Protein 3W0L (pdb70)

Sequence (2008 aa):
QNEVDQILSEFHLQEEDLHVLMCRMQAEMERGLHLETNEEASVKMLPTYVRSTPDGSEVGDFLALDLGGTNFRVMLVKVGEDLEGQWKVETKHKMYSIPVDAMTGTAEMLFDYIAECISDYLDQQNMKHKKLPLGFTFSFPVRNNVVGLLRDAIKRRGDFEMDVVAMVNDTVATMISCYYEDHHCEVGLIVGTGCNACYMEEMSNVELVEGEEGRMCVNTEWGAFGDTGELEDFRLEYDRVVDEASLNPGQQLYEKMIGGKYMGELVRLVLIKMVNENLLFGGESSEKLKTRGAFETQFVSQIEADTSDFKQTLNILRTLGVQATIGDCHAVRLACESVSTRAAIMCSAGLAGILNRMRQSRREELLRITVGVDGSVYKLHPSFKDKFHATVLKLTSGCEITFIQSEEGSGRGAALISAVAYKMAVTRKYQHVIETPDPGKWELAGYEESLPISEKSNPMTRELDKADPSQLVQLLRDCDAEIFQEEDENLIHYHRLYSESVLKTMGDVAKRVQEVLKNPDDSLVVLSGCGTSGRLALLLANSFNGLLKGLHKTPCYCYIMSGGDRSIVTSQESSEDNPQLGAQELEKVCEGKKNVLFIGISCGLSAPFIAGQLDFCMRHLDVYLPVLVGFNPVSMARNERIEGWHSSFRQVAERLQTLHDSQKGFILNPAVGPEGVSGSSRMKGGSATKILLETLLLVAHKAEVTEKCLLEILRTYERAHKVTYSQSKKIAALMKQTATSLQKKGHLYILGWGTLGLVGIMDAVECVPTYQADWRDVRGFITGGYHSIENKEGDLSSLGPQFSISHEDFVKNVLPSVSETDTVLLIFTLDDDLNQIEKLVALVKEKTSNIQVICHATAGQYLPNSLKKTIPSIIGLTWPILFLEYEGAFIQKFQRELSTKWILDTVTSGAYTLRGKIFRNFMVDFKINNSKLFHRATSVLQRLTGQSQQRCTEVLLQSIYGEQTLSEQIRNTTIAGHVEAAASQDKVLPVAIVSLLRSCTIQDSRSRINSSLSIRSAIESSMNQNEVDQILSEFHLQEEDLHVLMCRMQAEMERGLHLETNEEASVKMLPTYVRSTPDGSEVGDFLALDLGGTNFRVMLVKVGEDLEGQWKVETKHKMYSIPFDYIAECISDYLDQQNMKHKKLPLGFTFVVGLLRDAIKRRGDFEMDVVAMVNDTVATMISCYYEDHHCEVGLIVGTGCNACYMEEMSNVELVEGEEGRMCVNTEWGAFGDTGELEDFRLEYDRVVDEASLNPGQQLYEKMIGGKYMGELVRLVLIKMVNENLLFGGESSEKLKTRGAFETQFVSQIEADTSDFKQTLNILRTLGVQATIGDCHAVRLACESVSTRAAIMCSAGLAGILNRMRQSRREELLRITVGVDGSVYKLHPSFKDKFHATVLKLTSGCEITFIQSGSGRGAALISAVAYKMAVMTRKYQHVIETPDPGKWELAGYEESLPISEKSNPMTRELDKADPSQLVQLLRDCDAEIFQEEDENLIYHRLYSESVLKTMGDVAKRVQEVLKNPDSLVVLSGCGTSGRLALLLANSFNGLLKGLHKTPCYCYIMSGGDRSIVTSQESSEDNPQLGAQELEKVCEGKKNVLFIGISCGLSAPFIAGQLDFCMRHLDVYLPVLVGFNPVSMARNERIEGWHSSFRQVAERLQTLHDSQKGFILNPAVGPEGVSGSSRMKGGSATKILLETLLLVAHKAEPVTEKCLLEILRTYERAHKVTYSQSKKIAALMKQTATSLQKKGHLYILGWGTLGLVGIMDAVECVPTYQADWRDVRGFITGGYHSIENKEGDLSSLGPQFSISHEDFVKNVLPSVSETDTVLLIFTLDDDLNQIEKLVALVKEKTSNIQVICHATAGQYLPNSLKKTIPSIIGLTWPILFLEYEGAFIQKFQRELSTKWILDTVTSGAYTLRGKIFRNFMVDFKINNSKLFHRATSVLQRLTGQSQQRCTEVLLQSIAGHVEAAASQDKVLPVAIVSLLRSCTIQDSRSRINSIRSAIESS

Structure (mmCIF, N/CA/C/O backbone):
data_3W0L
#
_entry.id   3W0L
#
_cell.length_a   109.318
_cell.length_b   130.030
_cell.length_c   175.117
_cell.angle_alpha   90.00
_cell.angle_beta   90.00
_cell.angle_gamma   90.00
#
_symmetry.space_group_name_H-M   'P 21 21 21'
#
loop_
_entity.id
_entity.type
_entity.pdbx_description
1 polymer Glucokinase
2 polymer 'Glucokinase regulatory protein'
3 non-polymer 'SULFATE ION'
4 non-polymer 'SODIUM ION'
5 non-polymer 'FRUCTOSE -6-PHOSPHATE'
6 water water
#
loop_
_atom_site.group_PDB
_atom_site.id
_atom_site.type_symbol
_atom_site.label_atom_id
_atom_site.label_alt_id
_atom_site.label_comp_id
_atom_site.label_asym_id
_atom_site.label_entity_id
_atom_site.label_seq_id
_atom_site.pdbx_PDB_ins_code
_atom_site.Cartn_x
_atom_site.Cartn_y
_atom_site.Cartn_z
_atom_site.occupancy
_atom_site.B_iso_or_equiv
_atom_site.auth_seq_id
_atom_site.auth_comp_id
_atom_site.auth_asym_id
_atom_site.auth_atom_id
_atom_site.pdbx_PDB_model_num
ATOM 1 N N . GLN A 1 6 ? 75.874 9.781 28.021 1.00 69.76 6 GLN A N 1
ATOM 2 C CA . GLN A 1 6 ? 75.486 8.701 28.920 1.00 85.59 6 GLN A CA 1
ATOM 3 C C . GLN A 1 6 ? 74.237 9.068 29.711 1.00 67.45 6 GLN A C 1
ATOM 4 O O . GLN A 1 6 ? 73.155 8.538 29.464 1.00 62.79 6 GLN A O 1
ATOM 10 N N . ASN A 1 7 ? 74.398 9.972 30.671 1.00 65.56 7 ASN A N 1
ATOM 11 C CA . ASN A 1 7 ? 73.277 10.432 31.477 1.00 63.36 7 ASN A CA 1
ATOM 12 C C . ASN A 1 7 ? 72.465 11.473 30.718 1.00 61.03 7 ASN A C 1
ATOM 13 O O . ASN A 1 7 ? 71.285 11.677 30.993 1.00 62.24 7 ASN A O 1
ATOM 18 N N . GLU A 1 8 ? 73.111 12.124 29.754 1.00 59.98 8 GLU A N 1
ATOM 19 C CA . GLU A 1 8 ? 72.455 13.126 28.922 1.00 51.99 8 GLU A CA 1
ATOM 20 C C . GLU A 1 8 ? 71.379 12.506 28.035 1.00 49.85 8 GLU A C 1
ATOM 21 O O . GLU A 1 8 ? 70.305 13.081 27.859 1.00 47.91 8 GLU A O 1
ATOM 27 N N . VAL A 1 9 ? 71.669 11.335 27.479 1.00 42.69 9 VAL A N 1
ATOM 28 C CA . VAL A 1 9 ? 70.705 10.644 26.630 1.00 38.76 9 VAL A CA 1
ATOM 29 C C . VAL A 1 9 ? 69.631 9.961 27.471 1.00 48.37 9 VAL A C 1
ATOM 30 O O . VAL A 1 9 ? 68.538 9.679 26.984 1.00 52.02 9 VAL A O 1
ATOM 34 N N . ASP A 1 10 ? 69.945 9.699 28.735 1.00 46.64 10 ASP A N 1
ATOM 35 C CA . ASP A 1 10 ? 68.973 9.119 29.651 1.00 48.32 10 ASP A CA 1
ATOM 36 C C . ASP A 1 10 ? 67.976 10.175 30.107 1.00 49.24 10 ASP A C 1
ATOM 37 O O . ASP A 1 10 ? 66.828 9.864 30.415 1.00 51.75 10 ASP A O 1
ATOM 42 N N . GLN A 1 11 ? 68.423 11.427 30.143 1.00 52.39 11 GLN A N 1
ATOM 43 C CA . GLN A 1 11 ? 67.568 12.538 30.545 1.00 54.13 11 GLN A CA 1
ATOM 44 C C . GLN A 1 11 ? 66.650 12.970 29.408 1.00 47.73 11 GLN A C 1
ATOM 45 O O . GLN A 1 11 ? 65.555 13.480 29.643 1.00 53.72 11 GLN A O 1
ATOM 51 N N . ILE A 1 12 ? 67.102 12.765 28.176 1.00 47.30 12 ILE A N 1
ATOM 52 C CA . ILE A 1 12 ? 66.298 13.090 27.004 1.00 46.56 12 ILE A CA 1
ATOM 53 C C . ILE A 1 12 ? 65.185 12.065 26.812 1.00 45.53 12 ILE A C 1
ATOM 54 O O . ILE A 1 12 ? 64.041 12.420 26.524 1.00 55.35 12 ILE A O 1
ATOM 59 N N . LEU A 1 13 ? 65.524 10.792 26.990 1.00 40.87 13 LEU A N 1
ATOM 60 C CA . LEU A 1 13 ? 64.572 9.707 26.779 1.00 35.30 13 LEU A CA 1
ATOM 61 C C . LEU A 1 13 ? 63.671 9.469 27.989 1.00 41.42 13 LEU A C 1
ATOM 62 O O . LEU A 1 13 ? 62.761 8.644 27.936 1.00 45.51 13 LEU A O 1
ATOM 67 N N . SER A 1 14 ? 63.926 10.191 29.076 1.00 45.91 14 SER A N 1
ATOM 68 C CA . SER A 1 14 ? 63.147 10.020 30.300 1.00 40.83 14 SER A CA 1
ATOM 69 C C . SER A 1 14 ? 61.804 10.742 30.234 1.00 40.73 14 SER A C 1
ATOM 70 O O . SER A 1 14 ? 60.910 10.477 31.038 1.00 45.26 14 SER A O 1
ATOM 73 N N . GLU A 1 15 ? 61.665 11.653 29.275 1.00 42.45 15 GLU A N 1
ATOM 74 C CA . GLU A 1 15 ? 60.412 12.376 29.084 1.00 43.22 15 GLU A CA 1
ATOM 75 C C . GLU A 1 15 ? 59.291 11.442 28.632 1.00 41.62 15 GLU A C 1
ATOM 76 O O . GLU A 1 15 ? 58.112 11.739 28.820 1.00 46.13 15 GLU A O 1
ATOM 82 N N . PHE A 1 16 ? 59.668 10.315 28.037 1.00 36.83 16 PHE A N 1
ATOM 83 C CA . PHE A 1 16 ? 58.700 9.333 27.563 1.00 33.46 16 PHE A CA 1
ATOM 84 C C . PHE A 1 16 ? 58.278 8.380 28.677 1.00 38.69 16 PHE A C 1
ATOM 85 O O . PHE A 1 16 ? 57.248 7.711 28.578 1.00 34.25 16 PHE A O 1
ATOM 93 N N . HIS A 1 17 ? 59.080 8.320 29.736 1.00 42.52 17 HIS A N 1
ATOM 94 C CA . HIS A 1 17 ? 58.797 7.434 30.861 1.00 49.42 17 HIS A CA 1
ATOM 95 C C . HIS A 1 17 ? 57.537 7.850 31.614 1.00 47.87 17 HIS A C 1
ATOM 96 O O . HIS A 1 17 ? 57.264 9.038 31.784 1.00 47.30 17 HIS A O 1
ATOM 103 N N . LEU A 1 18 ? 56.771 6.858 32.057 1.00 44.19 18 LEU A N 1
ATOM 104 C CA . LEU A 1 18 ? 55.568 7.097 32.846 1.00 38.30 18 LEU A CA 1
ATOM 105 C C . LEU A 1 18 ? 55.480 6.084 33.980 1.00 45.16 18 LEU A C 1
ATOM 106 O O . LEU A 1 18 ? 55.630 4.881 33.762 1.00 46.74 18 LEU A O 1
ATOM 111 N N . GLN A 1 19 ? 55.242 6.571 35.193 1.00 48.27 19 GLN A N 1
ATOM 112 C CA . GLN A 1 19 ? 55.126 5.694 36.353 1.00 54.84 19 GLN A CA 1
ATOM 113 C C . GLN A 1 19 ? 53.748 5.044 36.415 1.00 48.76 19 GLN A C 1
ATOM 114 O O . GLN A 1 19 ? 52.845 5.413 35.665 1.00 47.05 19 GLN A O 1
ATOM 120 N N . GLU A 1 20 ? 53.597 4.073 37.311 1.00 52.61 20 GLU A N 1
ATOM 121 C CA . GLU A 1 20 ? 52.348 3.329 37.442 1.00 51.31 20 GLU A CA 1
ATOM 122 C C . GLU A 1 20 ? 51.208 4.249 37.867 1.00 52.12 20 GLU A C 1
ATOM 123 O O . GLU A 1 20 ? 50.052 4.033 37.504 1.00 50.16 20 GLU A O 1
ATOM 129 N N . GLU A 1 21 ? 51.548 5.282 38.631 1.00 61.17 21 GLU A N 1
ATOM 130 C CA . GLU A 1 21 ? 50.570 6.263 39.085 1.00 55.23 21 GLU A CA 1
ATOM 131 C C . GLU A 1 21 ? 50.061 7.110 37.921 1.00 53.28 21 GLU A C 1
ATOM 132 O O . GLU A 1 21 ? 48.887 7.474 37.875 1.00 57.53 21 GLU A O 1
ATOM 138 N N . ASP A 1 22 ? 50.954 7.420 36.985 1.00 55.19 22 ASP A N 1
ATOM 139 C CA . ASP A 1 22 ? 50.600 8.219 35.815 1.00 54.94 22 ASP A CA 1
ATOM 140 C C . ASP A 1 22 ? 49.691 7.457 34.857 1.00 48.84 22 ASP A C 1
ATOM 141 O O . ASP A 1 22 ? 48.838 8.047 34.194 1.00 49.59 22 ASP A O 1
ATOM 146 N N . LEU A 1 23 ? 49.880 6.144 34.784 1.00 45.07 23 LEU A N 1
ATOM 147 C CA . LEU A 1 23 ? 49.048 5.303 33.934 1.00 41.56 23 LEU A CA 1
ATOM 148 C C . LEU A 1 23 ? 47.636 5.210 34.496 1.00 45.05 23 LEU A C 1
ATOM 149 O O . LEU A 1 23 ? 46.678 4.974 33.760 1.00 44.44 23 LEU A O 1
ATOM 154 N N . HIS A 1 24 ? 47.515 5.404 35.805 1.00 50.11 24 HIS A N 1
ATOM 155 C CA . HIS A 1 24 ? 46.226 5.307 36.478 1.00 51.70 24 HIS A CA 1
ATOM 156 C C . HIS A 1 24 ? 45.321 6.488 36.135 1.00 51.94 24 HIS A C 1
ATOM 157 O O . HIS A 1 24 ? 44.134 6.308 35.865 1.00 53.24 24 HIS A O 1
ATOM 164 N N . VAL A 1 25 ? 45.883 7.693 36.149 1.00 47.84 25 VAL A N 1
ATOM 165 C CA . VAL A 1 25 ? 45.125 8.885 35.781 1.00 48.46 25 VAL A CA 1
ATOM 166 C C . VAL A 1 25 ? 44.767 8.868 34.302 1.00 53.71 25 VAL A C 1
ATOM 167 O O . VAL A 1 25 ? 43.723 9.384 33.901 1.00 58.29 25 VAL A O 1
ATOM 171 N N . LEU A 1 26 ? 45.640 8.275 33.494 1.00 49.36 26 LEU A N 1
ATOM 172 C CA . LEU A 1 26 ? 45.412 8.188 32.059 1.00 47.36 26 LEU A CA 1
ATOM 173 C C . LEU A 1 26 ? 44.195 7.325 31.746 1.00 40.82 26 LEU A C 1
ATOM 174 O O . LEU A 1 26 ? 43.399 7.658 30.869 1.00 40.14 26 LEU A O 1
ATOM 179 N N . MET A 1 27 ? 44.051 6.219 32.469 1.00 31.76 27 MET A N 1
ATOM 180 C CA . MET A 1 27 ? 42.939 5.308 32.230 1.00 39.34 27 MET A CA 1
ATOM 181 C C . MET A 1 27 ? 41.644 5.831 32.845 1.00 50.57 27 MET A C 1
ATOM 182 O O . MET A 1 27 ? 40.553 5.523 32.364 1.00 45.29 27 MET A O 1
ATOM 187 N N . CYS A 1 28 ? 41.766 6.624 33.905 1.00 47.37 28 CYS A N 1
ATOM 188 C CA . CYS A 1 28 ? 40.599 7.217 34.546 1.00 41.53 28 CYS A CA 1
ATOM 189 C C . CYS A 1 28 ? 40.076 8.384 33.721 1.00 43.67 28 CYS A C 1
ATOM 190 O O . CYS A 1 28 ? 38.872 8.630 33.669 1.00 53.25 28 CYS A O 1
ATOM 193 N N . ARG A 1 29 ? 40.989 9.099 33.073 1.00 48.58 29 ARG A N 1
ATOM 194 C CA . ARG A 1 29 ? 40.615 10.213 32.214 1.00 52.07 29 ARG A CA 1
ATOM 195 C C . ARG A 1 29 ? 40.023 9.683 30.912 1.00 42.55 29 ARG A C 1
ATOM 196 O O . ARG A 1 29 ? 39.225 10.355 30.259 1.00 38.85 29 ARG A O 1
ATOM 204 N N . MET A 1 30 ? 40.425 8.471 30.544 1.00 42.52 30 MET A N 1
ATOM 205 C CA . MET A 1 30 ? 39.848 7.787 29.396 1.00 38.25 30 MET A CA 1
ATOM 206 C C . MET A 1 30 ? 38.402 7.410 29.694 1.00 43.52 30 MET A C 1
ATOM 207 O O . MET A 1 30 ? 37.513 7.625 28.871 1.00 36.25 30 MET A O 1
ATOM 212 N N . GLN A 1 31 ? 38.176 6.852 30.882 1.00 39.59 31 GLN A N 1
ATOM 213 C CA . GLN A 1 31 ? 36.840 6.448 31.310 1.00 35.36 31 GLN A CA 1
ATOM 214 C C . GLN A 1 31 ? 35.869 7.623 31.328 1.00 44.46 31 GLN A C 1
ATOM 215 O O . GLN A 1 31 ? 34.689 7.472 31.008 1.00 42.06 31 GLN A O 1
ATOM 221 N N . ALA A 1 32 ? 36.375 8.793 31.706 1.00 44.57 32 ALA A N 1
ATOM 222 C CA . ALA A 1 32 ? 35.558 9.999 31.764 1.00 42.97 32 ALA A CA 1
ATOM 223 C C . ALA A 1 32 ? 35.102 10.425 30.372 1.00 40.39 32 ALA A C 1
ATOM 224 O O . ALA A 1 32 ? 33.959 10.840 30.184 1.00 43.07 32 ALA A O 1
ATOM 226 N N . GLU A 1 33 ? 36.000 10.317 29.398 1.00 36.16 33 GLU A N 1
ATOM 227 C CA . GLU A 1 33 ? 35.674 10.679 28.024 1.00 36.70 33 GLU A CA 1
ATOM 228 C C . GLU A 1 33 ? 34.733 9.664 27.385 1.00 37.65 33 GLU A C 1
ATOM 229 O O . GLU A 1 33 ? 33.976 9.996 26.474 1.00 40.38 33 GLU A O 1
ATOM 235 N N . MET A 1 34 ? 34.785 8.426 27.867 1.00 34.24 34 MET A N 1
ATOM 236 C CA . MET A 1 34 ? 33.875 7.389 27.400 1.00 35.94 34 MET A CA 1
ATOM 237 C C . MET A 1 34 ? 32.456 7.680 27.876 1.00 41.97 34 MET A C 1
ATOM 238 O O . MET A 1 34 ? 31.505 7.617 27.098 1.00 34.29 34 MET A O 1
ATOM 243 N N . GLU A 1 35 ? 32.326 8.003 29.159 1.00 40.80 35 GLU A N 1
ATOM 244 C CA . GLU A 1 35 ? 31.038 8.352 29.745 1.00 41.48 35 GLU A CA 1
ATOM 245 C C . GLU A 1 35 ? 30.457 9.606 29.103 1.00 41.69 35 GLU A C 1
ATOM 246 O O . GLU A 1 35 ? 29.245 9.720 28.921 1.00 48.31 35 GLU A O 1
ATOM 252 N N . ARG A 1 36 ? 31.332 10.545 28.760 1.00 27.18 36 ARG A N 1
ATOM 253 C CA . ARG A 1 36 ? 30.912 11.807 28.166 1.00 27.65 36 ARG A CA 1
ATOM 254 C C . ARG A 1 36 ? 30.389 11.606 26.747 1.00 39.84 36 ARG A C 1
ATOM 255 O O . ARG A 1 36 ? 29.474 12.304 26.308 1.00 46.51 36 ARG A O 1
ATOM 263 N N . GLY A 1 37 ? 30.970 10.645 26.036 1.00 36.63 37 GLY A N 1
ATOM 264 C CA . GLY A 1 37 ? 30.560 10.350 24.676 1.00 32.89 37 GLY A CA 1
ATOM 265 C C . GLY A 1 37 ? 29.298 9.511 24.616 1.00 34.59 37 GLY A C 1
ATOM 266 O O . GLY A 1 37 ? 28.537 9.586 23.652 1.00 34.01 37 GLY A O 1
ATOM 267 N N . LEU A 1 38 ? 29.076 8.709 25.653 1.00 29.52 38 LEU A N 1
ATOM 268 C CA . LEU A 1 38 ? 27.897 7.853 25.721 1.00 31.93 38 LEU A CA 1
ATOM 269 C C . LEU A 1 38 ? 26.627 8.649 26.011 1.00 40.00 38 LEU A C 1
ATOM 270 O O . LEU A 1 38 ? 25.527 8.229 25.653 1.00 36.84 38 LEU A O 1
ATOM 275 N N . HIS A 1 39 ? 26.785 9.797 26.660 1.00 46.03 39 HIS A N 1
ATOM 276 C CA . HIS A 1 39 ? 25.647 10.647 26.994 1.00 37.24 39 HIS A CA 1
ATOM 277 C C . HIS A 1 39 ? 25.212 11.497 25.805 1.00 34.25 39 HIS A C 1
ATOM 278 O O . HIS A 1 39 ? 26.037 12.125 25.143 1.00 42.07 39 HIS A O 1
ATOM 285 N N . LEU A 1 40 ? 23.908 11.510 25.549 1.00 44.14 40 LEU A N 1
ATOM 286 C CA . LEU A 1 40 ? 23.340 12.228 24.414 1.00 43.90 40 LEU A CA 1
ATOM 287 C C . LEU A 1 40 ? 23.536 13.739 24.534 1.00 46.68 40 LEU A C 1
ATOM 288 O O . LEU A 1 40 ? 23.650 14.441 23.528 1.00 45.58 40 LEU A O 1
ATOM 293 N N . GLU A 1 41 ? 23.580 14.229 25.768 1.00 52.37 41 GLU A N 1
ATOM 294 C CA . GLU A 1 41 ? 23.734 15.657 26.029 1.00 52.28 41 GLU A CA 1
ATOM 295 C C . GLU A 1 41 ? 25.075 16.197 25.537 1.00 53.46 41 GLU A C 1
ATOM 296 O O . GLU A 1 41 ? 25.128 17.215 24.847 1.00 59.21 41 GLU A O 1
ATOM 302 N N . THR A 1 42 ? 26.153 15.507 25.891 1.00 52.41 42 THR A N 1
ATOM 303 C CA . THR A 1 42 ? 27.499 16.011 25.639 1.00 58.85 42 THR A CA 1
ATOM 304 C C . THR A 1 42 ? 28.265 15.223 24.579 1.00 59.19 42 THR A C 1
ATOM 305 O O . THR A 1 42 ? 29.486 15.338 24.480 1.00 61.66 42 THR A O 1
ATOM 309 N N . ASN A 1 43 ? 27.551 14.430 23.787 1.00 45.74 43 ASN A N 1
ATOM 310 C CA . ASN A 1 43 ? 28.185 13.651 22.728 1.00 39.16 43 ASN A CA 1
ATOM 311 C C . ASN A 1 43 ? 28.717 14.535 21.604 1.00 48.69 43 ASN A C 1
ATOM 312 O O . ASN A 1 43 ? 29.682 14.183 20.925 1.00 52.26 43 ASN A O 1
ATOM 317 N N . GLU A 1 44 ? 28.083 15.688 21.420 1.00 54.33 44 GLU A N 1
ATOM 318 C CA . GLU A 1 44 ? 28.443 16.606 20.347 1.00 59.87 44 GLU A CA 1
ATOM 319 C C . GLU A 1 44 ? 29.841 17.189 20.531 1.00 59.16 44 GLU A C 1
ATOM 320 O O . GLU A 1 44 ? 30.601 17.318 19.572 1.00 45.29 44 GLU A O 1
ATOM 326 N N . GLU A 1 45 ? 30.176 17.536 21.769 1.00 55.49 45 GLU A N 1
ATOM 327 C CA . GLU A 1 45 ? 31.434 18.216 22.055 1.00 58.55 45 GLU A CA 1
ATOM 328 C C . GLU A 1 45 ? 32.492 17.271 22.618 1.00 59.06 45 GLU A C 1
ATOM 329 O O . GLU A 1 45 ? 33.633 17.673 22.847 1.00 48.98 45 GLU A O 1
ATOM 335 N N . ALA A 1 46 ? 32.110 16.018 22.838 1.00 56.44 46 ALA A N 1
ATOM 336 C CA . ALA A 1 46 ? 33.031 15.024 23.379 1.00 48.30 46 ALA A CA 1
ATOM 337 C C . ALA A 1 46 ? 34.088 14.634 22.352 1.00 50.48 46 ALA A C 1
ATOM 338 O O . ALA A 1 46 ? 33.810 14.568 21.154 1.00 47.75 46 ALA A O 1
ATOM 340 N N . SER A 1 47 ? 35.303 14.377 22.827 1.00 47.23 47 SER A N 1
ATOM 341 C CA . SER A 1 47 ? 36.399 13.983 21.950 1.00 36.14 47 SER A CA 1
ATOM 342 C C . SER A 1 47 ? 36.257 12.525 21.522 1.00 36.59 47 SER A C 1
ATOM 343 O O . SER A 1 47 ? 36.615 12.158 20.403 1.00 33.09 47 SER A O 1
ATOM 346 N N . VAL A 1 48 ? 35.733 11.698 22.420 1.00 33.71 48 VAL A N 1
ATOM 347 C CA . VAL A 1 48 ? 35.485 10.295 22.118 1.00 38.94 48 VAL A CA 1
ATOM 348 C C . VAL A 1 48 ? 33.997 10.087 21.849 1.00 29.95 48 VAL A C 1
ATOM 349 O O . VAL A 1 48 ? 33.175 10.197 22.758 1.00 35.74 48 VAL A O 1
ATOM 353 N N . LYS A 1 49 ? 33.659 9.784 20.600 1.00 21.10 49 LYS A N 1
ATOM 354 C CA . LYS A 1 49 ? 32.262 9.735 20.169 1.00 24.01 49 LYS A CA 1
ATOM 355 C C . LYS A 1 49 ? 31.466 8.553 20.722 1.00 28.55 49 LYS A C 1
ATOM 356 O O . LYS A 1 49 ? 30.262 8.672 20.950 1.00 35.51 49 LYS A O 1
ATOM 362 N N . MET A 1 50 ? 32.140 7.423 20.928 1.00 28.57 50 MET A N 1
ATOM 363 C CA . MET A 1 50 ? 31.492 6.196 21.393 1.00 27.84 50 MET A CA 1
ATOM 364 C C . MET A 1 50 ? 30.337 5.804 20.472 1.00 32.03 50 MET A C 1
ATOM 365 O O . MET A 1 50 ? 29.215 5.579 20.928 1.00 36.07 50 MET A O 1
ATOM 370 N N . LEU A 1 51 ? 30.621 5.729 19.176 1.00 28.05 51 LEU A N 1
ATOM 371 C CA . LEU A 1 51 ? 29.588 5.478 18.176 1.00 29.04 51 LEU A CA 1
ATOM 372 C C . LEU A 1 51 ? 28.962 4.092 18.292 1.00 28.93 51 LEU A C 1
ATOM 373 O O . LEU A 1 51 ? 29.667 3.086 18.347 1.00 31.31 51 LEU A O 1
ATOM 378 N N . PRO A 1 52 ? 27.623 4.045 18.333 1.00 33.43 52 PRO A N 1
ATOM 379 C CA . PRO A 1 52 ? 26.850 2.800 18.332 1.00 33.18 52 PRO A CA 1
ATOM 380 C C . PRO A 1 52 ? 26.930 2.102 16.978 1.00 27.47 52 PRO A C 1
ATOM 381 O O . PRO A 1 52 ? 27.135 2.766 15.965 1.00 26.39 52 PRO A O 1
ATOM 385 N N . THR A 1 53 ? 26.773 0.782 16.966 1.00 30.17 53 THR A N 1
ATOM 386 C CA . THR A 1 53 ? 26.830 0.015 15.725 1.00 26.11 53 THR A CA 1
ATOM 387 C C . THR A 1 53 ? 25.568 -0.819 15.541 1.00 31.37 53 THR A C 1
ATOM 388 O O . THR A 1 53 ? 24.596 -0.662 16.281 1.00 44.15 53 THR A O 1
ATOM 392 N N . TYR A 1 54 ? 25.587 -1.704 14.550 1.00 26.70 54 TYR A N 1
ATOM 393 C CA . TYR A 1 54 ? 24.479 -2.628 14.331 1.00 33.04 54 TYR A CA 1
ATOM 394 C C . TYR A 1 54 ? 24.756 -3.975 14.992 1.00 30.26 54 TYR A C 1
ATOM 395 O O . TYR A 1 54 ? 23.879 -4.836 15.059 1.00 31.63 54 TYR A O 1
ATOM 404 N N . VAL A 1 55 ? 25.982 -4.153 15.472 1.00 29.08 55 VAL A N 1
ATOM 405 C CA . VAL A 1 55 ? 26.358 -5.367 16.185 1.00 34.61 55 VAL A CA 1
ATOM 406 C C . VAL A 1 55 ? 25.745 -5.346 17.579 1.00 31.02 55 VAL A C 1
ATOM 407 O O . VAL A 1 55 ? 26.184 -4.591 18.446 1.00 29.56 55 VAL A O 1
ATOM 411 N N . ARG A 1 56 ? 24.732 -6.178 17.794 1.00 34.35 56 ARG A N 1
ATOM 412 C CA . ARG A 1 56 ? 23.954 -6.115 19.025 1.00 36.90 56 ARG A CA 1
ATOM 413 C C . ARG A 1 56 ? 23.363 -7.460 19.429 1.00 35.53 56 ARG A C 1
ATOM 414 O O . ARG A 1 56 ? 23.107 -8.318 18.585 1.00 42.70 56 ARG A O 1
ATOM 422 N N . SER A 1 57 ? 23.154 -7.632 20.730 1.00 36.98 57 SER A N 1
ATOM 423 C CA . SER A 1 57 ? 22.426 -8.780 21.255 1.00 45.79 57 SER A CA 1
ATOM 424 C C . SER A 1 57 ? 21.141 -8.293 21.909 1.00 46.25 57 SER A C 1
ATOM 425 O O . SER A 1 57 ? 21.084 -8.093 23.122 1.00 48.47 57 SER A O 1
ATOM 428 N N . THR A 1 58 ? 20.114 -8.101 21.089 1.00 50.79 58 THR A N 1
ATOM 429 C CA . THR A 1 58 ? 18.850 -7.530 21.536 1.00 52.80 58 THR A CA 1
ATOM 430 C C . THR A 1 58 ? 17.765 -8.604 21.612 1.00 57.65 58 THR A C 1
ATOM 431 O O . THR A 1 58 ? 17.894 -9.660 20.992 1.00 62.90 58 THR A O 1
ATOM 435 N N . PRO A 1 59 ? 16.691 -8.345 22.379 1.00 64.60 59 PRO A N 1
ATOM 436 C CA . PRO A 1 59 ? 15.594 -9.316 22.469 1.00 61.59 59 PRO A CA 1
ATOM 437 C C . PRO A 1 59 ? 14.760 -9.421 21.191 1.00 59.05 59 PRO A C 1
ATOM 438 O O . PRO A 1 59 ? 13.849 -10.247 21.132 1.00 60.49 59 PRO A O 1
ATOM 442 N N . ASP A 1 60 ? 15.064 -8.605 20.185 1.00 54.64 60 ASP A N 1
ATOM 443 C CA . ASP A 1 60 ? 14.312 -8.638 18.933 1.00 59.00 60 ASP A CA 1
ATOM 444 C C . ASP A 1 60 ? 14.801 -9.750 18.004 1.00 60.82 60 ASP A C 1
ATOM 445 O O . ASP A 1 60 ? 14.318 -9.887 16.880 1.00 54.42 60 ASP A O 1
ATOM 450 N N . GLY A 1 61 ? 15.763 -10.536 18.478 1.00 63.03 61 GLY A N 1
ATOM 451 C CA . GLY A 1 61 ? 16.265 -11.668 17.722 1.00 60.49 61 GLY A CA 1
ATOM 452 C C . GLY A 1 61 ? 17.708 -11.525 17.279 1.00 55.46 61 GLY A C 1
ATOM 453 O O . GLY A 1 61 ? 18.367 -12.516 16.963 1.00 52.72 61 GLY A O 1
ATOM 454 N N . SER A 1 62 ? 18.202 -10.291 17.254 1.00 59.68 62 SER A N 1
ATOM 455 C CA . SER A 1 62 ? 19.563 -10.019 16.803 1.00 55.88 62 SER A CA 1
ATOM 456 C C . SER A 1 62 ? 20.610 -10.544 17.781 1.00 47.91 62 SER A C 1
ATOM 457 O O . SER A 1 62 ? 20.409 -10.524 18.995 1.00 52.05 62 SER A O 1
ATOM 460 N N . GLU A 1 63 ? 21.728 -11.012 17.237 1.00 40.46 63 GLU A N 1
ATOM 461 C CA . GLU A 1 63 ? 22.820 -11.541 18.043 1.00 47.20 63 GLU A CA 1
ATOM 462 C C . GLU A 1 63 ? 24.161 -11.037 17.523 1.00 42.86 63 GLU A C 1
ATOM 463 O O . GLU A 1 63 ? 24.271 -10.626 16.368 1.00 41.90 63 GLU A O 1
ATOM 469 N N . VAL A 1 64 ? 25.177 -11.065 18.379 1.00 44.20 64 VAL A N 1
ATOM 470 C CA . VAL A 1 64 ? 26.531 -10.729 17.957 1.00 37.79 64 VAL A CA 1
ATOM 471 C C . VAL A 1 64 ? 27.030 -11.797 16.996 1.00 36.06 64 VAL A C 1
ATOM 472 O O . VAL A 1 64 ? 27.025 -12.983 17.320 1.00 40.69 64 VAL A O 1
ATOM 476 N N . GLY A 1 65 ? 27.450 -11.376 15.809 1.00 30.84 65 GLY A N 1
ATOM 477 C CA . GLY A 1 65 ? 27.889 -12.309 14.790 1.00 28.70 65 GLY A CA 1
ATOM 478 C C . GLY A 1 65 ? 26.983 -12.271 13.577 1.00 27.58 65 GLY A C 1
ATOM 479 O O . GLY A 1 65 ? 27.338 -12.771 12.511 1.00 26.26 65 GLY A O 1
ATOM 480 N N . ASP A 1 66 ? 25.801 -11.685 13.744 1.00 32.08 66 ASP A N 1
ATOM 481 C CA . ASP A 1 66 ? 24.900 -11.467 12.621 1.00 33.08 66 ASP A CA 1
ATOM 482 C C . ASP A 1 66 ? 25.520 -10.431 11.697 1.00 31.69 66 ASP A C 1
ATOM 483 O O . ASP A 1 66 ? 25.901 -9.349 12.140 1.00 33.99 66 ASP A O 1
ATOM 488 N N . PHE A 1 67 ? 25.630 -10.763 10.416 1.00 34.21 67 PHE A N 1
ATOM 489 C CA . PHE A 1 67 ? 26.339 -9.896 9.485 1.00 32.83 67 PHE A CA 1
ATOM 490 C C . PHE A 1 67 ? 25.881 -10.085 8.045 1.00 29.71 67 PHE A C 1
ATOM 491 O O . PHE A 1 67 ? 25.543 -11.192 7.626 1.00 33.11 67 PHE A O 1
ATOM 499 N N . LEU A 1 68 ? 25.871 -8.990 7.293 1.00 32.34 68 LEU A N 1
ATOM 500 C CA . LEU A 1 68 ? 25.620 -9.043 5.861 1.00 37.02 68 LEU A CA 1
ATOM 501 C C . LEU A 1 68 ? 26.890 -8.644 5.117 1.00 38.31 68 LEU A C 1
ATOM 502 O O . LEU A 1 68 ? 27.268 -7.472 5.100 1.00 31.25 68 LEU A O 1
ATOM 507 N N . ALA A 1 69 ? 27.552 -9.627 4.517 1.00 37.94 69 ALA A N 1
ATOM 508 C CA . ALA A 1 69 ? 28.813 -9.389 3.826 1.00 35.17 69 ALA A CA 1
ATOM 509 C C . ALA A 1 69 ? 28.601 -9.118 2.342 1.00 42.23 69 ALA A C 1
ATOM 510 O O . ALA A 1 69 ? 27.856 -9.830 1.668 1.00 43.29 69 ALA A O 1
ATOM 512 N N . LEU A 1 70 ? 29.264 -8.082 1.840 1.00 37.27 70 LEU A N 1
ATOM 513 C CA . LEU A 1 70 ? 29.145 -7.697 0.441 1.00 37.84 70 LEU A CA 1
ATOM 514 C C . LEU A 1 70 ? 30.506 -7.771 -0.243 1.00 40.55 70 LEU A C 1
ATOM 515 O O . LEU A 1 70 ? 31.498 -7.257 0.273 1.00 46.52 70 LEU A O 1
ATOM 520 N N . ASP A 1 71 ? 30.549 -8.416 -1.404 1.00 44.59 71 ASP A N 1
ATOM 521 C CA . ASP A 1 71 ? 31.805 -8.626 -2.114 1.00 39.07 71 ASP A CA 1
ATOM 522 C C . ASP A 1 71 ? 31.651 -8.439 -3.621 1.00 46.08 71 ASP A C 1
ATOM 523 O O . ASP A 1 71 ? 30.969 -9.217 -4.287 1.00 54.83 71 ASP A O 1
ATOM 528 N N . LEU A 1 72 ? 32.292 -7.402 -4.151 1.00 46.16 72 LEU A N 1
ATOM 529 C CA . LEU A 1 72 ? 32.273 -7.139 -5.584 1.00 48.46 72 LEU A CA 1
ATOM 530 C C . LEU A 1 72 ? 33.594 -7.575 -6.212 1.00 51.92 72 LEU A C 1
ATOM 531 O O . LEU A 1 72 ? 34.667 -7.304 -5.672 1.00 55.60 72 LEU A O 1
ATOM 536 N N . GLY A 1 73 ? 33.509 -8.251 -7.353 1.00 54.89 73 GLY A N 1
ATOM 537 C CA . GLY A 1 73 ? 34.692 -8.714 -8.055 1.00 56.98 73 GLY A CA 1
ATOM 538 C C . GLY A 1 73 ? 34.460 -8.837 -9.549 1.00 67.17 73 GLY A C 1
ATOM 539 O O . GLY A 1 73 ? 33.830 -9.788 -10.011 1.00 70.32 73 GLY A O 1
ATOM 540 N N . GLY A 1 74 ? 34.973 -7.872 -10.305 1.00 53.26 74 GLY A N 1
ATOM 541 C CA . GLY A 1 74 ? 34.783 -7.852 -11.744 1.00 61.30 74 GLY A CA 1
ATOM 542 C C . GLY A 1 74 ? 33.365 -7.458 -12.107 1.00 70.48 74 GLY A C 1
ATOM 543 O O . GLY A 1 74 ? 33.029 -6.276 -12.133 1.00 80.15 74 GLY A O 1
ATOM 544 N N . THR A 1 75 ? 32.531 -8.453 -12.394 1.00 68.97 75 THR A N 1
ATOM 545 C CA . THR A 1 75 ? 31.118 -8.214 -12.664 1.00 78.89 75 THR A CA 1
ATOM 546 C C . THR A 1 75 ? 30.255 -9.094 -11.768 1.00 78.47 75 THR A C 1
ATOM 547 O O . THR A 1 75 ? 29.055 -9.249 -11.997 1.00 67.98 75 THR A O 1
ATOM 551 N N . ASN A 1 76 ? 30.879 -9.671 -10.746 1.00 79.31 76 ASN A N 1
ATOM 552 C CA . ASN A 1 76 ? 30.177 -10.533 -9.805 1.00 74.61 76 ASN A CA 1
ATOM 553 C C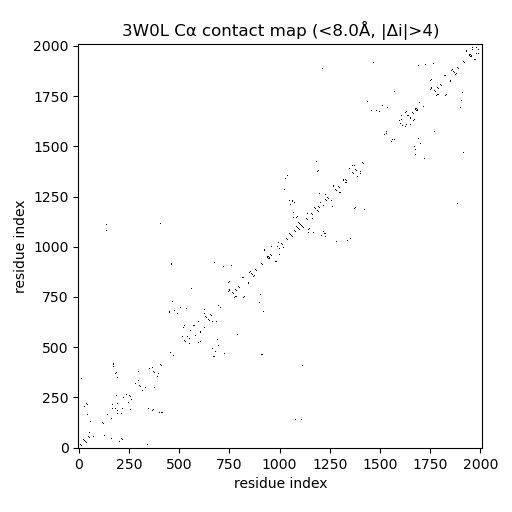 . ASN A 1 76 ? 29.959 -9.853 -8.458 1.00 67.42 76 ASN A C 1
ATOM 554 O O . ASN A 1 76 ? 30.857 -9.197 -7.930 1.00 65.29 76 ASN A O 1
ATOM 559 N N . PHE A 1 77 ? 28.760 -10.014 -7.910 1.00 60.48 77 PHE A N 1
ATOM 560 C CA . PHE A 1 77 ? 28.421 -9.426 -6.620 1.00 54.12 77 PHE A CA 1
ATOM 561 C C . PHE A 1 77 ? 27.839 -10.487 -5.695 1.00 56.25 77 PHE A C 1
ATOM 562 O O . PHE A 1 77 ? 26.826 -11.110 -6.011 1.00 57.55 77 PHE A O 1
ATOM 570 N N . ARG A 1 78 ? 28.485 -10.688 -4.552 1.00 55.11 78 ARG A N 1
ATOM 571 C CA . ARG A 1 78 ? 28.078 -11.735 -3.623 1.00 58.21 78 ARG A CA 1
ATOM 572 C C . ARG A 1 78 ? 27.561 -11.174 -2.302 1.00 59.50 78 ARG A C 1
ATOM 573 O O . ARG A 1 78 ? 28.316 -10.584 -1.529 1.00 60.83 78 ARG A O 1
ATOM 581 N N . VAL A 1 79 ? 26.269 -11.360 -2.054 1.00 49.37 79 VAL A N 1
ATOM 582 C CA . VAL A 1 79 ? 25.678 -11.013 -0.769 1.00 44.29 79 VAL A CA 1
ATOM 583 C C . VAL A 1 79 ? 25.689 -12.235 0.144 1.00 43.31 79 VAL A C 1
ATOM 584 O O . VAL A 1 79 ? 25.249 -13.313 -0.248 1.00 46.94 79 VAL A O 1
ATOM 588 N N . MET A 1 80 ? 26.208 -12.074 1.356 1.00 41.63 80 MET A N 1
ATOM 589 C CA . MET A 1 80 ? 26.281 -13.190 2.293 1.00 39.38 80 MET A CA 1
ATOM 590 C C . MET A 1 80 ? 25.553 -12.899 3.600 1.00 44.59 80 MET A C 1
ATOM 591 O O . MET A 1 80 ? 25.865 -11.935 4.298 1.00 46.66 80 MET A O 1
ATOM 596 N N . LEU A 1 81 ? 24.582 -13.746 3.924 1.00 47.91 81 LEU A N 1
ATOM 597 C CA . LEU A 1 81 ? 23.808 -13.594 5.148 1.00 45.48 81 LEU A CA 1
ATOM 598 C C . LEU A 1 81 ? 24.367 -14.498 6.242 1.00 46.71 81 LEU A C 1
ATOM 599 O O . LEU A 1 81 ? 24.361 -15.722 6.114 1.00 47.53 81 LEU A O 1
ATOM 604 N N . VAL A 1 82 ? 24.852 -13.885 7.317 1.00 43.60 82 VAL A N 1
ATOM 605 C CA . VAL A 1 82 ? 25.375 -14.632 8.453 1.00 42.69 82 VAL A CA 1
ATOM 606 C C . VAL A 1 82 ? 24.467 -14.455 9.663 1.00 44.78 82 VAL A C 1
ATOM 607 O O . VAL A 1 82 ? 24.226 -13.335 10.110 1.00 44.61 82 VAL A O 1
ATOM 611 N N . LYS A 1 83 ? 23.960 -15.565 10.187 1.00 46.10 83 LYS A N 1
ATOM 612 C CA . LYS A 1 83 ? 23.062 -15.528 11.335 1.00 46.30 83 LYS A CA 1
ATOM 613 C C . LYS A 1 83 ? 23.513 -16.510 12.408 1.00 38.87 83 LYS A C 1
ATOM 614 O O . LYS A 1 83 ? 23.746 -17.684 12.127 1.00 44.48 83 LYS A O 1
ATOM 620 N N . VAL A 1 84 ? 23.640 -16.024 13.639 1.00 35.43 84 VAL A N 1
ATOM 621 C CA . VAL A 1 84 ? 24.035 -16.882 14.748 1.00 43.96 84 VAL A CA 1
ATOM 622 C C . VAL A 1 84 ? 22.901 -17.022 15.765 1.00 47.05 84 VAL A C 1
ATOM 623 O O . VAL A 1 84 ? 22.027 -16.158 15.862 1.00 40.45 84 VAL A O 1
ATOM 627 N N . GLY A 1 85 ? 22.915 -18.124 16.508 1.00 45.73 85 GLY A N 1
ATOM 628 C CA . GLY A 1 85 ? 21.886 -18.397 17.494 1.00 57.61 85 GLY A CA 1
ATOM 629 C C . GLY A 1 85 ? 22.008 -19.798 18.062 1.00 70.56 85 GLY A C 1
ATOM 630 O O . GLY A 1 85 ? 23.061 -20.426 17.960 1.00 75.71 85 GLY A O 1
ATOM 631 N N . GLU A 1 86 ? 20.928 -20.291 18.660 1.00 80.40 86 GLU A N 1
ATOM 632 C CA . GLU A 1 86 ? 20.928 -21.624 19.251 1.00 75.27 86 GLU A CA 1
ATOM 633 C C . GLU A 1 86 ? 20.253 -22.640 18.338 1.00 77.25 86 GLU A C 1
ATOM 634 O O . GLU A 1 86 ? 19.442 -22.281 17.484 1.00 81.87 86 GLU A O 1
ATOM 640 N N . ASP A 1 87 ? 20.595 -23.911 18.523 1.00 75.34 87 ASP A N 1
ATOM 641 C CA . ASP A 1 87 ? 19.945 -24.993 17.796 1.00 78.04 87 ASP A CA 1
ATOM 642 C C . ASP A 1 87 ? 18.893 -25.652 18.683 1.00 83.45 87 ASP A C 1
ATOM 643 O O . ASP A 1 87 ? 18.350 -25.015 19.586 1.00 86.82 87 ASP A O 1
ATOM 648 N N . LEU A 1 88 ? 18.607 -26.923 18.425 1.00 76.63 88 LEU A N 1
ATOM 649 C CA . LEU A 1 88 ? 17.622 -27.653 19.216 1.00 74.23 88 LEU A CA 1
ATOM 650 C C . LEU A 1 88 ? 18.114 -27.883 20.642 1.00 75.04 88 LEU A C 1
ATOM 651 O O . LEU A 1 88 ? 17.351 -27.756 21.600 1.00 70.63 88 LEU A O 1
ATOM 656 N N . GLU A 1 89 ? 19.394 -28.215 20.775 1.00 78.45 89 GLU A N 1
ATOM 657 C CA . GLU A 1 89 ? 19.990 -28.470 22.081 1.00 75.77 89 GLU A CA 1
ATOM 658 C C . GLU A 1 89 ? 20.201 -27.167 22.849 1.00 80.78 89 GLU A C 1
ATOM 659 O O . GLU A 1 89 ? 20.368 -27.170 24.069 1.00 86.78 89 GLU A O 1
ATOM 665 N N . GLY A 1 90 ? 20.183 -26.051 22.128 1.00 77.62 90 GLY A N 1
ATOM 666 C CA . GLY A 1 90 ? 20.390 -24.750 22.735 1.00 77.97 90 GLY A CA 1
ATOM 667 C C . GLY A 1 90 ? 21.849 -24.343 22.706 1.00 86.27 90 GLY A C 1
ATOM 668 O O . GLY A 1 90 ? 22.236 -23.328 23.286 1.00 87.95 90 GLY A O 1
ATOM 669 N N . GLN A 1 91 ? 22.663 -25.144 22.026 1.00 77.46 91 GLN A N 1
ATOM 670 C CA . GLN A 1 91 ? 24.085 -24.857 21.888 1.00 65.72 91 GLN A CA 1
ATOM 671 C C . GLN A 1 91 ? 24.328 -23.776 20.841 1.00 64.40 91 GLN A C 1
ATOM 672 O O . GLN A 1 91 ? 23.497 -23.552 19.961 1.00 54.89 91 GLN A O 1
ATOM 678 N N . TRP A 1 92 ? 25.473 -23.110 20.946 1.00 65.23 92 TRP A N 1
ATOM 679 C CA . TRP A 1 92 ? 25.821 -22.019 20.043 1.00 58.10 92 TRP A CA 1
ATOM 680 C C . TRP A 1 92 ? 25.969 -22.515 18.606 1.00 53.16 92 TRP A C 1
ATOM 681 O O . TRP A 1 92 ? 26.509 -23.595 18.365 1.00 47.60 92 TRP A O 1
ATOM 692 N N . LYS A 1 93 ? 25.486 -21.719 17.657 1.00 50.32 93 LYS A N 1
ATOM 693 C CA . LYS A 1 93 ? 25.496 -22.112 16.252 1.00 54.27 93 LYS A CA 1
ATOM 694 C C . LYS A 1 93 ? 25.452 -20.896 15.329 1.00 49.38 93 LYS A C 1
ATOM 695 O O . LYS A 1 93 ? 24.765 -19.916 15.613 1.00 47.20 93 LYS A O 1
ATOM 701 N N . VAL A 1 94 ? 26.188 -20.969 14.225 1.00 47.59 94 VAL A N 1
ATOM 702 C CA . VAL A 1 94 ? 26.205 -19.899 13.233 1.00 43.19 94 VAL A CA 1
ATOM 703 C C . VAL A 1 94 ? 25.892 -20.459 11.844 1.00 44.52 94 VAL A C 1
ATOM 704 O O . VAL A 1 94 ? 26.372 -21.530 11.476 1.00 50.95 94 VAL A O 1
ATOM 708 N N . GLU A 1 95 ? 25.071 -19.740 11.084 1.00 47.55 95 GLU A N 1
ATOM 709 C CA . GLU A 1 95 ? 24.694 -20.180 9.744 1.00 51.21 95 GLU A CA 1
ATOM 710 C C . GLU A 1 95 ? 25.174 -19.206 8.674 1.00 48.71 95 GLU A C 1
ATOM 711 O O . GLU A 1 95 ? 25.428 -18.035 8.955 1.00 48.52 95 GLU A O 1
ATOM 717 N N . THR A 1 96 ? 25.291 -19.699 7.445 1.00 46.17 96 THR A N 1
ATOM 718 C CA . THR A 1 96 ? 25.749 -18.877 6.329 1.00 46.02 96 THR A CA 1
ATOM 719 C C . THR A 1 96 ? 24.966 -19.158 5.051 1.00 51.66 96 THR A C 1
ATOM 720 O O . THR A 1 96 ? 24.777 -20.311 4.665 1.00 58.35 96 THR A O 1
ATOM 724 N N . LYS A 1 97 ? 24.511 -18.091 4.402 1.00 56.12 97 LYS A N 1
ATOM 725 C CA . LYS A 1 97 ? 23.787 -18.195 3.139 1.00 48.29 97 LYS A CA 1
ATOM 726 C C . LYS A 1 97 ? 24.284 -17.118 2.182 1.00 50.10 97 LYS A C 1
ATOM 727 O O . LYS A 1 97 ? 24.771 -16.076 2.619 1.00 56.53 97 LYS A O 1
ATOM 733 N N . HIS A 1 98 ? 24.166 -17.365 0.880 1.00 52.92 98 HIS A N 1
ATOM 734 C CA . HIS A 1 98 ? 24.602 -16.377 -0.104 1.00 57.97 98 HIS A CA 1
ATOM 735 C C . HIS A 1 98 ? 23.872 -16.476 -1.442 1.00 55.18 98 HIS A C 1
ATOM 736 O O . HIS A 1 98 ? 23.070 -17.383 -1.664 1.00 60.51 98 HIS A O 1
ATOM 743 N N . LYS A 1 99 ? 24.162 -15.525 -2.326 1.00 56.47 99 LYS A N 1
ATOM 744 C CA . LYS A 1 99 ? 23.552 -15.469 -3.649 1.00 61.28 99 LYS A CA 1
ATOM 745 C C . LYS A 1 99 ? 24.398 -14.591 -4.568 1.00 63.48 99 LYS A C 1
ATOM 746 O O . LYS A 1 99 ? 24.876 -13.533 -4.159 1.00 62.15 99 LYS A O 1
ATOM 752 N N . MET A 1 100 ? 24.584 -15.033 -5.808 1.00 62.87 100 MET A N 1
ATOM 753 C CA . MET A 1 100 ? 25.430 -14.312 -6.755 1.00 59.68 100 MET A CA 1
ATOM 754 C C . MET A 1 100 ? 24.634 -13.375 -7.657 1.00 52.17 100 MET A C 1
ATOM 755 O O . MET A 1 100 ? 23.465 -13.622 -7.952 1.00 51.10 100 MET A O 1
ATOM 760 N N . TYR A 1 101 ? 25.281 -12.299 -8.093 1.00 50.66 101 TYR A N 1
ATOM 761 C CA . TYR A 1 101 ? 24.652 -11.321 -8.973 1.00 61.15 101 TYR A CA 1
ATOM 762 C C . TYR A 1 101 ? 25.601 -10.887 -10.085 1.00 63.29 101 TYR A C 1
ATOM 763 O O . TYR A 1 101 ? 26.821 -10.915 -9.920 1.00 69.26 101 TYR A O 1
ATOM 772 N N . SER A 1 102 ? 25.033 -10.484 -11.217 1.00 64.13 102 SER A N 1
ATOM 773 C CA . SER A 1 102 ? 25.825 -10.027 -12.352 1.00 64.00 102 SER A CA 1
ATOM 774 C C . SER A 1 102 ? 25.612 -8.539 -12.606 1.00 63.04 102 SER A C 1
ATOM 775 O O . SER A 1 102 ? 24.523 -8.118 -12.996 1.00 64.38 102 SER A O 1
ATOM 778 N N . ILE A 1 103 ? 26.656 -7.747 -12.382 1.00 65.36 103 ILE A N 1
ATOM 779 C CA . ILE A 1 103 ? 26.585 -6.308 -12.603 1.00 67.03 103 ILE A CA 1
ATOM 780 C C . ILE A 1 103 ? 26.430 -6.011 -14.088 1.00 69.45 103 ILE A C 1
ATOM 781 O O . ILE A 1 103 ? 27.208 -6.505 -14.904 1.00 70.57 103 ILE A O 1
ATOM 786 N N . PRO A 1 104 ? 25.417 -5.206 -14.444 1.00 76.29 104 PRO A N 1
ATOM 787 C CA . PRO A 1 104 ? 25.224 -4.784 -15.835 1.00 85.11 104 PRO A CA 1
ATOM 788 C C . PRO A 1 104 ? 26.443 -4.027 -16.350 1.00 82.45 104 PRO A C 1
ATOM 789 O O . PRO A 1 104 ? 27.112 -3.345 -15.573 1.00 75.43 104 PRO A O 1
ATOM 793 N N . VAL A 1 105 ? 26.726 -4.155 -17.643 1.00 83.51 105 VAL A N 1
ATOM 794 C CA . VAL A 1 105 ? 27.876 -3.493 -18.248 1.00 89.19 105 VAL A CA 1
ATOM 795 C C . VAL A 1 105 ? 27.739 -1.971 -18.164 1.00 86.41 105 VAL A C 1
ATOM 796 O O . VAL A 1 105 ? 28.731 -1.252 -18.036 1.00 76.41 105 VAL A O 1
ATOM 800 N N . ASP A 1 106 ? 26.499 -1.492 -18.211 1.00 92.66 106 ASP A N 1
ATOM 801 C CA . ASP A 1 106 ? 26.222 -0.064 -18.127 1.00 95.23 106 ASP A CA 1
ATOM 802 C C . ASP A 1 106 ? 26.545 0.466 -16.735 1.00 88.24 106 ASP A C 1
ATOM 803 O O . ASP A 1 106 ? 27.069 1.569 -16.585 1.00 80.70 106 ASP A O 1
ATOM 808 N N . ALA A 1 107 ? 26.229 -0.332 -15.719 1.00 90.82 107 ALA A N 1
ATOM 809 C CA . ALA A 1 107 ? 26.440 0.061 -14.330 1.00 81.20 107 ALA A CA 1
ATOM 810 C C . ALA A 1 107 ? 27.921 0.100 -13.970 1.00 80.61 107 ALA A C 1
ATOM 811 O O . ALA A 1 107 ? 28.337 0.869 -13.103 1.00 76.60 107 ALA A O 1
ATOM 813 N N . MET A 1 108 ? 28.713 -0.731 -14.639 1.00 85.34 108 MET A N 1
ATOM 814 C CA . MET A 1 108 ? 30.144 -0.801 -14.369 1.00 73.07 108 MET A CA 1
ATOM 815 C C . MET A 1 108 ? 30.868 0.412 -14.940 1.00 78.79 108 MET A C 1
ATOM 816 O O . MET A 1 108 ? 31.795 0.941 -14.325 1.00 69.13 108 MET A O 1
ATOM 821 N N . THR A 1 109 ? 30.439 0.849 -16.119 1.00 87.40 109 THR A N 1
ATOM 822 C CA . THR A 1 109 ? 31.043 2.000 -16.779 1.00 88.67 109 THR A CA 1
ATOM 823 C C . THR A 1 109 ? 30.369 3.298 -16.349 1.00 82.42 109 THR A C 1
ATOM 824 O O . THR A 1 109 ? 30.968 4.371 -16.414 1.00 83.10 109 THR A O 1
ATOM 828 N N . GLY A 1 110 ? 29.118 3.192 -15.911 1.00 85.00 110 GLY A N 1
ATOM 829 C CA . GLY A 1 110 ? 28.367 4.349 -15.461 1.00 83.53 110 GLY A CA 1
ATOM 830 C C . GLY A 1 110 ? 28.927 4.931 -14.179 1.00 83.86 110 GLY A C 1
ATOM 831 O O . GLY A 1 110 ? 29.839 4.364 -13.577 1.00 82.21 110 GLY A O 1
ATOM 832 N N . THR A 1 111 ? 28.377 6.066 -13.759 1.00 84.07 111 THR A N 1
ATOM 833 C CA . THR A 1 111 ? 28.834 6.741 -12.549 1.00 79.74 111 THR A CA 1
ATOM 834 C C . THR A 1 111 ? 28.615 5.882 -11.305 1.00 75.91 111 THR A C 1
ATOM 835 O O . THR A 1 111 ? 27.899 4.880 -11.349 1.00 72.18 111 THR A O 1
ATOM 839 N N . ALA A 1 112 ? 29.236 6.281 -10.199 1.00 68.60 112 ALA A N 1
ATOM 840 C CA . ALA A 1 112 ? 29.154 5.527 -8.952 1.00 63.00 112 ALA A CA 1
ATOM 841 C C . ALA A 1 112 ? 27.723 5.423 -8.431 1.00 58.82 112 ALA A C 1
ATOM 842 O O . ALA A 1 112 ? 27.384 4.485 -7.711 1.00 49.88 112 ALA A O 1
ATOM 844 N N . GLU A 1 113 ? 26.888 6.390 -8.801 1.00 59.21 113 GLU A N 1
ATOM 845 C CA . GLU A 1 113 ? 25.491 6.407 -8.378 1.00 59.33 113 GLU A CA 1
ATOM 846 C C . GLU A 1 113 ? 24.739 5.167 -8.852 1.00 57.03 113 GLU A C 1
ATOM 847 O O . GLU A 1 113 ? 24.142 4.451 -8.050 1.00 60.07 113 GLU A O 1
ATOM 853 N N . MET A 1 114 ? 24.779 4.913 -10.156 1.00 60.02 114 MET A N 1
ATOM 854 C CA . MET A 1 114 ? 24.057 3.783 -10.731 1.00 65.21 114 MET A CA 1
ATOM 855 C C . MET A 1 114 ? 24.702 2.438 -10.397 1.00 62.99 114 MET A C 1
ATOM 856 O O . MET A 1 114 ? 24.078 1.388 -10.551 1.00 65.98 114 MET A O 1
ATOM 861 N N . LEU A 1 115 ? 25.948 2.475 -9.934 1.00 51.48 115 LEU A N 1
ATOM 862 C CA . LEU A 1 115 ? 26.607 1.270 -9.445 1.00 50.04 115 LEU A CA 1
ATOM 863 C C . LEU A 1 115 ? 25.997 0.860 -8.112 1.00 48.86 115 LEU A C 1
ATOM 864 O O . LEU A 1 115 ? 25.569 -0.281 -7.936 1.00 43.04 115 LEU A O 1
ATOM 869 N N . PHE A 1 116 ? 25.958 1.803 -7.176 1.00 52.86 116 PHE A N 1
ATOM 870 C CA . PHE A 1 116 ? 25.388 1.554 -5.857 1.00 49.78 116 PHE A CA 1
ATOM 871 C C . PHE A 1 116 ? 23.872 1.395 -5.918 1.00 48.39 116 PHE A C 1
ATOM 872 O O . PHE A 1 116 ? 23.267 0.804 -5.024 1.00 52.53 116 PHE A O 1
ATOM 880 N N . ASP A 1 117 ? 23.262 1.927 -6.972 1.00 45.27 117 ASP A N 1
ATOM 881 C CA . ASP A 1 117 ? 21.834 1.740 -7.198 1.00 49.18 117 ASP A CA 1
ATOM 882 C C . ASP A 1 117 ? 21.538 0.270 -7.467 1.00 49.82 117 ASP A C 1
ATOM 883 O O . ASP A 1 117 ? 20.575 -0.288 -6.940 1.00 43.33 117 ASP A O 1
ATOM 888 N N . TYR A 1 118 ? 22.379 -0.353 -8.287 1.00 48.04 118 TYR A N 1
ATOM 889 C CA . TYR A 1 118 ? 22.242 -1.771 -8.587 1.00 50.25 118 TYR A CA 1
ATOM 890 C C . TYR A 1 118 ? 22.641 -2.613 -7.382 1.00 50.60 118 TYR A C 1
ATOM 891 O O . TYR A 1 118 ? 22.043 -3.656 -7.119 1.00 48.80 118 TYR A O 1
ATOM 900 N N . ILE A 1 119 ? 23.656 -2.153 -6.657 1.00 44.18 119 ILE A N 1
ATOM 901 C CA . ILE A 1 119 ? 24.103 -2.828 -5.444 1.00 39.91 119 ILE A CA 1
ATOM 902 C C . ILE A 1 119 ? 22.982 -2.868 -4.413 1.00 43.70 119 ILE A C 1
ATOM 903 O O . ILE A 1 119 ? 22.665 -3.926 -3.868 1.00 46.98 119 ILE A O 1
ATOM 908 N N . ALA A 1 120 ? 22.378 -1.711 -4.160 1.00 40.62 120 ALA A N 1
ATOM 909 C CA . ALA A 1 120 ? 21.269 -1.610 -3.220 1.00 39.79 120 ALA A CA 1
ATOM 910 C C . ALA A 1 120 ? 20.080 -2.442 -3.689 1.00 53.09 120 ALA A C 1
ATOM 911 O O . ALA A 1 120 ? 19.321 -2.971 -2.877 1.00 57.60 120 ALA A O 1
ATOM 913 N N . GLU A 1 121 ? 19.927 -2.554 -5.005 1.00 50.61 121 GLU A N 1
ATOM 914 C CA . GLU A 1 121 ? 18.856 -3.350 -5.590 1.00 49.76 121 GLU A CA 1
ATOM 915 C C . GLU A 1 121 ? 19.042 -4.832 -5.283 1.00 47.85 121 GLU A C 1
ATOM 916 O O . GLU A 1 121 ? 18.083 -5.535 -4.967 1.00 63.14 121 GLU A O 1
ATOM 922 N N . CYS A 1 122 ? 20.283 -5.300 -5.374 1.00 47.35 122 CYS A N 1
ATOM 923 C CA . CYS A 1 122 ? 20.599 -6.692 -5.076 1.00 51.82 122 CYS A CA 1
ATOM 924 C C . CYS A 1 122 ? 20.427 -6.978 -3.590 1.00 54.43 122 CYS A C 1
ATOM 925 O O . CYS A 1 122 ? 19.972 -8.055 -3.204 1.00 51.85 122 CYS A O 1
ATOM 928 N N . ILE A 1 123 ? 20.798 -6.006 -2.762 1.00 49.90 123 ILE A N 1
ATOM 929 C CA . ILE A 1 123 ? 20.663 -6.130 -1.316 1.00 50.47 123 ILE A CA 1
ATOM 930 C C . ILE A 1 123 ? 19.195 -6.242 -0.913 1.00 53.75 123 ILE A C 1
ATOM 931 O O . ILE A 1 123 ? 18.820 -7.125 -0.142 1.00 47.13 123 ILE A O 1
ATOM 936 N N . SER A 1 124 ? 18.371 -5.347 -1.450 1.00 50.49 124 SER A N 1
ATOM 937 C CA . SER A 1 124 ? 16.941 -5.338 -1.160 1.00 52.86 124 SER A CA 1
ATOM 938 C C . SER A 1 124 ? 16.282 -6.635 -1.608 1.00 51.20 124 SER A C 1
ATOM 939 O O . SER A 1 124 ? 15.396 -7.160 -0.933 1.00 46.60 124 SER A O 1
ATOM 942 N N . ASP A 1 125 ? 16.725 -7.146 -2.751 1.00 47.00 125 ASP A N 1
ATOM 943 C CA . ASP A 1 125 ? 16.142 -8.345 -3.338 1.00 53.66 125 ASP A CA 1
ATOM 944 C C . ASP A 1 125 ? 16.427 -9.587 -2.500 1.00 53.45 125 ASP A C 1
ATOM 945 O O . ASP A 1 125 ? 15.553 -10.434 -2.316 1.00 59.36 125 ASP A O 1
ATOM 950 N N . TYR A 1 126 ? 17.650 -9.694 -1.992 1.00 51.54 126 TYR A N 1
ATOM 951 C CA . TYR A 1 126 ? 18.038 -10.860 -1.208 1.00 50.19 126 TYR A CA 1
ATOM 952 C C . TYR A 1 126 ? 17.517 -10.778 0.224 1.00 60.07 126 TYR A C 1
ATOM 953 O O . TYR A 1 126 ? 17.239 -11.801 0.849 1.00 65.95 126 TYR A O 1
ATOM 962 N N . LEU A 1 127 ? 17.384 -9.560 0.740 1.00 59.12 127 LEU A N 1
ATOM 963 C CA . LEU A 1 127 ? 16.856 -9.361 2.086 1.00 55.85 127 LEU A CA 1
ATOM 964 C C . LEU A 1 127 ? 15.365 -9.680 2.151 1.00 57.30 127 LEU A C 1
ATOM 965 O O . LEU A 1 127 ? 14.880 -10.207 3.152 1.00 56.63 127 LEU A O 1
ATOM 970 N N . ASP A 1 128 ? 14.643 -9.355 1.083 1.00 58.39 128 ASP A N 1
ATOM 971 C CA . ASP A 1 128 ? 13.226 -9.686 0.986 1.00 54.29 128 ASP A CA 1
ATOM 972 C C . ASP A 1 128 ? 13.036 -11.192 0.867 1.00 52.61 128 ASP A C 1
ATOM 973 O O . ASP A 1 128 ? 12.118 -11.763 1.455 1.00 51.80 128 ASP A O 1
ATOM 978 N N . GLN A 1 129 ? 13.917 -11.827 0.101 1.00 58.94 129 GLN A N 1
ATOM 979 C CA . GLN A 1 129 ? 13.877 -13.269 -0.102 1.00 59.15 129 GLN A CA 1
ATOM 980 C C . GLN A 1 129 ? 14.136 -14.012 1.206 1.00 58.22 129 GLN A C 1
ATOM 981 O O . GLN A 1 129 ? 13.596 -15.095 1.434 1.00 59.23 129 GLN A O 1
ATOM 987 N N . GLN A 1 130 ? 14.959 -13.419 2.065 1.00 56.91 130 GLN A N 1
ATOM 988 C CA . GLN A 1 130 ? 15.279 -14.015 3.358 1.00 52.58 130 GLN A CA 1
ATOM 989 C C . GLN A 1 130 ? 14.495 -13.352 4.487 1.00 52.11 130 GLN A C 1
ATOM 990 O O . GLN A 1 130 ? 14.647 -13.713 5.655 1.00 45.34 130 GLN A O 1
ATOM 996 N N . ASN A 1 131 ? 13.661 -12.381 4.122 1.00 55.94 131 ASN A N 1
ATOM 997 C CA . ASN A 1 131 ? 12.779 -11.693 5.064 1.00 54.31 131 ASN A CA 1
ATOM 998 C C . ASN A 1 131 ? 13.521 -11.016 6.218 1.00 56.54 131 ASN A C 1
ATOM 999 O O . ASN A 1 131 ? 13.150 -11.166 7.382 1.00 62.31 131 ASN A O 1
ATOM 1004 N N . MET A 1 132 ? 14.577 -10.277 5.889 1.00 50.58 132 MET A N 1
ATOM 1005 C CA . MET A 1 132 ? 15.342 -9.543 6.894 1.00 52.32 132 MET A CA 1
ATOM 1006 C C . MET A 1 132 ? 15.724 -8.157 6.386 1.00 49.58 132 MET A C 1
ATOM 1007 O O . MET A 1 132 ? 16.837 -7.685 6.618 1.00 44.78 132 MET A O 1
ATOM 1012 N N . LYS A 1 133 ? 14.791 -7.506 5.700 1.00 52.96 133 LYS A N 1
ATOM 1013 C CA . LYS A 1 133 ? 15.062 -6.225 5.056 1.00 50.53 133 LYS A CA 1
ATOM 1014 C C . LYS A 1 133 ? 15.166 -5.075 6.054 1.00 47.49 133 LYS A C 1
ATOM 1015 O O . LYS A 1 133 ? 15.875 -4.098 5.812 1.00 48.20 133 LYS A O 1
ATOM 1021 N N . HIS A 1 134 ? 14.462 -5.194 7.175 1.00 46.33 134 HIS A N 1
ATOM 1022 C CA . HIS A 1 134 ? 14.427 -4.119 8.161 1.00 50.08 134 HIS A CA 1
ATOM 1023 C C . HIS A 1 134 ? 15.000 -4.546 9.509 1.00 48.96 134 HIS A C 1
ATOM 1024 O O . HIS A 1 134 ? 14.693 -3.947 10.540 1.00 47.55 134 HIS A O 1
ATOM 1031 N N . LYS A 1 135 ? 15.837 -5.578 9.498 1.00 39.51 135 LYS A N 1
ATOM 1032 C CA . LYS A 1 135 ? 16.443 -6.079 10.727 1.00 36.67 135 LYS A CA 1
ATOM 1033 C C . LYS A 1 135 ? 17.688 -5.282 11.107 1.00 38.26 135 LYS A C 1
ATOM 1034 O O . LYS A 1 135 ? 18.245 -5.472 12.189 1.00 38.36 135 LYS A O 1
ATOM 1040 N N . LYS A 1 136 ? 18.110 -4.390 10.213 1.00 37.31 136 LYS A N 1
ATOM 1041 C CA . LYS A 1 136 ? 19.304 -3.568 10.414 1.00 41.38 136 LYS A CA 1
ATOM 1042 C C . LYS A 1 136 ? 20.525 -4.387 10.826 1.00 36.66 136 LYS A C 1
ATOM 1043 O O . LYS A 1 136 ? 20.948 -4.352 11.981 1.00 38.65 136 LYS A O 1
ATOM 1049 N N . LEU A 1 137 ? 21.086 -5.121 9.871 1.00 37.78 137 LEU A N 1
ATOM 1050 C CA . LEU A 1 137 ? 22.242 -5.968 10.136 1.00 36.42 137 LEU A CA 1
ATOM 1051 C C . LEU A 1 137 ? 23.541 -5.208 9.889 1.00 41.42 137 LEU A C 1
ATOM 1052 O O . LEU A 1 137 ? 23.593 -4.330 9.026 1.00 33.83 137 LEU A O 1
ATOM 1057 N N . PRO A 1 138 ? 24.592 -5.538 10.658 1.00 39.71 138 PRO A N 1
ATOM 1058 C CA . PRO A 1 138 ? 25.933 -4.982 10.454 1.00 35.05 138 PRO A CA 1
ATOM 1059 C C . PRO A 1 138 ? 26.404 -5.210 9.023 1.00 35.65 138 PRO A C 1
ATOM 1060 O O . PRO A 1 138 ? 26.261 -6.314 8.497 1.00 35.34 138 PRO A O 1
ATOM 1064 N N . LEU A 1 139 ? 26.960 -4.174 8.405 1.00 42.66 139 LEU A N 1
ATOM 1065 C CA . LEU A 1 139 ? 27.290 -4.224 6.987 1.00 42.61 139 LEU A CA 1
ATOM 1066 C C . LEU A 1 139 ? 28.793 -4.130 6.739 1.00 40.13 139 LEU A C 1
ATOM 1067 O O . LEU A 1 139 ? 29.526 -3.521 7.519 1.00 34.67 139 LEU A O 1
ATOM 1072 N N . GLY A 1 140 ? 29.244 -4.741 5.648 1.00 39.20 140 GLY A N 1
ATOM 1073 C CA . GLY A 1 140 ? 30.650 -4.729 5.287 1.00 34.28 140 GLY A CA 1
ATOM 1074 C C . GLY A 1 140 ? 30.857 -4.888 3.795 1.00 32.52 140 GLY A C 1
ATOM 1075 O O . GLY A 1 140 ? 30.145 -5.648 3.139 1.00 29.63 140 GLY A O 1
ATOM 1076 N N . PHE A 1 141 ? 31.839 -4.173 3.258 1.00 38.98 141 PHE A N 1
ATOM 1077 C CA . PHE A 1 141 ? 32.089 -4.171 1.822 1.00 38.25 141 PHE A CA 1
ATOM 1078 C C . PHE A 1 141 ? 33.499 -4.634 1.468 1.00 40.77 141 PHE A C 1
ATOM 1079 O O . PHE A 1 141 ? 34.474 -4.238 2.107 1.00 43.73 141 PHE A O 1
ATOM 1087 N N . THR A 1 142 ? 33.594 -5.471 0.441 1.00 39.82 142 THR A N 1
ATOM 1088 C CA . THR A 1 142 ? 34.881 -5.883 -0.105 1.00 37.41 142 THR A CA 1
ATOM 1089 C C . THR A 1 142 ? 34.891 -5.641 -1.609 1.00 39.87 142 THR A C 1
ATOM 1090 O O . THR A 1 142 ? 34.139 -6.271 -2.351 1.00 35.55 142 THR A O 1
ATOM 1094 N N . PHE A 1 143 ? 35.742 -4.721 -2.053 1.00 50.98 143 PHE A N 1
ATOM 1095 C CA . PHE A 1 143 ? 35.785 -4.334 -3.460 1.00 47.56 143 PHE A CA 1
ATOM 1096 C C . PHE A 1 143 ? 36.979 -4.926 -4.203 1.00 49.50 143 PHE A C 1
ATOM 1097 O O . PHE A 1 143 ? 38.015 -5.220 -3.605 1.00 50.58 143 PHE A O 1
ATOM 1105 N N . SER A 1 144 ? 36.818 -5.090 -5.513 1.00 56.49 144 SER A N 1
ATOM 1106 C CA . SER A 1 144 ? 37.897 -5.530 -6.390 1.00 54.42 144 SER A CA 1
ATOM 1107 C C . SER A 1 144 ? 37.527 -5.262 -7.846 1.00 51.48 144 SER A C 1
ATOM 1108 O O . SER A 1 144 ? 37.096 -6.163 -8.565 1.00 48.84 144 SER A O 1
ATOM 1111 N N . PHE A 1 145 ? 37.697 -4.014 -8.271 1.00 47.14 145 PHE A N 1
ATOM 1112 C CA . PHE A 1 145 ? 37.339 -3.599 -9.623 1.00 49.09 145 PHE A CA 1
ATOM 1113 C C . PHE A 1 145 ? 38.426 -3.974 -10.628 1.00 50.07 145 PHE A C 1
ATOM 1114 O O . PHE A 1 145 ? 39.596 -4.083 -10.264 1.00 59.29 145 PHE A O 1
ATOM 1122 N N . PRO A 1 146 ? 38.036 -4.185 -11.898 1.00 52.40 146 PRO A N 1
ATOM 1123 C CA . PRO A 1 146 ? 38.988 -4.514 -12.966 1.00 51.59 146 PRO A CA 1
ATOM 1124 C C . PRO A 1 146 ? 40.064 -3.446 -13.142 1.00 57.72 146 PRO A C 1
ATOM 1125 O O . PRO A 1 146 ? 39.839 -2.279 -12.818 1.00 52.82 146 PRO A O 1
ATOM 1129 N N . VAL A 1 147 ? 41.222 -3.850 -13.655 1.00 54.63 147 VAL A N 1
ATOM 1130 C CA . VAL A 1 147 ? 42.335 -2.931 -13.864 1.00 51.06 147 VAL A CA 1
ATOM 1131 C C . VAL A 1 147 ? 42.219 -2.224 -15.211 1.00 54.80 147 VAL A C 1
ATOM 1132 O O . VAL A 1 147 ? 42.142 -2.869 -16.256 1.00 54.19 147 VAL A O 1
ATOM 1136 N N . ARG A 1 148 ? 42.210 -0.895 -15.178 1.00 57.49 148 ARG A N 1
ATOM 1137 C CA . ARG A 1 148 ? 42.073 -0.098 -16.392 1.00 57.69 148 ARG A CA 1
ATOM 1138 C C . ARG A 1 148 ? 43.433 0.249 -16.987 1.00 61.01 148 ARG A C 1
ATOM 1139 O O . ARG A 1 148 ? 43.579 0.356 -18.205 1.00 65.40 148 ARG A O 1
ATOM 1147 N N . ASN A 1 172 ? 32.980 7.117 5.070 1.00 88.04 172 ASN A N 1
ATOM 1148 C CA . ASN A 1 172 ? 32.072 8.158 4.612 1.00 88.14 172 ASN A CA 1
ATOM 1149 C C . ASN A 1 172 ? 31.825 8.095 3.108 1.00 84.39 172 ASN A C 1
ATOM 1150 O O . ASN A 1 172 ? 30.785 8.539 2.625 1.00 84.01 172 ASN A O 1
ATOM 1155 N N . ASN A 1 173 ? 32.786 7.547 2.372 1.00 75.65 173 ASN A N 1
ATOM 1156 C CA . ASN A 1 173 ? 32.679 7.455 0.922 1.00 69.89 173 ASN A CA 1
ATOM 1157 C C . ASN A 1 173 ? 31.757 6.317 0.492 1.00 64.65 173 ASN A C 1
ATOM 1158 O O . ASN A 1 173 ? 30.737 6.544 -0.157 1.00 56.20 173 ASN A O 1
ATOM 1163 N N . VAL A 1 174 ? 32.118 5.093 0.867 1.00 61.01 174 VAL A N 1
ATOM 1164 C CA . VAL A 1 174 ? 31.349 3.913 0.487 1.00 54.59 174 VAL A CA 1
ATOM 1165 C C . VAL A 1 174 ? 29.983 3.861 1.174 1.00 49.41 174 VAL A C 1
ATOM 1166 O O . VAL A 1 174 ? 28.973 3.560 0.536 1.00 48.39 174 VAL A O 1
ATOM 1170 N N . VAL A 1 175 ? 29.951 4.171 2.466 1.00 51.19 175 VAL A N 1
ATOM 1171 C CA . VAL A 1 175 ? 28.702 4.153 3.223 1.00 49.14 175 VAL A CA 1
ATOM 1172 C C . VAL A 1 175 ? 27.775 5.290 2.787 1.00 46.18 175 VAL A C 1
ATOM 1173 O O . VAL A 1 175 ? 26.553 5.135 2.764 1.00 44.26 175 VAL A O 1
ATOM 1177 N N . GLY A 1 176 ? 28.362 6.425 2.420 1.00 43.53 176 GLY A N 1
ATOM 1178 C CA . GLY A 1 176 ? 27.594 7.564 1.954 1.00 45.89 176 GLY A CA 1
ATOM 1179 C C . GLY A 1 176 ? 26.923 7.307 0.617 1.00 49.04 176 GLY A C 1
ATOM 1180 O O . GLY A 1 176 ? 25.784 7.719 0.396 1.00 49.11 176 GLY A O 1
ATOM 1181 N N . LEU A 1 177 ? 27.631 6.623 -0.275 1.00 51.78 177 LEU A N 1
ATOM 1182 C CA . LEU A 1 177 ? 27.109 6.315 -1.604 1.00 46.10 177 LEU A CA 1
ATOM 1183 C C . LEU A 1 177 ? 26.010 5.257 -1.551 1.00 47.26 177 LEU A C 1
ATOM 1184 O O . LEU A 1 177 ? 25.070 5.285 -2.347 1.00 46.39 177 LEU A O 1
ATOM 1189 N N . LEU A 1 178 ? 26.135 4.326 -0.612 1.00 43.90 178 LEU A N 1
ATOM 1190 C CA . LEU A 1 178 ? 25.133 3.283 -0.435 1.00 43.07 178 LEU A CA 1
ATOM 1191 C C . LEU A 1 178 ? 23.874 3.855 0.204 1.00 47.05 178 LEU A C 1
ATOM 1192 O O . LEU A 1 178 ? 22.759 3.483 -0.160 1.00 43.63 178 LEU A O 1
ATOM 1197 N N . ARG A 1 179 ? 24.063 4.759 1.162 1.00 49.15 179 ARG A N 1
ATOM 1198 C CA . ARG A 1 179 ? 22.949 5.446 1.807 1.00 45.17 179 ARG A CA 1
ATOM 1199 C C . ARG A 1 179 ? 22.127 6.226 0.790 1.00 42.35 179 ARG A C 1
ATOM 1200 O O . ARG A 1 179 ? 20.897 6.176 0.800 1.00 42.80 179 ARG A O 1
ATOM 1208 N N . ASP A 1 180 ? 22.819 6.948 -0.086 1.00 39.34 180 ASP A N 1
ATOM 1209 C CA . ASP A 1 180 ? 22.168 7.734 -1.126 1.00 35.04 180 ASP A CA 1
ATOM 1210 C C . ASP A 1 180 ? 21.383 6.846 -2.084 1.00 46.94 180 ASP A C 1
ATOM 1211 O O . ASP A 1 180 ? 20.338 7.244 -2.596 1.00 53.14 180 ASP A O 1
ATOM 1216 N N . ALA A 1 181 ? 21.891 5.641 -2.320 1.00 48.94 181 ALA A N 1
ATOM 1217 C CA . ALA A 1 181 ? 21.220 4.683 -3.190 1.00 46.81 181 ALA A CA 1
ATOM 1218 C C . ALA A 1 181 ? 19.942 4.168 -2.540 1.00 43.72 181 ALA A C 1
ATOM 1219 O O . ALA A 1 181 ? 18.920 3.993 -3.204 1.00 48.13 181 ALA A O 1
ATOM 1221 N N . ILE A 1 182 ? 20.010 3.926 -1.235 1.00 40.52 182 ILE A N 1
ATOM 1222 C CA . ILE A 1 182 ? 18.853 3.461 -0.483 1.00 43.51 182 ILE A CA 1
ATOM 1223 C C . ILE A 1 182 ? 17.822 4.579 -0.350 1.00 45.37 182 ILE A C 1
ATOM 1224 O O . ILE A 1 182 ? 16.616 4.334 -0.389 1.00 47.84 182 ILE A O 1
ATOM 1229 N N . LYS A 1 183 ? 18.303 5.811 -0.213 1.00 43.86 183 LYS A N 1
ATOM 1230 C CA . LYS A 1 183 ? 17.417 6.968 -0.142 1.00 46.28 183 LYS A CA 1
ATOM 1231 C C . LYS A 1 183 ? 16.667 7.176 -1.457 1.00 56.67 183 LYS A C 1
ATOM 1232 O O . LYS A 1 183 ? 15.485 7.525 -1.458 1.00 59.99 183 LYS A O 1
ATOM 1238 N N . ARG A 1 184 ? 17.356 6.954 -2.572 1.00 53.93 184 ARG A N 1
ATOM 1239 C CA . ARG A 1 184 ? 16.739 7.093 -3.888 1.00 55.31 184 ARG A CA 1
ATOM 1240 C C . ARG A 1 184 ? 15.611 6.083 -4.094 1.00 65.71 184 ARG A C 1
ATOM 1241 O O . ARG A 1 184 ? 14.617 6.380 -4.757 1.00 69.51 184 ARG A O 1
ATOM 1249 N N . ARG A 1 185 ? 15.769 4.892 -3.525 1.00 55.03 185 ARG A N 1
ATOM 1250 C CA . ARG A 1 185 ? 14.696 3.905 -3.529 1.00 50.70 185 ARG A CA 1
ATOM 1251 C C . ARG A 1 185 ? 13.615 4.329 -2.542 1.00 57.17 185 ARG A C 1
ATOM 1252 O O . ARG A 1 185 ? 12.574 4.853 -2.936 1.00 76.00 185 ARG A O 1
ATOM 1260 N N . GLY A 1 186 ? 13.870 4.101 -1.257 1.00 52.44 186 GLY A N 1
ATOM 1261 C CA . GLY A 1 186 ? 12.973 4.553 -0.210 1.00 47.11 186 GLY A CA 1
ATOM 1262 C C . GLY A 1 186 ? 12.098 3.464 0.379 1.00 51.80 186 GLY A C 1
ATOM 1263 O O . GLY A 1 186 ? 11.114 3.755 1.060 1.00 55.57 186 GLY A O 1
ATOM 1264 N N . ASP A 1 187 ? 12.454 2.209 0.125 1.00 51.34 187 ASP A N 1
ATOM 1265 C CA . ASP A 1 187 ? 11.677 1.082 0.633 1.00 57.93 187 ASP A CA 1
ATOM 1266 C C . ASP A 1 187 ? 12.235 0.539 1.949 1.00 56.52 187 ASP A C 1
ATOM 1267 O O . ASP A 1 187 ? 11.639 -0.344 2.566 1.00 49.73 187 ASP A O 1
ATOM 1272 N N . PHE A 1 188 ? 13.380 1.072 2.368 1.00 55.89 188 PHE A N 1
ATOM 1273 C CA . PHE A 1 188 ? 13.957 0.753 3.674 1.00 62.35 188 PHE A CA 1
ATOM 1274 C C . PHE A 1 188 ? 14.977 1.809 4.095 1.00 56.09 188 PHE A C 1
ATOM 1275 O O . PHE A 1 188 ? 15.283 2.723 3.330 1.00 57.21 188 PHE A O 1
ATOM 1283 N N . GLU A 1 189 ? 15.496 1.687 5.313 1.00 53.90 189 GLU A N 1
ATOM 1284 C CA . GLU A 1 189 ? 16.368 2.716 5.871 1.00 56.91 189 GLU A CA 1
ATOM 1285 C C . GLU A 1 189 ? 17.695 2.157 6.377 1.00 53.36 189 GLU A C 1
ATOM 1286 O O . GLU A 1 189 ? 17.756 1.039 6.891 1.00 56.03 189 GLU A O 1
ATOM 1292 N N . MET A 1 190 ? 18.756 2.945 6.225 1.00 51.72 190 MET A N 1
ATOM 1293 C CA . MET A 1 190 ? 20.068 2.581 6.743 1.00 47.66 190 MET A CA 1
ATOM 1294 C C . MET A 1 190 ? 20.718 3.787 7.415 1.00 41.08 190 MET A C 1
ATOM 1295 O O . MET A 1 190 ? 20.526 4.924 6.985 1.00 42.50 190 MET A O 1
ATOM 1300 N N . ASP A 1 191 ? 21.483 3.537 8.472 1.00 35.12 191 ASP A N 1
ATOM 1301 C CA . ASP A 1 191 ? 22.159 4.612 9.192 1.00 40.77 191 ASP A CA 1
ATOM 1302 C C . ASP A 1 191 ? 23.631 4.710 8.799 1.00 36.15 191 ASP A C 1
ATOM 1303 O O . ASP A 1 191 ? 24.164 3.823 8.133 1.00 37.33 191 ASP A O 1
ATOM 1308 N N . VAL A 1 192 ? 24.284 5.791 9.215 1.00 27.91 192 VAL A N 1
ATOM 1309 C CA . VAL A 1 192 ? 25.682 6.022 8.865 1.00 34.34 192 VAL A CA 1
ATOM 1310 C C . VAL A 1 192 ? 26.615 5.060 9.595 1.00 30.23 192 VAL A C 1
ATOM 1311 O O . VAL A 1 192 ? 27.769 4.887 9.208 1.00 35.42 192 VAL A O 1
ATOM 1315 N N . VAL A 1 193 ? 26.105 4.432 10.649 1.00 30.42 193 VAL A N 1
ATOM 1316 C CA . VAL A 1 193 ? 26.907 3.535 11.468 1.00 21.68 193 VAL A CA 1
ATOM 1317 C C . VAL A 1 193 ? 26.652 2.076 11.110 1.00 24.72 193 VAL A C 1
ATOM 1318 O O . VAL A 1 193 ? 27.089 1.169 11.817 1.00 28.51 193 VAL A O 1
ATOM 1322 N N . ALA A 1 194 ? 25.941 1.860 10.008 1.00 30.59 194 ALA A N 1
ATOM 1323 C CA . ALA A 1 194 ? 25.595 0.513 9.566 1.00 28.85 194 ALA A CA 1
ATOM 1324 C C . ALA A 1 194 ? 26.836 -0.305 9.231 1.00 29.68 194 ALA A C 1
ATOM 1325 O O . ALA A 1 194 ? 26.944 -1.470 9.614 1.00 28.35 194 ALA A O 1
ATOM 1327 N N . MET A 1 195 ? 27.767 0.311 8.512 1.00 37.11 195 MET A N 1
ATOM 1328 C CA . MET A 1 195 ? 29.006 -0.357 8.136 1.00 41.62 195 MET A CA 1
ATOM 1329 C C . MET A 1 195 ? 29.990 -0.419 9.296 1.00 36.53 195 MET A C 1
ATOM 1330 O O . MET A 1 195 ? 30.358 0.607 9.869 1.00 33.67 195 MET A O 1
ATOM 1335 N N . VAL A 1 196 ? 30.411 -1.632 9.638 1.00 28.38 196 VAL A N 1
ATOM 1336 C CA . VAL A 1 196 ? 31.390 -1.827 10.696 1.00 28.71 196 VAL A CA 1
ATOM 1337 C C . VAL A 1 196 ? 32.786 -1.494 10.185 1.00 36.03 196 VAL A C 1
ATOM 1338 O O . VAL A 1 196 ? 33.035 -1.507 8.979 1.00 33.47 196 VAL A O 1
ATOM 1342 N N . ASN A 1 197 ? 33.692 -1.183 11.105 1.00 34.75 197 ASN A N 1
ATOM 1343 C CA . ASN A 1 197 ? 35.086 -0.972 10.744 1.00 27.53 197 ASN A CA 1
ATOM 1344 C C . ASN A 1 197 ? 35.903 -2.237 10.977 1.00 35.87 197 ASN A C 1
ATOM 1345 O O . ASN A 1 197 ? 35.356 -3.280 11.334 1.00 31.05 197 ASN A O 1
ATOM 1350 N N . ASP A 1 198 ? 37.212 -2.141 10.777 1.00 34.47 198 ASP A N 1
ATOM 1351 C CA . ASP A 1 198 ? 38.082 -3.301 10.915 1.00 31.32 198 ASP A CA 1
ATOM 1352 C C . ASP A 1 198 ? 38.225 -3.730 12.373 1.00 29.64 198 ASP A C 1
ATOM 1353 O O . ASP A 1 198 ? 38.487 -4.898 12.660 1.00 32.03 198 ASP A O 1
ATOM 1358 N N . THR A 1 199 ? 38.048 -2.784 13.290 1.00 25.36 199 THR A N 1
ATOM 1359 C CA . THR A 1 199 ? 38.142 -3.081 14.715 1.00 25.47 199 THR A CA 1
ATOM 1360 C C . THR A 1 199 ? 36.977 -3.956 15.162 1.00 28.23 199 THR A C 1
ATOM 1361 O O . THR A 1 199 ? 37.171 -4.967 15.837 1.00 28.81 199 THR A O 1
ATOM 1365 N N . VAL A 1 200 ? 35.766 -3.561 14.779 1.00 29.53 200 VAL A N 1
ATOM 1366 C CA . VAL A 1 200 ? 34.569 -4.330 15.095 1.00 22.82 200 VAL A CA 1
ATOM 1367 C C . VAL A 1 200 ? 34.627 -5.695 14.414 1.00 24.81 200 VAL A C 1
ATOM 1368 O O . VAL A 1 200 ? 34.220 -6.707 14.988 1.00 26.63 200 VAL A O 1
ATOM 1372 N N . ALA A 1 201 ? 35.150 -5.714 13.193 1.00 22.97 201 ALA A N 1
ATOM 1373 C CA . ALA A 1 201 ? 35.294 -6.951 12.436 1.00 23.92 201 ALA A CA 1
ATOM 1374 C C . ALA A 1 201 ? 36.240 -7.925 13.135 1.00 29.23 201 ALA A C 1
ATOM 1375 O O . ALA A 1 201 ? 36.093 -9.140 13.014 1.00 32.47 201 ALA A O 1
ATOM 1377 N N . THR A 1 202 ? 37.209 -7.384 13.866 1.00 27.31 202 THR A N 1
ATOM 1378 C CA . THR A 1 202 ? 38.136 -8.205 14.634 1.00 29.21 202 THR A CA 1
ATOM 1379 C C . THR A 1 202 ? 37.410 -8.880 15.793 1.00 29.47 202 THR A C 1
ATOM 1380 O O . THR A 1 202 ? 37.638 -10.054 16.085 1.00 29.03 202 THR A O 1
ATOM 1384 N N . MET A 1 203 ? 36.527 -8.129 16.444 1.00 29.70 203 MET A N 1
ATOM 1385 C CA . MET A 1 203 ? 35.780 -8.640 17.587 1.00 30.15 203 MET A CA 1
ATOM 1386 C C . MET A 1 203 ? 34.854 -9.779 17.178 1.00 33.37 203 MET A C 1
ATOM 1387 O O . MET A 1 203 ? 34.810 -10.818 17.835 1.00 37.05 203 MET A O 1
ATOM 1392 N N . ILE A 1 204 ? 34.116 -9.575 16.091 1.00 30.35 204 ILE A N 1
ATOM 1393 C CA . ILE A 1 204 ? 33.185 -10.581 15.592 1.00 32.70 204 ILE A CA 1
ATOM 1394 C C . ILE A 1 204 ? 33.923 -11.844 15.165 1.00 32.12 204 ILE A C 1
ATOM 1395 O O . ILE A 1 204 ? 33.494 -12.958 15.468 1.00 35.06 204 ILE A O 1
ATOM 1400 N N . SER A 1 205 ? 35.040 -11.658 14.470 1.00 35.07 205 SER A N 1
ATOM 1401 C CA . SER A 1 205 ? 35.835 -12.772 13.967 1.00 34.27 205 SER A CA 1
ATOM 1402 C C . SER A 1 205 ? 36.359 -13.646 15.100 1.00 34.59 205 SER A C 1
ATOM 1403 O O . SER A 1 205 ? 36.337 -14.873 15.011 1.00 41.31 205 SER A O 1
ATOM 1406 N N . CYS A 1 206 ? 36.829 -13.007 16.166 1.00 31.22 206 CYS A N 1
ATOM 1407 C CA . CYS A 1 206 ? 37.346 -13.735 17.316 1.00 38.01 206 CYS A CA 1
ATOM 1408 C C . CYS A 1 206 ? 36.209 -14.309 18.153 1.00 39.13 206 CYS A C 1
ATOM 1409 O O . CYS A 1 206 ? 36.384 -15.308 18.851 1.00 46.52 206 CYS A O 1
ATOM 1412 N N . TYR A 1 207 ? 35.043 -13.674 18.074 1.00 35.46 207 TYR A N 1
ATOM 1413 C CA . TYR A 1 207 ? 33.865 -14.139 18.799 1.00 36.44 207 TYR A CA 1
ATOM 1414 C C . TYR A 1 207 ? 33.377 -15.479 18.262 1.00 37.85 207 TYR A C 1
ATOM 1415 O O . TYR A 1 207 ? 32.896 -16.321 19.019 1.00 42.35 207 TYR A O 1
ATOM 1424 N N . TYR A 1 208 ? 33.501 -15.665 16.952 1.00 37.50 208 TYR A N 1
ATOM 1425 C CA . TYR A 1 208 ? 33.071 -16.898 16.299 1.00 35.80 208 TYR A CA 1
ATOM 1426 C C . TYR A 1 208 ? 33.808 -18.120 16.839 1.00 43.41 208 TYR A C 1
ATOM 1427 O O . TYR A 1 208 ? 33.300 -19.239 16.774 1.00 53.02 208 TYR A O 1
ATOM 1436 N N . GLU A 1 209 ? 35.005 -17.899 17.372 1.00 36.97 209 GLU A N 1
ATOM 1437 C CA . GLU A 1 209 ? 35.837 -18.989 17.863 1.00 43.95 209 GLU A CA 1
ATOM 1438 C C . GLU A 1 209 ? 35.906 -19.010 19.389 1.00 46.69 209 GLU A C 1
ATOM 1439 O O . GLU A 1 209 ? 35.985 -20.076 20.001 1.00 53.17 209 GLU A O 1
ATOM 1445 N N . ASP A 1 210 ? 35.873 -17.829 19.998 1.00 48.58 210 ASP A N 1
ATOM 1446 C CA . ASP A 1 210 ? 35.825 -17.716 21.452 1.00 45.40 210 ASP A CA 1
ATOM 1447 C C . ASP A 1 210 ? 34.739 -16.724 21.852 1.00 45.91 210 ASP A C 1
ATOM 1448 O O . ASP A 1 210 ? 34.905 -15.514 21.706 1.00 46.75 210 ASP A O 1
ATOM 1453 N N . HIS A 1 211 ? 33.630 -17.246 22.367 1.00 47.18 211 HIS A N 1
ATOM 1454 C CA . HIS A 1 211 ? 32.447 -16.434 22.634 1.00 48.63 211 HIS A CA 1
ATOM 1455 C C . HIS A 1 211 ? 32.593 -15.540 23.862 1.00 46.90 211 HIS A C 1
ATOM 1456 O O . HIS A 1 211 ? 31.675 -14.799 24.212 1.00 47.03 211 HIS A O 1
ATOM 1463 N N . HIS A 1 212 ? 33.749 -15.611 24.511 1.00 44.67 212 HIS A N 1
ATOM 1464 C CA . HIS A 1 212 ? 34.044 -14.730 25.632 1.00 48.35 212 HIS A CA 1
ATOM 1465 C C . HIS A 1 212 ? 34.637 -13.422 25.124 1.00 41.03 212 HIS A C 1
ATOM 1466 O O . HIS A 1 212 ? 34.873 -12.493 25.896 1.00 37.04 212 HIS A O 1
ATOM 1473 N N . CYS A 1 213 ? 34.873 -13.357 23.818 1.00 38.47 213 CYS A N 1
ATOM 1474 C CA . CYS A 1 213 ? 35.426 -12.158 23.204 1.00 41.65 213 CYS A CA 1
ATOM 1475 C C . CYS A 1 213 ? 34.368 -11.071 23.072 1.00 34.52 213 CYS A C 1
ATOM 1476 O O . CYS A 1 213 ? 33.432 -11.189 22.282 1.00 35.80 213 CYS A O 1
ATOM 1479 N N . GLU A 1 214 ? 34.525 -10.011 23.857 1.00 29.96 214 GLU A N 1
ATOM 1480 C CA . GLU A 1 214 ? 33.584 -8.901 23.841 1.00 39.04 214 GLU A CA 1
ATOM 1481 C C . GLU A 1 214 ? 34.322 -7.574 23.722 1.00 36.02 214 GLU A C 1
ATOM 1482 O O . GLU A 1 214 ? 33.772 -6.515 24.024 1.00 34.74 214 GLU A O 1
ATOM 1488 N N . VAL A 1 215 ? 35.575 -7.645 23.283 1.00 35.68 215 VAL A N 1
ATOM 1489 C CA . VAL A 1 215 ? 36.399 -6.460 23.073 1.00 30.24 215 VAL A CA 1
ATOM 1490 C C . VAL A 1 215 ? 37.264 -6.619 21.824 1.00 32.90 215 VAL A C 1
ATOM 1491 O O . VAL A 1 215 ? 37.961 -7.621 21.665 1.00 31.52 215 VAL A O 1
ATOM 1495 N N . GLY A 1 216 ? 37.207 -5.631 20.938 1.00 38.72 216 GLY A N 1
ATOM 1496 C CA . GLY A 1 216 ? 38.047 -5.619 19.754 1.00 42.23 216 GLY A CA 1
ATOM 1497 C C . GLY A 1 216 ? 39.065 -4.496 19.813 1.00 31.70 216 GLY A C 1
ATOM 1498 O O . GLY A 1 216 ? 38.760 -3.397 20.275 1.00 27.30 216 GLY A O 1
ATOM 1499 N N . LEU A 1 217 ? 40.279 -4.770 19.345 1.00 27.20 217 LEU A N 1
ATOM 1500 C CA . LEU A 1 217 ? 41.352 -3.782 19.394 1.00 27.91 217 LEU A CA 1
ATOM 1501 C C . LEU A 1 217 ? 42.318 -3.914 18.222 1.00 25.34 217 LEU A C 1
ATOM 1502 O O . LEU A 1 217 ? 42.806 -5.003 17.927 1.00 26.78 217 LEU A O 1
ATOM 1507 N N . ILE A 1 218 ? 42.590 -2.797 17.558 1.00 27.43 218 ILE A N 1
ATOM 1508 C CA . ILE A 1 218 ? 43.589 -2.765 16.497 1.00 31.96 218 ILE A CA 1
ATOM 1509 C C . ILE A 1 218 ? 44.648 -1.709 16.786 1.00 29.62 218 ILE A C 1
ATOM 1510 O O . ILE A 1 218 ? 44.339 -0.526 16.918 1.00 21.21 218 ILE A O 1
ATOM 1515 N N . VAL A 1 219 ? 45.898 -2.148 16.895 1.00 30.53 219 VAL A N 1
ATOM 1516 C CA . VAL A 1 219 ? 47.009 -1.231 17.105 1.00 32.34 219 VAL A CA 1
ATOM 1517 C C . VAL A 1 219 ? 47.973 -1.317 15.928 1.00 29.57 219 VAL A C 1
ATOM 1518 O O . VAL A 1 219 ? 49.041 -1.918 16.028 1.00 35.37 219 VAL A O 1
ATOM 1522 N N . GLY A 1 220 ? 47.579 -0.724 14.807 1.00 24.61 220 GLY A N 1
ATOM 1523 C CA . GLY A 1 220 ? 48.409 -0.708 13.618 1.00 25.91 220 GLY A CA 1
ATOM 1524 C C . GLY A 1 220 ? 48.850 0.703 13.288 1.00 29.80 220 GLY A C 1
ATOM 1525 O O . GLY A 1 220 ? 49.368 1.414 14.150 1.00 32.37 220 GLY A O 1
ATOM 1526 N N . THR A 1 221 ? 48.645 1.109 12.039 1.00 26.61 221 THR A N 1
ATOM 1527 C CA . THR A 1 221 ? 48.956 2.469 11.621 1.00 26.78 221 THR A CA 1
ATOM 1528 C C . THR A 1 221 ? 48.115 3.440 12.436 1.00 28.05 221 THR A C 1
ATOM 1529 O O . THR A 1 221 ? 48.592 4.491 12.865 1.00 30.11 221 THR A O 1
ATOM 1533 N N . GLY A 1 222 ? 46.857 3.071 12.651 1.00 41.46 222 GLY A N 1
ATOM 1534 C CA . GLY A 1 222 ? 45.982 3.803 13.546 1.00 34.70 222 GLY A CA 1
ATOM 1535 C C . GLY A 1 222 ? 45.658 2.949 14.757 1.00 29.68 222 GLY A C 1
ATOM 1536 O O . GLY A 1 222 ? 46.154 1.830 14.879 1.00 34.12 222 GLY A O 1
ATOM 1537 N N . CYS A 1 223 ? 44.830 3.470 15.655 1.00 32.74 223 CYS A N 1
ATOM 1538 C CA . CYS A 1 223 ? 44.445 2.711 16.840 1.00 30.84 223 CYS A CA 1
ATOM 1539 C C . CYS A 1 223 ? 42.995 2.964 17.240 1.00 33.83 223 CYS A C 1
ATOM 1540 O O . CYS A 1 223 ? 42.577 4.109 17.413 1.00 41.00 223 CYS A O 1
ATOM 1543 N N . ASN A 1 224 ? 42.235 1.884 17.387 1.00 36.79 224 ASN A N 1
ATOM 1544 C CA . ASN A 1 224 ? 40.832 1.977 17.767 1.00 33.47 224 ASN A CA 1
ATOM 1545 C C . ASN A 1 224 ? 40.413 0.779 18.611 1.00 33.27 224 ASN A C 1
ATOM 1546 O O . ASN A 1 224 ? 41.080 -0.256 18.609 1.00 30.80 224 ASN A O 1
ATOM 1551 N N . ALA A 1 225 ? 39.305 0.922 19.331 1.00 36.44 225 ALA A N 1
ATOM 1552 C CA . ALA A 1 225 ? 38.803 -0.151 20.180 1.00 31.85 225 ALA A CA 1
ATOM 1553 C C . ALA A 1 225 ? 37.280 -0.205 20.186 1.00 36.36 225 ALA A C 1
ATOM 1554 O O . ALA A 1 225 ? 36.611 0.816 20.029 1.00 37.79 225 ALA A O 1
ATOM 1556 N N . CYS A 1 226 ? 36.740 -1.405 20.368 1.00 35.69 226 CYS A N 1
ATOM 1557 C CA . CYS A 1 226 ? 35.298 -1.590 20.477 1.00 33.80 226 CYS A CA 1
ATOM 1558 C C . CYS A 1 226 ? 34.989 -2.616 21.559 1.00 30.51 226 CYS A C 1
ATOM 1559 O O . CYS A 1 226 ? 35.756 -3.554 21.772 1.00 27.75 226 CYS A O 1
ATOM 1562 N N . TYR A 1 227 ? 33.864 -2.434 22.243 1.00 34.84 227 TYR A N 1
ATOM 1563 C CA . TYR A 1 227 ? 33.488 -3.323 23.335 1.00 32.67 227 TYR A CA 1
ATOM 1564 C C . TYR A 1 227 ? 31.972 -3.451 23.446 1.00 26.28 227 TYR A C 1
ATOM 1565 O O . TYR A 1 227 ? 31.232 -2.580 22.989 1.00 27.95 227 TYR A O 1
ATOM 1574 N N . MET A 1 228 ? 31.516 -4.537 24.060 1.00 30.64 228 MET A N 1
ATOM 1575 C CA . MET A 1 228 ? 30.088 -4.756 24.259 1.00 36.37 228 MET A CA 1
ATOM 1576 C C . MET A 1 228 ? 29.566 -3.963 25.453 1.00 33.92 228 MET A C 1
ATOM 1577 O O . MET A 1 228 ? 29.803 -4.326 26.605 1.00 32.89 228 MET A O 1
ATOM 1582 N N . GLU A 1 229 ? 28.857 -2.876 25.166 1.00 33.83 229 GLU A N 1
ATOM 1583 C CA . GLU A 1 229 ? 28.295 -2.018 26.203 1.00 31.99 229 GLU A CA 1
ATOM 1584 C C . GLU A 1 229 ? 26.829 -2.359 26.441 1.00 37.20 229 GLU A C 1
ATOM 1585 O O . GLU A 1 229 ? 26.117 -2.750 25.515 1.00 41.24 229 GLU A O 1
ATOM 1591 N N . GLU A 1 230 ? 26.388 -2.224 27.687 1.00 36.39 230 GLU A N 1
ATOM 1592 C CA . GLU A 1 230 ? 24.984 -2.410 28.023 1.00 46.12 230 GLU A CA 1
ATOM 1593 C C . GLU A 1 230 ? 24.138 -1.403 27.251 1.00 43.50 230 GLU A C 1
ATOM 1594 O O . GLU A 1 230 ? 24.504 -0.232 27.139 1.00 35.12 230 GLU A O 1
ATOM 1600 N N . MET A 1 231 ? 23.014 -1.869 26.715 1.00 40.87 231 MET A N 1
ATOM 1601 C CA . MET A 1 231 ? 22.135 -1.032 25.906 1.00 32.56 231 MET A CA 1
ATOM 1602 C C . MET A 1 231 ? 21.629 0.174 26.692 1.00 35.66 231 MET A C 1
ATOM 1603 O O . MET A 1 231 ? 21.447 1.258 26.137 1.00 37.75 231 MET A O 1
ATOM 1608 N N . SER A 1 232 ? 21.411 -0.023 27.989 1.00 36.25 232 SER A N 1
ATOM 1609 C CA . SER A 1 232 ? 20.904 1.036 28.854 1.00 38.27 232 SER A CA 1
ATOM 1610 C C . SER A 1 232 ? 21.918 2.163 29.033 1.00 35.54 232 SER A C 1
ATOM 1611 O O . SER A 1 232 ? 21.549 3.297 29.341 1.00 35.37 232 SER A O 1
ATOM 1614 N N . ASN A 1 233 ? 23.195 1.847 28.841 1.00 37.97 233 ASN A N 1
ATOM 1615 C CA . ASN A 1 233 ? 24.255 2.843 28.956 1.00 30.75 233 ASN A CA 1
ATOM 1616 C C . ASN A 1 233 ? 24.430 3.660 27.680 1.00 26.74 233 ASN A C 1
ATOM 1617 O O . ASN A 1 233 ? 24.955 4.772 27.715 1.00 28.99 233 ASN A O 1
ATOM 1622 N N . VAL A 1 234 ? 23.988 3.104 26.558 1.00 26.61 234 VAL A N 1
ATOM 1623 C CA . VAL A 1 234 ? 24.097 3.785 25.274 1.00 30.60 234 VAL A CA 1
ATOM 1624 C C . VAL A 1 234 ? 22.881 4.669 25.020 1.00 34.97 234 VAL A C 1
ATOM 1625 O O . VAL A 1 234 ? 21.812 4.178 24.662 1.00 39.01 234 VAL A O 1
ATOM 1629 N N . GLU A 1 235 ? 23.050 5.974 25.203 1.00 34.38 235 GLU A N 1
ATOM 1630 C CA . GLU A 1 235 ? 21.951 6.915 25.016 1.00 31.96 235 GLU A CA 1
ATOM 1631 C C . GLU A 1 235 ? 21.767 7.312 23.554 1.00 25.53 235 GLU A C 1
ATOM 1632 O O . GLU A 1 235 ? 20.831 8.035 23.217 1.00 40.86 235 GLU A O 1
ATOM 1638 N N . LEU A 1 236 ? 22.659 6.842 22.689 1.00 30.35 236 LEU A N 1
ATOM 1639 C CA . LEU A 1 236 ? 22.555 7.139 21.264 1.00 28.96 236 LEU A CA 1
ATOM 1640 C C . LEU A 1 236 ? 21.748 6.066 20.544 1.00 29.98 236 LEU A C 1
ATOM 1641 O O . LEU A 1 236 ? 21.615 6.087 19.321 1.00 30.13 236 LEU A O 1
ATOM 1646 N N . VAL A 1 237 ? 21.218 5.123 21.315 1.00 24.96 237 VAL A N 1
ATOM 1647 C CA . VAL A 1 237 ? 20.324 4.102 20.786 1.00 28.41 237 VAL A CA 1
ATOM 1648 C C . VAL A 1 237 ? 19.098 3.993 21.681 1.00 36.77 237 VAL A C 1
ATOM 1649 O O . VAL A 1 237 ? 19.213 3.677 22.866 1.00 41.40 237 VAL A O 1
ATOM 1653 N N . GLU A 1 238 ? 17.927 4.269 21.118 1.00 34.79 238 GLU A N 1
ATOM 1654 C CA . GLU A 1 238 ? 16.692 4.216 21.890 1.00 36.61 238 GLU A CA 1
ATOM 1655 C C . GLU A 1 238 ? 16.325 2.773 22.213 1.00 33.66 238 GLU A C 1
ATOM 1656 O O . GLU A 1 238 ? 15.516 2.150 21.526 1.00 34.39 238 GLU A O 1
ATOM 1662 N N . GLY A 1 239 ? 16.945 2.254 23.266 1.00 32.01 239 GLY A N 1
ATOM 1663 C CA . GLY A 1 239 ? 16.714 0.900 23.729 1.00 33.73 239 GLY A CA 1
ATOM 1664 C C . GLY A 1 239 ? 17.261 0.772 25.136 1.00 41.21 239 GLY A C 1
ATOM 1665 O O . GLY A 1 239 ? 18.184 1.494 25.513 1.00 42.64 239 GLY A O 1
ATOM 1666 N N . GLU A 1 240 ? 16.698 -0.141 25.917 1.00 43.72 240 GLU A N 1
ATOM 1667 C CA . GLU A 1 240 ? 17.085 -0.268 27.316 1.00 42.97 240 GLU A CA 1
ATOM 1668 C C . GLU A 1 240 ? 17.579 -1.672 27.640 1.00 41.38 240 GLU A C 1
ATOM 1669 O O . GLU A 1 240 ? 18.212 -1.893 28.672 1.00 48.64 240 GLU A O 1
ATOM 1675 N N . GLU A 1 241 ? 17.293 -2.619 26.753 1.00 40.74 241 GLU A N 1
ATOM 1676 C CA . GLU A 1 241 ? 17.596 -4.020 27.018 1.00 49.19 241 GLU A CA 1
ATOM 1677 C C . GLU A 1 241 ? 18.552 -4.620 25.992 1.00 38.53 241 GLU A C 1
ATOM 1678 O O . GLU A 1 241 ? 18.428 -4.373 24.793 1.00 46.41 241 GLU A O 1
ATOM 1684 N N . GLY A 1 242 ? 19.505 -5.411 26.477 1.00 31.67 242 GLY A N 1
ATOM 1685 C CA . GLY A 1 242 ? 20.461 -6.077 25.614 1.00 35.14 242 GLY A CA 1
ATOM 1686 C C . GLY A 1 242 ? 21.834 -5.434 25.636 1.00 40.75 242 GLY A C 1
ATOM 1687 O O . GLY A 1 242 ? 22.130 -4.600 26.492 1.00 38.48 242 GLY A O 1
ATOM 1688 N N . ARG A 1 243 ? 22.679 -5.832 24.691 1.00 37.78 243 ARG A N 1
ATOM 1689 C CA . ARG A 1 243 ? 24.017 -5.268 24.570 1.00 36.13 243 ARG A CA 1
ATOM 1690 C C . ARG A 1 243 ? 24.290 -4.854 23.132 1.00 32.70 243 ARG A C 1
ATOM 1691 O O . ARG A 1 243 ? 23.619 -5.313 22.208 1.00 37.21 243 ARG A O 1
ATOM 1699 N N . MET A 1 244 ? 25.275 -3.983 22.946 1.00 35.48 244 MET A N 1
ATOM 1700 C CA . MET A 1 244 ? 25.648 -3.532 21.612 1.00 35.76 244 MET A CA 1
ATOM 1701 C C . MET A 1 244 ? 27.122 -3.147 21.552 1.00 37.27 244 MET A C 1
ATOM 1702 O O . MET A 1 244 ? 27.656 -2.550 22.487 1.00 33.97 244 MET A O 1
ATOM 1707 N N . CYS A 1 245 ? 27.773 -3.495 20.447 1.00 36.03 245 CYS A N 1
ATOM 1708 C CA . CYS A 1 245 ? 29.173 -3.153 20.242 1.00 29.06 245 CYS A CA 1
ATOM 1709 C C . CYS A 1 245 ? 29.336 -1.657 20.013 1.00 28.71 245 CYS A C 1
ATOM 1710 O O . CYS A 1 245 ? 28.736 -1.090 19.098 1.00 35.11 245 CYS A O 1
ATOM 1713 N N . VAL A 1 246 ? 30.148 -1.020 20.849 1.00 23.65 246 VAL A N 1
ATOM 1714 C CA . VAL A 1 246 ? 30.383 0.415 20.737 1.00 25.97 246 VAL A CA 1
ATOM 1715 C C . VAL A 1 246 ? 31.748 0.720 20.127 1.00 31.95 246 VAL A C 1
ATOM 1716 O O . VAL A 1 246 ? 32.784 0.444 20.724 1.00 33.16 246 VAL A O 1
ATOM 1720 N N . ASN A 1 247 ? 31.730 1.285 18.926 1.00 34.70 247 ASN A N 1
ATOM 1721 C CA . ASN A 1 247 ? 32.930 1.756 18.259 1.00 27.50 247 ASN A CA 1
ATOM 1722 C C . ASN A 1 247 ? 33.397 3.068 18.881 1.00 29.07 247 ASN A C 1
ATOM 1723 O O . ASN A 1 247 ? 32.864 4.132 18.568 1.00 33.18 247 ASN A O 1
ATOM 1728 N N . THR A 1 248 ? 34.396 2.988 19.754 1.00 26.91 248 THR A N 1
ATOM 1729 C CA . THR A 1 248 ? 34.816 4.133 20.557 1.00 26.89 248 THR A CA 1
ATOM 1730 C C . THR A 1 248 ? 35.366 5.308 19.751 1.00 31.27 248 THR A C 1
ATOM 1731 O O . THR A 1 248 ? 35.073 6.464 20.062 1.00 26.95 248 THR A O 1
ATOM 1735 N N . GLU A 1 249 ? 36.156 5.002 18.722 1.00 32.06 249 GLU A N 1
ATOM 1736 C CA . GLU A 1 249 ? 36.925 6.009 17.990 1.00 35.56 249 GLU A CA 1
ATOM 1737 C C . GLU A 1 249 ? 37.793 6.788 18.970 1.00 35.87 249 GLU A C 1
ATOM 1738 O O . GLU A 1 249 ? 37.820 8.018 18.951 1.00 38.34 249 GLU A O 1
ATOM 1744 N N . TRP A 1 250 ? 38.505 6.059 19.824 1.00 37.47 250 TRP A N 1
ATOM 1745 C CA . TRP A 1 250 ? 39.233 6.669 20.932 1.00 33.12 250 TRP A CA 1
ATOM 1746 C C . TRP A 1 250 ? 40.560 7.302 20.522 1.00 32.33 250 TRP A C 1
ATOM 1747 O O . TRP A 1 250 ? 41.333 7.739 21.371 1.00 29.53 250 TRP A O 1
ATOM 1758 N N . GLY A 1 251 ? 40.824 7.337 19.221 1.00 37.19 251 GLY A N 1
ATOM 1759 C CA . GLY A 1 251 ? 42.028 7.964 18.710 1.00 34.11 251 GLY A CA 1
ATOM 1760 C C . GLY A 1 251 ? 41.990 9.466 18.911 1.00 36.45 251 GLY A C 1
ATOM 1761 O O . GLY A 1 251 ? 43.030 10.116 19.010 1.00 36.43 251 GLY A O 1
ATOM 1762 N N . ALA A 1 252 ? 40.781 10.015 18.981 1.00 37.19 252 ALA A N 1
ATOM 1763 C CA . ALA A 1 252 ? 40.593 11.449 19.171 1.00 35.06 252 ALA A CA 1
ATOM 1764 C C . ALA A 1 252 ? 40.630 11.831 20.648 1.00 35.50 252 ALA A C 1
ATOM 1765 O O . ALA A 1 252 ? 40.303 12.958 21.015 1.00 38.85 252 ALA A O 1
ATOM 1767 N N . PHE A 1 253 ? 41.022 10.882 21.491 1.00 29.53 253 PHE A N 1
ATOM 1768 C CA . PHE A 1 253 ? 41.175 11.137 22.917 1.00 30.43 253 PHE A CA 1
ATOM 1769 C C . PHE A 1 253 ? 42.240 12.206 23.137 1.00 35.50 253 PHE A C 1
ATOM 1770 O O . PHE A 1 253 ? 43.379 12.057 22.705 1.00 43.53 253 PHE A O 1
ATOM 1778 N N . GLY A 1 254 ? 41.860 13.298 23.788 1.00 37.91 254 GLY A N 1
ATOM 1779 C CA . GLY A 1 254 ? 42.787 14.385 24.037 1.00 31.15 254 GLY A CA 1
ATOM 1780 C C . GLY A 1 254 ? 42.581 15.578 23.126 1.00 42.13 254 GLY A C 1
ATOM 1781 O O . GLY A 1 254 ? 43.246 16.602 23.279 1.00 49.08 254 GLY A O 1
ATOM 1782 N N . ASP A 1 255 ? 41.656 15.452 22.178 1.00 43.00 255 ASP A N 1
ATOM 1783 C CA . ASP A 1 255 ? 41.354 16.542 21.254 1.00 40.65 255 ASP A CA 1
ATOM 1784 C C . ASP A 1 255 ? 40.760 17.752 21.970 1.00 52.01 255 ASP A C 1
ATOM 1785 O O . ASP A 1 255 ? 40.792 18.867 21.451 1.00 61.09 255 ASP A O 1
ATOM 1790 N N . THR A 1 256 ? 40.215 17.527 23.162 1.00 44.64 256 THR A N 1
ATOM 1791 C CA . THR A 1 256 ? 39.630 18.608 23.946 1.00 43.46 256 THR A CA 1
ATOM 1792 C C . THR A 1 256 ? 40.566 19.073 25.062 1.00 48.10 256 THR A C 1
ATOM 1793 O O . THR A 1 256 ? 40.143 19.756 25.995 1.00 43.51 256 THR A O 1
ATOM 1797 N N . GLY A 1 257 ? 41.836 18.693 24.960 1.00 48.07 257 GLY A N 1
ATOM 1798 C CA . GLY A 1 257 ? 42.864 19.206 25.848 1.00 44.93 257 GLY A CA 1
ATOM 1799 C C . GLY A 1 257 ? 43.097 18.429 27.131 1.00 45.00 257 GLY A C 1
ATOM 1800 O O . GLY A 1 257 ? 43.889 18.849 27.975 1.00 54.51 257 GLY A O 1
ATOM 1801 N N . GLU A 1 258 ? 42.424 17.293 27.282 1.00 45.79 258 GLU A N 1
ATOM 1802 C CA . GLU A 1 258 ? 42.556 16.497 28.500 1.00 44.95 258 GLU A CA 1
ATOM 1803 C C . GLU A 1 258 ? 43.762 15.560 28.447 1.00 45.39 258 GLU A C 1
ATOM 1804 O O . GLU A 1 258 ? 43.883 14.642 29.257 1.00 41.82 258 GLU A O 1
ATOM 1810 N N . LEU A 1 259 ? 44.658 15.799 27.498 1.00 51.25 259 LEU A N 1
ATOM 1811 C CA . LEU A 1 259 ? 45.830 14.951 27.338 1.00 46.58 259 LEU A CA 1
ATOM 1812 C C . LEU A 1 259 ? 47.093 15.791 27.201 1.00 52.77 259 LEU A C 1
ATOM 1813 O O . LEU A 1 259 ? 48.165 15.272 26.892 1.00 58.11 259 LEU A O 1
ATOM 1818 N N . GLU A 1 260 ? 46.961 17.090 27.446 1.00 55.53 260 GLU A N 1
ATOM 1819 C CA . GLU A 1 260 ? 48.052 18.029 27.212 1.00 56.90 260 GLU A CA 1
ATOM 1820 C C . GLU A 1 260 ? 49.221 17.847 28.181 1.00 57.67 260 GLU A C 1
ATOM 1821 O O . GLU A 1 260 ? 50.359 18.189 27.857 1.00 49.99 260 GLU A O 1
ATOM 1827 N N . ASP A 1 261 ? 48.941 17.309 29.364 1.00 52.76 261 ASP A N 1
ATOM 1828 C CA . ASP A 1 261 ? 49.991 17.064 30.351 1.00 54.81 261 ASP A CA 1
ATOM 1829 C C . ASP A 1 261 ? 50.604 15.670 30.209 1.00 56.09 261 ASP A C 1
ATOM 1830 O O . ASP A 1 261 ? 51.249 15.167 31.129 1.00 51.08 261 ASP A O 1
ATOM 1835 N N . PHE A 1 262 ? 50.392 15.055 29.050 1.00 53.35 262 PHE A N 1
ATOM 1836 C CA . PHE A 1 262 ? 51.001 13.769 28.731 1.00 45.27 262 PHE A CA 1
ATOM 1837 C C . PHE A 1 262 ? 51.791 13.873 27.432 1.00 42.69 262 PHE A C 1
ATOM 1838 O O . PHE A 1 262 ? 52.638 13.030 27.138 1.00 45.48 262 PHE A O 1
ATOM 1846 N N . ARG A 1 263 ? 51.508 14.918 26.661 1.00 36.67 263 ARG A N 1
ATOM 1847 C CA . ARG A 1 263 ? 52.138 15.107 25.360 1.00 45.72 263 ARG A CA 1
ATOM 1848 C C . ARG A 1 263 ? 53.441 15.895 25.466 1.00 47.88 263 ARG A C 1
ATOM 1849 O O . ARG A 1 263 ? 53.482 16.970 26.065 1.00 37.62 263 ARG A O 1
ATOM 1857 N N . LEU A 1 264 ? 54.502 15.348 24.881 1.00 49.48 264 LEU A N 1
ATOM 1858 C CA . LEU A 1 264 ? 55.812 15.988 24.899 1.00 39.88 264 LEU A CA 1
ATOM 1859 C C . LEU A 1 264 ? 55.951 16.979 23.750 1.00 41.74 264 LEU A C 1
ATOM 1860 O O . LEU A 1 264 ? 55.033 17.146 22.948 1.00 46.07 264 LEU A O 1
ATOM 1865 N N . GLU A 1 265 ? 57.107 17.629 23.671 1.00 40.89 265 GLU A N 1
ATOM 1866 C CA . GLU A 1 265 ? 57.359 18.613 22.625 1.00 46.05 265 GLU A CA 1
ATOM 1867 C C . GLU A 1 265 ? 57.423 17.958 21.250 1.00 46.83 265 GLU A C 1
ATOM 1868 O O . GLU A 1 265 ? 57.016 18.552 20.251 1.00 50.40 265 GLU A O 1
ATOM 1874 N N . TYR A 1 266 ? 57.930 16.730 21.203 1.00 42.13 266 TYR A N 1
ATOM 1875 C CA . TYR A 1 266 ? 58.022 15.993 19.948 1.00 41.39 266 TYR A CA 1
ATOM 1876 C C . TYR A 1 266 ? 56.631 15.685 19.403 1.00 40.59 266 TYR A C 1
ATOM 1877 O O . TYR A 1 266 ? 56.404 15.726 18.194 1.00 39.03 266 TYR A O 1
ATOM 1886 N N . ASP A 1 267 ? 55.703 15.381 20.306 1.00 33.33 267 ASP A N 1
ATOM 1887 C CA . ASP A 1 267 ? 54.326 15.087 19.928 1.00 37.66 267 ASP A CA 1
ATOM 1888 C C . ASP A 1 267 ? 53.651 16.300 19.295 1.00 45.63 267 ASP A C 1
ATOM 1889 O O . ASP A 1 267 ? 52.858 16.165 18.362 1.00 48.84 267 ASP A O 1
ATOM 1894 N N . ARG A 1 268 ? 53.972 17.484 19.807 1.00 39.96 268 ARG A N 1
ATOM 1895 C CA . ARG A 1 268 ? 53.374 18.718 19.310 1.00 44.62 268 ARG A CA 1
ATOM 1896 C C . ARG A 1 268 ? 53.932 19.109 17.946 1.00 45.60 268 ARG A C 1
ATOM 1897 O O . ARG A 1 268 ? 53.211 19.640 17.102 1.00 51.19 268 ARG A O 1
ATOM 1905 N N . VAL A 1 269 ? 55.217 18.845 17.734 1.00 43.80 269 VAL A N 1
ATOM 1906 C CA . VAL A 1 269 ? 55.845 19.105 16.445 1.00 40.51 269 VAL A CA 1
ATOM 1907 C C . VAL A 1 269 ? 55.246 18.190 15.382 1.00 40.49 269 VAL A C 1
ATOM 1908 O O . VAL A 1 269 ? 54.958 18.621 14.265 1.00 35.83 269 VAL A O 1
ATOM 1912 N N . VAL A 1 270 ? 55.052 16.926 15.748 1.00 49.35 270 VAL A N 1
ATOM 1913 C CA . VAL A 1 270 ? 54.433 15.946 14.862 1.00 49.99 270 VAL A CA 1
ATOM 1914 C C . VAL A 1 270 ? 53.007 16.351 14.497 1.00 42.57 270 VAL A C 1
ATOM 1915 O O . VAL A 1 270 ? 52.603 16.263 13.337 1.00 42.66 270 VAL A O 1
ATOM 1919 N N . ASP A 1 271 ? 52.256 16.805 15.495 1.00 41.40 271 ASP A N 1
ATOM 1920 C CA . ASP A 1 271 ? 50.869 17.210 15.297 1.00 44.22 271 ASP A CA 1
ATOM 1921 C C . ASP A 1 271 ? 50.741 18.388 14.334 1.00 47.45 271 ASP A C 1
ATOM 1922 O O . ASP A 1 271 ? 49.971 18.333 13.375 1.00 53.73 271 ASP A O 1
ATOM 1927 N N . GLU A 1 272 ? 51.498 19.449 14.594 1.00 43.13 272 GLU A N 1
ATOM 1928 C CA . GLU A 1 272 ? 51.423 20.663 13.787 1.00 33.95 272 GLU A CA 1
ATOM 1929 C C . GLU A 1 272 ? 51.920 20.444 12.361 1.00 35.90 272 GLU A C 1
ATOM 1930 O O . GLU A 1 272 ? 51.545 21.177 11.447 1.00 43.94 272 GLU A O 1
ATOM 1936 N N . ALA A 1 273 ? 52.760 19.431 12.175 1.00 40.00 273 ALA A N 1
ATOM 1937 C CA . ALA A 1 273 ? 53.320 19.141 10.861 1.00 47.29 273 ALA A CA 1
ATOM 1938 C C . ALA A 1 273 ? 52.451 18.163 10.075 1.00 45.87 273 ALA A C 1
ATOM 1939 O O . ALA A 1 273 ? 52.747 17.847 8.922 1.00 41.40 273 ALA A O 1
ATOM 1941 N N . SER A 1 274 ? 51.379 17.688 10.702 1.00 43.33 274 SER A N 1
ATOM 1942 C CA . SER A 1 274 ? 50.482 16.731 10.063 1.00 47.20 274 SER A CA 1
ATOM 1943 C C . SER A 1 274 ? 49.413 17.435 9.230 1.00 54.48 274 SER A C 1
ATOM 1944 O O . SER A 1 274 ? 49.453 18.652 9.053 1.00 52.49 274 SER A O 1
ATOM 1947 N N . LEU A 1 275 ? 48.459 16.660 8.724 1.00 53.08 275 LEU A N 1
ATOM 1948 C CA . LEU A 1 275 ? 47.396 17.202 7.885 1.00 49.85 275 LEU A CA 1
ATOM 1949 C C . LEU A 1 275 ? 46.152 17.554 8.697 1.00 49.30 275 LEU A C 1
ATOM 1950 O O . LEU A 1 275 ? 45.193 18.115 8.167 1.00 51.94 275 LEU A O 1
ATOM 1955 N N . ASN A 1 276 ? 46.173 17.219 9.983 1.00 40.66 276 ASN A N 1
ATOM 1956 C CA . ASN A 1 276 ? 45.065 17.543 10.877 1.00 33.65 276 ASN A CA 1
ATOM 1957 C C . ASN A 1 276 ? 45.538 18.101 12.219 1.00 41.61 276 ASN A C 1
ATOM 1958 O O . ASN A 1 276 ? 45.522 17.399 13.231 1.00 35.52 276 ASN A O 1
ATOM 1963 N N . PRO A 1 277 ? 45.958 19.376 12.227 1.00 45.98 277 PRO A N 1
ATOM 1964 C CA . PRO A 1 277 ? 46.506 20.046 13.412 1.00 42.96 277 PRO A CA 1
ATOM 1965 C C . PRO A 1 277 ? 45.522 20.094 14.577 1.00 43.99 277 PRO A C 1
ATOM 1966 O O . PRO A 1 277 ? 44.615 20.926 14.581 1.00 54.44 277 PRO A O 1
ATOM 1970 N N . GLY A 1 278 ? 45.707 19.212 15.553 1.00 45.44 278 GLY A N 1
ATOM 1971 C CA . GLY A 1 278 ? 44.894 19.226 16.755 1.00 37.31 278 GLY A CA 1
ATOM 1972 C C . GLY A 1 278 ? 43.987 18.020 16.900 1.00 40.97 278 GLY A C 1
ATOM 1973 O O . GLY A 1 278 ? 43.372 17.821 17.947 1.00 50.70 278 GLY A O 1
ATOM 1974 N N . GLN A 1 279 ? 43.901 17.213 15.848 1.00 44.34 279 GLN A N 1
ATOM 1975 C CA . GLN A 1 279 ? 43.023 16.048 15.854 1.00 43.00 279 GLN A CA 1
ATOM 1976 C C . GLN A 1 279 ? 43.792 14.740 16.013 1.00 42.13 279 GLN A C 1
ATOM 1977 O O . GLN A 1 279 ? 44.957 14.644 15.626 1.00 47.36 279 GLN A O 1
ATOM 1983 N N . GLN A 1 280 ? 43.126 13.744 16.594 1.00 38.59 280 GLN A N 1
ATOM 1984 C CA . GLN A 1 280 ? 43.680 12.401 16.762 1.00 40.76 280 GLN A CA 1
ATOM 1985 C C . GLN A 1 280 ? 44.977 12.381 17.570 1.00 37.96 280 GLN A C 1
ATOM 1986 O O . GLN A 1 280 ? 45.929 11.693 17.207 1.00 41.03 280 GLN A O 1
ATOM 1992 N N . LEU A 1 281 ? 45.003 13.126 18.672 1.00 34.24 281 LEU A N 1
ATOM 1993 C CA . LEU A 1 281 ? 46.212 13.259 19.483 1.00 38.60 281 LEU A CA 1
ATOM 1994 C C . LEU A 1 281 ? 46.670 11.944 20.118 1.00 37.40 281 LEU A C 1
ATOM 1995 O O . LEU A 1 281 ? 47.850 11.600 20.062 1.00 39.17 281 LEU A O 1
ATOM 2000 N N . TYR A 1 282 ? 45.732 11.220 20.722 1.00 37.78 282 TYR A N 1
ATOM 2001 C CA . TYR A 1 282 ? 46.029 9.949 21.378 1.00 31.22 282 TYR A CA 1
ATOM 2002 C C . TYR A 1 282 ? 46.553 8.927 20.379 1.00 31.47 282 TYR A C 1
ATOM 2003 O O . TYR A 1 282 ? 47.433 8.126 20.694 1.00 41.48 282 TYR A O 1
ATOM 2012 N N . GLU A 1 283 ? 46.006 8.966 19.170 1.00 30.99 283 GLU A N 1
ATOM 2013 C CA . GLU A 1 283 ? 46.381 8.029 18.120 1.00 32.58 283 GLU A CA 1
ATOM 2014 C C . GLU A 1 283 ? 47.779 8.338 17.595 1.00 33.28 283 GLU A C 1
ATOM 2015 O O . GLU A 1 283 ? 48.480 7.452 17.111 1.00 29.00 283 GLU A O 1
ATOM 2021 N N . LYS A 1 284 ? 48.180 9.601 17.698 1.00 34.54 284 LYS A N 1
ATOM 2022 C CA . LYS A 1 284 ? 49.490 10.030 17.220 1.00 30.94 284 LYS A CA 1
ATOM 2023 C C . LYS A 1 284 ? 50.597 9.714 18.222 1.00 34.38 284 LYS A C 1
ATOM 2024 O O . LYS A 1 284 ? 51.774 9.959 17.958 1.00 35.17 284 LYS A O 1
ATOM 2030 N N . MET A 1 285 ? 50.216 9.169 19.372 1.00 33.40 285 MET A N 1
ATOM 2031 C CA . MET A 1 285 ? 51.186 8.829 20.404 1.00 34.65 285 MET A CA 1
ATOM 2032 C C . MET A 1 285 ? 51.356 7.320 20.534 1.00 39.79 285 MET A C 1
ATOM 2033 O O . MET A 1 285 ? 52.437 6.835 20.867 1.00 39.47 285 MET A O 1
ATOM 2038 N N . ILE A 1 286 ? 50.284 6.582 20.266 1.00 44.30 286 ILE A N 1
ATOM 2039 C CA . ILE A 1 286 ? 50.304 5.130 20.404 1.00 42.16 286 ILE A CA 1
ATOM 2040 C C . ILE A 1 286 ? 50.199 4.421 19.057 1.00 41.31 286 ILE A C 1
ATOM 2041 O O . ILE A 1 286 ? 50.352 3.203 18.975 1.00 45.94 286 ILE A O 1
ATOM 2046 N N . GLY A 1 287 ? 49.935 5.188 18.005 1.00 35.67 287 GLY A N 1
ATOM 2047 C CA . GLY A 1 287 ? 49.829 4.630 16.669 1.00 28.94 287 GLY A CA 1
ATOM 2048 C C . GLY A 1 287 ? 51.182 4.513 15.999 1.00 33.63 287 GLY A C 1
ATOM 2049 O O . GLY A 1 287 ? 52.130 5.202 16.374 1.00 43.48 287 GLY A O 1
ATOM 2050 N N . GLY A 1 288 ? 51.271 3.640 15.003 1.00 32.15 288 GLY A N 1
ATOM 2051 C CA . GLY A 1 288 ? 52.523 3.408 14.307 1.00 35.00 288 GLY A CA 1
ATOM 2052 C C . GLY A 1 288 ? 52.792 4.396 13.188 1.00 32.00 288 GLY A C 1
ATOM 2053 O O . GLY A 1 288 ? 53.871 4.391 12.598 1.00 45.30 288 GLY A O 1
ATOM 2054 N N . LYS A 1 289 ? 51.816 5.249 12.897 1.00 31.18 289 LYS A N 1
ATOM 2055 C CA . LYS A 1 289 ? 51.941 6.205 11.801 1.00 33.06 289 LYS A CA 1
ATOM 2056 C C . LYS A 1 289 ? 53.070 7.201 12.039 1.00 29.79 289 LYS A C 1
ATOM 2057 O O . LYS A 1 289 ? 53.884 7.454 11.152 1.00 23.78 289 LYS A O 1
ATOM 2063 N N . TYR A 1 290 ? 53.116 7.764 13.241 1.00 31.22 290 TYR A N 1
ATOM 2064 C CA . TYR A 1 290 ? 54.131 8.755 13.577 1.00 33.38 290 TYR A CA 1
ATOM 2065 C C . TYR A 1 290 ? 55.140 8.210 14.581 1.00 40.19 290 TYR A C 1
ATOM 2066 O O . TYR A 1 290 ? 55.772 8.971 15.313 1.00 38.03 290 TYR A O 1
ATOM 2075 N N . MET A 1 291 ? 55.286 6.889 14.612 1.00 41.78 291 MET A N 1
ATOM 2076 C CA . MET A 1 291 ? 56.239 6.254 15.513 1.00 42.46 291 MET A CA 1
ATOM 2077 C C . MET A 1 291 ? 57.667 6.550 15.065 1.00 39.94 291 MET A C 1
ATOM 2078 O O . MET A 1 291 ? 58.519 6.918 15.874 1.00 34.81 291 MET A O 1
ATOM 2083 N N . GLY A 1 292 ? 57.918 6.395 13.770 1.00 38.12 292 GLY A N 1
ATOM 2084 C CA . GLY A 1 292 ? 59.227 6.669 13.210 1.00 40.11 292 GLY A CA 1
ATOM 2085 C C . GLY A 1 292 ? 59.568 8.147 13.240 1.00 40.98 292 GLY A C 1
ATOM 2086 O O . GLY A 1 292 ? 60.733 8.522 13.367 1.00 41.33 292 GLY A O 1
ATOM 2087 N N . GLU A 1 293 ? 58.546 8.989 13.120 1.00 40.53 293 GLU A N 1
ATOM 2088 C CA . GLU A 1 293 ? 58.741 10.433 13.154 1.00 34.01 293 GLU A CA 1
ATOM 2089 C C . GLU A 1 293 ? 59.145 10.919 14.541 1.00 37.22 293 GLU A C 1
ATOM 2090 O O . GLU A 1 293 ? 59.949 11.842 14.675 1.00 36.36 293 GLU A O 1
ATOM 2096 N N . LEU A 1 294 ? 58.582 10.296 15.571 1.00 31.62 294 LEU A N 1
ATOM 2097 C CA . LEU A 1 294 ? 58.926 10.638 16.946 1.00 36.07 294 LEU A CA 1
ATOM 2098 C C . LEU A 1 294 ? 60.362 10.238 17.257 1.00 37.34 294 LEU A C 1
ATOM 2099 O O . LEU A 1 294 ? 61.096 10.977 17.913 1.00 30.63 294 LEU A O 1
ATOM 2104 N N . VAL A 1 295 ? 60.755 9.062 16.780 1.00 40.35 295 VAL A N 1
ATOM 2105 C CA . VAL A 1 295 ? 62.119 8.583 16.955 1.00 45.38 295 VAL A CA 1
ATOM 2106 C C . VAL A 1 295 ? 63.097 9.498 16.224 1.00 34.25 295 VAL A C 1
ATOM 2107 O O . VAL A 1 295 ? 64.181 9.793 16.729 1.00 30.08 295 VAL A O 1
ATOM 2111 N N . ARG A 1 296 ? 62.698 9.960 15.043 1.00 30.90 296 ARG A N 1
ATOM 2112 C CA . ARG A 1 296 ? 63.543 10.836 14.240 1.00 31.67 296 ARG A CA 1
ATOM 2113 C C . ARG A 1 296 ? 63.796 12.169 14.940 1.00 34.15 296 ARG A C 1
ATOM 2114 O O . ARG A 1 296 ? 64.931 12.641 14.995 1.00 35.00 296 ARG A O 1
ATOM 2122 N N . LEU A 1 297 ? 62.735 12.769 15.472 1.00 32.41 297 LEU A N 1
ATOM 2123 C CA . LEU A 1 297 ? 62.845 14.044 16.177 1.00 30.82 297 LEU A CA 1
ATOM 2124 C C . LEU A 1 297 ? 63.769 13.936 17.383 1.00 33.81 297 LEU A C 1
ATOM 2125 O O . LEU A 1 297 ? 64.546 14.848 17.663 1.00 44.19 297 LEU A O 1
ATOM 2130 N N . VAL A 1 298 ? 63.676 12.816 18.093 1.00 34.78 298 VAL A N 1
ATOM 2131 C CA . VAL A 1 298 ? 64.537 12.559 19.241 1.00 33.95 298 VAL A CA 1
ATOM 2132 C C . VAL A 1 298 ? 65.992 12.411 18.802 1.00 33.24 298 VAL A C 1
ATOM 2133 O O . VAL A 1 298 ? 66.905 12.925 19.451 1.00 31.82 298 VAL A O 1
ATOM 2137 N N . LEU A 1 299 ? 66.197 11.713 17.690 1.00 30.21 299 LEU A N 1
ATOM 2138 C CA . LEU A 1 299 ? 67.528 11.536 17.124 1.00 20.56 299 LEU A CA 1
ATOM 2139 C C . LEU A 1 299 ? 68.156 12.879 16.768 1.00 34.16 299 LEU A C 1
ATOM 2140 O O . LEU A 1 299 ? 69.315 13.135 17.097 1.00 37.44 299 LEU A O 1
ATOM 2145 N N . ILE A 1 300 ? 67.384 13.734 16.103 1.00 31.73 300 ILE A N 1
ATOM 2146 C CA . ILE A 1 300 ? 67.849 15.069 15.739 1.00 32.98 300 ILE A CA 1
ATOM 2147 C C . ILE A 1 300 ? 68.167 15.889 16.986 1.00 35.62 300 ILE A C 1
ATOM 2148 O O . ILE A 1 300 ? 69.137 16.649 17.013 1.00 28.59 300 ILE A O 1
ATOM 2153 N N . LYS A 1 301 ? 67.350 15.718 18.021 1.00 31.21 301 LYS A N 1
ATOM 2154 C CA . LYS A 1 301 ? 67.568 16.391 19.296 1.00 35.63 301 LYS A CA 1
ATOM 2155 C C . LYS A 1 301 ? 68.926 16.026 19.885 1.00 37.98 301 LYS A C 1
ATOM 2156 O O . LYS A 1 301 ? 69.640 16.886 20.396 1.00 45.85 301 LYS A O 1
ATOM 2162 N N . MET A 1 302 ? 69.281 14.747 19.802 1.00 34.64 302 MET A N 1
ATOM 2163 C CA . MET A 1 302 ? 70.553 14.273 20.334 1.00 33.53 302 MET A CA 1
ATOM 2164 C C . MET A 1 302 ? 71.734 14.735 19.481 1.00 43.68 302 MET A C 1
ATOM 2165 O O . MET A 1 302 ? 72.807 15.033 20.005 1.00 41.03 302 MET A O 1
ATOM 2170 N N . VAL A 1 303 ? 71.529 14.793 18.168 1.00 43.29 303 VAL A N 1
ATOM 2171 C CA . VAL A 1 303 ? 72.570 15.242 17.248 1.00 31.18 303 VAL A CA 1
ATOM 2172 C C . VAL A 1 303 ? 72.936 16.704 17.499 1.00 34.19 303 VAL A C 1
ATOM 2173 O O . VAL A 1 303 ? 74.112 17.068 17.503 1.00 45.19 303 VAL A O 1
ATOM 2177 N N . ASN A 1 304 ? 71.924 17.535 17.723 1.00 36.91 304 ASN A N 1
ATOM 2178 C CA . ASN A 1 304 ? 72.149 18.947 18.014 1.00 35.81 304 ASN A CA 1
ATOM 2179 C C . ASN A 1 304 ? 72.834 19.158 19.361 1.00 43.78 304 ASN A C 1
ATOM 2180 O O . ASN A 1 304 ? 73.467 20.188 19.590 1.00 54.45 304 ASN A O 1
ATOM 2185 N N . GLU A 1 305 ? 72.705 18.175 20.247 1.00 38.88 305 GLU A N 1
ATOM 2186 C CA . GLU A 1 305 ? 73.322 18.245 21.568 1.00 45.61 305 GLU A CA 1
ATOM 2187 C C . GLU A 1 305 ? 74.668 17.523 21.594 1.00 44.99 305 GLU A C 1
ATOM 2188 O O . GLU A 1 305 ? 75.222 17.272 22.665 1.00 30.49 305 GLU A O 1
ATOM 2194 N N . ASN A 1 306 ? 75.181 17.199 20.409 1.00 40.48 306 ASN A N 1
ATOM 2195 C CA . ASN A 1 306 ? 76.446 16.477 20.263 1.00 35.12 306 ASN A CA 1
ATOM 2196 C C . ASN A 1 306 ? 76.491 15.156 21.026 1.00 37.07 306 ASN A C 1
ATOM 2197 O O . ASN A 1 306 ? 77.515 14.797 21.605 1.00 37.31 306 ASN A O 1
ATOM 2202 N N . LEU A 1 307 ? 75.373 14.439 21.018 1.00 38.53 307 LEU A N 1
ATOM 2203 C CA . LEU A 1 307 ? 75.285 13.152 21.693 1.00 34.26 307 LEU A CA 1
ATOM 2204 C C . LEU A 1 307 ? 75.182 12.020 20.681 1.00 35.16 307 LEU A C 1
ATOM 2205 O O . LEU A 1 307 ? 75.175 10.845 21.048 1.00 36.45 307 LEU A O 1
ATOM 2210 N N . LEU A 1 308 ? 75.107 12.378 19.403 1.00 32.61 308 LEU A N 1
ATOM 2211 C CA . LEU A 1 308 ? 74.898 11.389 18.355 1.00 36.70 308 LEU A CA 1
ATOM 2212 C C . LEU A 1 308 ? 75.542 11.802 17.033 1.00 37.22 308 LEU A C 1
ATOM 2213 O O . LEU A 1 308 ? 75.461 12.961 16.626 1.00 33.44 308 LEU A O 1
ATOM 2218 N N . PHE A 1 309 ? 76.192 10.840 16.381 1.00 33.51 309 PHE A N 1
ATOM 2219 C CA . PHE A 1 309 ? 76.722 11.006 15.026 1.00 34.66 309 PHE A CA 1
ATOM 2220 C C . PHE A 1 309 ? 77.767 12.113 14.882 1.00 40.28 309 PHE A C 1
ATOM 2221 O O . PHE A 1 309 ? 78.010 12.601 13.779 1.00 41.69 309 PHE A O 1
ATOM 2229 N N . GLY A 1 310 ? 78.383 12.506 15.991 1.00 43.22 310 GLY A N 1
ATOM 2230 C CA . GLY A 1 310 ? 79.427 13.514 15.957 1.00 39.20 310 GLY A CA 1
ATOM 2231 C C . GLY A 1 310 ? 78.905 14.938 15.923 1.00 41.76 310 GLY A C 1
ATOM 2232 O O . GLY A 1 310 ? 79.684 15.890 15.951 1.00 46.46 310 GLY A O 1
ATOM 2233 N N . GLY A 1 311 ? 77.586 15.085 15.858 1.00 42.43 311 GLY A N 1
ATOM 2234 C CA . GLY A 1 311 ? 76.968 16.398 15.874 1.00 37.62 311 GLY A CA 1
ATOM 2235 C C . GLY A 1 311 ? 76.422 16.822 14.525 1.00 40.57 311 GLY A C 1
ATOM 2236 O O . GLY A 1 311 ? 75.928 17.939 14.369 1.00 42.18 311 GLY A O 1
ATOM 2237 N N . GLU A 1 312 ? 76.509 15.929 13.546 1.00 37.08 312 GLU A N 1
ATOM 2238 C CA . GLU A 1 312 ? 76.006 16.223 12.211 1.00 40.34 312 GLU A CA 1
ATOM 2239 C C . GLU A 1 312 ? 75.265 15.030 11.620 1.00 47.82 312 GLU A C 1
ATOM 2240 O O . GLU A 1 312 ? 75.747 13.899 11.668 1.00 42.04 312 GLU A O 1
ATOM 2246 N N . SER A 1 313 ? 74.088 15.295 11.065 1.00 47.69 313 SER A N 1
ATOM 2247 C CA . SER A 1 313 ? 73.305 14.262 10.401 1.00 46.65 313 SER A CA 1
ATOM 2248 C C . SER A 1 313 ? 73.224 14.549 8.909 1.00 52.09 313 SER A C 1
ATOM 2249 O O . SER A 1 313 ? 73.470 15.673 8.470 1.00 44.94 313 SER A O 1
ATOM 2252 N N . SER A 1 314 ? 72.881 13.529 8.130 1.00 50.39 314 SER A N 1
ATOM 2253 C CA . SER A 1 314 ? 72.725 13.695 6.692 1.00 45.50 314 SER A CA 1
ATOM 2254 C C . SER A 1 314 ? 71.497 14.544 6.391 1.00 51.80 314 SER A C 1
ATOM 2255 O O . SER A 1 314 ? 70.641 14.739 7.254 1.00 52.93 314 SER A O 1
ATOM 2258 N N . GLU A 1 315 ? 71.415 15.053 5.166 1.00 57.30 315 GLU A N 1
ATOM 2259 C CA . GLU A 1 315 ? 70.278 15.867 4.756 1.00 54.11 315 GLU A CA 1
ATOM 2260 C C . GLU A 1 315 ? 69.013 15.023 4.681 1.00 54.15 315 GLU A C 1
ATOM 2261 O O . GLU A 1 315 ? 67.900 15.544 4.758 1.00 53.43 315 GLU A O 1
ATOM 2267 N N . LYS A 1 316 ? 69.193 13.716 4.532 1.00 51.21 316 LYS A N 1
ATOM 2268 C CA . LYS A 1 316 ? 68.071 12.792 4.464 1.00 51.36 316 LYS A CA 1
ATOM 2269 C C . LYS A 1 316 ? 67.373 12.677 5.815 1.00 53.13 316 LYS A C 1
ATOM 2270 O O . LYS A 1 316 ? 66.148 12.737 5.893 1.00 56.61 316 LYS A O 1
ATOM 2276 N N . LEU A 1 317 ? 68.159 12.529 6.877 1.00 45.84 317 LEU A N 1
ATOM 2277 C CA . LEU A 1 317 ? 67.615 12.344 8.219 1.00 48.08 317 LEU A CA 1
ATOM 2278 C C . LEU A 1 317 ? 66.866 13.579 8.722 1.00 48.36 317 LEU A C 1
ATOM 2279 O O . LEU A 1 317 ? 65.993 13.476 9.583 1.00 46.18 317 LEU A O 1
ATOM 2284 N N . LYS A 1 318 ? 67.205 14.743 8.178 1.00 50.14 318 LYS A N 1
ATOM 2285 C CA . LYS A 1 318 ? 66.568 15.989 8.593 1.00 42.50 318 LYS A CA 1
ATOM 2286 C C . LYS A 1 318 ? 65.281 16.273 7.820 1.00 45.26 318 LYS A C 1
ATOM 2287 O O . LYS A 1 318 ? 64.689 17.343 7.958 1.00 42.92 318 LYS A O 1
ATOM 2293 N N . THR A 1 319 ? 64.853 15.310 7.010 1.00 43.87 319 THR A N 1
ATOM 2294 C CA . THR A 1 319 ? 63.606 15.439 6.262 1.00 51.78 319 THR A CA 1
ATOM 2295 C C . THR A 1 319 ? 62.483 14.653 6.931 1.00 49.98 319 THR A C 1
ATOM 2296 O O . THR A 1 319 ? 62.698 13.552 7.438 1.00 45.26 319 THR A O 1
ATOM 2300 N N . ARG A 1 320 ? 61.285 15.228 6.925 1.00 40.41 320 ARG A N 1
ATOM 2301 C CA . ARG A 1 320 ? 60.134 14.623 7.584 1.00 37.59 320 ARG A CA 1
ATOM 2302 C C . ARG A 1 320 ? 59.700 13.323 6.910 1.00 43.76 320 ARG A C 1
ATOM 2303 O O . ARG A 1 320 ? 59.423 13.296 5.711 1.00 45.65 320 ARG A O 1
ATOM 2311 N N . GLY A 1 321 ? 59.646 12.248 7.691 1.00 39.14 321 GLY A N 1
ATOM 2312 C CA . GLY A 1 321 ? 59.192 10.961 7.194 1.00 37.70 321 GLY A CA 1
ATOM 2313 C C . GLY A 1 321 ? 60.309 10.062 6.701 1.00 47.28 321 GLY A C 1
ATOM 2314 O O . GLY A 1 321 ? 60.055 8.987 6.157 1.00 44.38 321 GLY A O 1
ATOM 2315 N N . ALA A 1 322 ? 61.549 10.497 6.894 1.00 49.07 322 ALA A N 1
ATOM 2316 C CA . ALA A 1 322 ? 62.705 9.734 6.438 1.00 44.88 322 ALA A CA 1
ATOM 2317 C C . ALA A 1 322 ? 62.927 8.488 7.288 1.00 45.70 322 ALA A C 1
ATOM 2318 O O . ALA A 1 322 ? 63.324 7.439 6.778 1.00 38.11 322 ALA A O 1
ATOM 2320 N N . PHE A 1 323 ? 62.675 8.611 8.587 1.00 37.32 323 PHE A N 1
ATOM 2321 C CA . PHE A 1 323 ? 62.817 7.482 9.494 1.00 36.44 323 PHE A CA 1
ATOM 2322 C C . PHE A 1 323 ? 61.501 6.719 9.566 1.00 45.92 323 PHE A C 1
ATOM 2323 O O . PHE A 1 323 ? 60.586 7.102 10.293 1.00 42.65 323 PHE A O 1
ATOM 2331 N N . GLU A 1 324 ? 61.414 5.639 8.796 1.00 46.35 324 GLU A N 1
ATOM 2332 C CA . GLU A 1 324 ? 60.195 4.845 8.705 1.00 42.78 324 GLU A CA 1
ATOM 2333 C C . GLU A 1 324 ? 59.903 4.105 10.007 1.00 43.15 324 GLU A C 1
ATOM 2334 O O . GLU A 1 324 ? 60.795 3.897 10.828 1.00 44.39 324 GLU A O 1
ATOM 2340 N N . THR A 1 325 ? 58.645 3.714 10.189 1.00 43.05 325 THR A N 1
ATOM 2341 C CA . THR A 1 325 ? 58.225 3.012 11.396 1.00 37.49 325 THR A CA 1
ATOM 2342 C C . THR A 1 325 ? 58.783 1.592 11.429 1.00 39.20 325 THR A C 1
ATOM 2343 O O . THR A 1 325 ? 59.098 1.062 12.496 1.00 39.48 325 THR A O 1
ATOM 2347 N N . GLN A 1 326 ? 58.914 0.982 10.254 1.00 40.95 326 GLN A N 1
ATOM 2348 C CA . GLN A 1 326 ? 59.467 -0.364 10.155 1.00 41.84 326 GLN A CA 1
ATOM 2349 C C . GLN A 1 326 ? 60.916 -0.409 10.637 1.00 45.16 326 GLN A C 1
ATOM 2350 O O . GLN A 1 326 ? 61.379 -1.438 11.128 1.00 37.22 326 GLN A O 1
ATOM 2356 N N . PHE A 1 327 ? 61.621 0.711 10.496 1.00 48.59 327 PHE A N 1
ATOM 2357 C CA . PHE A 1 327 ? 62.987 0.829 10.995 1.00 45.44 327 PHE A CA 1
ATOM 2358 C C . PHE A 1 327 ? 63.013 0.603 12.500 1.00 39.69 327 PHE A C 1
ATOM 2359 O O . PHE A 1 327 ? 63.850 -0.139 13.011 1.00 49.07 327 PHE A O 1
ATOM 2367 N N . VAL A 1 328 ? 62.085 1.251 13.198 1.00 33.99 328 VAL A N 1
ATOM 2368 C CA . VAL A 1 328 ? 61.976 1.144 14.648 1.00 43.03 328 VAL A CA 1
ATOM 2369 C C . VAL A 1 328 ? 61.775 -0.303 15.087 1.00 47.83 328 VAL A C 1
ATOM 2370 O O . VAL A 1 328 ? 62.389 -0.762 16.052 1.00 51.12 328 VAL A O 1
ATOM 2374 N N . SER A 1 329 ? 60.918 -1.018 14.366 1.00 51.70 329 SER A N 1
ATOM 2375 C CA . SER A 1 329 ? 60.626 -2.411 14.678 1.00 45.18 329 SER A CA 1
ATOM 2376 C C . SER A 1 329 ? 61.856 -3.296 14.493 1.00 41.40 329 SER A C 1
ATOM 2377 O O . SER A 1 329 ? 62.102 -4.209 15.281 1.00 39.68 329 SER A O 1
ATOM 2380 N N . GLN A 1 330 ? 62.629 -3.014 13.449 1.00 40.64 330 GLN A N 1
ATOM 2381 C CA . GLN A 1 330 ? 63.804 -3.814 13.119 1.00 46.50 330 GLN A CA 1
ATOM 2382 C C . GLN A 1 330 ? 64.955 -3.592 14.098 1.00 46.51 330 GLN A C 1
ATOM 2383 O O . GLN A 1 330 ? 65.626 -4.542 14.505 1.00 42.91 330 GLN A O 1
ATOM 2389 N N . ILE A 1 331 ? 65.178 -2.335 14.468 1.00 35.45 331 ILE A N 1
ATOM 2390 C CA . ILE A 1 331 ? 66.233 -1.982 15.413 1.00 32.82 331 ILE A CA 1
ATOM 2391 C C . ILE A 1 331 ? 65.977 -2.621 16.776 1.00 43.00 331 ILE A C 1
ATOM 2392 O O . ILE A 1 331 ? 66.910 -3.023 17.475 1.00 48.46 331 ILE A O 1
ATOM 2397 N N . GLU A 1 332 ? 64.704 -2.729 17.139 1.00 39.34 332 GLU A N 1
ATOM 2398 C CA . GLU A 1 332 ? 64.320 -3.297 18.425 1.00 37.84 332 GLU A CA 1
ATOM 2399 C C . GLU A 1 332 ? 64.417 -4.822 18.410 1.00 44.57 332 GLU A C 1
ATOM 2400 O O . GLU A 1 332 ? 64.332 -5.471 19.453 1.00 36.77 332 GLU A O 1
ATOM 2406 N N . ALA A 1 333 ? 64.604 -5.388 17.221 1.00 49.79 333 ALA A N 1
ATOM 2407 C CA . ALA A 1 333 ? 64.706 -6.835 17.064 1.00 48.20 333 ALA A CA 1
ATOM 2408 C C . ALA A 1 333 ? 66.056 -7.240 16.485 1.00 47.77 333 ALA A C 1
ATOM 2409 O O . ALA A 1 333 ? 66.177 -8.283 15.844 1.00 53.83 333 ALA A O 1
ATOM 2411 N N . ASP A 1 334 ? 67.070 -6.413 16.715 1.00 46.03 334 ASP A N 1
ATOM 2412 C CA . ASP A 1 334 ? 68.390 -6.657 16.148 1.00 53.01 334 ASP A CA 1
ATOM 2413 C C . ASP A 1 334 ? 69.353 -7.208 17.196 1.00 56.71 334 ASP A C 1
ATOM 2414 O O . ASP A 1 334 ? 69.153 -7.018 18.397 1.00 57.03 334 ASP A O 1
ATOM 2419 N N . THR A 1 335 ? 70.395 -7.894 16.735 1.00 52.18 335 THR A N 1
ATOM 2420 C CA . THR A 1 335 ? 71.386 -8.481 17.631 1.00 50.21 335 THR A CA 1
ATOM 2421 C C . THR A 1 335 ? 72.263 -7.412 18.278 1.00 50.98 335 THR A C 1
ATOM 2422 O O . THR A 1 335 ? 72.118 -6.222 17.999 1.00 50.31 335 THR A O 1
ATOM 2426 N N . SER A 1 336 ? 73.175 -7.846 19.142 1.00 50.35 336 SER A N 1
ATOM 2427 C CA . SER A 1 336 ? 74.036 -6.925 19.876 1.00 49.02 336 SER A CA 1
ATOM 2428 C C . SER A 1 336 ? 75.133 -6.331 18.997 1.00 57.23 336 SER A C 1
ATOM 2429 O O . SER A 1 336 ? 75.777 -5.352 19.374 1.00 62.52 336 SER A O 1
ATOM 2432 N N . ASP A 1 337 ? 75.344 -6.927 17.828 1.00 60.09 337 ASP A N 1
ATOM 2433 C CA . ASP A 1 337 ? 76.339 -6.427 16.886 1.00 57.58 337 ASP A CA 1
ATOM 2434 C C . ASP A 1 337 ? 75.754 -5.334 15.996 1.00 62.24 337 ASP A C 1
ATOM 2435 O O . ASP A 1 337 ? 76.463 -4.740 15.182 1.00 69.40 337 ASP A O 1
ATOM 2440 N N . PHE A 1 338 ? 74.459 -5.079 16.167 1.00 51.05 338 PHE A N 1
ATOM 2441 C CA . PHE A 1 338 ? 73.746 -4.036 15.430 1.00 41.60 338 PHE A CA 1
ATOM 2442 C C . PHE A 1 338 ? 73.871 -4.183 13.915 1.00 42.79 338 PHE A C 1
ATOM 2443 O O . PHE A 1 338 ? 74.140 -3.210 13.213 1.00 38.25 338 PHE A O 1
ATOM 2451 N N . LYS A 1 339 ? 73.669 -5.401 13.421 1.00 52.85 339 LYS A N 1
ATOM 2452 C CA . LYS A 1 339 ? 73.779 -5.679 11.992 1.00 56.30 339 LYS A CA 1
ATOM 2453 C C . LYS A 1 339 ? 72.762 -4.877 11.187 1.00 51.42 339 LYS A C 1
ATOM 2454 O O . LYS A 1 339 ? 73.122 -4.145 10.265 1.00 46.37 339 LYS A O 1
ATOM 2460 N N . GLN A 1 340 ? 71.490 -5.022 11.543 1.00 54.71 340 GLN A N 1
ATOM 2461 C CA . GLN A 1 340 ? 70.415 -4.340 10.835 1.00 54.61 340 GLN A CA 1
ATOM 2462 C C . GLN A 1 340 ? 70.409 -2.847 11.148 1.00 51.80 340 GLN A C 1
ATOM 2463 O O . GLN A 1 340 ? 70.105 -2.027 10.283 1.00 50.99 340 GLN A O 1
ATOM 2469 N N . THR A 1 341 ? 70.750 -2.505 12.387 1.00 43.46 341 THR A N 1
ATOM 2470 C CA . THR A 1 341 ? 70.782 -1.113 12.823 1.00 40.58 341 THR A CA 1
ATOM 2471 C C . THR A 1 341 ? 71.783 -0.300 12.006 1.00 48.02 341 THR A C 1
ATOM 2472 O O . THR A 1 341 ? 71.468 0.792 11.529 1.00 40.23 341 THR A O 1
ATOM 2476 N N . LEU A 1 342 ? 72.987 -0.842 11.849 1.00 48.76 342 LEU A N 1
ATOM 2477 C CA . LEU A 1 342 ? 74.024 -0.203 11.046 1.00 40.11 342 LEU A CA 1
ATOM 2478 C C . LEU A 1 342 ? 73.607 -0.122 9.583 1.00 44.57 342 LEU A C 1
ATOM 2479 O O . LEU A 1 342 ? 73.912 0.851 8.894 1.00 52.19 342 LEU A O 1
ATOM 2484 N N . ASN A 1 343 ? 72.907 -1.151 9.118 1.00 47.60 343 ASN A N 1
ATOM 2485 C CA . ASN A 1 343 ? 72.454 -1.210 7.734 1.00 55.45 343 ASN A CA 1
ATOM 2486 C C . ASN A 1 343 ? 71.446 -0.110 7.413 1.00 51.90 343 ASN A C 1
ATOM 2487 O O . ASN A 1 343 ? 71.505 0.507 6.349 1.00 43.13 343 ASN A O 1
ATOM 2492 N N . ILE A 1 344 ? 70.525 0.131 8.342 1.00 50.79 344 ILE A N 1
ATOM 2493 C CA . ILE A 1 344 ? 69.503 1.157 8.170 1.00 48.09 344 ILE A CA 1
ATOM 2494 C C . ILE A 1 344 ? 70.108 2.557 8.204 1.00 46.71 344 ILE A C 1
ATOM 2495 O O . ILE A 1 344 ? 69.819 3.390 7.344 1.00 47.09 344 ILE A O 1
ATOM 2500 N N . LEU A 1 345 ? 70.948 2.807 9.203 1.00 39.01 345 LEU A N 1
ATOM 2501 C CA . LEU A 1 345 ? 71.582 4.111 9.364 1.00 40.02 345 LEU A CA 1
ATOM 2502 C C . LEU A 1 345 ? 72.559 4.413 8.228 1.00 43.88 345 LEU A C 1
ATOM 2503 O O . LEU A 1 345 ? 72.817 5.575 7.913 1.00 36.24 345 LEU A O 1
ATOM 2508 N N . ARG A 1 346 ? 73.098 3.362 7.616 1.00 40.23 346 ARG A N 1
ATOM 2509 C CA . ARG A 1 346 ? 73.950 3.513 6.442 1.00 42.32 346 ARG A CA 1
ATOM 2510 C C . ARG A 1 346 ? 73.133 4.046 5.272 1.00 43.18 346 ARG A C 1
ATOM 2511 O O . ARG A 1 346 ? 73.586 4.917 4.529 1.00 42.19 346 ARG A O 1
ATOM 2519 N N . THR A 1 347 ? 71.924 3.515 5.118 1.00 40.71 347 THR A N 1
ATOM 2520 C CA . THR A 1 347 ? 71.026 3.931 4.047 1.00 39.60 347 THR A CA 1
ATOM 2521 C C . THR A 1 347 ? 70.580 5.376 4.249 1.00 37.05 347 THR A C 1
ATOM 2522 O O . THR A 1 347 ? 70.394 6.120 3.286 1.00 40.00 347 THR A O 1
ATOM 2526 N N . LEU A 1 348 ? 70.426 5.773 5.508 1.00 37.42 348 LEU A N 1
ATOM 2527 C CA . LEU A 1 348 ? 70.073 7.149 5.841 1.00 48.52 348 LEU A CA 1
ATOM 2528 C C . LEU A 1 348 ? 71.253 8.097 5.624 1.00 52.02 348 LEU A C 1
ATOM 2529 O O . LEU A 1 348 ? 71.107 9.316 5.716 1.00 50.28 348 LEU A O 1
ATOM 2534 N N . GLY A 1 349 ? 72.421 7.527 5.339 1.00 44.69 349 GLY A N 1
ATOM 2535 C CA . GLY A 1 349 ? 73.595 8.310 5.002 1.00 44.40 349 GLY A CA 1
ATOM 2536 C C . GLY A 1 349 ? 74.425 8.723 6.200 1.00 50.56 349 GLY A C 1
ATOM 2537 O O . GLY A 1 349 ? 74.965 9.828 6.236 1.00 49.99 349 GLY A O 1
ATOM 2538 N N . VAL A 1 350 ? 74.528 7.836 7.185 1.00 46.53 350 VAL A N 1
ATOM 2539 C CA . VAL A 1 350 ? 75.299 8.117 8.392 1.00 42.68 350 VAL A CA 1
ATOM 2540 C C . VAL A 1 350 ? 76.096 6.901 8.858 1.00 44.23 350 VAL A C 1
ATOM 2541 O O . VAL A 1 350 ? 75.529 5.838 9.111 1.00 43.47 350 VAL A O 1
ATOM 2545 N N . GLN A 1 351 ? 77.412 7.059 8.968 1.00 66.21 351 GLN A N 1
ATOM 2546 C CA . GLN A 1 351 ? 78.250 6.027 9.568 1.00 58.71 351 GLN A CA 1
ATOM 2547 C C . GLN A 1 351 ? 78.148 6.106 11.085 1.00 56.31 351 GLN A C 1
ATOM 2548 O O . GLN A 1 351 ? 78.755 6.974 11.712 1.00 57.80 351 GLN A O 1
ATOM 2554 N N . ALA A 1 352 ? 77.375 5.199 11.670 1.00 48.74 352 ALA A N 1
ATOM 2555 C CA . ALA A 1 352 ? 77.149 5.209 13.109 1.00 43.55 352 ALA A CA 1
ATOM 2556 C C . ALA A 1 352 ? 78.148 4.324 13.843 1.00 45.05 352 ALA A C 1
ATOM 2557 O O . ALA A 1 352 ? 78.612 3.316 13.310 1.00 48.23 352 ALA A O 1
ATOM 2559 N N . THR A 1 353 ? 78.476 4.712 15.070 1.00 40.19 353 THR A N 1
ATOM 2560 C CA . THR A 1 353 ? 79.333 3.902 15.922 1.00 36.93 353 THR A CA 1
ATOM 2561 C C . THR A 1 353 ? 78.469 2.907 16.681 1.00 38.87 353 THR A C 1
ATOM 2562 O O . THR A 1 353 ? 77.241 2.958 16.604 1.00 46.40 353 THR A O 1
ATOM 2566 N N . ILE A 1 354 ? 79.109 2.002 17.413 1.00 37.68 354 ILE A N 1
ATOM 2567 C CA . ILE A 1 354 ? 78.385 1.036 18.230 1.00 38.82 354 ILE A CA 1
ATOM 2568 C C . ILE A 1 354 ? 77.625 1.759 19.343 1.00 45.12 354 ILE A C 1
ATOM 2569 O O . ILE A 1 354 ? 76.506 1.381 19.695 1.00 46.54 354 ILE A O 1
ATOM 2574 N N . GLY A 1 355 ? 78.231 2.818 19.871 1.00 45.15 355 GLY A N 1
ATOM 2575 C CA . GLY A 1 355 ? 77.597 3.632 20.891 1.00 42.20 355 GLY A CA 1
ATOM 2576 C C . GLY A 1 355 ? 76.427 4.423 20.339 1.00 42.75 355 GLY A C 1
ATOM 2577 O O . GLY A 1 355 ? 75.457 4.691 21.048 1.00 37.76 355 GLY A O 1
ATOM 2578 N N . ASP A 1 356 ? 76.522 4.802 19.068 1.00 43.11 356 ASP A N 1
ATOM 2579 C CA . ASP A 1 356 ? 75.437 5.509 18.399 1.00 40.54 356 ASP A CA 1
ATOM 2580 C C . ASP A 1 356 ? 74.234 4.595 18.209 1.00 36.28 356 ASP A C 1
ATOM 2581 O O . ASP A 1 356 ? 73.103 4.977 18.504 1.00 38.02 356 ASP A O 1
ATOM 2586 N N . CYS A 1 357 ? 74.490 3.387 17.715 1.00 40.34 357 CYS A N 1
ATOM 2587 C CA . CYS A 1 357 ? 73.439 2.402 17.487 1.00 35.81 357 CYS A CA 1
ATOM 2588 C C . CYS A 1 357 ? 72.736 2.036 18.789 1.00 37.66 357 CYS A C 1
ATOM 2589 O O . CYS A 1 357 ? 71.536 1.761 18.803 1.00 36.65 357 CYS A O 1
ATOM 2592 N N . HIS A 1 358 ? 73.493 2.034 19.880 1.00 37.40 358 HIS A N 1
ATOM 2593 C CA . HIS A 1 358 ? 72.937 1.766 21.198 1.00 40.62 358 HIS A CA 1
ATOM 2594 C C . HIS A 1 358 ? 72.002 2.894 21.615 1.00 42.45 358 HIS A C 1
ATOM 2595 O O . HIS A 1 358 ? 70.959 2.655 22.222 1.00 46.65 358 HIS A O 1
ATOM 2602 N N . ALA A 1 359 ? 72.380 4.123 21.279 1.00 39.10 359 ALA A N 1
ATOM 2603 C CA . ALA A 1 359 ? 71.571 5.292 21.604 1.00 32.25 359 ALA A CA 1
ATOM 2604 C C . ALA A 1 359 ? 70.313 5.354 20.743 1.00 34.31 359 ALA A C 1
ATOM 2605 O O . ALA A 1 359 ? 69.258 5.793 21.201 1.00 44.33 359 ALA A O 1
ATOM 2607 N N . VAL A 1 360 ? 70.429 4.916 19.494 1.00 30.37 360 VAL A N 1
ATOM 2608 C CA . VAL A 1 360 ? 69.291 4.900 18.583 1.00 34.31 360 VAL A CA 1
ATOM 2609 C C . VAL A 1 360 ? 68.267 3.850 19.007 1.00 42.54 360 VAL A C 1
ATOM 2610 O O . VAL A 1 360 ? 67.061 4.102 18.976 1.00 40.59 360 VAL A O 1
ATOM 2614 N N . ARG A 1 361 ? 68.751 2.679 19.412 1.00 40.34 361 ARG A N 1
ATOM 2615 C CA . ARG A 1 361 ? 67.868 1.610 19.872 1.00 37.95 361 ARG A CA 1
ATOM 2616 C C . ARG A 1 361 ? 67.086 2.019 21.116 1.00 38.65 361 ARG A C 1
ATOM 2617 O O . ARG A 1 361 ? 65.891 1.742 21.225 1.00 37.36 361 ARG A O 1
ATOM 2625 N N . LEU A 1 362 ? 67.763 2.681 22.050 1.00 38.73 362 LEU A N 1
ATOM 2626 C CA . LEU A 1 362 ? 67.110 3.172 23.258 1.00 46.50 362 LEU A CA 1
ATOM 2627 C C . LEU A 1 362 ? 66.036 4.200 22.914 1.00 46.28 362 LEU A C 1
ATOM 2628 O O . LEU A 1 362 ? 65.002 4.278 23.579 1.00 43.76 362 LEU A O 1
ATOM 2633 N N . ALA A 1 363 ? 66.286 4.984 21.870 1.00 43.41 363 ALA A N 1
ATOM 2634 C CA . ALA A 1 363 ? 65.319 5.970 21.402 1.00 40.26 363 ALA A CA 1
ATOM 2635 C C . ALA A 1 363 ? 64.098 5.282 20.801 1.00 41.66 363 ALA A C 1
ATOM 2636 O O . ALA A 1 363 ? 62.964 5.702 21.028 1.00 43.89 363 ALA A O 1
ATOM 2638 N N . CYS A 1 364 ? 64.338 4.224 20.032 1.00 39.62 364 CYS A N 1
ATOM 2639 C CA . CYS A 1 364 ? 63.256 3.422 19.472 1.00 29.83 364 CYS A CA 1
ATOM 2640 C C . CYS A 1 364 ? 62.498 2.721 20.591 1.00 37.53 364 CYS A C 1
ATOM 2641 O O . CYS A 1 364 ? 61.272 2.619 20.558 1.00 51.25 364 CYS A O 1
ATOM 2644 N N . GLU A 1 365 ? 63.245 2.239 21.578 1.00 41.87 365 GLU A N 1
ATOM 2645 C CA . GLU A 1 365 ? 62.672 1.560 22.733 1.00 38.44 365 GLU A CA 1
ATOM 2646 C C . GLU A 1 365 ? 61.781 2.492 23.546 1.00 42.66 365 GLU A C 1
ATOM 2647 O O . GLU A 1 365 ? 60.698 2.105 23.983 1.00 44.40 365 GLU A O 1
ATOM 2653 N N . SER A 1 366 ? 62.242 3.724 23.736 1.00 40.17 366 SER A N 1
ATOM 2654 C CA . SER A 1 366 ? 61.529 4.700 24.554 1.00 38.47 366 SER A CA 1
ATOM 2655 C C . SER A 1 366 ? 60.166 5.069 23.975 1.00 47.03 366 SER A C 1
ATOM 2656 O O . SER A 1 366 ? 59.170 5.120 24.696 1.00 52.54 366 SER A O 1
ATOM 2659 N N . VAL A 1 367 ? 60.129 5.327 22.672 1.00 40.96 367 VAL A N 1
ATOM 2660 C CA . VAL A 1 367 ? 58.895 5.734 22.008 1.00 35.00 367 VAL A CA 1
ATOM 2661 C C . VAL A 1 367 ? 57.874 4.598 21.953 1.00 38.93 367 VAL A C 1
ATOM 2662 O O . VAL A 1 367 ? 56.697 4.796 22.258 1.00 43.63 367 VAL A O 1
ATOM 2666 N N . SER A 1 368 ? 58.329 3.409 21.570 1.00 33.42 368 SER A N 1
ATOM 2667 C CA . SER A 1 368 ? 57.442 2.257 21.442 1.00 37.88 368 SER A CA 1
ATOM 2668 C C . SER A 1 368 ? 56.887 1.816 22.794 1.00 38.92 368 SER A C 1
ATOM 2669 O O . SER A 1 368 ? 55.768 1.311 22.879 1.00 43.19 368 SER A O 1
ATOM 2672 N N . THR A 1 369 ? 57.676 2.008 23.846 1.00 36.33 369 THR A N 1
ATOM 2673 C CA . THR A 1 369 ? 57.262 1.618 25.189 1.00 41.71 369 THR A CA 1
ATOM 2674 C C . THR A 1 369 ? 56.132 2.511 25.691 1.00 33.65 369 THR A C 1
ATOM 2675 O O . THR A 1 369 ? 55.174 2.030 26.297 1.00 31.18 369 THR A O 1
ATOM 2679 N N . ARG A 1 370 ? 56.247 3.810 25.431 1.00 30.89 370 ARG A N 1
ATOM 2680 C CA . ARG A 1 370 ? 55.212 4.761 25.820 1.00 31.15 370 ARG A CA 1
ATOM 2681 C C . ARG A 1 370 ? 53.915 4.452 25.084 1.00 36.46 370 ARG A C 1
ATOM 2682 O O . ARG A 1 370 ? 52.826 4.558 25.649 1.00 36.23 370 ARG A O 1
ATOM 2690 N N . ALA A 1 371 ? 54.044 4.064 23.820 1.00 38.29 371 ALA A N 1
ATOM 2691 C CA . ALA A 1 371 ? 52.897 3.692 23.004 1.00 29.49 371 ALA A CA 1
ATOM 2692 C C . ALA A 1 371 ? 52.214 2.450 23.560 1.00 34.99 371 ALA A C 1
ATOM 2693 O O . ALA A 1 371 ? 50.992 2.324 23.501 1.00 42.96 371 ALA A O 1
ATOM 2695 N N . ALA A 1 372 ? 53.010 1.537 24.107 1.00 35.89 372 ALA A N 1
ATOM 2696 C CA . ALA A 1 372 ? 52.490 0.279 24.630 1.00 33.28 372 ALA A CA 1
ATOM 2697 C C . ALA A 1 372 ? 51.763 0.453 25.961 1.00 33.88 372 ALA A C 1
ATOM 2698 O O . ALA A 1 372 ? 50.721 -0.160 26.189 1.00 34.33 372 ALA A O 1
ATOM 2700 N N . ILE A 1 373 ? 52.313 1.289 26.836 1.00 29.30 373 ILE A N 1
ATOM 2701 C CA . ILE A 1 373 ? 51.732 1.481 28.162 1.00 35.39 373 ILE A CA 1
ATOM 2702 C C . ILE A 1 373 ? 50.490 2.372 28.140 1.00 34.90 373 ILE A C 1
ATOM 2703 O O . ILE A 1 373 ? 49.569 2.176 28.933 1.00 31.51 373 ILE A O 1
ATOM 2708 N N . MET A 1 374 ? 50.463 3.343 27.233 1.00 31.62 374 MET A N 1
ATOM 2709 C CA . MET A 1 374 ? 49.313 4.231 27.111 1.00 27.49 374 MET A CA 1
ATOM 2710 C C . MET A 1 374 ? 48.144 3.510 26.455 1.00 33.19 374 MET A C 1
ATOM 2711 O O . MET A 1 374 ? 46.988 3.713 26.826 1.00 34.89 374 MET A O 1
ATOM 2716 N N . CYS A 1 375 ? 48.454 2.667 25.475 1.00 31.32 375 CYS A N 1
ATOM 2717 C CA . CYS A 1 375 ? 47.443 1.853 24.816 1.00 29.72 375 CYS A CA 1
ATOM 2718 C C . CYS A 1 375 ? 46.904 0.816 25.792 1.00 35.57 375 CYS A C 1
ATOM 2719 O O . CYS A 1 375 ? 45.755 0.384 25.688 1.00 46.89 375 CYS A O 1
ATOM 2722 N N . SER A 1 376 ? 47.742 0.425 26.746 1.00 32.84 376 SER A N 1
ATOM 2723 C CA . SER A 1 376 ? 47.341 -0.519 27.779 1.00 39.17 376 SER A CA 1
ATOM 2724 C C . SER A 1 376 ? 46.378 0.139 28.759 1.00 38.69 376 SER A C 1
ATOM 2725 O O . SER A 1 376 ? 45.392 -0.467 29.175 1.00 36.45 376 SER A O 1
ATOM 2728 N N . ALA A 1 377 ? 46.675 1.383 29.124 1.00 38.19 377 ALA A N 1
ATOM 2729 C CA . ALA A 1 377 ? 45.834 2.139 30.045 1.00 27.35 377 ALA A CA 1
ATOM 2730 C C . ALA A 1 377 ? 44.435 2.317 29.473 1.00 30.44 377 ALA A C 1
ATOM 2731 O O . ALA A 1 377 ? 43.442 2.177 30.183 1.00 35.27 377 ALA A O 1
ATOM 2733 N N . GLY A 1 378 ? 44.367 2.621 28.181 1.00 33.17 378 GLY A N 1
ATOM 2734 C CA . GLY A 1 378 ? 43.096 2.784 27.504 1.00 33.30 378 GLY A CA 1
ATOM 2735 C C . GLY A 1 378 ? 42.247 1.529 27.561 1.00 39.40 378 GLY A C 1
ATOM 2736 O O . GLY A 1 378 ? 41.072 1.583 27.922 1.00 39.81 378 GLY A O 1
ATOM 2737 N N . LEU A 1 379 ? 42.845 0.395 27.204 1.00 41.53 379 LEU A N 1
ATOM 2738 C CA . LEU A 1 379 ? 42.131 -0.877 27.204 1.00 42.32 379 LEU A CA 1
ATOM 2739 C C . LEU A 1 379 ? 41.730 -1.291 28.617 1.00 40.11 379 LEU A C 1
ATOM 2740 O O . LEU A 1 379 ? 40.648 -1.837 28.828 1.00 41.01 379 LEU A O 1
ATOM 2745 N N . ALA A 1 380 ? 42.608 -1.025 29.579 1.00 39.77 380 ALA A N 1
ATOM 2746 C CA . ALA A 1 380 ? 42.333 -1.342 30.976 1.00 47.03 380 ALA A CA 1
ATOM 2747 C C . ALA A 1 380 ? 41.146 -0.535 31.489 1.00 42.26 380 ALA A C 1
ATOM 2748 O O . ALA A 1 380 ? 40.350 -1.026 32.288 1.00 46.90 380 ALA A O 1
ATOM 2750 N N . GLY A 1 381 ? 41.035 0.706 31.023 1.00 35.80 381 GLY A N 1
ATOM 2751 C CA . GLY A 1 381 ? 39.926 1.565 31.394 1.00 34.13 381 GLY A CA 1
ATOM 2752 C C . GLY A 1 381 ? 38.600 1.026 30.893 1.00 44.15 381 GLY A C 1
ATOM 2753 O O . GLY A 1 381 ? 37.573 1.161 31.558 1.00 46.10 381 GLY A O 1
ATOM 2754 N N . ILE A 1 382 ? 38.624 0.414 29.714 1.00 44.77 382 ILE A N 1
ATOM 2755 C CA . ILE A 1 382 ? 37.434 -0.205 29.146 1.00 31.95 382 ILE A CA 1
ATOM 2756 C C . ILE A 1 382 ? 37.054 -1.453 29.934 1.00 36.21 382 ILE A C 1
ATOM 2757 O O . ILE A 1 382 ? 35.901 -1.624 30.329 1.00 46.97 382 ILE A O 1
ATOM 2762 N N . LEU A 1 383 ? 38.038 -2.318 30.160 1.00 39.61 383 LEU A N 1
ATOM 2763 C CA . LEU A 1 383 ? 37.824 -3.569 30.878 1.00 38.44 383 LEU A CA 1
ATOM 2764 C C . LEU A 1 383 ? 37.332 -3.333 32.303 1.00 40.91 383 LEU A C 1
ATOM 2765 O O . LEU A 1 383 ? 36.441 -4.033 32.783 1.00 42.87 383 LEU A O 1
ATOM 2770 N N . ASN A 1 384 ? 37.914 -2.344 32.974 1.00 40.95 384 ASN A N 1
ATOM 2771 C CA . ASN A 1 384 ? 37.491 -1.993 34.325 1.00 41.87 384 ASN A CA 1
ATOM 2772 C C . ASN A 1 384 ? 36.075 -1.434 34.346 1.00 44.36 384 ASN A C 1
ATOM 2773 O O . ASN A 1 384 ? 35.339 -1.620 35.315 1.00 50.01 384 ASN A O 1
ATOM 2778 N N . ARG A 1 385 ? 35.700 -0.749 33.271 1.00 46.75 385 ARG A N 1
ATOM 2779 C CA . ARG A 1 385 ? 34.351 -0.213 33.143 1.00 45.23 385 ARG A CA 1
ATOM 2780 C C . ARG A 1 385 ? 33.334 -1.339 33.019 1.00 43.14 385 ARG A C 1
ATOM 2781 O O . ARG A 1 385 ? 32.302 -1.332 33.690 1.00 51.01 385 ARG A O 1
ATOM 2789 N N . MET A 1 386 ? 33.634 -2.302 32.153 1.00 37.00 386 MET A N 1
ATOM 2790 C CA . MET A 1 386 ? 32.760 -3.448 31.941 1.00 37.81 386 MET A CA 1
ATOM 2791 C C . MET A 1 386 ? 32.588 -4.245 33.228 1.00 45.28 386 MET A C 1
ATOM 2792 O O . MET A 1 386 ? 31.485 -4.676 33.560 1.00 43.90 386 MET A O 1
ATOM 2797 N N . ARG A 1 387 ? 33.690 -4.431 33.949 1.00 47.82 387 ARG A N 1
ATOM 2798 C CA . ARG A 1 387 ? 33.678 -5.150 35.217 1.00 46.24 387 ARG A CA 1
ATOM 2799 C C . ARG A 1 387 ? 32.775 -4.452 36.228 1.00 51.28 387 ARG A C 1
ATOM 2800 O O . ARG A 1 387 ? 32.004 -5.097 36.939 1.00 51.60 387 ARG A O 1
ATOM 2808 N N . GLN A 1 388 ? 32.877 -3.129 36.280 1.00 52.19 388 GLN A N 1
ATOM 2809 C CA . GLN A 1 388 ? 32.107 -2.331 37.225 1.00 53.27 388 GLN A CA 1
ATOM 2810 C C . GLN A 1 388 ? 30.640 -2.253 36.815 1.00 61.83 388 GLN A C 1
ATOM 2811 O O . GLN A 1 388 ? 29.756 -2.106 37.659 1.00 67.78 388 GLN A O 1
ATOM 2817 N N . SER A 1 389 ? 30.385 -2.358 35.516 1.00 57.28 389 SER A N 1
ATOM 2818 C CA . SER A 1 389 ? 29.030 -2.237 34.992 1.00 49.42 389 SER A CA 1
ATOM 2819 C C . SER A 1 389 ? 28.287 -3.570 34.982 1.00 51.87 389 SER A C 1
ATOM 2820 O O . SER A 1 389 ? 27.062 -3.602 34.867 1.00 61.38 389 SER A O 1
ATOM 2823 N N . ARG A 1 390 ? 29.026 -4.667 35.101 1.00 45.99 390 ARG A N 1
ATOM 2824 C CA . ARG A 1 390 ? 28.415 -5.991 35.067 1.00 53.89 390 ARG A CA 1
ATOM 2825 C C . ARG A 1 390 ? 28.369 -6.652 36.442 1.00 66.36 390 ARG A C 1
ATOM 2826 O O . ARG A 1 390 ? 27.963 -7.808 36.566 1.00 64.40 390 ARG A O 1
ATOM 2834 N N . ARG A 1 391 ? 28.788 -5.908 37.463 1.00 68.24 391 ARG A N 1
ATOM 2835 C CA . ARG A 1 391 ? 28.689 -6.352 38.852 1.00 67.01 391 ARG A CA 1
ATOM 2836 C C . ARG A 1 391 ? 29.354 -7.704 39.105 1.00 69.84 391 ARG A C 1
ATOM 2837 O O . ARG A 1 391 ? 28.808 -8.550 39.812 1.00 69.04 391 ARG A O 1
ATOM 2845 N N . GLU A 1 392 ? 30.531 -7.901 38.520 1.00 61.80 392 GLU A N 1
ATOM 2846 C CA . GLU A 1 392 ? 31.281 -9.137 38.713 1.00 69.46 392 GLU A CA 1
ATOM 2847 C C . GLU A 1 392 ? 32.620 -8.861 39.386 1.00 72.14 392 GLU A C 1
ATOM 2848 O O . GLU A 1 392 ? 33.348 -7.952 38.988 1.00 72.95 392 GLU A O 1
ATOM 2854 N N . GLU A 1 393 ? 32.941 -9.650 40.407 1.00 66.49 393 GLU A N 1
ATOM 2855 C CA . GLU A 1 393 ? 34.209 -9.505 41.113 1.00 72.61 393 GLU A CA 1
ATOM 2856 C C . GLU A 1 393 ? 35.339 -10.195 40.353 1.00 76.18 393 GLU A C 1
ATOM 2857 O O . GLU A 1 393 ? 36.505 -10.113 40.743 1.00 66.82 393 GLU A O 1
ATOM 2863 N N . LEU A 1 394 ? 34.982 -10.877 39.270 1.00 76.08 394 LEU A N 1
ATOM 2864 C CA . LEU A 1 394 ? 35.958 -11.520 38.399 1.00 69.39 394 LEU A CA 1
ATOM 2865 C C . LEU A 1 394 ? 35.415 -11.595 36.977 1.00 73.78 394 LEU A C 1
ATOM 2866 O O . LEU A 1 394 ? 34.603 -12.464 36.656 1.00 75.56 394 LEU A O 1
ATOM 2871 N N . LEU A 1 395 ? 35.866 -10.678 36.127 1.00 73.92 395 LEU A N 1
ATOM 2872 C CA . LEU A 1 395 ? 35.370 -10.599 34.758 1.00 62.78 395 LEU A CA 1
ATOM 2873 C C . LEU A 1 395 ? 36.149 -11.506 33.810 1.00 56.90 395 LEU A C 1
ATOM 2874 O O . LEU A 1 395 ? 37.318 -11.259 33.517 1.00 54.02 395 LEU A O 1
ATOM 2879 N N . ARG A 1 396 ? 35.488 -12.559 33.339 1.00 60.76 396 ARG A N 1
ATOM 2880 C CA . ARG A 1 396 ? 36.077 -13.467 32.363 1.00 59.32 396 ARG A CA 1
ATOM 2881 C C . ARG A 1 396 ? 35.771 -12.970 30.955 1.00 52.41 396 ARG A C 1
ATOM 2882 O O . ARG A 1 396 ? 34.640 -13.077 30.481 1.00 52.34 396 ARG A O 1
ATOM 2890 N N . ILE A 1 397 ? 36.784 -12.427 30.289 1.00 48.89 397 ILE A N 1
ATOM 2891 C CA . ILE A 1 397 ? 36.588 -11.796 28.990 1.00 42.37 397 ILE A CA 1
ATOM 2892 C C . ILE A 1 397 ? 37.814 -11.947 28.086 1.00 43.52 397 ILE A C 1
ATOM 2893 O O . ILE A 1 397 ? 38.953 -11.849 28.542 1.00 45.53 397 ILE A O 1
ATOM 2898 N N . THR A 1 398 ? 37.568 -12.203 26.804 1.00 41.47 398 THR A N 1
ATOM 2899 C CA . THR A 1 398 ? 38.635 -12.339 25.819 1.00 34.85 398 THR A CA 1
ATOM 2900 C C . THR A 1 398 ? 38.744 -11.072 24.972 1.00 35.71 398 THR A C 1
ATOM 2901 O O . THR A 1 398 ? 37.736 -10.446 24.648 1.00 39.60 398 THR A O 1
ATOM 2905 N N . VAL A 1 399 ? 39.968 -10.692 24.622 1.00 39.12 399 VAL A N 1
ATOM 2906 C CA . VAL A 1 399 ? 40.193 -9.510 23.798 1.00 30.08 399 VAL A CA 1
ATOM 2907 C C . VAL A 1 399 ? 40.780 -9.870 22.435 1.00 29.57 399 VAL A C 1
ATOM 2908 O O . VAL A 1 399 ? 41.900 -10.373 22.343 1.00 32.85 399 VAL A O 1
ATOM 2912 N N . GLY A 1 400 ? 40.013 -9.614 21.380 1.00 34.72 400 GLY A N 1
ATOM 2913 C CA . GLY A 1 400 ? 40.486 -9.823 20.023 1.00 35.49 400 GLY A CA 1
ATOM 2914 C C . GLY A 1 400 ? 41.399 -8.691 19.592 1.00 33.49 400 GLY A C 1
ATOM 2915 O O . GLY A 1 400 ? 41.074 -7.517 19.773 1.00 34.28 400 GLY A O 1
ATOM 2916 N N . VAL A 1 401 ? 42.545 -9.039 19.020 1.00 31.16 401 VAL A N 1
ATOM 2917 C CA . VAL A 1 401 ? 43.548 -8.038 18.676 1.00 27.87 401 VAL A CA 1
ATOM 2918 C C . VAL A 1 401 ? 44.121 -8.202 17.272 1.00 30.88 401 VAL A C 1
ATOM 2919 O O . VAL A 1 401 ? 44.206 -9.310 16.742 1.00 28.17 401 VAL A O 1
ATOM 2923 N N . ASP A 1 402 ? 44.515 -7.079 16.681 1.00 32.65 402 ASP A N 1
ATOM 2924 C CA . ASP A 1 402 ? 45.090 -7.056 15.345 1.00 32.62 402 ASP A CA 1
ATOM 2925 C C . ASP A 1 402 ? 45.960 -5.808 15.219 1.00 33.33 402 ASP A C 1
ATOM 2926 O O . ASP A 1 402 ? 46.037 -5.007 16.150 1.00 28.61 402 ASP A O 1
ATOM 2931 N N . GLY A 1 403 ? 46.621 -5.646 14.078 1.00 37.71 403 GLY A N 1
ATOM 2932 C CA . GLY A 1 403 ? 47.451 -4.477 13.849 1.00 35.03 403 GLY A CA 1
ATOM 2933 C C . GLY A 1 403 ? 48.915 -4.814 13.653 1.00 36.32 403 GLY A C 1
ATOM 2934 O O . GLY A 1 403 ? 49.418 -5.791 14.205 1.00 34.79 403 GLY A O 1
ATOM 2935 N N . SER A 1 404 ? 49.602 -3.993 12.867 1.00 38.08 404 SER A N 1
ATOM 2936 C CA . SER A 1 404 ? 51.002 -4.232 12.538 1.00 28.32 404 SER A CA 1
ATOM 2937 C C . SER A 1 404 ? 51.930 -4.086 13.743 1.00 31.26 404 SER A C 1
ATOM 2938 O O . SER A 1 404 ? 52.849 -4.885 13.924 1.00 33.84 404 SER A O 1
ATOM 2941 N N . VAL A 1 405 ? 51.693 -3.071 14.568 1.00 25.57 405 VAL A N 1
ATOM 2942 C CA . VAL A 1 405 ? 52.586 -2.801 15.692 1.00 34.82 405 VAL A CA 1
ATOM 2943 C C . VAL A 1 405 ? 52.331 -3.729 16.883 1.00 31.38 405 VAL A C 1
ATOM 2944 O O . VAL A 1 405 ? 53.184 -3.877 17.756 1.00 42.43 405 VAL A O 1
ATOM 2948 N N . TYR A 1 406 ? 51.164 -4.365 16.914 1.00 32.91 406 TYR A N 1
ATOM 2949 C CA . TYR A 1 406 ? 50.895 -5.366 17.939 1.00 33.08 406 TYR A CA 1
ATOM 2950 C C . TYR A 1 406 ? 51.456 -6.717 17.513 1.00 40.72 406 TYR A C 1
ATOM 2951 O O . TYR A 1 406 ? 52.109 -7.406 18.297 1.00 46.95 406 TYR A O 1
ATOM 2960 N N . LYS A 1 407 ? 51.195 -7.089 16.264 1.00 33.29 407 LYS A N 1
ATOM 2961 C CA . LYS A 1 407 ? 51.633 -8.376 15.739 1.00 38.26 407 LYS A CA 1
ATOM 2962 C C . LYS A 1 407 ? 53.143 -8.447 15.528 1.00 39.15 407 LYS A C 1
ATOM 2963 O O . LYS A 1 407 ? 53.807 -9.344 16.046 1.00 40.29 407 LYS A O 1
ATOM 2969 N N . LEU A 1 408 ? 53.678 -7.496 14.769 1.00 35.62 408 LEU A N 1
ATOM 2970 C CA . LEU A 1 408 ? 55.060 -7.578 14.296 1.00 41.28 408 LEU A CA 1
ATOM 2971 C C . LEU A 1 408 ? 56.103 -7.018 15.264 1.00 41.07 408 LEU A C 1
ATOM 2972 O O . LEU A 1 408 ? 57.162 -7.617 15.447 1.00 43.58 408 LEU A O 1
ATOM 2977 N N . HIS A 1 409 ? 55.812 -5.871 15.871 1.00 46.56 409 HIS A N 1
ATOM 2978 C CA . HIS A 1 409 ? 56.743 -5.255 16.813 1.00 40.14 409 HIS A CA 1
ATOM 2979 C C . HIS A 1 409 ? 56.959 -6.167 18.021 1.00 48.74 409 HIS A C 1
ATOM 2980 O O . HIS A 1 409 ? 56.003 -6.546 18.697 1.00 51.34 409 HIS A O 1
ATOM 2987 N N . PRO A 1 410 ? 58.226 -6.521 18.287 1.00 56.63 410 PRO A N 1
ATOM 2988 C CA . PRO A 1 410 ? 58.632 -7.524 19.281 1.00 57.62 410 PRO A CA 1
ATOM 2989 C C . PRO A 1 410 ? 58.221 -7.194 20.714 1.00 55.39 410 PRO A C 1
ATOM 2990 O O . PRO A 1 410 ? 57.343 -7.852 21.273 1.00 61.54 410 PRO A O 1
ATOM 2994 N N . SER A 1 411 ? 58.860 -6.186 21.297 1.00 41.14 411 SER A N 1
ATOM 2995 C CA . SER A 1 411 ? 58.693 -5.881 22.715 1.00 47.54 411 SER A CA 1
ATOM 2996 C C . SER A 1 411 ? 57.345 -5.249 23.058 1.00 46.63 411 SER A C 1
ATOM 2997 O O . SER A 1 411 ? 56.949 -5.220 24.224 1.00 47.62 411 SER A O 1
ATOM 3000 N N . PHE A 1 412 ? 56.647 -4.745 22.043 1.00 49.34 412 PHE A N 1
ATOM 3001 C CA . PHE A 1 412 ? 55.376 -4.050 22.245 1.00 36.35 412 PHE A CA 1
ATOM 3002 C C . PHE A 1 412 ? 54.329 -4.932 22.915 1.00 35.13 412 PHE A C 1
ATOM 3003 O O . PHE A 1 412 ? 53.746 -4.556 23.932 1.00 35.21 412 PHE A O 1
ATOM 3011 N N . LYS A 1 413 ? 54.093 -6.102 22.330 1.00 38.47 413 LYS A N 1
ATOM 3012 C CA . LYS A 1 413 ? 53.036 -7.001 22.784 1.00 35.39 413 LYS A CA 1
ATOM 3013 C C . LYS A 1 413 ? 53.183 -7.436 24.242 1.00 39.43 413 LYS A C 1
ATOM 3014 O O . LYS A 1 413 ? 52.211 -7.430 24.999 1.00 31.58 413 LYS A O 1
ATOM 3020 N N . ASP A 1 414 ? 54.397 -7.807 24.630 1.00 43.89 414 ASP A N 1
ATOM 3021 C CA . ASP A 1 414 ? 54.654 -8.265 25.990 1.00 37.80 414 ASP A CA 1
ATOM 3022 C C . ASP A 1 414 ? 54.509 -7.137 27.002 1.00 34.62 414 ASP A C 1
ATOM 3023 O O . ASP A 1 414 ? 53.952 -7.333 28.081 1.00 35.32 414 ASP A O 1
ATOM 3028 N N . LYS A 1 415 ? 55.014 -5.960 26.644 1.00 36.62 415 LYS A N 1
ATOM 3029 C CA . LYS A 1 415 ? 54.882 -4.782 27.490 1.00 42.55 415 LYS A CA 1
ATOM 3030 C C . LYS A 1 415 ? 53.417 -4.388 27.596 1.00 38.65 415 LYS A C 1
ATOM 3031 O O . LYS A 1 415 ? 52.962 -3.931 28.644 1.00 29.67 415 LYS A O 1
ATOM 3037 N N . PHE A 1 416 ? 52.686 -4.581 26.504 1.00 36.06 416 PHE A N 1
ATOM 3038 C CA . PHE A 1 416 ? 51.261 -4.299 26.470 1.00 36.19 416 PHE A CA 1
ATOM 3039 C C . PHE A 1 416 ? 50.515 -5.216 27.432 1.00 39.17 416 PHE A C 1
ATOM 3040 O O . PHE A 1 416 ? 49.863 -4.739 28.356 1.00 38.33 416 PHE A O 1
ATOM 3048 N N . HIS A 1 417 ? 50.638 -6.525 27.220 1.00 36.36 417 HIS A N 1
ATOM 3049 C CA . HIS A 1 417 ? 49.988 -7.533 28.059 1.00 33.75 417 HIS A CA 1
ATOM 3050 C C . HIS A 1 417 ? 50.278 -7.367 29.552 1.00 40.99 417 HIS A C 1
ATOM 3051 O O . HIS A 1 417 ? 49.386 -7.528 30.383 1.00 45.51 417 HIS A O 1
ATOM 3058 N N . ALA A 1 418 ? 51.524 -7.052 29.889 1.00 38.27 418 ALA A N 1
ATOM 3059 C CA . ALA A 1 418 ? 51.920 -6.931 31.286 1.00 35.21 418 ALA A CA 1
ATOM 3060 C C . ALA A 1 418 ? 51.245 -5.738 31.945 1.00 39.36 418 ALA A C 1
ATOM 3061 O O . ALA A 1 418 ? 50.840 -5.805 33.106 1.00 48.19 418 ALA A O 1
ATOM 3063 N N . THR A 1 419 ? 51.119 -4.653 31.188 1.00 38.23 419 THR A N 1
ATOM 3064 C CA . THR A 1 419 ? 50.582 -3.404 31.709 1.00 44.38 419 THR A CA 1
ATOM 3065 C C . THR A 1 419 ? 49.061 -3.438 31.913 1.00 48.22 419 THR A C 1
ATOM 3066 O O . THR A 1 419 ? 48.561 -2.859 32.876 1.00 49.05 419 THR A O 1
ATOM 3070 N N . VAL A 1 420 ? 48.319 -4.102 31.027 1.00 43.88 420 VAL A N 1
ATOM 3071 C CA . VAL A 1 420 ? 46.886 -4.261 31.277 1.00 46.81 420 VAL A CA 1
ATOM 3072 C C . VAL A 1 420 ? 46.655 -5.104 32.520 1.00 46.70 420 VAL A C 1
ATOM 3073 O O . VAL A 1 420 ? 45.964 -4.674 33.438 1.00 53.59 420 VAL A O 1
ATOM 3077 N N . LEU A 1 421 ? 47.248 -6.294 32.546 1.00 47.19 421 LEU A N 1
ATOM 3078 C CA . LEU A 1 421 ? 47.131 -7.202 33.689 1.00 51.52 421 LEU A CA 1
ATOM 3079 C C . LEU A 1 421 ? 47.469 -6.520 35.014 1.00 51.76 421 LEU A C 1
ATOM 3080 O O . LEU A 1 421 ? 46.907 -6.849 36.059 1.00 54.55 421 LEU A O 1
ATOM 3085 N N . LYS A 1 422 ? 48.389 -5.566 34.956 1.00 45.31 422 LYS A N 1
ATOM 3086 C CA . LYS A 1 422 ? 48.757 -4.772 36.118 1.00 49.14 422 LYS A CA 1
ATOM 3087 C C . LYS A 1 422 ? 47.657 -3.763 36.464 1.00 56.26 422 LYS A C 1
ATOM 3088 O O . LYS A 1 422 ? 47.418 -3.465 37.635 1.00 56.39 422 LYS A O 1
ATOM 3094 N N . LEU A 1 423 ? 46.979 -3.252 35.440 1.00 54.08 423 LEU A N 1
ATOM 3095 C CA . LEU A 1 423 ? 45.955 -2.228 35.636 1.00 44.10 423 LEU A CA 1
ATOM 3096 C C . LEU A 1 423 ? 44.518 -2.757 35.609 1.00 53.50 423 LEU A C 1
ATOM 3097 O O . LEU A 1 423 ? 43.579 -2.008 35.878 1.00 60.99 423 LEU A O 1
ATOM 3102 N N . THR A 1 424 ? 44.340 -4.035 35.287 1.00 56.02 424 THR A N 1
ATOM 3103 C CA . THR A 1 424 ? 42.994 -4.600 35.210 1.00 53.23 424 THR A CA 1
ATOM 3104 C C . THR A 1 424 ? 42.682 -5.545 36.375 1.00 52.86 424 THR A C 1
ATOM 3105 O O . THR A 1 424 ? 41.877 -6.469 36.241 1.00 53.95 424 THR A O 1
ATOM 3109 N N . SER A 1 425 ? 43.314 -5.288 37.519 1.00 57.29 425 SER A N 1
ATOM 3110 C CA . SER A 1 425 ? 43.133 -6.107 38.719 1.00 63.07 425 SER A CA 1
ATOM 3111 C C . SER A 1 425 ? 41.662 -6.384 39.019 1.00 60.59 425 SER A C 1
ATOM 3112 O O . SER A 1 425 ? 40.895 -5.473 39.331 1.00 55.66 425 SER A O 1
ATOM 3115 N N . GLY A 1 426 ? 41.279 -7.652 38.909 1.00 50.30 426 GLY A N 1
ATOM 3116 C CA . GLY A 1 426 ? 39.896 -8.056 39.078 1.00 51.16 426 GLY A CA 1
ATOM 3117 C C . GLY A 1 426 ? 39.336 -8.651 37.801 1.00 52.25 426 GLY A C 1
ATOM 3118 O O . GLY A 1 426 ? 38.157 -8.995 37.726 1.00 44.03 426 GLY A O 1
ATOM 3119 N N . CYS A 1 427 ? 40.192 -8.772 36.791 1.00 52.23 427 CYS A N 1
ATOM 3120 C CA . CYS A 1 427 ? 39.786 -9.316 35.501 1.00 45.78 427 CYS A CA 1
ATOM 3121 C C . CYS A 1 427 ? 40.745 -10.404 35.034 1.00 47.09 427 CYS A C 1
ATOM 3122 O O . CYS A 1 427 ? 41.959 -10.292 35.208 1.00 42.12 427 CYS A O 1
ATOM 3125 N N . GLU A 1 428 ? 40.191 -11.458 34.444 1.00 46.98 428 GLU A N 1
ATOM 3126 C CA . GLU A 1 428 ? 40.995 -12.514 33.842 1.00 46.79 428 GLU A CA 1
ATOM 3127 C C . GLU A 1 428 ? 40.960 -12.362 32.326 1.00 50.23 428 GLU A C 1
ATOM 3128 O O . GLU A 1 428 ? 39.992 -12.755 31.675 1.00 55.76 428 GLU A O 1
ATOM 3134 N N . ILE A 1 429 ? 42.021 -11.787 31.769 1.00 45.46 429 ILE A N 1
ATOM 3135 C CA . ILE A 1 429 ? 42.047 -11.433 30.354 1.00 37.65 429 ILE A CA 1
ATOM 3136 C C . ILE A 1 429 ? 42.736 -12.484 29.490 1.00 32.41 429 ILE A C 1
ATOM 3137 O O . ILE A 1 429 ? 43.815 -12.973 29.826 1.00 41.08 429 ILE A O 1
ATOM 3142 N N . THR A 1 430 ? 42.098 -12.824 28.375 1.00 33.73 430 THR A N 1
ATOM 3143 C CA . THR A 1 430 ? 42.685 -13.719 27.387 1.00 35.17 430 THR A CA 1
ATOM 3144 C C . THR A 1 430 ? 42.853 -12.967 26.071 1.00 37.15 430 THR A C 1
ATOM 3145 O O . THR A 1 430 ? 41.946 -12.260 25.635 1.00 36.16 430 THR A O 1
ATOM 3149 N N . PHE A 1 431 ? 44.017 -13.110 25.445 1.00 43.45 431 PHE A N 1
ATOM 3150 C CA . PHE A 1 431 ? 44.289 -12.437 24.178 1.00 39.05 431 PHE A CA 1
ATOM 3151 C C . PHE A 1 431 ? 44.400 -13.422 23.020 1.00 38.30 431 PHE A C 1
ATOM 3152 O O . PHE A 1 431 ? 45.118 -14.418 23.107 1.00 47.63 431 PHE A O 1
ATOM 3160 N N . ILE A 1 432 ? 43.683 -13.139 21.937 1.00 31.72 432 ILE A N 1
ATOM 3161 C CA . ILE A 1 432 ? 43.791 -13.934 20.717 1.00 37.25 432 ILE A CA 1
ATOM 3162 C C . ILE A 1 432 ? 43.905 -13.038 19.487 1.00 37.00 432 ILE A C 1
ATOM 3163 O O . ILE A 1 432 ? 43.145 -12.083 19.326 1.00 41.34 432 ILE A O 1
ATOM 3168 N N . GLN A 1 433 ? 44.867 -13.349 18.625 1.00 39.72 433 GLN A N 1
ATOM 3169 C CA . GLN A 1 433 ? 45.079 -12.580 17.406 1.00 34.27 433 GLN A CA 1
ATOM 3170 C C . GLN A 1 433 ? 44.116 -13.038 16.320 1.00 46.61 433 GLN A C 1
ATOM 3171 O O . GLN A 1 433 ? 43.599 -14.154 16.368 1.00 45.77 433 GLN A O 1
ATOM 3177 N N . SER A 1 434 ? 43.876 -12.170 15.342 1.00 51.76 434 SER A N 1
ATOM 3178 C CA . SER A 1 434 ? 42.999 -12.500 14.226 1.00 49.98 434 SER A CA 1
ATOM 3179 C C . SER A 1 434 ? 43.590 -13.626 13.386 1.00 59.29 434 SER A C 1
ATOM 3180 O O . SER A 1 434 ? 44.805 -13.825 13.363 1.00 61.96 434 SER A O 1
ATOM 3183 N N . GLU A 1 435 ? 42.722 -14.364 12.702 1.00 47.42 435 GLU A N 1
ATOM 3184 C CA . GLU A 1 435 ? 43.158 -15.458 11.843 1.00 64.66 435 GLU A CA 1
ATOM 3185 C C . GLU A 1 435 ? 43.945 -14.928 10.647 1.00 71.14 435 GLU A C 1
ATOM 3186 O O . GLU A 1 435 ? 43.396 -14.241 9.785 1.00 74.36 435 GLU A O 1
ATOM 3192 N N . GLU A 1 436 ? 45.234 -15.249 10.605 1.00 67.74 436 GLU A N 1
ATOM 3193 C CA . GLU A 1 436 ? 46.113 -14.777 9.539 1.00 66.07 436 GLU A CA 1
ATOM 3194 C C . GLU A 1 436 ? 45.829 -15.452 8.202 1.00 66.65 436 GLU A C 1
ATOM 3195 O O . GLU A 1 436 ? 45.695 -16.673 8.126 1.00 72.07 436 GLU A O 1
ATOM 3201 N N . GLY A 1 437 ? 45.739 -14.647 7.148 1.00 56.12 437 GLY A N 1
ATOM 3202 C CA . GLY A 1 437 ? 45.550 -15.165 5.806 1.00 56.90 437 GLY A CA 1
ATOM 3203 C C . GLY A 1 437 ? 44.117 -15.103 5.315 1.00 57.30 437 GLY A C 1
ATOM 3204 O O . GLY A 1 437 ? 43.769 -15.740 4.320 1.00 51.45 437 GLY A O 1
ATOM 3205 N N . SER A 1 438 ? 43.283 -14.335 6.008 1.00 59.15 438 SER A N 1
ATOM 3206 C CA . SER A 1 438 ? 41.880 -14.209 5.629 1.00 54.18 438 SER A CA 1
ATOM 3207 C C . SER A 1 438 ? 41.512 -12.772 5.268 1.00 50.69 438 SER A C 1
ATOM 3208 O O . SER A 1 438 ? 40.471 -12.524 4.659 1.00 52.26 438 SER A O 1
ATOM 3211 N N . GLY A 1 439 ? 42.368 -11.829 5.648 1.00 51.69 439 GLY A N 1
ATOM 3212 C CA . GLY A 1 439 ? 42.161 -10.433 5.307 1.00 48.53 439 GLY A CA 1
ATOM 3213 C C . GLY A 1 439 ? 41.536 -9.616 6.421 1.00 48.38 439 GLY A C 1
ATOM 3214 O O . GLY A 1 439 ? 41.560 -10.010 7.586 1.00 52.45 439 GLY A O 1
ATOM 3215 N N . ARG A 1 440 ? 40.976 -8.467 6.055 1.00 46.24 440 ARG A N 1
ATOM 3216 C CA . ARG A 1 440 ? 40.355 -7.571 7.022 1.00 42.62 440 ARG A CA 1
ATOM 3217 C C . ARG A 1 440 ? 38.862 -7.431 6.747 1.00 39.71 440 ARG A C 1
ATOM 3218 O O . ARG A 1 440 ? 38.369 -7.872 5.709 1.00 35.67 440 ARG A O 1
ATOM 3226 N N . GLY A 1 441 ? 38.153 -6.813 7.687 1.00 41.57 441 GLY A N 1
ATOM 3227 C CA . GLY A 1 441 ? 36.753 -6.468 7.510 1.00 48.94 441 GLY A CA 1
ATOM 3228 C C . GLY A 1 441 ? 35.825 -7.620 7.177 1.00 41.26 441 GLY A C 1
ATOM 3229 O O . GLY A 1 441 ? 35.848 -8.664 7.830 1.00 35.17 441 GLY A O 1
ATOM 3230 N N . ALA A 1 442 ? 35.003 -7.420 6.150 1.00 37.48 442 ALA A N 1
ATOM 3231 C CA . ALA A 1 442 ? 34.008 -8.407 5.743 1.00 35.59 442 ALA A CA 1
ATOM 3232 C C . ALA A 1 442 ? 34.645 -9.713 5.279 1.00 39.18 442 ALA A C 1
ATOM 3233 O O . ALA A 1 442 ? 34.104 -10.792 5.518 1.00 37.36 442 ALA A O 1
ATOM 3235 N N . ALA A 1 443 ? 35.793 -9.608 4.616 1.00 40.23 443 ALA A N 1
ATOM 3236 C CA . ALA A 1 443 ? 36.511 -10.783 4.133 1.00 44.09 443 ALA A CA 1
ATOM 3237 C C . ALA A 1 443 ? 36.944 -11.668 5.295 1.00 40.61 443 ALA A C 1
ATOM 3238 O O . ALA A 1 443 ? 36.901 -12.895 5.205 1.00 40.12 443 ALA A O 1
ATOM 3240 N N . LEU A 1 444 ? 37.359 -11.035 6.387 1.00 41.54 444 LEU A N 1
ATOM 3241 C CA . LEU A 1 444 ? 37.758 -11.756 7.587 1.00 41.63 444 LEU A CA 1
ATOM 3242 C C . LEU A 1 444 ? 36.548 -12.389 8.264 1.00 39.77 444 LEU A C 1
ATOM 3243 O O . LEU A 1 444 ? 36.583 -13.556 8.650 1.00 39.32 444 LEU A O 1
ATOM 3248 N N . ILE A 1 445 ? 35.480 -11.609 8.402 1.00 36.21 445 ILE A N 1
ATOM 3249 C CA . ILE A 1 445 ? 34.254 -12.081 9.037 1.00 34.97 445 ILE A CA 1
ATOM 3250 C C . ILE A 1 445 ? 33.646 -13.255 8.276 1.00 35.01 445 ILE A C 1
ATOM 3251 O O . ILE A 1 445 ? 33.275 -14.265 8.873 1.00 38.75 445 ILE A O 1
ATOM 3256 N N . SER A 1 446 ? 33.559 -13.117 6.957 1.00 36.81 446 SER A N 1
ATOM 3257 C CA . SER A 1 446 ? 32.969 -14.145 6.107 1.00 38.61 446 SER A CA 1
ATOM 3258 C C . SER A 1 446 ? 33.745 -15.456 6.172 1.00 37.04 446 SER A C 1
ATOM 3259 O O . SER A 1 446 ? 33.155 -16.535 6.216 1.00 28.08 446 SER A O 1
ATOM 3262 N N . ALA A 1 447 ? 35.070 -15.352 6.175 1.00 34.50 447 ALA A N 1
ATOM 3263 C CA . ALA A 1 447 ? 35.936 -16.525 6.168 1.00 35.59 447 ALA A CA 1
ATOM 3264 C C . ALA A 1 447 ? 35.811 -17.335 7.454 1.00 42.29 447 ALA A C 1
ATOM 3265 O O . ALA A 1 447 ? 35.675 -18.558 7.415 1.00 48.11 447 ALA A O 1
ATOM 3267 N N . VAL A 1 448 ? 35.859 -16.648 8.590 1.00 40.09 448 VAL A N 1
ATOM 3268 C CA . VAL A 1 448 ? 35.764 -17.308 9.887 1.00 40.73 448 VAL A CA 1
ATOM 3269 C C . VAL A 1 448 ? 34.370 -17.893 10.100 1.00 43.60 448 VAL A C 1
ATOM 3270 O O . VAL A 1 448 ? 34.223 -18.991 10.638 1.00 54.08 448 VAL A O 1
ATOM 3274 N N . ALA A 1 449 ? 33.350 -17.159 9.664 1.00 42.23 449 ALA A N 1
ATOM 3275 C CA . ALA A 1 449 ? 31.967 -17.606 9.797 1.00 36.52 449 ALA A CA 1
ATOM 3276 C C . ALA A 1 449 ? 31.717 -18.888 9.010 1.00 45.09 449 ALA A C 1
ATOM 3277 O O . ALA A 1 449 ? 31.044 -19.801 9.489 1.00 56.88 449 ALA A O 1
ATOM 3279 N N . TYR A 1 450 ? 32.265 -18.951 7.801 1.00 45.83 450 TYR A N 1
ATOM 3280 C CA . TYR A 1 450 ? 32.119 -20.128 6.954 1.00 47.24 450 TYR A CA 1
ATOM 3281 C C . TYR A 1 450 ? 32.855 -21.322 7.554 1.00 55.65 450 TYR A C 1
ATOM 3282 O O . TYR A 1 450 ? 32.445 -22.468 7.375 1.00 63.47 450 TYR A O 1
ATOM 3291 N N . LYS A 1 451 ? 33.942 -21.046 8.269 1.00 55.87 451 LYS A N 1
ATOM 3292 C CA . LYS A 1 451 ? 34.739 -22.101 8.884 1.00 51.16 451 LYS A CA 1
ATOM 3293 C C . LYS A 1 451 ? 34.018 -22.719 10.077 1.00 55.87 451 LYS A C 1
ATOM 3294 O O . LYS A 1 451 ? 34.124 -23.919 10.323 1.00 68.41 451 LYS A O 1
ATOM 3300 N N . MET A 1 452 ? 33.285 -21.892 10.816 1.00 57.39 452 MET A N 1
ATOM 3301 C CA . MET A 1 452 ? 32.562 -22.361 11.992 1.00 58.66 452 MET A CA 1
ATOM 3302 C C . MET A 1 452 ? 31.283 -23.099 11.609 1.00 62.96 452 MET A C 1
ATOM 3303 O O . MET A 1 452 ? 30.788 -23.934 12.367 1.00 63.77 452 MET A O 1
ATOM 3308 N N . ALA A 1 453 ? 30.755 -22.788 10.430 1.00 62.41 453 ALA A N 1
ATOM 3309 C CA . ALA A 1 453 ? 29.532 -23.420 9.948 1.00 56.66 453 ALA A CA 1
ATOM 3310 C C . ALA A 1 453 ? 29.781 -24.861 9.508 1.00 71.05 453 ALA A C 1
ATOM 3311 O O . ALA A 1 453 ? 28.995 -25.757 9.815 1.00 63.04 453 ALA A O 1
ATOM 3313 N N . VAL A 1 454 ? 30.879 -25.076 8.791 1.00 77.23 454 VAL A N 1
ATOM 3314 C CA . VAL A 1 454 ? 31.223 -26.405 8.295 1.00 75.50 454 VAL A CA 1
ATOM 3315 C C . VAL A 1 454 ? 31.746 -27.303 9.413 1.00 65.25 454 VAL A C 1
ATOM 3316 O O . VAL A 1 454 ? 31.950 -26.854 10.541 1.00 58.16 454 VAL A O 1
ATOM 3320 N N . THR B 2 4 ? 4.237 8.941 37.316 1.00 77.80 4 THR B N 1
ATOM 3321 C CA . THR B 2 4 ? 5.111 8.097 36.511 1.00 84.81 4 THR B CA 1
ATOM 3322 C C . THR B 2 4 ? 5.301 6.726 37.153 1.00 82.67 4 THR B C 1
ATOM 3323 O O . THR B 2 4 ? 6.320 6.068 36.940 1.00 98.62 4 THR B O 1
ATOM 3327 N N . ARG B 2 5 ? 4.317 6.299 37.939 1.00 73.15 5 ARG B N 1
ATOM 3328 C CA . ARG B 2 5 ? 4.409 5.025 38.645 1.00 76.54 5 ARG B CA 1
ATOM 3329 C C . ARG B 2 5 ? 3.817 3.865 37.850 1.00 64.96 5 ARG B C 1
ATOM 3330 O O . ARG B 2 5 ? 4.372 2.766 37.843 1.00 67.14 5 ARG B O 1
ATOM 3338 N N . LYS B 2 6 ? 2.690 4.111 37.189 1.00 69.67 6 LYS B N 1
ATOM 3339 C CA . LYS B 2 6 ? 1.997 3.065 36.443 1.00 62.07 6 LYS B CA 1
ATOM 3340 C C . LYS B 2 6 ? 2.861 2.546 35.299 1.00 56.84 6 LYS B C 1
ATOM 3341 O O . LYS B 2 6 ? 3.235 1.374 35.277 1.00 50.42 6 LYS B O 1
ATOM 3347 N N . TYR B 2 7 ? 3.174 3.422 34.350 1.00 64.63 7 TYR B N 1
ATOM 3348 C CA . TYR B 2 7 ? 3.993 3.040 33.207 1.00 54.78 7 TYR B CA 1
ATOM 3349 C C . TYR B 2 7 ? 5.409 3.595 33.312 1.00 53.43 7 TYR B C 1
ATOM 3350 O O . TYR B 2 7 ? 5.673 4.519 34.082 1.00 50.24 7 TYR B O 1
ATOM 3359 N N . GLN B 2 8 ? 6.316 3.020 32.529 1.00 61.14 8 GLN B N 1
ATOM 3360 C CA . GLN B 2 8 ? 7.703 3.466 32.497 1.00 64.65 8 GLN B CA 1
ATOM 3361 C C . GLN B 2 8 ? 7.859 4.692 31.605 1.00 58.34 8 GLN B C 1
ATOM 3362 O O . GLN B 2 8 ? 7.514 4.659 30.424 1.00 54.60 8 GLN B O 1
ATOM 3368 N N . HIS B 2 9 ? 8.380 5.773 32.177 1.00 54.54 9 HIS B N 1
ATOM 3369 C CA . HIS B 2 9 ? 8.561 7.020 31.442 1.00 48.35 9 HIS B CA 1
ATOM 3370 C C . HIS B 2 9 ? 10.030 7.421 31.373 1.00 43.49 9 HIS B C 1
ATOM 3371 O O . HIS B 2 9 ? 10.847 6.956 32.168 1.00 56.59 9 HIS B O 1
ATOM 3378 N N . VAL B 2 10 ? 10.360 8.288 30.421 1.00 40.70 10 VAL B N 1
ATOM 3379 C CA . VAL B 2 10 ? 11.735 8.748 30.252 1.00 39.58 10 VAL B CA 1
ATOM 3380 C C . VAL B 2 10 ? 11.847 10.260 30.420 1.00 41.43 10 VAL B C 1
ATOM 3381 O O . VAL B 2 10 ? 12.871 10.856 30.090 1.00 42.83 10 VAL B O 1
ATOM 3385 N N . ILE B 2 11 ? 10.787 10.874 30.936 1.00 47.50 11 ILE B N 1
ATOM 3386 C CA . ILE B 2 11 ? 10.772 12.314 31.172 1.00 39.46 11 ILE B CA 1
ATOM 3387 C C . ILE B 2 11 ? 9.982 12.642 32.438 1.00 42.55 11 ILE B C 1
ATOM 3388 O O . ILE B 2 11 ? 8.946 12.035 32.710 1.00 51.83 11 ILE B O 1
ATOM 3393 N N . GLU B 2 12 ? 10.485 13.591 33.221 1.00 46.29 12 GLU B N 1
ATOM 3394 C CA . GLU B 2 12 ? 9.821 13.982 34.459 1.00 50.71 12 GLU B CA 1
ATOM 3395 C C . GLU B 2 12 ? 8.750 15.036 34.201 1.00 43.19 12 GLU B C 1
ATOM 3396 O O . GLU B 2 12 ? 9.045 16.135 33.733 1.00 51.11 12 GLU B O 1
ATOM 3402 N N . THR B 2 13 ? 7.504 14.690 34.507 1.00 45.84 13 THR B N 1
ATOM 3403 C CA . THR B 2 13 ? 6.383 15.604 34.326 1.00 39.22 13 THR B CA 1
ATOM 3404 C C . THR B 2 13 ? 6.048 16.297 35.642 1.00 37.01 13 THR B C 1
ATOM 3405 O O . THR B 2 13 ? 6.286 15.741 36.714 1.00 37.85 13 THR B O 1
ATOM 3409 N N . PRO B 2 14 ? 5.505 17.523 35.567 1.00 38.80 14 PRO B N 1
ATOM 3410 C CA . PRO B 2 14 ? 5.101 18.244 36.778 1.00 46.07 14 PRO B CA 1
ATOM 3411 C C . PRO B 2 14 ? 4.020 17.492 37.546 1.00 51.04 14 PRO B C 1
ATOM 3412 O O . PRO B 2 14 ? 3.197 16.805 36.941 1.00 52.56 14 PRO B O 1
ATOM 3416 N N . ASP B 2 15 ? 4.033 17.618 38.868 1.00 55.00 15 ASP B N 1
ATOM 3417 C CA . ASP B 2 15 ? 3.022 16.987 39.703 1.00 62.92 15 ASP B CA 1
ATOM 3418 C C . ASP B 2 15 ? 1.685 17.691 39.506 1.00 60.27 15 ASP B C 1
ATOM 3419 O O . ASP B 2 15 ? 1.651 18.889 39.222 1.00 55.27 15 ASP B O 1
ATOM 3424 N N . PRO B 2 16 ? 0.577 16.947 39.645 1.00 59.70 16 PRO B N 1
ATOM 3425 C CA . PRO B 2 16 ? -0.750 17.567 39.576 1.00 56.73 16 PRO B CA 1
ATOM 3426 C C . PRO B 2 16 ? -0.926 18.564 40.716 1.00 64.27 16 PRO B C 1
ATOM 3427 O O . PRO B 2 16 ? -0.378 18.345 41.797 1.00 69.08 16 PRO B O 1
ATOM 3431 N N . GLY B 2 17 ? -1.674 19.639 40.486 1.00 59.05 17 GLY B N 1
ATOM 3432 C CA . GLY B 2 17 ? -2.377 19.856 39.235 1.00 41.11 17 GLY B CA 1
ATOM 3433 C C . GLY B 2 17 ? -3.768 20.372 39.541 1.00 43.44 17 GLY B C 1
ATOM 3434 O O . GLY B 2 17 ? -4.739 19.617 39.515 1.00 47.66 17 GLY B O 1
ATOM 3435 N N . LYS B 2 18 ? -3.856 21.664 39.837 1.00 38.74 18 LYS B N 1
ATOM 3436 C CA . LYS B 2 18 ? -5.097 22.269 40.312 1.00 39.52 18 LYS B CA 1
ATOM 3437 C C . LYS B 2 18 ? -6.212 22.230 39.268 1.00 42.88 18 LYS B C 1
ATOM 3438 O O . LYS B 2 18 ? -7.392 22.259 39.612 1.00 38.78 18 LYS B O 1
ATOM 3444 N N . TRP B 2 19 ? -5.837 22.152 37.996 1.00 39.79 19 TRP B N 1
ATOM 3445 C CA . TRP B 2 19 ? -6.821 22.112 36.921 1.00 34.86 19 TRP B CA 1
ATOM 3446 C C . TRP B 2 19 ? -7.570 20.782 36.873 1.00 35.14 19 TRP B C 1
ATOM 3447 O O . TRP B 2 19 ? -8.637 20.687 36.267 1.00 39.48 19 TRP B O 1
ATOM 3458 N N . GLU B 2 20 ? -7.013 19.758 37.515 1.00 29.84 20 GLU B N 1
ATOM 3459 C CA . GLU B 2 20 ? -7.658 18.447 37.553 1.00 41.97 20 GLU B CA 1
ATOM 3460 C C . GLU B 2 20 ? -8.821 18.408 38.541 1.00 42.49 20 GLU B C 1
ATOM 3461 O O . GLU B 2 20 ? -9.554 17.421 38.612 1.00 39.98 20 GLU B O 1
ATOM 3467 N N . LEU B 2 21 ? -8.982 19.484 39.304 1.00 42.19 21 LEU B N 1
ATOM 3468 C CA . LEU B 2 21 ? -10.096 19.603 40.235 1.00 42.86 21 LEU B CA 1
ATOM 3469 C C . LEU B 2 21 ? -11.293 20.247 39.547 1.00 48.86 21 LEU B C 1
ATOM 3470 O O . LEU B 2 21 ? -11.141 21.192 38.772 1.00 44.44 21 LEU B O 1
ATOM 3475 N N . ALA B 2 22 ? -12.485 19.730 39.832 1.00 52.68 22 ALA B N 1
ATOM 3476 C CA . ALA B 2 22 ? -13.704 20.228 39.206 1.00 41.28 22 ALA B CA 1
ATOM 3477 C C . ALA B 2 22 ? -14.047 21.639 39.676 1.00 49.39 22 ALA B C 1
ATOM 3478 O O . ALA B 2 22 ? -14.760 22.373 38.992 1.00 47.15 22 ALA B O 1
ATOM 3480 N N . GLY B 2 23 ? -13.532 22.013 40.842 1.00 52.72 23 GLY B N 1
ATOM 3481 C CA . GLY B 2 23 ? -13.796 23.322 41.409 1.00 50.77 23 GLY B CA 1
ATOM 3482 C C . GLY B 2 23 ? -12.961 24.432 40.797 1.00 52.11 23 GLY B C 1
ATOM 3483 O O . GLY B 2 23 ? -13.211 25.612 41.042 1.00 56.19 23 GLY B O 1
ATOM 3484 N N . TYR B 2 24 ? -11.969 24.056 39.996 1.00 52.51 24 TYR B N 1
ATOM 3485 C CA . TYR B 2 24 ? -11.084 25.030 39.365 1.00 45.49 24 TYR B CA 1
ATOM 3486 C C . TYR B 2 24 ? -11.653 25.533 38.044 1.00 42.89 24 TYR B C 1
ATOM 3487 O O . TYR B 2 24 ? -11.580 24.841 37.027 1.00 41.58 24 TYR B O 1
ATOM 3496 N N . GLU B 2 25 ? -12.211 26.742 38.072 1.00 41.18 25 GLU B N 1
ATOM 3497 C CA . GLU B 2 25 ? -12.784 27.374 36.886 1.00 40.38 25 GLU B CA 1
ATOM 3498 C C . GLU B 2 25 ? -13.803 26.469 36.198 1.00 47.11 25 GLU B C 1
ATOM 3499 O O . GLU B 2 25 ? -13.668 26.155 35.015 1.00 49.28 25 GLU B O 1
ATOM 3505 N N . GLU B 2 26 ? -14.819 26.056 36.948 1.00 50.08 26 GLU B N 1
ATOM 3506 C CA . GLU B 2 26 ? -15.824 25.123 36.446 1.00 45.18 26 GLU B CA 1
ATOM 3507 C C . GLU B 2 26 ? -16.668 25.724 35.326 1.00 41.43 26 GLU B C 1
ATOM 3508 O O . GLU B 2 26 ? -17.293 24.997 34.554 1.00 44.56 26 GLU B O 1
ATOM 3514 N N . SER B 2 27 ? -16.682 27.050 35.246 1.00 45.43 27 SER B N 1
ATOM 3515 C CA . SER B 2 27 ? -17.421 27.756 34.206 1.00 43.33 27 SER B CA 1
ATOM 3516 C C . SER B 2 27 ? -16.891 27.408 32.819 1.00 41.53 27 SER B C 1
ATOM 3517 O O . SER B 2 27 ? -17.657 27.262 31.866 1.00 23.49 27 SER B O 1
ATOM 3520 N N . LEU B 2 28 ? -15.574 27.270 32.720 1.00 47.81 28 LEU B N 1
ATOM 3521 C CA . LEU B 2 28 ? -14.916 27.007 31.446 1.00 40.86 28 LEU B CA 1
ATOM 3522 C C . LEU B 2 28 ? -14.530 25.538 31.323 1.00 37.79 28 LEU B C 1
ATOM 3523 O O . LEU B 2 28 ? -14.226 24.889 32.323 1.00 42.90 28 LEU B O 1
ATOM 3528 N N . PRO B 2 29 ? -14.550 25.004 30.092 1.00 35.58 29 PRO B N 1
ATOM 3529 C CA . PRO B 2 29 ? -14.026 23.656 29.852 1.00 31.45 29 PRO B CA 1
ATOM 3530 C C . PRO B 2 29 ? -12.504 23.670 29.943 1.00 33.76 29 PRO B C 1
ATOM 3531 O O . PRO B 2 29 ? -11.915 24.751 29.924 1.00 31.66 29 PRO B O 1
ATOM 3535 N N . ILE B 2 30 ? -11.886 22.496 30.038 1.00 34.13 30 ILE B N 1
ATOM 3536 C CA . ILE B 2 30 ? -10.440 22.385 30.228 1.00 37.04 30 ILE B CA 1
ATOM 3537 C C . ILE B 2 30 ? -9.635 23.182 29.202 1.00 33.14 30 ILE B C 1
ATOM 3538 O O . ILE B 2 30 ? -8.698 23.897 29.557 1.00 30.61 30 ILE B O 1
ATOM 3543 N N . SER B 2 31 ? -10.019 23.071 27.934 1.00 33.23 31 SER B N 1
ATOM 3544 C CA . SER B 2 31 ? -9.288 23.717 26.847 1.00 34.02 31 SER B CA 1
ATOM 3545 C C . SER B 2 31 ? -9.320 25.242 26.925 1.00 35.71 31 SER B C 1
ATOM 3546 O O . SER B 2 31 ? -8.518 25.917 26.280 1.00 50.67 31 SER B O 1
ATOM 3549 N N . GLU B 2 32 ? -10.244 25.782 27.714 1.00 27.91 32 GLU B N 1
ATOM 3550 C CA . GLU B 2 32 ? -10.385 27.229 27.837 1.00 30.06 32 GLU B CA 1
ATOM 3551 C C . GLU B 2 32 ? -9.897 27.747 29.187 1.00 33.04 32 GLU B C 1
ATOM 3552 O O . GLU B 2 32 ? -9.807 28.957 29.398 1.00 31.94 32 GLU B O 1
ATOM 3558 N N . LYS B 2 33 ? -9.581 26.830 30.095 1.00 26.87 33 LYS B N 1
ATOM 3559 C CA . LYS B 2 33 ? -9.109 27.204 31.424 1.00 26.60 33 LYS B CA 1
ATOM 3560 C C . LYS B 2 33 ? -7.718 27.822 31.364 1.00 38.33 33 LYS B C 1
ATOM 3561 O O . LYS B 2 33 ? -7.002 27.670 30.374 1.00 40.87 33 LYS B O 1
ATOM 3567 N N . SER B 2 34 ? -7.339 28.520 32.429 1.00 34.26 34 SER B N 1
ATOM 3568 C CA . SER B 2 34 ? -6.007 29.100 32.522 1.00 37.73 34 SER B CA 1
ATOM 3569 C C . SER B 2 34 ? -5.081 28.157 33.282 1.00 38.79 34 SER B C 1
ATOM 3570 O O . SER B 2 34 ? -5.433 27.657 34.350 1.00 37.36 34 SER B O 1
ATOM 3573 N N . ASN B 2 35 ? -3.901 27.913 32.723 1.00 38.78 35 ASN B N 1
ATOM 3574 C CA . ASN B 2 35 ? -2.924 27.039 33.361 1.00 39.37 35 ASN B CA 1
ATOM 3575 C C . ASN B 2 35 ? -2.303 27.713 34.581 1.00 41.15 35 ASN B C 1
ATOM 3576 O O . ASN B 2 35 ? -1.707 28.784 34.468 1.00 44.67 35 ASN B O 1
ATOM 3581 N N . PRO B 2 36 ? -2.445 27.081 35.756 1.00 40.52 36 PRO B N 1
ATOM 3582 C CA . PRO B 2 36 ? -1.979 27.639 37.032 1.00 37.01 36 PRO B CA 1
ATOM 3583 C C . PRO B 2 36 ? -0.460 27.783 37.119 1.00 43.90 36 PRO B C 1
ATOM 3584 O O . PRO B 2 36 ? 0.026 28.592 37.909 1.00 46.67 36 PRO B O 1
ATOM 3588 N N . MET B 2 37 ? 0.277 27.012 36.325 1.00 35.13 37 MET B N 1
ATOM 3589 C CA . MET B 2 37 ? 1.734 27.089 36.340 1.00 36.80 37 MET B CA 1
ATOM 3590 C C . MET B 2 37 ? 2.227 28.408 35.759 1.00 46.69 37 MET B C 1
ATOM 3591 O O . MET B 2 37 ? 3.274 28.920 36.155 1.00 48.05 37 MET B O 1
ATOM 3596 N N . THR B 2 38 ? 1.465 28.954 34.819 1.00 36.90 38 THR B N 1
ATOM 3597 C CA . THR B 2 38 ? 1.867 30.173 34.128 1.00 38.13 38 THR B CA 1
ATOM 3598 C C . THR B 2 38 ? 1.024 31.377 34.545 1.00 41.31 38 THR B C 1
ATOM 3599 O O . THR B 2 38 ? 0.724 32.245 33.728 1.00 45.74 38 THR B O 1
ATOM 3603 N N . ARG B 2 39 ? 0.665 31.433 35.825 1.00 50.49 39 ARG B N 1
ATOM 3604 C CA . ARG B 2 39 ? -0.157 32.521 36.358 1.00 45.05 39 ARG B CA 1
ATOM 3605 C C . ARG B 2 39 ? 0.464 33.900 36.139 1.00 52.10 39 ARG B C 1
ATOM 3606 O O . ARG B 2 39 ? -0.245 34.905 36.093 1.00 54.38 39 ARG B O 1
ATOM 3614 N N . GLU B 2 40 ? 1.786 33.942 36.011 1.00 49.15 40 GLU B N 1
ATOM 3615 C CA . GLU B 2 40 ? 2.494 35.193 35.764 1.00 50.12 40 GLU B CA 1
ATOM 3616 C C . GLU B 2 40 ? 3.500 35.047 34.624 1.00 58.42 40 GLU B C 1
ATOM 3617 O O . GLU B 2 40 ? 4.700 35.265 34.798 1.00 37.47 40 GLU B O 1
ATOM 3623 N N . LEU B 2 41 ? 2.989 34.680 33.455 1.00 56.61 41 LEU B N 1
ATOM 3624 C CA . LEU B 2 41 ? 3.809 34.476 32.267 1.00 42.30 41 LEU B CA 1
ATOM 3625 C C . LEU B 2 41 ? 4.152 35.802 31.593 1.00 42.51 41 LEU B C 1
ATOM 3626 O O . LEU B 2 41 ? 5.146 35.906 30.872 1.00 44.99 41 LEU B O 1
ATOM 3631 N N . ASP B 2 42 ? 3.334 36.818 31.847 1.00 40.72 42 ASP B N 1
ATOM 3632 C CA . ASP B 2 42 ? 3.513 38.127 31.224 1.00 47.40 42 ASP B CA 1
ATOM 3633 C C . ASP B 2 42 ? 4.771 38.838 31.715 1.00 51.89 42 ASP B C 1
ATOM 3634 O O . ASP B 2 42 ? 5.276 39.748 31.056 1.00 55.69 42 ASP B O 1
ATOM 3639 N N . LYS B 2 43 ? 5.270 38.425 32.875 1.00 51.29 43 LYS B N 1
ATOM 3640 C CA . LYS B 2 43 ? 6.468 39.030 33.447 1.00 55.51 43 LYS B CA 1
ATOM 3641 C C . LYS B 2 43 ? 7.572 38.001 33.674 1.00 50.97 43 LYS B C 1
ATOM 3642 O O . LYS B 2 43 ? 8.038 37.807 34.796 1.00 60.69 43 LYS B O 1
ATOM 3648 N N . ALA B 2 44 ? 7.990 37.348 32.595 1.00 48.40 44 ALA B N 1
ATOM 3649 C CA . ALA B 2 44 ? 9.047 36.349 32.665 1.00 44.99 44 ALA B CA 1
ATOM 3650 C C . ALA B 2 44 ? 10.085 36.571 31.570 1.00 43.71 44 ALA B C 1
ATOM 3651 O O . ALA B 2 44 ? 9.739 36.798 30.411 1.00 53.76 44 ALA B O 1
ATOM 3653 N N . ASP B 2 45 ? 11.358 36.511 31.946 1.00 39.16 45 ASP B N 1
ATOM 3654 C CA . ASP B 2 45 ? 12.448 36.639 30.985 1.00 40.38 45 ASP B CA 1
ATOM 3655 C C . ASP B 2 45 ? 12.502 35.395 30.095 1.00 41.41 45 ASP B C 1
ATOM 3656 O O . ASP B 2 45 ? 12.024 34.335 30.499 1.00 46.95 45 ASP B O 1
ATOM 3661 N N . PRO B 2 46 ? 13.063 35.530 28.876 1.00 36.81 46 PRO B N 1
ATOM 3662 C CA . PRO B 2 46 ? 13.185 34.474 27.863 1.00 41.90 46 PRO B CA 1
ATOM 3663 C C . PRO B 2 46 ? 13.360 33.050 28.400 1.00 38.33 46 PRO B C 1
ATOM 3664 O O . PRO B 2 46 ? 12.599 32.163 28.013 1.00 34.76 46 PRO B O 1
ATOM 3668 N N . SER B 2 47 ? 14.338 32.839 29.275 1.00 31.45 47 SER B N 1
ATOM 3669 C CA . SER B 2 47 ? 14.622 31.500 29.785 1.00 33.96 47 SER B CA 1
ATOM 3670 C C . SER B 2 47 ? 13.503 30.962 30.677 1.00 36.10 47 SER B C 1
ATOM 3671 O O . SER B 2 47 ? 13.255 29.756 30.711 1.00 32.28 47 SER B O 1
ATOM 3674 N N . GLN B 2 48 ? 12.832 31.855 31.398 1.00 32.17 48 GLN B N 1
ATOM 3675 C CA . GLN B 2 48 ? 11.702 31.458 32.232 1.00 33.44 48 GLN B CA 1
ATOM 3676 C C . GLN B 2 48 ? 10.517 31.030 31.376 1.00 36.74 48 GLN B C 1
ATOM 3677 O O . GLN B 2 48 ? 9.803 30.088 31.718 1.00 34.29 48 GLN B O 1
ATOM 3683 N N . LEU B 2 49 ? 10.314 31.728 30.262 1.00 37.26 49 LEU B N 1
ATOM 3684 C CA . LEU B 2 49 ? 9.236 31.398 29.336 1.00 34.66 49 LEU B CA 1
ATOM 3685 C C . LEU B 2 49 ? 9.441 30.016 28.730 1.00 30.92 49 LEU B C 1
ATOM 3686 O O . LEU B 2 49 ? 8.483 29.274 28.521 1.00 36.16 49 LEU B O 1
ATOM 3691 N N . VAL B 2 50 ? 10.695 29.676 28.450 1.00 28.30 50 VAL B N 1
ATOM 3692 C CA . VAL B 2 50 ? 11.025 28.361 27.916 1.00 29.28 50 VAL B CA 1
ATOM 3693 C C . VAL B 2 50 ? 10.673 27.279 28.930 1.00 32.16 50 VAL B C 1
ATOM 3694 O O . VAL B 2 50 ? 10.066 26.269 28.582 1.00 34.49 50 VAL B O 1
ATOM 3698 N N . GLN B 2 51 ? 11.050 27.507 30.185 1.00 35.71 51 GLN B N 1
ATOM 3699 C CA . GLN B 2 51 ? 10.760 26.569 31.267 1.00 37.95 51 GLN B CA 1
ATOM 3700 C C . GLN B 2 51 ? 9.263 26.339 31.446 1.00 34.35 51 GLN B C 1
ATOM 3701 O O . GLN B 2 51 ? 8.814 25.201 31.584 1.00 34.56 51 GLN B O 1
ATOM 3707 N N . LEU B 2 52 ? 8.499 27.426 31.445 1.00 33.60 52 LEU B N 1
ATOM 3708 C CA . LEU B 2 52 ? 7.055 27.352 31.639 1.00 28.99 52 LEU B CA 1
ATOM 3709 C C . LEU B 2 52 ? 6.370 26.542 30.541 1.00 31.33 52 LEU B C 1
ATOM 3710 O O . LEU B 2 52 ? 5.597 25.627 30.825 1.00 27.91 52 LEU B O 1
ATOM 3715 N N . LEU B 2 53 ? 6.664 26.878 29.290 1.00 30.61 53 LEU B N 1
ATOM 3716 C CA . LEU B 2 53 ? 6.063 26.189 28.153 1.00 31.25 53 LEU B CA 1
ATOM 3717 C C . LEU B 2 53 ? 6.553 24.749 28.038 1.00 29.48 53 LEU B C 1
ATOM 3718 O O . LEU B 2 53 ? 5.836 23.881 27.540 1.00 34.83 53 LEU B O 1
ATOM 3723 N N . ARG B 2 54 ? 7.773 24.498 28.502 1.00 32.01 54 ARG B N 1
ATOM 3724 C CA . ARG B 2 54 ? 8.324 23.148 28.486 1.00 38.50 54 ARG B CA 1
ATOM 3725 C C . ARG B 2 54 ? 7.612 22.282 29.521 1.00 36.18 54 ARG B C 1
ATOM 3726 O O . ARG B 2 54 ? 7.542 21.062 29.381 1.00 42.21 54 ARG B O 1
ATOM 3734 N N . ASP B 2 55 ? 7.076 22.925 30.554 1.00 32.48 55 ASP B N 1
ATOM 3735 C CA . ASP B 2 55 ? 6.329 22.221 31.589 1.00 40.71 55 ASP B CA 1
ATOM 3736 C C . ASP B 2 55 ? 4.895 21.955 31.146 1.00 37.29 55 ASP B C 1
ATOM 3737 O O . ASP B 2 55 ? 4.313 20.925 31.486 1.00 38.03 55 ASP B O 1
ATOM 3742 N N . CYS B 2 56 ? 4.329 22.889 30.387 1.00 36.70 56 CYS B N 1
ATOM 3743 C CA . CYS B 2 56 ? 2.984 22.722 29.851 1.00 37.14 56 CYS B CA 1
ATOM 3744 C C . CYS B 2 56 ? 2.949 21.561 28.866 1.00 36.78 56 CYS B C 1
ATOM 3745 O O . CYS B 2 56 ? 2.024 20.750 28.879 1.00 36.18 56 CYS B O 1
ATOM 3748 N N . ASP B 2 57 ? 3.967 21.486 28.015 1.00 32.77 57 ASP B N 1
ATOM 3749 C CA . ASP B 2 57 ? 4.067 20.406 27.043 1.00 33.78 57 ASP B CA 1
ATOM 3750 C C . ASP B 2 57 ? 4.367 19.081 27.734 1.00 35.32 57 ASP B C 1
ATOM 3751 O O . ASP B 2 57 ? 4.078 18.011 27.199 1.00 39.97 57 ASP B O 1
ATOM 3756 N N . ALA B 2 58 ? 4.947 19.159 28.928 1.00 32.59 58 ALA B N 1
ATOM 3757 C CA . ALA B 2 58 ? 5.238 17.965 29.712 1.00 31.21 58 ALA B CA 1
ATOM 3758 C C . ALA B 2 58 ? 3.965 17.395 30.330 1.00 31.96 58 ALA B C 1
ATOM 3759 O O . ALA B 2 58 ? 3.882 16.198 30.605 1.00 30.57 58 ALA B O 1
ATOM 3761 N N . GLU B 2 59 ? 2.973 18.257 30.540 1.00 27.75 59 GLU B N 1
ATOM 3762 C CA . GLU B 2 59 ? 1.691 17.836 31.099 1.00 26.16 59 GLU B CA 1
ATOM 3763 C C . GLU B 2 59 ? 0.958 16.884 30.160 1.00 31.54 59 GLU B C 1
ATOM 3764 O O . GLU B 2 59 ? 0.062 16.152 30.580 1.00 30.81 59 GLU B O 1
ATOM 3770 N N . ILE B 2 60 ? 1.343 16.906 28.888 1.00 27.02 60 ILE B N 1
ATOM 3771 C CA . ILE B 2 60 ? 0.751 16.034 27.883 1.00 24.91 60 ILE B CA 1
ATOM 3772 C C . ILE B 2 60 ? 0.970 14.562 28.224 1.00 27.55 60 ILE B C 1
ATOM 3773 O O . ILE B 2 60 ? 0.090 13.726 28.016 1.00 33.16 60 ILE B O 1
ATOM 3778 N N . PHE B 2 61 ? 2.142 14.255 28.769 1.00 32.49 61 PHE B N 1
ATOM 3779 C CA . PHE B 2 61 ? 2.515 12.872 29.039 1.00 33.36 61 PHE B CA 1
ATOM 3780 C C . PHE B 2 61 ? 2.203 12.435 30.471 1.00 29.08 61 PHE B C 1
ATOM 3781 O O . PHE B 2 61 ? 2.628 11.366 30.907 1.00 32.22 61 PHE B O 1
ATOM 3789 N N . GLN B 2 62 ? 1.457 13.262 31.197 1.00 30.84 62 GLN B N 1
ATOM 3790 C CA . GLN B 2 62 ? 1.029 12.912 32.548 1.00 34.35 62 GLN B CA 1
ATOM 3791 C C . GLN B 2 62 ? 0.033 11.757 32.530 1.00 33.27 62 GLN B C 1
ATOM 3792 O O . GLN B 2 62 ? -0.813 11.670 31.643 1.00 37.17 62 GLN B O 1
ATOM 3798 N N . GLU B 2 63 ? 0.143 10.870 33.514 1.00 41.26 63 GLU B N 1
ATOM 3799 C CA . GLU B 2 63 ? -0.808 9.777 33.665 1.00 37.84 63 GLU B CA 1
ATOM 3800 C C . GLU B 2 63 ? -1.777 10.089 34.801 1.00 46.84 63 GLU B C 1
ATOM 3801 O O . GLU B 2 63 ? -1.451 10.853 35.709 1.00 43.48 63 GLU B O 1
ATOM 3807 N N . GLU B 2 64 ? -2.969 9.503 34.747 1.00 54.74 64 GLU B N 1
ATOM 3808 C CA . GLU B 2 64 ? -3.995 9.789 35.744 1.00 51.78 64 GLU B CA 1
ATOM 3809 C C . GLU B 2 64 ? -3.838 8.930 36.991 1.00 57.70 64 GLU B C 1
ATOM 3810 O O . GLU B 2 64 ? -3.304 7.822 36.936 1.00 58.59 64 GLU B O 1
ATOM 3816 N N . ASP B 2 65 ? -4.303 9.455 38.120 1.00 60.58 65 ASP B N 1
ATOM 3817 C CA . ASP B 2 65 ? -4.389 8.671 39.342 1.00 65.10 65 ASP B CA 1
ATOM 3818 C C . ASP B 2 65 ? -5.810 8.134 39.461 1.00 61.84 65 ASP B C 1
ATOM 3819 O O . ASP B 2 65 ? -6.756 8.894 39.671 1.00 57.70 65 ASP B O 1
ATOM 3824 N N . GLU B 2 66 ? -5.947 6.821 39.313 1.00 65.68 66 GLU B N 1
ATOM 3825 C CA . GLU B 2 66 ? -7.253 6.172 39.247 1.00 63.48 66 GLU B CA 1
ATOM 3826 C C . GLU B 2 66 ? -8.079 6.377 40.514 1.00 62.21 66 GLU B C 1
ATOM 3827 O O . GLU B 2 66 ? -9.301 6.504 40.454 1.00 69.04 66 GLU B O 1
ATOM 3833 N N . ASN B 2 67 ? -7.405 6.413 41.657 1.00 57.74 67 ASN B N 1
ATOM 3834 C CA . ASN B 2 67 ? -8.083 6.500 42.946 1.00 56.54 67 ASN B CA 1
ATOM 3835 C C . ASN B 2 67 ? -8.730 7.855 43.224 1.00 55.53 67 ASN B C 1
ATOM 3836 O O . ASN B 2 67 ? -9.701 7.943 43.975 1.00 52.25 67 ASN B O 1
ATOM 3841 N N . LEU B 2 68 ? -8.191 8.908 42.619 1.00 52.99 68 LEU B N 1
ATOM 3842 C CA . LEU B 2 68 ? -8.691 10.259 42.857 1.00 54.97 68 LEU B CA 1
ATOM 3843 C C . LEU B 2 68 ? -9.936 10.568 42.032 1.00 66.30 68 LEU B C 1
ATOM 3844 O O . LEU B 2 68 ? -10.683 11.494 42.352 1.00 62.64 68 LEU B O 1
ATOM 3849 N N . ILE B 2 69 ? -10.151 9.783 40.978 1.00 65.12 69 ILE B N 1
ATOM 3850 C CA . ILE B 2 69 ? -11.255 9.993 40.040 1.00 62.63 69 ILE B CA 1
ATOM 3851 C C . ILE B 2 69 ? -11.261 11.420 39.490 1.00 60.40 69 ILE B C 1
ATOM 3852 O O . ILE B 2 69 ? -12.002 12.285 39.960 1.00 54.58 69 ILE B O 1
ATOM 3857 N N . HIS B 2 70 ? -10.409 11.656 38.499 1.00 64.00 70 HIS B N 1
ATOM 3858 C CA . HIS B 2 70 ? -10.332 12.954 37.846 1.00 63.94 70 HIS B CA 1
ATOM 3859 C C . HIS B 2 70 ? -10.566 12.795 36.349 1.00 66.10 70 HIS B C 1
ATOM 3860 O O . HIS B 2 70 ? -11.427 12.024 35.926 1.00 56.91 70 HIS B O 1
ATOM 3867 N N . TYR B 2 71 ? -9.794 13.523 35.551 1.00 62.48 71 TYR B N 1
ATOM 3868 C CA . TYR B 2 71 ? -9.907 13.439 34.102 1.00 53.66 71 TYR B CA 1
ATOM 3869 C C . TYR B 2 71 ? -9.066 12.293 33.551 1.00 51.30 71 TYR B C 1
ATOM 3870 O O . TYR B 2 71 ? -8.048 11.922 34.135 1.00 46.34 71 TYR B O 1
ATOM 3879 N N . HIS B 2 72 ? -9.498 11.736 32.424 1.00 45.07 72 HIS B N 1
ATOM 3880 C CA . HIS B 2 72 ? -8.723 10.712 31.734 1.00 46.10 72 HIS B CA 1
ATOM 3881 C C . HIS B 2 72 ? -7.538 11.347 31.016 1.00 46.31 72 HIS B C 1
ATOM 3882 O O . HIS B 2 72 ? -7.704 12.286 30.238 1.00 44.21 72 HIS B O 1
ATOM 3889 N N . ARG B 2 73 ? -6.343 10.832 31.281 1.00 40.66 73 ARG B N 1
ATOM 3890 C CA . ARG B 2 73 ? -5.131 11.384 30.690 1.00 33.54 73 ARG B CA 1
ATOM 3891 C C . ARG B 2 73 ? -4.646 10.538 29.517 1.00 31.51 73 ARG B C 1
ATOM 3892 O O . ARG B 2 73 ? -5.298 9.571 29.128 1.00 29.28 73 ARG B O 1
ATOM 3900 N N . LEU B 2 74 ? -3.500 10.914 28.959 1.00 34.67 74 LEU B N 1
ATOM 3901 C CA . LEU B 2 74 ? -2.918 10.202 27.826 1.00 31.23 74 LEU B CA 1
ATOM 3902 C C . LEU B 2 74 ? -2.626 8.743 28.167 1.00 35.60 74 LEU B C 1
ATOM 3903 O O . LEU B 2 74 ? -2.859 7.848 27.354 1.00 31.28 74 LEU B O 1
ATOM 3908 N N . TYR B 2 75 ? -2.119 8.509 29.373 1.00 33.90 75 TYR B N 1
ATOM 3909 C CA . TYR B 2 75 ? -1.814 7.156 29.823 1.00 34.88 75 TYR B CA 1
ATOM 3910 C C . TYR B 2 75 ? -2.925 6.596 30.705 1.00 42.07 75 TYR B C 1
ATOM 3911 O O . TYR B 2 75 ? -2.736 6.383 31.903 1.00 56.74 75 TYR B O 1
ATOM 3920 N N . SER B 2 76 ? -4.086 6.366 30.103 1.00 38.40 76 SER B N 1
ATOM 3921 C CA . SER B 2 76 ? -5.212 5.762 30.804 1.00 39.83 76 SER B CA 1
ATOM 3922 C C . SER B 2 76 ? -5.659 4.512 30.060 1.00 43.19 76 SER B C 1
ATOM 3923 O O . SER B 2 76 ? -5.475 4.411 28.846 1.00 47.55 76 SER B O 1
ATOM 3926 N N . GLU B 2 77 ? -6.240 3.561 30.786 1.00 33.85 77 GLU B N 1
ATOM 3927 C CA . GLU B 2 77 ? -6.673 2.300 30.188 1.00 44.63 77 GLU B CA 1
ATOM 3928 C C . GLU B 2 77 ? -7.668 2.512 29.052 1.00 43.54 77 GLU B C 1
ATOM 3929 O O . GLU B 2 77 ? -7.546 1.905 27.989 1.00 33.48 77 GLU B O 1
ATOM 3935 N N . SER B 2 78 ? -8.645 3.382 29.283 1.00 49.42 78 SER B N 1
ATOM 3936 C CA . SER B 2 78 ? -9.685 3.651 28.297 1.00 41.38 78 SER B CA 1
ATOM 3937 C C . SER B 2 78 ? -9.139 4.361 27.059 1.00 36.40 78 SER B C 1
ATOM 3938 O O . SER B 2 78 ? -9.531 4.050 25.935 1.00 42.60 78 SER B O 1
ATOM 3941 N N . VAL B 2 79 ? -8.234 5.311 27.272 1.00 33.83 79 VAL B N 1
ATOM 3942 C CA . VAL B 2 79 ? -7.659 6.080 26.172 1.00 35.05 79 VAL B CA 1
ATOM 3943 C C . VAL B 2 79 ? -6.774 5.213 25.279 1.00 39.53 79 VAL B C 1
ATOM 3944 O O . VAL B 2 79 ? -6.859 5.283 24.052 1.00 43.15 79 VAL B O 1
ATOM 3948 N N . LEU B 2 80 ? -5.928 4.397 25.899 1.00 41.47 80 LEU B N 1
ATOM 3949 C CA . LEU B 2 80 ? -5.062 3.484 25.160 1.00 37.57 80 LEU B CA 1
ATOM 3950 C C . LEU B 2 80 ? -5.882 2.439 24.411 1.00 42.94 80 LEU B C 1
ATOM 3951 O O . LEU B 2 80 ? -5.562 2.079 23.279 1.00 42.96 80 LEU B O 1
ATOM 3956 N N . LYS B 2 81 ? -6.945 1.961 25.052 1.00 48.59 81 LYS B N 1
ATOM 3957 C CA . LYS B 2 81 ? -7.819 0.957 24.456 1.00 48.67 81 LYS B CA 1
ATOM 3958 C C . LYS B 2 81 ? -8.567 1.524 23.254 1.00 47.79 81 LYS B C 1
ATOM 3959 O O . LYS B 2 81 ? -8.753 0.840 22.248 1.00 51.61 81 LYS B O 1
ATOM 3965 N N . THR B 2 82 ? -8.994 2.778 23.369 1.00 42.24 82 THR B N 1
ATOM 3966 C CA . THR B 2 82 ? -9.687 3.458 22.281 1.00 42.56 82 THR B CA 1
ATOM 3967 C C . THR B 2 82 ? -8.771 3.597 21.070 1.00 39.24 82 THR B C 1
ATOM 3968 O O . THR B 2 82 ? -9.190 3.382 19.933 1.00 40.48 82 THR B O 1
ATOM 3972 N N . MET B 2 83 ? -7.514 3.947 21.326 1.00 43.33 83 MET B N 1
ATOM 3973 C CA . MET B 2 83 ? -6.520 4.073 20.266 1.00 44.73 83 MET B CA 1
ATOM 3974 C C . MET B 2 83 ? -6.297 2.749 19.543 1.00 46.79 83 MET B C 1
ATOM 3975 O O . MET B 2 83 ? -6.090 2.722 18.330 1.00 45.81 83 MET B O 1
ATOM 3980 N N . GLY B 2 84 ? -6.342 1.654 20.294 1.00 54.82 84 GLY B N 1
ATOM 3981 C CA . GLY B 2 84 ? -6.175 0.331 19.723 1.00 53.50 84 GLY B CA 1
ATOM 3982 C C . GLY B 2 84 ? -7.366 -0.086 18.882 1.00 54.43 84 GLY B C 1
ATOM 3983 O O . GLY B 2 84 ? -7.214 -0.760 17.863 1.00 53.19 84 GLY B O 1
ATOM 3984 N N . ASP B 2 85 ? -8.558 0.318 19.311 1.00 49.80 85 ASP B N 1
ATOM 3985 C CA . ASP B 2 85 ? -9.783 -0.016 18.593 1.00 53.11 85 ASP B CA 1
ATOM 3986 C C . ASP B 2 85 ? -9.870 0.719 17.260 1.00 50.16 85 ASP B C 1
ATOM 3987 O O . ASP B 2 85 ? -10.240 0.132 16.243 1.00 50.63 85 ASP B O 1
ATOM 3992 N N . VAL B 2 86 ? -9.533 2.005 17.271 1.00 45.86 86 VAL B N 1
ATOM 3993 C CA . VAL B 2 86 ? -9.545 2.807 16.054 1.00 38.37 86 VAL B CA 1
ATOM 3994 C C . VAL B 2 86 ? -8.491 2.299 15.076 1.00 41.12 86 VAL B C 1
ATOM 3995 O O . VAL B 2 86 ? -8.718 2.264 13.867 1.00 37.61 86 VAL B O 1
ATOM 3999 N N . ALA B 2 87 ? -7.343 1.895 15.612 1.00 42.82 87 ALA B N 1
ATOM 4000 C CA . ALA B 2 87 ? -6.258 1.359 14.798 1.00 41.91 87 ALA B CA 1
ATOM 4001 C C . ALA B 2 87 ? -6.701 0.108 14.046 1.00 43.89 87 ALA B C 1
ATOM 4002 O O . ALA B 2 87 ? -6.388 -0.060 12.868 1.00 37.84 87 ALA B O 1
ATOM 4004 N N . LYS B 2 88 ? -7.433 -0.764 14.732 1.00 44.65 88 LYS B N 1
ATOM 4005 C CA . LYS B 2 88 ? -7.951 -1.978 14.112 1.00 45.18 88 LYS B CA 1
ATOM 4006 C C . LYS B 2 88 ? -8.952 -1.657 13.005 1.00 52.78 88 LYS B C 1
ATOM 4007 O O . LYS B 2 88 ? -9.096 -2.417 12.047 1.00 56.59 88 LYS B O 1
ATOM 4013 N N . ARG B 2 89 ? -9.636 -0.525 13.138 1.00 49.77 89 ARG B N 1
ATOM 4014 C CA . ARG B 2 89 ? -10.567 -0.074 12.111 1.00 48.38 89 ARG B CA 1
ATOM 4015 C C . ARG B 2 89 ? -9.813 0.477 10.903 1.00 51.80 89 ARG B C 1
ATOM 4016 O O . ARG B 2 89 ? -10.252 0.320 9.763 1.00 51.84 89 ARG B O 1
ATOM 4024 N N . VAL B 2 90 ? -8.680 1.125 11.163 1.00 48.99 90 VAL B N 1
ATOM 4025 C CA . VAL B 2 90 ? -7.837 1.661 10.100 1.00 41.48 90 VAL B CA 1
ATOM 4026 C C . VAL B 2 90 ? -7.310 0.529 9.224 1.00 48.08 90 VAL B C 1
ATOM 4027 O O . VAL B 2 90 ? -7.184 0.680 8.008 1.00 55.76 90 VAL B O 1
ATOM 4031 N N . GLN B 2 91 ? -7.020 -0.608 9.849 1.00 49.36 91 GLN B N 1
ATOM 4032 C CA . GLN B 2 91 ? -6.520 -1.776 9.130 1.00 59.08 91 GLN B CA 1
ATOM 4033 C C . GLN B 2 91 ? -7.489 -2.223 8.039 1.00 56.98 91 GLN B C 1
ATOM 4034 O O . GLN B 2 91 ? -7.087 -2.420 6.893 1.00 59.86 91 GLN B O 1
ATOM 4040 N N . GLU B 2 92 ? -8.761 -2.370 8.401 1.00 55.68 92 GLU B N 1
ATOM 4041 C CA . GLU B 2 92 ? -9.799 -2.765 7.451 1.00 58.72 92 GLU B CA 1
ATOM 4042 C C . GLU B 2 92 ? -9.864 -1.823 6.252 1.00 54.35 92 GLU B C 1
ATOM 4043 O O . GLU B 2 92 ? -10.185 -2.240 5.140 1.00 61.39 92 GLU B O 1
ATOM 4049 N N . VAL B 2 93 ? -9.559 -0.551 6.488 1.00 54.57 93 VAL B N 1
ATOM 4050 C CA . VAL B 2 93 ? -9.491 0.429 5.414 1.00 53.08 93 VAL B CA 1
ATOM 4051 C C . VAL B 2 93 ? -8.286 0.139 4.527 1.00 54.30 93 VAL B C 1
ATOM 4052 O O . VAL B 2 93 ? -8.350 0.271 3.305 1.00 62.82 93 VAL B O 1
ATOM 4056 N N . LEU B 2 94 ? -7.189 -0.275 5.153 1.00 51.54 94 LEU B N 1
ATOM 4057 C CA . LEU B 2 94 ? -5.951 -0.537 4.430 1.00 55.14 94 LEU B CA 1
ATOM 4058 C C . LEU B 2 94 ? -5.967 -1.894 3.727 1.00 57.90 94 LEU B C 1
ATOM 4059 O O . LEU B 2 94 ? -5.268 -2.091 2.733 1.00 59.77 94 LEU B O 1
ATOM 4064 N N . LYS B 2 95 ? -6.761 -2.828 4.244 1.00 60.18 95 LYS B N 1
ATOM 4065 C CA . LYS B 2 95 ? -6.902 -4.138 3.616 1.00 52.21 95 LYS B CA 1
ATOM 4066 C C . LYS B 2 95 ? -7.605 -4.013 2.270 1.00 54.83 95 LYS B C 1
ATOM 4067 O O . LYS B 2 95 ? -7.376 -4.811 1.361 1.00 66.60 95 LYS B O 1
ATOM 4073 N N . ASN B 2 96 ? -8.464 -3.006 2.149 1.00 50.50 96 ASN B N 1
ATOM 4074 C CA . ASN B 2 96 ? -9.217 -2.779 0.922 1.00 57.33 96 ASN B CA 1
ATOM 4075 C C . ASN B 2 96 ? -8.943 -1.394 0.349 1.00 54.98 96 ASN B C 1
ATOM 4076 O O . ASN B 2 96 ? -9.809 -0.523 0.391 1.00 54.25 96 ASN B O 1
ATOM 4081 N N . PRO B 2 97 ? -7.741 -1.192 -0.211 1.00 55.38 97 PRO B N 1
ATOM 4082 C CA . PRO B 2 97 ? -7.304 0.138 -0.653 1.00 60.40 97 PRO B CA 1
ATOM 4083 C C . PRO B 2 97 ? -8.116 0.678 -1.827 1.00 60.64 97 PRO B C 1
ATOM 4084 O O . PRO B 2 97 ? -8.050 1.872 -2.117 1.00 57.16 97 PRO B O 1
ATOM 4088 N N . ASP B 2 98 ? -8.875 -0.191 -2.487 1.00 64.66 98 ASP B N 1
ATOM 4089 C CA . ASP B 2 98 ? -9.642 0.203 -3.663 1.00 69.19 98 ASP B CA 1
ATOM 4090 C C . ASP B 2 98 ? -10.870 1.039 -3.310 1.00 65.27 98 ASP B C 1
ATOM 4091 O O . ASP B 2 98 ? -11.065 2.128 -3.850 1.00 65.82 98 ASP B O 1
ATOM 4096 N N . ASP B 2 99 ? -11.694 0.526 -2.402 1.00 55.63 99 ASP B N 1
ATOM 4097 C CA . ASP B 2 99 ? -12.970 1.161 -2.084 1.00 60.81 99 ASP B CA 1
ATOM 4098 C C . ASP B 2 99 ? -12.987 1.860 -0.726 1.00 61.91 99 ASP B C 1
ATOM 4099 O O . ASP B 2 99 ? -14.004 2.428 -0.329 1.00 59.82 99 ASP B O 1
ATOM 4104 N N . SER B 2 100 ? -11.865 1.817 -0.016 1.00 56.32 100 SER B N 1
ATOM 4105 C CA . SER B 2 100 ? -11.801 2.402 1.320 1.00 54.33 100 SER B CA 1
ATOM 4106 C C . SER B 2 100 ? -10.997 3.699 1.352 1.00 39.85 100 SER B C 1
ATOM 4107 O O . SER B 2 100 ? -10.263 4.008 0.413 1.00 44.56 100 SER B O 1
ATOM 4110 N N . LEU B 2 101 ? -11.140 4.452 2.440 1.00 36.92 101 LEU B N 1
ATOM 4111 C CA . LEU B 2 101 ? -10.501 5.759 2.556 1.00 37.98 101 LEU B CA 1
ATOM 4112 C C . LEU B 2 101 ? -10.497 6.265 3.999 1.00 44.73 101 LEU B C 1
ATOM 4113 O O . LEU B 2 101 ? -11.535 6.279 4.661 1.00 44.53 101 LEU B O 1
ATOM 4118 N N . VAL B 2 102 ? -9.328 6.676 4.482 1.00 34.58 102 VAL B N 1
ATOM 4119 C CA . VAL B 2 102 ? -9.223 7.326 5.786 1.00 35.85 102 VAL B CA 1
ATOM 4120 C C . VAL B 2 102 ? -9.212 8.838 5.601 1.00 34.90 102 VAL B C 1
ATOM 4121 O O . VAL B 2 102 ? -8.397 9.370 4.847 1.00 40.93 102 VAL B O 1
ATOM 4125 N N . VAL B 2 103 ? -10.119 9.531 6.283 1.00 25.93 103 VAL B N 1
ATOM 4126 C CA . VAL B 2 103 ? -10.224 10.978 6.135 1.00 29.45 103 VAL B CA 1
ATOM 4127 C C . VAL B 2 103 ? -9.957 11.721 7.441 1.00 28.26 103 VAL B C 1
ATOM 4128 O O . VAL B 2 103 ? -10.563 11.428 8.471 1.00 32.13 103 VAL B O 1
ATOM 4132 N N . LEU B 2 104 ? -9.042 12.684 7.384 1.00 27.77 104 LEU B N 1
ATOM 4133 C CA . LEU B 2 104 ? -8.713 13.518 8.532 1.00 29.47 104 LEU B CA 1
ATOM 4134 C C . LEU B 2 104 ? -9.252 14.926 8.312 1.00 24.95 104 LEU B C 1
ATOM 4135 O O . LEU B 2 104 ? -9.028 15.523 7.260 1.00 30.89 104 LEU B O 1
ATOM 4140 N N . SER B 2 105 ? -9.961 15.459 9.302 1.00 22.05 105 SER B N 1
ATOM 4141 C CA . SER B 2 105 ? -10.546 16.790 9.172 1.00 28.67 105 SER B CA 1
ATOM 4142 C C . SER B 2 105 ? -10.379 17.643 10.426 1.00 33.87 105 SER B C 1
ATOM 4143 O O . SER B 2 105 ? -10.445 17.141 11.549 1.00 36.19 105 SER B O 1
ATOM 4146 N N . GLY B 2 106 ? -10.168 18.940 10.222 1.00 28.85 106 GLY B N 1
ATOM 4147 C CA . GLY B 2 106 ? -10.019 19.876 11.320 1.00 35.06 106 GLY B CA 1
ATOM 4148 C C . GLY B 2 106 ? -10.090 21.319 10.859 1.00 35.33 106 GLY B C 1
ATOM 4149 O O . GLY B 2 106 ? -10.133 21.597 9.660 1.00 25.72 106 GLY B O 1
ATOM 4150 N N . CYS B 2 107 ? -10.104 22.240 11.817 1.00 38.02 107 CYS B N 1
ATOM 4151 C CA . CYS B 2 107 ? -10.108 23.666 11.515 1.00 38.57 107 CYS B CA 1
ATOM 4152 C C . CYS B 2 107 ? -8.824 24.320 12.010 1.00 37.83 107 CYS B C 1
ATOM 4153 O O . CYS B 2 107 ? -8.295 23.947 13.056 1.00 50.33 107 CYS B O 1
ATOM 4156 N N . GLY B 2 108 ? -8.328 25.295 11.254 1.00 33.46 108 GLY B N 1
ATOM 4157 C CA . GLY B 2 108 ? -7.121 26.012 11.625 1.00 35.61 108 GLY B CA 1
ATOM 4158 C C . GLY B 2 108 ? -5.907 25.110 11.724 1.00 38.78 108 GLY B C 1
ATOM 4159 O O . GLY B 2 108 ? -5.504 24.485 10.742 1.00 40.01 108 GLY B O 1
ATOM 4160 N N . THR B 2 109 ? -5.323 25.042 12.917 1.00 36.06 109 THR B N 1
ATOM 4161 C CA . THR B 2 109 ? -4.158 24.198 13.157 1.00 35.70 109 THR B CA 1
ATOM 4162 C C . THR B 2 109 ? -4.511 22.725 12.982 1.00 31.29 109 THR B C 1
ATOM 4163 O O . THR B 2 109 ? -3.754 21.964 12.377 1.00 36.61 109 THR B O 1
ATOM 4167 N N . SER B 2 110 ? -5.668 22.334 13.508 1.00 30.64 110 SER B N 1
ATOM 4168 C CA . SER B 2 110 ? -6.152 20.963 13.380 1.00 35.51 110 SER B CA 1
ATOM 4169 C C . SER B 2 110 ? -6.262 20.557 11.914 1.00 38.28 110 SER B C 1
ATOM 4170 O O . SER B 2 110 ? -5.929 19.430 11.545 1.00 39.03 110 SER B O 1
ATOM 4173 N N . GLY B 2 111 ? -6.724 21.486 11.083 1.00 31.86 111 GLY B N 1
ATOM 4174 C CA . GLY B 2 111 ? -6.859 21.237 9.661 1.00 32.61 111 GLY B CA 1
ATOM 4175 C C . GLY B 2 111 ? -5.517 21.049 8.986 1.00 24.75 111 GLY B C 1
ATOM 4176 O O . GLY B 2 111 ? -5.335 20.124 8.195 1.00 27.30 111 GLY B O 1
ATOM 4177 N N . ARG B 2 112 ? -4.576 21.931 9.301 1.00 26.52 112 ARG B N 1
ATOM 4178 C CA . ARG B 2 112 ? -3.233 21.851 8.741 1.00 30.39 112 ARG B CA 1
ATOM 4179 C C . ARG B 2 112 ? -2.514 20.582 9.191 1.00 29.75 112 ARG B C 1
ATOM 4180 O O . ARG B 2 112 ? -1.773 19.973 8.420 1.00 26.56 112 ARG B O 1
ATOM 4188 N N . LEU B 2 113 ? -2.742 20.183 10.439 1.00 30.19 113 LEU B N 1
ATOM 4189 C CA . LEU B 2 113 ? -2.167 18.948 10.961 1.00 28.95 113 LEU B CA 1
ATOM 4190 C C . LEU B 2 113 ? -2.747 17.735 10.247 1.00 28.43 113 LEU B C 1
ATOM 4191 O O . LEU B 2 113 ? -2.042 16.758 9.996 1.00 34.88 113 LEU B O 1
ATOM 4196 N N . ALA B 2 114 ? -4.035 17.805 9.926 1.00 38.09 114 ALA B N 1
ATOM 4197 C CA . ALA B 2 114 ? -4.704 16.737 9.194 1.00 36.85 114 ALA B CA 1
ATOM 4198 C C . ALA B 2 114 ? -4.030 16.518 7.845 1.00 38.87 114 ALA B C 1
ATOM 4199 O O . ALA B 2 114 ? -3.837 15.383 7.411 1.00 41.35 114 ALA B O 1
ATOM 4201 N N . LEU B 2 115 ? -3.669 17.619 7.192 1.00 33.82 115 LEU B N 1
ATOM 4202 C CA . LEU B 2 115 ? -2.960 17.571 5.920 1.00 33.47 115 LEU B CA 1
ATOM 4203 C C . LEU B 2 115 ? -1.588 16.930 6.084 1.00 34.66 115 LEU B C 1
ATOM 4204 O O . LEU B 2 115 ? -1.180 16.096 5.276 1.00 36.64 115 LEU B O 1
ATOM 4209 N N . LEU B 2 116 ? -0.884 17.331 7.138 1.00 39.51 116 LEU B N 1
ATOM 4210 C CA . LEU B 2 116 ? 0.461 16.839 7.414 1.00 31.79 116 LEU B CA 1
ATOM 4211 C C . LEU B 2 116 ? 0.487 15.328 7.616 1.00 34.21 116 LEU B C 1
ATOM 4212 O O . LEU B 2 116 ? 1.318 14.630 7.037 1.00 37.50 116 LEU B O 1
ATOM 4217 N N . LEU B 2 117 ? -0.428 14.830 8.441 1.00 35.09 117 LEU B N 1
ATOM 4218 C CA . LEU B 2 117 ? -0.486 13.406 8.745 1.00 36.60 117 LEU B CA 1
ATOM 4219 C C . LEU B 2 117 ? -1.011 12.591 7.568 1.00 36.38 117 LEU B C 1
ATOM 4220 O O . LEU B 2 117 ? -0.644 11.428 7.398 1.00 35.03 117 LEU B O 1
ATOM 4225 N N . ALA B 2 118 ? -1.871 13.202 6.760 1.00 35.18 118 ALA B N 1
ATOM 4226 C CA . ALA B 2 118 ? -2.412 12.532 5.584 1.00 36.78 118 ALA B CA 1
ATOM 4227 C C . ALA B 2 118 ? -1.301 12.240 4.583 1.00 35.53 118 ALA B C 1
ATOM 4228 O O . ALA B 2 118 ? -1.179 11.120 4.087 1.00 34.78 118 ALA B O 1
ATOM 4230 N N . ASN B 2 119 ? -0.488 13.251 4.296 1.00 35.44 119 ASN B N 1
ATOM 4231 C CA . ASN B 2 119 ? 0.634 13.095 3.379 1.00 33.86 119 ASN B CA 1
ATOM 4232 C C . ASN B 2 119 ? 1.709 12.175 3.943 1.00 35.84 119 ASN B C 1
ATOM 4233 O O . ASN B 2 119 ? 2.345 11.423 3.204 1.00 39.70 119 ASN B O 1
ATOM 4238 N N . SER B 2 120 ? 1.906 12.241 5.256 1.00 37.62 120 SER B N 1
ATOM 4239 C CA . SER B 2 120 ? 2.921 11.433 5.923 1.00 36.47 120 SER B CA 1
ATOM 4240 C C . SER B 2 120 ? 2.654 9.941 5.759 1.00 36.03 120 SER B C 1
ATOM 4241 O O . SER B 2 120 ? 3.553 9.178 5.407 1.00 47.35 120 SER B O 1
ATOM 4244 N N . PHE B 2 121 ? 1.416 9.528 6.009 1.00 30.96 121 PHE B N 1
ATOM 4245 C CA . PHE B 2 121 ? 1.060 8.118 5.899 1.00 31.89 121 PHE B CA 1
ATOM 4246 C C . PHE B 2 121 ? 0.757 7.695 4.464 1.00 37.52 121 PHE B C 1
ATOM 4247 O O . PHE B 2 121 ? 0.724 6.504 4.156 1.00 39.95 121 PHE B O 1
ATOM 4255 N N . ASN B 2 122 ? 0.544 8.670 3.588 1.00 32.75 122 ASN B N 1
ATOM 4256 C CA . ASN B 2 122 ? 0.471 8.383 2.164 1.00 37.57 122 ASN B CA 1
ATOM 4257 C C . ASN B 2 122 ? 1.860 8.033 1.646 1.00 37.58 122 ASN B C 1
ATOM 4258 O O . ASN B 2 122 ? 2.021 7.134 0.822 1.00 47.78 122 ASN B O 1
ATOM 4263 N N . GLY B 2 123 ? 2.863 8.746 2.148 1.00 37.56 123 GLY B N 1
ATOM 4264 C CA . GLY B 2 123 ? 4.243 8.494 1.778 1.00 42.03 123 GLY B CA 1
ATOM 4265 C C . GLY B 2 123 ? 4.773 7.229 2.422 1.00 37.38 123 GLY B C 1
ATOM 4266 O O . GLY B 2 123 ? 5.722 6.619 1.931 1.00 40.23 123 GLY B O 1
ATOM 4267 N N . LEU B 2 124 ? 4.156 6.836 3.531 1.00 37.30 124 LEU B N 1
ATOM 4268 C CA . LEU B 2 124 ? 4.517 5.601 4.213 1.00 33.95 124 LEU B CA 1
ATOM 4269 C C . LEU B 2 124 ? 4.069 4.411 3.373 1.00 41.57 124 LEU B C 1
ATOM 4270 O O . LEU B 2 124 ? 4.805 3.437 3.216 1.00 42.24 124 LEU B O 1
ATOM 4275 N N . LEU B 2 125 ? 2.857 4.500 2.836 1.00 45.04 125 LEU B N 1
ATOM 4276 C CA . LEU B 2 125 ? 2.323 3.454 1.974 1.00 50.08 125 LEU B CA 1
ATOM 4277 C C . LEU B 2 125 ? 3.053 3.425 0.636 1.00 47.35 125 LEU B C 1
ATOM 4278 O O . LEU B 2 125 ? 3.255 2.361 0.052 1.00 51.49 125 LEU B O 1
ATOM 4283 N N . LYS B 2 126 ? 3.449 4.601 0.160 1.00 39.67 126 LYS B N 1
ATOM 4284 C CA . LYS B 2 126 ? 4.160 4.717 -1.108 1.00 44.93 126 LYS B CA 1
ATOM 4285 C C . LYS B 2 126 ? 5.512 4.013 -1.044 1.00 43.16 126 LYS B C 1
ATOM 4286 O O . LYS B 2 126 ? 5.996 3.481 -2.043 1.00 49.64 126 LYS B O 1
ATOM 4292 N N . GLY B 2 127 ? 6.113 4.007 0.142 1.00 42.97 127 GLY B N 1
ATOM 4293 C CA . GLY B 2 127 ? 7.380 3.332 0.352 1.00 45.96 127 GLY B CA 1
ATOM 4294 C C . GLY B 2 127 ? 7.259 1.828 0.202 1.00 48.98 127 GLY B C 1
ATOM 4295 O O . GLY B 2 127 ? 8.217 1.153 -0.174 1.00 48.90 127 GLY B O 1
ATOM 4296 N N . LEU B 2 128 ? 6.074 1.302 0.498 1.00 44.56 128 LEU B N 1
ATOM 4297 C CA . LEU B 2 128 ? 5.813 -0.126 0.368 1.00 52.12 128 LEU B CA 1
ATOM 4298 C C . LEU B 2 128 ? 5.088 -0.431 -0.939 1.00 53.97 128 LEU B C 1
ATOM 4299 O O . LEU B 2 128 ? 4.479 -1.492 -1.087 1.00 47.46 128 LEU B O 1
ATOM 4304 N N . HIS B 2 129 ? 5.162 0.512 -1.876 1.00 52.62 129 HIS B N 1
ATOM 4305 C CA . HIS B 2 129 ? 4.509 0.392 -3.179 1.00 58.07 129 HIS B CA 1
ATOM 4306 C C . HIS B 2 129 ? 3.005 0.162 -3.052 1.00 58.94 129 HIS B C 1
ATOM 4307 O O . HIS B 2 129 ? 2.423 -0.630 -3.794 1.00 57.29 129 HIS B O 1
ATOM 4314 N N . LYS B 2 130 ? 2.384 0.860 -2.106 1.00 56.53 130 LYS B N 1
ATOM 4315 C CA . LYS B 2 130 ? 0.946 0.755 -1.890 1.00 45.17 130 LYS B CA 1
ATOM 4316 C C . LYS B 2 130 ? 0.234 2.009 -2.387 1.00 45.63 130 LYS B C 1
ATOM 4317 O O . LYS B 2 130 ? 0.860 3.049 -2.592 1.00 44.84 130 LYS B O 1
ATOM 4323 N N . THR B 2 131 ? -1.076 1.905 -2.579 1.00 40.12 131 THR B N 1
ATOM 4324 C CA . THR B 2 131 ? -1.880 3.039 -3.021 1.00 37.46 131 THR B CA 1
ATOM 4325 C C . THR B 2 131 ? -2.306 3.906 -1.840 1.00 46.20 131 THR B C 1
ATOM 4326 O O . THR B 2 131 ? -2.574 3.391 -0.754 1.00 46.60 131 THR B O 1
ATOM 4330 N N . PRO B 2 132 ? -2.357 5.232 -2.048 1.00 44.37 132 PRO B N 1
ATOM 4331 C CA . PRO B 2 132 ? -2.772 6.191 -1.017 1.00 46.02 132 PRO B CA 1
ATOM 4332 C C . PRO B 2 132 ? -4.176 5.907 -0.490 1.00 39.53 132 PRO B C 1
ATOM 4333 O O . PRO B 2 132 ? -5.071 5.575 -1.267 1.00 42.05 132 PRO B O 1
ATOM 4337 N N . CYS B 2 133 ? -4.359 6.040 0.820 1.00 35.66 133 CYS B N 1
ATOM 4338 C CA . CYS B 2 133 ? -5.652 5.786 1.445 1.00 38.10 133 CYS B CA 1
ATOM 4339 C C . CYS B 2 133 ? -6.056 6.929 2.370 1.00 35.96 133 CYS B C 1
ATOM 4340 O O . CYS B 2 133 ? -7.054 6.836 3.084 1.00 33.19 133 CYS B O 1
ATOM 4343 N N . TYR B 2 134 ? -5.279 8.006 2.351 1.00 30.48 134 TYR B N 1
ATOM 4344 C CA . TYR B 2 134 ? -5.513 9.124 3.258 1.00 30.23 134 TYR B CA 1
ATOM 4345 C C . TYR B 2 134 ? -5.891 10.409 2.526 1.00 32.03 134 TYR B C 1
ATOM 4346 O O . TYR B 2 134 ? -5.263 10.783 1.535 1.00 26.40 134 TYR B O 1
ATOM 4355 N N . CYS B 2 135 ? -6.927 11.075 3.025 1.00 31.02 135 CYS B N 1
ATOM 4356 C CA . CYS B 2 135 ? -7.358 12.360 2.489 1.00 30.97 135 CYS B CA 1
ATOM 4357 C C . CYS B 2 135 ? -7.547 13.356 3.624 1.00 30.14 135 CYS B C 1
ATOM 4358 O O . CYS B 2 135 ? -7.806 12.970 4.764 1.00 24.69 135 CYS B O 1
ATOM 4361 N N . TYR B 2 136 ? -7.417 14.640 3.310 1.00 34.92 136 TYR B N 1
ATOM 4362 C CA . TYR B 2 136 ? -7.548 15.682 4.319 1.00 32.16 136 TYR B CA 1
ATOM 4363 C C . TYR B 2 136 ? -8.649 16.668 3.951 1.00 32.83 136 TYR B C 1
ATOM 4364 O O . TYR B 2 136 ? -8.895 16.929 2.773 1.00 32.04 136 TYR B O 1
ATOM 4373 N N . ILE B 2 137 ? -9.313 17.207 4.968 1.00 37.46 137 ILE B N 1
ATOM 4374 C CA . ILE B 2 137 ? -10.342 18.223 4.775 1.00 34.54 137 ILE B CA 1
ATOM 4375 C C . ILE B 2 137 ? -10.153 19.335 5.799 1.00 34.23 137 ILE B C 1
ATOM 4376 O O . ILE B 2 137 ? -10.072 19.072 6.997 1.00 42.23 137 ILE B O 1
ATOM 4381 N N . MET B 2 138 ? -10.077 20.576 5.332 1.00 35.76 138 MET B N 1
ATOM 4382 C CA . MET B 2 138 ? -9.899 21.704 6.238 1.00 43.81 138 MET B CA 1
ATOM 4383 C C . MET B 2 138 ? -10.749 22.906 5.840 1.00 37.88 138 MET B C 1
ATOM 4384 O O . MET B 2 138 ? -11.011 23.131 4.658 1.00 44.39 138 MET B O 1
ATOM 4389 N N . SER B 2 139 ? -11.182 23.670 6.839 1.00 27.30 139 SER B N 1
ATOM 4390 C CA . SER B 2 139 ? -11.983 24.865 6.611 1.00 33.46 139 SER B CA 1
ATOM 4391 C C . SER B 2 139 ? -11.173 25.908 5.854 1.00 46.06 139 SER B C 1
ATOM 4392 O O . SER B 2 139 ? -10.176 26.416 6.365 1.00 51.46 139 SER B O 1
ATOM 4395 N N . GLY B 2 140 ? -11.603 26.229 4.638 1.00 42.18 140 GLY B N 1
ATOM 4396 C CA . GLY B 2 140 ? -10.871 27.171 3.810 1.00 45.21 140 GLY B CA 1
ATOM 4397 C C . GLY B 2 140 ? -11.206 27.124 2.330 1.00 58.87 140 GLY B C 1
ATOM 4398 O O . GLY B 2 140 ? -11.896 28.010 1.824 1.00 83.77 140 GLY B O 1
ATOM 4399 N N . GLY B 2 141 ? -10.723 26.100 1.629 1.00 60.56 141 GLY B N 1
ATOM 4400 C CA . GLY B 2 141 ? -9.953 25.027 2.234 1.00 45.10 141 GLY B CA 1
ATOM 4401 C C . GLY B 2 141 ? -8.450 25.232 2.205 1.00 50.27 141 GLY B C 1
ATOM 4402 O O . GLY B 2 141 ? -7.856 25.657 3.195 1.00 51.06 141 GLY B O 1
ATOM 4403 N N . ASP B 2 142 ? -7.834 24.928 1.067 1.00 43.73 142 ASP B N 1
ATOM 4404 C CA . ASP B 2 142 ? -6.380 24.989 0.936 1.00 31.98 142 ASP B CA 1
ATOM 4405 C C . ASP B 2 142 ? -5.823 26.406 1.002 1.00 39.66 142 ASP B C 1
ATOM 4406 O O . ASP B 2 142 ? -4.614 26.598 1.119 1.00 52.48 142 ASP B O 1
ATOM 4411 N N . ARG B 2 143 ? -6.703 27.399 0.930 1.00 42.27 143 ARG B N 1
ATOM 4412 C CA . ARG B 2 143 ? -6.279 28.783 1.082 1.00 39.35 143 ARG B CA 1
ATOM 4413 C C . ARG B 2 143 ? -5.968 29.055 2.549 1.00 45.83 143 ARG B C 1
ATOM 4414 O O . ARG B 2 143 ? -5.355 30.066 2.889 1.00 50.20 143 ARG B O 1
ATOM 4422 N N . SER B 2 144 ? -6.396 28.139 3.414 1.00 49.01 144 SER B N 1
ATOM 4423 C CA . SER B 2 144 ? -6.184 28.275 4.851 1.00 45.84 144 SER B CA 1
ATOM 4424 C C . SER B 2 144 ? -4.879 27.638 5.319 1.00 44.06 144 SER B C 1
ATOM 4425 O O . SER B 2 144 ? -4.625 27.541 6.519 1.00 37.95 144 SER B O 1
ATOM 4428 N N . ILE B 2 145 ? -4.058 27.202 4.371 1.00 48.06 145 ILE B N 1
ATOM 4429 C CA . ILE B 2 145 ? -2.745 26.657 4.692 1.00 45.16 145 ILE B CA 1
ATOM 4430 C C . ILE B 2 145 ? -1.741 27.803 4.803 1.00 40.43 145 ILE B C 1
ATOM 4431 O O . ILE B 2 145 ? -0.692 27.671 5.434 1.00 47.48 145 ILE B O 1
ATOM 4436 N N . VAL B 2 146 ? -2.085 28.937 4.200 1.00 44.38 146 VAL B N 1
ATOM 4437 C CA . VAL B 2 146 ? -1.210 30.104 4.194 1.00 44.47 146 VAL B CA 1
ATOM 4438 C C . VAL B 2 146 ? -1.855 31.288 4.920 1.00 41.92 146 VAL B C 1
ATOM 4439 O O . VAL B 2 146 ? -1.162 32.158 5.449 1.00 46.36 146 VAL B O 1
ATOM 4443 N N . THR B 2 147 ? -3.183 31.309 4.951 1.00 38.76 147 THR B N 1
ATOM 4444 C CA . THR B 2 147 ? -3.919 32.397 5.589 1.00 52.42 147 THR B CA 1
ATOM 4445 C C . THR B 2 147 ? -4.881 31.847 6.641 1.00 55.26 147 THR B C 1
ATOM 4446 O O . THR B 2 147 ? -5.370 30.729 6.515 1.00 45.40 147 THR B O 1
ATOM 4450 N N . SER B 2 148 ? -5.148 32.630 7.680 1.00 55.01 148 SER B N 1
ATOM 4451 C CA . SER B 2 148 ? -6.045 32.193 8.744 1.00 54.49 148 SER B CA 1
ATOM 4452 C C . SER B 2 148 ? -7.492 32.606 8.476 1.00 60.37 148 SER B C 1
ATOM 4453 O O . SER B 2 148 ? -7.845 33.780 8.595 1.00 67.68 148 SER B O 1
ATOM 4456 N N . GLN B 2 149 ? -8.323 31.633 8.115 1.00 46.40 149 GLN B N 1
ATOM 4457 C CA . GLN B 2 149 ? -9.739 31.882 7.864 1.00 46.19 149 GLN B CA 1
ATOM 4458 C C . GLN B 2 149 ? -10.599 31.334 8.999 1.00 46.42 149 GLN B C 1
ATOM 4459 O O . GLN B 2 149 ? -11.279 30.319 8.845 1.00 35.60 149 GLN B O 1
ATOM 4465 N N . GLU B 2 150 ? -10.568 32.021 10.137 1.00 47.72 150 GLU B N 1
ATOM 4466 C CA . GLU B 2 150 ? -11.267 31.572 11.337 1.00 53.02 150 GLU B CA 1
ATOM 4467 C C . GLU B 2 150 ? -12.785 31.574 11.180 1.00 48.01 150 GLU B C 1
ATOM 4468 O O . GLU B 2 150 ? -13.488 30.836 11.869 1.00 50.77 150 GLU B O 1
ATOM 4474 N N . SER B 2 151 ? -13.285 32.406 10.272 1.00 50.75 151 SER B N 1
ATOM 4475 C CA . SER B 2 151 ? -14.724 32.559 10.080 1.00 52.60 151 SER B CA 1
ATOM 4476 C C . SER B 2 151 ? -15.375 31.327 9.455 1.00 44.23 151 SER B C 1
ATOM 4477 O O . SER B 2 151 ? -16.571 31.092 9.632 1.00 48.06 151 SER B O 1
ATOM 4480 N N . SER B 2 152 ? -14.585 30.538 8.732 1.00 48.07 152 SER B N 1
ATOM 4481 C CA . SER B 2 152 ? -15.100 29.366 8.029 1.00 48.04 152 SER B CA 1
ATOM 4482 C C . SER B 2 152 ? -15.233 28.151 8.945 1.00 41.95 152 SER B C 1
ATOM 4483 O O . SER B 2 152 ? -15.270 27.012 8.479 1.00 43.66 152 SER B O 1
ATOM 4486 N N . GLU B 2 153 ? -15.314 28.402 10.246 1.00 42.87 153 GLU B N 1
ATOM 4487 C CA . GLU B 2 153 ? -15.371 27.334 11.235 1.00 48.67 153 GLU B CA 1
ATOM 4488 C C . GLU B 2 153 ? -16.808 27.063 11.678 1.00 48.75 153 GLU B C 1
ATOM 4489 O O . GLU B 2 153 ? -17.132 25.963 12.124 1.00 43.00 153 GLU B O 1
ATOM 4495 N N . ASP B 2 154 ? -17.670 28.065 11.532 1.00 50.74 154 ASP B N 1
ATOM 4496 C CA . ASP B 2 154 ? -19.032 27.990 12.056 1.00 45.95 154 ASP B CA 1
ATOM 4497 C C . ASP B 2 154 ? -20.063 27.484 11.047 1.00 41.85 154 ASP B C 1
ATOM 4498 O O . ASP B 2 154 ? -21.244 27.815 11.149 1.00 51.68 154 ASP B O 1
ATOM 4503 N N . ASN B 2 155 ? -19.628 26.679 10.084 1.00 44.71 155 ASN B N 1
ATOM 4504 C CA . ASN B 2 155 ? -20.537 26.188 9.052 1.00 42.00 155 ASN B CA 1
ATOM 4505 C C . ASN B 2 155 ? -20.649 24.665 9.025 1.00 40.63 155 ASN B C 1
ATOM 4506 O O . ASN B 2 155 ? -19.852 23.991 8.373 1.00 43.51 155 ASN B O 1
ATOM 4511 N N . PRO B 2 156 ? -21.650 24.119 9.732 1.00 37.86 156 PRO B N 1
ATOM 4512 C CA . PRO B 2 156 ? -21.862 22.670 9.814 1.00 36.34 156 PRO B CA 1
ATOM 4513 C C . PRO B 2 156 ? -22.334 22.066 8.495 1.00 42.75 156 PRO B C 1
ATOM 4514 O O . PRO B 2 156 ? -22.068 20.894 8.232 1.00 44.81 156 PRO B O 1
ATOM 4518 N N . GLN B 2 157 ? -23.025 22.857 7.681 1.00 46.61 157 GLN B N 1
ATOM 4519 C CA . GLN B 2 157 ? -23.515 22.378 6.393 1.00 49.34 157 GLN B CA 1
ATOM 4520 C C . GLN B 2 157 ? -22.368 22.143 5.415 1.00 54.76 157 GLN B C 1
ATOM 4521 O O . GLN B 2 157 ? -22.238 21.059 4.845 1.00 50.60 157 GLN B O 1
ATOM 4527 N N . LEU B 2 158 ? -21.536 23.164 5.232 1.00 51.98 158 LEU B N 1
ATOM 4528 C CA . LEU B 2 158 ? -20.445 23.110 4.263 1.00 46.90 158 LEU B CA 1
ATOM 4529 C C . LEU B 2 158 ? -19.414 22.045 4.629 1.00 54.43 158 LEU B C 1
ATOM 4530 O O . LEU B 2 158 ? -18.682 21.554 3.768 1.00 51.65 158 LEU B O 1
ATOM 4535 N N . GLY B 2 159 ? -19.365 21.689 5.908 1.00 51.22 159 GLY B N 1
ATOM 4536 C CA . GLY B 2 159 ? -18.482 20.634 6.369 1.00 40.56 159 GLY B CA 1
ATOM 4537 C C . GLY B 2 159 ? -18.973 19.268 5.936 1.00 41.60 159 GLY B C 1
ATOM 4538 O O . GLY B 2 159 ? -18.198 18.443 5.450 1.00 41.26 159 GLY B O 1
ATOM 4539 N N . ALA B 2 160 ? -20.269 19.031 6.109 1.00 51.13 160 ALA B N 1
ATOM 4540 C CA . ALA B 2 160 ? -20.875 17.754 5.750 1.00 43.67 160 ALA B CA 1
ATOM 4541 C C . ALA B 2 160 ? -20.848 17.520 4.243 1.00 41.28 160 ALA B C 1
ATOM 4542 O O . ALA B 2 160 ? -20.739 16.383 3.784 1.00 41.19 160 ALA B O 1
ATOM 4544 N N . GLN B 2 161 ? -20.945 18.602 3.477 1.00 42.54 161 GLN B N 1
ATOM 4545 C CA . GLN B 2 161 ? -20.957 18.509 2.021 1.00 49.59 161 GLN B CA 1
ATOM 4546 C C . GLN B 2 161 ? -19.589 18.135 1.457 1.00 42.36 161 GLN B C 1
ATOM 4547 O O . GLN B 2 161 ? -19.484 17.271 0.587 1.00 45.63 161 GLN B O 1
ATOM 4553 N N . GLU B 2 162 ? -18.545 18.790 1.956 1.00 45.04 162 GLU B N 1
ATOM 4554 C CA . GLU B 2 162 ? -17.189 18.540 1.479 1.00 52.37 162 GLU B CA 1
ATOM 4555 C C . GLU B 2 162 ? -16.750 17.114 1.795 1.00 47.59 162 GLU B C 1
ATOM 4556 O O . GLU B 2 162 ? -16.011 16.497 1.028 1.00 41.43 162 GLU B O 1
ATOM 4562 N N . LEU B 2 163 ? -17.213 16.597 2.929 1.00 47.44 163 LEU B N 1
ATOM 4563 C CA . LEU B 2 163 ? -16.920 15.226 3.324 1.00 46.65 163 LEU B CA 1
ATOM 4564 C C . LEU B 2 163 ? -17.567 14.241 2.358 1.00 49.90 163 LEU B C 1
ATOM 4565 O O . LEU B 2 163 ? -16.968 13.230 1.987 1.00 47.00 163 LEU B O 1
ATOM 4570 N N . GLU B 2 164 ? -18.794 14.548 1.953 1.00 50.90 164 GLU B N 1
ATOM 4571 C CA . GLU B 2 164 ? -19.525 13.719 1.005 1.00 49.06 164 GLU B CA 1
ATOM 4572 C C . GLU B 2 164 ? -18.876 13.789 -0.373 1.00 46.84 164 GLU B C 1
ATOM 4573 O O . GLU B 2 164 ? -18.813 12.793 -1.094 1.00 45.84 164 GLU B O 1
ATOM 4579 N N . LYS B 2 165 ? -18.391 14.974 -0.726 1.00 45.61 165 LYS B N 1
ATOM 4580 C CA . LYS B 2 165 ? -17.783 15.207 -2.030 1.00 47.00 165 LYS B CA 1
ATOM 4581 C C . LYS B 2 165 ? -16.480 14.426 -2.189 1.00 54.80 165 LYS B C 1
ATOM 4582 O O . LYS B 2 165 ? -16.153 13.965 -3.282 1.00 57.01 165 LYS B O 1
ATOM 4588 N N . VAL B 2 166 ? -15.743 14.279 -1.093 1.00 54.46 166 VAL B N 1
ATOM 4589 C CA . VAL B 2 166 ? -14.464 13.576 -1.116 1.00 53.50 166 VAL B CA 1
ATOM 4590 C C . VAL B 2 166 ? -14.645 12.062 -1.186 1.00 52.02 166 VAL B C 1
ATOM 4591 O O . VAL B 2 166 ? -14.004 11.386 -1.993 1.00 51.43 166 VAL B O 1
ATOM 4595 N N . CYS B 2 167 ? -15.530 11.535 -0.348 1.00 54.40 167 CYS B N 1
ATOM 4596 C CA . CYS B 2 167 ? -15.728 10.092 -0.250 1.00 60.51 167 CYS B CA 1
ATOM 4597 C C . CYS B 2 167 ? -16.696 9.555 -1.303 1.00 64.99 167 CYS B C 1
ATOM 4598 O O . CYS B 2 167 ? -17.307 8.504 -1.112 1.00 70.10 167 CYS B O 1
ATOM 4601 N N . GLU B 2 168 ? -16.830 10.275 -2.413 1.00 60.31 168 GLU B N 1
ATOM 4602 C CA . GLU B 2 168 ? -17.736 9.868 -3.481 1.00 62.21 168 GLU B CA 1
ATOM 4603 C C . GLU B 2 168 ? -17.265 8.581 -4.153 1.00 61.95 168 GLU B C 1
ATOM 4604 O O . GLU B 2 168 ? -16.203 8.546 -4.775 1.00 52.99 168 GLU B O 1
ATOM 4610 N N . GLY B 2 169 ? -18.062 7.526 -4.020 1.00 57.63 169 GLY B N 1
ATOM 4611 C CA . GLY B 2 169 ? -17.750 6.250 -4.637 1.00 52.67 169 GLY B CA 1
ATOM 4612 C C . GLY B 2 169 ? -17.086 5.268 -3.690 1.00 59.63 169 GLY B C 1
ATOM 4613 O O . GLY B 2 169 ? -16.866 4.109 -4.042 1.00 69.28 169 GLY B O 1
ATOM 4614 N N . LYS B 2 170 ? -16.767 5.729 -2.485 1.00 54.11 170 LYS B N 1
ATOM 4615 C CA . LYS B 2 170 ? -16.109 4.882 -1.495 1.00 59.57 170 LYS B CA 1
ATOM 4616 C C . LYS B 2 170 ? -17.116 4.069 -0.685 1.00 53.55 170 LYS B C 1
ATOM 4617 O O . LYS B 2 170 ? -18.172 4.572 -0.304 1.00 50.91 170 LYS B O 1
ATOM 4623 N N . LYS B 2 171 ? -16.776 2.810 -0.424 1.00 51.16 171 LYS B N 1
ATOM 4624 C CA . LYS B 2 171 ? -17.670 1.894 0.278 1.00 52.03 171 LYS B CA 1
ATOM 4625 C C . LYS B 2 171 ? -17.373 1.848 1.774 1.00 51.43 171 LYS B C 1
ATOM 4626 O O . LYS B 2 171 ? -18.242 1.517 2.579 1.00 49.18 171 LYS B O 1
ATOM 4632 N N . ASN B 2 172 ? -16.137 2.171 2.141 1.00 60.20 172 ASN B N 1
ATOM 4633 C CA . ASN B 2 172 ? -15.728 2.175 3.541 1.00 57.40 172 ASN B CA 1
ATOM 4634 C C . ASN B 2 172 ? -14.921 3.420 3.886 1.00 54.28 172 ASN B C 1
ATOM 4635 O O . ASN B 2 172 ? -13.848 3.644 3.333 1.00 50.07 172 ASN B O 1
ATOM 4640 N N . VAL B 2 173 ? -15.441 4.231 4.799 1.00 43.63 173 VAL B N 1
ATOM 4641 C CA . VAL B 2 173 ? -14.768 5.470 5.169 1.00 40.44 173 VAL B CA 1
ATOM 4642 C C . VAL B 2 173 ? -14.579 5.592 6.676 1.00 39.91 173 VAL B C 1
ATOM 4643 O O . VAL B 2 173 ? -15.535 5.474 7.443 1.00 49.48 173 VAL B O 1
ATOM 4647 N N . LEU B 2 174 ? -13.339 5.824 7.095 1.00 39.14 174 LEU B N 1
ATOM 4648 C CA . LEU B 2 174 ? -13.046 6.096 8.494 1.00 38.20 174 LEU B CA 1
ATOM 4649 C C . LEU B 2 174 ? -12.765 7.583 8.656 1.00 34.15 174 LEU B C 1
ATOM 4650 O O . LEU B 2 174 ? -11.726 8.081 8.221 1.00 34.90 174 LEU B O 1
ATOM 4655 N N . PHE B 2 175 ? -13.698 8.287 9.285 1.00 32.01 175 PHE B N 1
ATOM 4656 C CA . PHE B 2 175 ? -13.584 9.729 9.447 1.00 37.20 175 PHE B CA 1
ATOM 4657 C C . PHE B 2 175 ? -13.025 10.106 10.813 1.00 37.29 175 PHE B C 1
ATOM 4658 O O . PHE B 2 175 ? -13.519 9.653 11.845 1.00 43.20 175 PHE B O 1
ATOM 4666 N N . ILE B 2 176 ? -11.993 10.942 10.812 1.00 32.71 176 ILE B N 1
ATOM 4667 C CA . ILE B 2 176 ? -11.415 11.442 12.052 1.00 35.69 176 ILE B CA 1
ATOM 4668 C C . ILE B 2 176 ? -11.533 12.961 12.129 1.00 31.74 176 ILE B C 1
ATOM 4669 O O . ILE B 2 176 ? -10.713 13.690 11.570 1.00 26.73 176 ILE B O 1
ATOM 4674 N N . GLY B 2 177 ? -12.569 13.431 12.818 1.00 32.79 177 GLY B N 1
ATOM 4675 C CA . GLY B 2 177 ? -12.783 14.854 12.998 1.00 31.46 177 GLY B CA 1
ATOM 4676 C C . GLY B 2 177 ? -12.025 15.373 14.202 1.00 37.83 177 GLY B C 1
ATOM 4677 O O . GLY B 2 177 ? -12.042 14.759 15.269 1.00 38.14 177 GLY B O 1
ATOM 4678 N N . ILE B 2 178 ? -11.358 16.509 14.035 1.00 29.10 178 ILE B N 1
ATOM 4679 C CA . ILE B 2 178 ? -10.514 17.050 15.091 1.00 28.17 178 ILE B CA 1
ATOM 4680 C C . ILE B 2 178 ? -11.013 18.394 15.612 1.00 26.13 178 ILE B C 1
ATOM 4681 O O . ILE B 2 178 ? -11.124 19.363 14.861 1.00 26.20 178 ILE B O 1
ATOM 4686 N N . SER B 2 179 ? -11.317 18.436 16.904 1.00 22.48 179 SER B N 1
ATOM 4687 C CA . SER B 2 179 ? -11.665 19.676 17.584 1.00 27.09 179 SER B CA 1
ATOM 4688 C C . SER B 2 179 ? -11.131 19.603 19.009 1.00 35.01 179 SER B C 1
ATOM 4689 O O . SER B 2 179 ? -11.545 18.750 19.790 1.00 39.28 179 SER B O 1
ATOM 4692 N N . CYS B 2 180 ? -10.217 20.512 19.336 1.00 41.87 180 CYS B N 1
ATOM 4693 C CA . CYS B 2 180 ? -9.396 20.417 20.550 1.00 37.13 180 CYS B CA 1
ATOM 4694 C C . CYS B 2 180 ? -10.045 20.115 21.919 1.00 37.17 180 CYS B C 1
ATOM 4695 O O . CYS B 2 180 ? -9.598 19.192 22.593 1.00 48.57 180 CYS B O 1
ATOM 4698 N N . GLY B 2 181 ? -11.076 20.843 22.348 1.00 33.78 181 GLY B N 1
ATOM 4699 C CA . GLY B 2 181 ? -11.781 21.845 21.574 1.00 38.67 181 GLY B CA 1
ATOM 4700 C C . GLY B 2 181 ? -13.264 21.572 21.716 1.00 43.97 181 GLY B C 1
ATOM 4701 O O . GLY B 2 181 ? -13.935 22.176 22.555 1.00 29.82 181 GLY B O 1
ATOM 4702 N N . LEU B 2 182 ? -13.760 20.635 20.910 1.00 46.56 182 LEU B N 1
ATOM 4703 C CA . LEU B 2 182 ? -15.166 20.234 20.923 1.00 32.25 182 LEU B CA 1
ATOM 4704 C C . LEU B 2 182 ? -16.107 21.429 20.822 1.00 37.48 182 LEU B C 1
ATOM 4705 O O . LEU B 2 182 ? -17.021 21.587 21.632 1.00 42.28 182 LEU B O 1
ATOM 4710 N N . SER B 2 183 ? -15.874 22.267 19.817 1.00 32.55 183 SER B N 1
ATOM 4711 C CA . SER B 2 183 ? -16.628 23.502 19.660 1.00 37.67 183 SER B CA 1
ATOM 4712 C C . SER B 2 183 ? -16.929 23.807 18.197 1.00 40.74 183 SER B C 1
ATOM 4713 O O . SER B 2 183 ? -17.933 24.446 17.886 1.00 42.87 183 SER B O 1
ATOM 4716 N N . ALA B 2 184 ? -16.057 23.343 17.306 1.00 35.35 184 ALA B N 1
ATOM 4717 C CA . ALA B 2 184 ? -16.153 23.658 15.882 1.00 41.21 184 ALA B CA 1
ATOM 4718 C C . ALA B 2 184 ? -17.380 23.043 15.211 1.00 40.02 184 ALA B C 1
ATOM 4719 O O . ALA B 2 184 ? -17.482 21.822 15.092 1.00 32.63 184 ALA B O 1
ATOM 4721 N N . PRO B 2 185 ? -18.314 23.896 14.761 1.00 37.64 185 PRO B N 1
ATOM 4722 C CA . PRO B 2 185 ? -19.523 23.445 14.063 1.00 37.16 185 PRO B CA 1
ATOM 4723 C C . PRO B 2 185 ? -19.192 22.726 12.760 1.00 37.08 185 PRO B C 1
ATOM 4724 O O . PRO B 2 185 ? -19.953 21.861 12.326 1.00 36.95 185 PRO B O 1
ATOM 4728 N N . PHE B 2 186 ? -18.065 23.086 12.151 1.00 36.99 186 PHE B N 1
ATOM 4729 C CA . PHE B 2 186 ? -17.605 22.450 10.921 1.00 30.00 186 PHE B CA 1
ATOM 4730 C C . PHE B 2 186 ? -17.404 20.954 11.137 1.00 33.68 186 PHE B C 1
ATOM 4731 O O . PHE B 2 186 ? -17.868 20.134 10.345 1.00 33.35 186 PHE B O 1
ATOM 4739 N N . ILE B 2 187 ? -16.711 20.608 12.217 1.00 34.01 187 ILE B N 1
ATOM 4740 C CA . ILE B 2 187 ? -16.461 19.213 12.557 1.00 33.16 187 ILE B CA 1
ATOM 4741 C C . ILE B 2 187 ? -17.740 18.549 13.059 1.00 32.93 187 ILE B C 1
ATOM 4742 O O . ILE B 2 187 ? -17.979 17.367 12.807 1.00 32.32 187 ILE B O 1
ATOM 4747 N N . ALA B 2 188 ? -18.562 19.323 13.761 1.00 32.13 188 ALA B N 1
ATOM 4748 C CA . ALA B 2 188 ? -19.826 18.823 14.290 1.00 39.59 188 ALA B CA 1
ATOM 4749 C C . ALA B 2 188 ? -20.740 18.336 13.172 1.00 35.96 188 ALA B C 1
ATOM 4750 O O . ALA B 2 188 ? -21.334 17.262 13.267 1.00 40.99 188 ALA B O 1
ATOM 4752 N N . GLY B 2 189 ? -20.843 19.130 12.112 1.00 33.54 189 GLY B N 1
ATOM 4753 C CA . GLY B 2 189 ? -21.678 18.783 10.978 1.00 37.54 189 GLY B CA 1
ATOM 4754 C C . GLY B 2 189 ? -21.184 17.545 10.257 1.00 38.77 189 GLY B C 1
ATOM 4755 O O . GLY B 2 189 ? -21.975 16.769 9.721 1.00 40.33 189 GLY B O 1
ATOM 4756 N N . GLN B 2 190 ? -19.868 17.358 10.247 1.00 38.44 190 GLN B N 1
ATOM 4757 C CA . GLN B 2 190 ? -19.266 16.205 9.591 1.00 31.64 190 GLN B CA 1
ATOM 4758 C C . GLN B 2 190 ? -19.535 14.918 10.365 1.00 35.10 190 GLN B C 1
ATOM 4759 O O . GLN B 2 190 ? -19.826 13.880 9.772 1.00 36.25 190 GLN B O 1
ATOM 4765 N N . LEU B 2 191 ? -19.434 14.992 11.688 1.00 36.08 191 LEU B N 1
ATOM 4766 C CA . LEU B 2 191 ? -19.728 13.846 12.541 1.00 31.99 191 LEU B CA 1
ATOM 4767 C C . LEU B 2 191 ? -21.204 13.481 12.452 1.00 34.01 191 LEU B C 1
ATOM 4768 O O . LEU B 2 191 ? -21.566 12.305 12.468 1.00 40.75 191 LEU B O 1
ATOM 4773 N N . ASP B 2 192 ? -22.050 14.501 12.358 1.00 32.44 192 ASP B N 1
ATOM 4774 C CA . ASP B 2 192 ? -23.485 14.302 12.209 1.00 34.54 192 ASP B CA 1
ATOM 4775 C C . ASP B 2 192 ? -23.797 13.602 10.891 1.00 36.79 192 ASP B C 1
ATOM 4776 O O . ASP B 2 192 ? -24.632 12.701 10.837 1.00 36.53 192 ASP B O 1
ATOM 4781 N N . PHE B 2 193 ? -23.116 14.024 9.831 1.00 36.59 193 PHE B N 1
ATOM 4782 C CA . PHE B 2 193 ? -23.304 13.435 8.511 1.00 33.05 193 PHE B CA 1
ATOM 4783 C C . PHE B 2 193 ? -22.832 11.985 8.488 1.00 36.96 193 PHE B C 1
ATOM 4784 O O . PHE B 2 193 ? -23.402 11.148 7.788 1.00 37.67 193 PHE B O 1
ATOM 4792 N N . CYS B 2 194 ? -21.786 11.696 9.257 1.00 35.49 194 CYS B N 1
ATOM 4793 C CA . CYS B 2 194 ? -21.247 10.343 9.347 1.00 39.46 194 CYS B CA 1
ATOM 4794 C C . CYS B 2 194 ? -22.223 9.399 10.034 1.00 36.88 194 CYS B C 1
ATOM 4795 O O . CYS B 2 194 ? -22.395 8.254 9.615 1.00 40.08 194 CYS B O 1
ATOM 4798 N N . MET B 2 195 ? -22.861 9.886 11.094 1.00 33.49 195 MET B N 1
ATOM 4799 C CA . MET B 2 195 ? -23.764 9.062 11.889 1.00 38.11 195 MET B CA 1
ATOM 4800 C C . MET B 2 195 ? -25.100 8.809 11.190 1.00 46.21 195 MET B C 1
ATOM 4801 O O . MET B 2 195 ? -25.869 7.941 11.604 1.00 50.59 195 MET B O 1
ATOM 4806 N N . ARG B 2 196 ? -25.368 9.564 10.130 1.00 42.24 196 ARG B N 1
ATOM 4807 C CA . ARG B 2 196 ? -26.573 9.361 9.334 1.00 41.95 196 ARG B CA 1
ATOM 4808 C C . ARG B 2 196 ? -26.283 8.453 8.144 1.00 47.09 196 ARG B C 1
ATOM 4809 O O . ARG B 2 196 ? -27.180 8.110 7.373 1.00 45.11 196 ARG B O 1
ATOM 4817 N N . HIS B 2 197 ? -25.018 8.070 8.001 1.00 46.25 197 HIS B N 1
ATOM 4818 C CA . HIS B 2 197 ? -24.607 7.136 6.962 1.00 48.09 197 HIS B CA 1
ATOM 4819 C C . HIS B 2 197 ? -23.607 6.137 7.532 1.00 41.14 197 HIS B C 1
ATOM 4820 O O . HIS B 2 197 ? -22.481 6.023 7.050 1.00 45.87 197 HIS B O 1
ATOM 4827 N N . LEU B 2 198 ? -24.035 5.412 8.562 1.00 43.21 198 LEU B N 1
ATOM 4828 C CA . LEU B 2 198 ? -23.170 4.470 9.265 1.00 46.24 198 LEU B CA 1
ATOM 4829 C C . LEU B 2 198 ? -22.842 3.227 8.441 1.00 49.70 198 LEU B C 1
ATOM 4830 O O . LEU B 2 198 ? -21.980 2.434 8.820 1.00 53.52 198 LEU B O 1
ATOM 4835 N N . ASP B 2 199 ? -23.529 3.060 7.316 1.00 49.18 199 ASP B N 1
ATOM 4836 C CA . ASP B 2 199 ? -23.280 1.921 6.440 1.00 54.26 199 ASP B CA 1
ATOM 4837 C C . ASP B 2 199 ? -21.913 2.012 5.765 1.00 56.45 199 ASP B C 1
ATOM 4838 O O . ASP B 2 199 ? -21.333 0.996 5.382 1.00 63.46 199 ASP B O 1
ATOM 4843 N N . VAL B 2 200 ? -21.404 3.233 5.623 1.00 49.34 200 VAL B N 1
ATOM 4844 C CA . VAL B 2 200 ? -20.118 3.449 4.965 1.00 57.16 200 VAL B CA 1
ATOM 4845 C C . VAL B 2 200 ? -19.168 4.321 5.789 1.00 51.66 200 VAL B C 1
ATOM 4846 O O . VAL B 2 200 ? -17.949 4.222 5.648 1.00 47.99 200 VAL B O 1
ATOM 4850 N N . TYR B 2 201 ? -19.726 5.168 6.650 1.00 50.20 201 TYR B N 1
ATOM 4851 C CA . TYR B 2 201 ? -18.918 6.069 7.470 1.00 47.14 201 TYR B CA 1
ATOM 4852 C C . TYR B 2 201 ? -18.742 5.561 8.898 1.00 51.36 201 TYR B C 1
ATOM 4853 O O . TYR B 2 201 ? -19.703 5.137 9.539 1.00 54.08 201 TYR B O 1
ATOM 4862 N N . LEU B 2 202 ? -17.508 5.610 9.390 1.00 42.15 202 LEU B N 1
ATOM 4863 C CA . LEU B 2 202 ? -17.233 5.331 10.794 1.00 35.11 202 LEU B CA 1
ATOM 4864 C C . LEU B 2 202 ? -16.610 6.560 11.447 1.00 39.65 202 LEU B C 1
ATOM 4865 O O . LEU B 2 202 ? -15.439 6.863 11.223 1.00 32.20 202 LEU B O 1
ATOM 4870 N N . PRO B 2 203 ? -17.403 7.274 12.257 1.00 41.89 203 PRO B N 1
ATOM 4871 C CA . PRO B 2 203 ? -16.993 8.546 12.863 1.00 44.15 203 PRO B CA 1
ATOM 4872 C C . PRO B 2 203 ? -16.027 8.382 14.034 1.00 39.90 203 PRO B C 1
ATOM 4873 O O . PRO B 2 203 ? -16.236 7.541 14.907 1.00 41.97 203 PRO B O 1
ATOM 4877 N N . VAL B 2 204 ? -14.970 9.189 14.037 1.00 40.71 204 VAL B N 1
ATOM 4878 C CA . VAL B 2 204 ? -14.035 9.239 15.155 1.00 39.21 204 VAL B CA 1
ATOM 4879 C C . VAL B 2 204 ? -13.761 10.690 15.535 1.00 36.03 204 VAL B C 1
ATOM 4880 O O . VAL B 2 204 ? -13.325 11.486 14.704 1.00 38.60 204 VAL B O 1
ATOM 4884 N N . LEU B 2 205 ? -14.027 11.033 16.791 1.00 34.68 205 LEU B N 1
ATOM 4885 C CA . LEU B 2 205 ? -13.787 12.386 17.276 1.00 33.34 205 LEU B CA 1
ATOM 4886 C C . LEU B 2 205 ? -12.489 12.465 18.073 1.00 28.64 205 LEU B C 1
ATOM 4887 O O . LEU B 2 205 ? -12.251 11.663 18.975 1.00 28.23 205 LEU B O 1
ATOM 4892 N N . VAL B 2 206 ? -11.649 13.436 17.730 1.00 28.56 206 VAL B N 1
ATOM 4893 C CA . VAL B 2 206 ? -10.414 13.670 18.466 1.00 29.12 206 VAL B CA 1
ATOM 4894 C C . VAL B 2 206 ? -10.450 15.030 19.152 1.00 27.12 206 VAL B C 1
ATOM 4895 O O . VAL B 2 206 ? -10.569 16.067 18.499 1.00 28.14 206 VAL B O 1
ATOM 4899 N N . GLY B 2 207 ? -10.355 15.011 20.476 1.00 26.06 207 GLY B N 1
ATOM 4900 C CA . GLY B 2 207 ? -10.378 16.226 21.264 1.00 27.01 207 GLY B CA 1
ATOM 4901 C C . GLY B 2 207 ? -9.690 16.009 22.593 1.00 30.21 207 GLY B C 1
ATOM 4902 O O . GLY B 2 207 ? -9.114 14.950 22.828 1.00 38.19 207 GLY B O 1
ATOM 4903 N N . PHE B 2 208 ? -9.745 17.010 23.465 1.00 34.23 208 PHE B N 1
ATOM 4904 C CA . PHE B 2 208 ? -9.085 16.922 24.763 1.00 38.90 208 PHE B CA 1
ATOM 4905 C C . PHE B 2 208 ? -9.962 17.520 25.858 1.00 38.73 208 PHE B C 1
ATOM 4906 O O . PHE B 2 208 ? -9.480 17.919 26.918 1.00 43.38 208 PHE B O 1
ATOM 4914 N N . ASN B 2 209 ? -11.260 17.577 25.576 1.00 35.58 209 ASN B N 1
ATOM 4915 C CA . ASN B 2 209 ? -12.263 17.923 26.572 1.00 39.96 209 ASN B CA 1
ATOM 4916 C C . ASN B 2 209 ? -13.227 16.761 26.755 1.00 37.05 209 ASN B C 1
ATOM 4917 O O . ASN B 2 209 ? -13.492 16.019 25.809 1.00 28.10 209 ASN B O 1
ATOM 4922 N N . PRO B 2 210 ? -13.748 16.590 27.978 1.00 40.97 210 PRO B N 1
ATOM 4923 C CA . PRO B 2 210 ? -14.796 15.593 28.214 1.00 28.80 210 PRO B CA 1
ATOM 4924 C C . PRO B 2 210 ? -16.022 15.916 27.370 1.00 33.17 210 PRO B C 1
ATOM 4925 O O . PRO B 2 210 ? -16.246 17.084 27.052 1.00 39.88 210 PRO B O 1
ATOM 4929 N N . VAL B 2 211 ? -16.796 14.898 27.009 1.00 37.35 211 VAL B N 1
ATOM 4930 C CA . VAL B 2 211 ? -17.988 15.091 26.189 1.00 32.58 211 VAL B CA 1
ATOM 4931 C C . VAL B 2 211 ? -18.963 16.052 26.866 1.00 31.68 211 VAL B C 1
ATOM 4932 O O . VAL B 2 211 ? -19.652 16.827 26.202 1.00 32.19 211 VAL B O 1
ATOM 4936 N N . SER B 2 212 ? -18.991 16.015 28.194 1.00 28.77 212 SER B N 1
ATOM 4937 C CA . SER B 2 212 ? -19.878 16.872 28.974 1.00 30.94 212 SER B CA 1
ATOM 4938 C C . SER B 2 212 ? -19.378 18.314 29.068 1.00 34.04 212 SER B C 1
ATOM 4939 O O . SER B 2 212 ? -19.987 19.145 29.742 1.00 29.62 212 SER B O 1
ATOM 4942 N N . MET B 2 213 ? -18.267 18.607 28.398 1.00 33.00 213 MET B N 1
ATOM 4943 C CA . MET B 2 213 ? -17.708 19.956 28.407 1.00 31.91 213 MET B CA 1
ATOM 4944 C C . MET B 2 213 ? -17.734 20.602 27.024 1.00 38.80 213 MET B C 1
ATOM 4945 O O . MET B 2 213 ? -17.250 21.720 26.845 1.00 40.98 213 MET B O 1
ATOM 4950 N N . ALA B 2 214 ? -18.297 19.896 26.049 1.00 31.11 214 ALA B N 1
ATOM 4951 C CA . ALA B 2 214 ? -18.452 20.448 24.709 1.00 33.56 214 ALA B CA 1
ATOM 4952 C C . ALA B 2 214 ? -19.477 21.575 24.739 1.00 33.56 214 ALA B C 1
ATOM 4953 O O . ALA B 2 214 ? -20.248 21.691 25.691 1.00 33.48 214 ALA B O 1
ATOM 4955 N N . ARG B 2 215 ? -19.483 22.406 23.703 1.00 28.37 215 ARG B N 1
ATOM 4956 C CA . ARG B 2 215 ? -20.421 23.521 23.643 1.00 42.14 215 ARG B CA 1
ATOM 4957 C C . ARG B 2 215 ? -21.856 23.022 23.512 1.00 45.44 215 ARG B C 1
ATOM 4958 O O . ARG B 2 215 ? -22.182 22.276 22.587 1.00 39.00 215 ARG B O 1
ATOM 4966 N N . ASN B 2 216 ? -22.709 23.432 24.446 1.00 42.73 216 ASN B N 1
ATOM 4967 C CA . ASN B 2 216 ? -24.107 23.017 24.439 1.00 50.38 216 ASN B CA 1
ATOM 4968 C C . ASN B 2 216 ? -25.018 24.071 23.821 1.00 48.18 216 ASN B C 1
ATOM 4969 O O . ASN B 2 216 ? -26.241 23.929 23.829 1.00 51.50 216 ASN B O 1
ATOM 4974 N N . GLU B 2 217 ? -24.414 25.128 23.288 1.00 52.58 217 GLU B N 1
ATOM 4975 C CA . GLU B 2 217 ? -25.165 26.181 22.618 1.00 47.57 217 GLU B CA 1
ATOM 4976 C C . GLU B 2 217 ? -25.578 25.727 21.226 1.00 42.52 217 GLU B C 1
ATOM 4977 O O . GLU B 2 217 ? -24.765 25.190 20.473 1.00 47.61 217 GLU B O 1
ATOM 4983 N N . ARG B 2 218 ? -26.846 25.944 20.893 1.00 44.45 218 ARG B N 1
ATOM 4984 C CA . ARG B 2 218 ? -27.389 25.549 19.600 1.00 56.06 218 ARG B CA 1
ATOM 4985 C C . ARG B 2 218 ? -26.630 26.232 18.467 1.00 48.61 218 ARG B C 1
ATOM 4986 O O . ARG B 2 218 ? -26.598 27.460 18.384 1.00 51.88 218 ARG B O 1
ATOM 4994 N N . ILE B 2 219 ? -26.011 25.431 17.605 1.00 44.25 219 ILE B N 1
ATOM 4995 C CA . ILE B 2 219 ? -25.304 25.960 16.446 1.00 47.32 219 ILE B CA 1
ATOM 4996 C C . ILE B 2 219 ? -26.285 26.673 15.523 1.00 49.45 219 ILE B C 1
ATOM 4997 O O . ILE B 2 219 ? -27.176 26.046 14.951 1.00 44.64 219 ILE B O 1
ATOM 5002 N N . GLU B 2 220 ? -26.118 27.986 15.394 1.00 49.87 220 GLU B N 1
ATOM 5003 C CA . GLU B 2 220 ? -27.037 28.817 14.620 1.00 51.07 220 GLU B CA 1
ATOM 5004 C C . GLU B 2 220 ? -27.194 28.335 13.182 1.00 48.02 220 GLU B C 1
ATOM 5005 O O . GLU B 2 220 ? -26.210 28.064 12.494 1.00 45.82 220 GLU B O 1
ATOM 5011 N N . GLY B 2 221 ? -28.442 28.229 12.739 1.00 45.88 221 GLY B N 1
ATOM 5012 C CA . GLY B 2 221 ? -28.739 27.737 11.409 1.00 43.22 221 GLY B CA 1
ATOM 5013 C C . GLY B 2 221 ? -28.586 26.232 11.328 1.00 44.61 221 GLY B C 1
ATOM 5014 O O . GLY B 2 221 ? -28.316 25.683 10.261 1.00 54.22 221 GLY B O 1
ATOM 5015 N N . TRP B 2 222 ? -28.759 25.563 12.464 1.00 37.71 222 TRP B N 1
ATOM 5016 C CA . TRP B 2 222 ? -28.633 24.111 12.519 1.00 40.82 222 TRP B CA 1
ATOM 5017 C C . TRP B 2 222 ? -29.490 23.523 13.641 1.00 37.98 222 TRP B C 1
ATOM 5018 O O . TRP B 2 222 ? -30.101 24.258 14.418 1.00 36.31 222 TRP B O 1
ATOM 5029 N N . HIS B 2 223 ? -29.527 22.197 13.725 1.00 33.02 223 HIS B N 1
ATOM 5030 C CA . HIS B 2 223 ? -30.466 21.514 14.612 1.00 42.38 223 HIS B CA 1
ATOM 5031 C C . HIS B 2 223 ? -29.907 21.151 15.988 1.00 45.59 223 HIS B C 1
ATOM 5032 O O . HIS B 2 223 ? -30.655 21.081 16.964 1.00 38.88 223 HIS B O 1
ATOM 5039 N N . SER B 2 224 ? -28.601 20.921 16.070 1.00 44.02 224 SER B N 1
ATOM 5040 C CA . SER B 2 224 ? -27.999 20.469 17.322 1.00 38.30 224 SER B CA 1
ATOM 5041 C C . SER B 2 224 ? -26.816 21.324 17.764 1.00 42.57 224 SER B C 1
ATOM 5042 O O . SER B 2 224 ? -26.297 22.137 16.999 1.00 40.22 224 SER B O 1
ATOM 5045 N N . SER B 2 225 ? -26.403 21.132 19.013 1.00 39.09 225 SER B N 1
ATOM 5046 C CA . SER B 2 225 ? -25.183 21.737 19.528 1.00 36.70 225 SER B CA 1
ATOM 5047 C C . SER B 2 225 ? -24.054 20.734 19.356 1.00 36.34 225 SER B C 1
ATOM 5048 O O . SER B 2 225 ? -24.291 19.599 18.944 1.00 34.11 225 SER B O 1
ATOM 5051 N N . PHE B 2 226 ? -22.828 21.140 19.670 1.00 34.69 226 PHE B N 1
ATOM 5052 C CA . PHE B 2 226 ? -21.699 20.226 19.559 1.00 32.50 226 PHE B CA 1
ATOM 5053 C C . PHE B 2 226 ? -21.828 19.103 20.584 1.00 30.65 226 PHE B C 1
ATOM 5054 O O . PHE B 2 226 ? -21.578 17.938 20.273 1.00 29.66 226 PHE B O 1
ATOM 5062 N N . ARG B 2 227 ? -22.225 19.461 21.802 1.00 28.64 227 ARG B N 1
ATOM 5063 C CA . ARG B 2 227 ? -22.367 18.487 22.879 1.00 29.15 227 ARG B CA 1
ATOM 5064 C C . ARG B 2 227 ? -23.404 17.422 22.535 1.00 34.43 227 ARG B C 1
ATOM 5065 O O . ARG B 2 227 ? -23.206 16.240 22.816 1.00 30.17 227 ARG B O 1
ATOM 5073 N N . GLN B 2 228 ? -24.502 17.846 21.919 1.00 32.16 228 GLN B N 1
ATOM 5074 C CA . GLN B 2 228 ? -25.559 16.925 21.516 1.00 32.99 228 GLN B CA 1
ATOM 5075 C C . GLN B 2 228 ? -25.087 15.956 20.436 1.00 31.57 228 GLN B C 1
ATOM 5076 O O . GLN B 2 228 ? -25.389 14.764 20.488 1.00 37.32 228 GLN B O 1
ATOM 5082 N N . VAL B 2 229 ? -24.347 16.472 19.461 1.00 31.83 229 VAL B N 1
ATOM 5083 C CA . VAL B 2 229 ? -23.776 15.630 18.417 1.00 33.32 229 VAL B CA 1
ATOM 5084 C C . VAL B 2 229 ? -22.732 14.695 19.020 1.00 34.98 229 VAL B C 1
ATOM 5085 O O . VAL B 2 229 ? -22.620 13.532 18.628 1.00 35.65 229 VAL B O 1
ATOM 5089 N N . ALA B 2 230 ? -21.979 15.209 19.987 1.00 28.72 230 ALA B N 1
ATOM 5090 C CA . ALA B 2 230 ? -20.957 14.421 20.665 1.00 32.04 230 ALA B CA 1
ATOM 5091 C C . ALA B 2 230 ? -21.582 13.304 21.495 1.00 31.05 230 ALA B C 1
ATOM 5092 O O . ALA B 2 230 ? -21.115 12.165 21.469 1.00 31.94 230 ALA B O 1
ATOM 5094 N N . GLU B 2 231 ? -22.640 13.637 22.229 1.00 35.21 231 GLU B N 1
ATOM 5095 C CA . GLU B 2 231 ? -23.347 12.658 23.051 1.00 38.53 231 GLU B CA 1
ATOM 5096 C C . GLU B 2 231 ? -23.980 11.568 22.193 1.00 31.21 231 GLU B C 1
ATOM 5097 O O . GLU B 2 231 ? -24.138 10.430 22.636 1.00 32.44 231 GLU B O 1
ATOM 5103 N N . ARG B 2 232 ? -24.340 11.926 20.965 1.00 26.60 232 ARG B N 1
ATOM 5104 C CA . ARG B 2 232 ? -24.835 10.957 19.997 1.00 35.97 232 ARG B CA 1
ATOM 5105 C C . ARG B 2 232 ? -23.735 9.968 19.633 1.00 35.12 232 ARG B C 1
ATOM 5106 O O . ARG B 2 232 ? -23.954 8.757 19.604 1.00 30.85 232 ARG B O 1
ATOM 5114 N N . LEU B 2 233 ? -22.549 10.497 19.358 1.00 41.54 233 LEU B N 1
ATOM 5115 C CA . LEU B 2 233 ? -21.397 9.671 19.028 1.00 39.77 233 LEU B CA 1
ATOM 5116 C C . LEU B 2 233 ? -20.980 8.825 20.227 1.00 37.69 233 LEU B C 1
ATOM 5117 O O . LEU B 2 233 ? -20.437 7.732 20.067 1.00 36.46 233 LEU B O 1
ATOM 5122 N N . GLN B 2 234 ? -21.249 9.331 21.426 1.00 31.56 234 GLN B N 1
ATOM 5123 C CA . GLN B 2 234 ? -20.891 8.621 22.648 1.00 36.22 234 GLN B CA 1
ATOM 5124 C C . GLN B 2 234 ? -21.769 7.390 22.856 1.00 42.34 234 GLN B C 1
ATOM 5125 O O . GLN B 2 234 ? -21.326 6.392 23.424 1.00 42.83 234 GLN B O 1
ATOM 5131 N N . THR B 2 235 ? -23.014 7.462 22.395 1.00 39.31 235 THR B N 1
ATOM 5132 C CA . THR B 2 235 ? -23.908 6.311 22.457 1.00 47.79 235 THR B CA 1
ATOM 5133 C C . THR B 2 235 ? -23.468 5.259 21.443 1.00 46.56 235 THR B C 1
ATOM 5134 O O . THR B 2 235 ? -23.560 4.059 21.699 1.00 48.81 235 THR B O 1
ATOM 5138 N N . LEU B 2 236 ? -22.986 5.719 20.292 1.00 42.74 236 LEU B N 1
ATOM 5139 C CA . LEU B 2 236 ? -22.415 4.826 19.291 1.00 46.03 236 LEU B CA 1
ATOM 5140 C C . LEU B 2 236 ? -21.073 4.286 19.771 1.00 45.46 236 LEU B C 1
ATOM 5141 O O . LEU B 2 236 ? -20.637 3.213 19.354 1.00 44.78 236 LEU B O 1
ATOM 5146 N N . HIS B 2 237 ? -20.424 5.043 20.651 1.00 46.77 237 HIS B N 1
ATOM 5147 C CA . HIS B 2 237 ? -19.112 4.679 21.173 1.00 51.31 237 HIS B CA 1
ATOM 5148 C C . HIS B 2 237 ? -19.183 3.439 22.055 1.00 44.11 237 HIS B C 1
ATOM 5149 O O . HIS B 2 237 ? -18.345 2.544 21.953 1.00 50.48 237 HIS B O 1
ATOM 5156 N N . ASP B 2 238 ? -20.192 3.391 22.918 1.00 53.85 238 ASP B N 1
ATOM 5157 C CA . ASP B 2 238 ? -20.366 2.273 23.835 1.00 62.36 238 ASP B CA 1
ATOM 5158 C C . ASP B 2 238 ? -20.736 0.997 23.085 1.00 60.56 238 ASP B C 1
ATOM 5159 O O . ASP B 2 238 ? -20.551 -0.110 23.592 1.00 61.56 238 ASP B O 1
ATOM 5164 N N . SER B 2 239 ? -21.258 1.159 21.873 1.00 57.12 239 SER B N 1
ATOM 5165 C CA . SER B 2 239 ? -21.668 0.025 21.054 1.00 54.72 239 SER B CA 1
ATOM 5166 C C . SER B 2 239 ? -20.665 -0.262 19.941 1.00 58.39 239 SER B C 1
ATOM 5167 O O . SER B 2 239 ? -20.975 -0.984 18.992 1.00 64.69 239 SER B O 1
ATOM 5170 N N . GLN B 2 240 ? -19.473 0.318 20.062 1.00 50.10 240 GLN B N 1
ATOM 5171 C CA . GLN B 2 240 ? -18.386 0.119 19.100 1.00 46.02 240 GLN B CA 1
ATOM 5172 C C . GLN B 2 240 ? -18.732 0.577 17.681 1.00 44.75 240 GLN B C 1
ATOM 5173 O O . GLN B 2 240 ? -18.062 0.198 16.720 1.00 45.31 240 GLN B O 1
ATOM 5179 N N . LYS B 2 241 ? -19.772 1.396 17.556 1.00 50.75 241 LYS B N 1
ATOM 5180 C CA . LYS B 2 241 ? -20.202 1.903 16.257 1.00 52.57 241 LYS B CA 1
ATOM 5181 C C . LYS B 2 241 ? -19.393 3.136 15.866 1.00 51.68 241 LYS B C 1
ATOM 5182 O O . LYS B 2 241 ? -19.112 3.362 14.689 1.00 51.52 241 LYS B O 1
ATOM 5188 N N . GLY B 2 242 ? -19.029 3.930 16.866 1.00 45.53 242 GLY B N 1
ATOM 5189 C CA . GLY B 2 242 ? -18.195 5.100 16.665 1.00 35.33 242 GLY B CA 1
ATOM 5190 C C . GLY B 2 242 ? -17.167 5.184 17.774 1.00 35.12 242 GLY B C 1
ATOM 5191 O O . GLY B 2 242 ? -17.158 4.345 18.673 1.00 34.18 242 GLY B O 1
ATOM 5192 N N . PHE B 2 243 ? -16.298 6.187 17.719 1.00 38.76 243 PHE B N 1
ATOM 5193 C CA . PHE B 2 243 ? -15.249 6.319 18.725 1.00 40.93 243 PHE B CA 1
ATOM 5194 C C . PHE B 2 243 ? -14.958 7.768 19.107 1.00 36.95 243 PHE B C 1
ATOM 5195 O O . PHE B 2 243 ? -14.890 8.648 18.251 1.00 37.13 243 PHE B O 1
ATOM 5203 N N . ILE B 2 244 ? -14.794 8.003 20.405 1.00 35.07 244 ILE B N 1
ATOM 5204 C CA . ILE B 2 244 ? -14.399 9.312 20.910 1.00 35.02 244 ILE B CA 1
ATOM 5205 C C . ILE B 2 244 ? -13.053 9.215 21.617 1.00 43.20 244 ILE B C 1
ATOM 5206 O O . ILE B 2 244 ? -12.931 8.570 22.659 1.00 46.21 244 ILE B O 1
ATOM 5211 N N . LEU B 2 245 ? -12.042 9.857 21.043 1.00 35.17 245 LEU B N 1
ATOM 5212 C CA . LEU B 2 245 ? -10.705 9.840 21.617 1.00 35.27 245 LEU B CA 1
ATOM 5213 C C . LEU B 2 245 ? -10.403 11.186 22.264 1.00 35.87 245 LEU B C 1
ATOM 5214 O O . LEU B 2 245 ? -9.852 12.082 21.624 1.00 35.96 245 LEU B O 1
ATOM 5219 N N . ASN B 2 246 ? -10.771 11.327 23.535 1.00 33.06 246 ASN B N 1
ATOM 5220 C CA . ASN B 2 246 ? -10.620 12.604 24.228 1.00 33.24 246 ASN B CA 1
ATOM 5221 C C . ASN B 2 246 ? -9.871 12.544 25.562 1.00 37.97 246 ASN B C 1
ATOM 5222 O O . ASN B 2 246 ? -10.462 12.747 26.623 1.00 42.33 246 ASN B O 1
ATOM 5227 N N . PRO B 2 247 ? -8.557 12.277 25.514 1.00 34.52 247 PRO B N 1
ATOM 5228 C CA . PRO B 2 247 ? -7.780 12.336 26.755 1.00 34.80 247 PRO B CA 1
ATOM 5229 C C . PRO B 2 247 ? -7.544 13.784 27.172 1.00 31.96 247 PRO B C 1
ATOM 5230 O O . PRO B 2 247 ? -7.215 14.620 26.331 1.00 29.62 247 PRO B O 1
ATOM 5234 N N . ALA B 2 248 ? -7.724 14.079 28.454 1.00 29.38 248 ALA B N 1
ATOM 5235 C CA . ALA B 2 248 ? -7.478 15.424 28.955 1.00 33.65 248 ALA B CA 1
ATOM 5236 C C . ALA B 2 248 ? -5.981 15.702 28.980 1.00 41.29 248 ALA B C 1
ATOM 5237 O O . ALA B 2 248 ? -5.196 14.898 29.486 1.00 29.85 248 ALA B O 1
ATOM 5239 N N . VAL B 2 249 ? -5.590 16.846 28.432 1.00 38.08 249 VAL B N 1
ATOM 5240 C CA . VAL B 2 249 ? -4.179 17.172 28.285 1.00 23.16 249 VAL B CA 1
ATOM 5241 C C . VAL B 2 249 ? -3.789 18.371 29.148 1.00 28.66 249 VAL B C 1
ATOM 5242 O O . VAL B 2 249 ? -2.606 18.619 29.385 1.00 38.69 249 VAL B O 1
ATOM 5246 N N . GLY B 2 250 ? -4.789 19.103 29.627 1.00 23.26 250 GLY B N 1
ATOM 5247 C CA . GLY B 2 250 ? -4.551 20.251 30.482 1.00 21.41 250 GLY B CA 1
ATOM 5248 C C . GLY B 2 250 ? -4.601 21.567 29.731 1.00 23.99 250 GLY B C 1
ATOM 5249 O O . GLY B 2 250 ? -4.485 21.589 28.506 1.00 34.33 250 GLY B O 1
ATOM 5250 N N . PRO B 2 251 ? -4.778 22.676 30.465 1.00 22.68 251 PRO B N 1
ATOM 5251 C CA . PRO B 2 251 ? -4.839 24.022 29.885 1.00 29.00 251 PRO B CA 1
ATOM 5252 C C . PRO B 2 251 ? -3.556 24.395 29.147 1.00 32.29 251 PRO B C 1
ATOM 5253 O O . PRO B 2 251 ? -2.502 23.813 29.402 1.00 35.13 251 PRO B O 1
ATOM 5257 N N . GLU B 2 252 ? -3.655 25.361 28.239 1.00 29.55 252 GLU B N 1
ATOM 5258 C CA . GLU B 2 252 ? -2.504 25.825 27.475 1.00 29.01 252 GLU B CA 1
ATOM 5259 C C . GLU B 2 252 ? -1.692 26.822 28.291 1.00 34.22 252 GLU B C 1
ATOM 5260 O O . GLU B 2 252 ? -2.196 27.390 29.260 1.00 33.58 252 GLU B O 1
ATOM 5266 N N . GLY B 2 253 ? -0.436 27.026 27.896 1.00 32.85 253 GLY B N 1
ATOM 5267 C CA . GLY B 2 253 ? 0.418 28.018 28.526 1.00 28.78 253 GLY B CA 1
ATOM 5268 C C . GLY B 2 253 ? -0.253 29.374 28.484 1.00 37.32 253 GLY B C 1
ATOM 5269 O O . GLY B 2 253 ? -0.402 30.043 29.507 1.00 40.40 253 GLY B O 1
ATOM 5270 N N . VAL B 2 254 ? -0.658 29.777 27.286 1.00 36.63 254 VAL B N 1
ATOM 5271 C CA . VAL B 2 254 ? -1.571 30.898 27.125 1.00 44.28 254 VAL B CA 1
ATOM 5272 C C . VAL B 2 254 ? -2.935 30.343 26.710 1.00 43.59 254 VAL B C 1
ATOM 5273 O O . VAL B 2 254 ? -3.065 29.706 25.663 1.00 29.63 254 VAL B O 1
ATOM 5277 N N . SER B 2 255 ? -3.942 30.573 27.549 1.00 46.69 255 SER B N 1
ATOM 5278 C CA . SER B 2 255 ? -5.241 29.915 27.405 1.00 38.74 255 SER B CA 1
ATOM 5279 C C . SER B 2 255 ? -5.924 30.195 26.070 1.00 43.79 255 SER B C 1
ATOM 5280 O O . SER B 2 255 ? -5.938 31.329 25.590 1.00 48.18 255 SER B O 1
ATOM 5283 N N . GLY B 2 256 ? -6.491 29.148 25.480 1.00 35.84 256 GLY B N 1
ATOM 5284 C CA . GLY B 2 256 ? -7.174 29.262 24.206 1.00 38.22 256 GLY B CA 1
ATOM 5285 C C . GLY B 2 256 ? -6.307 28.826 23.043 1.00 38.27 256 GLY B C 1
ATOM 5286 O O . GLY B 2 256 ? -6.800 28.252 22.072 1.00 50.38 256 GLY B O 1
ATOM 5287 N N . SER B 2 257 ? -5.009 29.098 23.142 1.00 41.44 257 SER B N 1
ATOM 5288 C CA . SER B 2 257 ? -4.067 28.758 22.080 1.00 50.70 257 SER B CA 1
ATOM 5289 C C . SER B 2 257 ? -3.944 27.249 21.905 1.00 43.49 257 SER B C 1
ATOM 5290 O O . SER B 2 257 ? -2.984 26.638 22.371 1.00 46.33 257 SER B O 1
ATOM 5293 N N . SER B 2 258 ? -4.916 26.658 21.218 1.00 39.34 258 SER B N 1
ATOM 5294 C CA . SER B 2 258 ? -4.952 25.214 21.017 1.00 35.95 258 SER B CA 1
ATOM 5295 C C . SER B 2 258 ? -3.929 24.748 19.983 1.00 36.64 258 SER B C 1
ATOM 5296 O O . SER B 2 258 ? -3.807 23.553 19.711 1.00 32.23 258 SER B O 1
ATOM 5299 N N . ARG B 2 259 ? -3.195 25.700 19.414 1.00 39.09 259 ARG B N 1
ATOM 5300 C CA . ARG B 2 259 ? -2.153 25.400 18.439 1.00 37.72 259 ARG B CA 1
ATOM 5301 C C . ARG B 2 259 ? -0.942 24.756 19.105 1.00 29.83 259 ARG B C 1
ATOM 5302 O O . ARG B 2 259 ? -0.066 24.214 18.432 1.00 31.72 259 ARG B O 1
ATOM 5310 N N . MET B 2 260 ? -0.899 24.820 20.432 1.00 31.75 260 MET B N 1
ATOM 5311 C CA . MET B 2 260 ? 0.244 24.326 21.187 1.00 38.10 260 MET B CA 1
ATOM 5312 C C . MET B 2 260 ? 0.027 22.894 21.672 1.00 39.01 260 MET B C 1
ATOM 5313 O O . MET B 2 260 ? 0.262 21.941 20.928 1.00 37.73 260 MET B O 1
ATOM 5318 N N . LYS B 2 261 ? -0.422 22.748 22.916 1.00 27.77 261 LYS B N 1
ATOM 5319 C CA . LYS B 2 261 ? -0.642 21.427 23.497 1.00 23.86 261 LYS B CA 1
ATOM 5320 C C . LYS B 2 261 ? -1.683 20.636 22.716 1.00 29.87 261 LYS B C 1
ATOM 5321 O O . LYS B 2 261 ? -1.509 19.443 22.476 1.00 32.46 261 LYS B O 1
ATOM 5327 N N . GLY B 2 262 ? -2.760 21.309 22.323 1.00 37.54 262 GLY B N 1
ATOM 5328 C CA . GLY B 2 262 ? -3.810 20.681 21.541 1.00 29.59 262 GLY B CA 1
ATOM 5329 C C . GLY B 2 262 ? -3.287 20.166 20.216 1.00 30.51 262 GLY B C 1
ATOM 5330 O O . GLY B 2 262 ? -3.577 19.038 19.817 1.00 32.62 262 GLY B O 1
ATOM 5331 N N . GLY B 2 263 ? -2.505 20.996 19.535 1.00 30.03 263 GLY B N 1
ATOM 5332 C CA . GLY B 2 263 ? -1.901 20.608 18.276 1.00 31.16 263 GLY B CA 1
ATOM 5333 C C . GLY B 2 263 ? -0.884 19.497 18.450 1.00 34.23 263 GLY B C 1
ATOM 5334 O O . GLY B 2 263 ? -0.892 18.516 17.707 1.00 32.38 263 GLY B O 1
ATOM 5335 N N . SER B 2 264 ? -0.009 19.654 19.440 1.00 37.34 264 SER B N 1
ATOM 5336 C CA . SER B 2 264 ? 1.035 18.671 19.713 1.00 31.85 264 SER B CA 1
ATOM 5337 C C . SER B 2 264 ? 0.450 17.312 20.080 1.00 31.15 264 SER B C 1
ATOM 5338 O O . SER B 2 264 ? 0.883 16.282 19.564 1.00 27.05 264 SER B O 1
ATOM 5341 N N . ALA B 2 265 ? -0.538 17.317 20.970 1.00 33.32 265 ALA B N 1
ATOM 5342 C CA . ALA B 2 265 ? -1.172 16.079 21.410 1.00 33.01 265 ALA B CA 1
ATOM 5343 C C . ALA B 2 265 ? -1.914 15.395 20.268 1.00 32.86 265 ALA B C 1
ATOM 5344 O O . ALA B 2 265 ? -1.895 14.171 20.159 1.00 34.87 265 ALA B O 1
ATOM 5346 N N . THR B 2 266 ? -2.565 16.190 19.422 1.00 26.90 266 THR B N 1
ATOM 5347 C CA . THR B 2 266 ? -3.276 15.659 18.263 1.00 27.38 266 THR B CA 1
ATOM 5348 C C . THR B 2 266 ? -2.318 14.907 17.348 1.00 29.30 266 THR B C 1
ATOM 5349 O O . THR B 2 266 ? -2.629 13.818 16.864 1.00 27.41 266 THR B O 1
ATOM 5353 N N . LYS B 2 267 ? -1.146 15.494 17.127 1.00 26.80 267 LYS B N 1
ATOM 5354 C CA . LYS B 2 267 ? -0.122 14.884 16.289 1.00 30.16 267 LYS B CA 1
ATOM 5355 C C . LYS B 2 267 ? 0.397 13.600 16.927 1.00 29.57 267 LYS B C 1
ATOM 5356 O O . LYS B 2 267 ? 0.542 12.580 16.258 1.00 26.62 267 LYS B O 1
ATOM 5362 N N . ILE B 2 268 ? 0.672 13.659 18.226 1.00 23.89 268 ILE B N 1
ATOM 5363 C CA . ILE B 2 268 ? 1.151 12.498 18.967 1.00 26.85 268 ILE B CA 1
ATOM 5364 C C . ILE B 2 268 ? 0.113 11.383 18.977 1.00 29.73 268 ILE B C 1
ATOM 5365 O O . ILE B 2 268 ? 0.425 10.226 18.697 1.00 31.04 268 ILE B O 1
ATOM 5370 N N . LEU B 2 269 ? -1.125 11.749 19.290 1.00 33.88 269 LEU B N 1
ATOM 5371 C CA . LEU B 2 269 ? -2.213 10.791 19.446 1.00 34.34 269 LEU B CA 1
ATOM 5372 C C . LEU B 2 269 ? -2.500 10.011 18.165 1.00 36.35 269 LEU B C 1
ATOM 5373 O O . LEU B 2 269 ? -2.559 8.781 18.178 1.00 37.07 269 LEU B O 1
ATOM 5378 N N . LEU B 2 270 ? -2.673 10.730 17.061 1.00 32.20 270 LEU B N 1
ATOM 5379 C CA . LEU B 2 270 ? -3.059 10.108 15.798 1.00 33.89 270 LEU B CA 1
ATOM 5380 C C . LEU B 2 270 ? -1.928 9.318 15.145 1.00 36.83 270 LEU B C 1
ATOM 5381 O O . LEU B 2 270 ? -2.141 8.199 14.678 1.00 39.78 270 LEU B O 1
ATOM 5386 N N . GLU B 2 271 ? -0.733 9.901 15.108 1.00 34.12 271 GLU B N 1
ATOM 5387 C CA . GLU B 2 271 ? 0.423 9.234 14.519 1.00 32.81 271 GLU B CA 1
ATOM 5388 C C . GLU B 2 271 ? 0.710 7.906 15.211 1.00 40.81 271 GLU B C 1
ATOM 5389 O O . GLU B 2 271 ? 0.941 6.894 14.552 1.00 43.78 271 GLU B O 1
ATOM 5395 N N . THR B 2 272 ? 0.691 7.921 16.540 1.00 35.73 272 THR B N 1
ATOM 5396 C CA . THR B 2 272 ? 0.887 6.712 17.332 1.00 32.87 272 THR B CA 1
ATOM 5397 C C . THR B 2 272 ? -0.178 5.678 16.993 1.00 33.79 272 THR B C 1
ATOM 5398 O O . THR B 2 272 ? 0.110 4.487 16.870 1.00 31.14 272 THR B O 1
ATOM 5402 N N . LEU B 2 273 ? -1.410 6.152 16.838 1.00 40.73 273 LEU B N 1
ATOM 5403 C CA . LEU B 2 273 ? -2.546 5.297 16.522 1.00 36.52 273 LEU B CA 1
ATOM 5404 C C . LEU B 2 273 ? -2.392 4.663 15.144 1.00 36.60 273 LEU B C 1
ATOM 5405 O O . LEU B 2 273 ? -2.554 3.454 14.982 1.00 35.99 273 LEU B O 1
ATOM 5410 N N . LEU B 2 274 ? -2.079 5.490 14.153 1.00 37.72 274 LEU B N 1
ATOM 5411 C CA . LEU B 2 274 ? -1.944 5.024 12.780 1.00 34.69 274 LEU B CA 1
ATOM 5412 C C . LEU B 2 274 ? -0.709 4.140 12.589 1.00 39.54 274 LEU B C 1
ATOM 5413 O O . LEU B 2 274 ? -0.740 3.188 11.811 1.00 39.56 274 LEU B O 1
ATOM 5418 N N . LEU B 2 275 ? 0.370 4.455 13.304 1.00 39.79 275 LEU B N 1
ATOM 5419 C CA . LEU B 2 275 ? 1.596 3.659 13.237 1.00 36.75 275 LEU B CA 1
ATOM 5420 C C . LEU B 2 275 ? 1.347 2.218 13.667 1.00 38.66 275 LEU B C 1
ATOM 5421 O O . LEU B 2 275 ? 1.878 1.281 13.072 1.00 35.47 275 LEU B O 1
ATOM 5426 N N . VAL B 2 276 ? 0.538 2.051 14.708 1.00 38.65 276 VAL B N 1
ATOM 5427 C CA . VAL B 2 276 ? 0.170 0.726 15.190 1.00 34.84 276 VAL B CA 1
ATOM 5428 C C . VAL B 2 276 ? -0.623 -0.036 14.132 1.00 41.36 276 VAL B C 1
ATOM 5429 O O . VAL B 2 276 ? -0.429 -1.239 13.943 1.00 51.57 276 VAL B O 1
ATOM 5433 N N . ALA B 2 277 ? -1.501 0.674 13.431 1.00 41.61 277 ALA B N 1
ATOM 5434 C CA . ALA B 2 277 ? -2.305 0.066 12.376 1.00 47.27 277 ALA B CA 1
ATOM 5435 C C . ALA B 2 277 ? -1.436 -0.535 11.274 1.00 52.11 277 ALA B C 1
ATOM 5436 O O . ALA B 2 277 ? -1.641 -1.678 10.867 1.00 58.72 277 ALA B O 1
ATOM 5438 N N . HIS B 2 278 ? -0.462 0.238 10.802 1.00 47.58 278 HIS B N 1
ATOM 5439 C CA . HIS B 2 278 ? 0.439 -0.227 9.752 1.00 52.14 278 HIS B CA 1
ATOM 5440 C C . HIS B 2 278 ? 1.406 -1.287 10.256 1.00 54.59 278 HIS B C 1
ATOM 5441 O O . HIS B 2 278 ? 1.915 -2.090 9.481 1.00 62.35 278 HIS B O 1
ATOM 5448 N N . LYS B 2 279 ? 1.668 -1.286 11.556 1.00 53.66 279 LYS B N 1
ATOM 5449 C CA . LYS B 2 279 ? 2.589 -2.255 12.124 1.00 56.91 279 LYS B CA 1
ATOM 5450 C C . LYS B 2 279 ? 1.940 -3.630 12.213 1.00 67.68 279 LYS B C 1
ATOM 5451 O O . LYS B 2 279 ? 2.567 -4.639 11.900 1.00 76.89 279 LYS B O 1
ATOM 5457 N N . ALA B 2 280 ? 0.687 -3.663 12.655 1.00 72.53 280 ALA B N 1
ATOM 5458 C CA . ALA B 2 280 ? -0.040 -4.915 12.826 1.00 77.61 280 ALA B CA 1
ATOM 5459 C C . ALA B 2 280 ? -0.586 -5.450 11.503 1.00 80.01 280 ALA B C 1
ATOM 5460 O O . ALA B 2 280 ? -1.190 -6.522 11.466 1.00 69.48 280 ALA B O 1
ATOM 5462 N N . GLU B 2 281 ? -0.350 -4.708 10.424 1.00 82.52 281 GLU B N 1
ATOM 5463 C CA . GLU B 2 281 ? -0.855 -5.054 9.100 1.00 79.93 281 GLU B CA 1
ATOM 5464 C C . GLU B 2 281 ? -0.146 -6.292 8.554 1.00 89.76 281 GLU B C 1
ATOM 5465 O O . GLU B 2 281 ? 0.889 -6.704 9.070 1.00 84.04 281 GLU B O 1
ATOM 5471 N N . VAL B 2 286 ? -2.939 -6.058 17.906 1.00 69.99 286 VAL B N 1
ATOM 5472 C CA . VAL B 2 286 ? -2.695 -4.777 18.558 1.00 71.80 286 VAL B CA 1
ATOM 5473 C C . VAL B 2 286 ? -2.636 -4.927 20.073 1.00 66.03 286 VAL B C 1
ATOM 5474 O O . VAL B 2 286 ? -3.625 -5.294 20.708 1.00 68.08 286 VAL B O 1
ATOM 5478 N N . THR B 2 287 ? -1.472 -4.641 20.647 1.00 65.44 287 THR B N 1
ATOM 5479 C CA . THR B 2 287 ? -1.283 -4.741 22.090 1.00 62.23 287 THR B CA 1
ATOM 5480 C C . THR B 2 287 ? -1.052 -3.366 22.705 1.00 61.79 287 THR B C 1
ATOM 5481 O O . THR B 2 287 ? -0.770 -2.399 21.997 1.00 57.91 287 THR B O 1
ATOM 5485 N N . GLU B 2 288 ? -1.173 -3.284 24.026 1.00 65.28 288 GLU B N 1
ATOM 5486 C CA . GLU B 2 288 ? -0.898 -2.045 24.743 1.00 57.43 288 GLU B CA 1
ATOM 5487 C C . GLU B 2 288 ? 0.600 -1.767 24.742 1.00 54.70 288 GLU B C 1
ATOM 5488 O O . GLU B 2 288 ? 1.032 -0.618 24.835 1.00 48.86 288 GLU B O 1
ATOM 5494 N N . LYS B 2 289 ? 1.383 -2.836 24.634 1.00 58.47 289 LYS B N 1
ATOM 5495 C CA . LYS B 2 289 ? 2.837 -2.751 24.577 1.00 56.26 289 LYS B CA 1
ATOM 5496 C C . LYS B 2 289 ? 3.280 -1.906 23.395 1.00 57.29 289 LYS B C 1
ATOM 5497 O O . LYS B 2 289 ? 4.248 -1.152 23.486 1.00 58.82 289 LYS B O 1
ATOM 5503 N N . CYS B 2 290 ? 2.546 -2.033 22.295 1.00 50.33 290 CYS B N 1
ATOM 5504 C CA . CYS B 2 290 ? 2.854 -1.332 21.058 1.00 51.15 290 CYS B CA 1
ATOM 5505 C C . CYS B 2 290 ? 2.791 0.178 21.205 1.00 47.54 290 CYS B C 1
ATOM 5506 O O . CYS B 2 290 ? 3.715 0.884 20.806 1.00 51.36 290 CYS B O 1
ATOM 5509 N N . LEU B 2 291 ? 1.683 0.666 21.755 1.00 43.48 291 LEU B N 1
ATOM 5510 C CA . LEU B 2 291 ? 1.465 2.099 21.919 1.00 41.87 291 LEU B CA 1
ATOM 5511 C C . LEU B 2 291 ? 2.528 2.742 22.802 1.00 38.35 291 LEU B C 1
ATOM 5512 O O . LEU B 2 291 ? 3.033 3.821 22.495 1.00 35.47 291 LEU B O 1
ATOM 5517 N N . LEU B 2 292 ? 2.861 2.071 23.899 1.00 40.64 292 LEU B N 1
ATOM 5518 C CA . LEU B 2 292 ? 3.815 2.599 24.865 1.00 37.72 292 LEU B CA 1
ATOM 5519 C C . LEU B 2 292 ? 5.220 2.723 24.283 1.00 44.44 292 LEU B C 1
ATOM 5520 O O . LEU B 2 292 ? 5.998 3.576 24.708 1.00 43.46 292 LEU B O 1
ATOM 5525 N N . GLU B 2 293 ? 5.543 1.870 23.315 1.00 44.59 293 GLU B N 1
ATOM 5526 C CA . GLU B 2 293 ? 6.827 1.948 22.628 1.00 45.87 293 GLU B CA 1
ATOM 5527 C C . GLU B 2 293 ? 6.898 3.215 21.787 1.00 41.15 293 GLU B C 1
ATOM 5528 O O . GLU B 2 293 ? 7.929 3.887 21.742 1.00 41.19 293 GLU B O 1
ATOM 5534 N N . ILE B 2 294 ? 5.791 3.536 21.125 1.00 33.95 294 ILE B N 1
ATOM 5535 C CA . ILE B 2 294 ? 5.726 4.703 20.255 1.00 34.12 294 ILE B CA 1
ATOM 5536 C C . ILE B 2 294 ? 5.646 5.992 21.067 1.00 38.21 294 ILE B C 1
ATOM 5537 O O . ILE B 2 294 ? 6.290 6.987 20.733 1.00 41.07 294 ILE B O 1
ATOM 5542 N N . LEU B 2 295 ? 4.854 5.969 22.135 1.00 32.13 295 LEU B N 1
ATOM 5543 C CA . LEU B 2 295 ? 4.686 7.141 22.989 1.00 35.39 295 LEU B CA 1
ATOM 5544 C C . LEU B 2 295 ? 5.984 7.507 23.699 1.00 36.23 295 LEU B C 1
ATOM 5545 O O . LEU B 2 295 ? 6.249 8.680 23.962 1.00 37.89 295 LEU B O 1
ATOM 5550 N N . ARG B 2 296 ? 6.790 6.496 24.004 1.00 35.04 296 ARG B N 1
ATOM 5551 C CA . ARG B 2 296 ? 8.069 6.707 24.669 1.00 39.32 296 ARG B CA 1
ATOM 5552 C C . ARG B 2 296 ? 9.003 7.520 23.778 1.00 33.87 296 ARG B C 1
ATOM 5553 O O . ARG B 2 296 ? 9.772 8.350 24.264 1.00 34.51 296 ARG B O 1
ATOM 5561 N N . THR B 2 297 ? 8.922 7.283 22.472 1.00 32.05 297 THR B N 1
ATOM 5562 C CA . THR B 2 297 ? 9.742 8.007 21.506 1.00 33.50 297 THR B CA 1
ATOM 5563 C C . THR B 2 297 ? 9.349 9.480 21.441 1.00 31.68 297 THR B C 1
ATOM 5564 O O . THR B 2 297 ? 10.182 10.341 21.157 1.00 31.93 297 THR B O 1
ATOM 5568 N N . TYR B 2 298 ? 8.078 9.764 21.702 1.00 32.06 298 TYR B N 1
ATOM 5569 C CA . TYR B 2 298 ? 7.600 11.141 21.729 1.00 28.47 298 TYR B CA 1
ATOM 5570 C C . TYR B 2 298 ? 8.048 11.844 23.003 1.00 28.33 298 TYR B C 1
ATOM 5571 O O . TYR B 2 298 ? 8.262 13.057 23.011 1.00 28.04 298 TYR B O 1
ATOM 5580 N N . GLU B 2 299 ? 8.186 11.077 24.080 1.00 28.63 299 GLU B N 1
ATOM 5581 C CA . GLU B 2 299 ? 8.734 11.604 25.321 1.00 27.21 299 GLU B CA 1
ATOM 5582 C C . GLU B 2 299 ? 10.215 11.886 25.124 1.00 28.56 299 GLU B C 1
ATOM 5583 O O . GLU B 2 299 ? 10.746 12.870 25.640 1.00 33.72 299 GLU B O 1
ATOM 5589 N N . ARG B 2 300 ? 10.874 11.013 24.369 1.00 25.61 300 ARG B N 1
ATOM 5590 C CA . ARG B 2 300 ? 12.270 11.205 24.002 1.00 26.93 300 ARG B CA 1
ATOM 5591 C C . ARG B 2 300 ? 12.414 12.482 23.184 1.00 31.60 300 ARG B C 1
ATOM 5592 O O . ARG B 2 300 ? 13.399 13.208 23.313 1.00 35.69 300 ARG B O 1
ATOM 5600 N N . ALA B 2 301 ? 11.415 12.751 22.348 1.00 26.64 301 ALA B N 1
ATOM 5601 C CA . ALA B 2 301 ? 11.404 13.952 21.524 1.00 27.87 301 ALA B CA 1
ATOM 5602 C C . ALA B 2 301 ? 11.283 15.208 22.379 1.00 33.01 301 ALA B C 1
ATOM 5603 O O . ALA B 2 301 ? 11.827 16.257 22.035 1.00 33.47 301 ALA B O 1
ATOM 5605 N N . HIS B 2 302 ? 10.569 15.096 23.494 1.00 32.39 302 HIS B N 1
ATOM 5606 C CA . HIS B 2 302 ? 10.387 16.225 24.397 1.00 26.54 302 HIS B CA 1
ATOM 5607 C C . HIS B 2 302 ? 11.671 16.538 25.152 1.00 36.09 302 HIS B C 1
ATOM 5608 O O . HIS B 2 302 ? 12.030 17.702 25.330 1.00 39.41 302 HIS B O 1
ATOM 5615 N N . LYS B 2 303 ? 12.358 15.488 25.592 1.00 42.30 303 LYS B N 1
ATOM 5616 C CA . LYS B 2 303 ? 13.582 15.636 26.369 1.00 38.00 303 LYS B CA 1
ATOM 5617 C C . LYS B 2 303 ? 14.695 16.243 25.525 1.00 35.88 303 LYS B C 1
ATOM 5618 O O . LYS B 2 303 ? 15.376 17.174 25.956 1.00 34.81 303 LYS B O 1
ATOM 5624 N N . VAL B 2 304 ? 14.869 15.707 24.321 1.00 34.03 304 VAL B N 1
ATOM 5625 C CA . VAL B 2 304 ? 15.886 16.190 23.392 1.00 32.74 304 VAL B CA 1
ATOM 5626 C C . VAL B 2 304 ? 15.661 17.655 23.035 1.00 30.28 304 VAL B C 1
ATOM 5627 O O . VAL B 2 304 ? 16.601 18.450 23.011 1.00 43.23 304 VAL B O 1
ATOM 5631 N N . THR B 2 305 ? 14.407 18.006 22.770 1.00 31.69 305 THR B N 1
ATOM 5632 C CA . THR B 2 305 ? 14.052 19.364 22.378 1.00 33.07 305 THR B CA 1
ATOM 5633 C C . THR B 2 305 ? 14.422 20.389 23.445 1.00 35.52 305 THR B C 1
ATOM 5634 O O . THR B 2 305 ? 15.072 21.392 23.154 1.00 35.05 305 THR B O 1
ATOM 5638 N N . TYR B 2 306 ? 14.013 20.129 24.682 1.00 33.38 306 TYR B N 1
ATOM 5639 C CA . TYR B 2 306 ? 14.222 21.092 25.759 1.00 39.48 306 TYR B CA 1
ATOM 5640 C C . TYR B 2 306 ? 15.540 20.905 26.508 1.00 37.15 306 TYR B C 1
ATOM 5641 O O . TYR B 2 306 ? 15.741 21.472 27.581 1.00 29.91 306 TYR B O 1
ATOM 5650 N N . SER B 2 307 ? 16.438 20.112 25.932 1.00 39.74 307 SER B N 1
ATOM 5651 C CA . SER B 2 307 ? 17.804 20.025 26.430 1.00 38.86 307 SER B CA 1
ATOM 5652 C C . SER B 2 307 ? 18.608 21.153 25.795 1.00 41.44 307 SER B C 1
ATOM 5653 O O . SER B 2 307 ? 19.746 21.421 26.181 1.00 44.57 307 SER B O 1
ATOM 5656 N N . GLN B 2 308 ? 17.995 21.808 24.815 1.00 32.60 308 GLN B N 1
ATOM 5657 C CA . GLN B 2 308 ? 18.593 22.951 24.141 1.00 29.85 308 GLN B CA 1
ATOM 5658 C C . GLN B 2 308 ? 17.860 24.225 24.540 1.00 26.09 308 GLN B C 1
ATOM 5659 O O . GLN B 2 308 ? 17.721 25.147 23.738 1.00 27.78 308 GLN B O 1
ATOM 5665 N N . SER B 2 309 ? 17.395 24.266 25.785 1.00 24.47 309 SER B N 1
ATOM 5666 C CA . SER B 2 309 ? 16.605 25.386 26.289 1.00 22.87 309 SER B CA 1
ATOM 5667 C C . SER B 2 309 ? 17.349 26.717 26.215 1.00 26.51 309 SER B C 1
ATOM 5668 O O . SER B 2 309 ? 16.741 27.763 25.989 1.00 29.31 309 SER B O 1
ATOM 5671 N N . LYS B 2 310 ? 18.663 26.671 26.411 1.00 35.41 310 LYS B N 1
ATOM 5672 C CA . LYS B 2 310 ? 19.498 27.863 26.322 1.00 32.92 310 LYS B CA 1
ATOM 5673 C C . LYS B 2 310 ? 19.422 28.456 24.919 1.00 36.03 310 LYS B C 1
ATOM 5674 O O . LYS B 2 310 ? 19.221 29.659 24.750 1.00 32.72 310 LYS B O 1
ATOM 5680 N N . LYS B 2 311 ? 19.576 27.595 23.918 1.00 40.03 311 LYS B N 1
ATOM 5681 C CA . LYS B 2 311 ? 19.541 28.008 22.520 1.00 44.00 311 LYS B CA 1
ATOM 5682 C C . LYS B 2 311 ? 18.155 28.503 22.111 1.00 42.68 311 LYS B C 1
ATOM 5683 O O . LYS B 2 311 ? 18.029 29.472 21.360 1.00 41.69 311 LYS B O 1
ATOM 5689 N N . ILE B 2 312 ? 17.121 27.829 22.605 1.00 36.64 312 ILE B N 1
ATOM 5690 C CA . ILE B 2 312 ? 15.744 28.214 22.317 1.00 31.45 312 ILE B CA 1
ATOM 5691 C C . ILE B 2 312 ? 15.440 29.591 22.900 1.00 33.03 312 ILE B C 1
ATOM 5692 O O . ILE B 2 312 ? 14.753 30.403 22.278 1.00 36.46 312 ILE B O 1
ATOM 5697 N N . ALA B 2 313 ? 15.969 29.851 24.091 1.00 36.31 313 ALA B N 1
ATOM 5698 C CA . ALA B 2 313 ? 15.776 31.137 24.752 1.00 35.58 313 ALA B CA 1
ATOM 5699 C C . ALA B 2 313 ? 16.424 32.269 23.962 1.00 34.87 313 ALA B C 1
ATOM 5700 O O . ALA B 2 313 ? 15.893 33.378 23.903 1.00 39.88 313 ALA B O 1
ATOM 5702 N N . ALA B 2 314 ? 17.571 31.981 23.355 1.00 35.30 314 ALA B N 1
ATOM 5703 C CA . ALA B 2 314 ? 18.283 32.971 22.555 1.00 36.11 314 ALA B CA 1
ATOM 5704 C C . ALA B 2 314 ? 17.503 33.318 21.291 1.00 37.85 314 ALA B C 1
ATOM 5705 O O . ALA B 2 314 ? 17.372 34.489 20.934 1.00 38.85 314 ALA B O 1
ATOM 5707 N N . LEU B 2 315 ? 16.988 32.291 20.621 1.00 35.15 315 LEU B N 1
ATOM 5708 C CA . LEU B 2 315 ? 16.196 32.477 19.410 1.00 38.62 315 LEU B CA 1
ATOM 5709 C C . LEU B 2 315 ? 14.922 33.266 19.699 1.00 37.22 315 LEU B C 1
ATOM 5710 O O . LEU B 2 315 ? 14.466 34.053 18.871 1.00 36.34 315 LEU B O 1
ATOM 5715 N N . MET B 2 316 ? 14.359 33.056 20.885 1.00 37.49 316 MET B N 1
ATOM 5716 C CA . MET B 2 316 ? 13.158 33.769 21.301 1.00 38.73 316 MET B CA 1
ATOM 5717 C C . MET B 2 316 ? 13.418 35.266 21.440 1.00 44.22 316 MET B C 1
ATOM 5718 O O . MET B 2 316 ? 12.703 36.084 20.860 1.00 44.15 316 MET B O 1
ATOM 5723 N N . LYS B 2 317 ? 14.444 35.616 22.211 1.00 38.57 317 LYS B N 1
ATOM 5724 C CA . LYS B 2 317 ? 14.803 37.015 22.427 1.00 40.14 317 LYS B CA 1
ATOM 5725 C C . LYS B 2 317 ? 15.244 37.682 21.128 1.00 37.09 317 LYS B C 1
ATOM 5726 O O . LYS B 2 317 ? 14.995 38.868 20.913 1.00 40.35 317 LYS B O 1
ATOM 5732 N N . GLN B 2 318 ? 15.891 36.915 20.257 1.00 37.12 318 GLN B N 1
ATOM 5733 C CA . GLN B 2 318 ? 16.329 37.442 18.971 1.00 43.60 318 GLN B CA 1
ATOM 5734 C C . GLN B 2 318 ? 15.136 37.846 18.111 1.00 52.88 318 GLN B C 1
ATOM 5735 O O . GLN B 2 318 ? 15.134 38.915 17.499 1.00 56.50 318 GLN B O 1
ATOM 5741 N N . THR B 2 319 ? 14.120 36.990 18.074 1.00 45.41 319 THR B N 1
ATOM 5742 C CA . THR B 2 319 ? 12.904 37.283 17.327 1.00 41.17 319 THR B CA 1
ATOM 5743 C C . THR B 2 319 ? 12.145 38.435 17.972 1.00 40.58 319 THR B C 1
ATOM 5744 O O . THR B 2 319 ? 11.475 39.209 17.288 1.00 42.24 319 THR B O 1
ATOM 5748 N N . ALA B 2 320 ? 12.256 38.545 19.292 1.00 39.59 320 ALA B N 1
ATOM 5749 C CA . ALA B 2 320 ? 11.590 39.610 20.031 1.00 48.37 320 ALA B CA 1
ATOM 5750 C C . ALA B 2 320 ? 12.211 40.964 19.712 1.00 39.46 320 ALA B C 1
ATOM 5751 O O . ALA B 2 320 ? 11.503 41.950 19.511 1.00 44.08 320 ALA B O 1
ATOM 5753 N N . THR B 2 321 ? 13.539 41.005 19.667 1.00 42.97 321 THR B N 1
ATOM 5754 C CA . THR B 2 321 ? 14.253 42.232 19.335 1.00 54.09 321 THR B CA 1
ATOM 5755 C C . THR B 2 321 ? 13.966 42.649 17.898 1.00 50.22 321 THR B C 1
ATOM 5756 O O . THR B 2 321 ? 13.901 43.839 17.589 1.00 60.19 321 THR B O 1
ATOM 5760 N N . SER B 2 322 ? 13.792 41.662 17.026 1.00 48.86 322 SER B N 1
ATOM 5761 C CA . SER B 2 322 ? 13.476 41.920 15.626 1.00 49.58 322 SER B CA 1
ATOM 5762 C C . SER B 2 322 ? 12.106 42.573 15.487 1.00 52.61 322 SER B C 1
ATOM 5763 O O . SER B 2 322 ? 11.949 43.558 14.767 1.00 55.89 322 SER B O 1
ATOM 5766 N N . LEU B 2 323 ? 11.118 42.022 16.186 1.00 51.43 323 LEU B N 1
ATOM 5767 C CA . LEU B 2 323 ? 9.768 42.574 16.174 1.00 44.38 323 LEU B CA 1
ATOM 5768 C C . LEU B 2 323 ? 9.747 43.992 16.736 1.00 50.18 323 LEU B C 1
ATOM 5769 O O . LEU B 2 323 ? 8.960 44.831 16.299 1.00 54.35 323 LEU B O 1
ATOM 5774 N N . GLN B 2 324 ? 10.619 44.251 17.706 1.00 50.25 324 GLN B N 1
ATOM 5775 C CA . GLN B 2 324 ? 10.704 45.564 18.334 1.00 55.72 324 GLN B CA 1
ATOM 5776 C C . GLN B 2 324 ? 11.217 46.612 17.353 1.00 59.08 324 GLN B C 1
ATOM 5777 O O . GLN B 2 324 ? 10.754 47.753 17.349 1.00 60.21 324 GLN B O 1
ATOM 5783 N N . LYS B 2 325 ? 12.172 46.214 16.519 1.00 54.68 325 LYS B N 1
ATOM 5784 C CA . LYS B 2 325 ? 12.775 47.120 15.549 1.00 57.98 325 LYS B CA 1
ATOM 5785 C C . LYS B 2 325 ? 12.017 47.115 14.225 1.00 61.73 325 LYS B C 1
ATOM 5786 O O . LYS B 2 325 ? 12.590 47.416 13.176 1.00 63.61 325 LYS B O 1
ATOM 5792 N N . LYS B 2 326 ? 10.732 46.770 14.285 1.00 55.62 326 LYS B N 1
ATOM 5793 C CA . LYS B 2 326 ? 9.870 46.699 13.104 1.00 59.30 326 LYS B CA 1
ATOM 5794 C C . LYS B 2 326 ? 10.412 45.729 12.055 1.00 48.49 326 LYS B C 1
ATOM 5795 O O . LYS B 2 326 ? 10.266 45.956 10.855 1.00 48.92 326 LYS B O 1
ATOM 5801 N N . GLY B 2 327 ? 11.036 44.648 12.516 1.00 49.99 327 GLY B N 1
ATOM 5802 C CA . GLY B 2 327 ? 11.628 43.667 11.624 1.00 50.90 327 GLY B CA 1
ATOM 5803 C C . GLY B 2 327 ? 10.750 42.447 11.424 1.00 50.01 327 GLY B C 1
ATOM 5804 O O . GLY B 2 327 ? 9.612 42.409 11.890 1.00 44.86 327 GLY B O 1
ATOM 5805 N N . HIS B 2 328 ? 11.283 41.444 10.733 1.00 50.97 328 HIS B N 1
ATOM 5806 C CA . HIS B 2 328 ? 10.509 40.253 10.403 1.00 48.45 328 HIS B CA 1
ATOM 5807 C C . HIS B 2 328 ? 11.278 38.966 10.688 1.00 44.90 328 HIS B C 1
ATOM 5808 O O . HIS B 2 328 ? 12.508 38.951 10.693 1.00 43.21 328 HIS B O 1
ATOM 5815 N N . LEU B 2 329 ? 10.538 37.886 10.922 1.00 47.34 329 LEU B N 1
ATOM 5816 C CA . LEU B 2 329 ? 11.128 36.563 11.080 1.00 38.34 329 LEU B CA 1
ATOM 5817 C C . LEU B 2 329 ? 10.799 35.701 9.868 1.00 33.56 329 LEU B C 1
ATOM 5818 O O . LEU B 2 329 ? 9.631 35.442 9.581 1.00 44.75 329 LEU B O 1
ATOM 5823 N N . TYR B 2 330 ? 11.831 35.259 9.159 1.00 28.98 330 TYR B N 1
ATOM 5824 C CA . TYR B 2 330 ? 11.633 34.440 7.970 1.00 36.40 330 TYR B CA 1
ATOM 5825 C C . TYR B 2 330 ? 12.081 33.002 8.206 1.00 38.16 330 TYR B C 1
ATOM 5826 O O . TYR B 2 330 ? 13.272 32.723 8.342 1.00 38.67 330 TYR B O 1
ATOM 5835 N N . ILE B 2 331 ? 11.110 32.096 8.253 1.00 33.46 331 ILE B N 1
ATOM 5836 C CA . ILE B 2 331 ? 11.371 30.693 8.545 1.00 28.67 331 ILE B CA 1
ATOM 5837 C C . ILE B 2 331 ? 11.544 29.869 7.272 1.00 36.89 331 ILE B C 1
ATOM 5838 O O . ILE B 2 331 ? 10.586 29.642 6.532 1.00 39.82 331 ILE B O 1
ATOM 5843 N N . LEU B 2 332 ? 12.772 29.426 7.022 1.00 33.26 332 LEU B N 1
ATOM 5844 C CA . LEU B 2 332 ? 13.068 28.584 5.868 1.00 36.47 332 LEU B CA 1
ATOM 5845 C C . LEU B 2 332 ? 13.252 27.135 6.305 1.00 42.70 332 LEU B C 1
ATOM 5846 O O . LEU B 2 332 ? 14.187 26.813 7.039 1.00 41.86 332 LEU B O 1
ATOM 5851 N N . GLY B 2 333 ? 12.360 26.261 5.850 1.00 36.48 333 GLY B N 1
ATOM 5852 C CA . GLY B 2 333 ? 12.411 24.863 6.235 1.00 35.31 333 GLY B CA 1
ATOM 5853 C C . GLY B 2 333 ? 12.658 23.922 5.072 1.00 40.80 333 GLY B C 1
ATOM 5854 O O . GLY B 2 333 ? 12.232 24.179 3.947 1.00 39.60 333 GLY B O 1
ATOM 5855 N N . TRP B 2 334 ? 13.351 22.823 5.352 1.00 42.40 334 TRP B N 1
ATOM 5856 C CA . TRP B 2 334 ? 13.654 21.819 4.341 1.00 35.85 334 TRP B CA 1
ATOM 5857 C C . TRP B 2 334 ? 12.789 20.578 4.524 1.00 40.25 334 TRP B C 1
ATOM 5858 O O . TRP B 2 334 ? 12.756 19.988 5.603 1.00 40.41 334 TRP B O 1
ATOM 5869 N N . GLY B 2 335 ? 12.093 20.186 3.462 1.00 44.53 335 GLY B N 1
ATOM 5870 C CA . GLY B 2 335 ? 11.222 19.026 3.512 1.00 47.67 335 GLY B CA 1
ATOM 5871 C C . GLY B 2 335 ? 9.948 19.302 4.286 1.00 44.38 335 GLY B C 1
ATOM 5872 O O . GLY B 2 335 ? 9.377 20.389 4.191 1.00 41.18 335 GLY B O 1
ATOM 5873 N N . THR B 2 336 ? 9.504 18.317 5.059 1.00 40.92 336 THR B N 1
ATOM 5874 C CA . THR B 2 336 ? 8.285 18.454 5.849 1.00 37.55 336 THR B CA 1
ATOM 5875 C C . THR B 2 336 ? 8.455 19.484 6.960 1.00 36.17 336 THR B C 1
ATOM 5876 O O . THR B 2 336 ? 7.476 20.038 7.459 1.00 40.72 336 THR B O 1
ATOM 5880 N N . LEU B 2 337 ? 9.704 19.740 7.341 1.00 32.23 337 LEU B N 1
ATOM 5881 C CA . LEU B 2 337 ? 10.003 20.741 8.359 1.00 34.53 337 LEU B CA 1
ATOM 5882 C C . LEU B 2 337 ? 9.658 22.140 7.861 1.00 30.11 337 LEU B C 1
ATOM 5883 O O . LEU B 2 337 ? 9.494 23.070 8.651 1.00 29.17 337 LEU B O 1
ATOM 5888 N N . GLY B 2 338 ? 9.552 22.283 6.544 1.00 31.09 338 GLY B N 1
ATOM 5889 C CA . GLY B 2 338 ? 9.138 23.537 5.945 1.00 37.50 338 GLY B CA 1
ATOM 5890 C C . GLY B 2 338 ? 7.663 23.797 6.173 1.00 38.39 338 GLY B C 1
ATOM 5891 O O . GLY B 2 338 ? 7.253 24.932 6.410 1.00 32.03 338 GLY B O 1
ATOM 5892 N N . LEU B 2 339 ? 6.865 22.735 6.100 1.00 35.96 339 LEU B N 1
ATOM 5893 C CA . LEU B 2 339 ? 5.430 22.836 6.329 1.00 32.90 339 LEU B CA 1
ATOM 5894 C C . LEU B 2 339 ? 5.147 23.171 7.788 1.00 34.70 339 LEU B C 1
ATOM 5895 O O . LEU B 2 339 ? 4.239 23.945 8.094 1.00 31.71 339 LEU B O 1
ATOM 5900 N N . VAL B 2 340 ? 5.934 22.582 8.684 1.00 32.06 340 VAL B N 1
ATOM 5901 C CA . VAL B 2 340 ? 5.820 22.855 10.111 1.00 25.93 340 VAL B CA 1
ATOM 5902 C C . VAL B 2 340 ? 6.182 24.311 10.387 1.00 23.72 340 VAL B C 1
ATOM 5903 O O . VAL B 2 340 ? 5.645 24.937 11.302 1.00 32.26 340 VAL B O 1
ATOM 5907 N N . GLY B 2 341 ? 7.087 24.850 9.577 1.00 29.07 341 GLY B N 1
ATOM 5908 C CA . GLY B 2 341 ? 7.474 26.244 9.685 1.00 36.24 341 GLY B CA 1
ATOM 5909 C C . GLY B 2 341 ? 6.337 27.177 9.320 1.00 29.75 341 GLY B C 1
ATOM 5910 O O . GLY B 2 341 ? 6.198 28.257 9.892 1.00 34.06 341 GLY B O 1
ATOM 5911 N N . ILE B 2 342 ? 5.519 26.752 8.364 1.00 29.50 342 ILE B N 1
ATOM 5912 C CA . ILE B 2 342 ? 4.387 27.550 7.912 1.00 28.13 342 ILE B CA 1
ATOM 5913 C C . ILE B 2 342 ? 3.258 27.537 8.941 1.00 35.79 342 ILE B C 1
ATOM 5914 O O . ILE B 2 342 ? 2.608 28.557 9.173 1.00 34.49 342 ILE B O 1
ATOM 5919 N N . MET B 2 343 ? 3.041 26.381 9.563 1.00 34.16 343 MET B N 1
ATOM 5920 C CA . MET B 2 343 ? 1.970 26.215 10.545 1.00 34.25 343 MET B CA 1
ATOM 5921 C C . MET B 2 343 ? 2.105 27.166 11.731 1.00 39.96 343 MET B C 1
ATOM 5922 O O . MET B 2 343 ? 1.109 27.544 12.349 1.00 42.96 343 MET B O 1
ATOM 5927 N N . ASP B 2 344 ? 3.338 27.545 12.048 1.00 36.54 344 ASP B N 1
ATOM 5928 C CA . ASP B 2 344 ? 3.594 28.470 13.146 1.00 32.23 344 ASP B CA 1
ATOM 5929 C C . ASP B 2 344 ? 3.578 29.923 12.687 1.00 39.22 344 ASP B C 1
ATOM 5930 O O . ASP B 2 344 ? 3.412 30.836 13.496 1.00 38.61 344 ASP B O 1
ATOM 5935 N N . ALA B 2 345 ? 3.752 30.133 11.387 1.00 43.16 345 ALA B N 1
ATOM 5936 C CA . ALA B 2 345 ? 3.749 31.477 10.826 1.00 35.49 345 ALA B CA 1
ATOM 5937 C C . ALA B 2 345 ? 2.325 31.964 10.584 1.00 40.68 345 ALA B C 1
ATOM 5938 O O . ALA B 2 345 ? 2.020 33.141 10.778 1.00 43.01 345 ALA B O 1
ATOM 5940 N N . VAL B 2 346 ? 1.456 31.049 10.167 1.00 37.45 346 VAL B N 1
ATOM 5941 C CA . VAL B 2 346 ? 0.079 31.393 9.831 1.00 45.86 346 VAL B CA 1
ATOM 5942 C C . VAL B 2 346 ? -0.755 31.744 11.060 1.00 42.39 346 VAL B C 1
ATOM 5943 O O . VAL B 2 346 ? -1.740 32.476 10.961 1.00 42.53 346 VAL B O 1
ATOM 5947 N N . GLU B 2 347 ? -0.357 31.226 12.217 1.00 45.86 347 GLU B N 1
ATOM 5948 C CA . GLU B 2 347 ? -1.113 31.449 13.445 1.00 46.73 347 GLU B CA 1
ATOM 5949 C C . GLU B 2 347 ? -0.634 32.673 14.220 1.00 47.47 347 GLU B C 1
ATOM 5950 O O . GLU B 2 347 ? -1.036 32.884 15.362 1.00 45.75 347 GLU B O 1
ATOM 5956 N N . CYS B 2 348 ? 0.221 33.479 13.599 1.00 42.87 348 CYS B N 1
ATOM 5957 C CA . CYS B 2 348 ? 0.690 34.710 14.226 1.00 40.35 348 CYS B CA 1
ATOM 5958 C C . CYS B 2 348 ? -0.256 35.863 13.917 1.00 46.52 348 CYS B C 1
ATOM 5959 O O . CYS B 2 348 ? -0.360 36.818 14.686 1.00 57.55 348 CYS B O 1
ATOM 5962 N N . VAL B 2 349 ? -0.944 35.766 12.785 1.00 44.20 349 VAL B N 1
ATOM 5963 C CA . VAL B 2 349 ? -1.922 36.776 12.393 1.00 45.85 349 VAL B CA 1
ATOM 5964 C C . VAL B 2 349 ? -3.170 36.805 13.291 1.00 52.65 349 VAL B C 1
ATOM 5965 O O . VAL B 2 349 ? -3.547 37.872 13.779 1.00 58.42 349 VAL B O 1
ATOM 5969 N N . PRO B 2 350 ? -3.816 35.645 13.523 1.00 50.22 350 PRO B N 1
ATOM 5970 C CA . PRO B 2 350 ? -5.024 35.739 14.351 1.00 42.01 350 PRO B CA 1
ATOM 5971 C C . PRO B 2 350 ? -4.734 35.801 15.850 1.00 44.05 350 PRO B C 1
ATOM 5972 O O . PRO B 2 350 ? -5.435 36.507 16.574 1.00 53.70 350 PRO B O 1
ATOM 5976 N N . THR B 2 351 ? -3.716 35.077 16.304 1.00 44.56 351 THR B N 1
ATOM 5977 C CA . THR B 2 351 ? -3.439 34.956 17.732 1.00 46.73 351 THR B CA 1
ATOM 5978 C C . THR B 2 351 ? -2.874 36.239 18.334 1.00 44.51 351 THR B C 1
ATOM 5979 O O . THR B 2 351 ? -3.323 36.689 19.389 1.00 46.73 351 THR B O 1
ATOM 5983 N N . TYR B 2 352 ? -1.890 36.826 17.662 1.00 43.70 352 TYR B N 1
ATOM 5984 C CA . TYR B 2 352 ? -1.182 37.973 18.215 1.00 46.87 352 TYR B CA 1
ATOM 5985 C C . TYR B 2 352 ? -1.400 39.255 17.414 1.00 49.26 352 TYR B C 1
ATOM 5986 O O . TYR B 2 352 ? -0.617 40.200 17.523 1.00 46.35 352 TYR B O 1
ATOM 5995 N N . GLN B 2 353 ? -2.473 39.278 16.625 1.00 47.09 353 GLN B N 1
ATOM 5996 C CA . GLN B 2 353 ? -2.838 40.440 15.812 1.00 47.97 353 GLN B CA 1
ATOM 5997 C C . GLN B 2 353 ? -1.672 40.992 14.997 1.00 49.93 353 GLN B C 1
ATOM 5998 O O . GLN B 2 353 ? -1.433 42.199 14.980 1.00 53.62 353 GLN B O 1
ATOM 6004 N N . ALA B 2 354 ? -0.948 40.104 14.327 1.00 49.29 354 ALA B N 1
ATOM 6005 C CA . ALA B 2 354 ? 0.224 40.509 13.564 1.00 46.97 354 ALA B CA 1
ATOM 6006 C C . ALA B 2 354 ? -0.067 40.580 12.070 1.00 48.72 354 ALA B C 1
ATOM 6007 O O . ALA B 2 354 ? -0.957 39.894 11.566 1.00 42.85 354 ALA B O 1
ATOM 6009 N N . ASP B 2 355 ? 0.686 41.422 11.371 1.00 54.00 355 ASP B N 1
ATOM 6010 C CA . ASP B 2 355 ? 0.615 41.492 9.919 1.00 53.45 355 ASP B CA 1
ATOM 6011 C C . ASP B 2 355 ? 1.189 40.195 9.364 1.00 54.47 355 ASP B C 1
ATOM 6012 O O . ASP B 2 355 ? 2.063 39.585 9.980 1.00 52.50 355 ASP B O 1
ATOM 6017 N N . TRP B 2 356 ? 0.701 39.774 8.201 1.00 54.32 356 TRP B N 1
ATOM 6018 C CA . TRP B 2 356 ? 1.180 38.540 7.587 1.00 51.57 356 TRP B CA 1
ATOM 6019 C C . TRP B 2 356 ? 2.623 38.678 7.112 1.00 52.98 356 TRP B C 1
ATOM 6020 O O . TRP B 2 356 ? 3.286 37.684 6.817 1.00 53.17 356 TRP B O 1
ATOM 6031 N N . ARG B 2 357 ? 3.103 39.916 7.044 1.00 56.81 357 ARG B N 1
ATOM 6032 C CA . ARG B 2 357 ? 4.476 40.191 6.640 1.00 55.29 357 ARG B CA 1
ATOM 6033 C C . ARG B 2 357 ? 5.454 39.961 7.788 1.00 46.82 357 ARG B C 1
ATOM 6034 O O . ARG B 2 357 ? 6.636 39.705 7.561 1.00 54.65 357 ARG B O 1
ATOM 6042 N N . ASP B 2 358 ? 4.952 40.053 9.016 1.00 46.66 358 ASP B N 1
ATOM 6043 C CA . ASP B 2 358 ? 5.785 39.930 10.211 1.00 42.25 358 ASP B CA 1
ATOM 6044 C C . ASP B 2 358 ? 6.474 38.571 10.319 1.00 44.88 358 ASP B C 1
ATOM 6045 O O . ASP B 2 358 ? 7.690 38.496 10.494 1.00 47.67 358 ASP B O 1
ATOM 6050 N N . VAL B 2 359 ? 5.694 37.500 10.224 1.00 46.79 359 VAL B N 1
ATOM 6051 C CA . VAL B 2 359 ? 6.244 36.151 10.299 1.00 40.58 359 VAL B CA 1
ATOM 6052 C C . VAL B 2 359 ? 5.834 35.340 9.076 1.00 31.63 359 VAL B C 1
ATOM 6053 O O . VAL B 2 359 ? 4.645 35.142 8.824 1.00 43.40 359 VAL B O 1
ATOM 6057 N N . ARG B 2 360 ? 6.820 34.874 8.317 1.00 25.33 360 ARG B N 1
ATOM 6058 C CA . ARG B 2 360 ? 6.548 34.111 7.104 1.00 35.17 360 ARG B CA 1
ATOM 6059 C C . ARG B 2 360 ? 7.334 32.805 7.060 1.00 33.15 360 ARG B C 1
ATOM 6060 O O . ARG B 2 360 ? 8.455 32.725 7.562 1.00 34.78 360 ARG B O 1
ATOM 6068 N N . GLY B 2 361 ? 6.734 31.783 6.458 1.00 38.35 361 GLY B N 1
ATOM 6069 C CA . GLY B 2 361 ? 7.359 30.478 6.353 1.00 29.77 361 GLY B CA 1
ATOM 6070 C C . GLY B 2 361 ? 7.495 30.019 4.915 1.00 35.66 361 GLY B C 1
ATOM 6071 O O . GLY B 2 361 ? 6.674 30.360 4.063 1.00 33.37 361 GLY B O 1
ATOM 6072 N N . PHE B 2 362 ? 8.540 29.245 4.643 1.00 36.60 362 PHE B N 1
ATOM 6073 C CA . PHE B 2 362 ? 8.809 28.764 3.293 1.00 32.33 362 PHE B CA 1
ATOM 6074 C C . PHE B 2 362 ? 9.236 27.301 3.323 1.00 35.38 362 PHE B C 1
ATOM 6075 O O . PHE B 2 362 ? 9.777 26.824 4.321 1.00 32.07 362 PHE B O 1
ATOM 6083 N N . ILE B 2 363 ? 8.994 26.591 2.226 1.00 35.11 363 ILE B N 1
ATOM 6084 C CA . ILE B 2 363 ? 9.232 25.153 2.181 1.00 32.30 363 ILE B CA 1
ATOM 6085 C C . ILE B 2 363 ? 9.977 24.731 0.912 1.00 41.57 363 ILE B C 1
ATOM 6086 O O . ILE B 2 363 ? 9.830 25.349 -0.143 1.00 37.40 363 ILE B O 1
ATOM 6091 N N . THR B 2 364 ? 10.790 23.685 1.032 1.00 45.22 364 THR B N 1
ATOM 6092 C CA . THR B 2 364 ? 11.517 23.125 -0.100 1.00 42.44 364 THR B CA 1
ATOM 6093 C C . THR B 2 364 ? 10.792 21.898 -0.644 1.00 57.89 364 THR B C 1
ATOM 6094 O O . THR B 2 364 ? 10.813 20.835 -0.023 1.00 66.14 364 THR B O 1
ATOM 6098 N N . GLY B 2 365 ? 10.159 22.040 -1.805 1.00 54.62 365 GLY B N 1
ATOM 6099 C CA . GLY B 2 365 ? 10.162 23.290 -2.542 1.00 35.76 365 GLY B CA 1
ATOM 6100 C C . GLY B 2 365 ? 8.794 23.639 -3.092 1.00 50.82 365 GLY B C 1
ATOM 6101 O O . GLY B 2 365 ? 8.327 23.035 -4.058 1.00 48.92 365 GLY B O 1
ATOM 6102 N N . GLY B 2 366 ? 8.145 24.617 -2.469 1.00 52.93 366 GLY B N 1
ATOM 6103 C CA . GLY B 2 366 ? 6.851 25.089 -2.925 1.00 45.46 366 GLY B CA 1
ATOM 6104 C C . GLY B 2 366 ? 5.704 24.164 -2.576 1.00 45.10 366 GLY B C 1
ATOM 6105 O O . GLY B 2 366 ? 5.821 23.310 -1.697 1.00 39.01 366 GLY B O 1
ATOM 6106 N N . TYR B 2 367 ? 4.588 24.337 -3.277 1.00 50.12 367 TYR B N 1
ATOM 6107 C CA . TYR B 2 367 ? 3.387 23.549 -3.027 1.00 40.23 367 TYR B CA 1
ATOM 6108 C C . TYR B 2 367 ? 3.550 22.099 -3.467 1.00 37.88 367 TYR B C 1
ATOM 6109 O O . TYR B 2 367 ? 2.770 21.232 -3.073 1.00 47.86 367 TYR B O 1
ATOM 6118 N N . HIS B 2 368 ? 4.565 21.840 -4.285 1.00 38.56 368 HIS B N 1
ATOM 6119 C CA . HIS B 2 368 ? 4.836 20.489 -4.757 1.00 46.02 368 HIS B CA 1
ATOM 6120 C C . HIS B 2 368 ? 5.252 19.589 -3.597 1.00 52.11 368 HIS B C 1
ATOM 6121 O O . HIS B 2 368 ? 5.086 18.370 -3.651 1.00 50.17 368 HIS B O 1
ATOM 6128 N N . SER B 2 369 ? 5.791 20.201 -2.547 1.00 46.11 369 SER B N 1
ATOM 6129 C CA . SER B 2 369 ? 6.202 19.467 -1.357 1.00 40.57 369 SER B CA 1
ATOM 6130 C C . SER B 2 369 ? 5.083 19.436 -0.319 1.00 44.00 369 SER B C 1
ATOM 6131 O O . SER B 2 369 ? 4.995 18.506 0.483 1.00 45.14 369 SER B O 1
ATOM 6134 N N . ILE B 2 370 ? 4.233 20.458 -0.340 1.00 38.14 370 ILE B N 1
ATOM 6135 C CA . ILE B 2 370 ? 3.096 20.529 0.570 1.00 39.46 370 ILE B CA 1
ATOM 6136 C C . ILE B 2 370 ? 2.042 19.497 0.177 1.00 46.58 370 ILE B C 1
ATOM 6137 O O . ILE B 2 370 ? 1.319 18.975 1.028 1.00 47.77 370 ILE B O 1
ATOM 6142 N N . GLU B 2 371 ? 1.973 19.213 -1.122 1.00 43.23 371 GLU B N 1
ATOM 6143 C CA . GLU B 2 371 ? 1.069 18.204 -1.676 1.00 45.98 371 GLU B CA 1
ATOM 6144 C C . GLU B 2 371 ? -0.407 18.515 -1.436 1.00 43.92 371 GLU B C 1
ATOM 6145 O O . GLU B 2 371 ? -1.214 17.605 -1.246 1.00 44.20 371 GLU B O 1
ATOM 6151 N N . ASN B 2 372 ? -0.758 19.797 -1.450 1.00 44.06 372 ASN B N 1
ATOM 6152 C CA . ASN B 2 372 ? -2.151 20.198 -1.284 1.00 43.66 372 ASN B CA 1
ATOM 6153 C C . ASN B 2 372 ? -2.977 19.886 -2.532 1.00 39.51 372 ASN B C 1
ATOM 6154 O O . ASN B 2 372 ? -2.491 20.014 -3.655 1.00 41.64 372 ASN B O 1
ATOM 6159 N N . LYS B 2 373 ? -4.226 19.477 -2.327 1.00 43.09 373 LYS B N 1
ATOM 6160 C CA . LYS B 2 373 ? -5.063 18.969 -3.414 1.00 45.39 373 LYS B CA 1
ATOM 6161 C C . LYS B 2 373 ? -5.476 20.032 -4.431 1.00 40.18 373 LYS B C 1
ATOM 6162 O O . LYS B 2 373 ? -5.905 19.702 -5.537 1.00 34.64 373 LYS B O 1
ATOM 6168 N N . GLU B 2 374 ? -5.350 21.301 -4.060 1.00 40.33 374 GLU B N 1
ATOM 6169 C CA . GLU B 2 374 ? -5.711 22.390 -4.963 1.00 40.18 374 GLU B CA 1
ATOM 6170 C C . GLU B 2 374 ? -4.498 22.917 -5.730 1.00 47.11 374 GLU B C 1
ATOM 6171 O O . GLU B 2 374 ? -4.572 23.954 -6.389 1.00 48.32 374 GLU B O 1
ATOM 6177 N N . GLY B 2 375 ? -3.387 22.192 -5.640 1.00 44.24 375 GLY B N 1
ATOM 6178 C CA . GLY B 2 375 ? -2.178 22.538 -6.368 1.00 45.87 375 GLY B CA 1
ATOM 6179 C C . GLY B 2 375 ? -1.555 23.858 -5.953 1.00 46.12 375 GLY B C 1
ATOM 6180 O O . GLY B 2 375 ? -1.673 24.279 -4.802 1.00 37.79 375 GLY B O 1
ATOM 6181 N N . ASP B 2 376 ? -0.887 24.508 -6.900 1.00 53.79 376 ASP B N 1
ATOM 6182 C CA . ASP B 2 376 ? -0.240 25.792 -6.650 1.00 42.62 376 ASP B CA 1
ATOM 6183 C C . ASP B 2 376 ? -1.264 26.873 -6.330 1.00 48.53 376 ASP B C 1
ATOM 6184 O O . ASP B 2 376 ? -2.351 26.902 -6.907 1.00 69.75 376 ASP B O 1
ATOM 6189 N N . LEU B 2 377 ? -0.909 27.761 -5.408 1.00 38.10 377 LEU B N 1
ATOM 6190 C CA . LEU B 2 377 ? -1.782 28.865 -5.033 1.00 46.94 377 LEU B CA 1
ATOM 6191 C C . LEU B 2 377 ? -1.046 30.192 -5.144 1.00 50.62 377 LEU B C 1
ATOM 6192 O O . LEU B 2 377 ? -1.554 31.228 -4.720 1.00 58.01 377 LEU B O 1
ATOM 6197 N N . SER B 2 378 ? 0.148 30.153 -5.728 1.00 50.09 378 SER B N 1
ATOM 6198 C CA . SER B 2 378 ? 1.014 31.326 -5.823 1.00 49.17 378 SER B CA 1
ATOM 6199 C C . SER B 2 378 ? 0.365 32.501 -6.552 1.00 57.22 378 SER B C 1
ATOM 6200 O O . SER B 2 378 ? 0.738 33.655 -6.338 1.00 64.91 378 SER B O 1
ATOM 6203 N N . SER B 2 379 ? -0.608 32.204 -7.407 1.00 61.87 379 SER B N 1
ATOM 6204 C CA . SER B 2 379 ? -1.284 33.235 -8.186 1.00 59.95 379 SER B CA 1
ATOM 6205 C C . SER B 2 379 ? -2.326 33.991 -7.365 1.00 64.84 379 SER B C 1
ATOM 6206 O O . SER B 2 379 ? -2.869 34.999 -7.816 1.00 69.33 379 SER B O 1
ATOM 6209 N N . LEU B 2 380 ? -2.598 33.504 -6.158 1.00 61.82 380 LEU B N 1
ATOM 6210 C CA . LEU B 2 380 ? -3.628 34.095 -5.307 1.00 52.61 380 LEU B CA 1
ATOM 6211 C C . LEU B 2 380 ? -3.158 35.375 -4.623 1.00 51.04 380 LEU B C 1
ATOM 6212 O O . LEU B 2 380 ? -3.948 36.071 -3.986 1.00 47.89 380 LEU B O 1
ATOM 6217 N N . GLY B 2 381 ? -1.873 35.681 -4.753 1.00 57.20 381 GLY B N 1
ATOM 6218 C CA . GLY B 2 381 ? -1.321 36.879 -4.149 1.00 59.55 381 GLY B CA 1
ATOM 6219 C C . GLY B 2 381 ? 0.147 36.750 -3.798 1.00 57.20 381 GLY B C 1
ATOM 6220 O O . GLY B 2 381 ? 0.766 35.718 -4.062 1.00 50.67 381 GLY B O 1
ATOM 6221 N N . PRO B 2 382 ? 0.717 37.806 -3.200 1.00 68.52 382 PRO B N 1
ATOM 6222 C CA . PRO B 2 382 ? 2.132 37.849 -2.816 1.00 65.48 382 PRO B CA 1
ATOM 6223 C C . PRO B 2 382 ? 2.461 36.875 -1.687 1.00 62.01 382 PRO B C 1
ATOM 6224 O O . PRO B 2 382 ? 3.519 36.247 -1.709 1.00 62.06 382 PRO B O 1
ATOM 6228 N N . GLN B 2 383 ? 1.560 36.751 -0.717 1.00 60.26 383 GLN B N 1
ATOM 6229 C CA . GLN B 2 383 ? 1.813 35.927 0.462 1.00 61.15 383 GLN B CA 1
ATOM 6230 C C . GLN B 2 383 ? 1.758 34.432 0.169 1.00 58.22 383 GLN B C 1
ATOM 6231 O O . GLN B 2 383 ? 2.175 33.618 0.992 1.00 64.86 383 GLN B O 1
ATOM 6237 N N . PHE B 2 384 ? 1.242 34.072 -1.000 1.00 51.37 384 PHE B N 1
ATOM 6238 C CA . PHE B 2 384 ? 1.094 32.667 -1.355 1.00 49.30 384 PHE B CA 1
ATOM 6239 C C . PHE B 2 384 ? 2.334 32.111 -2.050 1.00 53.83 384 PHE B C 1
ATOM 6240 O O . PHE B 2 384 ? 2.405 30.921 -2.356 1.00 51.86 384 PHE B O 1
ATOM 6248 N N . SER B 2 385 ? 3.310 32.980 -2.296 1.00 57.64 385 SER B N 1
ATOM 6249 C CA . SER B 2 385 ? 4.602 32.550 -2.815 1.00 57.85 385 SER B CA 1
ATOM 6250 C C . SER B 2 385 ? 5.454 32.057 -1.651 1.00 51.54 385 SER B C 1
ATOM 6251 O O . SER B 2 385 ? 6.046 32.855 -0.924 1.00 51.40 385 SER B O 1
ATOM 6254 N N . ILE B 2 386 ? 5.517 30.740 -1.476 1.00 49.06 386 ILE B N 1
ATOM 6255 C CA . ILE B 2 386 ? 6.074 30.169 -0.252 1.00 47.18 386 ILE B CA 1
ATOM 6256 C C . ILE B 2 386 ? 7.200 29.147 -0.439 1.00 52.15 386 ILE B C 1
ATOM 6257 O O . ILE B 2 386 ? 7.354 28.237 0.376 1.00 49.48 386 ILE B O 1
ATOM 6262 N N . SER B 2 387 ? 7.986 29.294 -1.500 1.00 55.39 387 SER B N 1
ATOM 6263 C CA . SER B 2 387 ? 9.138 28.421 -1.701 1.00 49.95 387 SER B CA 1
ATOM 6264 C C . SER B 2 387 ? 10.431 29.187 -1.454 1.00 50.72 387 SER B C 1
ATOM 6265 O O . SER B 2 387 ? 10.414 30.408 -1.294 1.00 45.99 387 SER B O 1
ATOM 6268 N N . HIS B 2 388 ? 11.548 28.468 -1.419 1.00 59.32 388 HIS B N 1
ATOM 6269 C CA . HIS B 2 388 ? 12.850 29.095 -1.223 1.00 53.48 388 HIS B CA 1
ATOM 6270 C C . HIS B 2 388 ? 13.199 30.003 -2.396 1.00 59.42 388 HIS B C 1
ATOM 6271 O O . HIS B 2 388 ? 13.790 31.066 -2.212 1.00 61.29 388 HIS B O 1
ATOM 6278 N N . GLU B 2 389 ? 12.828 29.576 -3.600 1.00 56.28 389 GLU B N 1
ATOM 6279 C CA . GLU B 2 389 ? 13.051 30.378 -4.796 1.00 54.21 389 GLU B CA 1
ATOM 6280 C C . GLU B 2 389 ? 12.277 31.688 -4.703 1.00 52.22 389 GLU B C 1
ATOM 6281 O O . GLU B 2 389 ? 12.771 32.742 -5.101 1.00 54.48 389 GLU B O 1
ATOM 6287 N N . ASP B 2 390 ? 11.063 31.610 -4.169 1.00 51.38 390 ASP B N 1
ATOM 6288 C CA . ASP B 2 390 ? 10.217 32.785 -4.002 1.00 56.72 390 ASP B CA 1
ATOM 6289 C C . ASP B 2 390 ? 10.786 33.711 -2.932 1.00 53.46 390 ASP B C 1
ATOM 6290 O O . ASP B 2 390 ? 10.645 34.931 -3.014 1.00 53.56 390 ASP B O 1
ATOM 6295 N N . PHE B 2 391 ? 11.428 33.120 -1.930 1.00 53.52 391 PHE B N 1
ATOM 6296 C CA . PHE B 2 391 ? 12.056 33.885 -0.859 1.00 53.03 391 PHE B CA 1
ATOM 6297 C C . PHE B 2 391 ? 13.256 34.668 -1.382 1.00 56.88 391 PHE B C 1
ATOM 6298 O O . PHE B 2 391 ? 13.442 35.837 -1.046 1.00 51.77 391 PHE B O 1
ATOM 6306 N N . VAL B 2 392 ? 14.066 34.015 -2.209 1.00 61.01 392 VAL B N 1
ATOM 6307 C CA . VAL B 2 392 ? 15.244 34.645 -2.795 1.00 58.35 392 VAL B CA 1
ATOM 6308 C C . VAL B 2 392 ? 14.849 35.724 -3.798 1.00 59.26 392 VAL B C 1
ATOM 6309 O O . VAL B 2 392 ? 15.405 36.823 -3.795 1.00 60.67 392 VAL B O 1
ATOM 6313 N N . LYS B 2 393 ? 13.879 35.403 -4.649 1.00 55.57 393 LYS B N 1
ATOM 6314 C CA . LYS B 2 393 ? 13.414 36.319 -5.686 1.00 57.90 393 LYS B CA 1
ATOM 6315 C C . LYS B 2 393 ? 12.787 37.593 -5.123 1.00 59.66 393 LYS B C 1
ATOM 6316 O O . LYS B 2 393 ? 13.135 38.699 -5.536 1.00 67.31 393 LYS B O 1
ATOM 6322 N N . ASN B 2 394 ? 11.867 37.433 -4.177 1.00 54.08 394 ASN B N 1
ATOM 6323 C CA . ASN B 2 394 ? 11.068 38.556 -3.697 1.00 55.33 394 ASN B CA 1
ATOM 6324 C C . ASN B 2 394 ? 11.497 39.106 -2.340 1.00 58.43 394 ASN B C 1
ATOM 6325 O O . ASN B 2 394 ? 11.738 40.304 -2.195 1.00 71.31 394 ASN B O 1
ATOM 6330 N N . VAL B 2 395 ? 11.590 38.226 -1.349 1.00 57.53 395 VAL B N 1
ATOM 6331 C CA . VAL B 2 395 ? 11.832 38.642 0.029 1.00 53.05 395 VAL B CA 1
ATOM 6332 C C . VAL B 2 395 ? 13.265 39.103 0.280 1.00 60.12 395 VAL B C 1
ATOM 6333 O O . VAL B 2 395 ? 13.488 40.184 0.827 1.00 63.66 395 VAL B O 1
ATOM 6337 N N . LEU B 2 396 ? 14.225 38.274 -0.120 1.00 60.75 396 LEU B N 1
ATOM 6338 C CA . LEU B 2 396 ? 15.647 38.507 0.156 1.00 57.26 396 LEU B CA 1
ATOM 6339 C C . LEU B 2 396 ? 16.194 39.911 -0.166 1.00 61.17 396 LEU B C 1
ATOM 6340 O O . LEU B 2 396 ? 16.894 40.496 0.660 1.00 63.03 396 LEU B O 1
ATOM 6345 N N . PRO B 2 397 ? 15.886 40.461 -1.357 1.00 59.74 397 PRO B N 1
ATOM 6346 C CA . PRO B 2 397 ? 16.485 41.766 -1.667 1.00 63.08 397 PRO B CA 1
ATOM 6347 C C . PRO B 2 397 ? 15.877 42.947 -0.905 1.00 62.97 397 PRO B C 1
ATOM 6348 O O . PRO B 2 397 ? 16.043 44.085 -1.342 1.00 72.84 397 PRO B O 1
ATOM 6352 N N . SER B 2 398 ? 15.196 42.693 0.209 1.00 55.82 398 SER B N 1
ATOM 6353 C CA . SER B 2 398 ? 14.563 43.771 0.963 1.00 56.87 398 SER B CA 1
ATOM 6354 C C . SER B 2 398 ? 14.775 43.664 2.472 1.00 59.33 398 SER B C 1
ATOM 6355 O O . SER B 2 398 ? 14.458 44.596 3.212 1.00 56.52 398 SER B O 1
ATOM 6358 N N . VAL B 2 399 ? 15.309 42.535 2.928 1.00 59.38 399 VAL B N 1
ATOM 6359 C CA . VAL B 2 399 ? 15.544 42.340 4.356 1.00 61.85 399 VAL B CA 1
ATOM 6360 C C . VAL B 2 399 ? 16.703 43.209 4.845 1.00 57.45 399 VAL B C 1
ATOM 6361 O O . VAL B 2 399 ? 17.672 43.438 4.118 1.00 60.92 399 VAL B O 1
ATOM 6365 N N . SER B 2 400 ? 16.583 43.711 6.070 1.00 54.81 400 SER B N 1
ATOM 6366 C CA . SER B 2 400 ? 17.612 44.562 6.653 1.00 60.49 400 SER B CA 1
ATOM 6367 C C . SER B 2 400 ? 18.333 43.841 7.786 1.00 60.27 400 SER B C 1
ATOM 6368 O O . SER B 2 400 ? 18.167 42.637 7.970 1.00 50.31 400 SER B O 1
ATOM 6371 N N . GLU B 2 401 ? 19.130 44.588 8.542 1.00 60.55 401 GLU B N 1
ATOM 6372 C CA . GLU B 2 401 ? 19.877 44.027 9.661 1.00 59.50 401 GLU B CA 1
ATOM 6373 C C . GLU B 2 401 ? 18.948 43.621 10.804 1.00 63.37 401 GLU B C 1
ATOM 6374 O O . GLU B 2 401 ? 19.245 42.696 11.561 1.00 67.64 401 GLU B O 1
ATOM 6380 N N . THR B 2 402 ? 17.816 44.308 10.914 1.00 57.66 402 THR B N 1
ATOM 6381 C CA . THR B 2 402 ? 16.870 44.060 11.998 1.00 52.88 402 THR B CA 1
ATOM 6382 C C . THR B 2 402 ? 16.053 42.786 11.789 1.00 53.23 402 THR B C 1
ATOM 6383 O O . THR B 2 402 ? 15.337 42.347 12.688 1.00 56.95 402 THR B O 1
ATOM 6387 N N . ASP B 2 403 ? 16.163 42.195 10.604 1.00 48.21 403 ASP B N 1
ATOM 6388 C CA . ASP B 2 403 ? 15.428 40.975 10.290 1.00 46.19 403 ASP B CA 1
ATOM 6389 C C . ASP B 2 403 ? 16.138 39.738 10.831 1.00 44.11 403 ASP B C 1
ATOM 6390 O O . ASP B 2 403 ? 17.354 39.741 11.021 1.00 52.02 403 ASP B O 1
ATOM 6395 N N . THR B 2 404 ? 15.369 38.682 11.079 1.00 39.93 404 THR B N 1
ATOM 6396 C CA . THR B 2 404 ? 15.925 37.425 11.564 1.00 38.49 404 THR B CA 1
ATOM 6397 C C . THR B 2 404 ? 15.520 36.268 10.658 1.00 30.94 404 THR B C 1
ATOM 6398 O O . THR B 2 404 ? 14.335 35.982 10.495 1.00 43.66 404 THR B O 1
ATOM 6402 N N . VAL B 2 405 ? 16.510 35.608 10.068 1.00 28.37 405 VAL B N 1
ATOM 6403 C CA . VAL B 2 405 ? 16.253 34.490 9.169 1.00 30.86 405 VAL B CA 1
ATOM 6404 C C . VAL B 2 405 ? 16.579 33.158 9.837 1.00 39.27 405 VAL B C 1
ATOM 6405 O O . VAL B 2 405 ? 17.713 32.921 10.255 1.00 42.08 405 VAL B O 1
ATOM 6409 N N . LEU B 2 406 ? 15.575 32.292 9.937 1.00 35.30 406 LEU B N 1
ATOM 6410 C CA . LEU B 2 406 ? 15.734 30.996 10.586 1.00 27.80 406 LEU B CA 1
ATOM 6411 C C . LEU B 2 406 ? 15.766 29.867 9.560 1.00 30.69 406 LEU B C 1
ATOM 6412 O O . LEU B 2 406 ? 15.030 29.892 8.574 1.00 36.04 406 LEU B O 1
ATOM 6417 N N . LEU B 2 407 ? 16.629 28.883 9.794 1.00 34.72 407 LEU B N 1
ATOM 6418 C CA . LEU B 2 407 ? 16.758 27.740 8.894 1.00 34.74 407 LEU B CA 1
ATOM 6419 C C . LEU B 2 407 ? 16.555 26.421 9.633 1.00 30.53 407 LEU B C 1
ATOM 6420 O O . LEU B 2 407 ? 17.216 26.154 10.636 1.00 36.50 407 LEU B O 1
ATOM 6425 N N . ILE B 2 408 ? 15.639 25.599 9.133 1.00 27.60 408 ILE B N 1
ATOM 6426 C CA . ILE B 2 408 ? 15.388 24.288 9.724 1.00 35.08 408 ILE B CA 1
ATOM 6427 C C . ILE B 2 408 ? 15.648 23.179 8.713 1.00 35.01 408 ILE B C 1
ATOM 6428 O O . ILE B 2 408 ? 14.962 23.080 7.696 1.00 34.86 408 ILE B O 1
ATOM 6433 N N . PHE B 2 409 ? 16.642 22.346 9.000 1.00 29.61 409 PHE B N 1
ATOM 6434 C CA . PHE B 2 409 ? 16.994 21.245 8.114 1.00 32.29 409 PHE B CA 1
ATOM 6435 C C . PHE B 2 409 ? 17.609 20.089 8.890 1.00 35.16 409 PHE B C 1
ATOM 6436 O O . PHE B 2 409 ? 17.793 20.170 10.105 1.00 34.91 409 PHE B O 1
ATOM 6444 N N . THR B 2 410 ? 17.923 19.011 8.180 1.00 35.03 410 THR B N 1
ATOM 6445 C CA . THR B 2 410 ? 18.595 17.868 8.781 1.00 37.92 410 THR B CA 1
ATOM 6446 C C . THR B 2 410 ? 19.997 17.740 8.203 1.00 44.25 410 THR B C 1
ATOM 6447 O O . THR B 2 410 ? 20.397 18.521 7.341 1.00 45.11 410 THR B O 1
ATOM 6451 N N . LEU B 2 411 ? 20.741 16.748 8.678 1.00 46.84 411 LEU B N 1
ATOM 6452 C CA . LEU B 2 411 ? 22.093 16.517 8.191 1.00 37.40 411 LEU B CA 1
ATOM 6453 C C . LEU B 2 411 ? 22.079 15.597 6.975 1.00 44.14 411 LEU B C 1
ATOM 6454 O O . LEU B 2 411 ? 23.127 15.151 6.508 1.00 54.42 411 LEU B O 1
ATOM 6459 N N . ASP B 2 412 ? 20.882 15.318 6.468 1.00 45.18 412 ASP B N 1
ATOM 6460 C CA . ASP B 2 412 ? 20.723 14.485 5.281 1.00 44.21 412 ASP B CA 1
ATOM 6461 C C . ASP B 2 412 ? 20.183 15.294 4.106 1.00 39.05 412 ASP B C 1
ATOM 6462 O O . ASP B 2 412 ? 19.870 14.742 3.052 1.00 36.76 412 ASP B O 1
ATOM 6467 N N . ASP B 2 413 ? 20.076 16.604 4.296 1.00 32.13 413 ASP B N 1
ATOM 6468 C CA . ASP B 2 413 ? 19.649 17.496 3.228 1.00 34.97 413 ASP B CA 1
ATOM 6469 C C . ASP B 2 413 ? 20.855 17.994 2.442 1.00 47.27 413 ASP B C 1
ATOM 6470 O O . ASP B 2 413 ? 21.999 17.773 2.841 1.00 53.34 413 ASP B O 1
ATOM 6475 N N . ASP B 2 414 ? 20.594 18.662 1.324 1.00 53.18 414 ASP B N 1
ATOM 6476 C CA . ASP B 2 414 ? 21.658 19.215 0.496 1.00 56.21 414 ASP B CA 1
ATOM 6477 C C . ASP B 2 414 ? 22.409 20.294 1.269 1.00 62.27 414 ASP B C 1
ATOM 6478 O O . ASP B 2 414 ? 22.011 21.458 1.271 1.00 59.22 414 ASP B O 1
ATOM 6483 N N . LEU B 2 415 ? 23.497 19.898 1.924 1.00 62.72 415 LEU B N 1
ATOM 6484 C CA . LEU B 2 415 ? 24.276 20.813 2.754 1.00 63.08 415 LEU B CA 1
ATOM 6485 C C . LEU B 2 415 ? 24.964 21.898 1.928 1.00 62.92 415 LEU B C 1
ATOM 6486 O O . LEU B 2 415 ? 25.404 22.914 2.466 1.00 58.33 415 LEU B O 1
ATOM 6491 N N . ASN B 2 416 ? 25.051 21.675 0.621 1.00 65.22 416 ASN B N 1
ATOM 6492 C CA . ASN B 2 416 ? 25.672 22.636 -0.283 1.00 68.16 416 ASN B CA 1
ATOM 6493 C C . ASN B 2 416 ? 24.769 23.833 -0.563 1.00 64.88 416 ASN B C 1
ATOM 6494 O O . ASN B 2 416 ? 25.203 24.981 -0.469 1.00 62.88 416 ASN B O 1
ATOM 6499 N N . GLN B 2 417 ? 23.513 23.561 -0.905 1.00 64.06 417 GLN B N 1
ATOM 6500 C CA . GLN B 2 417 ? 22.563 24.626 -1.211 1.00 64.46 417 GLN B CA 1
ATOM 6501 C C . GLN B 2 417 ? 22.204 25.419 0.041 1.00 70.14 417 GLN B C 1
ATOM 6502 O O . GLN B 2 417 ? 21.751 26.559 -0.043 1.00 76.85 417 GLN B O 1
ATOM 6508 N N . ILE B 2 418 ? 22.405 24.807 1.203 1.00 67.30 418 ILE B N 1
ATOM 6509 C CA . ILE B 2 418 ? 22.177 25.492 2.467 1.00 63.36 418 ILE B CA 1
ATOM 6510 C C . ILE B 2 418 ? 23.345 26.428 2.748 1.00 62.41 418 ILE B C 1
ATOM 6511 O O . ILE B 2 418 ? 23.155 27.558 3.196 1.00 57.20 418 ILE B O 1
ATOM 6516 N N . GLU B 2 419 ? 24.552 25.949 2.461 1.00 66.48 419 GLU B N 1
ATOM 6517 C CA . GLU B 2 419 ? 25.769 26.719 2.688 1.00 67.68 419 GLU B CA 1
ATOM 6518 C C . GLU B 2 419 ? 25.785 27.997 1.856 1.00 65.72 419 GLU B C 1
ATOM 6519 O O . GLU B 2 419 ? 26.159 29.063 2.346 1.00 57.99 419 GLU B O 1
ATOM 6525 N N . LYS B 2 420 ? 25.377 27.885 0.595 1.00 65.03 420 LYS B N 1
ATOM 6526 C CA . LYS B 2 420 ? 25.346 29.037 -0.299 1.00 62.45 420 LYS B CA 1
ATOM 6527 C C . LYS B 2 420 ? 24.248 30.013 0.110 1.00 58.71 420 LYS B C 1
ATOM 6528 O O . LYS B 2 420 ? 24.373 31.221 -0.089 1.00 58.96 420 LYS B O 1
ATOM 6534 N N . LEU B 2 421 ? 23.176 29.480 0.687 1.00 56.63 421 LEU B N 1
ATOM 6535 C CA . LEU B 2 421 ? 22.047 30.300 1.106 1.00 59.47 421 LEU B CA 1
ATOM 6536 C C . LEU B 2 421 ? 22.434 31.200 2.273 1.00 56.90 421 LEU B C 1
ATOM 6537 O O . LEU B 2 421 ? 21.967 32.334 2.374 1.00 60.87 421 LEU B O 1
ATOM 6542 N N . VAL B 2 422 ? 23.295 30.690 3.149 1.00 51.84 422 VAL B N 1
ATOM 6543 C CA . VAL B 2 422 ? 23.786 31.464 4.283 1.00 48.70 422 VAL B CA 1
ATOM 6544 C C . VAL B 2 422 ? 24.569 32.680 3.794 1.00 54.46 422 VAL B C 1
ATOM 6545 O O . VAL B 2 422 ? 24.486 33.762 4.377 1.00 45.76 422 VAL B O 1
ATOM 6549 N N . ALA B 2 423 ? 25.317 32.494 2.710 1.00 59.46 423 ALA B N 1
ATOM 6550 C CA . ALA B 2 423 ? 26.115 33.565 2.124 1.00 56.86 423 ALA B CA 1
ATOM 6551 C C . ALA B 2 423 ? 25.240 34.709 1.620 1.00 61.80 423 ALA B C 1
ATOM 6552 O O . ALA B 2 423 ? 25.597 35.880 1.754 1.00 62.21 423 ALA B O 1
ATOM 6554 N N . LEU B 2 424 ? 24.095 34.364 1.039 1.00 51.64 424 LEU B N 1
ATOM 6555 C CA . LEU B 2 424 ? 23.161 35.368 0.540 1.00 55.48 424 LEU B CA 1
ATOM 6556 C C . LEU B 2 424 ? 22.503 36.127 1.686 1.00 58.87 424 LEU B C 1
ATOM 6557 O O . LEU B 2 424 ? 22.316 37.341 1.612 1.00 63.95 424 LEU B O 1
ATOM 6562 N N . VAL B 2 425 ? 22.154 35.404 2.745 1.00 50.93 425 VAL B N 1
ATOM 6563 C CA . VAL B 2 425 ? 21.488 36.004 3.895 1.00 59.27 425 VAL B CA 1
ATOM 6564 C C . VAL B 2 425 ? 22.448 36.889 4.691 1.00 54.67 425 VAL B C 1
ATOM 6565 O O . VAL B 2 425 ? 22.064 37.954 5.178 1.00 51.43 425 VAL B O 1
ATOM 6569 N N . LYS B 2 426 ? 23.699 36.451 4.808 1.00 49.85 426 LYS B N 1
ATOM 6570 C CA . LYS B 2 426 ? 24.722 37.236 5.494 1.00 56.86 426 LYS B CA 1
ATOM 6571 C C . LYS B 2 426 ? 24.974 38.565 4.790 1.00 59.66 426 LYS B C 1
ATOM 6572 O O . LYS B 2 426 ? 25.376 39.546 5.418 1.00 54.79 426 LYS B O 1
ATOM 6578 N N . GLU B 2 427 ? 24.732 38.588 3.483 1.00 59.52 427 GLU B N 1
ATOM 6579 C CA . GLU B 2 427 ? 24.887 39.800 2.689 1.00 62.10 427 GLU B CA 1
ATOM 6580 C C . GLU B 2 427 ? 23.851 40.843 3.100 1.00 55.48 427 GLU B C 1
ATOM 6581 O O . GLU B 2 427 ? 24.071 42.045 2.948 1.00 52.94 427 GLU B O 1
ATOM 6587 N N . LYS B 2 428 ? 22.726 40.374 3.630 1.00 59.02 428 LYS B N 1
ATOM 6588 C CA . LYS B 2 428 ? 21.629 41.259 4.009 1.00 58.43 428 LYS B CA 1
ATOM 6589 C C . LYS B 2 428 ? 21.492 41.429 5.521 1.00 48.89 428 LYS B C 1
ATOM 6590 O O . LYS B 2 428 ? 21.213 42.527 6.002 1.00 48.50 428 LYS B O 1
ATOM 6596 N N . THR B 2 429 ? 21.683 40.345 6.268 1.00 49.05 429 THR B N 1
ATOM 6597 C CA . THR B 2 429 ? 21.550 40.396 7.722 1.00 55.88 429 THR B CA 1
ATOM 6598 C C . THR B 2 429 ? 22.488 39.430 8.440 1.00 56.43 429 THR B C 1
ATOM 6599 O O . THR B 2 429 ? 22.886 38.406 7.886 1.00 56.65 429 THR B O 1
ATOM 6603 N N . SER B 2 430 ? 22.830 39.764 9.680 1.00 57.23 430 SER B N 1
ATOM 6604 C CA . SER B 2 430 ? 23.725 38.942 10.485 1.00 59.00 430 SER B CA 1
ATOM 6605 C C . SER B 2 430 ? 22.955 37.953 11.354 1.00 52.20 430 SER B C 1
ATOM 6606 O O . SER B 2 430 ? 23.496 36.933 11.780 1.00 53.71 430 SER B O 1
ATOM 6609 N N . ASN B 2 431 ? 21.689 38.262 11.613 1.00 47.21 431 ASN B N 1
ATOM 6610 C CA . ASN B 2 431 ? 20.858 37.429 12.473 1.00 47.74 431 ASN B CA 1
ATOM 6611 C C . ASN B 2 431 ? 20.397 36.140 11.796 1.00 46.14 431 ASN B C 1
ATOM 6612 O O . ASN B 2 431 ? 19.250 36.032 11.363 1.00 39.59 431 ASN B O 1
ATOM 6617 N N . ILE B 2 432 ? 21.297 35.166 11.709 1.00 45.34 432 ILE B N 1
ATOM 6618 C CA . ILE B 2 432 ? 20.958 33.863 11.152 1.00 35.77 432 ILE B CA 1
ATOM 6619 C C . ILE B 2 432 ? 20.910 32.803 12.245 1.00 46.64 432 ILE B C 1
ATOM 6620 O O . ILE B 2 432 ? 21.899 32.563 12.937 1.00 52.12 432 ILE B O 1
ATOM 6625 N N . GLN B 2 433 ? 19.750 32.174 12.394 1.00 39.83 433 GLN B N 1
ATOM 6626 C CA . GLN B 2 433 ? 19.567 31.119 13.379 1.00 32.94 433 GLN B CA 1
ATOM 6627 C C . GLN B 2 433 ? 19.315 29.804 12.656 1.00 32.77 433 GLN B C 1
ATOM 6628 O O . GLN B 2 433 ? 18.694 29.785 11.594 1.00 35.44 433 GLN B O 1
ATOM 6634 N N . VAL B 2 434 ? 19.802 28.704 13.222 1.00 37.19 434 VAL B N 1
ATOM 6635 C CA . VAL B 2 434 ? 19.667 27.403 12.572 1.00 41.20 434 VAL B CA 1
ATOM 6636 C C . VAL B 2 434 ? 19.212 26.294 13.518 1.00 38.95 434 VAL B C 1
ATOM 6637 O O . VAL B 2 434 ? 19.831 26.047 14.554 1.00 44.32 434 VAL B O 1
ATOM 6641 N N . ILE B 2 435 ? 18.117 25.638 13.150 1.00 30.37 435 ILE B N 1
ATOM 6642 C CA . ILE B 2 435 ? 17.657 24.447 13.849 1.00 29.76 435 ILE B CA 1
ATOM 6643 C C . ILE B 2 435 ? 18.058 23.228 13.029 1.00 33.02 435 ILE B C 1
ATOM 6644 O O . ILE B 2 435 ? 17.519 22.993 11.948 1.00 35.45 435 ILE B O 1
ATOM 6649 N N . CYS B 2 436 ? 19.011 22.460 13.543 1.00 36.30 436 CYS B N 1
ATOM 6650 C CA . CYS B 2 436 ? 19.556 21.332 12.798 1.00 35.39 436 CYS B CA 1
ATOM 6651 C C . CYS B 2 436 ? 19.291 19.999 13.488 1.00 38.06 436 CYS B C 1
ATOM 6652 O O . CYS B 2 436 ? 19.586 19.827 14.670 1.00 41.81 436 CYS B O 1
ATOM 6655 N N . HIS B 2 437 ? 18.732 19.057 12.735 1.00 37.75 437 HIS B N 1
ATOM 6656 C CA . HIS B 2 437 ? 18.482 17.715 13.242 1.00 36.47 437 HIS B CA 1
ATOM 6657 C C . HIS B 2 437 ? 19.540 16.752 12.719 1.00 36.28 437 HIS B C 1
ATOM 6658 O O . HIS B 2 437 ? 20.072 16.938 11.624 1.00 33.74 437 HIS B O 1
ATOM 6665 N N . ALA B 2 438 ? 19.841 15.721 13.502 1.00 32.71 438 ALA B N 1
ATOM 6666 C CA . ALA B 2 438 ? 20.843 14.738 13.111 1.00 28.96 438 ALA B CA 1
ATOM 6667 C C . ALA B 2 438 ? 20.603 13.390 13.781 1.00 30.82 438 ALA B C 1
ATOM 6668 O O . ALA B 2 438 ? 20.146 13.323 14.922 1.00 27.14 438 ALA B O 1
ATOM 6670 N N . THR B 2 439 ? 20.914 12.319 13.059 1.00 29.01 439 THR B N 1
ATOM 6671 C CA . THR B 2 439 ? 20.806 10.969 13.594 1.00 25.61 439 THR B CA 1
ATOM 6672 C C . THR B 2 439 ? 22.147 10.538 14.178 1.00 31.96 439 THR B C 1
ATOM 6673 O O . THR B 2 439 ? 23.190 10.739 13.561 1.00 35.87 439 THR B O 1
ATOM 6677 N N . ALA B 2 440 ? 22.119 9.956 15.373 1.00 32.94 440 ALA B N 1
ATOM 6678 C CA . ALA B 2 440 ? 23.336 9.455 16.001 1.00 34.24 440 ALA B CA 1
ATOM 6679 C C . ALA B 2 440 ? 23.936 8.313 15.183 1.00 40.06 440 ALA B C 1
ATOM 6680 O O . ALA B 2 440 ? 23.283 7.296 14.955 1.00 57.61 440 ALA B O 1
ATOM 6682 N N . GLY B 2 441 ? 25.178 8.484 14.740 1.00 31.27 441 GLY B N 1
ATOM 6683 C CA . GLY B 2 441 ? 25.942 9.681 15.035 1.00 29.00 441 GLY B CA 1
ATOM 6684 C C . GLY B 2 441 ? 26.569 10.325 13.812 1.00 36.43 441 GLY B C 1
ATOM 6685 O O . GLY B 2 441 ? 27.707 10.021 13.453 1.00 25.15 441 GLY B O 1
ATOM 6686 N N . GLN B 2 442 ? 25.818 11.209 13.166 1.00 39.85 442 GLN B N 1
ATOM 6687 C CA . GLN B 2 442 ? 26.361 12.044 12.103 1.00 28.49 442 GLN B CA 1
ATOM 6688 C C . GLN B 2 442 ? 26.612 13.436 12.674 1.00 28.11 442 GLN B C 1
ATOM 6689 O O . GLN B 2 442 ? 25.880 13.894 13.550 1.00 26.41 442 GLN B O 1
ATOM 6695 N N . TYR B 2 443 ? 27.652 14.104 12.191 1.00 41.89 443 TYR B N 1
ATOM 6696 C CA . TYR B 2 443 ? 28.072 15.359 12.806 1.00 34.18 443 TYR B CA 1
ATOM 6697 C C . TYR B 2 443 ? 28.143 16.529 11.833 1.00 42.36 443 TYR B C 1
ATOM 6698 O O . TYR B 2 443 ? 28.425 16.357 10.646 1.00 42.66 443 TYR B O 1
ATOM 6707 N N . LEU B 2 444 ? 27.873 17.720 12.356 1.00 45.07 444 LEU B N 1
ATOM 6708 C CA . LEU B 2 444 ? 27.871 18.941 11.564 1.00 51.55 444 LEU B CA 1
ATOM 6709 C C . LEU B 2 444 ? 29.274 19.279 11.072 1.00 63.61 444 LEU B C 1
ATOM 6710 O O . LEU B 2 444 ? 30.204 19.395 11.870 1.00 61.06 444 LEU B O 1
ATOM 6715 N N . PRO B 2 445 ? 29.429 19.432 9.747 1.00 68.28 445 PRO B N 1
ATOM 6716 C CA . PRO B 2 445 ? 30.711 19.803 9.139 1.00 63.62 445 PRO B CA 1
ATOM 6717 C C . PRO B 2 445 ? 31.192 21.159 9.643 1.00 68.34 445 PRO B C 1
ATOM 6718 O O . PRO B 2 445 ? 30.369 22.011 9.980 1.00 61.54 445 PRO B O 1
ATOM 6722 N N . ASN B 2 446 ? 32.507 21.353 9.691 1.00 72.65 446 ASN B N 1
ATOM 6723 C CA . ASN B 2 446 ? 33.081 22.621 10.133 1.00 71.14 446 ASN B CA 1
ATOM 6724 C C . ASN B 2 446 ? 32.704 23.783 9.222 1.00 70.40 446 ASN B C 1
ATOM 6725 O O . ASN B 2 446 ? 32.795 24.946 9.615 1.00 57.20 446 ASN B O 1
ATOM 6730 N N . SER B 2 447 ? 32.285 23.456 8.003 1.00 71.57 447 SER B N 1
ATOM 6731 C CA . SER B 2 447 ? 31.838 24.452 7.041 1.00 67.50 447 SER B CA 1
ATOM 6732 C C . SER B 2 447 ? 30.661 25.241 7.603 1.00 75.90 447 SER B C 1
ATOM 6733 O O . SER B 2 447 ? 30.746 26.454 7.787 1.00 78.89 447 SER B O 1
ATOM 6736 N N . LEU B 2 448 ? 29.567 24.539 7.882 1.00 61.46 448 LEU B N 1
ATOM 6737 C CA . LEU B 2 448 ? 28.372 25.160 8.443 1.00 70.06 448 LEU B CA 1
ATOM 6738 C C . LEU B 2 448 ? 28.596 25.606 9.884 1.00 67.51 448 LEU B C 1
ATOM 6739 O O . LEU B 2 448 ? 28.062 26.627 10.317 1.00 71.64 448 LEU B O 1
ATOM 6744 N N . LYS B 2 449 ? 29.390 24.835 10.619 1.00 61.51 449 LYS B N 1
ATOM 6745 C CA . LYS B 2 449 ? 29.592 25.075 12.044 1.00 61.10 449 LYS B CA 1
ATOM 6746 C C . LYS B 2 449 ? 30.361 26.365 12.322 1.00 64.23 449 LYS B C 1
ATOM 6747 O O . LYS B 2 449 ? 30.101 27.049 13.312 1.00 57.31 449 LYS B O 1
ATOM 6753 N N . LYS B 2 450 ? 31.304 26.697 11.446 1.00 68.78 450 LYS B N 1
ATOM 6754 C CA . LYS B 2 450 ? 32.103 27.906 11.613 1.00 64.02 450 LYS B CA 1
ATOM 6755 C C . LYS B 2 450 ? 31.455 29.094 10.909 1.00 63.82 450 LYS B C 1
ATOM 6756 O O . LYS B 2 450 ? 31.782 30.248 11.187 1.00 60.10 450 LYS B O 1
ATOM 6762 N N . THR B 2 451 ? 30.533 28.805 9.996 1.00 69.05 451 THR B N 1
ATOM 6763 C CA . THR B 2 451 ? 29.820 29.848 9.269 1.00 65.46 451 THR B CA 1
ATOM 6764 C C . THR B 2 451 ? 28.641 30.356 10.090 1.00 65.94 451 THR B C 1
ATOM 6765 O O . THR B 2 451 ? 28.331 31.547 10.082 1.00 66.08 451 THR B O 1
ATOM 6769 N N . ILE B 2 452 ? 27.989 29.445 10.805 1.00 65.07 452 ILE B N 1
ATOM 6770 C CA . ILE B 2 452 ? 26.826 29.800 11.609 1.00 61.13 452 ILE B CA 1
ATOM 6771 C C . ILE B 2 452 ? 27.237 30.322 12.989 1.00 63.40 452 ILE B C 1
ATOM 6772 O O . ILE B 2 452 ? 28.194 29.828 13.590 1.00 67.06 452 ILE B O 1
ATOM 6777 N N . PRO B 2 453 ? 26.534 31.357 13.474 1.00 72.80 453 PRO B N 1
ATOM 6778 C CA . PRO B 2 453 ? 26.778 31.913 14.810 1.00 76.67 453 PRO B CA 1
ATOM 6779 C C . PRO B 2 453 ? 26.426 30.905 15.898 1.00 76.51 453 PRO B C 1
ATOM 6780 O O . PRO B 2 453 ? 27.304 30.194 16.388 1.00 74.71 453 PRO B O 1
ATOM 6784 N N . SER B 2 454 ? 25.151 30.849 16.269 1.00 66.93 454 SER B N 1
ATOM 6785 C CA . SER B 2 454 ? 24.677 29.875 17.245 1.00 73.24 454 SER B CA 1
ATOM 6786 C C . SER B 2 454 ? 23.647 28.953 16.601 1.00 68.58 454 SER B C 1
ATOM 6787 O O . SER B 2 454 ? 22.777 29.405 15.855 1.00 60.18 454 SER B O 1
ATOM 6790 N N . ILE B 2 455 ? 23.747 27.661 16.893 1.00 57.90 455 ILE B N 1
ATOM 6791 C CA . ILE B 2 455 ? 22.892 26.667 16.254 1.00 46.61 455 ILE B CA 1
ATOM 6792 C C . ILE B 2 455 ? 22.183 25.756 17.255 1.00 44.93 455 ILE B C 1
ATOM 6793 O O . ILE B 2 455 ? 22.815 25.170 18.134 1.00 56.47 455 ILE B O 1
ATOM 6798 N N . ILE B 2 456 ? 20.864 25.650 17.118 1.00 40.35 456 ILE B N 1
ATOM 6799 C CA . ILE B 2 456 ? 20.085 24.717 17.922 1.00 28.02 456 ILE B CA 1
ATOM 6800 C C . ILE B 2 456 ? 20.174 23.328 17.300 1.00 32.72 456 ILE B C 1
ATOM 6801 O O . ILE B 2 456 ? 19.385 22.980 16.422 1.00 36.52 456 ILE B O 1
ATOM 6806 N N . GLY B 2 457 ? 21.147 22.543 17.751 1.00 45.67 457 GLY B N 1
ATOM 6807 C CA . GLY B 2 457 ? 21.376 21.219 17.202 1.00 32.68 457 GLY B CA 1
ATOM 6808 C C . GLY B 2 457 ? 20.733 20.121 18.026 1.00 36.27 457 GLY B C 1
ATOM 6809 O O . GLY B 2 457 ? 20.841 20.106 19.252 1.00 39.27 457 GLY B O 1
ATOM 6810 N N . LEU B 2 458 ? 20.063 19.196 17.345 1.00 35.56 458 LEU B N 1
ATOM 6811 C CA . LEU B 2 458 ? 19.358 18.109 18.014 1.00 36.02 458 LEU B CA 1
ATOM 6812 C C . LEU B 2 458 ? 19.804 16.752 17.478 1.00 27.77 458 LEU B C 1
ATOM 6813 O O . LEU B 2 458 ? 19.727 16.494 16.278 1.00 29.21 458 LEU B O 1
ATOM 6818 N N . THR B 2 459 ? 20.271 15.889 18.375 1.00 28.56 459 THR B N 1
ATOM 6819 C CA . THR B 2 459 ? 20.752 14.567 17.987 1.00 33.44 459 THR B CA 1
ATOM 6820 C C . THR B 2 459 ? 19.747 13.486 18.376 1.00 26.76 459 THR B C 1
ATOM 6821 O O . THR B 2 459 ? 19.275 13.447 19.512 1.00 26.73 459 THR B O 1
ATOM 6825 N N . TRP B 2 460 ? 19.426 12.610 17.430 1.00 18.39 460 TRP B N 1
ATOM 6826 C CA . TRP B 2 460 ? 18.407 11.589 17.650 1.00 25.71 460 TRP B CA 1
ATOM 6827 C C . TRP B 2 460 ? 18.987 10.181 17.718 1.00 23.50 460 TRP B C 1
ATOM 6828 O O . TRP B 2 460 ? 19.731 9.766 16.830 1.00 27.39 460 TRP B O 1
ATOM 6839 N N . PRO B 2 461 ? 18.639 9.440 18.781 1.00 25.99 461 PRO B N 1
ATOM 6840 C CA . PRO B 2 461 ? 19.087 8.059 18.986 1.00 27.02 461 PRO B CA 1
ATOM 6841 C C . PRO B 2 461 ? 18.650 7.135 17.854 1.00 31.61 461 PRO B C 1
ATOM 6842 O O . PRO B 2 461 ? 17.621 7.373 17.222 1.00 35.71 461 PRO B O 1
ATOM 6846 N N . ILE B 2 462 ? 19.437 6.093 17.607 1.00 34.04 462 ILE B N 1
ATOM 6847 C CA . ILE B 2 462 ? 19.119 5.110 16.579 1.00 35.10 462 ILE B CA 1
ATOM 6848 C C . ILE B 2 462 ? 17.853 4.345 16.947 1.00 34.86 462 ILE B C 1
ATOM 6849 O O . ILE B 2 462 ? 17.658 3.972 18.104 1.00 37.72 462 ILE B O 1
ATOM 6854 N N . LEU B 2 463 ? 16.992 4.119 15.960 1.00 26.85 463 LEU B N 1
ATOM 6855 C CA . LEU B 2 463 ? 15.757 3.380 16.182 1.00 32.40 463 LEU B CA 1
ATOM 6856 C C . LEU B 2 463 ? 15.774 2.029 15.477 1.00 40.50 463 LEU B C 1
ATOM 6857 O O . LEU B 2 463 ? 15.868 1.959 14.251 1.00 52.47 463 LEU B O 1
ATOM 6862 N N . PHE B 2 464 ? 15.687 0.958 16.258 1.00 36.23 464 PHE B N 1
ATOM 6863 C CA . PHE B 2 464 ? 15.560 -0.382 15.701 1.00 38.83 464 PHE B CA 1
ATOM 6864 C C . PHE B 2 464 ? 14.101 -0.815 15.747 1.00 37.14 464 PHE B C 1
ATOM 6865 O O . PHE B 2 464 ? 13.748 -1.787 16.415 1.00 35.24 464 PHE B O 1
ATOM 6873 N N . LEU B 2 465 ? 13.257 -0.078 15.034 1.00 40.83 465 LEU B N 1
ATOM 6874 C CA . LEU B 2 465 ? 11.820 -0.321 15.045 1.00 47.87 465 LEU B CA 1
ATOM 6875 C C . LEU B 2 465 ? 11.321 -0.739 13.667 1.00 47.97 465 LEU B C 1
ATOM 6876 O O . LEU B 2 465 ? 10.307 -0.231 13.186 1.00 40.32 465 LEU B O 1
ATOM 6881 N N . GLU B 2 466 ? 12.047 -1.665 13.044 1.00 51.50 466 GLU B N 1
ATOM 6882 C CA . GLU B 2 466 ? 11.695 -2.200 11.730 1.00 39.77 466 GLU B CA 1
ATOM 6883 C C . GLU B 2 466 ? 11.538 -1.104 10.678 1.00 36.58 466 G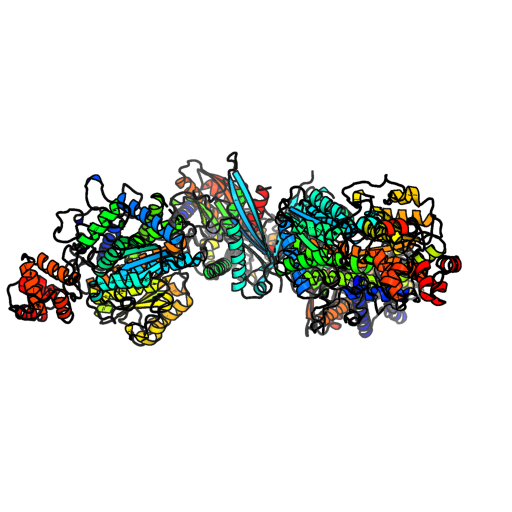LU B C 1
ATOM 6884 O O . GLU B 2 466 ? 12.263 -0.110 10.687 1.00 43.19 466 GLU B O 1
ATOM 6890 N N . TYR B 2 467 ? 10.580 -1.296 9.778 1.00 44.12 467 TYR B N 1
ATOM 6891 C CA . TYR B 2 467 ? 10.338 -0.360 8.686 1.00 45.71 467 TYR B CA 1
ATOM 6892 C C . TYR B 2 467 ? 9.806 0.987 9.174 1.00 41.16 467 TYR B C 1
ATOM 6893 O O . TYR B 2 467 ? 10.041 2.020 8.547 1.00 42.33 467 TYR B O 1
ATOM 6902 N N . GLU B 2 468 ? 9.100 0.971 10.298 1.00 37.46 468 GLU B N 1
ATOM 6903 C CA . GLU B 2 468 ? 8.412 2.162 10.784 1.00 37.86 468 GLU B CA 1
ATOM 6904 C C . GLU B 2 468 ? 9.320 3.151 11.503 1.00 34.71 468 GLU B C 1
ATOM 6905 O O . GLU B 2 468 ? 8.934 4.298 11.732 1.00 30.43 468 GLU B O 1
ATOM 6911 N N . GLY B 2 469 ? 10.521 2.702 11.857 1.00 36.45 469 GLY B N 1
ATOM 6912 C CA . GLY B 2 469 ? 11.458 3.525 12.600 1.00 29.38 469 GLY B CA 1
ATOM 6913 C C . GLY B 2 469 ? 11.784 4.841 11.921 1.00 26.12 469 GLY B C 1
ATOM 6914 O O . GLY B 2 469 ? 11.904 5.874 12.580 1.00 33.68 469 GLY B O 1
ATOM 6915 N N . ALA B 2 470 ? 11.917 4.804 10.599 1.00 23.69 470 ALA B N 1
ATOM 6916 C CA . ALA B 2 470 ? 12.276 5.989 9.828 1.00 28.93 470 ALA B CA 1
ATOM 6917 C C . ALA B 2 470 ? 11.219 7.085 9.929 1.00 35.47 470 ALA B C 1
ATOM 6918 O O . ALA B 2 470 ? 11.543 8.272 9.941 1.00 36.24 470 ALA B O 1
ATOM 6920 N N . PHE B 2 471 ? 9.955 6.682 10.004 1.00 37.55 471 PHE B N 1
ATOM 6921 C CA . PHE B 2 471 ? 8.857 7.639 10.071 1.00 29.06 471 PHE B CA 1
ATOM 6922 C C . PHE B 2 471 ? 8.694 8.204 11.477 1.00 32.68 471 PHE B C 1
ATOM 6923 O O . PHE B 2 471 ? 8.347 9.373 11.649 1.00 32.46 471 PHE B O 1
ATOM 6931 N N . ILE B 2 472 ? 8.951 7.369 12.479 1.00 31.50 472 ILE B N 1
ATOM 6932 C CA . ILE B 2 472 ? 8.957 7.817 13.866 1.00 31.48 472 ILE B CA 1
ATOM 6933 C C . ILE B 2 472 ? 10.059 8.856 14.052 1.00 33.08 472 ILE B C 1
ATOM 6934 O O . ILE B 2 472 ? 9.912 9.806 14.821 1.00 30.33 472 ILE B O 1
ATOM 6939 N N . GLN B 2 473 ? 11.160 8.669 13.330 1.00 30.26 473 GLN B N 1
ATOM 6940 C CA . GLN B 2 473 ? 12.247 9.638 13.312 1.00 31.74 473 GLN B CA 1
ATOM 6941 C C . GLN B 2 473 ? 11.775 10.970 12.742 1.00 33.12 473 GLN B C 1
ATOM 6942 O O . GLN B 2 473 ? 12.068 12.030 13.295 1.00 33.31 473 GLN B O 1
ATOM 6948 N N . LYS B 2 474 ? 11.045 10.907 11.632 1.00 27.85 474 LYS B N 1
ATOM 6949 C CA . LYS B 2 474 ? 10.528 12.107 10.987 1.00 31.72 474 LYS B CA 1
ATOM 6950 C C . LYS B 2 474 ? 9.532 12.817 11.895 1.00 31.93 474 LYS B C 1
ATOM 6951 O O . LYS B 2 474 ? 9.559 14.040 12.024 1.00 31.09 474 LYS B O 1
ATOM 6957 N N . PHE B 2 475 ? 8.661 12.038 12.529 1.00 28.60 475 PHE B N 1
ATOM 6958 C CA . PHE B 2 475 ? 7.658 12.585 13.435 1.00 28.19 475 PHE B CA 1
ATOM 6959 C C . PHE B 2 475 ? 8.317 13.252 14.637 1.00 30.17 475 PHE B C 1
ATOM 6960 O O . PHE B 2 475 ? 7.845 14.281 15.120 1.00 30.64 475 PHE B O 1
ATOM 6968 N N . GLN B 2 476 ? 9.407 12.656 15.112 1.00 32.11 476 GLN B N 1
ATOM 6969 C CA . GLN B 2 476 ? 10.183 13.229 16.207 1.00 27.35 476 GLN B CA 1
ATOM 6970 C C . GLN B 2 476 ? 10.725 14.599 15.820 1.00 31.70 476 GLN B C 1
ATOM 6971 O O . GLN B 2 476 ? 10.640 15.550 16.596 1.00 27.24 476 GLN B O 1
ATOM 6977 N N . ARG B 2 477 ? 11.277 14.691 14.614 1.00 32.36 477 ARG B N 1
ATOM 6978 C CA . ARG B 2 477 ? 11.851 15.939 14.123 1.00 31.12 477 ARG B CA 1
ATOM 6979 C C . ARG B 2 477 ? 10.779 16.998 13.893 1.00 30.03 477 ARG B C 1
ATOM 6980 O O . ARG B 2 477 ? 10.983 18.174 14.197 1.00 26.02 477 ARG B O 1
ATOM 6988 N N . GLU B 2 478 ? 9.638 16.575 13.358 1.00 29.04 478 GLU B N 1
ATOM 6989 C CA . GLU B 2 478 ? 8.523 17.483 13.113 1.00 33.47 478 GLU B CA 1
ATOM 6990 C C . GLU B 2 478 ? 7.962 18.040 14.417 1.00 32.55 478 GLU B C 1
ATOM 6991 O O . GLU B 2 478 ? 7.747 19.245 14.547 1.00 36.95 478 GLU B O 1
ATOM 6997 N N . LEU B 2 479 ? 7.727 17.154 15.381 1.00 26.99 479 LEU B N 1
ATOM 6998 C CA . LEU B 2 479 ? 7.196 17.559 16.676 1.00 24.75 479 LEU B CA 1
ATOM 6999 C C . LEU B 2 479 ? 8.182 18.454 17.418 1.00 30.21 479 LEU B C 1
ATOM 7000 O O . LEU B 2 479 ? 7.790 19.441 18.043 1.00 29.11 479 LEU B O 1
ATOM 7005 N N . SER B 2 480 ? 9.462 18.100 17.341 1.00 35.97 480 SER B N 1
ATOM 7006 C CA . SER B 2 480 ? 10.518 18.873 17.983 1.00 24.33 480 SER B CA 1
ATOM 7007 C C . SER B 2 480 ? 10.564 20.293 17.436 1.00 25.18 480 SER B C 1
ATOM 7008 O O . SER B 2 480 ? 10.648 21.257 18.195 1.00 22.43 480 SER B O 1
ATOM 7011 N N . THR B 2 481 ? 10.502 20.409 16.113 1.00 23.73 481 THR B N 1
ATOM 7012 C CA . THR B 2 481 ? 10.535 21.708 15.453 1.00 22.31 481 THR B CA 1
ATOM 7013 C C . THR B 2 481 ? 9.316 22.539 15.837 1.00 27.75 481 THR B C 1
ATOM 7014 O O . THR B 2 481 ? 9.422 23.747 16.058 1.00 23.67 481 THR B O 1
ATOM 7018 N N . LYS B 2 482 ? 8.162 21.882 15.922 1.00 27.55 482 LYS B N 1
ATOM 7019 C CA . LYS B 2 482 ? 6.920 22.548 16.302 1.00 26.59 482 LYS B CA 1
ATOM 7020 C C . LYS B 2 482 ? 7.029 23.176 17.686 1.00 25.24 482 LYS B C 1
ATOM 7021 O O . LYS B 2 482 ? 6.733 24.357 17.862 1.00 20.32 482 LYS B O 1
ATOM 7027 N N . TRP B 2 483 ? 7.457 22.376 18.659 1.00 27.13 483 TRP B N 1
ATOM 7028 C CA . TRP B 2 483 ? 7.640 22.842 20.031 1.00 27.84 483 TRP B CA 1
ATOM 7029 C C . TRP B 2 483 ? 8.571 24.047 20.109 1.00 28.77 483 TRP B C 1
ATOM 7030 O O . TRP B 2 483 ? 8.297 25.005 20.833 1.00 23.73 483 TRP B O 1
ATOM 7041 N N . ILE B 2 484 ? 9.670 23.994 19.362 1.00 24.54 484 ILE B N 1
ATOM 7042 C CA . ILE B 2 484 ? 10.608 25.109 19.309 1.00 25.62 484 ILE B CA 1
ATOM 7043 C C . ILE B 2 484 ? 9.928 26.340 18.721 1.00 27.21 484 ILE B C 1
ATOM 7044 O O . ILE B 2 484 ? 9.956 27.415 19.317 1.00 25.69 484 ILE B O 1
ATOM 7049 N N . LEU B 2 485 ? 9.304 26.171 17.560 1.00 28.75 485 LEU B N 1
ATOM 7050 C CA . LEU B 2 485 ? 8.594 27.265 16.907 1.00 30.33 485 LEU B CA 1
ATOM 7051 C C . LEU B 2 485 ? 7.407 27.758 17.733 1.00 29.34 485 LEU B C 1
ATOM 7052 O O . LEU B 2 485 ? 7.124 28.956 17.761 1.00 31.58 485 LEU B O 1
ATOM 7057 N N . ASP B 2 486 ? 6.715 26.834 18.396 1.00 27.60 486 ASP B N 1
ATOM 7058 C CA . ASP B 2 486 ? 5.619 27.198 19.290 1.00 32.13 486 ASP B CA 1
ATOM 7059 C C . ASP B 2 486 ? 6.126 28.111 20.398 1.00 32.94 486 ASP B C 1
ATOM 7060 O O . ASP B 2 486 ? 5.534 29.150 20.678 1.00 27.37 486 ASP B O 1
ATOM 7065 N N . THR B 2 487 ? 7.235 27.717 21.014 1.00 31.54 487 THR B N 1
ATOM 7066 C CA . THR B 2 487 ? 7.801 28.454 22.139 1.00 27.97 487 THR B CA 1
ATOM 7067 C C . THR B 2 487 ? 8.448 29.766 21.699 1.00 32.82 487 THR B C 1
ATOM 7068 O O . THR B 2 487 ? 8.334 30.785 22.382 1.00 31.54 487 THR B O 1
ATOM 7072 N N . VAL B 2 488 ? 9.121 29.739 20.553 1.00 30.30 488 VAL B N 1
ATOM 7073 C CA . VAL B 2 488 ? 9.788 30.929 20.032 1.00 29.85 488 VAL B CA 1
ATOM 7074 C C . VAL B 2 488 ? 8.792 32.023 19.655 1.00 31.42 488 VAL B C 1
ATOM 7075 O O . VAL B 2 488 ? 8.931 33.169 20.081 1.00 34.65 488 VAL B O 1
ATOM 7079 N N . THR B 2 489 ? 7.787 31.664 18.863 1.00 34.94 489 THR B N 1
ATOM 7080 C CA . THR B 2 489 ? 6.784 32.626 18.418 1.00 33.10 489 THR B CA 1
ATOM 7081 C C . THR B 2 489 ? 5.945 33.155 19.579 1.00 33.75 489 THR B C 1
ATOM 7082 O O . THR B 2 489 ? 5.782 34.365 19.736 1.00 37.04 489 THR B O 1
ATOM 7086 N N . SER B 2 490 ? 5.417 32.244 20.390 1.00 38.59 490 SER B N 1
ATOM 7087 C CA . SER B 2 490 ? 4.593 32.622 21.533 1.00 38.38 490 SER B CA 1
ATOM 7088 C C . SER B 2 490 ? 5.395 33.407 22.564 1.00 39.30 490 SER B C 1
ATOM 7089 O O . SER B 2 490 ? 4.893 34.361 23.159 1.00 34.80 490 SER B O 1
ATOM 7092 N N . GLY B 2 491 ? 6.644 33.000 22.768 1.00 39.86 491 GLY B N 1
ATOM 7093 C CA . GLY B 2 491 ? 7.514 33.655 23.726 1.00 30.20 491 GLY B CA 1
ATOM 7094 C C . GLY B 2 491 ? 7.898 35.056 23.296 1.00 38.23 491 GLY B C 1
ATOM 7095 O O . GLY B 2 491 ? 7.978 35.966 24.121 1.00 37.71 491 GLY B O 1
ATOM 7096 N N . ALA B 2 492 ? 8.133 35.230 21.999 1.00 41.43 492 ALA B N 1
ATOM 7097 C CA . ALA B 2 492 ? 8.527 36.526 21.457 1.00 40.51 492 ALA B CA 1
ATOM 7098 C C . ALA B 2 492 ? 7.417 37.557 21.622 1.00 42.96 492 ALA B C 1
ATOM 7099 O O . ALA B 2 492 ? 7.661 38.678 22.068 1.00 43.95 492 ALA B O 1
ATOM 7101 N N . TYR B 2 493 ? 6.198 37.172 21.261 1.00 36.17 493 TYR B N 1
ATOM 7102 C CA . TYR B 2 493 ? 5.055 38.068 21.385 1.00 40.18 493 TYR B CA 1
ATOM 7103 C C . TYR B 2 493 ? 4.663 38.281 22.844 1.00 39.95 493 TYR B C 1
ATOM 7104 O O . TYR B 2 493 ? 4.011 39.269 23.182 1.00 41.15 493 TYR B O 1
ATOM 7113 N N . THR B 2 494 ? 5.063 37.351 23.705 1.00 33.31 494 THR B N 1
ATOM 7114 C CA . THR B 2 494 ? 4.860 37.511 25.139 1.00 37.85 494 THR B CA 1
ATOM 7115 C C . THR B 2 494 ? 5.782 38.611 25.650 1.00 38.17 494 THR B C 1
ATOM 7116 O O . THR B 2 494 ? 5.383 39.447 26.461 1.00 38.79 494 THR B O 1
ATOM 7120 N N . LEU B 2 495 ? 7.016 38.606 25.156 1.00 39.49 495 LEU B N 1
ATOM 7121 C CA . LEU B 2 495 ? 7.991 39.632 25.505 1.00 41.77 495 LEU B CA 1
ATOM 7122 C C . LEU B 2 495 ? 7.602 40.979 24.902 1.00 45.28 495 LEU B C 1
ATOM 7123 O O . LEU B 2 495 ? 8.023 42.030 25.387 1.00 46.26 495 LEU B O 1
ATOM 7128 N N . ARG B 2 496 ? 6.799 40.941 23.843 1.00 41.18 496 ARG B N 1
ATOM 7129 C CA . ARG B 2 496 ? 6.320 42.158 23.196 1.00 41.95 496 ARG B CA 1
ATOM 7130 C C . ARG B 2 496 ? 5.144 42.772 23.948 1.00 50.34 496 ARG B C 1
ATOM 7131 O O . ARG B 2 496 ? 4.759 43.912 23.688 1.00 57.64 496 ARG B O 1
ATOM 7139 N N . GLY B 2 497 ? 4.575 42.011 24.878 1.00 46.97 497 GLY B N 1
ATOM 7140 C CA . GLY B 2 497 ? 3.464 42.490 25.679 1.00 56.94 497 GLY B CA 1
ATOM 7141 C C . GLY B 2 497 ? 2.114 42.271 25.024 1.00 65.51 497 GLY B C 1
ATOM 7142 O O . GLY B 2 497 ? 1.308 43.196 24.918 1.00 72.28 497 GLY B O 1
ATOM 7143 N N . LYS B 2 498 ? 1.866 41.042 24.584 1.00 63.09 498 LYS B N 1
ATOM 7144 C CA . LYS B 2 498 ? 0.598 40.691 23.953 1.00 59.94 498 LYS B CA 1
ATOM 7145 C C . LYS B 2 498 ? -0.253 39.815 24.868 1.00 56.45 498 LYS B C 1
ATOM 7146 O O . LYS B 2 498 ? -1.353 39.406 24.500 1.00 60.12 498 LYS B O 1
ATOM 7152 N N . ILE B 2 499 ? 0.264 39.530 26.059 1.00 52.57 499 ILE B N 1
ATOM 7153 C CA . ILE B 2 499 ? -0.434 38.675 27.015 1.00 53.41 499 ILE B CA 1
ATOM 7154 C C . ILE B 2 499 ? -0.636 39.391 28.350 1.00 56.24 499 ILE B C 1
ATOM 7155 O O . ILE B 2 499 ? 0.305 39.958 28.906 1.00 57.02 499 ILE B O 1
ATOM 7160 N N . PHE B 2 500 ? -1.866 39.365 28.856 1.00 50.45 500 PHE B N 1
ATOM 7161 C CA . PHE B 2 500 ? -2.189 40.021 30.119 1.00 51.30 500 PHE B CA 1
ATOM 7162 C C . PHE B 2 500 ? -1.606 39.266 31.312 1.00 62.67 500 PHE B C 1
ATOM 7163 O O . PHE B 2 500 ? -0.807 39.812 32.072 1.00 67.72 500 PHE B O 1
ATOM 7171 N N . ARG B 2 501 ? -2.019 38.014 31.476 1.00 53.95 501 ARG B N 1
ATOM 7172 C CA . ARG B 2 501 ? -1.454 37.145 32.502 1.00 49.66 501 ARG B CA 1
ATOM 7173 C C . ARG B 2 501 ? -1.047 35.828 31.859 1.00 44.34 501 ARG B C 1
ATOM 7174 O O . ARG B 2 501 ? 0.133 35.574 31.624 1.00 45.33 501 ARG B O 1
ATOM 7182 N N . ASN B 2 502 ? -2.042 34.995 31.580 1.00 43.00 502 ASN B N 1
ATOM 7183 C CA . ASN B 2 502 ? -1.839 33.778 30.808 1.00 37.04 502 ASN B CA 1
ATOM 7184 C C . ASN B 2 502 ? -2.995 33.571 29.840 1.00 45.13 502 ASN B C 1
ATOM 7185 O O . ASN B 2 502 ? -3.263 32.455 29.397 1.00 51.79 502 ASN B O 1
ATOM 7190 N N . PHE B 2 503 ? -3.681 34.666 29.527 1.00 50.44 503 PHE B N 1
ATOM 7191 C CA . PHE B 2 503 ? -4.758 34.657 28.545 1.00 53.68 503 PHE B CA 1
ATOM 7192 C C . PHE B 2 503 ? -4.706 35.909 27.676 1.00 52.48 503 PHE B C 1
ATOM 7193 O O . PHE B 2 503 ? -4.144 36.930 28.073 1.00 46.78 503 PHE B O 1
ATOM 7201 N N . MET B 2 504 ? -5.293 35.822 26.487 1.00 57.27 504 MET B N 1
ATOM 7202 C CA . MET B 2 504 ? -5.292 36.939 25.553 1.00 47.32 504 MET B CA 1
ATOM 7203 C C . MET B 2 504 ? -6.446 37.892 25.846 1.00 54.37 504 MET B C 1
ATOM 7204 O O . MET B 2 504 ? -7.560 37.460 26.143 1.00 50.66 504 MET B O 1
ATOM 7209 N N . VAL B 2 505 ? -6.172 39.189 25.763 1.00 52.82 505 VAL B N 1
ATOM 7210 C CA . VAL B 2 505 ? -7.197 40.201 25.980 1.00 38.74 505 VAL B CA 1
ATOM 7211 C C . VAL B 2 505 ? -7.621 40.835 24.662 1.00 37.87 505 VAL B C 1
ATOM 7212 O O . VAL B 2 505 ? -8.809 40.975 24.383 1.00 49.29 505 VAL B O 1
ATOM 7216 N N . ASP B 2 506 ? -6.642 41.214 23.850 1.00 44.16 506 ASP B N 1
ATOM 7217 C CA . ASP B 2 506 ? -6.928 41.875 22.585 1.00 48.51 506 ASP B CA 1
ATOM 7218 C C . ASP B 2 506 ? -6.807 40.915 21.407 1.00 44.33 506 ASP B C 1
ATOM 7219 O O . ASP B 2 506 ? -5.711 40.485 21.052 1.00 55.49 506 ASP B O 1
ATOM 7224 N N . PHE B 2 507 ? -7.945 40.582 20.809 1.00 34.87 507 PHE B N 1
ATOM 7225 C CA . PHE B 2 507 ? -7.974 39.747 19.612 1.00 40.19 507 PHE B CA 1
ATOM 7226 C C . PHE B 2 507 ? -9.236 40.021 18.804 1.00 38.93 507 PHE B C 1
ATOM 7227 O O . PHE B 2 507 ? -10.287 40.329 19.365 1.00 42.04 507 PHE B O 1
ATOM 7235 N N . LYS B 2 508 ? -9.126 39.912 17.484 1.00 38.76 508 LYS B N 1
ATOM 7236 C CA . LYS B 2 508 ? -10.267 40.142 16.609 1.00 38.60 508 LYS B CA 1
ATOM 7237 C C . LYS B 2 508 ? -11.248 38.973 16.654 1.00 41.13 508 LYS B C 1
ATOM 7238 O O . LYS B 2 508 ? -10.900 37.843 16.311 1.00 45.44 508 LYS B O 1
ATOM 7244 N N . ILE B 2 509 ? -12.472 39.257 17.088 1.00 44.20 509 ILE B N 1
ATOM 7245 C CA . ILE B 2 509 ? -13.524 38.251 17.172 1.00 40.17 509 ILE B CA 1
ATOM 7246 C C . ILE B 2 509 ? -13.943 37.808 15.772 1.00 45.94 509 ILE B C 1
ATOM 7247 O O . ILE B 2 509 ? -14.773 38.451 15.127 1.00 48.52 509 ILE B O 1
ATOM 7252 N N . ASN B 2 510 ? -13.362 36.707 15.307 1.00 46.94 510 ASN B N 1
ATOM 7253 C CA . ASN B 2 510 ? -13.581 36.239 13.941 1.00 47.00 510 ASN B CA 1
ATOM 7254 C C . ASN B 2 510 ? -14.504 35.025 13.827 1.00 46.60 510 ASN B C 1
ATOM 7255 O O . ASN B 2 510 ? -14.859 34.612 12.723 1.00 47.17 510 ASN B O 1
ATOM 7260 N N . ASN B 2 511 ? -14.889 34.456 14.965 1.00 40.85 511 ASN B N 1
ATOM 7261 C CA . ASN B 2 511 ? -15.868 33.371 14.979 1.00 40.18 511 ASN B CA 1
ATOM 7262 C C . ASN B 2 511 ? -16.660 33.286 16.283 1.00 43.06 511 ASN B C 1
ATOM 7263 O O . ASN B 2 511 ? -16.465 34.094 17.190 1.00 40.40 511 ASN B O 1
ATOM 7268 N N . SER B 2 512 ? -17.550 32.302 16.365 1.00 43.42 512 SER B N 1
ATOM 7269 C CA . SER B 2 512 ? -18.428 32.150 17.520 1.00 44.33 512 SER B CA 1
ATOM 7270 C C . SER B 2 512 ? -17.642 31.831 18.784 1.00 37.69 512 SER B C 1
ATOM 7271 O O . SER B 2 512 ? -17.939 32.349 19.862 1.00 35.36 512 SER B O 1
ATOM 7274 N N . LYS B 2 513 ? -16.636 30.977 18.641 1.00 37.84 513 LYS B N 1
ATOM 7275 C CA . LYS B 2 513 ? -15.820 30.562 19.772 1.00 41.80 513 LYS B CA 1
ATOM 7276 C C . LYS B 2 513 ? -15.057 31.740 20.364 1.00 41.63 513 LYS B C 1
ATOM 7277 O O . LYS B 2 513 ? -14.897 31.840 21.581 1.00 36.98 513 LYS B O 1
ATOM 7283 N N . LEU B 2 514 ? -14.585 32.627 19.495 1.00 39.95 514 LEU B N 1
ATOM 7284 C CA . LEU B 2 514 ? -13.869 33.819 19.931 1.00 37.45 514 LEU B CA 1
ATOM 7285 C C . LEU B 2 514 ? -14.815 34.804 20.610 1.00 41.72 514 LEU B C 1
ATOM 7286 O O . LEU B 2 514 ? -14.409 35.563 21.491 1.00 44.30 514 LEU B O 1
ATOM 7291 N N . PHE B 2 515 ? -16.077 34.786 20.194 1.00 45.30 515 PHE B N 1
ATOM 7292 C CA . PHE B 2 515 ? -17.087 35.659 20.778 1.00 42.15 515 PHE B CA 1
ATOM 7293 C C . PHE B 2 515 ? -17.407 35.219 22.199 1.00 43.91 515 PHE B C 1
ATOM 7294 O O . PHE B 2 515 ? -17.501 36.043 23.109 1.00 45.61 515 PHE B O 1
ATOM 7302 N N . HIS B 2 516 ? -17.572 33.913 22.382 1.00 40.91 516 HIS B N 1
ATOM 7303 C CA . HIS B 2 516 ? -17.849 33.349 23.697 1.00 45.48 516 HIS B CA 1
ATOM 7304 C C . HIS B 2 516 ? -16.628 33.456 24.603 1.00 45.10 516 HIS B C 1
ATOM 7305 O O . HIS B 2 516 ? -16.756 33.576 25.822 1.00 45.89 516 HIS B O 1
ATOM 7312 N N . ARG B 2 517 ? -15.445 33.410 24.000 1.00 37.77 517 ARG B N 1
ATOM 7313 C CA . ARG B 2 517 ? -14.203 33.567 24.744 1.00 38.51 517 ARG B CA 1
ATOM 7314 C C . ARG B 2 517 ? -14.071 35.000 25.242 1.00 41.46 517 ARG B C 1
ATOM 7315 O O . ARG B 2 517 ? -13.662 35.236 26.379 1.00 40.56 517 ARG B O 1
ATOM 7323 N N . ALA B 2 518 ? -14.424 35.952 24.383 1.00 37.44 518 ALA B N 1
ATOM 7324 C CA . ALA B 2 518 ? -14.405 37.363 24.748 1.00 37.99 518 ALA B CA 1
ATOM 7325 C C . ALA B 2 518 ? -15.369 37.617 25.900 1.00 41.46 518 ALA B C 1
ATOM 7326 O O . ALA B 2 518 ? -15.100 38.431 26.783 1.00 43.34 518 ALA B O 1
ATOM 7328 N N . THR B 2 519 ? -16.492 36.908 25.882 1.00 37.87 519 THR B N 1
ATOM 7329 C CA . THR B 2 519 ? -17.458 36.969 26.969 1.00 46.50 519 THR B CA 1
ATOM 7330 C C . THR B 2 519 ? -16.845 36.397 28.242 1.00 48.54 519 THR B C 1
ATOM 7331 O O . THR B 2 519 ? -17.013 36.952 29.328 1.00 48.67 519 THR B O 1
ATOM 7335 N N . SER B 2 520 ? -16.122 35.290 28.096 1.00 50.13 520 SER B N 1
ATOM 7336 C CA . SER B 2 520 ? -15.494 34.619 29.229 1.00 45.50 520 SER B CA 1
ATOM 7337 C C . SER B 2 520 ? -14.423 35.485 29.887 1.00 47.38 520 SER B C 1
ATOM 7338 O O . SER B 2 520 ? -14.286 35.490 31.111 1.00 48.80 520 SER B O 1
ATOM 7341 N N . VAL B 2 521 ? -13.667 36.212 29.070 1.00 44.96 521 VAL B N 1
ATOM 7342 C CA . VAL B 2 521 ? -12.633 37.112 29.572 1.00 39.17 521 VAL B CA 1
ATOM 7343 C C . VAL B 2 521 ? -13.255 38.231 30.404 1.00 42.91 521 VAL B C 1
ATOM 7344 O O . VAL B 2 521 ? -12.726 38.611 31.450 1.00 35.68 521 VAL B O 1
ATOM 7348 N N . LEU B 2 522 ? -14.388 38.742 29.935 1.00 54.82 522 LEU B N 1
ATOM 7349 C CA . LEU B 2 522 ? -15.124 39.779 30.649 1.00 47.81 522 LEU B CA 1
ATOM 7350 C C . LEU B 2 522 ? -15.639 39.278 31.997 1.00 46.94 522 LEU B C 1
ATOM 7351 O O . LEU B 2 522 ? -15.690 40.031 32.969 1.00 55.37 522 LEU B O 1
ATOM 7356 N N . GLN B 2 523 ? -16.016 38.004 32.048 1.00 47.77 523 GLN B N 1
ATOM 7357 C CA . GLN B 2 523 ? -16.577 37.418 33.262 1.00 49.40 523 GLN B CA 1
ATOM 7358 C C . GLN B 2 523 ? -15.535 37.222 34.360 1.00 55.56 523 GLN B C 1
ATOM 7359 O O . GLN B 2 523 ? -15.863 37.268 35.545 1.00 58.66 523 GLN B O 1
ATOM 7365 N N . ARG B 2 524 ? -14.284 36.999 33.967 1.00 55.51 524 ARG B N 1
ATOM 7366 C CA . ARG B 2 524 ? -13.237 36.689 34.937 1.00 49.33 524 ARG B CA 1
ATOM 7367 C C . ARG B 2 524 ? -12.475 37.926 35.405 1.00 50.22 524 ARG B C 1
ATOM 7368 O O . ARG B 2 524 ? -11.883 37.924 36.483 1.00 62.73 524 ARG B O 1
ATOM 7376 N N . LEU B 2 525 ? -12.490 38.980 34.596 1.00 48.88 525 LEU B N 1
ATOM 7377 C CA . LEU B 2 525 ? -11.868 40.239 34.989 1.00 47.91 525 LEU B CA 1
ATOM 7378 C C . LEU B 2 525 ? -12.833 41.059 35.835 1.00 52.17 525 LEU B C 1
ATOM 7379 O O . LEU B 2 525 ? -12.429 41.733 36.781 1.00 57.75 525 LEU B O 1
ATOM 7384 N N . THR B 2 526 ? -14.114 40.995 35.487 1.00 50.77 526 THR B N 1
ATOM 7385 C CA . THR B 2 526 ? -15.152 41.642 36.275 1.00 59.04 526 THR B CA 1
ATOM 7386 C C . THR B 2 526 ? -15.842 40.601 37.150 1.00 67.21 526 THR B C 1
ATOM 7387 O O . THR B 2 526 ? -15.388 39.462 37.243 1.00 73.53 526 THR B O 1
ATOM 7391 N N . GLY B 2 527 ? -16.936 40.995 37.790 1.00 61.86 527 GLY B N 1
ATOM 7392 C CA . GLY B 2 527 ? -17.700 40.079 38.616 1.00 71.61 527 GLY B CA 1
ATOM 7393 C C . GLY B 2 527 ? -19.120 39.931 38.110 1.00 74.35 527 GLY B C 1
ATOM 7394 O O . GLY B 2 527 ? -19.905 39.143 38.638 1.00 74.62 527 GLY B O 1
ATOM 7395 N N . GLN B 2 528 ? -19.446 40.697 37.074 1.00 71.29 528 GLN B N 1
ATOM 7396 C CA . GLN B 2 528 ? -20.788 40.702 36.505 1.00 65.59 528 GLN B CA 1
ATOM 7397 C C . GLN B 2 528 ? -21.091 39.409 35.751 1.00 63.96 528 GLN B C 1
ATOM 7398 O O . GLN B 2 528 ? -20.185 38.646 35.418 1.00 64.03 528 GLN B O 1
ATOM 7404 N N . SER B 2 529 ? -22.373 39.172 35.488 1.00 72.86 529 SER B N 1
ATOM 7405 C CA . SER B 2 529 ? -22.815 37.936 34.852 1.00 71.10 529 SER B CA 1
ATOM 7406 C C . SER B 2 529 ? -22.604 37.953 33.342 1.00 70.18 529 SER B C 1
ATOM 7407 O O . SER B 2 529 ? -22.164 38.954 32.777 1.00 69.85 529 SER B O 1
ATOM 7410 N N . GLN B 2 530 ? -22.928 36.837 32.697 1.00 67.73 530 GLN B N 1
ATOM 7411 C CA . GLN B 2 530 ? -22.777 36.703 31.252 1.00 63.22 530 GLN B CA 1
ATOM 7412 C C . GLN B 2 530 ? -23.730 37.637 30.514 1.00 64.74 530 GLN B C 1
ATOM 7413 O O . GLN B 2 530 ? -23.445 38.077 29.399 1.00 62.74 530 GLN B O 1
ATOM 7419 N N . GLN B 2 531 ? -24.861 37.935 31.148 1.00 72.55 531 GLN B N 1
ATOM 7420 C CA . GLN B 2 531 ? -25.836 38.873 30.604 1.00 79.21 531 GLN B CA 1
ATOM 7421 C C . GLN B 2 531 ? -25.197 40.231 30.342 1.00 71.39 531 GLN B C 1
ATOM 7422 O O . GLN B 2 531 ? -25.248 40.747 29.226 1.00 61.74 531 GLN B O 1
ATOM 7428 N N . ARG B 2 532 ? -24.586 40.799 31.378 1.00 70.80 532 ARG B N 1
ATOM 7429 C CA . ARG B 2 532 ? -23.984 42.123 31.284 1.00 73.76 532 ARG B CA 1
ATOM 7430 C C . ARG B 2 532 ? -22.712 42.120 30.440 1.00 64.42 532 ARG B C 1
ATOM 7431 O O . ARG B 2 532 ? -22.370 43.127 29.819 1.00 59.37 532 ARG B O 1
ATOM 7439 N N . CYS B 2 533 ? -22.013 40.989 30.421 1.00 61.24 533 CYS B N 1
ATOM 7440 C CA . CYS B 2 533 ? -20.788 40.870 29.638 1.00 62.30 533 CYS B CA 1
ATOM 7441 C C . CYS B 2 533 ? -21.083 40.892 28.143 1.00 57.01 533 CYS B C 1
ATOM 7442 O O . CYS B 2 533 ? -20.346 41.495 27.365 1.00 55.86 533 CYS B O 1
ATOM 7445 N N . THR B 2 534 ? -22.167 40.234 27.748 1.00 53.62 534 THR B N 1
ATOM 7446 C CA . THR B 2 534 ? -22.579 40.228 26.351 1.00 52.78 534 THR B CA 1
ATOM 7447 C C . THR B 2 534 ? -23.048 41.622 25.940 1.00 57.22 534 THR B C 1
ATOM 7448 O O . THR B 2 534 ? -22.884 42.029 24.790 1.00 55.52 534 THR B O 1
ATOM 7452 N N . GLU B 2 535 ? -23.616 42.357 26.893 1.00 63.93 535 GLU B N 1
ATOM 7453 C CA . GLU B 2 535 ? -24.083 43.718 26.643 1.00 62.56 535 GLU B CA 1
ATOM 7454 C C . GLU B 2 535 ? -22.937 44.665 26.294 1.00 54.11 535 GLU B C 1
ATOM 7455 O O . GLU B 2 535 ? -22.905 45.235 25.203 1.00 48.18 535 GLU B O 1
ATOM 7461 N N . VAL B 2 536 ? -21.998 44.827 27.223 1.00 46.19 536 VAL B N 1
ATOM 7462 C CA . VAL B 2 536 ? -20.870 45.734 27.027 1.00 52.36 536 VAL B CA 1
ATOM 7463 C C . VAL B 2 536 ? -20.003 45.326 25.840 1.00 50.15 536 VAL B C 1
ATOM 7464 O O . VAL B 2 536 ? -19.327 46.162 25.241 1.00 53.89 536 VAL B O 1
ATOM 7468 N N . LEU B 2 537 ? -20.024 44.041 25.504 1.00 43.62 537 LEU B N 1
ATOM 7469 C CA . LEU B 2 537 ? -19.303 43.555 24.337 1.00 47.97 537 LEU B CA 1
ATOM 7470 C C . LEU B 2 537 ? -19.988 44.059 23.073 1.00 50.97 537 LEU B C 1
ATOM 7471 O O . LEU B 2 537 ? -19.331 44.538 22.150 1.00 49.39 537 LEU B O 1
ATOM 7476 N N . LEU B 2 538 ? -21.313 43.955 23.045 1.00 48.92 538 LEU B N 1
ATOM 7477 C CA . LEU B 2 538 ? -22.102 44.441 21.918 1.00 51.69 538 LEU B CA 1
ATOM 7478 C C . LEU B 2 538 ? -22.046 45.961 21.819 1.00 52.10 538 LEU B C 1
ATOM 7479 O O . LEU B 2 538 ? -22.044 46.520 20.721 1.00 51.97 538 LEU B O 1
ATOM 7484 N N . GLN B 2 539 ? -22.003 46.624 22.971 1.00 48.34 539 GLN B N 1
ATOM 7485 C CA . GLN B 2 539 ? -21.905 48.079 23.018 1.00 49.88 539 GLN B CA 1
ATOM 7486 C C . GLN B 2 539 ? -20.610 48.566 22.379 1.00 59.53 539 GLN B C 1
ATOM 7487 O O . GLN B 2 539 ? -20.575 49.627 21.756 1.00 60.12 539 GLN B O 1
ATOM 7493 N N . SER B 2 540 ? -19.548 47.783 22.537 1.00 62.70 540 SER B N 1
ATOM 7494 C CA . SER B 2 540 ? -18.246 48.135 21.986 1.00 59.32 540 SER B CA 1
ATOM 7495 C C . SER B 2 540 ? -18.171 47.836 20.491 1.00 61.31 540 SER B C 1
ATOM 7496 O O . SER B 2 540 ? -17.531 48.568 19.735 1.00 60.13 540 SER B O 1
ATOM 7499 N N . ILE B 2 541 ? -18.828 46.758 20.073 1.00 55.84 541 ILE B N 1
ATOM 7500 C CA . ILE B 2 541 ? -18.822 46.349 18.672 1.00 56.13 541 ILE B CA 1
ATOM 7501 C C . ILE B 2 541 ? -19.556 47.351 17.786 1.00 57.90 541 ILE B C 1
ATOM 7502 O O . ILE B 2 541 ? -19.039 47.772 16.750 1.00 64.93 541 ILE B O 1
ATOM 7507 N N . TYR B 2 542 ? -20.757 47.737 18.203 1.00 57.35 542 TYR B N 1
ATOM 7508 C CA . TYR B 2 542 ? -21.592 48.626 17.402 1.00 57.47 542 TYR B CA 1
ATOM 7509 C C . TYR B 2 542 ? -21.426 50.097 17.779 1.00 59.55 542 TYR B C 1
ATOM 7510 O O . TYR B 2 542 ? -21.985 50.979 17.126 1.00 62.46 542 TYR B O 1
ATOM 7519 N N . GLY B 2 543 ? -20.662 50.357 18.835 1.00 57.63 543 GLY B N 1
ATOM 7520 C CA . GLY B 2 543 ? -20.365 51.719 19.244 1.00 57.00 543 GLY B CA 1
ATOM 7521 C C . GLY B 2 543 ? -21.484 52.405 20.005 1.00 65.40 543 GLY B C 1
ATOM 7522 O O . GLY B 2 543 ? -21.231 53.188 20.920 1.00 60.79 543 GLY B O 1
ATOM 7523 N N . GLU B 2 544 ? -22.724 52.115 19.622 1.00 67.86 544 GLU B N 1
ATOM 7524 C CA . GLU B 2 544 ? -23.890 52.722 20.254 1.00 77.05 544 GLU B CA 1
ATOM 7525 C C . GLU B 2 544 ? -24.002 52.323 21.723 1.00 74.76 544 GLU B C 1
ATOM 7526 O O . GLU B 2 544 ? -23.890 51.147 22.068 1.00 67.81 544 GLU B O 1
ATOM 7532 N N . GLN B 2 545 ? -24.221 53.313 22.583 1.00 77.70 545 GLN B N 1
ATOM 7533 C CA . GLN B 2 545 ? -24.319 53.079 24.020 1.00 72.57 545 GLN B CA 1
ATOM 7534 C C . GLN B 2 545 ? -25.550 52.250 24.374 1.00 86.04 545 GLN B C 1
ATOM 7535 O O . GLN B 2 545 ? -25.471 51.316 25.171 1.00 87.98 545 GLN B O 1
ATOM 7541 N N . THR B 2 546 ? -26.685 52.599 23.778 1.00 88.00 546 THR B N 1
ATOM 7542 C CA . THR B 2 546 ? -27.925 51.867 24.004 1.00 89.05 546 THR B CA 1
ATOM 7543 C C . THR B 2 546 ? -28.264 51.005 22.794 1.00 91.40 546 THR B C 1
ATOM 7544 O O . THR B 2 546 ? -28.691 51.521 21.761 1.00 89.84 546 THR B O 1
ATOM 7548 N N . LEU B 2 547 ? -28.071 49.694 22.925 1.00 93.58 547 LEU B N 1
ATOM 7549 C CA . LEU B 2 547 ? -28.346 48.766 21.831 1.00 94.70 547 LEU B CA 1
ATOM 7550 C C . LEU B 2 547 ? -29.793 48.880 21.375 1.00 91.43 547 LEU B C 1
ATOM 7551 O O . LEU B 2 547 ? -30.707 48.959 22.196 1.00 92.95 547 LEU B O 1
ATOM 7556 N N . SER B 2 548 ? -29.996 48.888 20.062 1.00 89.45 548 SER B N 1
ATOM 7557 C CA . SER B 2 548 ? -31.337 48.979 19.499 1.00 85.70 548 SER B CA 1
ATOM 7558 C C . SER B 2 548 ? -32.073 47.652 19.637 1.00 86.07 548 SER B C 1
ATOM 7559 O O . SER B 2 548 ? -31.903 46.933 20.622 1.00 83.16 548 SER B O 1
ATOM 7562 N N . GLU B 2 549 ? -32.894 47.328 18.646 1.00 89.67 549 GLU B N 1
ATOM 7563 C CA . GLU B 2 549 ? -33.636 46.077 18.665 1.00 90.96 549 GLU B CA 1
ATOM 7564 C C . GLU B 2 549 ? -33.293 45.235 17.443 1.00 90.79 549 GLU B C 1
ATOM 7565 O O . GLU B 2 549 ? -33.431 44.012 17.460 1.00 94.82 549 GLU B O 1
ATOM 7571 N N . GLN B 2 550 ? -32.838 45.899 16.386 1.00 83.78 550 GLN B N 1
ATOM 7572 C CA . GLN B 2 550 ? -32.443 45.211 15.164 1.00 87.39 550 GLN B CA 1
ATOM 7573 C C . GLN B 2 550 ? -31.112 44.491 15.366 1.00 91.73 550 GLN B C 1
ATOM 7574 O O . GLN B 2 550 ? -30.821 43.501 14.693 1.00 91.04 550 GLN B O 1
ATOM 7580 N N . ILE B 2 551 ? -30.313 44.986 16.307 1.00 91.20 551 ILE B N 1
ATOM 7581 C CA . ILE B 2 551 ? -29.018 44.386 16.603 1.00 87.39 551 ILE B CA 1
ATOM 7582 C C . ILE B 2 551 ? -29.070 43.510 17.853 1.00 80.74 551 ILE B C 1
ATOM 7583 O O . ILE B 2 551 ? -28.259 42.600 18.014 1.00 87.40 551 ILE B O 1
ATOM 7588 N N . ARG B 2 552 ? -30.029 43.784 18.732 1.00 81.13 552 ARG B N 1
ATOM 7589 C CA . ARG B 2 552 ? -30.164 43.020 19.967 1.00 81.34 552 ARG B CA 1
ATOM 7590 C C . ARG B 2 552 ? -30.743 41.637 19.683 1.00 83.63 552 ARG B C 1
ATOM 7591 O O . ARG B 2 552 ? -30.579 40.707 20.473 1.00 72.86 552 ARG B O 1
ATOM 7599 N N . ASN B 2 553 ? -31.420 41.510 18.545 1.00 89.01 553 ASN B N 1
ATOM 7600 C CA . ASN B 2 553 ? -31.982 40.231 18.125 1.00 85.95 553 ASN B CA 1
ATOM 7601 C C . ASN B 2 553 ? -31.211 39.620 16.960 1.00 79.12 553 ASN B C 1
ATOM 7602 O O . ASN B 2 553 ? -31.641 38.630 16.369 1.00 73.29 553 ASN B O 1
ATOM 7607 N N . THR B 2 554 ? -30.070 40.219 16.634 1.00 81.29 554 THR B N 1
ATOM 7608 C CA . THR B 2 554 ? -29.210 39.707 15.575 1.00 75.95 554 THR B CA 1
ATOM 7609 C C . THR B 2 554 ? -28.366 38.551 16.102 1.00 69.30 554 THR B C 1
ATOM 7610 O O . THR B 2 554 ? -27.856 38.606 17.222 1.00 61.17 554 THR B O 1
ATOM 7614 N N . THR B 2 555 ? -28.232 37.504 15.294 1.00 66.46 555 THR B N 1
ATOM 7615 C CA . THR B 2 555 ? -27.466 36.322 15.674 1.00 65.39 555 THR B CA 1
ATOM 7616 C C . THR B 2 555 ? -25.992 36.643 15.915 1.00 67.14 555 THR B C 1
ATOM 7617 O O . THR B 2 555 ? -25.494 37.684 15.486 1.00 66.62 555 THR B O 1
ATOM 7621 N N . ILE B 2 556 ? -25.302 35.738 16.605 1.00 59.62 556 ILE B N 1
ATOM 7622 C CA . ILE B 2 556 ? -23.887 35.912 16.917 1.00 58.41 556 ILE B CA 1
ATOM 7623 C C . ILE B 2 556 ? -23.044 35.999 15.645 1.00 60.73 556 ILE B C 1
ATOM 7624 O O . ILE B 2 556 ? -22.061 36.740 15.590 1.00 64.75 556 ILE B O 1
ATOM 7629 N N . ALA B 2 557 ? -23.445 35.252 14.620 1.00 61.31 557 ALA B N 1
ATOM 7630 C CA . ALA B 2 557 ? -22.746 35.261 13.338 1.00 59.75 557 ALA B CA 1
ATOM 7631 C C . ALA B 2 557 ? -22.754 36.650 12.706 1.00 64.37 557 ALA B C 1
ATOM 7632 O O . ALA B 2 557 ? -21.836 37.012 11.969 1.00 58.02 557 ALA B O 1
ATOM 7634 N N . GLY B 2 558 ? -23.795 37.423 12.999 1.00 59.01 558 GLY B N 1
ATOM 7635 C CA . GLY B 2 558 ? -23.894 38.785 12.511 1.00 56.28 558 GLY B CA 1
ATOM 7636 C C . GLY B 2 558 ? -22.973 39.720 13.270 1.00 55.50 558 GLY B C 1
ATOM 7637 O O . GLY B 2 558 ? -22.347 40.604 12.684 1.00 56.75 558 GLY B O 1
ATOM 7638 N N . HIS B 2 559 ? -22.892 39.519 14.582 1.00 46.41 559 HIS B N 1
ATOM 7639 C CA . HIS B 2 559 ? -22.022 40.320 15.436 1.00 51.51 559 HIS B CA 1
ATOM 7640 C C . HIS B 2 559 ? -20.559 40.131 15.051 1.00 53.87 559 HIS B C 1
ATOM 7641 O O . HIS B 2 559 ? -19.775 41.079 15.067 1.00 56.93 559 HIS B O 1
ATOM 7648 N N . VAL B 2 560 ? -20.202 38.897 14.710 1.00 52.66 560 VAL B N 1
ATOM 7649 C CA . VAL B 2 560 ? -18.849 38.570 14.280 1.00 46.71 560 VAL B CA 1
ATOM 7650 C C . VAL B 2 560 ? -18.492 39.321 13.001 1.00 56.82 560 VAL B C 1
ATOM 7651 O O . VAL B 2 560 ? -17.394 39.863 12.871 1.00 62.11 560 VAL B O 1
ATOM 7655 N N . GLU B 2 561 ? -19.436 39.363 12.067 1.00 61.95 561 GLU B N 1
ATOM 7656 C CA . GLU B 2 561 ? -19.230 40.041 10.794 1.00 68.14 561 GLU B CA 1
ATOM 7657 C C . GLU B 2 561 ? -19.110 41.552 10.988 1.00 64.89 561 GLU B C 1
ATOM 7658 O O . GLU B 2 561 ? -18.560 42.255 10.141 1.00 69.15 561 GLU B O 1
ATOM 7664 N N . ALA B 2 562 ? -19.622 42.042 12.113 1.00 59.72 562 ALA B N 1
ATOM 7665 C CA . ALA B 2 562 ? -19.544 43.462 12.437 1.00 57.51 562 ALA B CA 1
ATOM 7666 C C . ALA B 2 562 ? -18.317 43.774 13.290 1.00 66.44 562 ALA B C 1
ATOM 7667 O O . ALA B 2 562 ? -17.792 44.887 13.255 1.00 69.14 562 ALA B O 1
ATOM 7669 N N . ALA B 2 563 ? -17.864 42.785 14.055 1.00 68.74 563 ALA B N 1
ATOM 7670 C CA . ALA B 2 563 ? -16.716 42.961 14.938 1.00 52.40 563 ALA B CA 1
ATOM 7671 C C . ALA B 2 563 ? -15.410 42.570 14.254 1.00 53.04 563 ALA B C 1
ATOM 7672 O O . ALA B 2 563 ? -14.330 42.740 14.819 1.00 63.51 563 ALA B O 1
ATOM 7674 N N . ALA B 2 564 ? -15.515 42.048 13.036 1.00 60.29 564 ALA B N 1
ATOM 7675 C CA . ALA B 2 564 ? -14.342 41.602 12.292 1.00 62.82 564 ALA B CA 1
ATOM 7676 C C . ALA B 2 564 ? -13.494 42.775 11.809 1.00 56.88 564 ALA B C 1
ATOM 7677 O O . ALA B 2 564 ? -12.299 42.624 11.559 1.00 64.60 564 ALA B O 1
ATOM 7679 N N . SER B 2 565 ? -14.118 43.941 11.682 1.00 50.58 565 SER B N 1
ATOM 7680 C CA . SER B 2 565 ? -13.425 45.126 11.188 1.00 67.06 565 SER B CA 1
ATOM 7681 C C . SER B 2 565 ? -13.183 46.147 12.295 1.00 64.45 565 SER B C 1
ATOM 7682 O O . SER B 2 565 ? -12.870 47.306 12.023 1.00 63.37 565 SER B O 1
ATOM 7685 N N . GLN B 2 566 ? -13.329 45.712 13.541 1.00 56.67 566 GLN B N 1
ATOM 7686 C CA . GLN B 2 566 ? -13.130 46.594 14.686 1.00 63.74 566 GLN B CA 1
ATOM 7687 C C . GLN B 2 566 ? -11.838 46.259 15.427 1.00 72.43 566 GLN B C 1
ATOM 7688 O O . GLN B 2 566 ? -11.496 45.089 15.600 1.00 70.23 566 GLN B O 1
ATOM 7694 N N . ASP B 2 567 ? -11.123 47.293 15.858 1.00 69.72 567 ASP B N 1
ATOM 7695 C CA . ASP B 2 567 ? -9.887 47.110 16.612 1.00 70.11 567 ASP B CA 1
ATOM 7696 C C . ASP B 2 567 ? -10.087 47.432 18.088 1.00 65.44 567 ASP B C 1
ATOM 7697 O O . ASP B 2 567 ? -10.895 48.293 18.438 1.00 60.13 567 ASP B O 1
ATOM 7702 N N . LYS B 2 568 ? -9.340 46.734 18.940 1.00 68.54 568 LYS B N 1
ATOM 7703 C CA . LYS B 2 568 ? -9.437 46.893 20.390 1.00 61.70 568 LYS B CA 1
ATOM 7704 C C . LYS B 2 568 ? -10.870 46.713 20.882 1.00 54.44 568 LYS B C 1
ATOM 7705 O O . LYS B 2 568 ? -11.347 47.470 21.726 1.00 51.56 568 LYS B O 1
ATOM 7711 N N . VAL B 2 569 ? -11.548 45.705 20.342 1.00 55.69 569 VAL B N 1
ATOM 7712 C CA . VAL B 2 569 ? -12.933 45.421 20.697 1.00 48.56 569 VAL B CA 1
ATOM 7713 C C . VAL B 2 569 ? -13.053 45.048 22.169 1.00 47.28 569 VAL B C 1
ATOM 7714 O O . VAL B 2 569 ? -13.634 45.788 22.964 1.00 49.72 569 VAL B O 1
ATOM 7718 N N . LEU B 2 570 ? -12.499 43.893 22.521 1.00 48.09 570 LEU B N 1
ATOM 7719 C CA . LEU B 2 570 ? -12.538 43.396 23.895 1.00 46.23 570 LEU B CA 1
ATOM 7720 C C . LEU B 2 570 ? -11.903 44.320 24.951 1.00 46.12 570 LEU B C 1
ATOM 7721 O O . LEU B 2 570 ? -12.478 44.491 26.025 1.00 38.00 570 LEU B O 1
ATOM 7726 N N . PRO B 2 571 ? -10.721 44.908 24.663 1.00 47.75 571 PRO B N 1
ATOM 7727 C CA . PRO B 2 571 ? -10.142 45.825 25.655 1.00 46.32 571 PRO B CA 1
ATOM 7728 C C . PRO B 2 571 ? -11.063 46.984 26.042 1.00 44.75 571 PRO B C 1
ATOM 7729 O O . PRO B 2 571 ? -11.125 47.337 27.219 1.00 42.59 571 PRO B O 1
ATOM 7733 N N . VAL B 2 572 ? -11.761 47.563 25.070 1.00 46.30 572 VAL B N 1
ATOM 7734 C CA . VAL B 2 572 ? -12.691 48.656 25.348 1.00 53.57 572 VAL B CA 1
ATOM 7735 C C . VAL B 2 572 ? -13.842 48.186 26.234 1.00 48.43 572 VAL B C 1
ATOM 7736 O O . VAL B 2 572 ? -14.196 48.846 27.212 1.00 46.87 572 VAL B O 1
ATOM 7740 N N . ALA B 2 573 ? -14.412 47.035 25.890 1.00 44.27 573 ALA B N 1
ATOM 7741 C CA . ALA B 2 573 ? -15.515 46.460 26.651 1.00 42.66 573 ALA B CA 1
ATOM 7742 C C . ALA B 2 573 ? -15.095 46.108 28.076 1.00 45.56 573 ALA B C 1
ATOM 7743 O O . ALA B 2 573 ? -15.906 46.158 29.001 1.00 50.62 573 ALA B O 1
ATOM 7745 N N . ILE B 2 574 ? -13.826 45.752 28.245 1.00 47.16 574 ILE B N 1
ATOM 7746 C CA . ILE B 2 574 ? -13.293 45.410 29.559 1.00 51.54 574 ILE B CA 1
ATOM 7747 C C . ILE B 2 574 ? -13.233 46.630 30.474 1.00 57.77 574 ILE B C 1
ATOM 7748 O O . ILE B 2 574 ? -13.686 46.580 31.618 1.00 58.39 574 ILE B O 1
ATOM 7753 N N . VAL B 2 575 ? -12.684 47.725 29.961 1.00 48.99 575 VAL B N 1
ATOM 7754 C CA . VAL B 2 575 ? -12.546 48.951 30.738 1.00 51.90 575 VAL B CA 1
ATOM 7755 C C . VAL B 2 575 ? -13.906 49.565 31.070 1.00 60.10 575 VAL B C 1
ATOM 7756 O O . VAL B 2 575 ? -14.118 50.063 32.177 1.00 61.47 575 VAL B O 1
ATOM 7760 N N . SER B 2 576 ? -14.827 49.515 30.112 1.00 56.60 576 SER B N 1
ATOM 7761 C CA . SER B 2 576 ? -16.156 50.097 30.289 1.00 59.24 576 SER B CA 1
ATOM 7762 C C . SER B 2 576 ? -16.962 49.379 31.369 1.00 66.31 576 SER B C 1
ATOM 7763 O O . SER B 2 576 ? -17.855 49.966 31.980 1.00 66.84 576 SER B O 1
ATOM 7766 N N . LEU B 2 577 ? -16.645 48.108 31.595 1.00 64.97 577 LEU B N 1
ATOM 7767 C CA . LEU B 2 577 ? -17.325 47.320 32.616 1.00 62.12 577 LEU B CA 1
ATOM 7768 C C . LEU B 2 577 ? -16.556 47.384 33.932 1.00 63.01 577 LEU B C 1
ATOM 7769 O O . LEU B 2 577 ? -17.155 47.464 35.006 1.00 62.93 577 LEU B O 1
ATOM 7774 N N . LEU B 2 578 ? -15.230 47.345 33.838 1.00 64.74 578 LEU B N 1
ATOM 7775 C CA . LEU B 2 578 ? -14.366 47.376 35.016 1.00 65.14 578 LEU B CA 1
ATOM 7776 C C . LEU B 2 578 ? -14.608 48.647 35.822 1.00 65.14 578 LEU B C 1
ATOM 7777 O O . LEU B 2 578 ? -14.967 48.588 36.998 1.00 64.56 578 LEU B O 1
ATOM 7782 N N . ARG B 2 579 ? -14.411 49.795 35.183 1.00 60.52 579 ARG B N 1
ATOM 7783 C CA . ARG B 2 579 ? -14.836 51.062 35.761 1.00 62.82 579 ARG B CA 1
ATOM 7784 C C . ARG B 2 579 ? -16.076 51.522 34.999 1.00 66.39 579 ARG B C 1
ATOM 7785 O O . ARG B 2 579 ? -16.163 51.354 33.782 1.00 78.25 579 ARG B O 1
ATOM 7793 N N . SER B 2 580 ? -17.052 52.066 35.716 1.00 60.19 580 SER B N 1
ATOM 7794 C CA . SER B 2 580 ? -18.316 52.443 35.095 1.00 70.10 580 SER B CA 1
ATOM 7795 C C . SER B 2 580 ? -18.176 53.707 34.255 1.00 79.50 580 SER B C 1
ATOM 7796 O O . SER B 2 580 ? -17.980 54.800 34.788 1.00 86.76 580 SER B O 1
ATOM 7799 N N . CYS B 2 581 ? -18.278 53.548 32.939 1.00 71.21 581 CYS B N 1
ATOM 7800 C CA . CYS B 2 581 ? -18.153 54.673 32.020 1.00 72.17 581 CYS B CA 1
ATOM 7801 C C . CYS B 2 581 ? -18.725 54.344 30.646 1.00 72.76 581 CYS B C 1
ATOM 7802 O O . CYS B 2 581 ? -19.035 53.190 30.348 1.00 72.28 581 CYS B O 1
ATOM 7805 N N . THR B 2 582 ? -18.861 55.372 29.815 1.00 73.98 582 THR B N 1
ATOM 7806 C CA . THR B 2 582 ? -19.351 55.212 28.453 1.00 76.34 582 THR B CA 1
ATOM 7807 C C . THR B 2 582 ? -18.322 54.449 27.624 1.00 74.29 582 THR B C 1
ATOM 7808 O O . THR B 2 582 ? -17.131 54.467 27.935 1.00 71.76 582 THR B O 1
ATOM 7812 N N . ILE B 2 583 ? -18.788 53.769 26.580 1.00 72.78 583 ILE B N 1
ATOM 7813 C CA . ILE B 2 583 ? -17.903 53.058 25.662 1.00 68.42 583 ILE B CA 1
ATOM 7814 C C . ILE B 2 583 ? -16.913 54.031 25.019 1.00 73.19 583 ILE B C 1
ATOM 7815 O O . ILE B 2 583 ? -15.742 53.701 24.819 1.00 74.04 583 ILE B O 1
ATOM 7820 N N . GLN B 2 584 ? -17.385 55.239 24.724 1.00 76.93 584 GLN B N 1
ATOM 7821 C CA . GLN B 2 584 ? -16.531 56.275 24.154 1.00 77.95 584 GLN B CA 1
ATOM 7822 C C . GLN B 2 584 ? -15.468 56.731 25.151 1.00 73.06 584 GLN B C 1
ATOM 7823 O O . GLN B 2 584 ? -14.313 56.945 24.783 1.00 77.12 584 GLN B O 1
ATOM 7829 N N . ASP B 2 585 ? -15.864 56.880 26.412 1.00 70.37 585 ASP B N 1
ATOM 7830 C CA . ASP B 2 585 ? -14.926 57.239 27.472 1.00 75.29 585 ASP B CA 1
ATOM 7831 C C . ASP B 2 585 ? -13.898 56.132 27.682 1.00 74.24 585 ASP B C 1
ATOM 7832 O O . ASP B 2 585 ? -12.721 56.400 27.928 1.00 67.40 585 ASP B O 1
ATOM 7837 N N . SER B 2 586 ? -14.355 54.888 27.584 1.00 77.27 586 SER B N 1
ATOM 7838 C CA . SER B 2 586 ? -13.475 53.732 27.696 1.00 64.32 586 SER B CA 1
ATOM 7839 C C . SER B 2 586 ? -12.511 53.683 26.518 1.00 57.15 586 SER B C 1
ATOM 7840 O O . SER B 2 586 ? -11.379 53.217 26.646 1.00 62.52 586 SER B O 1
ATOM 7843 N N . ARG B 2 587 ? -12.970 54.172 25.372 1.00 50.16 587 ARG B N 1
ATOM 7844 C CA . ARG B 2 587 ? -12.170 54.160 24.156 1.00 51.37 587 ARG B CA 1
ATOM 7845 C C . ARG B 2 587 ? -11.090 55.235 24.199 1.00 60.60 587 ARG B C 1
ATOM 7846 O O . ARG B 2 587 ? -9.985 55.039 23.692 1.00 59.43 587 ARG B O 1
ATOM 7854 N N . SER B 2 588 ? -11.414 56.370 24.810 1.00 57.71 588 SER B N 1
ATOM 7855 C CA . SER B 2 588 ? -10.465 57.471 24.925 1.00 57.48 588 SER B CA 1
ATOM 7856 C C . SER B 2 588 ? -9.450 57.203 26.031 1.00 60.01 588 SER B C 1
ATOM 7857 O O . SER B 2 588 ? -8.322 57.692 25.982 1.00 57.68 588 SER B O 1
ATOM 7860 N N . ARG B 2 589 ? -9.860 56.422 27.026 1.00 60.32 589 ARG B N 1
ATOM 7861 C CA . ARG B 2 589 ? -8.990 56.085 28.146 1.00 56.87 589 ARG B CA 1
ATOM 7862 C C . ARG B 2 589 ? -7.883 55.136 27.698 1.00 58.01 589 ARG B C 1
ATOM 7863 O O . ARG B 2 589 ? -6.787 55.135 28.259 1.00 59.73 589 ARG B O 1
ATOM 7871 N N . ILE B 2 590 ? -8.179 54.328 26.684 1.00 48.82 590 ILE B N 1
ATOM 7872 C CA . ILE B 2 590 ? -7.206 53.385 26.145 1.00 54.22 590 ILE B CA 1
ATOM 7873 C C . ILE B 2 590 ? -6.180 54.090 25.261 1.00 57.19 590 ILE B C 1
ATOM 7874 O O . ILE B 2 590 ? -4.980 53.831 25.361 1.00 57.20 590 ILE B O 1
ATOM 7879 N N . ASN B 2 591 ? -6.656 54.989 24.404 1.00 53.11 591 ASN B N 1
ATOM 7880 C CA . ASN B 2 591 ? -5.774 55.757 23.531 1.00 51.96 591 ASN B CA 1
ATOM 7881 C C . ASN B 2 591 ? -4.827 56.670 24.302 1.00 50.34 591 ASN B C 1
ATOM 7882 O O . ASN B 2 591 ? -3.769 57.046 23.799 1.00 45.62 591 ASN B O 1
ATOM 7887 N N . SER B 2 592 ? -5.212 57.023 25.524 1.00 50.42 592 SER B N 1
ATOM 7888 C CA . SER B 2 592 ? -4.399 57.898 26.361 1.00 47.39 592 SER B CA 1
ATOM 7889 C C . SER B 2 592 ? -3.437 57.101 27.238 1.00 53.61 592 SER B C 1
ATOM 7890 O O . SER B 2 592 ? -2.544 57.667 27.869 1.00 51.78 592 SER B O 1
ATOM 7893 N N . SER B 2 593 ? -3.624 55.785 27.276 1.00 50.07 593 SER B N 1
ATOM 7894 C CA . SER B 2 593 ? -2.740 54.908 28.035 1.00 47.44 593 SER B CA 1
ATOM 7895 C C . SER B 2 593 ? -1.543 54.499 27.184 1.00 54.16 593 SER B C 1
ATOM 7896 O O . SER B 2 593 ? -1.610 54.523 25.955 1.00 52.11 593 SER B O 1
ATOM 7899 N N . LEU B 2 594 ? -0.448 54.124 27.839 1.00 51.74 594 LEU B N 1
ATOM 7900 C CA . LEU B 2 594 ? 0.767 53.744 27.125 1.00 51.66 594 LEU B CA 1
ATOM 7901 C C . LEU B 2 594 ? 0.627 52.369 26.478 1.00 58.53 594 LEU B C 1
ATOM 7902 O O . LEU B 2 594 ? 1.287 52.072 25.482 1.00 61.30 594 LEU B O 1
ATOM 7907 N N . SER B 2 595 ? -0.238 51.537 27.048 1.00 58.05 595 SER B N 1
ATOM 7908 C CA . SER B 2 595 ? -0.462 50.195 26.525 1.00 57.87 595 SER B CA 1
ATOM 7909 C C . SER B 2 595 ? -1.864 49.695 26.854 1.00 54.49 595 SER B C 1
ATOM 7910 O O . SER B 2 595 ? -2.520 50.210 27.761 1.00 50.92 595 SER B O 1
ATOM 7913 N N . ILE B 2 596 ? -2.315 48.693 26.106 1.00 56.13 596 ILE B N 1
ATOM 7914 C CA . ILE B 2 596 ? -3.613 48.071 26.344 1.00 56.45 596 ILE B CA 1
ATOM 7915 C C . ILE B 2 596 ? -3.640 47.424 27.728 1.00 59.31 596 ILE B C 1
ATOM 7916 O O . ILE B 2 596 ? -4.624 47.538 28.462 1.00 50.56 596 ILE B O 1
ATOM 7921 N N . ARG B 2 597 ? -2.540 46.765 28.081 1.00 60.36 597 ARG B N 1
ATOM 7922 C CA . ARG B 2 597 ? -2.413 46.099 29.373 1.00 62.92 597 ARG B CA 1
ATOM 7923 C C . ARG B 2 597 ? -2.510 47.085 30.533 1.00 62.08 597 ARG B C 1
ATOM 7924 O O . ARG B 2 597 ? -3.169 46.813 31.536 1.00 63.26 597 ARG B O 1
ATOM 7932 N N . SER B 2 598 ? -1.845 48.227 30.390 1.00 61.63 598 SER B N 1
ATOM 7933 C CA . SER B 2 598 ? -1.830 49.244 31.435 1.00 60.81 598 SER B CA 1
ATOM 7934 C C . SER B 2 598 ? -3.210 49.862 31.636 1.00 62.24 598 SER B C 1
ATOM 7935 O O . SER B 2 598 ? -3.566 50.257 32.746 1.00 59.90 598 SER B O 1
ATOM 7938 N N . ALA B 2 599 ? -3.981 49.941 30.557 1.00 55.34 599 ALA B N 1
ATOM 7939 C CA . ALA B 2 599 ? -5.327 50.497 30.617 1.00 58.29 599 ALA B CA 1
ATOM 7940 C C . ALA B 2 599 ? -6.247 49.616 31.455 1.00 63.83 599 ALA B C 1
ATOM 7941 O O . ALA B 2 599 ? -7.203 50.098 32.062 1.00 67.78 599 ALA B O 1
ATOM 7943 N N . ILE B 2 600 ? -5.949 48.321 31.485 1.00 59.54 600 ILE B N 1
ATOM 7944 C CA . ILE B 2 600 ? -6.741 47.370 32.253 1.00 58.95 600 ILE B CA 1
ATOM 7945 C C . ILE B 2 600 ? -6.325 47.365 33.719 1.00 64.70 600 ILE B C 1
ATOM 7946 O O . ILE B 2 600 ? -7.171 47.376 34.613 1.00 72.39 600 ILE B O 1
ATOM 7951 N N . GLU B 2 601 ? -5.017 47.347 33.957 1.00 67.52 601 GLU B N 1
ATOM 7952 C CA . GLU B 2 601 ? -4.478 47.312 35.313 1.00 72.43 601 GLU B CA 1
ATOM 7953 C C . GLU B 2 601 ? -4.853 48.562 36.104 1.00 68.65 601 GLU B C 1
ATOM 7954 O O . GLU B 2 601 ? -5.089 48.497 37.310 1.00 73.38 601 GLU B O 1
ATOM 7960 N N . SER B 2 602 ? -4.905 49.700 35.418 1.00 59.67 602 SER B N 1
ATOM 7961 C CA . SER B 2 602 ? -5.290 50.955 36.052 1.00 64.69 602 SER B CA 1
ATOM 7962 C C . SER B 2 602 ? -6.782 50.958 36.361 1.00 68.48 602 SER B C 1
ATOM 7963 O O . SER B 2 602 ? -7.224 51.550 37.345 1.00 63.46 602 SER B O 1
ATOM 7966 N N . SER B 2 603 ? -7.553 50.287 35.512 1.00 67.14 603 SER B N 1
ATOM 7967 C CA . SER B 2 603 ? -8.996 50.192 35.692 1.00 67.12 603 SER B CA 1
ATOM 7968 C C . SER B 2 603 ? -9.352 48.994 36.564 1.00 66.15 603 SER B C 1
ATOM 7969 O O . SER B 2 603 ? -10.503 48.828 36.967 1.00 71.29 603 SER B O 1
ATOM 7972 N N . MET B 2 604 ? -8.353 48.164 36.852 1.00 67.57 604 MET B N 1
ATOM 7973 C CA . MET B 2 604 ? -8.560 46.934 37.610 1.00 73.11 604 MET B CA 1
ATOM 7974 C C . MET B 2 604 ? -9.014 47.214 39.040 1.00 83.21 604 MET B C 1
ATOM 7975 O O . MET B 2 604 ? -9.809 46.465 39.607 1.00 87.31 604 MET B O 1
ATOM 7980 N N . ASN B 2 605 ? -8.506 48.298 39.617 1.00 79.26 605 ASN B N 1
ATOM 7981 C CA . ASN B 2 605 ? -8.865 48.679 40.978 1.00 78.42 605 ASN B CA 1
ATOM 7982 C C . ASN B 2 605 ? -9.896 49.802 41.012 1.00 74.98 605 ASN B C 1
ATOM 7983 O O . ASN B 2 605 ? -10.632 49.953 41.987 1.00 73.31 605 ASN B O 1
ATOM 7988 N N . GLN C 1 6 ? 97.287 -10.677 -37.147 1.00 112.20 6 GLN C N 1
ATOM 7989 C CA . GLN C 1 6 ? 96.082 -9.907 -36.860 1.00 115.87 6 GLN C CA 1
ATOM 7990 C C . GLN C 1 6 ? 95.019 -10.124 -37.930 1.00 111.36 6 GLN C C 1
ATOM 7991 O O . GLN C 1 6 ? 93.843 -10.298 -37.620 1.00 115.77 6 GLN C O 1
ATOM 7997 N N . ASN C 1 7 ? 95.447 -10.109 -39.189 1.00 109.77 7 ASN C N 1
ATOM 7998 C CA . ASN C 1 7 ? 94.544 -10.255 -40.328 1.00 116.61 7 ASN C CA 1
ATOM 7999 C C . ASN C 1 7 ? 93.685 -11.515 -40.277 1.00 117.94 7 ASN C C 1
ATOM 8000 O O . ASN C 1 7 ? 92.466 -11.454 -40.438 1.00 123.66 7 ASN C O 1
ATOM 8005 N N . GLU C 1 8 ? 94.330 -12.654 -40.050 1.00 115.96 8 GLU C N 1
ATOM 8006 C CA . GLU C 1 8 ? 93.649 -13.941 -40.100 1.00 116.64 8 GLU C CA 1
ATOM 8007 C C . GLU C 1 8 ? 92.729 -14.150 -38.900 1.00 107.95 8 GLU C C 1
ATOM 8008 O O . GLU C 1 8 ? 91.628 -14.683 -39.039 1.00 107.22 8 GLU C O 1
ATOM 8014 N N . VAL C 1 9 ? 93.181 -13.731 -37.722 1.00 101.94 9 VAL C N 1
ATOM 8015 C CA . VAL C 1 9 ? 92.393 -13.901 -36.506 1.00 96.87 9 VAL C CA 1
ATOM 8016 C C . VAL C 1 9 ? 91.226 -12.919 -36.438 1.00 100.50 9 VAL C C 1
ATOM 8017 O O . VAL C 1 9 ? 90.239 -13.166 -35.747 1.00 96.49 9 VAL C O 1
ATOM 8021 N N . ASP C 1 10 ? 91.340 -11.807 -37.159 1.00 101.92 10 ASP C N 1
ATOM 8022 C CA . ASP C 1 10 ? 90.266 -10.819 -37.203 1.00 95.58 10 ASP C CA 1
ATOM 8023 C C . ASP C 1 10 ? 89.097 -11.302 -38.052 1.00 99.32 10 ASP C C 1
ATOM 8024 O O . ASP C 1 10 ? 87.949 -11.269 -37.611 1.00 104.41 10 ASP C O 1
ATOM 8029 N N . GLN C 1 11 ? 89.392 -11.754 -39.268 1.00 98.46 11 GLN C N 1
ATOM 8030 C CA . GLN C 1 11 ? 88.348 -12.211 -40.179 1.00 106.98 11 GLN C CA 1
ATOM 8031 C C . GLN C 1 11 ? 87.691 -13.502 -39.695 1.00 104.88 11 GLN C C 1
ATOM 8032 O O . GLN C 1 11 ? 86.566 -13.818 -40.083 1.00 100.51 11 GLN C O 1
ATOM 8038 N N . ILE C 1 12 ? 88.399 -14.244 -38.850 1.00 97.28 12 ILE C N 1
ATOM 8039 C CA . ILE C 1 12 ? 87.836 -15.435 -38.227 1.00 90.35 12 ILE C CA 1
ATOM 8040 C C . ILE C 1 12 ? 86.811 -15.027 -37.170 1.00 93.37 12 ILE C C 1
ATOM 8041 O O . ILE C 1 12 ? 85.776 -15.677 -37.006 1.00 82.92 12 ILE C O 1
ATOM 8046 N N . LEU C 1 13 ? 87.093 -13.928 -36.476 1.00 91.74 13 LEU C N 1
ATOM 8047 C CA . LEU C 1 13 ? 86.200 -13.423 -35.438 1.00 78.56 13 LEU C CA 1
ATOM 8048 C C . LEU C 1 13 ? 85.169 -12.441 -35.992 1.00 74.63 13 LEU C C 1
ATOM 8049 O O . LEU C 1 13 ? 84.142 -12.191 -35.361 1.00 77.34 13 LEU C O 1
ATOM 8054 N N . SER C 1 14 ? 85.441 -11.890 -37.171 1.00 76.38 14 SER C N 1
ATOM 8055 C CA . SER C 1 14 ? 84.497 -10.983 -37.818 1.00 74.71 14 SER C CA 1
ATOM 8056 C C . SER C 1 14 ? 83.363 -11.780 -38.452 1.00 73.43 14 SER C C 1
ATOM 8057 O O . SER C 1 14 ? 82.405 -11.213 -38.978 1.00 58.58 14 SER C O 1
ATOM 8060 N N . GLU C 1 15 ? 83.486 -13.102 -38.398 1.00 72.95 15 GLU C N 1
ATOM 8061 C CA . GLU C 1 15 ? 82.449 -13.999 -38.884 1.00 72.75 15 GLU C CA 1
ATOM 8062 C C . GLU C 1 15 ? 81.272 -13.982 -37.913 1.00 70.18 15 GLU C C 1
ATOM 8063 O O . GLU C 1 15 ? 80.153 -14.357 -38.266 1.00 63.97 15 GLU C O 1
ATOM 8069 N N . PHE C 1 16 ? 81.536 -13.540 -36.686 1.00 67.62 16 PHE C N 1
ATOM 8070 C CA . PHE C 1 16 ? 80.502 -13.404 -35.667 1.00 58.88 16 PHE C CA 1
ATOM 8071 C C . PHE C 1 16 ? 79.874 -12.017 -35.702 1.00 54.87 16 PHE C C 1
ATOM 8072 O O . PHE C 1 16 ? 78.836 -11.780 -35.085 1.00 54.93 16 PHE C O 1
ATOM 8080 N N . HIS C 1 17 ? 80.514 -11.101 -36.422 1.00 56.26 17 HIS C N 1
ATOM 8081 C CA . HIS C 1 17 ? 80.020 -9.734 -36.539 1.00 58.39 17 HIS C CA 1
ATOM 8082 C C . HIS C 1 17 ? 78.741 -9.669 -37.367 1.00 56.26 17 HIS C C 1
ATOM 8083 O O . HIS C 1 17 ? 78.623 -10.325 -38.402 1.00 57.36 17 HIS C O 1
ATOM 8090 N N . LEU C 1 18 ? 77.785 -8.873 -36.901 1.00 47.47 18 LEU C N 1
ATOM 8091 C CA . LEU C 1 18 ? 76.530 -8.681 -37.615 1.00 51.01 18 LEU C CA 1
ATOM 8092 C C . LEU C 1 18 ? 76.276 -7.199 -37.860 1.00 55.22 18 LEU C C 1
ATOM 8093 O O . LEU C 1 18 ? 76.423 -6.377 -36.955 1.00 43.08 18 LEU C O 1
ATOM 8098 N N . GLN C 1 19 ? 75.899 -6.863 -39.090 1.00 61.99 19 GLN C N 1
ATOM 8099 C CA . GLN C 1 19 ? 75.578 -5.485 -39.445 1.00 70.58 19 GLN C CA 1
ATOM 8100 C C . GLN C 1 19 ? 74.291 -5.042 -38.757 1.00 66.48 19 GLN C C 1
ATOM 8101 O O . GLN C 1 19 ? 73.489 -5.874 -38.334 1.00 57.13 19 GLN C O 1
ATOM 8107 N N . GLU C 1 20 ? 74.102 -3.730 -38.642 1.00 65.06 20 GLU C N 1
ATOM 8108 C CA . GLU C 1 20 ? 72.864 -3.186 -38.093 1.00 59.52 20 GLU C CA 1
ATOM 8109 C C . GLU C 1 20 ? 71.681 -3.610 -38.949 1.00 63.55 20 GLU C C 1
ATOM 8110 O O . GLU C 1 20 ? 70.616 -3.950 -38.432 1.00 63.27 20 GLU C O 1
ATOM 8116 N N . GLU C 1 21 ? 71.877 -3.587 -40.263 1.00 67.03 21 GLU C N 1
ATOM 8117 C CA . GLU C 1 21 ? 70.839 -3.989 -41.203 1.00 69.30 21 GLU C CA 1
ATOM 8118 C C . GLU C 1 21 ? 70.584 -5.492 -41.146 1.00 64.94 21 GLU C C 1
ATOM 8119 O O . GLU C 1 21 ? 69.477 -5.949 -41.425 1.00 51.26 21 GLU C O 1
ATOM 8125 N N . ASP C 1 22 ? 71.611 -6.256 -40.782 1.00 61.95 22 ASP C N 1
ATOM 8126 C CA . ASP C 1 22 ? 71.456 -7.693 -40.576 1.00 51.90 22 ASP C CA 1
ATOM 8127 C C . ASP C 1 22 ? 70.640 -7.959 -39.319 1.00 43.87 22 ASP C C 1
ATOM 8128 O O . ASP C 1 22 ? 69.910 -8.946 -39.236 1.00 41.22 22 ASP C O 1
ATOM 8133 N N . LEU C 1 23 ? 70.776 -7.070 -38.340 1.00 46.05 23 LEU C N 1
ATOM 8134 C CA . LEU C 1 23 ? 70.022 -7.166 -37.098 1.00 38.14 23 LEU C CA 1
ATOM 8135 C C . LEU C 1 23 ? 68.559 -6.817 -37.338 1.00 46.91 23 LEU C C 1
ATOM 8136 O O . LEU C 1 23 ? 67.664 -7.364 -36.693 1.00 43.56 23 LEU C O 1
ATOM 8141 N N . HIS C 1 24 ? 68.323 -5.904 -38.275 1.00 44.20 24 HIS C N 1
ATOM 8142 C CA . HIS C 1 24 ? 66.969 -5.504 -38.631 1.00 43.46 24 HIS C CA 1
ATOM 8143 C C . HIS C 1 24 ? 66.251 -6.643 -39.348 1.00 41.65 24 HIS C C 1
ATOM 8144 O O . HIS C 1 24 ? 65.029 -6.767 -39.271 1.00 39.28 24 HIS C O 1
ATOM 8151 N N . VAL C 1 25 ? 67.022 -7.471 -40.047 1.00 36.70 25 VAL C N 1
ATOM 8152 C CA . VAL C 1 25 ? 66.475 -8.637 -40.728 1.00 36.26 25 VAL C CA 1
ATOM 8153 C C . VAL C 1 25 ? 66.091 -9.700 -39.711 1.00 41.05 25 VAL C C 1
ATOM 8154 O O . VAL C 1 25 ? 65.011 -10.287 -39.785 1.00 44.52 25 VAL C O 1
ATOM 8158 N N . LEU C 1 26 ? 66.987 -9.937 -38.758 1.00 35.43 26 LEU C N 1
ATOM 8159 C CA . LEU C 1 26 ? 66.762 -10.923 -37.710 1.00 33.98 26 LEU C CA 1
ATOM 8160 C C . LEU C 1 26 ? 65.506 -10.582 -36.920 1.00 38.19 26 LEU C C 1
ATOM 8161 O O . LEU C 1 26 ? 64.726 -11.464 -36.558 1.00 35.01 26 LEU C O 1
ATOM 8166 N N . MET C 1 27 ? 65.319 -9.292 -36.665 1.00 42.60 27 MET C N 1
ATOM 8167 C CA . MET C 1 27 ? 64.154 -8.803 -35.939 1.00 36.76 27 MET C CA 1
ATOM 8168 C C . MET C 1 27 ? 62.861 -9.077 -36.700 1.00 33.93 27 MET C C 1
ATOM 8169 O O . MET C 1 27 ? 61.876 -9.535 -36.122 1.00 39.24 27 MET C O 1
ATOM 8174 N N . CYS C 1 28 ? 62.871 -8.800 -37.999 1.00 32.81 28 CYS C N 1
ATOM 8175 C CA . CYS C 1 28 ? 61.682 -8.987 -38.823 1.00 35.78 28 CYS C CA 1
ATOM 8176 C C . CYS C 1 28 ? 61.361 -10.461 -39.055 1.00 32.94 28 CYS C C 1
ATOM 8177 O O . CYS C 1 28 ? 60.194 -10.833 -39.175 1.00 34.51 28 CYS C O 1
ATOM 8180 N N . ARG C 1 29 ? 62.393 -11.296 -39.116 1.00 39.59 29 ARG C N 1
ATOM 8181 C CA . ARG C 1 29 ? 62.188 -12.734 -39.250 1.00 35.28 29 ARG C CA 1
ATOM 8182 C C . ARG C 1 29 ? 61.604 -13.305 -37.964 1.00 32.00 29 ARG C C 1
ATOM 8183 O O . ARG C 1 29 ? 60.839 -14.269 -37.993 1.00 30.79 29 ARG C O 1
ATOM 8191 N N . MET C 1 30 ? 61.972 -12.702 -36.838 1.00 30.96 30 MET C N 1
ATOM 8192 C CA . MET C 1 30 ? 61.404 -13.075 -35.550 1.00 34.07 30 MET C CA 1
ATOM 8193 C C . MET C 1 30 ? 59.924 -12.717 -35.514 1.00 30.66 30 MET C C 1
ATOM 8194 O O . MET C 1 30 ? 59.088 -13.533 -35.129 1.00 27.42 30 MET C O 1
ATOM 8199 N N . GLN C 1 31 ? 59.610 -11.491 -35.924 1.00 25.31 31 GLN C N 1
ATOM 8200 C CA . GLN C 1 31 ? 58.231 -11.023 -35.986 1.00 25.60 31 GLN C CA 1
ATOM 8201 C C . GLN C 1 31 ? 57.400 -11.891 -36.924 1.00 28.09 31 GLN C C 1
ATOM 8202 O O . GLN C 1 31 ? 56.248 -12.213 -36.630 1.00 27.09 31 GLN C O 1
ATOM 8208 N N . ALA C 1 32 ? 57.994 -12.264 -38.052 1.00 28.69 32 ALA C N 1
ATOM 8209 C CA . ALA C 1 32 ? 57.318 -13.096 -39.041 1.00 32.10 32 ALA C CA 1
ATOM 8210 C C . ALA C 1 32 ? 57.052 -14.493 -38.494 1.00 29.63 32 ALA C C 1
ATOM 8211 O O . ALA C 1 32 ? 56.051 -15.122 -38.834 1.00 30.23 32 ALA C O 1
ATOM 8213 N N . GLU C 1 33 ? 57.956 -14.974 -37.647 1.00 33.98 33 GLU C N 1
ATOM 8214 C CA . GLU C 1 33 ? 57.809 -16.294 -37.052 1.00 32.71 33 GLU C CA 1
ATOM 8215 C C . GLU C 1 33 ? 56.864 -16.231 -35.856 1.00 36.10 33 GLU C C 1
ATOM 8216 O O . GLU C 1 33 ? 56.217 -17.220 -35.510 1.00 38.27 33 GLU C O 1
ATOM 8222 N N . MET C 1 34 ? 56.792 -15.061 -35.230 1.00 34.6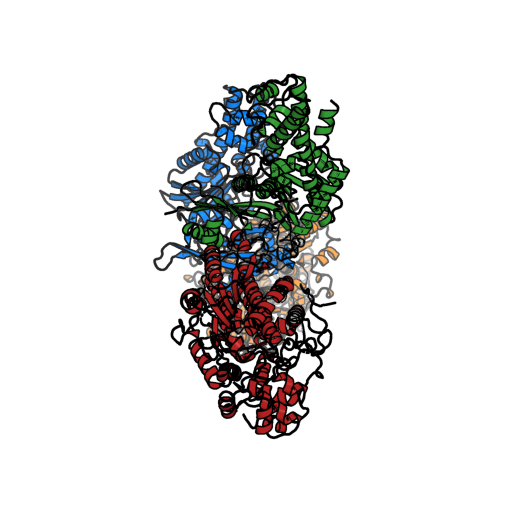5 34 MET C N 1
ATOM 8223 C CA . MET C 1 34 ? 55.856 -14.833 -34.136 1.00 29.08 34 MET C CA 1
ATOM 8224 C C . MET C 1 34 ? 54.426 -14.823 -34.655 1.00 33.98 34 MET C C 1
ATOM 8225 O O . MET C 1 34 ? 53.516 -15.349 -34.014 1.00 33.59 34 MET C O 1
ATOM 8230 N N . GLU C 1 35 ? 54.237 -14.215 -35.822 1.00 37.68 35 GLU C N 1
ATOM 8231 C CA . GLU C 1 35 ? 52.927 -14.147 -36.454 1.00 28.69 35 GLU C CA 1
ATOM 8232 C C . GLU C 1 35 ? 52.482 -15.537 -36.894 1.00 29.49 35 GLU C C 1
ATOM 8233 O O . GLU C 1 35 ? 51.295 -15.860 -36.861 1.00 33.80 35 GLU C O 1
ATOM 8239 N N . ARG C 1 36 ? 53.447 -16.357 -37.298 1.00 30.11 36 ARG C N 1
ATOM 8240 C CA . ARG C 1 36 ? 53.163 -17.702 -37.784 1.00 38.56 36 ARG C CA 1
ATOM 8241 C C . ARG C 1 36 ? 52.729 -18.624 -36.649 1.00 39.36 36 ARG C C 1
ATOM 8242 O O . ARG C 1 36 ? 52.035 -19.616 -36.873 1.00 48.02 36 ARG C O 1
ATOM 8250 N N . GLY C 1 37 ? 53.140 -18.292 -35.429 1.00 33.91 37 GLY C N 1
ATOM 8251 C CA . GLY C 1 37 ? 52.810 -19.099 -34.269 1.00 34.81 37 GLY C CA 1
ATOM 8252 C C . GLY C 1 37 ? 51.486 -18.727 -33.627 1.00 40.47 37 GLY C C 1
ATOM 8253 O O . GLY C 1 37 ? 50.900 -19.520 -32.891 1.00 39.94 37 GLY C O 1
ATOM 8254 N N . LEU C 1 38 ? 51.010 -17.518 -33.907 1.00 38.10 38 LEU C N 1
ATOM 8255 C CA . LEU C 1 38 ? 49.761 -17.038 -33.324 1.00 35.97 38 LEU C CA 1
ATOM 8256 C C . LEU C 1 38 ? 48.532 -17.518 -34.094 1.00 39.26 38 LEU C C 1
ATOM 8257 O O . LEU C 1 38 ? 47.455 -17.671 -33.518 1.00 38.66 38 LEU C O 1
ATOM 8262 N N . HIS C 1 39 ? 48.694 -17.752 -35.392 1.00 44.26 39 HIS C N 1
ATOM 8263 C CA . HIS C 1 39 ? 47.591 -18.233 -36.219 1.00 40.90 39 HIS C CA 1
ATOM 8264 C C . HIS C 1 39 ? 47.378 -19.733 -36.049 1.00 44.20 39 HIS C C 1
ATOM 8265 O O . HIS C 1 39 ? 48.335 -20.495 -35.922 1.00 45.37 39 HIS C O 1
ATOM 8272 N N . LEU C 1 40 ? 46.114 -20.146 -36.048 1.00 48.08 40 LEU C N 1
ATOM 8273 C CA . LEU C 1 40 ? 45.750 -21.544 -35.837 1.00 49.67 40 LEU C CA 1
ATOM 8274 C C . LEU C 1 40 ? 46.228 -22.460 -36.959 1.00 48.88 40 LEU C C 1
ATOM 8275 O O . LEU C 1 40 ? 46.647 -23.590 -36.710 1.00 49.31 40 LEU C O 1
ATOM 8280 N N . GLU C 1 41 ? 46.163 -21.967 -38.191 1.00 51.23 41 GLU C N 1
ATOM 8281 C CA . GLU C 1 41 ? 46.466 -22.784 -39.363 1.00 59.68 41 GLU C CA 1
ATOM 8282 C C . GLU C 1 41 ? 47.937 -23.186 -39.441 1.00 57.02 41 GLU C C 1
ATOM 8283 O O . GLU C 1 41 ? 48.262 -24.304 -39.843 1.00 58.51 41 GLU C O 1
ATOM 8289 N N . THR C 1 42 ? 48.823 -22.276 -39.053 1.00 53.87 42 THR C N 1
ATOM 8290 C CA . THR C 1 42 ? 50.257 -22.514 -39.176 1.00 53.03 42 THR C CA 1
ATOM 8291 C C . THR C 1 42 ? 50.950 -22.681 -37.826 1.00 45.02 42 THR C C 1
ATOM 8292 O O . THR C 1 42 ? 52.172 -22.583 -37.738 1.00 57.63 42 THR C O 1
ATOM 8296 N N . ASN C 1 43 ? 50.171 -22.939 -36.781 1.00 47.88 43 ASN C N 1
ATOM 8297 C CA . ASN C 1 43 ? 50.724 -23.082 -35.438 1.00 44.30 43 ASN C CA 1
ATOM 8298 C C . ASN C 1 43 ? 51.514 -24.374 -35.242 1.00 43.63 43 ASN C C 1
ATOM 8299 O O . ASN C 1 43 ? 52.555 -24.377 -34.586 1.00 48.58 43 ASN C O 1
ATOM 8304 N N . GLU C 1 44 ? 51.016 -25.467 -35.810 1.00 46.74 44 GLU C N 1
ATOM 8305 C CA . GLU C 1 44 ? 51.651 -26.769 -35.628 1.00 55.40 44 GLU C CA 1
ATOM 8306 C C . GLU C 1 44 ? 52.982 -26.876 -36.369 1.00 54.93 44 GLU C C 1
ATOM 8307 O O . GLU C 1 44 ? 53.892 -27.576 -35.925 1.00 44.52 44 GLU C O 1
ATOM 8313 N N . GLU C 1 45 ? 53.094 -26.177 -37.495 1.00 56.97 45 GLU C N 1
ATOM 8314 C CA . GLU C 1 45 ? 54.319 -26.202 -38.286 1.00 53.26 45 GLU C CA 1
ATOM 8315 C C . GLU C 1 45 ? 55.276 -25.087 -37.877 1.00 46.63 45 GLU C C 1
ATOM 8316 O O . GLU C 1 45 ? 56.404 -25.019 -38.362 1.00 58.66 45 GLU C O 1
ATOM 8322 N N . ALA C 1 46 ? 54.821 -24.217 -36.982 1.00 43.05 46 ALA C N 1
ATOM 8323 C CA . ALA C 1 46 ? 55.633 -23.094 -36.532 1.00 40.87 46 ALA C CA 1
ATOM 8324 C C . ALA C 1 46 ? 56.694 -23.535 -35.531 1.00 45.88 46 ALA C C 1
ATOM 8325 O O . ALA C 1 46 ? 56.439 -24.377 -34.669 1.00 41.73 46 ALA C O 1
ATOM 8327 N N . SER C 1 47 ? 57.885 -22.960 -35.655 1.00 45.17 47 SER C N 1
ATOM 8328 C CA . SER C 1 47 ? 58.971 -23.245 -34.727 1.00 43.35 47 SER C CA 1
ATOM 8329 C C . SER C 1 47 ? 58.722 -22.549 -33.394 1.00 40.07 47 SER C C 1
ATOM 8330 O O . SER C 1 47 ? 58.878 -23.148 -32.330 1.00 36.91 47 SER C O 1
ATOM 8333 N N . VAL C 1 48 ? 58.331 -21.280 -33.460 1.00 40.27 48 VAL C N 1
ATOM 8334 C CA . VAL C 1 48 ? 57.966 -20.526 -32.268 1.00 36.61 48 VAL C CA 1
ATOM 8335 C C . VAL C 1 48 ? 56.481 -20.721 -31.981 1.00 33.74 48 VAL C C 1
ATOM 8336 O O . VAL C 1 48 ? 55.630 -20.114 -32.630 1.00 34.09 48 VAL C O 1
ATOM 8340 N N . LYS C 1 49 ? 56.179 -21.574 -31.006 1.00 35.19 49 LYS C N 1
ATOM 8341 C CA . LYS C 1 49 ? 54.804 -21.984 -30.730 1.00 35.82 49 LYS C CA 1
ATOM 8342 C C . LYS C 1 49 ? 53.906 -20.857 -30.224 1.00 28.16 49 LYS C C 1
ATOM 8343 O O . LYS C 1 49 ? 52.709 -20.842 -30.510 1.00 31.50 49 LYS C O 1
ATOM 8349 N N . MET C 1 50 ? 54.490 -19.924 -29.476 1.00 29.46 50 MET C N 1
ATOM 8350 C CA . MET C 1 50 ? 53.752 -18.795 -28.909 1.00 29.66 50 MET C CA 1
ATOM 8351 C C . MET C 1 50 ? 52.552 -19.263 -28.091 1.00 33.18 50 MET C C 1
ATOM 8352 O O . MET C 1 50 ? 51.415 -18.869 -28.352 1.00 41.19 50 MET C O 1
ATOM 8357 N N . LEU C 1 51 ? 52.820 -20.108 -27.101 1.00 33.61 51 LEU C N 1
ATOM 8358 C CA . LEU C 1 51 ? 51.769 -20.711 -26.291 1.00 33.59 51 LEU C CA 1
ATOM 8359 C C . LEU C 1 51 ? 51.098 -19.698 -25.371 1.00 34.65 51 LEU C C 1
ATOM 8360 O O . LEU C 1 51 ? 51.763 -18.828 -24.808 1.00 30.58 51 LEU C O 1
ATOM 8365 N N . PRO C 1 52 ? 49.770 -19.808 -25.221 1.00 36.22 52 PRO C N 1
ATOM 8366 C CA . PRO C 1 52 ? 49.006 -18.954 -24.308 1.00 31.59 52 PRO C CA 1
ATOM 8367 C C . PRO C 1 52 ? 49.117 -19.451 -22.872 1.00 31.04 52 PRO C C 1
ATOM 8368 O O . PRO C 1 52 ? 49.463 -20.610 -22.650 1.00 34.03 52 PRO C O 1
ATOM 8372 N N . THR C 1 53 ? 48.830 -18.579 -21.911 1.00 30.37 53 THR C N 1
ATOM 8373 C CA . THR C 1 53 ? 48.898 -18.943 -20.501 1.00 32.36 53 THR C CA 1
ATOM 8374 C C . THR C 1 53 ? 47.593 -18.603 -19.795 1.00 30.65 53 THR C C 1
ATOM 8375 O O . THR C 1 53 ? 46.552 -18.453 -20.434 1.00 30.57 53 THR C O 1
ATOM 8379 N N . TYR C 1 54 ? 47.655 -18.483 -18.474 1.00 36.32 54 TYR C N 1
ATOM 8380 C CA . TYR C 1 54 ? 46.497 -18.069 -17.691 1.00 32.61 54 TYR C CA 1
ATOM 8381 C C . TYR C 1 54 ? 46.664 -16.640 -17.185 1.00 31.98 54 TYR C C 1
ATOM 8382 O O . TYR C 1 54 ? 45.726 -16.045 -16.655 1.00 32.92 54 TYR C O 1
ATOM 8391 N N . VAL C 1 55 ? 47.866 -16.096 -17.345 1.00 28.14 55 VAL C N 1
ATOM 8392 C CA . VAL C 1 55 ? 48.110 -14.695 -17.036 1.00 31.69 55 VAL C CA 1
ATOM 8393 C C . VAL C 1 55 ? 47.436 -13.847 -18.106 1.00 29.14 55 VAL C C 1
ATOM 8394 O O . VAL C 1 55 ? 47.938 -13.727 -19.223 1.00 34.63 55 VAL C O 1
ATOM 8398 N N . ARG C 1 56 ? 46.291 -13.266 -17.763 1.00 27.71 56 ARG C N 1
ATOM 8399 C CA . ARG C 1 56 ? 45.455 -12.602 -18.753 1.00 30.13 56 ARG C CA 1
ATOM 8400 C C . ARG C 1 56 ? 44.639 -11.467 -18.146 1.00 30.42 56 ARG C C 1
ATOM 8401 O O . ARG C 1 56 ? 44.586 -11.310 -16.927 1.00 32.52 56 ARG C O 1
ATOM 8409 N N . SER C 1 57 ? 43.999 -10.684 -19.009 1.00 40.69 57 SER C N 1
ATOM 8410 C CA . SER C 1 57 ? 43.097 -9.623 -18.573 1.00 45.10 57 SER C CA 1
ATOM 8411 C C . SER C 1 57 ? 41.752 -9.733 -19.287 1.00 46.61 57 SER C C 1
ATOM 8412 O O . SER C 1 57 ? 41.339 -8.818 -19.999 1.00 52.91 57 SER C O 1
ATOM 8415 N N . THR C 1 58 ? 41.078 -10.862 -19.093 1.00 37.61 58 THR C N 1
ATOM 8416 C CA . THR C 1 58 ? 39.774 -11.106 -19.700 1.00 53.20 58 THR C CA 1
ATOM 8417 C C . THR C 1 58 ? 38.655 -10.444 -18.894 1.00 52.51 58 THR C C 1
ATOM 8418 O O . THR C 1 58 ? 38.844 -10.119 -17.722 1.00 49.26 58 THR C O 1
ATOM 8422 N N . PRO C 1 59 ? 37.485 -10.234 -19.523 1.00 57.72 59 PRO C N 1
ATOM 8423 C CA . PRO C 1 59 ? 36.342 -9.675 -18.792 1.00 56.44 59 PRO C CA 1
ATOM 8424 C C . PRO C 1 59 ? 35.667 -10.681 -17.856 1.00 53.33 59 PRO C C 1
ATOM 8425 O O . PRO C 1 59 ? 34.597 -10.386 -17.325 1.00 58.30 59 PRO C O 1
ATOM 8429 N N . ASP C 1 60 ? 36.281 -11.844 -17.655 1.00 48.75 60 ASP C N 1
ATOM 8430 C CA . ASP C 1 60 ? 35.731 -12.842 -16.744 1.00 46.72 60 ASP C CA 1
ATOM 8431 C C . ASP C 1 60 ? 36.175 -12.579 -15.307 1.00 48.78 60 ASP C C 1
ATOM 8432 O O . ASP C 1 60 ? 35.879 -13.360 -14.402 1.00 48.82 60 ASP C O 1
ATOM 8437 N N . GLY C 1 61 ? 36.891 -11.477 -15.107 1.00 56.10 61 GLY C N 1
ATOM 8438 C CA . GLY C 1 61 ? 37.351 -11.090 -13.786 1.00 59.02 61 GLY C CA 1
ATOM 8439 C C . GLY C 1 61 ? 38.847 -11.253 -13.596 1.00 55.31 61 GLY C C 1
ATOM 8440 O O . GLY C 1 61 ? 39.421 -10.722 -12.645 1.00 58.14 61 GLY C O 1
ATOM 8441 N N . SER C 1 62 ? 39.482 -11.985 -14.506 1.00 48.75 62 SER C N 1
ATOM 8442 C CA . SER C 1 62 ? 40.911 -12.264 -14.405 1.00 45.99 62 SER C CA 1
ATOM 8443 C C . SER C 1 62 ? 41.763 -11.036 -14.715 1.00 39.78 62 SER C C 1
ATOM 8444 O O . SER C 1 62 ? 41.448 -10.260 -15.617 1.00 43.33 62 SER C O 1
ATOM 8447 N N . GLU C 1 63 ? 42.841 -10.865 -13.956 1.00 37.05 63 GLU C N 1
ATOM 8448 C CA . GLU C 1 63 ? 43.773 -9.763 -14.171 1.00 42.80 63 GLU C CA 1
ATOM 8449 C C . GLU C 1 63 ? 45.217 -10.250 -14.072 1.00 39.63 63 GLU C C 1
ATOM 8450 O O . GLU C 1 63 ? 45.492 -11.285 -13.465 1.00 31.37 63 GLU C O 1
ATOM 8456 N N . VAL C 1 64 ? 46.137 -9.503 -14.675 1.00 41.58 64 VAL C N 1
ATOM 8457 C CA . VAL C 1 64 ? 47.555 -9.839 -14.603 1.00 44.63 64 VAL C CA 1
ATOM 8458 C C . VAL C 1 64 ? 48.080 -9.619 -13.191 1.00 42.49 64 VAL C C 1
ATOM 8459 O O . VAL C 1 64 ? 48.008 -8.514 -12.656 1.00 40.40 64 VAL C O 1
ATOM 8463 N N . GLY C 1 65 ? 48.604 -10.681 -12.590 1.00 35.23 65 GLY C N 1
ATOM 8464 C CA . GLY C 1 65 ? 49.065 -10.626 -11.217 1.00 28.92 65 GLY C CA 1
ATOM 8465 C C . GLY C 1 65 ? 48.312 -11.618 -10.355 1.00 32.59 65 GLY C C 1
ATOM 8466 O O . GLY C 1 65 ? 48.767 -11.981 -9.271 1.00 38.01 65 GLY C O 1
ATOM 8467 N N . ASP C 1 66 ? 47.146 -12.044 -10.835 1.00 37.39 66 ASP C N 1
ATOM 8468 C CA . ASP C 1 66 ? 46.392 -13.108 -10.187 1.00 29.37 66 ASP C CA 1
ATOM 8469 C C . ASP C 1 66 ? 47.254 -14.358 -10.168 1.00 27.70 66 ASP C C 1
ATOM 8470 O O . ASP C 1 66 ? 47.978 -14.624 -11.126 1.00 37.15 66 ASP C O 1
ATOM 8475 N N . PHE C 1 67 ? 47.185 -15.122 -9.084 1.00 30.33 67 PHE C N 1
ATOM 8476 C CA . PHE C 1 67 ? 48.032 -16.300 -8.952 1.00 34.70 67 PHE C CA 1
ATOM 8477 C C . PHE C 1 67 ? 47.549 -17.263 -7.872 1.00 37.25 67 PHE C C 1
ATOM 8478 O O . PHE C 1 67 ? 46.857 -16.869 -6.933 1.00 36.34 67 PHE C O 1
ATOM 8486 N N . LEU C 1 68 ? 47.922 -18.530 -8.022 1.00 39.70 68 LEU C N 1
ATOM 8487 C CA . LEU C 1 68 ? 47.651 -19.545 -7.013 1.00 42.11 68 LEU C CA 1
ATOM 8488 C C . LEU C 1 68 ? 48.933 -20.309 -6.698 1.00 46.01 68 LEU C C 1
ATOM 8489 O O . LEU C 1 68 ? 49.334 -21.202 -7.445 1.00 40.33 68 LEU C O 1
ATOM 8494 N N . ALA C 1 69 ? 49.576 -19.950 -5.591 1.00 48.58 69 ALA C N 1
ATOM 8495 C CA . ALA C 1 69 ? 50.845 -20.560 -5.210 1.00 45.95 69 ALA C CA 1
ATOM 8496 C C . ALA C 1 69 ? 50.651 -21.782 -4.317 1.00 51.77 69 ALA C C 1
ATOM 8497 O O . ALA C 1 69 ? 50.035 -21.696 -3.254 1.00 51.33 69 ALA C O 1
ATOM 8499 N N . LEU C 1 70 ? 51.181 -22.918 -4.758 1.00 53.24 70 LEU C N 1
ATOM 8500 C CA . LEU C 1 70 ? 51.138 -24.144 -3.972 1.00 52.20 70 LEU C CA 1
ATOM 8501 C C . LEU C 1 70 ? 52.451 -24.314 -3.216 1.00 67.28 70 LEU C C 1
ATOM 8502 O O . LEU C 1 70 ? 53.518 -23.975 -3.729 1.00 69.35 70 LEU C O 1
ATOM 8507 N N . ASP C 1 71 ? 52.372 -24.838 -1.997 1.00 74.48 71 ASP C N 1
ATOM 8508 C CA . ASP C 1 71 ? 53.559 -25.028 -1.172 1.00 77.74 71 ASP C CA 1
ATOM 8509 C C . ASP C 1 71 ? 53.493 -26.362 -0.437 1.00 78.07 71 ASP C C 1
ATOM 8510 O O . ASP C 1 71 ? 52.508 -26.662 0.238 1.00 85.62 71 ASP C O 1
ATOM 8515 N N . LEU C 1 72 ? 54.549 -27.158 -0.568 1.00 74.65 72 LEU C N 1
ATOM 8516 C CA . LEU C 1 72 ? 54.596 -28.473 0.058 1.00 75.44 72 LEU C CA 1
ATOM 8517 C C . LEU C 1 72 ? 55.853 -28.617 0.913 1.00 91.47 72 LEU C C 1
ATOM 8518 O O . LEU C 1 72 ? 56.101 -29.668 1.506 1.00 94.76 72 LEU C O 1
ATOM 8523 N N . GLY C 1 73 ? 56.641 -27.547 0.977 1.00 99.04 73 GLY C N 1
ATOM 8524 C CA . GLY C 1 73 ? 57.855 -27.533 1.773 1.00 100.41 73 GLY C CA 1
ATOM 8525 C C . GLY C 1 73 ? 57.583 -27.783 3.243 1.00 110.96 73 GLY C C 1
ATOM 8526 O O . GLY C 1 73 ? 57.205 -26.872 3.980 1.00 107.95 73 GLY C O 1
ATOM 8527 N N . GLY C 1 74 ? 57.774 -29.028 3.669 1.00 109.80 74 GLY C N 1
ATOM 8528 C CA . GLY C 1 74 ? 57.515 -29.417 5.042 1.00 101.03 74 GLY C CA 1
ATOM 8529 C C . GLY C 1 74 ? 56.469 -30.511 5.129 1.00 105.09 74 GLY C C 1
ATOM 8530 O O . GLY C 1 74 ? 56.285 -31.282 4.187 1.00 96.36 74 GLY C O 1
ATOM 8531 N N . THR C 1 75 ? 55.778 -30.580 6.262 1.00 111.32 75 THR C N 1
ATOM 8532 C CA . THR C 1 75 ? 54.742 -31.588 6.464 1.00 116.67 75 THR C CA 1
ATOM 8533 C C . THR C 1 75 ? 53.349 -31.014 6.230 1.00 111.89 75 THR C C 1
ATOM 8534 O O . THR C 1 75 ? 52.360 -31.749 6.199 1.00 96.10 75 THR C O 1
ATOM 8538 N N . ASN C 1 76 ? 53.277 -29.698 6.063 1.00 112.90 76 ASN C N 1
ATOM 8539 C CA . ASN C 1 76 ? 52.003 -29.022 5.857 1.00 107.35 76 ASN C CA 1
ATOM 8540 C C . ASN C 1 76 ? 51.890 -28.375 4.481 1.00 103.72 76 ASN C C 1
ATOM 8541 O O . ASN C 1 76 ? 52.835 -27.753 3.993 1.00 100.73 76 ASN C O 1
ATOM 8546 N N . PHE C 1 77 ? 50.725 -28.529 3.861 1.00 95.54 77 PHE C N 1
ATOM 8547 C CA . PHE C 1 77 ? 50.477 -27.966 2.542 1.00 76.96 77 PHE C CA 1
ATOM 8548 C C . PHE C 1 77 ? 49.880 -26.566 2.654 1.00 78.44 77 PHE C C 1
ATOM 8549 O O . PHE C 1 77 ? 48.994 -26.324 3.473 1.00 85.28 77 PHE C O 1
ATOM 8557 N N . ARG C 1 78 ? 50.369 -25.651 1.823 1.00 74.27 78 ARG C N 1
ATOM 8558 C CA . ARG C 1 78 ? 49.936 -24.259 1.876 1.00 65.52 78 ARG C CA 1
ATOM 8559 C C . ARG C 1 78 ? 49.388 -23.781 0.535 1.00 66.67 78 ARG C C 1
ATOM 8560 O O . ARG C 1 78 ? 50.091 -23.797 -0.475 1.00 73.97 78 ARG C O 1
ATOM 8568 N N . VAL C 1 79 ? 48.130 -23.354 0.533 1.00 58.27 79 VAL C N 1
ATOM 8569 C CA . VAL C 1 79 ? 47.509 -22.801 -0.664 1.00 51.67 79 VAL C CA 1
ATOM 8570 C C . VAL C 1 79 ? 47.319 -21.297 -0.512 1.00 54.79 79 VAL C C 1
ATOM 8571 O O . VAL C 1 79 ? 46.540 -20.844 0.326 1.00 56.68 79 VAL C O 1
ATOM 8575 N N . MET C 1 80 ? 48.035 -20.526 -1.323 1.00 51.29 80 MET C N 1
ATOM 8576 C CA . MET C 1 80 ? 47.944 -19.072 -1.268 1.00 48.39 80 MET C CA 1
ATOM 8577 C C . MET C 1 80 ? 47.323 -18.492 -2.534 1.00 50.06 80 MET C C 1
ATOM 8578 O O . MET C 1 80 ? 47.674 -18.883 -3.646 1.00 50.87 80 MET C O 1
ATOM 8583 N N . LEU C 1 81 ? 46.396 -17.557 -2.354 1.00 46.59 81 LEU C N 1
ATOM 8584 C CA . LEU C 1 81 ? 45.739 -16.907 -3.477 1.00 42.80 81 LEU C CA 1
ATOM 8585 C C . LEU C 1 81 ? 46.141 -15.440 -3.572 1.00 46.39 81 LEU C C 1
ATOM 8586 O O . LEU C 1 81 ? 46.051 -14.696 -2.596 1.00 42.19 81 LEU C O 1
ATOM 8591 N N . VAL C 1 82 ? 46.592 -15.033 -4.753 1.00 43.51 82 VAL C N 1
ATOM 8592 C CA . VAL C 1 82 ? 46.947 -13.642 -4.999 1.00 36.01 82 VAL C CA 1
ATOM 8593 C C . VAL C 1 82 ? 45.956 -13.030 -5.980 1.00 29.34 82 VAL C C 1
ATOM 8594 O O . VAL C 1 82 ? 45.651 -13.625 -7.013 1.00 32.71 82 VAL C O 1
ATOM 8598 N N . LYS C 1 83 ? 45.448 -11.847 -5.651 1.00 29.14 83 LYS C N 1
ATOM 8599 C CA . LYS C 1 83 ? 44.464 -11.184 -6.499 1.00 36.51 83 LYS C CA 1
ATOM 8600 C C . LYS C 1 83 ? 44.811 -9.716 -6.722 1.00 41.22 83 LYS C C 1
ATOM 8601 O O . LYS C 1 83 ? 45.162 -8.998 -5.785 1.00 37.73 83 LYS C O 1
ATOM 8607 N N . VAL C 1 84 ? 44.708 -9.279 -7.973 1.00 42.58 84 VAL C N 1
ATOM 8608 C CA . VAL C 1 84 ? 45.030 -7.907 -8.341 1.00 38.59 84 VAL C CA 1
ATOM 8609 C C . VAL C 1 84 ? 43.810 -7.209 -8.931 1.00 33.04 84 VAL C C 1
ATOM 8610 O O . VAL C 1 84 ? 43.096 -7.783 -9.753 1.00 35.65 84 VAL C O 1
ATOM 8614 N N . GLY C 1 85 ? 43.571 -5.974 -8.501 1.00 37.72 85 GLY C N 1
ATOM 8615 C CA . GLY C 1 85 ? 42.459 -5.192 -9.007 1.00 42.28 85 GLY C CA 1
ATOM 8616 C C . GLY C 1 85 ? 42.532 -3.741 -8.574 1.00 44.38 85 GLY C C 1
ATOM 8617 O O . GLY C 1 85 ? 43.599 -3.244 -8.211 1.00 46.24 85 GLY C O 1
ATOM 8618 N N . GLU C 1 86 ? 41.393 -3.058 -8.617 1.00 44.82 86 GLU C N 1
ATOM 8619 C CA . GLU C 1 86 ? 41.314 -1.667 -8.188 1.00 45.04 86 GLU C CA 1
ATOM 8620 C C . GLU C 1 86 ? 40.191 -1.469 -7.176 1.00 49.59 86 GLU C C 1
ATOM 8621 O O . GLU C 1 86 ? 39.230 -2.238 -7.143 1.00 44.26 86 GLU C O 1
ATOM 8627 N N . ASP C 1 87 ? 40.319 -0.436 -6.350 1.00 49.62 87 ASP C N 1
ATOM 8628 C CA . ASP C 1 87 ? 39.283 -0.100 -5.382 1.00 51.28 87 ASP C CA 1
ATOM 8629 C C . ASP C 1 87 ? 38.325 0.943 -5.952 1.00 58.81 87 ASP C C 1
ATOM 8630 O O . ASP C 1 87 ? 38.327 1.204 -7.155 1.00 53.50 87 ASP C O 1
ATOM 8635 N N . LEU C 1 88 ? 37.507 1.531 -5.084 1.00 60.86 88 LEU C N 1
ATOM 8636 C CA . LEU C 1 88 ? 36.564 2.565 -5.498 1.00 56.89 88 LEU C CA 1
ATOM 8637 C C . LEU C 1 88 ? 37.282 3.786 -6.061 1.00 61.52 88 LEU C C 1
ATOM 8638 O O . LEU C 1 88 ? 36.822 4.402 -7.022 1.00 56.47 88 LEU C O 1
ATOM 8643 N N . GLU C 1 89 ? 38.416 4.128 -5.458 1.00 67.24 89 GLU C N 1
ATOM 8644 C CA . GLU C 1 89 ? 39.196 5.284 -5.885 1.00 71.53 89 GLU C CA 1
ATOM 8645 C C . GLU C 1 89 ? 39.900 5.029 -7.216 1.00 64.48 89 GLU C C 1
ATOM 8646 O O . GLU C 1 89 ? 40.340 5.964 -7.883 1.00 55.00 89 GLU C O 1
ATOM 8652 N N . GLY C 1 90 ? 40.000 3.759 -7.595 1.00 60.22 90 GLY C N 1
ATOM 8653 C CA . GLY C 1 90 ? 40.608 3.385 -8.859 1.00 53.40 90 GLY C CA 1
ATOM 8654 C C . GLY C 1 90 ? 42.106 3.182 -8.760 1.00 54.79 90 GLY C C 1
ATOM 8655 O O . GLY C 1 90 ? 42.811 3.196 -9.769 1.00 45.18 90 GLY C O 1
ATOM 8656 N N . GLN C 1 91 ? 42.594 2.991 -7.538 1.00 51.82 91 GLN C N 1
ATOM 8657 C CA . GLN C 1 91 ? 44.017 2.779 -7.308 1.00 51.63 91 GLN C CA 1
ATOM 8658 C C . GLN C 1 91 ? 44.371 1.304 -7.451 1.00 53.69 91 GLN C C 1
ATOM 8659 O O . GLN C 1 91 ? 43.583 0.431 -7.089 1.00 52.13 91 GLN C O 1
ATOM 8665 N N . TRP C 1 92 ? 45.559 1.033 -7.984 1.00 46.03 92 TRP C N 1
ATOM 8666 C CA . TRP C 1 92 ? 46.024 -0.337 -8.168 1.00 42.40 92 TRP C CA 1
ATOM 8667 C C . TRP C 1 92 ? 46.186 -1.030 -6.821 1.00 41.50 92 TRP C C 1
ATOM 8668 O O . TRP C 1 92 ? 46.760 -0.467 -5.889 1.00 47.46 92 TRP C O 1
ATOM 8679 N N . LYS C 1 93 ? 45.679 -2.254 -6.721 1.00 36.58 93 LYS C N 1
ATOM 8680 C CA . LYS C 1 93 ? 45.697 -2.977 -5.457 1.00 42.10 93 LYS C CA 1
ATOM 8681 C C . LYS C 1 93 ? 45.964 -4.468 -5.633 1.00 41.17 93 LYS C C 1
ATOM 8682 O O . LYS C 1 93 ? 45.332 -5.132 -6.454 1.00 46.83 93 LYS C O 1
ATOM 8688 N N . VAL C 1 94 ? 46.911 -4.983 -4.857 1.00 42.31 94 VAL C N 1
ATOM 8689 C CA . VAL C 1 94 ? 47.164 -6.416 -4.799 1.00 46.21 94 VAL C CA 1
ATOM 8690 C C . VAL C 1 94 ? 46.955 -6.906 -3.369 1.00 45.31 94 VAL C C 1
ATOM 8691 O O . VAL C 1 94 ? 47.386 -6.263 -2.411 1.00 50.43 94 VAL C O 1
ATOM 8695 N N . GLU C 1 95 ? 46.267 -8.033 -3.223 1.00 40.94 95 GLU C N 1
ATOM 8696 C CA . GLU C 1 95 ? 46.020 -8.597 -1.903 1.00 51.42 95 GLU C CA 1
ATOM 8697 C C . GLU C 1 95 ? 46.135 -10.114 -1.917 1.00 46.69 95 GLU C C 1
ATOM 8698 O O . GLU C 1 95 ? 45.890 -10.757 -2.938 1.00 40.00 95 GLU C O 1
ATOM 8704 N N . THR C 1 96 ? 46.516 -10.679 -0.777 1.00 51.35 96 THR C N 1
ATOM 8705 C CA . THR C 1 96 ? 46.801 -12.104 -0.688 1.00 50.56 96 THR C CA 1
ATOM 8706 C C . THR C 1 96 ? 46.018 -12.786 0.426 1.00 44.80 96 THR C C 1
ATOM 8707 O O . THR C 1 96 ? 45.715 -12.178 1.453 1.00 47.66 96 THR C O 1
ATOM 8711 N N . LYS C 1 97 ? 45.692 -14.055 0.206 1.00 43.23 97 LYS C N 1
ATOM 8712 C CA . LYS C 1 97 ? 45.026 -14.881 1.206 1.00 49.81 97 LYS C CA 1
ATOM 8713 C C . LYS C 1 97 ? 45.598 -16.293 1.137 1.00 51.22 97 LYS C C 1
ATOM 8714 O O . LYS C 1 97 ? 45.918 -16.783 0.054 1.00 50.78 97 LYS C O 1
ATOM 8720 N N . HIS C 1 98 ? 45.736 -16.942 2.288 1.00 53.91 98 HIS C N 1
ATOM 8721 C CA . HIS C 1 98 ? 46.304 -18.287 2.329 1.00 53.81 98 HIS C CA 1
ATOM 8722 C C . HIS C 1 98 ? 45.682 -19.146 3.424 1.00 54.25 98 HIS C C 1
ATOM 8723 O O . HIS C 1 98 ? 44.912 -18.655 4.250 1.00 55.30 98 HIS C O 1
ATOM 8730 N N . LYS C 1 99 ? 46.026 -20.430 3.423 1.00 52.05 99 LYS C N 1
ATOM 8731 C CA . LYS C 1 99 ? 45.504 -21.370 4.408 1.00 61.16 99 LYS C CA 1
ATOM 8732 C C . LYS C 1 99 ? 46.356 -22.634 4.467 1.00 60.84 99 LYS C C 1
ATOM 8733 O O . LYS C 1 99 ? 46.699 -23.211 3.436 1.00 57.06 99 LYS C O 1
ATOM 8739 N N . MET C 1 100 ? 46.695 -23.058 5.681 1.00 66.38 100 MET C N 1
ATOM 8740 C CA . MET C 1 100 ? 47.519 -24.246 5.877 1.00 65.17 100 MET C CA 1
ATOM 8741 C C . MET C 1 100 ? 46.674 -25.515 5.907 1.00 68.76 100 MET C C 1
ATOM 8742 O O . MET C 1 100 ? 45.498 -25.481 6.268 1.00 73.72 100 MET C O 1
ATOM 8747 N N . TYR C 1 101 ? 47.284 -26.632 5.526 1.00 69.79 101 TYR C N 1
ATOM 8748 C CA . TYR C 1 101 ? 46.606 -27.923 5.540 1.00 82.56 101 TYR C CA 1
ATOM 8749 C C . TYR C 1 101 ? 47.534 -29.020 6.053 1.00 90.53 101 TYR C C 1
ATOM 8750 O O . TYR C 1 101 ? 48.699 -29.091 5.664 1.00 94.25 101 TYR C O 1
ATOM 8759 N N . SER C 1 102 ? 47.010 -29.872 6.929 1.00 95.32 102 SER C N 1
ATOM 8760 C CA . SER C 1 102 ? 47.793 -30.964 7.495 1.00 100.75 102 SER C CA 1
ATOM 8761 C C . SER C 1 102 ? 47.410 -32.302 6.869 1.00 106.22 102 SER C C 1
ATOM 8762 O O . SER C 1 102 ? 46.243 -32.695 6.888 1.00 107.52 102 SER C O 1
ATOM 8765 N N . ILE C 1 103 ? 48.399 -32.997 6.317 1.00 107.25 103 ILE C N 1
ATOM 8766 C CA . ILE C 1 103 ? 48.164 -34.278 5.658 1.00 104.55 103 ILE C CA 1
ATOM 8767 C C . ILE C 1 103 ? 48.276 -35.457 6.625 1.00 109.38 103 ILE C C 1
ATOM 8768 O O . ILE C 1 103 ? 49.283 -35.607 7.318 1.00 116.03 103 ILE C O 1
ATOM 8773 N N . PRO C 1 104 ? 47.229 -36.295 6.679 1.00 106.07 104 PRO C N 1
ATOM 8774 C CA . PRO C 1 104 ? 47.207 -37.483 7.537 1.00 110.61 104 PRO C CA 1
ATOM 8775 C C . PRO C 1 104 ? 47.946 -38.657 6.902 1.00 105.86 104 PRO C C 1
ATOM 8776 O O . PRO C 1 104 ? 49.116 -38.513 6.549 1.00 107.67 104 PRO C O 1
ATOM 8780 N N . PHE C 1 116 ? 48.465 -35.061 -5.344 1.00 111.81 116 PHE C N 1
ATOM 8781 C CA . PHE C 1 116 ? 47.796 -36.351 -5.230 1.00 118.64 116 PHE C CA 1
ATOM 8782 C C . PHE C 1 116 ? 46.299 -36.184 -4.987 1.00 116.71 116 PHE C C 1
ATOM 8783 O O . PHE C 1 116 ? 45.748 -35.100 -5.175 1.00 116.47 116 PHE C O 1
ATOM 8791 N N . ASP C 1 117 ? 45.652 -37.266 -4.568 1.00 119.33 117 ASP C N 1
ATOM 8792 C CA . ASP C 1 117 ? 44.214 -37.262 -4.318 1.00 119.38 117 ASP C CA 1
ATOM 8793 C C . ASP C 1 117 ? 43.820 -36.307 -3.192 1.00 121.92 117 ASP C C 1
ATOM 8794 O O . ASP C 1 117 ? 42.967 -35.441 -3.379 1.00 115.80 117 ASP C O 1
ATOM 8799 N N . TYR C 1 118 ? 44.446 -36.468 -2.030 1.00 128.84 118 TYR C N 1
ATOM 8800 C CA . TYR C 1 118 ? 44.163 -35.614 -0.879 1.00 126.50 118 TYR C CA 1
ATOM 8801 C C . TYR C 1 118 ? 44.544 -34.163 -1.159 1.00 119.75 118 TYR C C 1
ATOM 8802 O O . TYR C 1 118 ? 43.918 -33.237 -0.643 1.00 121.27 118 TYR C O 1
ATOM 8811 N N . ILE C 1 119 ? 45.571 -33.975 -1.981 1.00 109.36 119 ILE C N 1
ATOM 8812 C CA . ILE C 1 119 ? 46.025 -32.641 -2.348 1.00 106.66 119 ILE C CA 1
ATOM 8813 C C . ILE C 1 119 ? 45.007 -31.961 -3.259 1.00 99.12 119 ILE C C 1
ATOM 8814 O O . ILE C 1 119 ? 44.776 -30.757 -3.161 1.00 92.00 119 ILE C O 1
ATOM 8819 N N . ALA C 1 120 ? 44.397 -32.745 -4.142 1.00 106.96 120 ALA C N 1
ATOM 8820 C CA . ALA C 1 120 ? 43.406 -32.224 -5.076 1.00 106.72 120 ALA C CA 1
ATOM 8821 C C . ALA C 1 120 ? 42.100 -31.870 -4.370 1.00 102.73 120 ALA C C 1
ATOM 8822 O O . ALA C 1 120 ? 41.335 -31.031 -4.845 1.00 91.18 120 ALA C O 1
ATOM 8824 N N . GLU C 1 121 ? 41.851 -32.514 -3.234 1.00 108.34 121 GLU C N 1
ATOM 8825 C CA . GLU C 1 121 ? 40.637 -32.263 -2.467 1.00 100.57 121 GLU C CA 1
ATOM 8826 C C . GLU C 1 121 ? 40.736 -30.964 -1.677 1.00 89.26 121 GLU C C 1
ATOM 8827 O O . GLU C 1 121 ? 39.789 -30.178 -1.641 1.00 80.95 121 GLU C O 1
ATOM 8833 N N . CYS C 1 122 ? 41.885 -30.741 -1.048 1.00 86.27 122 CYS C N 1
ATOM 8834 C CA . CYS C 1 122 ? 42.074 -29.567 -0.202 1.00 90.10 122 CYS C CA 1
ATOM 8835 C C . CYS C 1 122 ? 42.213 -28.279 -1.012 1.00 82.18 122 CYS C C 1
ATOM 8836 O O . CYS C 1 122 ? 41.921 -27.192 -0.512 1.00 78.28 122 CYS C O 1
ATOM 8839 N N . ILE C 1 123 ? 42.657 -28.400 -2.259 1.00 80.93 123 ILE C N 1
ATOM 8840 C CA . ILE C 1 123 ? 42.754 -27.238 -3.136 1.00 76.43 123 ILE C CA 1
ATOM 8841 C C . ILE C 1 123 ? 41.393 -26.923 -3.758 1.00 71.62 123 ILE C C 1
ATOM 8842 O O . ILE C 1 123 ? 41.057 -25.761 -3.979 1.00 63.32 123 ILE C O 1
ATOM 8847 N N . SER C 1 124 ? 40.607 -27.964 -4.019 1.00 74.79 124 SER C N 1
ATOM 8848 C CA . SER C 1 124 ? 39.250 -27.790 -4.518 1.00 70.83 124 SER C CA 1
ATOM 8849 C C . SER C 1 124 ? 38.374 -27.235 -3.404 1.00 69.70 124 SER C C 1
ATOM 8850 O O . SER C 1 124 ? 37.382 -26.553 -3.657 1.00 67.74 124 SER C O 1
ATOM 8853 N N . ASP C 1 125 ? 38.757 -27.538 -2.168 1.00 75.91 125 ASP C N 1
ATOM 8854 C CA . ASP C 1 125 ? 38.056 -27.040 -0.993 1.00 82.21 125 ASP C CA 1
ATOM 8855 C C . ASP C 1 125 ? 38.287 -25.543 -0.825 1.00 74.18 125 ASP C C 1
ATOM 8856 O O . ASP C 1 125 ? 37.347 -24.780 -0.603 1.00 73.70 125 ASP C O 1
ATOM 8861 N N . TYR C 1 126 ? 39.545 -25.130 -0.937 1.00 63.14 126 TYR C N 1
ATOM 8862 C CA . TYR C 1 126 ? 39.912 -23.733 -0.738 1.00 62.28 126 TYR C CA 1
ATOM 8863 C C . TYR C 1 126 ? 39.449 -22.848 -1.891 1.00 64.87 126 TYR C C 1
ATOM 8864 O O . TYR C 1 126 ? 39.098 -21.686 -1.688 1.00 59.79 126 TYR C O 1
ATOM 8873 N N . LEU C 1 127 ? 39.450 -23.401 -3.100 1.00 68.76 127 LEU C N 1
ATOM 8874 C CA . LEU C 1 127 ? 39.029 -22.652 -4.281 1.00 59.48 127 LEU C CA 1
ATOM 8875 C C . LEU C 1 127 ? 37.514 -22.475 -4.335 1.00 61.88 127 LEU C C 1
ATOM 8876 O O . LEU C 1 127 ? 37.020 -21.442 -4.789 1.00 67.67 127 LEU C O 1
ATOM 8881 N N . ASP C 1 128 ? 36.780 -23.484 -3.875 1.00 65.80 128 ASP C N 1
ATOM 8882 C CA . ASP C 1 128 ? 35.327 -23.388 -3.782 1.00 64.50 128 ASP C CA 1
ATOM 8883 C C . ASP C 1 128 ? 34.933 -22.342 -2.750 1.00 58.69 128 ASP C C 1
ATOM 8884 O O . ASP C 1 128 ? 33.995 -21.573 -2.956 1.00 60.84 128 ASP C O 1
ATOM 8889 N N . GLN C 1 129 ? 35.663 -22.326 -1.640 1.00 60.20 129 GLN C N 1
ATOM 8890 C CA . GLN C 1 129 ? 35.432 -21.372 -0.563 1.00 60.08 129 GLN C CA 1
ATOM 8891 C C . GLN C 1 129 ? 35.609 -19.934 -1.042 1.00 65.46 129 GLN C C 1
ATOM 8892 O O . GLN C 1 129 ? 34.870 -19.037 -0.633 1.00 69.01 129 GLN C O 1
ATOM 8898 N N . GLN C 1 130 ? 36.585 -19.722 -1.918 1.00 67.99 130 GLN C N 1
ATOM 8899 C CA . GLN C 1 130 ? 36.886 -18.386 -2.417 1.00 67.45 130 GLN C CA 1
ATOM 8900 C C . GLN C 1 130 ? 36.244 -18.126 -3.777 1.00 69.06 130 GLN C C 1
ATOM 8901 O O . GLN C 1 130 ? 36.477 -17.081 -4.387 1.00 70.90 130 GLN C O 1
ATOM 8907 N N . ASN C 1 131 ? 35.436 -19.079 -4.239 1.00 65.70 131 ASN C N 1
ATOM 8908 C CA . ASN C 1 131 ? 34.767 -18.987 -5.538 1.00 73.76 131 ASN C CA 1
ATOM 8909 C C . ASN C 1 131 ? 35.761 -18.796 -6.686 1.00 69.04 131 ASN C C 1
ATOM 8910 O O . ASN C 1 131 ? 35.632 -17.873 -7.490 1.00 70.30 131 ASN C O 1
ATOM 8915 N N . MET C 1 132 ? 36.757 -19.674 -6.751 1.00 58.55 132 MET C N 1
ATOM 8916 C CA . MET C 1 132 ? 37.809 -19.564 -7.756 1.00 55.00 132 MET C CA 1
ATOM 8917 C C . MET C 1 132 ? 38.133 -20.909 -8.402 1.00 48.11 132 MET C C 1
ATOM 8918 O O . MET C 1 132 ? 39.147 -21.044 -9.085 1.00 46.21 132 MET C O 1
ATOM 8923 N N . LYS C 1 133 ? 37.272 -21.899 -8.189 1.00 47.45 133 LYS C N 1
ATOM 8924 C CA . LYS C 1 133 ? 37.538 -23.249 -8.679 1.00 52.75 133 LYS C CA 1
ATOM 8925 C C . LYS C 1 133 ? 37.500 -23.336 -10.205 1.00 59.97 133 LYS C C 1
ATOM 8926 O O . LYS C 1 133 ? 38.129 -24.212 -10.799 1.00 70.21 133 LYS C O 1
ATOM 8932 N N . HIS C 1 134 ? 36.770 -22.422 -10.837 1.00 46.87 134 HIS C N 1
ATOM 8933 C CA . HIS C 1 134 ? 36.650 -22.428 -12.290 1.00 49.89 134 HIS C CA 1
ATOM 8934 C C . HIS C 1 134 ? 37.066 -21.093 -12.903 1.00 49.61 134 HIS C C 1
ATOM 8935 O O . HIS C 1 134 ? 36.551 -20.695 -13.947 1.00 56.25 134 HIS C O 1
ATOM 8942 N N . LYS C 1 135 ? 38.000 -20.408 -12.253 1.00 42.73 135 LYS C N 1
ATOM 8943 C CA . LYS C 1 135 ? 38.453 -19.104 -12.725 1.00 42.96 135 LYS C CA 1
ATOM 8944 C C . LYS C 1 135 ? 39.726 -19.186 -13.564 1.00 53.40 135 LYS C C 1
ATOM 8945 O O . LYS C 1 135 ? 40.219 -18.166 -14.050 1.00 50.80 135 LYS C O 1
ATOM 8951 N N . LYS C 1 136 ? 40.247 -20.401 -13.731 1.00 51.72 136 LYS C N 1
ATOM 8952 C CA . LYS C 1 136 ? 41.459 -20.638 -14.516 1.00 47.45 136 LYS C CA 1
ATOM 8953 C C . LYS C 1 136 ? 42.630 -19.774 -14.051 1.00 45.42 136 LYS C C 1
ATOM 8954 O O . LYS C 1 136 ? 43.114 -18.918 -14.793 1.00 38.07 136 LYS C O 1
ATOM 8960 N N . LEU C 1 137 ? 43.078 -20.001 -12.821 1.00 38.23 137 LEU C N 1
ATOM 8961 C CA . LEU C 1 137 ? 44.181 -19.232 -12.254 1.00 41.86 137 LEU C CA 1
ATOM 8962 C C . LEU C 1 137 ? 45.538 -19.820 -12.629 1.00 39.76 137 LEU C C 1
ATOM 8963 O O . LEU C 1 137 ? 45.723 -21.036 -12.593 1.00 43.91 137 LEU C O 1
ATOM 8968 N N . PRO C 1 138 ? 46.493 -18.950 -12.998 1.00 36.04 138 PRO C N 1
ATOM 8969 C CA . PRO C 1 138 ? 47.867 -19.372 -13.293 1.00 45.05 138 PRO C CA 1
ATOM 8970 C C . PRO C 1 138 ? 48.527 -19.984 -12.061 1.00 45.64 138 PRO C C 1
ATOM 8971 O O . PRO C 1 138 ? 48.528 -19.377 -10.990 1.00 36.94 138 PRO C O 1
ATOM 8975 N N . LEU C 1 139 ? 49.086 -21.178 -12.223 1.00 47.45 139 LEU C N 1
ATOM 8976 C CA . LEU C 1 139 ? 49.529 -21.976 -11.088 1.00 46.80 139 LEU C CA 1
ATOM 8977 C C . LEU C 1 139 ? 51.042 -21.959 -10.884 1.00 47.55 139 LEU C C 1
ATOM 8978 O O . LEU C 1 139 ? 51.810 -21.773 -11.829 1.00 50.40 139 LEU C O 1
ATOM 8983 N N . GLY C 1 140 ? 51.456 -22.152 -9.636 1.00 52.28 140 GLY C N 1
ATOM 8984 C CA . GLY C 1 140 ? 52.859 -22.281 -9.290 1.00 49.23 140 GLY C CA 1
ATOM 8985 C C . GLY C 1 140 ? 53.031 -23.342 -8.221 1.00 53.00 140 GLY C C 1
ATOM 8986 O O . GLY C 1 140 ? 52.115 -23.591 -7.439 1.00 61.07 140 GLY C O 1
ATOM 8987 N N . PHE C 1 141 ? 54.201 -23.968 -8.181 1.00 64.39 141 PHE C N 1
ATOM 8988 C CA . PHE C 1 141 ? 54.418 -25.089 -7.276 1.00 63.78 141 PHE C CA 1
ATOM 8989 C C . PHE C 1 141 ? 55.844 -25.116 -6.735 1.00 58.61 141 PHE C C 1
ATOM 8990 O O . PHE C 1 141 ? 56.616 -26.020 -7.052 1.00 72.02 141 PHE C O 1
ATOM 8998 N N . THR C 1 142 ? 56.189 -24.126 -5.917 1.00 54.88 142 THR C N 1
ATOM 8999 C CA . THR C 1 142 ? 57.507 -24.085 -5.291 1.00 77.53 142 THR C CA 1
ATOM 9000 C C . THR C 1 142 ? 57.499 -24.770 -3.928 1.00 66.34 142 THR C C 1
ATOM 9001 O O . THR C 1 142 ? 56.809 -24.337 -3.006 1.00 58.29 142 THR C O 1
ATOM 9005 N N . PHE C 1 143 ? 58.273 -25.844 -3.814 1.00 80.79 143 PHE C N 1
ATOM 9006 C CA . PHE C 1 143 ? 58.346 -26.614 -2.579 1.00 91.65 143 PHE C CA 1
ATOM 9007 C C . PHE C 1 143 ? 59.762 -27.124 -2.336 1.00 86.73 143 PHE C C 1
ATOM 9008 O O . PHE C 1 143 ? 60.501 -27.405 -3.280 1.00 84.57 143 PHE C O 1
ATOM 9016 N N . VAL C 1 174 ? 56.165 -32.425 -11.661 1.00 111.62 174 VAL C N 1
ATOM 9017 C CA . VAL C 1 174 ? 55.017 -32.592 -10.777 1.00 117.93 174 VAL C CA 1
ATOM 9018 C C . VAL C 1 174 ? 53.746 -32.048 -11.420 1.00 109.48 174 VAL C C 1
ATOM 9019 O O . VAL C 1 174 ? 52.670 -32.086 -10.822 1.00 108.83 174 VAL C O 1
ATOM 9023 N N . VAL C 1 175 ? 53.880 -31.545 -12.642 1.00 111.15 175 VAL C N 1
ATOM 9024 C CA . VAL C 1 175 ? 52.751 -30.983 -13.374 1.00 107.92 175 VAL C CA 1
ATOM 9025 C C . VAL C 1 175 ? 51.764 -32.074 -13.775 1.00 103.10 175 VAL C C 1
ATOM 9026 O O . VAL C 1 175 ? 50.550 -31.904 -13.655 1.00 97.90 175 VAL C O 1
ATOM 9030 N N . GLY C 1 176 ? 52.297 -33.196 -14.249 1.00 108.36 176 GLY C N 1
ATOM 9031 C CA . GLY C 1 176 ? 51.476 -34.297 -14.718 1.00 108.13 176 GLY C CA 1
ATOM 9032 C C . GLY C 1 176 ? 50.682 -34.978 -13.621 1.00 104.18 176 GLY C C 1
ATOM 9033 O O . GLY C 1 176 ? 49.492 -35.247 -13.787 1.00 100.80 176 GLY C O 1
ATOM 9034 N N . LEU C 1 177 ? 51.339 -35.257 -12.499 1.00 100.53 177 LEU C N 1
ATOM 9035 C CA . LEU C 1 177 ? 50.702 -35.956 -11.385 1.00 103.13 177 LEU C CA 1
ATOM 9036 C C . LEU C 1 177 ? 49.530 -35.162 -10.820 1.00 103.58 177 LEU C C 1
ATOM 9037 O O . LEU C 1 177 ? 48.549 -35.736 -10.347 1.00 109.03 177 LEU C O 1
ATOM 9042 N N . LEU C 1 178 ? 49.639 -33.839 -10.871 1.00 97.44 178 LEU C N 1
ATOM 9043 C CA . LEU C 1 178 ? 48.590 -32.967 -10.362 1.00 98.76 178 LEU C CA 1
ATOM 9044 C C . LEU C 1 178 ? 47.373 -32.979 -11.283 1.00 100.33 178 LEU C C 1
ATOM 9045 O O . LEU C 1 178 ? 46.235 -33.028 -10.819 1.00 96.06 178 LEU C O 1
ATOM 9050 N N . ARG C 1 179 ? 47.622 -32.939 -12.589 1.00 99.76 179 ARG C N 1
ATOM 9051 C CA . ARG C 1 179 ? 46.548 -32.974 -13.578 1.00 98.56 179 ARG C CA 1
ATOM 9052 C C . ARG C 1 179 ? 45.817 -34.313 -13.573 1.00 100.23 179 ARG C C 1
ATOM 9053 O O . ARG C 1 179 ? 44.628 -34.381 -13.885 1.00 90.17 179 ARG C O 1
ATOM 9061 N N . ASP C 1 180 ? 46.536 -35.374 -13.220 1.00 101.49 180 ASP C N 1
ATOM 9062 C CA . ASP C 1 180 ? 45.952 -36.710 -13.170 1.00 108.65 180 ASP C CA 1
ATOM 9063 C C . ASP C 1 180 ? 44.965 -36.839 -12.014 1.00 105.50 180 ASP C C 1
ATOM 9064 O O . ASP C 1 180 ? 43.952 -37.530 -12.124 1.00 104.25 180 ASP C O 1
ATOM 9069 N N . ALA C 1 181 ? 45.266 -36.168 -10.907 1.00 101.08 181 ALA C N 1
ATOM 9070 C CA . ALA C 1 181 ? 44.410 -36.212 -9.728 1.00 101.21 181 ALA C CA 1
ATOM 9071 C C . ALA C 1 181 ? 43.240 -35.242 -9.854 1.00 93.02 181 ALA C C 1
ATOM 9072 O O . ALA C 1 181 ? 42.139 -35.517 -9.378 1.00 90.52 181 ALA C O 1
ATOM 9074 N N . ILE C 1 182 ? 43.489 -34.106 -10.498 1.00 93.48 182 ILE C N 1
ATOM 9075 C CA . ILE C 1 182 ? 42.465 -33.082 -10.684 1.00 92.79 182 ILE C CA 1
ATOM 9076 C C . ILE C 1 182 ? 41.334 -33.563 -11.590 1.00 93.42 182 ILE C C 1
ATOM 9077 O O . ILE C 1 182 ? 40.158 -33.442 -11.244 1.00 96.14 182 ILE C O 1
ATOM 9082 N N . LYS C 1 183 ? 41.690 -34.119 -12.743 1.00 92.87 183 LYS C N 1
ATOM 9083 C CA . LYS C 1 183 ? 40.694 -34.632 -13.680 1.00 94.69 183 LYS C CA 1
ATOM 9084 C C . LYS C 1 183 ? 40.231 -36.039 -13.311 1.00 93.08 183 LYS C C 1
ATOM 9085 O O . LYS C 1 183 ? 39.792 -36.804 -14.168 1.00 104.65 183 LYS C O 1
ATOM 9091 N N . ARG C 1 184 ? 40.337 -36.370 -12.028 1.00 97.80 184 ARG C N 1
ATOM 9092 C CA . ARG C 1 184 ? 39.836 -37.635 -11.513 1.00 104.24 184 ARG C CA 1
ATOM 9093 C C . ARG C 1 184 ? 38.603 -37.356 -10.663 1.00 103.33 184 ARG C C 1
ATOM 9094 O O . ARG C 1 184 ? 37.809 -38.252 -10.378 1.00 96.99 184 ARG C O 1
ATOM 9102 N N . ARG C 1 185 ? 38.454 -36.095 -10.265 1.00 102.34 185 ARG C N 1
ATOM 9103 C CA . ARG C 1 185 ? 37.311 -35.656 -9.474 1.00 101.05 185 ARG C CA 1
ATOM 9104 C C . ARG C 1 185 ? 36.110 -35.373 -10.371 1.00 97.23 185 ARG C C 1
ATOM 9105 O O . ARG C 1 185 ? 35.090 -36.058 -10.293 1.00 92.03 185 ARG C O 1
ATOM 9113 N N . GLY C 1 186 ? 36.236 -34.358 -11.221 1.00 88.00 186 GLY C N 1
ATOM 9114 C CA . GLY C 1 186 ? 35.191 -34.028 -12.172 1.00 84.72 186 GLY C CA 1
ATOM 9115 C C . GLY C 1 186 ? 34.606 -32.640 -11.989 1.00 83.97 186 GLY C C 1
ATOM 9116 O O . GLY C 1 186 ? 33.665 -32.261 -12.686 1.00 81.96 186 GLY C O 1
ATOM 9117 N N . ASP C 1 187 ? 35.164 -31.879 -11.053 1.00 79.08 187 ASP C N 1
ATOM 9118 C CA . ASP C 1 187 ? 34.670 -30.535 -10.770 1.00 81.36 187 ASP C CA 1
ATOM 9119 C C . ASP C 1 187 ? 35.766 -29.490 -10.938 1.00 82.07 187 ASP C C 1
ATOM 9120 O O . ASP C 1 187 ? 35.562 -28.310 -10.653 1.00 74.95 187 ASP C O 1
ATOM 9125 N N . PHE C 1 188 ? 36.928 -29.929 -11.406 1.00 88.03 188 PHE C N 1
ATOM 9126 C CA . PHE C 1 188 ? 38.085 -29.052 -11.519 1.00 80.98 188 PHE C CA 1
ATOM 9127 C C . PHE C 1 188 ? 38.760 -29.236 -12.877 1.00 77.45 188 PHE C C 1
ATOM 9128 O O . PHE C 1 188 ? 39.042 -30.359 -13.293 1.00 82.38 188 PHE C O 1
ATOM 9136 N N . GLU C 1 189 ? 39.012 -28.126 -13.562 1.00 81.98 189 GLU C N 1
ATOM 9137 C CA . GLU C 1 189 ? 39.666 -28.156 -14.865 1.00 86.38 189 GLU C CA 1
ATOM 9138 C C . GLU C 1 189 ? 41.010 -27.435 -14.817 1.00 81.66 189 GLU C C 1
ATOM 9139 O O . GLU C 1 189 ? 41.103 -26.311 -14.322 1.00 80.56 189 GLU C O 1
ATOM 9145 N N . MET C 1 190 ? 42.049 -28.085 -15.330 1.00 80.73 190 MET C N 1
ATOM 9146 C CA . MET C 1 190 ? 43.378 -27.484 -15.373 1.00 81.79 190 MET C CA 1
ATOM 9147 C C . MET C 1 190 ? 44.148 -27.938 -16.609 1.00 77.72 190 MET C C 1
ATOM 9148 O O . MET C 1 190 ? 44.396 -29.129 -16.794 1.00 77.01 190 MET C O 1
ATOM 9153 N N . ASP C 1 191 ? 44.528 -26.981 -17.450 1.00 72.53 191 ASP C N 1
ATOM 9154 C CA . ASP C 1 191 ? 45.267 -27.286 -18.670 1.00 69.71 191 ASP C CA 1
ATOM 9155 C C . ASP C 1 191 ? 46.762 -27.409 -18.401 1.00 74.42 191 ASP C C 1
ATOM 9156 O O . ASP C 1 191 ? 47.227 -27.169 -17.286 1.00 66.03 191 ASP C O 1
ATOM 9161 N N . VAL C 1 192 ? 47.509 -27.786 -19.433 1.00 67.55 192 VAL C N 1
ATOM 9162 C CA . VAL C 1 192 ? 48.955 -27.930 -19.327 1.00 65.89 192 VAL C CA 1
ATOM 9163 C C . VAL C 1 192 ? 49.627 -26.568 -19.151 1.00 62.10 192 VAL C C 1
ATOM 9164 O O . VAL C 1 192 ? 50.622 -26.441 -18.436 1.00 69.43 192 VAL C O 1
ATOM 9168 N N . VAL C 1 193 ? 49.058 -25.545 -19.782 1.00 52.42 193 VAL C N 1
ATOM 9169 C CA . VAL C 1 193 ? 49.637 -24.206 -19.760 1.00 53.67 193 VAL C CA 1
ATOM 9170 C C . VAL C 1 193 ? 49.360 -23.465 -18.453 1.00 46.26 193 VAL C C 1
ATOM 9171 O O . VAL C 1 193 ? 49.697 -22.289 -18.315 1.00 39.16 193 VAL C O 1
ATOM 9175 N N . ALA C 1 194 ? 48.747 -24.157 -17.499 1.00 43.28 194 ALA C N 1
ATOM 9176 C CA . ALA C 1 194 ? 48.437 -23.565 -16.204 1.00 40.64 194 ALA C CA 1
ATOM 9177 C C . ALA C 1 194 ? 49.709 -23.251 -15.426 1.00 48.36 194 ALA C C 1
ATOM 9178 O O . ALA C 1 194 ? 49.813 -22.205 -14.785 1.00 44.21 194 ALA C O 1
ATOM 9180 N N . MET C 1 195 ? 50.673 -24.164 -15.488 1.00 47.83 195 MET C N 1
ATOM 9181 C CA . MET C 1 195 ? 51.944 -23.987 -14.797 1.00 41.08 195 MET C CA 1
ATOM 9182 C C . MET C 1 195 ? 52.785 -22.878 -15.422 1.00 43.07 195 MET C C 1
ATOM 9183 O O . MET C 1 195 ? 53.153 -22.944 -16.595 1.00 44.70 195 MET C O 1
ATOM 9188 N N . VAL C 1 196 ? 53.086 -21.863 -14.621 1.00 37.93 196 VAL C N 1
ATOM 9189 C CA . VAL C 1 196 ? 53.861 -20.713 -15.068 1.00 30.91 196 VAL C CA 1
ATOM 9190 C C . VAL C 1 196 ? 55.361 -20.950 -14.885 1.00 47.97 196 VAL C C 1
ATOM 9191 O O . VAL C 1 196 ? 55.806 -21.340 -13.805 1.00 51.04 196 VAL C O 1
ATOM 9195 N N . ASN C 1 197 ? 56.137 -20.721 -15.942 1.00 37.98 197 ASN C N 1
ATOM 9196 C CA . ASN C 1 197 ? 57.587 -20.889 -15.870 1.00 29.42 197 ASN C CA 1
ATOM 9197 C C . ASN C 1 197 ? 58.290 -19.687 -15.241 1.00 32.97 197 ASN C C 1
ATOM 9198 O O . ASN C 1 197 ? 57.651 -18.689 -14.915 1.00 34.53 197 ASN C O 1
ATOM 9203 N N . ASP C 1 198 ? 59.606 -19.787 -15.080 1.00 32.24 198 ASP C N 1
ATOM 9204 C CA . ASP C 1 198 ? 60.380 -18.718 -14.454 1.00 35.57 198 ASP C CA 1
ATOM 9205 C C . ASP C 1 198 ? 60.352 -17.431 -15.275 1.00 37.96 198 ASP C C 1
ATOM 9206 O O . ASP C 1 198 ? 60.457 -16.333 -14.726 1.00 30.46 198 ASP C O 1
ATOM 9211 N N . THR C 1 199 ? 60.207 -17.571 -16.590 1.00 43.11 199 THR C N 1
ATOM 9212 C CA . THR C 1 199 ? 60.183 -16.420 -17.486 1.00 34.01 199 THR C CA 1
ATOM 9213 C C . THR C 1 199 ? 58.929 -15.575 -17.273 1.00 33.11 199 THR C C 1
ATOM 9214 O O . THR C 1 199 ? 59.012 -14.361 -17.095 1.00 32.94 199 THR C O 1
ATOM 9218 N N . VAL C 1 200 ? 57.769 -16.224 -17.293 1.00 34.39 200 VAL C N 1
ATOM 9219 C CA . VAL C 1 200 ? 56.503 -15.538 -17.057 1.00 35.55 200 VAL C CA 1
ATOM 9220 C C . VAL C 1 200 ? 56.439 -15.024 -15.619 1.00 33.35 200 VAL C C 1
ATOM 9221 O O . VAL C 1 200 ? 55.868 -13.966 -15.346 1.00 25.25 200 VAL C O 1
ATOM 9225 N N . ALA C 1 201 ? 57.049 -15.773 -14.706 1.00 32.15 201 ALA C N 1
ATOM 9226 C CA . ALA C 1 201 ? 57.100 -15.385 -13.301 1.00 30.90 201 ALA C CA 1
ATOM 9227 C C . ALA C 1 201 ? 57.943 -14.128 -13.102 1.00 34.83 201 ALA C C 1
ATOM 9228 O O . ALA C 1 201 ? 57.790 -13.418 -12.108 1.00 36.08 201 ALA C O 1
ATOM 9230 N N . THR C 1 202 ? 58.832 -13.859 -14.053 1.00 31.92 202 THR C N 1
ATOM 9231 C CA . THR C 1 202 ? 59.691 -12.683 -13.986 1.00 29.53 202 THR C CA 1
ATOM 9232 C C . THR C 1 202 ? 58.899 -11.400 -14.222 1.00 27.89 202 THR C C 1
ATOM 9233 O O . THR C 1 202 ? 59.053 -10.425 -13.488 1.00 29.33 202 THR C O 1
ATOM 9237 N N . MET C 1 203 ? 58.048 -11.403 -15.244 1.00 33.24 203 MET C N 1
ATOM 9238 C CA . MET C 1 203 ? 57.271 -10.211 -15.571 1.00 39.31 203 MET C CA 1
ATOM 9239 C C . MET C 1 203 ? 56.177 -9.942 -14.541 1.00 33.60 203 MET C C 1
ATOM 9240 O O . MET C 1 203 ? 55.835 -8.789 -14.284 1.00 35.77 203 MET C O 1
ATOM 9245 N N . ILE C 1 204 ? 55.635 -11.004 -13.951 1.00 30.12 204 ILE C N 1
ATOM 9246 C CA . ILE C 1 204 ? 54.605 -10.864 -12.929 1.00 34.99 204 ILE C CA 1
ATOM 9247 C C . ILE C 1 204 ? 55.170 -10.163 -11.702 1.00 35.10 204 ILE C C 1
ATOM 9248 O O . ILE C 1 204 ? 54.585 -9.203 -11.197 1.00 34.49 204 ILE C O 1
ATOM 9253 N N . SER C 1 205 ? 56.318 -10.645 -11.237 1.00 27.98 205 SER C N 1
ATOM 9254 C CA . SER C 1 205 ? 56.973 -10.084 -10.063 1.00 35.18 205 SER C CA 1
ATOM 9255 C C . SER C 1 205 ? 57.364 -8.630 -10.292 1.00 36.56 205 SER C C 1
ATOM 9256 O O . SER C 1 205 ? 57.243 -7.795 -9.396 1.00 39.86 205 SER C O 1
ATOM 9259 N N . CYS C 1 206 ? 57.829 -8.332 -11.500 1.00 37.61 206 CYS C N 1
ATOM 9260 C CA . CYS C 1 206 ? 58.207 -6.970 -11.853 1.00 40.91 206 CYS C CA 1
ATOM 9261 C C . CYS C 1 206 ? 56.974 -6.096 -12.060 1.00 47.33 206 CYS C C 1
ATOM 9262 O O . CYS C 1 206 ? 57.033 -4.879 -11.888 1.00 48.69 206 CYS C O 1
ATOM 9265 N N . TYR C 1 207 ? 55.857 -6.720 -12.426 1.00 44.12 207 TYR C N 1
ATOM 9266 C CA . TYR C 1 207 ? 54.607 -5.991 -12.611 1.00 42.40 207 TYR C CA 1
ATOM 9267 C C . TYR C 1 207 ? 54.066 -5.483 -11.280 1.00 46.63 207 TYR C C 1
ATOM 9268 O O . TYR C 1 207 ? 53.464 -4.410 -11.213 1.00 44.03 207 TYR C O 1
ATOM 9277 N N . TYR C 1 208 ? 54.281 -6.263 -10.224 1.00 40.85 208 TYR C N 1
ATOM 9278 C CA . TYR C 1 208 ? 53.883 -5.864 -8.880 1.00 43.32 208 TYR C CA 1
ATOM 9279 C C . TYR C 1 208 ? 54.606 -4.584 -8.474 1.00 45.20 208 TYR C C 1
ATOM 9280 O O . TYR C 1 208 ? 54.038 -3.722 -7.805 1.00 50.07 208 TYR C O 1
ATOM 9289 N N . GLU C 1 209 ? 55.864 -4.469 -8.888 1.00 48.36 209 GLU C N 1
ATOM 9290 C CA . GLU C 1 209 ? 56.676 -3.298 -8.583 1.00 54.98 209 GLU C CA 1
ATOM 9291 C C . GLU C 1 209 ? 56.438 -2.193 -9.609 1.00 59.67 209 GLU C C 1
ATOM 9292 O O . GLU C 1 209 ? 56.153 -1.049 -9.251 1.00 59.44 209 GLU C O 1
ATOM 9298 N N . ASP C 1 210 ? 56.559 -2.545 -10.886 1.00 51.78 210 ASP C N 1
ATOM 9299 C CA . ASP C 1 210 ? 56.378 -1.592 -11.977 1.00 47.56 210 ASP C CA 1
ATOM 9300 C C . ASP C 1 210 ? 55.217 -2.034 -12.863 1.00 49.67 210 ASP C C 1
ATOM 9301 O O . ASP C 1 210 ? 55.307 -3.042 -13.562 1.00 44.52 210 ASP C O 1
ATOM 9306 N N . HIS C 1 211 ? 54.130 -1.268 -12.837 1.00 51.98 211 HIS C N 1
ATOM 9307 C CA . HIS C 1 211 ? 52.910 -1.634 -13.551 1.00 43.73 211 HIS C CA 1
ATOM 9308 C C . HIS C 1 211 ? 53.057 -1.544 -15.068 1.00 42.04 211 HIS C C 1
ATOM 9309 O O . HIS C 1 211 ? 52.283 -2.148 -15.810 1.00 43.24 211 HIS C O 1
ATOM 9316 N N . HIS C 1 212 ? 54.052 -0.792 -15.525 1.00 51.05 212 HIS C N 1
ATOM 9317 C CA . HIS C 1 212 ? 54.306 -0.661 -16.955 1.00 53.58 212 HIS C CA 1
ATOM 9318 C C . HIS C 1 212 ? 54.982 -1.904 -17.531 1.00 45.48 212 HIS C C 1
ATOM 9319 O O . HIS C 1 212 ? 55.106 -2.043 -18.747 1.00 50.60 212 HIS C O 1
ATOM 9326 N N . CYS C 1 213 ? 55.415 -2.805 -16.654 1.00 39.66 213 CYS C N 1
ATOM 9327 C CA . CYS C 1 213 ? 56.083 -4.028 -17.086 1.00 34.77 213 CYS C CA 1
ATOM 9328 C C . CYS C 1 213 ? 55.117 -5.001 -17.746 1.00 31.05 213 CYS C C 1
ATOM 9329 O O . CYS C 1 213 ? 54.224 -5.542 -17.095 1.00 35.52 213 CYS C O 1
ATOM 9332 N N . GLU C 1 214 ? 55.305 -5.224 -19.042 1.00 32.68 214 GLU C N 1
ATOM 9333 C CA . GLU C 1 214 ? 54.451 -6.140 -19.786 1.00 30.70 214 GLU C CA 1
ATOM 9334 C C . GLU C 1 214 ? 55.269 -7.176 -20.552 1.00 33.42 214 GLU C C 1
ATOM 9335 O O . GLU C 1 214 ? 54.718 -7.970 -21.312 1.00 37.49 214 GLU C O 1
ATOM 9341 N N . VAL C 1 215 ? 56.583 -7.165 -20.347 1.00 36.69 215 VAL C N 1
ATOM 9342 C CA . VAL C 1 215 ? 57.474 -8.105 -21.022 1.00 31.75 215 VAL C CA 1
ATOM 9343 C C . VAL C 1 215 ? 58.468 -8.748 -20.056 1.00 33.02 215 VAL C C 1
ATOM 9344 O O . VAL C 1 215 ? 59.189 -8.054 -19.340 1.00 37.83 215 VAL C O 1
ATOM 9348 N N . GLY C 1 216 ? 58.501 -10.077 -20.044 1.00 34.65 216 GLY C N 1
ATOM 9349 C CA . GLY C 1 216 ? 59.445 -10.813 -19.222 1.00 30.55 216 GLY C CA 1
ATOM 9350 C C . GLY C 1 216 ? 60.491 -11.521 -20.061 1.00 34.49 216 GLY C C 1
ATOM 9351 O O . GLY C 1 216 ? 60.194 -12.014 -21.149 1.00 36.78 216 GLY C O 1
ATOM 9352 N N . LEU C 1 217 ? 61.718 -11.578 -19.552 1.00 39.64 217 LEU C N 1
ATOM 9353 C CA . LEU C 1 217 ? 62.831 -12.154 -20.299 1.00 34.58 217 LEU C CA 1
ATOM 9354 C C . LEU C 1 217 ? 63.873 -12.791 -19.386 1.00 40.08 217 LEU C C 1
ATOM 9355 O O . LEU C 1 217 ? 64.315 -12.183 -18.413 1.00 43.56 217 LEU C O 1
ATOM 9360 N N . ILE C 1 218 ? 64.263 -14.020 -19.707 1.00 40.51 218 ILE C N 1
ATOM 9361 C CA . ILE C 1 218 ? 65.341 -14.689 -18.988 1.00 40.84 218 ILE C CA 1
ATOM 9362 C C . ILE C 1 218 ? 66.469 -15.086 -19.934 1.00 42.14 218 ILE C C 1
ATOM 9363 O O . ILE C 1 218 ? 66.266 -15.855 -20.873 1.00 45.59 218 ILE C O 1
ATOM 9368 N N . VAL C 1 219 ? 67.656 -14.546 -19.685 1.00 42.12 219 VAL C N 1
ATOM 9369 C CA . VAL C 1 219 ? 68.827 -14.867 -20.489 1.00 46.56 219 VAL C CA 1
ATOM 9370 C C . VAL C 1 219 ? 69.901 -15.512 -19.619 1.00 48.52 219 VAL C C 1
ATOM 9371 O O . VAL C 1 219 ? 70.720 -14.822 -19.011 1.00 44.97 219 VAL C O 1
ATOM 9375 N N . GLY C 1 220 ? 69.884 -16.839 -19.555 1.00 47.07 220 GLY C N 1
ATOM 9376 C CA . GLY C 1 220 ? 70.851 -17.581 -18.768 1.00 46.68 220 GLY C CA 1
ATOM 9377 C C . GLY C 1 220 ? 71.320 -18.824 -19.495 1.00 53.38 220 GLY C C 1
ATOM 9378 O O . GLY C 1 220 ? 71.772 -18.747 -20.638 1.00 57.84 220 GLY C O 1
ATOM 9379 N N . THR C 1 221 ? 71.209 -19.975 -18.836 1.00 48.40 221 THR C N 1
ATOM 9380 C CA . THR C 1 221 ? 71.566 -21.247 -19.455 1.00 43.37 221 THR C CA 1
ATOM 9381 C C . THR C 1 221 ? 70.650 -21.524 -20.642 1.00 49.58 221 THR C C 1
ATOM 9382 O O . THR C 1 221 ? 71.013 -22.246 -21.570 1.00 56.93 221 THR C O 1
ATOM 9386 N N . GLY C 1 222 ? 69.459 -20.937 -20.598 1.00 60.79 222 GLY C N 1
ATOM 9387 C CA . GLY C 1 222 ? 68.529 -20.975 -21.709 1.00 52.16 222 GLY C CA 1
ATOM 9388 C C . GLY C 1 222 ? 67.924 -19.597 -21.883 1.00 49.74 222 GLY C C 1
ATOM 9389 O O . GLY C 1 222 ? 68.040 -18.752 -20.995 1.00 49.49 222 GLY C O 1
ATOM 9390 N N . CYS C 1 223 ? 67.284 -19.359 -23.022 1.00 49.56 223 CYS C N 1
ATOM 9391 C CA . CYS C 1 223 ? 66.658 -18.066 -23.265 1.00 42.71 223 CYS C CA 1
ATOM 9392 C C . CYS C 1 223 ? 65.192 -18.204 -23.662 1.00 42.93 223 CYS C C 1
ATOM 9393 O O . CYS C 1 223 ? 64.832 -19.055 -24.476 1.00 38.75 223 CYS C O 1
ATOM 9396 N N . ASN C 1 224 ? 64.353 -17.358 -23.074 1.00 44.47 224 ASN C N 1
ATOM 9397 C CA . ASN C 1 224 ? 62.925 -17.367 -23.352 1.00 35.20 224 ASN C CA 1
ATOM 9398 C C . ASN C 1 224 ? 62.318 -15.999 -23.065 1.00 35.61 224 ASN C C 1
ATOM 9399 O O . ASN C 1 224 ? 62.851 -15.230 -22.265 1.00 30.91 224 ASN C O 1
ATOM 9404 N N . ALA C 1 225 ? 61.202 -15.698 -23.720 1.00 35.24 225 ALA C N 1
ATOM 9405 C CA . ALA C 1 225 ? 60.545 -14.409 -23.544 1.00 32.87 225 ALA C CA 1
ATOM 9406 C C . ALA C 1 225 ? 59.038 -14.555 -23.365 1.00 32.80 225 ALA C C 1
ATOM 9407 O O . ALA C 1 225 ? 58.463 -15.600 -23.665 1.00 31.29 225 ALA C O 1
ATOM 9409 N N . CYS C 1 226 ? 58.409 -13.498 -22.863 1.00 27.68 226 CYS C N 1
ATOM 9410 C CA . CYS C 1 226 ? 56.959 -13.451 -22.735 1.00 32.84 226 CYS C CA 1
ATOM 9411 C C . CYS C 1 226 ? 56.501 -11.999 -22.763 1.00 31.37 226 CYS C C 1
ATOM 9412 O O . CYS C 1 226 ? 57.224 -11.106 -22.323 1.00 32.02 226 CYS C O 1
ATOM 9415 N N . TYR C 1 227 ? 55.305 -11.765 -23.288 1.00 26.81 227 TYR C N 1
ATOM 9416 C CA . TYR C 1 227 ? 54.797 -10.406 -23.424 1.00 29.29 227 TYR C CA 1
ATOM 9417 C C . TYR C 1 227 ? 53.274 -10.372 -23.411 1.00 34.77 227 TYR C C 1
ATOM 9418 O O . TYR C 1 227 ? 52.617 -11.393 -23.615 1.00 26.61 227 TYR C O 1
ATOM 9427 N N . MET C 1 228 ? 52.719 -9.189 -23.171 1.00 32.63 228 MET C N 1
ATOM 9428 C CA . MET C 1 228 ? 51.275 -9.016 -23.170 1.00 27.62 228 MET C CA 1
ATOM 9429 C C . MET C 1 228 ? 50.758 -8.790 -24.584 1.00 28.00 228 MET C C 1
ATOM 9430 O O . MET C 1 228 ? 50.969 -7.731 -25.174 1.00 28.13 228 MET C O 1
ATOM 9435 N N . GLU C 1 229 ? 50.084 -9.801 -25.119 1.00 28.36 229 GLU C N 1
ATOM 9436 C CA . GLU C 1 229 ? 49.530 -9.738 -26.463 1.00 26.38 229 GLU C CA 1
ATOM 9437 C C . GLU C 1 229 ? 48.026 -9.496 -26.404 1.00 32.61 229 GLU C C 1
ATOM 9438 O O . GLU C 1 229 ? 47.357 -9.935 -25.469 1.00 36.98 229 GLU C O 1
ATOM 9444 N N . GLU C 1 230 ? 47.504 -8.782 -27.397 1.00 33.28 230 GLU C N 1
ATOM 9445 C CA . GLU C 1 230 ? 46.068 -8.585 -27.520 1.00 32.36 230 GLU C CA 1
ATOM 9446 C C . GLU C 1 230 ? 45.387 -9.941 -27.654 1.00 29.05 230 GLU C C 1
ATOM 9447 O O . GLU C 1 230 ? 45.866 -10.815 -28.375 1.00 32.18 230 GLU C O 1
ATOM 9453 N N . MET C 1 231 ? 44.274 -10.112 -26.951 1.00 35.32 231 MET C N 1
ATOM 9454 C CA . MET C 1 231 ? 43.554 -11.380 -26.950 1.00 35.74 231 MET C CA 1
ATOM 9455 C C . MET C 1 231 ? 43.033 -11.721 -28.346 1.00 33.70 231 MET C C 1
ATOM 9456 O O . MET C 1 231 ? 42.838 -12.890 -28.678 1.00 35.42 231 MET C O 1
ATOM 9461 N N . SER C 1 232 ? 42.821 -10.693 -29.161 1.00 40.97 232 SER C N 1
ATOM 9462 C CA . SER C 1 232 ? 42.309 -10.874 -30.515 1.00 38.59 232 SER C CA 1
ATOM 9463 C C . SER C 1 232 ? 43.362 -11.454 -31.457 1.00 36.15 232 SER C C 1
ATOM 9464 O O . SER C 1 232 ? 43.029 -12.137 -32.425 1.00 34.12 232 SER C O 1
ATOM 9467 N N . ASN C 1 233 ? 44.631 -11.179 -31.172 1.00 34.14 233 ASN C N 1
ATOM 9468 C CA . ASN C 1 233 ? 45.720 -11.664 -32.013 1.00 28.44 233 ASN C CA 1
ATOM 9469 C C . ASN C 1 233 ? 46.079 -13.122 -31.748 1.00 37.57 233 ASN C C 1
ATOM 9470 O O . ASN C 1 233 ? 46.609 -13.807 -32.623 1.00 43.27 233 ASN C O 1
ATOM 9475 N N . VAL C 1 234 ? 45.795 -13.595 -30.539 1.00 36.82 234 VAL C N 1
ATOM 9476 C CA . VAL C 1 234 ? 46.032 -14.995 -30.207 1.00 32.51 234 VAL C CA 1
ATOM 9477 C C . VAL C 1 234 ? 44.805 -15.844 -30.541 1.00 28.36 234 VAL C C 1
ATOM 9478 O O . VAL C 1 234 ? 43.789 -15.801 -29.846 1.00 30.46 234 VAL C O 1
ATOM 9482 N N . GLU C 1 235 ? 44.908 -16.603 -31.627 1.00 35.79 235 GLU C N 1
ATOM 9483 C CA . GLU C 1 235 ? 43.804 -17.428 -32.101 1.00 32.61 235 GLU C CA 1
ATOM 9484 C C . GLU C 1 235 ? 43.719 -18.744 -31.338 1.00 29.26 235 GLU C C 1
ATOM 9485 O O . GLU C 1 235 ? 42.774 -19.512 -31.511 1.00 32.90 235 GLU C O 1
ATOM 9491 N N . LEU C 1 236 ? 44.713 -19.000 -30.494 1.00 33.81 236 LEU C N 1
ATOM 9492 C CA . LEU C 1 236 ? 44.735 -20.213 -29.687 1.00 32.49 236 LEU C CA 1
ATOM 9493 C C . LEU C 1 236 ? 43.818 -20.064 -28.479 1.00 31.09 236 LEU C C 1
ATOM 9494 O O . LEU C 1 236 ? 43.598 -21.015 -27.731 1.00 35.16 236 LEU C O 1
ATOM 9499 N N . VAL C 1 237 ? 43.291 -18.859 -28.293 1.00 32.69 237 VAL C N 1
ATOM 9500 C CA . VAL C 1 237 ? 42.338 -18.586 -27.225 1.00 37.97 237 VAL C CA 1
ATOM 9501 C C . VAL C 1 237 ? 41.069 -17.971 -27.801 1.00 36.66 237 VAL C C 1
ATOM 9502 O O . VAL C 1 237 ? 41.123 -16.961 -28.503 1.00 41.52 237 VAL C O 1
ATOM 9506 N N . GLU C 1 238 ? 39.928 -18.585 -27.509 1.00 30.34 238 GLU C N 1
ATOM 9507 C CA . GLU C 1 238 ? 38.652 -18.075 -27.992 1.00 37.12 238 GLU C CA 1
ATOM 9508 C C . GLU C 1 238 ? 38.297 -16.777 -27.274 1.00 40.99 238 GLU C C 1
ATOM 9509 O O . GLU C 1 238 ? 38.165 -16.752 -26.050 1.00 42.26 238 GLU C O 1
ATOM 9515 N N . GLY C 1 239 ? 38.149 -15.701 -28.039 1.00 34.19 239 GLY C N 1
ATOM 9516 C CA . GLY C 1 239 ? 37.821 -14.405 -27.473 1.00 38.42 239 GLY C CA 1
ATOM 9517 C C . GLY C 1 239 ? 38.699 -13.299 -28.022 1.00 47.87 239 GLY C C 1
ATOM 9518 O O . GLY C 1 239 ? 39.920 -13.439 -28.085 1.00 44.90 239 GLY C O 1
ATOM 9519 N N . GLU C 1 240 ? 38.076 -12.196 -28.425 1.00 48.99 240 GLU C N 1
ATOM 9520 C CA . GLU C 1 240 ? 38.806 -11.067 -28.991 1.00 49.98 240 GLU C CA 1
ATOM 9521 C C . GLU C 1 240 ? 38.910 -9.899 -28.013 1.00 48.42 240 GLU C C 1
ATOM 9522 O O . GLU C 1 240 ? 39.231 -8.779 -28.410 1.00 57.10 240 GLU C O 1
ATOM 9528 N N . GLU C 1 241 ? 38.644 -10.163 -26.738 1.00 42.48 241 GLU C N 1
ATOM 9529 C CA . GLU C 1 241 ? 38.654 -9.108 -25.729 1.00 50.29 241 GLU C CA 1
ATOM 9530 C C . GLU C 1 241 ? 39.686 -9.334 -24.628 1.00 44.98 241 GLU C C 1
ATOM 9531 O O . GLU C 1 241 ? 39.758 -10.414 -24.042 1.00 48.08 241 GLU C O 1
ATOM 9537 N N . GLY C 1 242 ? 40.480 -8.304 -24.353 1.00 46.15 242 GLY C N 1
ATOM 9538 C CA . GLY C 1 242 ? 41.438 -8.346 -23.264 1.00 43.25 242 GLY C CA 1
ATOM 9539 C C . GLY C 1 242 ? 42.883 -8.492 -23.699 1.00 34.45 242 GLY C C 1
ATOM 9540 O O . GLY C 1 242 ? 43.214 -8.334 -24.873 1.00 33.47 242 GLY C O 1
ATOM 9541 N N . ARG C 1 243 ? 43.747 -8.791 -22.735 1.00 38.56 243 ARG C N 1
ATOM 9542 C CA . ARG C 1 243 ? 45.167 -8.990 -22.996 1.00 31.71 243 ARG C CA 1
ATOM 9543 C C . ARG C 1 243 ? 45.596 -10.372 -22.514 1.00 29.71 243 ARG C C 1
ATOM 9544 O O . ARG C 1 243 ? 45.000 -10.930 -21.594 1.00 28.91 243 ARG C O 1
ATOM 9552 N N . MET C 1 244 ? 46.635 -10.918 -23.137 1.00 31.57 244 MET C N 1
ATOM 9553 C CA . MET C 1 244 ? 47.111 -12.257 -22.806 1.00 29.78 244 MET C CA 1
ATOM 9554 C C . MET C 1 244 ? 48.634 -12.322 -22.779 1.00 33.96 244 MET C C 1
ATOM 9555 O O . MET C 1 244 ? 49.298 -11.895 -23.723 1.00 39.07 244 MET C O 1
ATOM 9560 N N . CYS C 1 245 ? 49.184 -12.855 -21.693 1.00 32.96 245 CYS C N 1
ATOM 9561 C CA . CYS C 1 245 ? 50.623 -13.068 -21.603 1.00 32.91 245 CYS C CA 1
ATOM 9562 C C . CYS C 1 245 ? 51.015 -14.314 -22.384 1.00 27.50 245 CYS C C 1
ATOM 9563 O O . CYS C 1 245 ? 50.752 -15.437 -21.953 1.00 28.30 245 CYS C O 1
ATOM 9566 N N . VAL C 1 246 ? 51.642 -14.112 -23.536 1.00 25.02 246 VAL C N 1
ATOM 9567 C CA . VAL C 1 246 ? 52.025 -15.224 -24.394 1.00 30.50 246 VAL C CA 1
ATOM 9568 C C . VAL C 1 246 ? 53.432 -15.729 -24.086 1.00 28.25 246 VAL C C 1
ATOM 9569 O O . VAL C 1 246 ? 54.405 -14.981 -24.177 1.00 25.67 246 VAL C O 1
ATOM 9573 N N . ASN C 1 247 ? 53.525 -17.000 -23.711 1.00 27.72 247 ASN C N 1
ATOM 9574 C CA . ASN C 1 247 ? 54.812 -17.655 -23.524 1.00 27.67 247 ASN C CA 1
ATOM 9575 C C . ASN C 1 247 ? 55.431 -17.972 -24.879 1.00 30.89 247 ASN C C 1
ATOM 9576 O O . ASN C 1 247 ? 55.060 -18.953 -25.525 1.00 31.12 247 ASN C O 1
ATOM 9581 N N . THR C 1 248 ? 56.372 -17.134 -25.302 1.00 28.12 248 THR C N 1
ATOM 9582 C CA . THR C 1 248 ? 56.948 -17.225 -26.640 1.00 22.74 248 THR C CA 1
ATOM 9583 C C . THR C 1 248 ? 57.624 -18.564 -26.907 1.00 24.95 248 THR C C 1
ATOM 9584 O O . THR C 1 248 ? 57.330 -19.221 -27.907 1.00 22.75 248 THR C O 1
ATOM 9588 N N . GLU C 1 249 ? 58.515 -18.960 -26.001 1.00 33.11 249 GLU C N 1
ATOM 9589 C CA . GLU C 1 249 ? 59.387 -20.114 -26.210 1.00 37.32 249 GLU C CA 1
ATOM 9590 C C . GLU C 1 249 ? 60.126 -19.972 -27.535 1.00 31.70 249 GLU C C 1
ATOM 9591 O O . GLU C 1 249 ? 60.128 -20.882 -28.364 1.00 30.16 249 GLU C O 1
ATOM 9597 N N . TRP C 1 250 ? 60.754 -18.815 -27.719 1.00 29.77 250 TRP C N 1
ATOM 9598 C CA . TRP C 1 250 ? 61.402 -18.476 -28.980 1.00 31.63 250 TRP C CA 1
ATOM 9599 C C . TRP C 1 250 ? 62.757 -19.155 -29.158 1.00 32.82 250 TRP C C 1
ATOM 9600 O O . TRP C 1 250 ? 63.494 -18.846 -30.092 1.00 29.76 250 TRP C O 1
ATOM 9611 N N . GLY C 1 251 ? 63.085 -20.069 -28.251 1.00 35.92 251 GLY C N 1
ATOM 9612 C CA . GLY C 1 251 ? 64.333 -20.803 -28.331 1.00 31.96 251 GLY C CA 1
ATOM 9613 C C . GLY C 1 251 ? 64.395 -21.665 -29.576 1.00 33.53 251 GLY C C 1
ATOM 9614 O O . GLY C 1 251 ? 65.476 -21.968 -30.078 1.00 36.67 251 GLY C O 1
ATOM 9615 N N . ALA C 1 252 ? 63.226 -22.046 -30.082 1.00 25.38 252 ALA C N 1
ATOM 9616 C CA . ALA C 1 252 ? 63.135 -22.911 -31.253 1.00 31.38 252 ALA C CA 1
ATOM 9617 C C . ALA C 1 252 ? 63.156 -22.124 -32.560 1.00 32.13 252 ALA C C 1
ATOM 9618 O O . ALA C 1 252 ? 63.019 -22.699 -33.639 1.00 35.76 252 ALA C O 1
ATOM 9620 N N . PHE C 1 253 ? 63.329 -20.810 -32.459 1.00 31.38 253 PHE C N 1
ATOM 9621 C CA . PHE C 1 253 ? 63.379 -19.945 -33.634 1.00 32.85 253 PHE C CA 1
ATOM 9622 C C . PHE C 1 253 ? 64.544 -20.313 -34.551 1.00 34.49 253 PHE C C 1
ATOM 9623 O O . PHE C 1 253 ? 65.684 -19.927 -34.309 1.00 39.75 253 PHE C O 1
ATOM 9631 N N . GLY C 1 254 ? 64.248 -21.070 -35.602 1.00 36.34 254 GLY C N 1
ATOM 9632 C CA . GLY C 1 254 ? 65.267 -21.486 -36.546 1.00 37.60 254 GLY C CA 1
ATOM 9633 C C . GLY C 1 254 ? 65.188 -22.961 -36.885 1.00 46.50 254 GLY C C 1
ATOM 9634 O O . GLY C 1 254 ? 65.917 -23.447 -37.750 1.00 47.78 254 GLY C O 1
ATOM 9635 N N . ASP C 1 255 ? 64.294 -23.675 -36.207 1.00 43.15 255 ASP C N 1
ATOM 9636 C CA . ASP C 1 255 ? 64.143 -25.111 -36.416 1.00 44.91 255 ASP C CA 1
ATOM 9637 C C . ASP C 1 255 ? 63.406 -25.437 -37.714 1.00 45.61 255 ASP C C 1
ATOM 9638 O O . ASP C 1 255 ? 63.286 -26.602 -38.092 1.00 54.11 255 ASP C O 1
ATOM 9643 N N . THR C 1 256 ? 62.910 -24.406 -38.389 1.00 40.12 256 THR C N 1
ATOM 9644 C CA . THR C 1 256 ? 62.252 -24.592 -39.677 1.00 48.51 256 THR C CA 1
ATOM 9645 C C . THR C 1 256 ? 63.105 -24.041 -40.819 1.00 47.68 256 THR C C 1
ATOM 9646 O O . THR C 1 256 ? 62.654 -23.959 -41.961 1.00 44.23 256 THR C O 1
ATOM 9650 N N . GLY C 1 257 ? 64.339 -23.663 -40.497 1.00 45.92 257 GLY C N 1
ATOM 9651 C CA . GLY C 1 257 ? 65.310 -23.269 -41.502 1.00 42.74 257 GLY C CA 1
ATOM 9652 C C . GLY C 1 257 ? 65.316 -21.798 -41.871 1.00 44.71 257 GLY C C 1
ATOM 9653 O O . GLY C 1 257 ? 65.798 -21.428 -42.942 1.00 60.08 257 GLY C O 1
ATOM 9654 N N . GLU C 1 258 ? 64.792 -20.953 -40.990 1.00 44.74 258 GLU C N 1
ATOM 9655 C CA . GLU C 1 258 ? 64.749 -19.518 -41.257 1.00 48.71 258 GLU C CA 1
ATOM 9656 C C . GLU C 1 258 ? 65.924 -18.790 -40.611 1.00 48.62 258 GLU C C 1
ATOM 9657 O O . GLU C 1 258 ? 65.894 -17.570 -40.445 1.00 49.21 258 GLU C O 1
ATOM 9663 N N . LEU C 1 259 ? 66.962 -19.540 -40.260 1.00 49.85 259 LEU C N 1
ATOM 9664 C CA . LEU C 1 259 ? 68.094 -18.974 -39.538 1.00 43.02 259 LEU C CA 1
ATOM 9665 C C . LEU C 1 259 ? 69.430 -19.480 -40.081 1.00 48.16 259 LEU C C 1
ATOM 9666 O O . LEU C 1 259 ? 70.486 -19.202 -39.513 1.00 41.81 259 LEU C O 1
ATOM 9671 N N . GLU C 1 260 ? 69.378 -20.215 -41.188 1.00 54.73 260 GLU C N 1
ATOM 9672 C CA . GLU C 1 260 ? 70.571 -20.833 -41.763 1.00 51.52 260 GLU C CA 1
ATOM 9673 C C . GLU C 1 260 ? 71.609 -19.823 -42.249 1.00 47.32 260 GLU C C 1
ATOM 9674 O O . GLU C 1 260 ? 72.809 -20.089 -42.201 1.00 49.43 260 GLU C O 1
ATOM 9680 N N . ASP C 1 261 ? 71.148 -18.666 -42.713 1.00 45.76 261 ASP C N 1
ATOM 9681 C CA . ASP C 1 261 ? 72.055 -17.638 -43.216 1.00 55.08 261 ASP C CA 1
ATOM 9682 C C . ASP C 1 261 ? 72.629 -16.773 -42.093 1.00 44.36 261 ASP C C 1
ATOM 9683 O O . ASP C 1 261 ? 73.291 -15.767 -42.348 1.00 40.35 261 ASP C O 1
ATOM 9688 N N . PHE C 1 262 ? 72.372 -17.174 -40.852 1.00 47.18 262 PHE C N 1
ATOM 9689 C CA . PHE C 1 262 ? 72.929 -16.494 -39.688 1.00 50.78 262 PHE C CA 1
ATOM 9690 C C . PHE C 1 262 ? 73.843 -17.429 -38.905 1.00 50.38 262 PHE C C 1
ATOM 9691 O O . PHE C 1 262 ? 74.767 -16.984 -38.223 1.00 49.07 262 PHE C O 1
ATOM 9699 N N . ARG C 1 263 ? 73.576 -18.727 -39.007 1.00 55.78 263 ARG C N 1
ATOM 9700 C CA . ARG C 1 263 ? 74.365 -19.732 -38.305 1.00 56.20 263 ARG C CA 1
ATOM 9701 C C . ARG C 1 263 ? 75.743 -19.897 -38.935 1.00 61.56 263 ARG C C 1
ATOM 9702 O O . ARG C 1 263 ? 75.878 -19.932 -40.159 1.00 54.08 263 ARG C O 1
ATOM 9710 N N . LEU C 1 264 ? 76.764 -20.001 -38.091 1.00 64.11 264 LEU C N 1
ATOM 9711 C CA . LEU C 1 264 ? 78.129 -20.194 -38.563 1.00 54.80 264 LEU C CA 1
ATOM 9712 C C . LEU C 1 264 ? 78.485 -21.675 -38.609 1.00 55.67 264 LEU C C 1
ATOM 9713 O O . LEU C 1 264 ? 77.697 -22.525 -38.194 1.00 53.65 264 LEU C O 1
ATOM 9718 N N . GLU C 1 265 ? 79.676 -21.974 -39.119 1.00 66.40 265 GLU C N 1
ATOM 9719 C CA . GLU C 1 265 ? 80.166 -23.346 -39.192 1.00 68.49 265 GLU C CA 1
ATOM 9720 C C . GLU C 1 265 ? 80.303 -23.965 -37.803 1.00 69.96 265 GLU C C 1
ATOM 9721 O O . GLU C 1 265 ? 80.157 -25.176 -37.635 1.00 61.35 265 GLU C O 1
ATOM 9727 N N . TYR C 1 266 ? 80.577 -23.124 -36.810 1.00 61.26 266 TYR C N 1
ATOM 9728 C CA . TYR C 1 266 ? 80.743 -23.581 -35.437 1.00 51.98 266 TYR C CA 1
ATOM 9729 C C . TYR C 1 266 ? 79.408 -24.007 -34.837 1.00 59.89 266 TYR C C 1
ATOM 9730 O O . TYR C 1 266 ? 79.324 -25.018 -34.140 1.00 57.83 266 TYR C O 1
ATOM 9739 N N . ASP C 1 267 ? 78.368 -23.226 -35.114 1.00 59.96 267 ASP C N 1
ATOM 9740 C CA . ASP C 1 267 ? 77.036 -23.483 -34.575 1.00 51.14 267 ASP C CA 1
ATOM 9741 C C . ASP C 1 267 ? 76.476 -24.824 -35.040 1.00 55.93 267 ASP C C 1
ATOM 9742 O O . ASP C 1 267 ? 75.732 -25.481 -34.310 1.00 49.56 267 ASP C O 1
ATOM 9747 N N . ARG C 1 268 ? 76.836 -25.224 -36.255 1.00 52.24 268 ARG C N 1
ATOM 9748 C CA . ARG C 1 268 ? 76.346 -26.475 -36.824 1.00 53.61 268 ARG C CA 1
ATOM 9749 C C . ARG C 1 268 ? 77.015 -27.675 -36.165 1.00 58.37 268 ARG C C 1
ATOM 9750 O O . ARG C 1 268 ? 76.394 -28.722 -35.982 1.00 52.72 268 ARG C O 1
ATOM 9758 N N . VAL C 1 269 ? 78.286 -27.514 -35.813 1.00 67.63 269 VAL C N 1
ATOM 9759 C CA . VAL C 1 269 ? 79.030 -28.567 -35.134 1.00 75.45 269 VAL C CA 1
ATOM 9760 C C . VAL C 1 269 ? 78.469 -28.791 -33.734 1.00 69.41 269 VAL C C 1
ATOM 9761 O O . VAL C 1 269 ? 78.256 -29.928 -33.312 1.00 76.68 269 VAL C O 1
ATOM 9765 N N . VAL C 1 270 ? 78.224 -27.694 -33.022 1.00 67.40 270 VAL C N 1
ATOM 9766 C CA . VAL C 1 270 ? 77.649 -27.753 -31.683 1.00 65.92 270 VAL C CA 1
ATOM 9767 C C . VAL C 1 270 ? 76.245 -28.351 -31.729 1.00 60.90 270 VAL C C 1
ATOM 9768 O O . VAL C 1 270 ? 75.851 -29.112 -30.844 1.00 68.47 270 VAL C O 1
ATOM 9772 N N . ASP C 1 271 ? 75.500 -28.009 -32.777 1.00 58.75 271 ASP C N 1
ATOM 9773 C CA . ASP C 1 271 ? 74.138 -28.502 -32.953 1.00 66.17 271 ASP C CA 1
ATOM 9774 C C . ASP C 1 271 ? 74.094 -30.019 -33.123 1.00 69.98 271 ASP C C 1
ATOM 9775 O O . ASP C 1 271 ? 73.288 -30.699 -32.488 1.00 65.30 271 ASP C O 1
ATOM 9780 N N . GLU C 1 272 ? 74.963 -30.542 -33.983 1.00 70.86 272 GLU C N 1
ATOM 9781 C CA . GLU C 1 272 ? 74.990 -31.973 -34.272 1.00 69.08 272 GLU C CA 1
ATOM 9782 C C . GLU C 1 272 ? 75.518 -32.801 -33.105 1.00 68.29 272 GLU C C 1
ATOM 9783 O O . GLU C 1 272 ? 75.155 -33.967 -32.946 1.00 58.87 272 GLU C O 1
ATOM 9789 N N . ALA C 1 273 ? 76.375 -32.193 -32.291 1.00 65.23 273 ALA C N 1
ATOM 9790 C CA . ALA C 1 273 ? 76.976 -32.888 -31.159 1.00 63.27 273 ALA C CA 1
ATOM 9791 C C . ALA C 1 273 ? 76.210 -32.625 -29.867 1.00 58.63 273 ALA C C 1
ATOM 9792 O O . ALA C 1 273 ? 76.806 -32.475 -28.801 1.00 68.34 273 ALA C O 1
ATOM 9794 N N . SER C 1 274 ? 74.887 -32.574 -29.967 1.00 62.59 274 SER C N 1
ATOM 9795 C CA . SER C 1 274 ? 74.044 -32.311 -28.807 1.00 72.96 274 SER C CA 1
ATOM 9796 C C . SER C 1 274 ? 72.913 -33.329 -28.694 1.00 73.05 274 SER C C 1
ATOM 9797 O O . SER C 1 274 ? 72.630 -34.066 -29.639 1.00 63.65 274 SER C O 1
ATOM 9800 N N . LEU C 1 275 ? 72.271 -33.359 -27.531 1.00 71.02 275 LEU C N 1
ATOM 9801 C CA . LEU C 1 275 ? 71.175 -34.288 -27.275 1.00 64.88 275 LEU C CA 1
ATOM 9802 C C . LEU C 1 275 ? 69.947 -33.945 -28.109 1.00 69.95 275 LEU C C 1
ATOM 9803 O O . LEU C 1 275 ? 69.100 -34.801 -28.366 1.00 74.30 275 LEU C O 1
ATOM 9808 N N . ASN C 1 276 ? 69.857 -32.687 -28.529 1.00 75.00 276 ASN C N 1
ATOM 9809 C CA . ASN C 1 276 ? 68.736 -32.223 -29.339 1.00 68.93 276 ASN C CA 1
ATOM 9810 C C . ASN C 1 276 ? 69.183 -31.649 -30.682 1.00 65.49 276 ASN C C 1
ATOM 9811 O O . ASN C 1 276 ? 69.217 -30.431 -30.860 1.00 60.35 276 ASN C O 1
ATOM 9816 N N . PRO C 1 277 ? 69.526 -32.530 -31.635 1.00 74.08 277 PRO C N 1
ATOM 9817 C CA . PRO C 1 277 ? 70.006 -32.098 -32.952 1.00 77.58 277 PRO C CA 1
ATOM 9818 C C . PRO C 1 277 ? 68.902 -31.450 -33.783 1.00 73.19 277 PRO C C 1
ATOM 9819 O O . PRO C 1 277 ? 67.836 -32.042 -33.959 1.00 70.62 277 PRO C O 1
ATOM 9823 N N . GLY C 1 278 ? 69.161 -30.246 -34.285 1.00 59.70 278 GLY C N 1
ATOM 9824 C CA . GLY C 1 278 ? 68.210 -29.551 -35.134 1.00 56.95 278 GLY C CA 1
ATOM 9825 C C . GLY C 1 278 ? 67.081 -28.880 -34.374 1.00 55.44 278 GLY C C 1
ATOM 9826 O O . GLY C 1 278 ? 66.069 -28.500 -34.962 1.00 53.98 278 GLY C O 1
ATOM 9827 N N . GLN C 1 279 ? 67.254 -28.731 -33.064 1.00 54.26 279 GLN C N 1
ATOM 9828 C CA . GLN C 1 279 ? 66.249 -28.086 -32.225 1.00 47.86 279 GLN C CA 1
ATOM 9829 C C . GLN C 1 279 ? 66.877 -27.010 -31.345 1.00 44.29 279 GLN C C 1
ATOM 9830 O O . GLN C 1 279 ? 68.075 -27.051 -31.067 1.00 52.62 279 GLN C O 1
ATOM 9836 N N . GLN C 1 280 ? 66.057 -26.054 -30.914 1.00 47.63 280 GLN C N 1
ATOM 9837 C CA . GLN C 1 280 ? 66.495 -24.969 -30.034 1.00 46.64 280 GLN C CA 1
ATOM 9838 C C . GLN C 1 280 ? 67.682 -24.186 -30.594 1.00 37.90 280 GLN C C 1
ATOM 9839 O O . GLN C 1 280 ? 68.574 -23.780 -29.851 1.00 28.74 280 GLN C O 1
ATOM 9845 N N . LEU C 1 281 ? 67.669 -23.966 -31.905 1.00 36.52 281 LEU C N 1
ATOM 9846 C CA . LEU C 1 281 ? 68.780 -23.324 -32.604 1.00 36.83 281 LEU C CA 1
ATOM 9847 C C . LEU C 1 281 ? 69.061 -21.899 -32.132 1.00 44.25 281 LEU C C 1
ATOM 9848 O O . LEU C 1 281 ? 70.217 -21.521 -31.944 1.00 51.46 281 LEU C O 1
ATOM 9853 N N . TYR C 1 282 ? 68.006 -21.111 -31.947 1.00 42.24 282 TYR C N 1
ATOM 9854 C CA . TYR C 1 282 ? 68.156 -19.730 -31.500 1.00 38.91 282 TYR C CA 1
ATOM 9855 C C . TYR C 1 282 ? 68.712 -19.668 -30.084 1.00 37.40 282 TYR C C 1
ATOM 9856 O O . TYR C 1 282 ? 69.454 -18.749 -29.738 1.00 38.37 282 TYR C O 1
ATOM 9865 N N . GLU C 1 283 ? 68.351 -20.653 -29.269 1.00 42.42 283 GLU C N 1
ATOM 9866 C CA . GLU C 1 283 ? 68.808 -20.706 -27.886 1.00 44.86 283 GLU C CA 1
ATOM 9867 C C . GLU C 1 283 ? 70.266 -21.143 -27.820 1.00 45.87 283 GLU C C 1
ATOM 9868 O O . GLU C 1 283 ? 70.991 -20.780 -26.895 1.00 44.73 283 GLU C O 1
ATOM 9874 N N . LYS C 1 284 ? 70.695 -21.916 -28.813 1.00 38.15 284 LYS C N 1
ATOM 9875 C CA . LYS C 1 284 ? 72.066 -22.413 -28.860 1.00 35.71 284 LYS C CA 1
ATOM 9876 C C . LYS C 1 284 ? 73.043 -21.360 -29.375 1.00 38.09 284 LYS C C 1
ATOM 9877 O O . LYS C 1 284 ? 74.231 -21.633 -29.539 1.00 45.00 284 LYS C O 1
ATOM 9883 N N . MET C 1 285 ? 72.541 -20.156 -29.625 1.00 36.74 285 MET C N 1
ATOM 9884 C CA . MET C 1 285 ? 73.379 -19.074 -30.127 1.00 34.36 285 MET C CA 1
ATOM 9885 C C . MET C 1 285 ? 73.423 -17.899 -29.154 1.00 42.66 285 MET C C 1
ATOM 9886 O O . MET C 1 285 ? 74.383 -17.127 -29.147 1.00 48.20 285 MET C O 1
ATOM 9891 N N . ILE C 1 286 ? 72.385 -17.766 -28.335 1.00 38.16 286 ILE C N 1
ATOM 9892 C CA . ILE C 1 286 ? 72.320 -16.674 -27.368 1.00 45.39 286 ILE C CA 1
ATOM 9893 C C . ILE C 1 286 ? 72.294 -17.178 -25.927 1.00 50.30 286 ILE C C 1
ATOM 9894 O O . ILE C 1 286 ? 72.551 -16.420 -24.992 1.00 48.44 286 ILE C O 1
ATOM 9899 N N . GLY C 1 287 ? 71.986 -18.459 -25.755 1.00 42.52 287 GLY C N 1
ATOM 9900 C CA . GLY C 1 287 ? 71.981 -19.066 -24.436 1.00 47.54 287 GLY C CA 1
ATOM 9901 C C . GLY C 1 287 ? 73.387 -19.282 -23.913 1.00 57.42 287 GLY C C 1
ATOM 9902 O O . GLY C 1 287 ? 74.352 -19.271 -24.679 1.00 63.02 287 GLY C O 1
ATOM 9903 N N . GLY C 1 288 ? 73.506 -19.480 -22.605 1.00 61.81 288 GLY C N 1
ATOM 9904 C CA . GLY C 1 288 ? 74.801 -19.663 -21.978 1.00 53.34 288 GLY C CA 1
ATOM 9905 C C . GLY C 1 288 ? 75.221 -21.116 -21.876 1.00 58.24 288 GLY C C 1
ATOM 9906 O O . GLY C 1 288 ? 76.307 -21.420 -21.386 1.00 72.92 288 GLY C O 1
ATOM 9907 N N . LYS C 1 289 ? 74.362 -22.018 -22.340 1.00 53.27 289 LYS C N 1
ATOM 9908 C CA . LYS C 1 289 ? 74.643 -23.447 -22.263 1.00 45.96 289 LYS C CA 1
ATOM 9909 C C . LYS C 1 289 ? 75.837 -23.835 -23.131 1.00 60.73 289 LYS C C 1
ATOM 9910 O O . LYS C 1 289 ? 76.714 -24.581 -22.696 1.00 65.83 289 LYS C O 1
ATOM 9916 N N . TYR C 1 290 ? 75.867 -23.322 -24.357 1.00 62.16 290 TYR C N 1
ATOM 9917 C CA . TYR C 1 290 ? 76.928 -23.664 -25.297 1.00 50.19 290 TYR C CA 1
ATOM 9918 C C . TYR C 1 290 ? 77.824 -22.475 -25.634 1.00 57.53 290 TYR C C 1
ATOM 9919 O O . TYR C 1 290 ? 78.416 -22.429 -26.712 1.00 56.30 290 TYR C O 1
ATOM 9928 N N . MET C 1 291 ? 77.923 -21.516 -24.719 1.00 67.10 291 MET C N 1
ATOM 9929 C CA . MET C 1 291 ? 78.790 -20.361 -24.931 1.00 68.90 291 MET C CA 1
ATOM 9930 C C . MET C 1 291 ? 80.257 -20.772 -24.963 1.00 74.60 291 MET C C 1
ATOM 9931 O O . MET C 1 291 ? 80.987 -20.427 -25.893 1.00 75.09 291 MET C O 1
ATOM 9936 N N . GLY C 1 292 ? 80.681 -21.510 -23.943 1.00 78.20 292 GLY C N 1
ATOM 9937 C CA . GLY C 1 292 ? 82.054 -21.972 -23.852 1.00 80.71 292 GLY C CA 1
ATOM 9938 C C . GLY C 1 292 ? 82.395 -22.983 -24.929 1.00 71.15 292 GLY C C 1
ATOM 9939 O O . GLY C 1 292 ? 83.505 -22.984 -25.462 1.00 67.49 292 GLY C O 1
ATOM 9940 N N . GLU C 1 293 ? 81.436 -23.848 -25.246 1.00 71.06 293 GLU C N 1
ATOM 9941 C CA . GLU C 1 293 ? 81.604 -24.834 -26.308 1.00 67.83 293 GLU C CA 1
ATOM 9942 C C . GLU C 1 293 ? 81.801 -24.139 -27.650 1.00 70.16 293 GLU C C 1
ATOM 9943 O O . GLU C 1 293 ? 82.490 -24.648 -28.534 1.00 72.07 293 GLU C O 1
ATOM 9949 N N . LEU C 1 294 ? 81.196 -22.964 -27.790 1.00 71.88 294 LEU C N 1
ATOM 9950 C CA . LEU C 1 294 ? 81.305 -22.183 -29.014 1.00 68.13 294 LEU C CA 1
ATOM 9951 C C . LEU C 1 294 ? 82.656 -21.477 -29.081 1.00 69.73 294 LEU C C 1
ATOM 9952 O O . LEU C 1 294 ? 83.308 -21.464 -30.124 1.00 66.01 294 LEU C O 1
ATOM 9957 N N . VAL C 1 295 ? 83.068 -20.892 -27.960 1.00 68.76 295 VAL C N 1
ATOM 9958 C CA . VAL C 1 295 ? 84.370 -20.238 -27.861 1.00 66.08 295 VAL C CA 1
ATOM 9959 C C . VAL C 1 295 ? 85.499 -21.247 -28.073 1.00 71.80 295 VAL C C 1
ATOM 9960 O O . VAL C 1 295 ? 86.513 -20.939 -28.699 1.00 64.81 295 VAL C O 1
ATOM 9964 N N . ARG C 1 296 ? 85.305 -22.459 -27.565 1.00 73.09 296 ARG C N 1
ATOM 9965 C CA . ARG C 1 296 ? 86.306 -23.513 -27.692 1.00 67.78 296 ARG C CA 1
ATOM 9966 C C . ARG C 1 296 ? 86.576 -23.879 -29.149 1.00 69.06 296 ARG C C 1
ATOM 9967 O O . ARG C 1 296 ? 87.729 -23.996 -29.563 1.00 74.57 296 ARG C O 1
ATOM 9975 N N . LEU C 1 297 ? 85.509 -24.053 -29.923 1.00 69.43 297 LEU C N 1
ATOM 9976 C CA . LEU C 1 297 ? 85.635 -24.488 -31.312 1.00 63.30 297 LEU C CA 1
ATOM 9977 C C . LEU C 1 297 ? 86.291 -23.447 -32.218 1.00 64.08 297 LEU C C 1
ATOM 9978 O O . LEU C 1 297 ? 86.911 -23.800 -33.221 1.00 62.67 297 LEU C O 1
ATOM 9983 N N . VAL C 1 298 ? 86.157 -22.171 -31.869 1.00 68.85 298 VAL C N 1
ATOM 9984 C CA . VAL C 1 298 ? 86.775 -21.111 -32.661 1.00 72.07 298 VAL C CA 1
ATOM 9985 C C . VAL C 1 298 ? 88.228 -20.899 -32.251 1.00 74.78 298 VAL C C 1
ATOM 9986 O O . VAL C 1 298 ? 88.991 -20.237 -32.955 1.00 81.25 298 VAL C O 1
ATOM 9990 N N . LEU C 1 299 ? 88.604 -21.462 -31.107 1.00 75.50 299 LEU C N 1
ATOM 9991 C CA . LEU C 1 299 ? 89.991 -21.422 -30.664 1.00 78.12 299 LEU C CA 1
ATOM 9992 C C . LEU C 1 299 ? 90.802 -22.502 -31.369 1.00 71.66 299 LEU C C 1
ATOM 9993 O O . LEU C 1 299 ? 91.918 -22.253 -31.822 1.00 77.29 299 LEU C O 1
ATOM 9998 N N . ILE C 1 300 ? 90.231 -23.699 -31.470 1.00 65.29 300 ILE C N 1
ATOM 9999 C CA . ILE C 1 300 ? 90.902 -24.807 -32.143 1.00 66.69 300 ILE C CA 1
ATOM 10000 C C . ILE C 1 300 ? 90.902 -24.606 -33.656 1.00 73.25 300 ILE C C 1
ATOM 10001 O O . ILE C 1 300 ? 91.706 -25.204 -34.371 1.00 84.22 300 ILE C O 1
ATOM 10006 N N . LYS C 1 301 ? 89.995 -23.762 -34.136 1.00 79.23 301 LYS C N 1
ATOM 10007 C CA . LYS C 1 301 ? 89.948 -23.404 -35.546 1.00 81.39 301 LYS C CA 1
ATOM 10008 C C . LYS C 1 301 ? 91.076 -22.420 -35.816 1.00 80.90 301 LYS C C 1
ATOM 10009 O O . LYS C 1 301 ? 91.659 -22.398 -36.900 1.00 81.11 301 LYS C O 1
ATOM 10015 N N . MET C 1 302 ? 91.380 -21.613 -34.806 1.00 75.91 302 MET C N 1
ATOM 10016 C CA . MET C 1 302 ? 92.428 -20.608 -34.896 1.00 76.52 302 MET C CA 1
ATOM 10017 C C . MET C 1 302 ? 93.799 -21.259 -34.726 1.00 94.05 302 MET C C 1
ATOM 10018 O O . MET C 1 302 ? 94.798 -20.777 -35.259 1.00 96.91 302 MET C O 1
ATOM 10023 N N . VAL C 1 303 ? 93.833 -22.363 -33.985 1.00 93.63 303 VAL C N 1
ATOM 10024 C CA . VAL C 1 303 ? 95.070 -23.103 -33.749 1.00 85.73 303 VAL C CA 1
ATOM 10025 C C . VAL C 1 303 ? 95.526 -23.854 -34.998 1.00 84.27 303 VAL C C 1
ATOM 10026 O O . VAL C 1 303 ? 96.687 -23.763 -35.399 1.00 89.56 303 VAL C O 1
ATOM 10030 N N . ASN C 1 304 ? 94.603 -24.588 -35.613 1.00 88.04 304 ASN C N 1
ATOM 10031 C CA . ASN C 1 304 ? 94.910 -25.388 -36.796 1.00 88.63 304 ASN C CA 1
ATOM 10032 C C . ASN C 1 304 ? 95.321 -24.549 -38.005 1.00 88.12 304 ASN C C 1
ATOM 10033 O O . ASN C 1 304 ? 95.893 -25.066 -38.964 1.00 76.75 304 ASN C O 1
ATOM 10038 N N . GLU C 1 305 ? 95.025 -23.253 -37.953 1.00 90.83 305 GLU C N 1
ATOM 10039 C CA . GLU C 1 305 ? 95.414 -22.333 -39.013 1.00 85.81 305 GLU C CA 1
ATOM 10040 C C . GLU C 1 305 ? 96.759 -21.694 -38.677 1.00 94.35 305 GLU C C 1
ATOM 10041 O O . GLU C 1 305 ? 97.179 -20.733 -39.322 1.00 99.68 305 GLU C O 1
ATOM 10047 N N . ASN C 1 306 ? 97.420 -22.240 -37.658 1.00 92.67 306 ASN C N 1
ATOM 10048 C CA . ASN C 1 306 ? 98.716 -21.749 -37.191 1.00 96.72 306 ASN C CA 1
ATOM 10049 C C . ASN C 1 306 ? 98.682 -20.274 -36.793 1.00 99.62 306 ASN C C 1
ATOM 10050 O O . ASN C 1 306 ? 99.470 -19.469 -37.288 1.00 105.98 306 ASN C O 1
ATOM 10055 N N . LEU C 1 307 ? 97.763 -19.930 -35.896 1.00 97.83 307 LEU C N 1
ATOM 10056 C CA . LEU C 1 307 ? 97.606 -18.552 -35.442 1.00 96.56 307 LEU C CA 1
ATOM 10057 C C . LEU C 1 307 ? 97.661 -18.475 -33.923 1.00 86.37 307 LEU C C 1
ATOM 10058 O O . LEU C 1 307 ? 98.209 -17.529 -33.356 1.00 70.34 307 LEU C O 1
ATOM 10063 N N . LEU C 1 308 ? 97.080 -19.477 -33.273 1.00 90.48 308 LEU C N 1
ATOM 10064 C CA . LEU C 1 308 ? 97.062 -19.540 -31.821 1.00 92.16 308 LEU C CA 1
ATOM 10065 C C . LEU C 1 308 ? 97.985 -20.656 -31.346 1.00 95.63 308 LEU C C 1
ATOM 10066 O O . LEU C 1 308 ? 98.063 -21.713 -31.973 1.00 93.30 308 LEU C O 1
ATOM 10071 N N . PHE C 1 309 ? 98.681 -20.406 -30.240 1.00 99.90 309 PHE C N 1
ATOM 10072 C CA . PHE C 1 309 ? 99.636 -21.358 -29.666 1.00 106.82 309 PHE C CA 1
ATOM 10073 C C . PHE C 1 309 ? 100.716 -21.738 -30.675 1.00 107.00 309 PHE C C 1
ATOM 10074 O O . PHE C 1 309 ? 101.420 -20.873 -31.201 1.00 100.78 309 PHE C O 1
ATOM 10082 N N . GLY C 1 310 ? 100.843 -23.033 -30.942 1.00 94.47 310 GLY C N 1
ATOM 10083 C CA . GLY C 1 310 ? 101.812 -23.518 -31.906 1.00 95.57 310 GLY C CA 1
ATOM 10084 C C . GLY C 1 310 ? 101.158 -24.358 -32.985 1.00 96.26 310 GLY C C 1
ATOM 10085 O O . GLY C 1 310 ? 101.556 -24.316 -34.150 1.00 99.88 310 GLY C O 1
ATOM 10086 N N . GLY C 1 311 ? 100.144 -25.122 -32.593 1.00 89.90 311 GLY C N 1
ATOM 10087 C CA . GLY C 1 311 ? 99.436 -25.986 -33.518 1.00 93.70 311 GLY C CA 1
ATOM 10088 C C . GLY C 1 311 ? 98.837 -27.188 -32.814 1.00 113.77 311 GLY C C 1
ATOM 10089 O O . GLY C 1 311 ? 98.145 -28.000 -33.428 1.00 113.65 311 GLY C O 1
ATOM 10090 N N . GLU C 1 312 ? 99.103 -27.298 -31.516 1.00 111.07 312 GLU C N 1
ATOM 10091 C CA . GLU C 1 312 ? 98.609 -28.418 -30.726 1.00 109.25 312 GLU C CA 1
ATOM 10092 C C . GLU C 1 312 ? 97.751 -27.940 -29.560 1.00 101.85 312 GLU C C 1
ATOM 10093 O O . GLU C 1 312 ? 97.855 -26.792 -29.128 1.00 96.72 312 GLU C O 1
ATOM 10099 N N . SER C 1 313 ? 96.906 -28.831 -29.052 1.00 101.37 313 SER C N 1
ATOM 10100 C CA . SER C 1 313 ? 96.023 -28.502 -27.943 1.00 98.11 313 SER C CA 1
ATOM 10101 C C . SER C 1 313 ? 96.042 -29.627 -26.916 1.00 91.95 313 SER C C 1
ATOM 10102 O O . SER C 1 313 ? 96.377 -30.766 -27.242 1.00 98.19 313 SER C O 1
ATOM 10105 N N . SER C 1 314 ? 95.680 -29.310 -25.677 1.00 85.25 314 SER C N 1
ATOM 10106 C CA . SER C 1 314 ? 95.599 -30.321 -24.629 1.00 98.24 314 SER C CA 1
ATOM 10107 C C . SER C 1 314 ? 94.474 -31.307 -24.926 1.00 96.16 314 SER C C 1
ATOM 10108 O O . SER C 1 314 ? 93.697 -31.111 -25.861 1.00 96.15 314 SER C O 1
ATOM 10111 N N . GLU C 1 315 ? 94.384 -32.367 -24.128 1.00 96.41 315 GLU C N 1
ATOM 10112 C CA . GLU C 1 315 ? 93.307 -33.339 -24.287 1.00 102.15 315 GLU C CA 1
ATOM 10113 C C . GLU C 1 315 ? 91.982 -32.782 -23.782 1.00 103.23 315 GLU C C 1
ATOM 10114 O O . GLU C 1 315 ? 90.937 -33.419 -23.910 1.00 102.82 315 GLU C O 1
ATOM 10120 N N . LYS C 1 316 ? 92.042 -31.590 -23.200 1.00 97.73 316 LYS C N 1
ATOM 10121 C CA . LYS C 1 316 ? 90.847 -30.868 -22.800 1.00 95.81 316 LYS C CA 1
ATOM 10122 C C . LYS C 1 316 ? 90.346 -30.046 -23.980 1.00 94.98 316 LYS C C 1
ATOM 10123 O O . LYS C 1 316 ? 89.192 -30.164 -24.386 1.00 90.62 316 LYS C O 1
ATOM 10129 N N . LEU C 1 317 ? 91.236 -29.237 -24.548 1.00 89.06 317 LEU C N 1
ATOM 10130 C CA . LEU C 1 317 ? 90.878 -28.307 -25.617 1.00 87.98 317 LEU C CA 1
ATOM 10131 C C . LEU C 1 317 ? 90.433 -28.999 -26.909 1.00 91.51 317 LEU C C 1
ATOM 10132 O O . LEU C 1 317 ? 90.124 -28.337 -27.897 1.00 89.78 317 LEU C O 1
ATOM 10137 N N . LYS C 1 318 ? 90.405 -30.327 -26.899 1.00 91.71 318 LYS C N 1
ATOM 10138 C CA . LYS C 1 318 ? 89.953 -31.092 -28.054 1.00 91.63 318 LYS C CA 1
ATOM 10139 C C . LYS C 1 318 ? 88.781 -31.993 -27.683 1.00 85.21 318 LYS C C 1
ATOM 10140 O O . LYS C 1 318 ? 88.329 -32.805 -28.489 1.00 88.62 318 LYS C O 1
ATOM 10146 N N . THR C 1 319 ? 88.291 -31.837 -26.458 1.00 76.73 319 THR C N 1
ATOM 10147 C CA . THR C 1 319 ? 87.180 -32.643 -25.968 1.00 94.40 319 THR C CA 1
ATOM 10148 C C . THR C 1 319 ? 85.883 -31.839 -25.953 1.00 91.50 319 THR C C 1
ATOM 10149 O O . THR C 1 319 ? 85.871 -30.667 -25.577 1.00 84.99 319 THR C O 1
ATOM 10153 N N . ARG C 1 320 ? 84.793 -32.480 -26.363 1.00 87.64 320 ARG C N 1
ATOM 10154 C CA . ARG C 1 320 ? 83.490 -31.830 -26.419 1.00 93.07 320 ARG C CA 1
ATOM 10155 C C . ARG C 1 320 ? 82.974 -31.486 -25.025 1.00 91.72 320 ARG C C 1
ATOM 10156 O O . ARG C 1 320 ? 82.591 -32.371 -24.260 1.00 90.56 320 ARG C O 1
ATOM 10164 N N . GLY C 1 321 ? 82.966 -30.197 -24.703 1.00 85.99 321 GLY C N 1
ATOM 10165 C CA . GLY C 1 321 ? 82.480 -29.736 -23.416 1.00 85.29 321 GLY C CA 1
ATOM 10166 C C . GLY C 1 321 ? 83.589 -29.555 -22.398 1.00 81.77 321 GLY C C 1
ATOM 10167 O O . GLY C 1 321 ? 83.526 -30.098 -21.296 1.00 78.33 321 GLY C O 1
ATOM 10168 N N . ALA C 1 322 ? 84.607 -28.786 -22.768 1.00 79.08 322 ALA C N 1
ATOM 10169 C CA . ALA C 1 322 ? 85.733 -28.533 -21.878 1.00 79.33 322 ALA C CA 1
ATOM 10170 C C . ALA C 1 322 ? 85.766 -27.078 -21.429 1.00 85.31 322 ALA C C 1
ATOM 10171 O O . ALA C 1 322 ? 85.705 -26.787 -20.235 1.00 95.09 322 ALA C O 1
ATOM 10173 N N . PHE C 1 323 ? 85.871 -26.171 -22.395 1.00 81.29 323 PHE C N 1
ATOM 10174 C CA . PHE C 1 323 ? 85.869 -24.743 -22.108 1.00 79.16 323 PHE C CA 1
ATOM 10175 C C . PHE C 1 323 ? 84.534 -24.352 -21.487 1.00 87.26 323 PHE C C 1
ATOM 10176 O O . PHE C 1 323 ? 83.525 -24.249 -22.184 1.00 83.99 323 PHE C O 1
ATOM 10184 N N . GLU C 1 324 ? 84.530 -24.147 -20.174 1.00 92.94 324 GLU C N 1
ATOM 10185 C CA . GLU C 1 324 ? 83.305 -23.809 -19.456 1.00 88.19 324 GLU C CA 1
ATOM 10186 C C . GLU C 1 324 ? 82.788 -22.422 -19.827 1.00 89.20 324 GLU C C 1
ATOM 10187 O O . GLU C 1 324 ? 83.555 -21.552 -20.241 1.00 83.97 324 GLU C O 1
ATOM 10193 N N . THR C 1 325 ? 81.482 -22.227 -19.675 1.00 84.43 325 THR C N 1
ATOM 10194 C CA . THR C 1 325 ? 80.845 -20.953 -19.988 1.00 84.79 325 THR C CA 1
ATOM 10195 C C . THR C 1 325 ? 81.346 -19.846 -19.068 1.00 80.82 325 THR C C 1
ATOM 10196 O O . THR C 1 325 ? 81.601 -18.724 -19.508 1.00 75.24 325 THR C O 1
ATOM 10200 N N . GLN C 1 326 ? 81.492 -20.176 -17.789 1.00 81.43 326 GLN C N 1
ATOM 10201 C CA . GLN C 1 326 ? 81.934 -19.216 -16.782 1.00 85.31 326 GLN C CA 1
ATOM 10202 C C . GLN C 1 326 ? 83.308 -18.628 -17.095 1.00 81.83 326 GLN C C 1
ATOM 10203 O O . GLN C 1 326 ? 83.612 -17.505 -16.697 1.00 84.02 326 GLN C O 1
ATOM 10209 N N . PHE C 1 327 ? 84.130 -19.388 -17.813 1.00 84.20 327 PHE C N 1
ATOM 10210 C CA . PHE C 1 327 ? 85.453 -18.921 -18.214 1.00 82.00 327 PHE C CA 1
ATOM 10211 C C . PHE C 1 327 ? 85.354 -17.701 -19.124 1.00 77.31 327 PHE C C 1
ATOM 10212 O O . PHE C 1 327 ? 86.173 -16.787 -19.040 1.00 77.98 327 PHE C O 1
ATOM 10220 N N . VAL C 1 328 ? 84.344 -17.697 -19.990 1.00 73.44 328 VAL C N 1
ATOM 10221 C CA . VAL C 1 328 ? 84.133 -16.604 -20.935 1.00 65.82 328 VAL C CA 1
ATOM 10222 C C . VAL C 1 328 ? 83.938 -15.273 -20.214 1.00 67.49 328 VAL C C 1
ATOM 10223 O O . VAL C 1 328 ? 84.480 -14.248 -20.626 1.00 68.40 328 VAL C O 1
ATOM 10227 N N . SER C 1 329 ? 83.169 -15.299 -19.131 1.00 67.42 329 SER C N 1
ATOM 10228 C CA . SER C 1 329 ? 82.912 -14.097 -18.347 1.00 71.55 329 SER C CA 1
ATOM 10229 C C . SER C 1 329 ? 84.147 -13.671 -17.559 1.00 78.87 329 SER C C 1
ATOM 10230 O O . SER C 1 329 ? 84.415 -12.479 -17.407 1.00 84.17 329 SER C O 1
ATOM 10233 N N . GLN C 1 330 ? 84.896 -14.650 -17.062 1.00 78.45 330 GLN C N 1
ATOM 10234 C CA . GLN C 1 330 ? 86.101 -14.380 -16.285 1.00 71.62 330 GLN C CA 1
ATOM 10235 C C . GLN C 1 330 ? 87.195 -13.766 -17.152 1.00 75.21 330 GLN C C 1
ATOM 10236 O O . GLN C 1 330 ? 87.879 -12.831 -16.735 1.00 76.70 330 GLN C O 1
ATOM 10242 N N . ILE C 1 331 ? 87.354 -14.300 -18.359 1.00 70.40 331 ILE C N 1
ATOM 10243 C CA . ILE C 1 331 ? 88.341 -13.791 -19.305 1.00 71.54 331 ILE C CA 1
ATOM 10244 C C . ILE C 1 331 ? 87.957 -12.396 -19.794 1.00 72.97 331 ILE C C 1
ATOM 10245 O O . ILE C 1 331 ? 88.810 -11.522 -19.952 1.00 75.38 331 ILE C O 1
ATOM 10250 N N . GLU C 1 332 ? 86.662 -12.189 -20.013 1.00 78.98 332 GLU C N 1
ATOM 10251 C CA . GLU C 1 332 ? 86.166 -10.921 -20.535 1.00 84.62 332 GLU C CA 1
ATOM 10252 C C . GLU C 1 332 ? 86.086 -9.850 -19.445 1.00 81.36 332 GLU C C 1
ATOM 10253 O O . GLU C 1 332 ? 85.773 -8.691 -19.722 1.00 79.44 332 GLU C O 1
ATOM 10259 N N . ALA C 1 333 ? 86.376 -10.244 -18.209 1.00 81.61 333 ALA C N 1
ATOM 10260 C CA . ALA C 1 333 ? 86.396 -9.310 -17.088 1.00 84.89 333 ALA C CA 1
ATOM 10261 C C . ALA C 1 333 ? 87.753 -9.318 -16.395 1.00 90.75 333 ALA C C 1
ATOM 10262 O O . ALA C 1 333 ? 87.924 -8.715 -15.335 1.00 87.15 333 ALA C O 1
ATOM 10264 N N . ASP C 1 334 ? 88.716 -10.005 -17.001 1.00 93.36 334 ASP C N 1
ATOM 10265 C CA . ASP C 1 334 ? 90.055 -10.111 -16.434 1.00 98.44 334 ASP C CA 1
ATOM 10266 C C . ASP C 1 334 ? 90.839 -8.818 -16.645 1.00 101.17 334 ASP C C 1
ATOM 10267 O O . ASP C 1 334 ? 90.569 -8.063 -17.580 1.00 98.21 334 ASP C O 1
ATOM 10272 N N . THR C 1 335 ? 91.810 -8.571 -15.771 1.00 101.18 335 THR C N 1
ATOM 10273 C CA . THR C 1 335 ? 92.602 -7.346 -15.822 1.00 98.88 335 THR C CA 1
ATOM 10274 C C . THR C 1 335 ? 93.555 -7.320 -17.016 1.00 103.46 335 THR C C 1
ATOM 10275 O O . THR C 1 335 ? 93.571 -8.240 -17.833 1.00 100.69 335 THR C O 1
ATOM 10279 N N . SER C 1 336 ? 94.351 -6.258 -17.104 1.00 101.06 336 SER C N 1
ATOM 10280 C CA . SER C 1 336 ? 95.290 -6.083 -18.207 1.00 92.21 336 SER C CA 1
ATOM 10281 C C . SER C 1 336 ? 96.430 -7.094 -18.144 1.00 95.15 336 SER C C 1
ATOM 10282 O O . SER C 1 336 ? 97.106 -7.345 -19.142 1.00 93.33 336 SER C O 1
ATOM 10285 N N . ASP C 1 337 ? 96.634 -7.674 -16.966 1.00 99.52 337 ASP C N 1
ATOM 10286 C CA . ASP C 1 337 ? 97.725 -8.615 -16.747 1.00 96.08 337 ASP C CA 1
ATOM 10287 C C . ASP C 1 337 ? 97.443 -9.972 -17.383 1.00 98.67 337 ASP C C 1
ATOM 10288 O O . ASP C 1 337 ? 98.351 -10.792 -17.529 1.00 97.04 337 ASP C O 1
ATOM 10293 N N . PHE C 1 338 ? 96.185 -10.197 -17.759 1.00 100.51 338 PHE C N 1
ATOM 10294 C CA . PHE C 1 338 ? 95.722 -11.505 -18.220 1.00 92.37 338 PHE C CA 1
ATOM 10295 C C . PHE C 1 338 ? 96.013 -12.577 -17.172 1.00 91.31 338 PHE C C 1
ATOM 10296 O O . PHE C 1 338 ? 96.331 -13.718 -17.504 1.00 90.25 338 PHE C O 1
ATOM 10304 N N . LYS C 1 339 ? 95.894 -12.192 -15.905 1.00 95.31 339 LYS C N 1
ATOM 10305 C CA . LYS C 1 339 ? 96.222 -13.066 -14.784 1.00 98.65 339 LYS C CA 1
ATOM 10306 C C . LYS C 1 339 ? 95.292 -14.272 -14.704 1.00 97.84 339 LYS C C 1
ATOM 10307 O O . LYS C 1 339 ? 95.746 -15.413 -14.626 1.00 89.79 339 LYS C O 1
ATOM 10313 N N . GLN C 1 340 ? 93.989 -14.012 -14.723 1.00 103.55 340 GLN C N 1
ATOM 10314 C CA . GLN C 1 340 ? 92.995 -15.076 -14.658 1.00 96.74 340 GLN C CA 1
ATOM 10315 C C . GLN C 1 340 ? 92.952 -15.871 -15.960 1.00 93.27 340 GLN C C 1
ATOM 10316 O O . GLN C 1 340 ? 92.726 -17.082 -15.954 1.00 85.24 340 GLN C O 1
ATOM 10322 N N . THR C 1 341 ? 93.176 -15.180 -17.074 1.00 93.96 341 THR C N 1
ATOM 10323 C CA . THR C 1 341 ? 93.192 -15.817 -18.386 1.00 92.66 341 THR C CA 1
ATOM 10324 C C . THR C 1 341 ? 94.334 -16.824 -18.478 1.00 93.25 341 THR C C 1
ATOM 10325 O O . THR C 1 341 ? 94.184 -17.897 -19.065 1.00 87.03 341 THR C O 1
ATOM 10329 N N . LEU C 1 342 ? 95.472 -16.469 -17.888 1.00 95.43 342 LEU C N 1
ATOM 10330 C CA . LEU C 1 342 ? 96.638 -17.346 -17.865 1.00 95.61 342 LEU C CA 1
ATOM 10331 C C . LEU C 1 342 ? 96.338 -18.641 -17.117 1.00 89.46 342 LEU C C 1
ATOM 10332 O O . LEU C 1 342 ? 96.738 -19.721 -17.548 1.00 87.66 342 LEU C O 1
ATOM 10337 N N . ASN C 1 343 ? 95.631 -18.519 -15.997 1.00 84.00 343 ASN C N 1
ATOM 10338 C CA . ASN C 1 343 ? 95.279 -19.669 -15.171 1.00 82.23 343 ASN C CA 1
ATOM 10339 C C . ASN C 1 343 ? 94.460 -20.710 -15.925 1.00 87.82 343 ASN C C 1
ATOM 10340 O O . ASN C 1 343 ? 94.817 -21.888 -15.956 1.00 81.72 343 ASN C O 1
ATOM 10345 N N . ILE C 1 344 ? 93.365 -20.265 -16.532 1.00 97.63 344 ILE C N 1
ATOM 10346 C CA . ILE C 1 344 ? 92.450 -21.153 -17.240 1.00 95.80 344 ILE C CA 1
ATOM 10347 C C . ILE C 1 344 ? 93.141 -21.892 -18.385 1.00 89.78 344 ILE C C 1
ATOM 10348 O O . ILE C 1 344 ? 92.918 -23.086 -18.590 1.00 87.91 344 ILE C O 1
ATOM 10353 N N . LEU C 1 345 ? 93.985 -21.178 -19.121 1.00 82.03 345 LEU C N 1
ATOM 10354 C CA . LEU C 1 345 ? 94.726 -21.774 -20.227 1.00 82.96 345 LEU C CA 1
ATOM 10355 C C . LEU C 1 345 ? 95.799 -22.740 -19.729 1.00 94.81 345 LEU C C 1
ATOM 10356 O O . LEU C 1 345 ? 96.017 -23.797 -20.322 1.00 91.43 345 LEU C O 1
ATOM 10361 N N . ARG C 1 346 ? 96.462 -22.375 -18.636 1.00 93.51 346 ARG C N 1
ATOM 10362 C CA . ARG C 1 346 ? 97.527 -23.201 -18.074 1.00 94.45 346 ARG C CA 1
ATOM 10363 C C . ARG C 1 346 ? 96.984 -24.439 -17.366 1.00 99.55 346 ARG C C 1
ATOM 10364 O O . ARG C 1 346 ? 97.564 -25.522 -17.467 1.00 109.01 346 ARG C O 1
ATOM 10372 N N . THR C 1 347 ? 95.873 -24.275 -16.653 1.00 96.29 347 THR C N 1
ATOM 10373 C CA . THR C 1 347 ? 95.275 -25.376 -15.902 1.00 108.21 347 THR C CA 1
ATOM 10374 C C . THR C 1 347 ? 94.901 -26.527 -16.832 1.00 111.40 347 THR C C 1
ATOM 10375 O O . THR C 1 347 ? 95.523 -27.589 -16.797 1.00 122.33 347 THR C O 1
ATOM 10379 N N . LEU C 1 348 ? 93.891 -26.307 -17.667 1.00 100.89 348 LEU C N 1
ATOM 10380 C CA . LEU C 1 348 ? 93.476 -27.305 -18.647 1.00 102.91 348 LEU C CA 1
ATOM 10381 C C . LEU C 1 348 ? 93.541 -26.741 -20.065 1.00 107.17 348 LEU C C 1
ATOM 10382 O O . LEU C 1 348 ? 92.540 -26.241 -20.579 1.00 102.54 348 LEU C O 1
ATOM 10387 N N . GLY C 1 349 ? 94.709 -26.820 -20.698 1.00 106.40 349 GLY C N 1
ATOM 10388 C CA . GLY C 1 349 ? 95.891 -27.410 -20.097 1.00 105.15 349 GLY C CA 1
ATOM 10389 C C . GLY C 1 349 ? 97.097 -27.334 -21.015 1.00 106.10 349 GLY C C 1
ATOM 10390 O O . GLY C 1 349 ? 97.876 -28.283 -21.111 1.00 101.20 349 GLY C O 1
ATOM 10391 N N . VAL C 1 350 ? 97.248 -26.202 -21.698 1.00 109.66 350 VAL C N 1
ATOM 10392 C CA . VAL C 1 350 ? 98.370 -25.997 -22.609 1.00 113.48 350 VAL C CA 1
ATOM 10393 C C . VAL C 1 350 ? 99.141 -24.728 -22.250 1.00 110.43 350 VAL C C 1
ATOM 10394 O O . VAL C 1 350 ? 98.740 -23.979 -21.360 1.00 98.93 350 VAL C O 1
ATOM 10398 N N . GLN C 1 351 ? 100.248 -24.494 -22.948 1.00 115.05 351 GLN C N 1
ATOM 10399 C CA . GLN C 1 351 ? 101.049 -23.292 -22.742 1.00 121.75 351 GLN C CA 1
ATOM 10400 C C . GLN C 1 351 ? 100.619 -22.192 -23.708 1.00 124.40 351 GLN C C 1
ATOM 10401 O O . GLN C 1 351 ? 100.402 -22.448 -24.893 1.00 124.11 351 GLN C O 1
ATOM 10407 N N . ALA C 1 352 ? 100.496 -20.970 -23.199 1.00 116.17 352 ALA C N 1
ATOM 10408 C CA . ALA C 1 352 ? 100.056 -19.846 -24.018 1.00 114.41 352 ALA C CA 1
ATOM 10409 C C . ALA C 1 352 ? 100.895 -18.595 -23.775 1.00 107.00 352 ALA C C 1
ATOM 10410 O O . ALA C 1 352 ? 101.312 -18.323 -22.648 1.00 100.25 352 ALA C O 1
ATOM 10412 N N . THR C 1 353 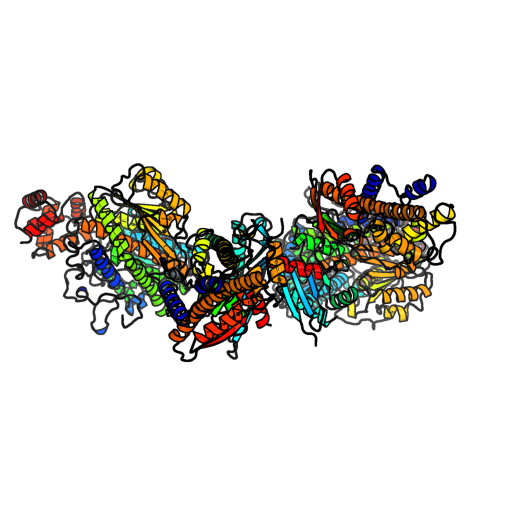? 101.134 -17.835 -24.840 1.00 98.79 353 THR C N 1
ATOM 10413 C CA . THR C 1 353 ? 101.907 -16.602 -24.750 1.00 91.77 353 THR C CA 1
ATOM 10414 C C . THR C 1 353 ? 101.005 -15.436 -24.359 1.00 90.19 353 THR C C 1
ATOM 10415 O O . THR C 1 353 ? 99.880 -15.639 -23.904 1.00 99.07 353 THR C O 1
ATOM 10419 N N . ILE C 1 354 ? 101.500 -14.215 -24.541 1.00 86.68 354 ILE C N 1
ATOM 10420 C CA . ILE C 1 354 ? 100.728 -13.026 -24.199 1.00 85.61 354 ILE C CA 1
ATOM 10421 C C . ILE C 1 354 ? 99.877 -12.574 -25.384 1.00 90.44 354 ILE C C 1
ATOM 10422 O O . ILE C 1 354 ? 98.897 -11.847 -25.216 1.00 85.46 354 ILE C O 1
ATOM 10427 N N . GLY C 1 355 ? 100.256 -13.016 -26.579 1.00 92.23 355 GLY C N 1
ATOM 10428 C CA . GLY C 1 355 ? 99.507 -12.705 -27.780 1.00 85.17 355 GLY C CA 1
ATOM 10429 C C . GLY C 1 355 ? 98.364 -13.679 -27.969 1.00 86.58 355 GLY C C 1
ATOM 10430 O O . GLY C 1 355 ? 97.368 -13.367 -28.620 1.00 92.17 355 GLY C O 1
ATOM 10431 N N . ASP C 1 356 ? 98.511 -14.868 -27.392 1.00 85.43 356 ASP C N 1
ATOM 10432 C CA . ASP C 1 356 ? 97.471 -15.886 -27.462 1.00 95.03 356 ASP C CA 1
ATOM 10433 C C . ASP C 1 356 ? 96.315 -15.546 -26.531 1.00 95.09 356 ASP C C 1
ATOM 10434 O O . ASP C 1 356 ? 95.151 -15.754 -26.872 1.00 93.53 356 ASP C O 1
ATOM 10439 N N . CYS C 1 357 ? 96.644 -15.022 -25.354 1.00 91.43 357 CYS C N 1
ATOM 10440 C CA . CYS C 1 357 ? 95.635 -14.644 -24.372 1.00 85.39 357 CYS C CA 1
ATOM 10441 C C . CYS C 1 357 ? 94.782 -13.482 -24.867 1.00 93.70 357 CYS C C 1
ATOM 10442 O O . CYS C 1 357 ? 93.600 -13.385 -24.540 1.00 100.86 357 CYS C O 1
ATOM 10445 N N . HIS C 1 358 ? 95.389 -12.601 -25.656 1.00 85.96 358 HIS C N 1
ATOM 10446 C CA . HIS C 1 358 ? 94.670 -11.465 -26.220 1.00 91.20 358 HIS C CA 1
ATOM 10447 C C . HIS C 1 358 ? 93.708 -11.929 -27.309 1.00 86.49 358 HIS C C 1
ATOM 10448 O O . HIS C 1 358 ? 92.654 -11.327 -27.517 1.00 80.71 358 HIS C O 1
ATOM 10455 N N . ALA C 1 359 ? 94.075 -13.006 -27.996 1.00 86.13 359 ALA C N 1
ATOM 10456 C CA . ALA C 1 359 ? 93.239 -13.569 -29.050 1.00 80.17 359 ALA C CA 1
ATOM 10457 C C . ALA C 1 359 ? 92.065 -14.347 -28.464 1.00 81.44 359 ALA C C 1
ATOM 10458 O O . ALA C 1 359 ? 90.969 -14.348 -29.023 1.00 83.98 359 ALA C O 1
ATOM 10460 N N . VAL C 1 360 ? 92.305 -15.012 -27.338 1.00 74.58 360 VAL C N 1
ATOM 10461 C CA . VAL C 1 360 ? 91.250 -15.731 -26.635 1.00 79.58 360 VAL C CA 1
ATOM 10462 C C . VAL C 1 360 ? 90.257 -14.735 -26.045 1.00 84.85 360 VAL C C 1
ATOM 10463 O O . VAL C 1 360 ? 89.045 -14.957 -26.069 1.00 80.66 360 VAL C O 1
ATOM 10467 N N . ARG C 1 361 ? 90.783 -13.629 -25.528 1.00 84.46 361 ARG C N 1
ATOM 10468 C CA . ARG C 1 361 ? 89.957 -12.568 -24.965 1.00 81.01 361 ARG C CA 1
ATOM 10469 C C . ARG C 1 361 ? 89.123 -11.909 -26.061 1.00 76.71 361 ARG C C 1
ATOM 10470 O O . ARG C 1 361 ? 87.988 -11.497 -25.828 1.00 74.93 361 ARG C O 1
ATOM 10478 N N . LEU C 1 362 ? 89.696 -11.819 -27.257 1.00 66.07 362 LEU C N 1
ATOM 10479 C CA . LEU C 1 362 ? 88.994 -11.258 -28.405 1.00 58.60 362 LEU C CA 1
ATOM 10480 C C . LEU C 1 362 ? 87.936 -12.229 -28.916 1.00 69.90 362 LEU C C 1
ATOM 10481 O O . LEU C 1 362 ? 86.877 -11.817 -29.390 1.00 75.55 362 LEU C O 1
ATOM 10486 N N . ALA C 1 363 ? 88.232 -13.522 -28.816 1.00 72.89 363 ALA C N 1
ATOM 10487 C CA . ALA C 1 363 ? 87.309 -14.560 -29.262 1.00 68.47 363 ALA C CA 1
ATOM 10488 C C . ALA C 1 363 ? 86.096 -14.649 -28.345 1.00 64.83 363 ALA C C 1
ATOM 10489 O O . ALA C 1 363 ? 84.985 -14.931 -28.795 1.00 78.50 363 ALA C O 1
ATOM 10491 N N . CYS C 1 364 ? 86.315 -14.411 -27.056 1.00 71.19 364 CYS C N 1
ATOM 10492 C CA . CYS C 1 364 ? 85.229 -14.428 -26.084 1.00 67.51 364 CYS C CA 1
ATOM 10493 C C . CYS C 1 364 ? 84.318 -13.221 -26.265 1.00 62.54 364 CYS C C 1
ATOM 10494 O O . CYS C 1 364 ? 83.105 -13.320 -26.093 1.00 64.36 364 CYS C O 1
ATOM 10497 N N . GLU C 1 365 ? 84.910 -12.083 -26.615 1.00 64.11 365 GLU C N 1
ATOM 10498 C CA . GLU C 1 365 ? 84.139 -10.869 -26.859 1.00 64.05 365 GLU C CA 1
ATOM 10499 C C . GLU C 1 365 ? 83.266 -11.004 -28.100 1.00 68.50 365 GLU C C 1
ATOM 10500 O O . GLU C 1 365 ? 82.169 -10.453 -28.156 1.00 70.11 365 GLU C O 1
ATOM 10506 N N . SER C 1 366 ? 83.756 -11.741 -29.091 1.00 68.16 366 SER C N 1
ATOM 10507 C CA . SER C 1 366 ? 83.027 -11.925 -30.342 1.00 66.60 366 SER C CA 1
ATOM 10508 C C . SER C 1 366 ? 81.762 -12.755 -30.144 1.00 58.27 366 SER C C 1
ATOM 10509 O O . SER C 1 366 ? 80.676 -12.352 -30.558 1.00 59.30 366 SER C O 1
ATOM 10512 N N . VAL C 1 367 ? 81.913 -13.914 -29.511 1.00 53.67 367 VAL C N 1
ATOM 10513 C CA . VAL C 1 367 ? 80.789 -14.811 -29.264 1.00 58.02 367 VAL C CA 1
ATOM 10514 C C . VAL C 1 367 ? 79.768 -14.176 -28.324 1.00 59.09 367 VAL C C 1
ATOM 10515 O O . VAL C 1 367 ? 78.559 -14.290 -28.536 1.00 60.20 367 VAL C O 1
ATOM 10519 N N . SER C 1 368 ? 80.261 -13.497 -27.293 1.00 55.11 368 SER C N 1
ATOM 10520 C CA . SER C 1 368 ? 79.394 -12.873 -26.300 1.00 54.73 368 SER C CA 1
ATOM 10521 C C . SER C 1 368 ? 78.606 -11.704 -26.891 1.00 56.80 368 SER C C 1
ATOM 10522 O O . SER C 1 368 ? 77.431 -11.514 -26.573 1.00 45.62 368 SER C O 1
ATOM 10525 N N . THR C 1 369 ? 79.254 -10.926 -27.753 1.00 55.16 369 THR C N 1
ATOM 10526 C CA . THR C 1 369 ? 78.603 -9.786 -28.393 1.00 48.94 369 THR C CA 1
ATOM 10527 C C . THR C 1 369 ? 77.509 -10.240 -29.355 1.00 45.47 369 THR C C 1
ATOM 10528 O O . THR C 1 369 ? 76.432 -9.644 -29.407 1.00 48.36 369 THR C O 1
ATOM 10532 N N . ARG C 1 370 ? 77.785 -11.301 -30.108 1.00 46.79 370 ARG C N 1
ATOM 10533 C CA . ARG C 1 370 ? 76.822 -11.826 -31.069 1.00 41.54 370 ARG C CA 1
ATOM 10534 C C . ARG C 1 370 ? 75.553 -12.295 -30.370 1.00 39.78 370 ARG C C 1
ATOM 10535 O O . ARG C 1 370 ? 74.447 -12.100 -30.872 1.00 41.20 370 ARG C O 1
ATOM 10543 N N . ALA C 1 371 ? 75.723 -12.910 -29.204 1.00 38.65 371 ALA C N 1
ATOM 10544 C CA . ALA C 1 371 ? 74.597 -13.403 -28.422 1.00 41.05 371 ALA C CA 1
ATOM 10545 C C . ALA C 1 371 ? 73.753 -12.256 -27.875 1.00 38.73 371 ALA C C 1
ATOM 10546 O O . ALA C 1 371 ? 72.538 -12.380 -27.733 1.00 36.28 371 ALA C O 1
ATOM 10548 N N . ALA C 1 372 ? 74.405 -11.138 -27.572 1.00 37.75 372 ALA C N 1
ATOM 10549 C CA . ALA C 1 372 ? 73.724 -9.984 -26.998 1.00 32.14 372 ALA C CA 1
ATOM 10550 C C . ALA C 1 372 ? 72.944 -9.195 -28.044 1.00 33.49 372 ALA C C 1
ATOM 10551 O O . ALA C 1 372 ? 71.867 -8.674 -27.760 1.00 44.82 372 ALA C O 1
ATOM 10553 N N . ILE C 1 373 ? 73.488 -9.104 -29.253 1.00 35.32 373 ILE C N 1
ATOM 10554 C CA . ILE C 1 373 ? 72.837 -8.347 -30.317 1.00 37.61 373 ILE C CA 1
ATOM 10555 C C . ILE C 1 373 ? 71.713 -9.141 -30.981 1.00 38.75 373 ILE C C 1
ATOM 10556 O O . ILE C 1 373 ? 70.762 -8.562 -31.505 1.00 38.24 373 ILE C O 1
ATOM 10561 N N . MET C 1 374 ? 71.822 -10.466 -30.954 1.00 38.61 374 MET C N 1
ATOM 10562 C CA . MET C 1 374 ? 70.776 -11.321 -31.506 1.00 34.92 374 MET C CA 1
ATOM 10563 C C . MET C 1 374 ? 69.602 -11.421 -30.544 1.00 38.84 374 MET C C 1
ATOM 10564 O O . MET C 1 374 ? 68.446 -11.489 -30.963 1.00 41.63 374 MET C O 1
ATOM 10569 N N . CYS C 1 375 ? 69.907 -11.432 -29.252 1.00 37.48 375 CYS C N 1
ATOM 10570 C CA . CYS C 1 375 ? 68.874 -11.431 -28.228 1.00 33.29 375 CYS C CA 1
ATOM 10571 C C . CYS C 1 375 ? 68.176 -10.076 -28.236 1.00 35.33 375 CYS C C 1
ATOM 10572 O O . CYS C 1 375 ? 66.987 -9.973 -27.936 1.00 44.34 375 CYS C O 1
ATOM 10575 N N . SER C 1 376 ? 68.928 -9.041 -28.593 1.00 33.04 376 SER C N 1
ATOM 10576 C CA . SER C 1 376 ? 68.386 -7.692 -28.691 1.00 34.21 376 SER C CA 1
ATOM 10577 C C . SER C 1 376 ? 67.440 -7.570 -29.877 1.00 35.08 376 SER C C 1
ATOM 10578 O O . SER C 1 376 ? 66.430 -6.872 -29.807 1.00 38.44 376 SER C O 1
ATOM 10581 N N . ALA C 1 377 ? 67.776 -8.251 -30.967 1.00 38.04 377 ALA C N 1
ATOM 10582 C CA . ALA C 1 377 ? 66.965 -8.208 -32.178 1.00 37.94 377 ALA C CA 1
ATOM 10583 C C . ALA C 1 377 ? 65.634 -8.921 -31.975 1.00 32.57 377 ALA C C 1
ATOM 10584 O O . ALA C 1 377 ? 64.616 -8.525 -32.541 1.00 36.54 377 ALA C O 1
ATOM 10586 N N . GLY C 1 378 ? 65.650 -9.974 -31.165 1.00 25.35 378 GLY C N 1
ATOM 10587 C CA . GLY C 1 378 ? 64.443 -10.721 -30.866 1.00 35.24 378 GLY C CA 1
ATOM 10588 C C . GLY C 1 378 ? 63.491 -9.931 -29.988 1.00 40.12 378 GLY C C 1
ATOM 10589 O O . GLY C 1 378 ? 62.286 -9.890 -30.242 1.00 32.67 378 GLY C O 1
ATOM 10590 N N . LEU C 1 379 ? 64.034 -9.304 -28.950 1.00 36.49 379 LEU C N 1
ATOM 10591 C CA . LEU C 1 379 ? 63.230 -8.515 -28.024 1.00 33.69 379 LEU C CA 1
ATOM 10592 C C . LEU C 1 379 ? 62.683 -7.262 -28.698 1.00 35.41 379 LEU C C 1
ATOM 10593 O O . LEU C 1 379 ? 61.557 -6.844 -28.429 1.00 34.91 379 LEU C O 1
ATOM 10598 N N . ALA C 1 380 ? 63.486 -6.667 -29.575 1.00 36.00 380 ALA C N 1
ATOM 10599 C CA . ALA C 1 380 ? 63.066 -5.485 -30.318 1.00 32.05 380 ALA C CA 1
ATOM 10600 C C . ALA C 1 380 ? 61.908 -5.824 -31.247 1.00 36.54 380 ALA C C 1
ATOM 10601 O O . ALA C 1 380 ? 61.037 -4.993 -31.497 1.00 37.47 380 ALA C O 1
ATOM 10603 N N . GLY C 1 381 ? 61.905 -7.053 -31.754 1.00 34.17 381 GLY C N 1
ATOM 10604 C CA . GLY C 1 381 ? 60.827 -7.524 -32.602 1.00 33.00 381 GLY C CA 1
ATOM 10605 C C . GLY C 1 381 ? 59.521 -7.620 -31.842 1.00 31.77 381 GLY C C 1
ATOM 10606 O O . GLY C 1 381 ? 58.456 -7.310 -32.375 1.00 34.63 381 GLY C O 1
ATOM 10607 N N . ILE C 1 382 ? 59.606 -8.053 -30.588 1.00 31.96 382 ILE C N 1
ATOM 10608 C CA . ILE C 1 382 ? 58.435 -8.149 -29.727 1.00 30.10 382 ILE C CA 1
ATOM 10609 C C . ILE C 1 382 ? 57.918 -6.761 -29.366 1.00 31.58 382 ILE C C 1
ATOM 10610 O O . ILE C 1 382 ? 56.723 -6.485 -29.473 1.00 28.88 382 ILE C O 1
ATOM 10615 N N . LEU C 1 383 ? 58.831 -5.891 -28.949 1.00 32.14 383 LEU C N 1
ATOM 10616 C CA . LEU C 1 383 ? 58.483 -4.534 -28.546 1.00 28.94 383 LEU C CA 1
ATOM 10617 C C . LEU C 1 383 ? 57.901 -3.726 -29.703 1.00 37.06 383 LEU C C 1
ATOM 10618 O O . LEU C 1 383 ? 56.929 -2.991 -29.526 1.00 47.42 383 LEU C O 1
ATOM 10623 N N . ASN C 1 384 ? 58.496 -3.866 -30.884 1.00 34.09 384 ASN C N 1
ATOM 10624 C CA . ASN C 1 384 ? 57.995 -3.183 -32.072 1.00 29.25 384 ASN C CA 1
ATOM 10625 C C . ASN C 1 384 ? 56.645 -3.732 -32.522 1.00 37.25 384 ASN C C 1
ATOM 10626 O O . ASN C 1 384 ? 55.840 -3.014 -33.114 1.00 45.88 384 ASN C O 1
ATOM 10631 N N . ARG C 1 385 ? 56.401 -5.008 -32.237 1.00 30.31 385 ARG C N 1
ATOM 10632 C CA . ARG C 1 385 ? 55.132 -5.631 -32.588 1.00 34.90 385 ARG C CA 1
ATOM 10633 C C . ARG C 1 385 ? 54.010 -5.119 -31.693 1.00 38.15 385 ARG C C 1
ATOM 10634 O O . ARG C 1 385 ? 52.915 -4.819 -32.167 1.00 44.94 385 ARG C O 1
ATOM 10642 N N . MET C 1 386 ? 54.291 -5.028 -30.397 1.00 38.39 386 MET C N 1
ATOM 10643 C CA . MET C 1 386 ? 53.315 -4.541 -29.430 1.00 38.48 386 MET C CA 1
ATOM 10644 C C . MET C 1 386 ? 52.937 -3.097 -29.728 1.00 49.30 386 MET C C 1
ATOM 10645 O O . MET C 1 386 ? 51.770 -2.715 -29.626 1.00 45.34 386 MET C O 1
ATOM 10650 N N . ARG C 1 387 ? 53.935 -2.301 -30.099 1.00 41.47 387 ARG C N 1
ATOM 10651 C CA . ARG C 1 387 ? 53.718 -0.906 -30.463 1.00 40.71 387 ARG C CA 1
ATOM 10652 C C . ARG C 1 387 ? 52.847 -0.800 -31.711 1.00 47.77 387 ARG C C 1
ATOM 10653 O O . ARG C 1 387 ? 52.016 0.101 -31.830 1.00 48.38 387 ARG C O 1
ATOM 10661 N N . GLN C 1 388 ? 53.042 -1.732 -32.638 1.00 43.91 388 GLN C N 1
ATOM 10662 C CA . GLN C 1 388 ? 52.278 -1.758 -33.878 1.00 44.16 388 GLN C CA 1
ATOM 10663 C C . GLN C 1 388 ? 50.846 -2.224 -33.631 1.00 50.00 388 GLN C C 1
ATOM 10664 O O . GLN C 1 388 ? 49.914 -1.788 -34.307 1.00 53.57 388 GLN C O 1
ATOM 10670 N N . SER C 1 389 ? 50.678 -3.110 -32.654 1.00 49.30 389 SER C N 1
ATOM 10671 C CA . SER C 1 389 ? 49.369 -3.674 -32.343 1.00 40.60 389 SER C CA 1
ATOM 10672 C C . SER C 1 389 ? 48.491 -2.703 -31.560 1.00 47.27 389 SER C C 1
ATOM 10673 O O . SER C 1 389 ? 47.269 -2.709 -31.700 1.00 48.17 389 SER C O 1
ATOM 10676 N N . ARG C 1 390 ? 49.119 -1.872 -30.735 1.00 53.59 390 ARG C N 1
ATOM 10677 C CA . ARG C 1 390 ? 48.382 -0.933 -29.898 1.00 46.29 390 ARG C CA 1
ATOM 10678 C C . ARG C 1 390 ? 48.250 0.436 -30.557 1.00 45.02 390 ARG C C 1
ATOM 10679 O O . ARG C 1 390 ? 47.598 1.330 -30.016 1.00 45.85 390 ARG C O 1
ATOM 10687 N N . ARG C 1 391 ? 48.872 0.585 -31.724 1.00 48.61 391 ARG C N 1
ATOM 10688 C CA . ARG C 1 391 ? 48.792 1.815 -32.510 1.00 51.85 391 ARG C CA 1
ATOM 10689 C C . ARG C 1 391 ? 49.237 3.034 -31.706 1.00 50.41 391 ARG C C 1
ATOM 10690 O O . ARG C 1 391 ? 48.636 4.104 -31.798 1.00 58.22 391 ARG C O 1
ATOM 10698 N N . GLU C 1 392 ? 50.292 2.863 -30.915 1.00 42.26 392 GLU C N 1
ATOM 10699 C CA . GLU C 1 392 ? 50.799 3.938 -30.072 1.00 46.82 392 GLU C CA 1
ATOM 10700 C C . GLU C 1 392 ? 51.992 4.637 -30.716 1.00 50.20 392 GLU C C 1
ATOM 10701 O O . GLU C 1 392 ? 52.904 3.985 -31.227 1.00 44.52 392 GLU C O 1
ATOM 10707 N N . GLU C 1 393 ? 51.978 5.966 -30.689 1.00 47.56 393 GLU C N 1
ATOM 10708 C CA . GLU C 1 393 ? 53.067 6.760 -31.247 1.00 42.65 393 GLU C CA 1
ATOM 10709 C C . GLU C 1 393 ? 54.358 6.532 -30.466 1.00 46.79 393 GLU C C 1
ATOM 10710 O O . GLU C 1 393 ? 55.443 6.462 -31.045 1.00 47.09 393 GLU C O 1
ATOM 10716 N N . LEU C 1 394 ? 54.231 6.415 -29.149 1.00 50.08 394 LEU C N 1
ATOM 10717 C CA . LEU C 1 394 ? 55.369 6.115 -28.288 1.00 47.95 394 LEU C CA 1
ATOM 10718 C C . LEU C 1 394 ? 54.993 5.055 -27.261 1.00 48.56 394 LEU C C 1
ATOM 10719 O O . LEU C 1 394 ? 54.097 5.264 -26.442 1.00 54.34 394 LEU C O 1
ATOM 10724 N N . LEU C 1 395 ? 55.679 3.918 -27.307 1.00 46.11 395 LEU C N 1
ATOM 10725 C CA . LEU C 1 395 ? 55.402 2.825 -26.383 1.00 47.99 395 LEU C CA 1
ATOM 10726 C C . LEU C 1 395 ? 56.246 2.930 -25.116 1.00 50.17 395 LEU C C 1
ATOM 10727 O O . LEU C 1 395 ? 57.395 2.490 -25.085 1.00 46.89 395 LEU C O 1
ATOM 10732 N N . ARG C 1 396 ? 55.669 3.520 -24.074 1.00 53.18 396 ARG C N 1
ATOM 10733 C CA . ARG C 1 396 ? 56.331 3.596 -22.780 1.00 37.02 396 ARG C CA 1
ATOM 10734 C C . ARG C 1 396 ? 56.133 2.281 -22.038 1.00 42.52 396 ARG C C 1
ATOM 10735 O O . ARG C 1 396 ? 55.075 2.035 -21.461 1.00 51.01 396 ARG C O 1
ATOM 10743 N N . ILE C 1 397 ? 57.160 1.437 -22.060 1.00 39.34 397 ILE C N 1
ATOM 10744 C CA . ILE C 1 397 ? 57.047 0.080 -21.542 1.00 35.42 397 ILE C CA 1
ATOM 10745 C C . ILE C 1 397 ? 58.207 -0.260 -20.606 1.00 44.20 397 ILE C C 1
ATOM 10746 O O . ILE C 1 397 ? 59.208 0.455 -20.555 1.00 49.79 397 ILE C O 1
ATOM 10751 N N . THR C 1 398 ? 58.058 -1.351 -19.861 1.00 38.19 398 THR C N 1
ATOM 10752 C CA . THR C 1 398 ? 59.098 -1.827 -18.959 1.00 37.38 398 THR C CA 1
ATOM 10753 C C . THR C 1 398 ? 59.336 -3.321 -19.174 1.00 40.05 398 THR C C 1
ATOM 10754 O O . THR C 1 398 ? 58.389 -4.099 -19.283 1.00 34.52 398 THR C O 1
ATOM 10758 N N . VAL C 1 399 ? 60.603 -3.716 -19.252 1.00 40.53 399 VAL C N 1
ATOM 10759 C CA . VAL C 1 399 ? 60.949 -5.116 -19.465 1.00 32.68 399 VAL C CA 1
ATOM 10760 C C . VAL C 1 399 ? 61.615 -5.719 -18.233 1.00 40.33 399 VAL C C 1
ATOM 10761 O O . VAL C 1 399 ? 62.645 -5.229 -17.769 1.00 43.42 399 VAL C O 1
ATOM 10765 N N . GLY C 1 400 ? 61.019 -6.783 -17.706 1.00 39.63 400 GLY C N 1
ATOM 10766 C CA . GLY C 1 400 ? 61.587 -7.492 -16.574 1.00 41.92 400 GLY C CA 1
ATOM 10767 C C . GLY C 1 400 ? 62.573 -8.544 -17.040 1.00 38.98 400 GLY C C 1
ATOM 10768 O O . GLY C 1 400 ? 62.217 -9.443 -17.800 1.00 37.85 400 GLY C O 1
ATOM 10769 N N . VAL C 1 401 ? 63.819 -8.431 -16.590 1.00 43.72 401 VAL C N 1
ATOM 10770 C CA . VAL C 1 401 ? 64.871 -9.330 -17.052 1.00 44.52 401 VAL C CA 1
ATOM 10771 C C . VAL C 1 401 ? 65.535 -10.101 -15.914 1.00 41.65 401 VAL C C 1
ATOM 10772 O O . VAL C 1 401 ? 65.831 -9.544 -14.857 1.00 44.12 401 VAL C O 1
ATOM 10776 N N . ASP C 1 402 ? 65.762 -11.391 -16.144 1.00 39.80 402 ASP C N 1
ATOM 10777 C CA . ASP C 1 402 ? 66.494 -12.233 -15.207 1.00 51.94 402 ASP C CA 1
ATOM 10778 C C . ASP C 1 402 ? 67.472 -13.095 -16.001 1.00 53.15 402 ASP C C 1
ATOM 10779 O O . ASP C 1 402 ? 67.522 -13.011 -17.227 1.00 55.31 402 ASP C O 1
ATOM 10784 N N . GLY C 1 403 ? 68.254 -13.915 -15.306 1.00 42.03 403 GLY C N 1
ATOM 10785 C CA . GLY C 1 403 ? 69.171 -14.820 -15.975 1.00 47.98 403 GLY C CA 1
ATOM 10786 C C . GLY C 1 403 ? 70.616 -14.669 -15.542 1.00 55.58 403 GLY C C 1
ATOM 10787 O O . GLY C 1 403 ? 71.044 -13.593 -15.123 1.00 51.53 403 GLY C O 1
ATOM 10788 N N . SER C 1 404 ? 71.370 -15.758 -15.649 1.00 49.85 404 SER C N 1
ATOM 10789 C CA . SER C 1 404 ? 72.777 -15.758 -15.272 1.00 51.52 404 SER C CA 1
ATOM 10790 C C . SER C 1 404 ? 73.600 -14.891 -16.217 1.00 51.47 404 SER C C 1
ATOM 10791 O O . SER C 1 404 ? 74.414 -14.083 -15.778 1.00 47.27 404 SER C O 1
ATOM 10794 N N . VAL C 1 405 ? 73.379 -15.063 -17.517 1.00 51.24 405 VAL C N 1
ATOM 10795 C CA . VAL C 1 405 ? 74.136 -14.333 -18.529 1.00 45.70 405 VAL C CA 1
ATOM 10796 C C . VAL C 1 405 ? 73.877 -12.828 -18.468 1.00 49.69 405 VAL C C 1
ATOM 10797 O O . VAL C 1 405 ? 74.801 -12.026 -18.599 1.00 50.59 405 VAL C O 1
ATOM 10801 N N . TYR C 1 406 ? 72.621 -12.448 -18.256 1.00 55.10 406 TYR C N 1
ATOM 10802 C CA . TYR C 1 406 ? 72.249 -11.036 -18.243 1.00 57.24 406 TYR C CA 1
ATOM 10803 C C . TYR C 1 406 ? 72.817 -10.283 -17.040 1.00 60.48 406 TYR C C 1
ATOM 10804 O O . TYR C 1 406 ? 73.095 -9.086 -17.124 1.00 54.91 406 TYR C O 1
ATOM 10813 N N . LYS C 1 407 ? 72.990 -10.986 -15.924 1.00 59.40 407 LYS C N 1
ATOM 10814 C CA . LYS C 1 407 ? 73.445 -10.353 -14.689 1.00 57.55 407 LYS C CA 1
ATOM 10815 C C . LYS C 1 407 ? 74.944 -10.523 -14.429 1.00 63.98 407 LYS C C 1
ATOM 10816 O O . LYS C 1 407 ? 75.603 -9.600 -13.951 1.00 61.33 407 LYS C O 1
ATOM 10822 N N . LEU C 1 408 ? 75.476 -11.701 -14.743 1.00 64.56 408 LEU C N 1
ATOM 10823 C CA . LEU C 1 408 ? 76.874 -12.011 -14.441 1.00 65.19 408 LEU C CA 1
ATOM 10824 C C . LEU C 1 408 ? 77.853 -11.482 -15.488 1.00 74.49 408 LEU C C 1
ATOM 10825 O O . LEU C 1 408 ? 78.862 -10.867 -15.142 1.00 81.79 408 LEU C O 1
ATOM 10830 N N . HIS C 1 409 ? 77.559 -11.728 -16.762 1.00 68.11 409 HIS C N 1
ATOM 10831 C CA . HIS C 1 409 ? 78.427 -11.276 -17.849 1.00 67.67 409 HIS C CA 1
ATOM 10832 C C . HIS C 1 409 ? 78.566 -9.756 -17.881 1.00 76.21 409 HIS C C 1
ATOM 10833 O O . HIS C 1 409 ? 77.575 -9.034 -17.768 1.00 85.69 409 HIS C O 1
ATOM 10840 N N . PRO C 1 410 ? 79.806 -9.271 -18.036 1.00 73.72 410 PRO C N 1
ATOM 10841 C CA . PRO C 1 410 ? 80.144 -7.843 -17.990 1.00 79.47 410 PRO C CA 1
ATOM 10842 C C . PRO C 1 410 ? 79.553 -7.043 -19.148 1.00 79.29 410 PRO C C 1
ATOM 10843 O O . PRO C 1 410 ? 78.700 -6.182 -18.930 1.00 80.59 410 PRO C O 1
ATOM 10847 N N . SER C 1 411 ? 80.008 -7.327 -20.363 1.00 75.39 411 SER C N 1
ATOM 10848 C CA . SER C 1 411 ? 79.644 -6.525 -21.527 1.00 80.44 411 SER C CA 1
ATOM 10849 C C . SER C 1 411 ? 78.334 -6.960 -22.181 1.00 80.18 411 SER C C 1
ATOM 10850 O O . SER C 1 411 ? 77.934 -6.402 -23.202 1.00 81.18 411 SER C O 1
ATOM 10853 N N . PHE C 1 412 ? 77.667 -7.950 -21.596 1.00 75.76 412 PHE C N 1
ATOM 10854 C CA . PHE C 1 412 ? 76.429 -8.466 -22.170 1.00 64.80 412 PHE C CA 1
ATOM 10855 C C . PHE C 1 412 ? 75.263 -7.507 -21.957 1.00 55.88 412 PHE C C 1
ATOM 10856 O O . PHE C 1 412 ? 74.551 -7.166 -22.900 1.00 50.59 412 PHE C O 1
ATOM 10864 N N . LYS C 1 413 ? 75.075 -7.080 -20.713 1.00 56.00 413 LYS C N 1
ATOM 10865 C CA . LYS C 1 413 ? 73.965 -6.205 -20.351 1.00 54.16 413 LYS C CA 1
ATOM 10866 C C . LYS C 1 413 ? 74.012 -4.864 -21.080 1.00 60.65 413 LYS C C 1
ATOM 10867 O O . LYS C 1 413 ? 73.001 -4.399 -21.607 1.00 68.67 413 LYS C O 1
ATOM 10873 N N . ASP C 1 414 ? 75.190 -4.249 -21.110 1.00 59.74 414 ASP C N 1
ATOM 10874 C CA . ASP C 1 414 ? 75.356 -2.935 -21.725 1.00 55.64 414 ASP C CA 1
ATOM 10875 C C . ASP C 1 414 ? 75.137 -2.971 -23.235 1.00 56.45 414 ASP C C 1
ATOM 10876 O O . ASP C 1 414 ? 74.479 -2.095 -23.796 1.00 54.06 414 ASP C O 1
ATOM 10881 N N . LYS C 1 415 ? 75.694 -3.987 -23.888 1.00 62.10 415 LYS C N 1
ATOM 10882 C CA . LYS C 1 415 ? 75.548 -4.141 -25.331 1.00 64.46 415 LYS C CA 1
ATOM 10883 C C . LYS C 1 415 ? 74.118 -4.522 -25.700 1.00 60.95 415 LYS C C 1
ATOM 10884 O O . LYS C 1 415 ? 73.637 -4.192 -26.785 1.00 57.85 415 LYS C O 1
ATOM 10890 N N . PHE C 1 416 ? 73.445 -5.218 -24.790 1.00 59.50 416 PHE C N 1
ATOM 10891 C CA . PHE C 1 416 ? 72.061 -5.623 -25.000 1.00 46.30 416 PHE C CA 1
ATOM 10892 C C . PHE C 1 416 ? 71.145 -4.407 -25.002 1.00 41.37 416 PHE C C 1
ATOM 10893 O O . PHE C 1 416 ? 70.275 -4.276 -25.861 1.00 45.72 416 PHE C O 1
ATOM 10901 N N . HIS C 1 417 ? 71.353 -3.518 -24.036 1.00 46.85 417 HIS C N 1
ATOM 10902 C CA . HIS C 1 417 ? 70.529 -2.323 -23.898 1.00 49.53 417 HIS C CA 1
ATOM 10903 C C . HIS C 1 417 ? 70.690 -1.377 -25.082 1.00 46.48 417 HIS C C 1
ATOM 10904 O O . HIS C 1 417 ? 69.711 -0.815 -25.573 1.00 48.70 417 HIS C O 1
ATOM 10911 N N . ALA C 1 418 ? 71.927 -1.212 -25.538 1.00 49.32 418 ALA C N 1
ATOM 10912 C CA . ALA C 1 418 ? 72.235 -0.269 -26.609 1.00 51.27 418 ALA C CA 1
ATOM 10913 C C . ALA C 1 418 ? 71.627 -0.679 -27.947 1.00 45.17 418 ALA C C 1
ATOM 10914 O O . ALA C 1 418 ? 71.196 0.172 -28.726 1.00 39.12 418 ALA C O 1
ATOM 10916 N N . THR C 1 419 ? 71.595 -1.981 -28.211 1.00 42.31 419 THR C N 1
ATOM 10917 C CA . THR C 1 419 ? 71.076 -2.488 -29.476 1.00 49.30 419 THR C CA 1
ATOM 10918 C C . THR C 1 419 ? 69.547 -2.504 -29.489 1.00 49.25 419 THR C C 1
ATOM 10919 O O . THR C 1 419 ? 68.923 -2.187 -30.503 1.00 46.10 419 THR C O 1
ATOM 10923 N N . VAL C 1 420 ? 68.951 -2.872 -28.357 1.00 40.89 420 VAL C N 1
ATOM 10924 C CA . VAL C 1 420 ? 67.502 -2.809 -28.193 1.00 37.96 420 VAL C CA 1
ATOM 10925 C C . VAL C 1 420 ? 67.021 -1.372 -28.378 1.00 47.02 420 VAL C C 1
ATOM 10926 O O . VAL C 1 420 ? 66.018 -1.117 -29.046 1.00 52.32 420 VAL C O 1
ATOM 10930 N N . LEU C 1 421 ? 67.762 -0.437 -27.793 1.00 42.48 421 LEU C N 1
ATOM 10931 C CA . LEU C 1 421 ? 67.431 0.980 -27.872 1.00 49.71 421 LEU C CA 1
ATOM 10932 C C . LEU C 1 421 ? 67.654 1.523 -29.281 1.00 46.97 421 LEU C C 1
ATOM 10933 O O . LEU C 1 421 ? 67.090 2.549 -29.658 1.00 48.00 421 LEU C O 1
ATOM 10938 N N . LYS C 1 422 ? 68.478 0.823 -30.055 1.00 51.52 422 LYS C N 1
ATOM 10939 C CA . LYS C 1 422 ? 68.815 1.246 -31.410 1.00 51.75 422 LYS C CA 1
ATOM 10940 C C . LYS C 1 422 ? 67.813 0.702 -32.425 1.00 52.95 422 LYS C C 1
ATOM 10941 O O . LYS C 1 422 ? 67.684 1.229 -33.530 1.00 53.06 422 LYS C O 1
ATOM 10947 N N . LEU C 1 423 ? 67.100 -0.352 -32.043 1.00 52.32 423 LEU C N 1
ATOM 10948 C CA . LEU C 1 423 ? 66.143 -0.992 -32.937 1.00 46.07 423 LEU C CA 1
ATOM 10949 C C . LEU C 1 423 ? 64.703 -0.588 -32.630 1.00 46.74 423 LEU C C 1
ATOM 10950 O O . LEU C 1 423 ? 63.784 -0.930 -33.374 1.00 45.79 423 LEU C O 1
ATOM 10955 N N . THR C 1 424 ? 64.510 0.138 -31.533 1.00 47.31 424 THR C N 1
ATOM 10956 C CA . THR C 1 424 ? 63.175 0.566 -31.127 1.00 46.75 424 THR C CA 1
ATOM 10957 C C . THR C 1 424 ? 63.086 2.083 -31.009 1.00 45.78 424 THR C C 1
ATOM 10958 O O . THR C 1 424 ? 63.300 2.646 -29.936 1.00 55.28 424 THR C O 1
ATOM 10962 N N . SER C 1 425 ? 62.763 2.738 -32.120 1.00 50.20 425 SER C N 1
ATOM 10963 C CA . SER C 1 425 ? 62.669 4.194 -32.157 1.00 61.63 425 SER C CA 1
ATOM 10964 C C . SER C 1 425 ? 61.473 4.717 -31.367 1.00 53.55 425 SER C C 1
ATOM 10965 O O . SER C 1 425 ? 61.605 5.637 -30.559 1.00 46.46 425 SER C O 1
ATOM 10968 N N . GLY C 1 426 ? 60.306 4.127 -31.602 1.00 41.02 426 GLY C N 1
ATOM 10969 C CA . GLY C 1 426 ? 59.083 4.581 -30.966 1.00 51.90 426 GLY C CA 1
ATOM 10970 C C . GLY C 1 426 ? 58.815 3.941 -29.617 1.00 44.58 426 GLY C C 1
ATOM 10971 O O . GLY C 1 426 ? 57.662 3.765 -29.225 1.00 44.37 426 GLY C O 1
ATOM 10972 N N . CYS C 1 427 ? 59.881 3.595 -28.902 1.00 40.51 427 CYS C N 1
ATOM 10973 C CA . CYS C 1 427 ? 59.746 2.982 -27.586 1.00 40.89 427 CYS C CA 1
ATOM 10974 C C . CYS C 1 427 ? 60.560 3.711 -26.522 1.00 45.80 427 CYS C C 1
ATOM 10975 O O . CYS C 1 427 ? 61.624 4.263 -26.803 1.00 46.98 427 CYS C O 1
ATOM 10978 N N . GLU C 1 428 ? 60.043 3.707 -25.298 1.00 42.08 428 GLU C N 1
ATOM 10979 C CA . GLU C 1 428 ? 60.739 4.279 -24.154 1.00 41.66 428 GLU C CA 1
ATOM 10980 C C . GLU C 1 428 ? 60.850 3.193 -23.091 1.00 43.06 428 GLU C C 1
ATOM 10981 O O . GLU C 1 428 ? 59.962 3.033 -22.254 1.00 49.75 428 GLU C O 1
ATOM 10987 N N . ILE C 1 429 ? 61.949 2.447 -23.136 1.00 41.08 429 ILE C N 1
ATOM 10988 C CA . ILE C 1 429 ? 62.060 1.189 -22.404 1.00 48.16 429 ILE C CA 1
ATOM 10989 C C . ILE C 1 429 ? 62.857 1.288 -21.104 1.00 49.61 429 ILE C C 1
ATOM 10990 O O . ILE C 1 429 ? 63.941 1.872 -21.066 1.00 48.89 429 ILE C O 1
ATOM 10995 N N . THR C 1 430 ? 62.306 0.704 -20.043 1.00 45.88 430 THR C N 1
ATOM 10996 C CA . THR C 1 430 ? 62.974 0.635 -18.749 1.00 48.22 430 THR C CA 1
ATOM 10997 C C . THR C 1 430 ? 63.190 -0.825 -18.358 1.00 49.96 430 THR C C 1
ATOM 10998 O O . THR C 1 430 ? 62.279 -1.644 -18.471 1.00 49.75 430 THR C O 1
ATOM 11002 N N . PHE C 1 431 ? 64.396 -1.151 -17.904 1.00 47.49 431 PHE C N 1
ATOM 11003 C CA . PHE C 1 431 ? 64.722 -2.523 -17.524 1.00 41.71 431 PHE C CA 1
ATOM 11004 C C . PHE C 1 431 ? 64.788 -2.687 -16.007 1.00 45.01 431 PHE C C 1
ATOM 11005 O O . PHE C 1 431 ? 65.269 -1.803 -15.299 1.00 47.65 431 PHE C O 1
ATOM 11013 N N . ILE C 1 432 ? 64.300 -3.823 -15.515 1.00 43.68 432 ILE C N 1
ATOM 11014 C CA . ILE C 1 432 ? 64.255 -4.087 -14.079 1.00 43.71 432 ILE C CA 1
ATOM 11015 C C . ILE C 1 432 ? 64.932 -5.409 -13.723 1.00 46.37 432 ILE C C 1
ATOM 11016 O O . ILE C 1 432 ? 64.664 -6.440 -14.341 1.00 44.59 432 ILE C O 1
ATOM 11021 N N . GLN C 1 433 ? 65.808 -5.371 -12.723 1.00 63.69 433 GLN C N 1
ATOM 11022 C CA . GLN C 1 433 ? 66.497 -6.567 -12.250 1.00 61.66 433 GLN C CA 1
ATOM 11023 C C . GLN C 1 433 ? 65.577 -7.429 -11.391 1.00 61.21 433 GLN C C 1
ATOM 11024 O O . GLN C 1 433 ? 65.037 -6.965 -10.386 1.00 55.05 433 GLN C O 1
ATOM 11030 N N . SER C 1 434 ? 65.404 -8.686 -11.789 1.00 65.64 434 SER C N 1
ATOM 11031 C CA . SER C 1 434 ? 64.547 -9.612 -11.055 1.00 74.97 434 SER C CA 1
ATOM 11032 C C . SER C 1 434 ? 65.252 -10.159 -9.817 1.00 69.27 434 SER C C 1
ATOM 11033 O O . SER C 1 434 ? 65.712 -9.399 -8.966 1.00 57.95 434 SER C O 1
ATOM 11036 N N . GLY C 1 437 ? 67.176 -8.035 -5.888 1.00 40.31 437 GLY C N 1
ATOM 11037 C CA . GLY C 1 437 ? 66.153 -9.053 -5.740 1.00 60.22 437 GLY C CA 1
ATOM 11038 C C . GLY C 1 437 ? 66.727 -10.457 -5.720 1.00 72.24 437 GLY C C 1
ATOM 11039 O O . GLY C 1 437 ? 67.904 -10.659 -6.022 1.00 65.24 437 GLY C O 1
ATOM 11040 N N . SER C 1 438 ? 65.892 -11.429 -5.366 1.00 60.80 438 SER C N 1
ATOM 11041 C CA . SER C 1 438 ? 66.324 -12.821 -5.282 1.00 69.83 438 SER C CA 1
ATOM 11042 C C . SER C 1 438 ? 65.139 -13.781 -5.355 1.00 62.25 438 SER C C 1
ATOM 11043 O O . SER C 1 438 ? 64.036 -13.455 -4.916 1.00 57.74 438 SER C O 1
ATOM 11046 N N . GLY C 1 439 ? 65.374 -14.966 -5.913 1.00 57.39 439 GLY C N 1
ATOM 11047 C CA . GLY C 1 439 ? 64.347 -15.989 -6.001 1.00 57.34 439 GLY C CA 1
ATOM 11048 C C . GLY C 1 439 ? 63.682 -16.080 -7.363 1.00 62.46 439 GLY C C 1
ATOM 11049 O O . GLY C 1 439 ? 63.625 -15.099 -8.105 1.00 55.50 439 GLY C O 1
ATOM 11050 N N . ARG C 1 440 ? 63.178 -17.266 -7.692 1.00 54.22 440 ARG C N 1
ATOM 11051 C CA . ARG C 1 440 ? 62.482 -17.486 -8.957 1.00 49.97 440 ARG C CA 1
ATOM 11052 C C . ARG C 1 440 ? 61.198 -18.291 -8.774 1.00 58.94 440 ARG C C 1
ATOM 11053 O O . ARG C 1 440 ? 60.900 -18.770 -7.679 1.00 52.00 440 ARG C O 1
ATOM 11061 N N . GLY C 1 441 ? 60.443 -18.434 -9.859 1.00 57.84 441 GLY C N 1
ATOM 11062 C CA . GLY C 1 441 ? 59.245 -19.254 -9.864 1.00 57.24 441 GLY C CA 1
ATOM 11063 C C . GLY C 1 441 ? 58.111 -18.720 -9.011 1.00 53.88 441 GLY C C 1
ATOM 11064 O O . GLY C 1 441 ? 57.948 -17.510 -8.854 1.00 42.74 441 GLY C O 1
ATOM 11065 N N . ALA C 1 442 ? 57.322 -19.637 -8.459 1.00 45.87 442 ALA C N 1
ATOM 11066 C CA . ALA C 1 442 ? 56.178 -19.277 -7.630 1.00 41.97 442 ALA C CA 1
ATOM 11067 C C . ALA C 1 442 ? 56.619 -18.613 -6.332 1.00 43.68 442 ALA C C 1
ATOM 11068 O O . ALA C 1 442 ? 55.899 -17.787 -5.774 1.00 44.10 442 ALA C O 1
ATOM 11070 N N . ALA C 1 443 ? 57.805 -18.982 -5.859 1.00 54.26 443 ALA C N 1
ATOM 11071 C CA . ALA C 1 443 ? 58.351 -18.425 -4.628 1.00 52.38 443 ALA C CA 1
ATOM 11072 C C . ALA C 1 443 ? 58.640 -16.937 -4.786 1.00 47.20 443 ALA C C 1
ATOM 11073 O O . ALA C 1 443 ? 58.450 -16.155 -3.854 1.00 46.59 443 ALA C O 1
ATOM 11075 N N . LEU C 1 444 ? 59.102 -16.553 -5.972 1.00 45.10 444 LEU C N 1
ATOM 11076 C CA . LEU C 1 444 ? 59.356 -15.151 -6.272 1.00 44.28 444 LEU C CA 1
ATOM 11077 C C . LEU C 1 444 ? 58.046 -14.375 -6.308 1.00 50.38 444 LEU C C 1
ATOM 11078 O O . LEU C 1 444 ? 57.936 -13.296 -5.727 1.00 42.39 444 LEU C O 1
ATOM 11083 N N . ILE C 1 445 ? 57.054 -14.937 -6.993 1.00 50.71 445 ILE C N 1
ATOM 11084 C CA . ILE C 1 445 ? 55.734 -14.325 -7.082 1.00 46.76 445 ILE C CA 1
ATOM 11085 C C . ILE C 1 445 ? 55.102 -14.216 -5.699 1.00 50.32 445 ILE C C 1
ATOM 11086 O O . ILE C 1 445 ? 54.470 -13.212 -5.371 1.00 52.87 445 ILE C O 1
ATOM 11091 N N . SER C 1 446 ? 55.295 -15.251 -4.889 1.00 50.61 446 SER C N 1
ATOM 11092 C CA . SER C 1 446 ? 54.752 -15.292 -3.536 1.00 46.79 446 SER C CA 1
ATOM 11093 C C . SER C 1 446 ? 55.313 -14.183 -2.650 1.00 48.25 446 SER C C 1
ATOM 11094 O O . SER C 1 446 ? 54.564 -13.480 -1.972 1.00 56.27 446 SER C O 1
ATOM 11097 N N . ALA C 1 447 ? 56.634 -14.033 -2.662 1.00 44.06 447 ALA C N 1
ATOM 11098 C CA . ALA C 1 447 ? 57.307 -13.066 -1.801 1.00 47.94 447 ALA C CA 1
ATOM 11099 C C . ALA C 1 447 ? 56.983 -11.621 -2.174 1.00 52.28 447 ALA C C 1
ATOM 11100 O O . ALA C 1 447 ? 56.680 -10.802 -1.305 1.00 53.98 447 ALA C O 1
ATOM 11102 N N . VAL C 1 448 ? 57.050 -11.314 -3.465 1.00 56.27 448 VAL C N 1
ATOM 11103 C CA . VAL C 1 448 ? 56.798 -9.958 -3.945 1.00 55.88 448 VAL C CA 1
ATOM 11104 C C . VAL C 1 448 ? 55.336 -9.559 -3.744 1.00 53.86 448 VAL C C 1
ATOM 11105 O O . VAL C 1 448 ? 55.033 -8.395 -3.474 1.00 55.46 448 VAL C O 1
ATOM 11109 N N . ALA C 1 449 ? 54.434 -10.530 -3.863 1.00 51.34 449 ALA C N 1
ATOM 11110 C CA . ALA C 1 449 ? 53.014 -10.286 -3.629 1.00 50.91 449 ALA C CA 1
ATOM 11111 C C . ALA C 1 449 ? 52.771 -9.816 -2.198 1.00 56.21 449 ALA C C 1
ATOM 11112 O O . ALA C 1 449 ? 52.072 -8.829 -1.975 1.00 55.53 449 ALA C O 1
ATOM 11114 N N . TYR C 1 450 ? 53.355 -10.527 -1.237 1.00 51.83 450 TYR C N 1
ATOM 11115 C CA . TYR C 1 450 ? 53.271 -10.142 0.169 1.00 55.80 450 TYR C CA 1
ATOM 11116 C C . TYR C 1 450 ? 53.866 -8.759 0.396 1.00 62.16 450 TYR C C 1
ATOM 11117 O O . TYR C 1 450 ? 53.273 -7.921 1.074 1.00 58.30 450 TYR C O 1
ATOM 11126 N N . LYS C 1 451 ? 55.045 -8.537 -0.178 1.00 58.71 451 LYS C N 1
ATOM 11127 C CA . LYS C 1 451 ? 55.776 -7.283 -0.020 1.00 52.82 451 LYS C CA 1
ATOM 11128 C C . LYS C 1 451 ? 54.962 -6.080 -0.491 1.00 65.82 451 LYS C C 1
ATOM 11129 O O . LYS C 1 451 ? 55.070 -4.988 0.069 1.00 68.88 451 LYS C O 1
ATOM 11135 N N . MET C 1 452 ? 54.141 -6.288 -1.515 1.00 62.59 452 MET C N 1
ATOM 11136 C CA . MET C 1 452 ? 53.329 -5.214 -2.073 1.00 54.47 452 MET C CA 1
ATOM 11137 C C . MET C 1 452 ? 51.944 -5.142 -1.435 1.00 65.47 452 MET C C 1
ATOM 11138 O O . MET C 1 452 ? 51.350 -4.067 -1.348 1.00 63.47 452 MET C O 1
ATOM 11143 N N . ALA C 1 453 ? 51.434 -6.288 -0.991 1.00 62.09 453 ALA C N 1
ATOM 11144 C CA . ALA C 1 453 ? 50.109 -6.353 -0.380 1.00 61.03 453 ALA C CA 1
ATOM 11145 C C . ALA C 1 453 ? 50.046 -5.539 0.907 1.00 73.15 453 ALA C C 1
ATOM 11146 O O . ALA C 1 453 ? 49.007 -4.969 1.241 1.00 74.47 453 ALA C O 1
ATOM 11148 N N . VAL C 1 454 ? 51.163 -5.488 1.626 1.00 83.49 454 VAL C N 1
ATOM 11149 C CA . VAL C 1 454 ? 51.246 -4.695 2.845 1.00 86.99 454 VAL C CA 1
ATOM 11150 C C . VAL C 1 454 ? 51.461 -3.224 2.495 1.00 96.35 454 VAL C C 1
ATOM 11151 O O . VAL C 1 454 ? 50.497 -2.483 2.300 1.00 94.37 454 VAL C O 1
ATOM 11155 N N . MET C 1 455 ? 52.727 -2.819 2.405 1.00 89.08 455 MET C N 1
ATOM 11156 C CA . MET C 1 455 ? 53.098 -1.446 2.061 1.00 88.64 455 MET C CA 1
ATOM 11157 C C . MET C 1 455 ? 52.405 -0.403 2.935 1.00 93.36 455 MET C C 1
ATOM 11158 O O . MET C 1 455 ? 51.469 0.265 2.496 1.00 109.72 455 MET C O 1
ATOM 11163 N N . THR D 2 4 ? 27.273 -7.340 -44.469 1.00 82.68 4 THR D N 1
ATOM 11164 C CA . THR D 2 4 ? 25.888 -6.886 -44.474 1.00 94.90 4 THR D CA 1
ATOM 11165 C C . THR D 2 4 ? 24.987 -7.839 -43.694 1.00 93.65 4 THR D C 1
ATOM 11166 O O . THR D 2 4 ? 23.773 -7.870 -43.900 1.00 89.27 4 THR D O 1
ATOM 11170 N N . ARG D 2 5 ? 25.589 -8.616 -42.800 1.00 86.92 5 ARG D N 1
ATOM 11171 C CA . ARG D 2 5 ? 24.838 -9.549 -41.968 1.00 75.82 5 ARG D CA 1
ATOM 11172 C C . ARG D 2 5 ? 24.438 -8.880 -40.657 1.00 71.19 5 ARG D C 1
ATOM 11173 O O . ARG D 2 5 ? 24.946 -7.813 -40.316 1.00 70.33 5 ARG D O 1
ATOM 11181 N N . LYS D 2 6 ? 23.528 -9.512 -39.922 1.00 71.97 6 LYS D N 1
ATOM 11182 C CA . LYS D 2 6 ? 23.041 -8.951 -38.666 1.00 66.09 6 LYS D CA 1
ATOM 11183 C C . LYS D 2 6 ? 23.949 -9.294 -37.487 1.00 70.33 6 LYS D C 1
ATOM 11184 O O . LYS D 2 6 ? 24.222 -8.444 -36.638 1.00 64.84 6 LYS D O 1
ATOM 11190 N N . TYR D 2 7 ? 24.415 -10.537 -37.438 1.00 71.73 7 TYR D N 1
ATOM 11191 C CA . TYR D 2 7 ? 25.273 -10.986 -36.347 1.00 72.01 7 TYR D CA 1
ATOM 11192 C C . TYR D 2 7 ? 26.696 -11.262 -36.822 1.00 73.16 7 TYR D C 1
ATOM 11193 O O . TYR D 2 7 ? 26.937 -11.464 -38.012 1.00 69.51 7 TYR D O 1
ATOM 11202 N N . GLN D 2 8 ? 27.636 -11.270 -35.881 1.00 74.55 8 GLN D N 1
ATOM 11203 C CA . GLN D 2 8 ? 29.025 -11.592 -36.186 1.00 66.38 8 GLN D CA 1
ATOM 11204 C C . GLN D 2 8 ? 29.239 -13.100 -36.232 1.00 68.32 8 GLN D C 1
ATOM 11205 O O . GLN D 2 8 ? 28.991 -13.802 -35.252 1.00 67.99 8 GLN D O 1
ATOM 11211 N N . HIS D 2 9 ? 29.700 -13.592 -37.377 1.00 64.85 9 HIS D N 1
ATOM 11212 C CA . HIS D 2 9 ? 29.953 -15.017 -37.553 1.00 55.21 9 HIS D CA 1
ATOM 11213 C C . HIS D 2 9 ? 31.445 -15.315 -37.645 1.00 44.14 9 HIS D C 1
ATOM 11214 O O . HIS D 2 9 ? 32.229 -14.481 -38.096 1.00 46.45 9 HIS D O 1
ATOM 11221 N N . VAL D 2 10 ? 31.828 -16.511 -37.213 1.00 42.85 10 VAL D N 1
ATOM 11222 C CA . VAL D 2 10 ? 33.209 -16.960 -37.325 1.00 55.02 10 VAL D CA 1
ATOM 11223 C C . VAL D 2 10 ? 33.475 -17.490 -38.730 1.00 53.32 10 VAL D C 1
ATOM 11224 O O . VAL D 2 10 ? 34.473 -17.137 -39.361 1.00 50.29 10 VAL D O 1
ATOM 11228 N N . ILE D 2 11 ? 32.571 -18.331 -39.219 1.00 43.56 11 ILE D N 1
ATOM 11229 C CA . ILE D 2 11 ? 32.702 -18.899 -40.554 1.00 51.85 11 ILE D CA 1
ATOM 11230 C C . ILE D 2 11 ? 31.891 -18.111 -41.574 1.00 61.66 11 ILE D C 1
ATOM 11231 O O . ILE D 2 11 ? 31.072 -17.264 -41.214 1.00 58.35 11 ILE D O 1
ATOM 11236 N N . GLU D 2 12 ? 32.124 -18.397 -42.850 1.00 64.94 12 GLU D N 1
ATOM 11237 C CA . GLU D 2 12 ? 31.391 -17.744 -43.925 1.00 61.30 12 GLU D CA 1
ATOM 11238 C C . GLU D 2 12 ? 30.390 -18.707 -44.552 1.00 62.52 12 GLU D C 1
ATOM 11239 O O . GLU D 2 12 ? 30.771 -19.650 -45.248 1.00 58.43 12 GLU D O 1
ATOM 11245 N N . THR D 2 13 ? 29.110 -18.466 -44.290 1.00 60.02 13 THR D N 1
ATOM 11246 C CA . THR D 2 13 ? 28.039 -19.303 -44.816 1.00 51.32 13 THR D CA 1
ATOM 11247 C C . THR D 2 13 ? 27.938 -19.175 -46.332 1.00 49.30 13 THR D C 1
ATOM 11248 O O . THR D 2 13 ? 28.213 -18.110 -46.886 1.00 50.76 13 THR D O 1
ATOM 11252 N N . PRO D 2 14 ? 27.545 -20.266 -47.010 1.00 49.66 14 PRO D N 1
ATOM 11253 C CA . PRO D 2 14 ? 27.400 -20.244 -48.469 1.00 63.44 14 PRO D CA 1
ATOM 11254 C C . PRO D 2 14 ? 26.294 -19.296 -48.919 1.00 65.19 14 PRO D C 1
ATOM 11255 O O . PRO D 2 14 ? 25.531 -18.800 -48.088 1.00 55.32 14 PRO D O 1
ATOM 11259 N N . ASP D 2 15 ? 26.221 -19.051 -50.224 1.00 78.53 15 ASP D N 1
ATOM 11260 C CA . ASP D 2 15 ? 25.219 -18.161 -50.802 1.00 72.87 15 ASP D CA 1
ATOM 11261 C C . ASP D 2 15 ? 23.802 -18.574 -50.408 1.00 69.01 15 ASP D C 1
ATOM 11262 O O . ASP D 2 15 ? 23.527 -19.765 -50.252 1.00 69.19 15 ASP D O 1
ATOM 11267 N N . PRO D 2 16 ? 22.908 -17.585 -50.229 1.00 72.89 16 PRO D N 1
ATOM 11268 C CA . PRO D 2 16 ? 21.506 -17.812 -49.856 1.00 70.92 16 PRO D CA 1
ATOM 11269 C C . PRO D 2 16 ? 20.849 -18.877 -50.727 1.00 82.68 16 PRO D C 1
ATOM 11270 O O . PRO D 2 16 ? 20.706 -18.684 -51.935 1.00 78.62 16 PRO D O 1
ATOM 11274 N N . GLY D 2 17 ? 20.465 -19.988 -50.106 1.00 77.28 17 GLY D N 1
ATOM 11275 C CA . GLY D 2 17 ? 19.929 -21.133 -50.819 1.00 78.77 17 GLY D CA 1
ATOM 11276 C C . GLY D 2 17 ? 18.723 -20.835 -51.687 1.00 84.55 17 GLY D C 1
ATOM 11277 O O . GLY D 2 17 ? 17.828 -20.084 -51.297 1.00 85.14 17 GLY D O 1
ATOM 11278 N N . LYS D 2 18 ? 18.704 -21.432 -52.874 1.00 84.83 18 LYS D N 1
ATOM 11279 C CA . LYS D 2 18 ? 17.589 -21.277 -53.800 1.00 83.60 18 LYS D CA 1
ATOM 11280 C C . LYS D 2 18 ? 16.462 -22.243 -53.448 1.00 80.64 18 LYS D C 1
ATOM 11281 O O . LYS D 2 18 ? 15.455 -22.325 -54.151 1.00 87.63 18 LYS D O 1
ATOM 11287 N N . TRP D 2 19 ? 16.644 -22.974 -52.353 1.00 69.49 19 TRP D N 1
ATOM 11288 C CA . TRP D 2 19 ? 15.630 -23.891 -51.853 1.00 67.83 19 TRP D CA 1
ATOM 11289 C C . TRP D 2 19 ? 14.656 -23.157 -50.941 1.00 73.09 19 TRP D C 1
ATOM 11290 O O . TRP D 2 19 ? 13.629 -23.707 -50.543 1.00 75.32 19 TRP D O 1
ATOM 11301 N N . GLU D 2 20 ? 14.987 -21.913 -50.607 1.00 78.64 20 GLU D N 1
ATOM 11302 C CA . GLU D 2 20 ? 14.187 -21.136 -49.665 1.00 79.27 20 GLU D CA 1
ATOM 11303 C C . GLU D 2 20 ? 12.898 -20.596 -50.279 1.00 77.83 20 GLU D C 1
ATOM 11304 O O . GLU D 2 20 ? 12.004 -20.149 -49.562 1.00 82.51 20 GLU D O 1
ATOM 11310 N N . LEU D 2 21 ? 12.804 -20.636 -51.604 1.00 84.36 21 LEU D N 1
ATOM 11311 C CA . LEU D 2 21 ? 11.585 -20.215 -52.286 1.00 90.58 21 LEU D CA 1
ATOM 11312 C C . LEU D 2 21 ? 10.626 -21.398 -52.391 1.00 85.27 21 LEU D C 1
ATOM 11313 O O . LEU D 2 21 ? 11.052 -22.534 -52.602 1.00 80.42 21 LEU D O 1
ATOM 11318 N N . ALA D 2 22 ? 9.334 -21.125 -52.238 1.00 88.79 22 ALA D N 1
ATOM 11319 C CA . ALA D 2 22 ? 8.316 -22.173 -52.203 1.00 86.65 22 ALA D CA 1
ATOM 11320 C C . ALA D 2 22 ? 8.249 -22.991 -53.492 1.00 84.35 22 ALA D C 1
ATOM 11321 O O . ALA D 2 22 ? 7.836 -24.149 -53.477 1.00 79.20 22 ALA D O 1
ATOM 11323 N N . GLY D 2 23 ? 8.664 -22.387 -54.600 1.00 82.92 23 GLY D N 1
ATOM 11324 C CA . GLY D 2 23 ? 8.620 -23.043 -55.895 1.00 70.06 23 GLY D CA 1
ATOM 11325 C C . GLY D 2 23 ? 9.548 -24.237 -56.016 1.00 72.58 23 GLY D C 1
ATOM 11326 O O . GLY D 2 23 ? 9.396 -25.057 -56.921 1.00 80.03 23 GLY D O 1
ATOM 11327 N N . TYR D 2 24 ? 10.512 -24.339 -55.106 1.00 69.85 24 TYR D N 1
ATOM 11328 C CA . TYR D 2 24 ? 11.463 -25.445 -55.125 1.00 69.37 24 TYR D CA 1
ATOM 11329 C C . TYR D 2 24 ? 10.891 -26.685 -54.444 1.00 61.22 24 TYR D C 1
ATOM 11330 O O . TYR D 2 24 ? 10.938 -26.804 -53.219 1.00 61.03 24 TYR D O 1
ATOM 11339 N N . GLU D 2 25 ? 10.355 -27.598 -55.251 1.00 61.60 25 GLU D N 1
ATOM 11340 C CA . GLU D 2 25 ? 9.772 -28.848 -54.762 1.00 60.74 25 GLU D CA 1
ATOM 11341 C C . GLU D 2 25 ? 8.716 -28.610 -53.685 1.00 61.93 25 GLU D C 1
ATOM 11342 O O . GLU D 2 25 ? 8.841 -29.099 -52.562 1.00 55.38 25 GLU D O 1
ATOM 11348 N N . GLU D 2 26 ? 7.676 -27.860 -54.040 1.00 68.15 26 GLU D N 1
ATOM 11349 C CA . GLU D 2 26 ? 6.632 -27.474 -53.092 1.00 64.83 26 GLU D CA 1
ATOM 11350 C C . GLU D 2 26 ? 5.831 -28.657 -52.552 1.00 51.81 26 GLU D C 1
ATOM 11351 O O . GLU D 2 26 ? 5.167 -28.545 -51.521 1.00 40.04 26 GLU D O 1
ATOM 11357 N N . SER D 2 27 ? 5.900 -29.787 -53.247 1.00 51.91 27 SER D N 1
ATOM 11358 C CA . SER D 2 27 ? 5.179 -30.986 -52.836 1.00 53.37 27 SER D CA 1
ATOM 11359 C C . SER D 2 27 ? 5.790 -31.614 -51.586 1.00 56.83 27 SER D C 1
ATOM 11360 O O . SER D 2 27 ? 5.096 -32.263 -50.804 1.00 42.06 27 SER D O 1
ATOM 11363 N N . LEU D 2 28 ? 7.092 -31.413 -51.404 1.00 54.42 28 LEU D N 1
ATOM 11364 C CA . LEU D 2 28 ? 7.813 -32.014 -50.287 1.00 47.20 28 LEU D CA 1
ATOM 11365 C C . LEU D 2 28 ? 8.158 -30.990 -49.209 1.00 42.66 28 LEU D C 1
ATOM 11366 O O . LEU D 2 28 ? 8.333 -29.807 -49.503 1.00 35.64 28 LEU D O 1
ATOM 11371 N N . PRO D 2 29 ? 8.249 -31.444 -47.948 1.00 41.99 29 PRO D N 1
ATOM 11372 C CA . PRO D 2 29 ? 8.740 -30.588 -46.864 1.00 49.71 29 PRO D CA 1
ATOM 11373 C C . PRO D 2 29 ? 10.252 -30.412 -46.973 1.00 52.10 29 PRO D C 1
ATOM 11374 O O . PRO D 2 29 ? 10.893 -31.161 -47.711 1.00 42.44 29 PRO D O 1
ATOM 11378 N N . ILE D 2 30 ? 10.806 -29.442 -46.250 1.00 46.10 30 ILE D N 1
ATOM 11379 C CA . ILE D 2 30 ? 12.233 -29.134 -46.327 1.00 49.24 30 ILE D CA 1
ATOM 11380 C C . ILE D 2 30 ? 13.113 -30.351 -46.046 1.00 47.04 30 ILE D C 1
ATOM 11381 O O . ILE D 2 30 ? 14.111 -30.577 -46.731 1.00 51.89 30 ILE D O 1
ATOM 11386 N N . SER D 2 31 ? 12.727 -31.140 -45.049 1.00 49.18 31 SER D N 1
ATOM 11387 C CA . SER D 2 31 ? 13.494 -32.318 -44.655 1.00 48.74 31 SER D CA 1
ATOM 11388 C C . SER D 2 31 ? 13.555 -33.369 -45.762 1.00 55.69 31 SER D C 1
ATOM 11389 O O . SER D 2 31 ? 14.486 -34.175 -45.812 1.00 57.16 31 SER D O 1
ATOM 11392 N N . GLU D 2 32 ? 12.564 -33.356 -46.649 1.00 52.38 32 GLU D N 1
ATOM 11393 C CA . GLU D 2 32 ? 12.495 -34.331 -47.733 1.00 51.78 32 GLU D CA 1
ATOM 11394 C C . GLU D 2 32 ? 12.951 -33.754 -49.071 1.00 48.09 32 GLU D C 1
ATOM 11395 O O . GLU D 2 32 ? 13.097 -34.484 -50.052 1.00 40.85 32 GLU D O 1
ATOM 11401 N N . LYS D 2 33 ? 13.174 -32.444 -49.107 1.00 47.39 33 LYS D N 1
ATOM 11402 C CA . LYS D 2 33 ? 13.667 -31.785 -50.312 1.00 43.02 33 LYS D CA 1
ATOM 11403 C C . LYS D 2 33 ? 15.102 -32.201 -50.611 1.00 53.65 33 LYS D C 1
ATOM 11404 O O . LYS D 2 33 ? 15.826 -32.651 -49.722 1.00 57.82 33 LYS D O 1
ATOM 11410 N N . SER D 2 34 ? 15.510 -32.048 -51.867 1.00 53.21 34 SER D N 1
ATOM 11411 C CA . SER D 2 34 ? 16.893 -32.293 -52.255 1.00 53.97 34 SER D CA 1
ATOM 11412 C C . SER D 2 34 ? 17.688 -30.999 -52.132 1.00 53.81 34 SER D C 1
ATOM 11413 O O . SER D 2 34 ? 17.111 -29.912 -52.102 1.00 46.81 34 SER D O 1
ATOM 11416 N N . ASN D 2 35 ? 19.010 -31.114 -52.058 1.00 55.67 35 ASN D N 1
ATOM 11417 C CA . ASN D 2 35 ? 19.859 -29.936 -51.922 1.00 56.37 35 ASN D CA 1
ATOM 11418 C C . ASN D 2 35 ? 20.449 -29.492 -53.259 1.00 50.43 35 ASN D C 1
ATOM 11419 O O . ASN D 2 35 ? 21.178 -30.248 -53.901 1.00 54.32 35 ASN D O 1
ATOM 11424 N N . PRO D 2 36 ? 20.124 -28.258 -53.678 1.00 46.80 36 PRO D N 1
ATOM 11425 C CA . PRO D 2 36 ? 20.533 -27.665 -54.957 1.00 59.20 36 PRO D CA 1
ATOM 11426 C C . PRO D 2 36 ? 22.040 -27.702 -55.210 1.00 68.50 36 PRO D C 1
ATOM 11427 O O . PRO D 2 36 ? 22.457 -27.992 -56.330 1.00 69.06 36 PRO D O 1
ATOM 11431 N N . MET D 2 37 ? 22.843 -27.415 -54.190 1.00 61.99 37 MET D N 1
ATOM 11432 C CA . MET D 2 37 ? 24.290 -27.340 -54.373 1.00 61.82 37 MET D CA 1
ATOM 11433 C C . MET D 2 37 ? 24.955 -28.714 -54.445 1.00 58.56 37 MET D C 1
ATOM 11434 O O . MET D 2 37 ? 26.178 -28.813 -54.535 1.00 60.51 37 MET D O 1
ATOM 11439 N N . THR D 2 38 ? 24.147 -29.769 -54.409 1.00 58.28 38 THR D N 1
ATOM 11440 C CA . THR D 2 38 ? 24.665 -31.130 -54.497 1.00 65.08 38 THR D CA 1
ATOM 11441 C C . THR D 2 38 ? 23.894 -31.970 -55.515 1.00 63.42 38 THR D C 1
ATOM 11442 O O . THR D 2 38 ? 23.445 -33.073 -55.206 1.00 67.73 38 THR D O 1
ATOM 11446 N N . ARG D 2 39 ? 23.745 -31.444 -56.727 1.00 60.73 39 ARG D N 1
ATOM 11447 C CA . ARG D 2 39 ? 23.059 -32.163 -57.796 1.00 51.20 39 ARG D CA 1
ATOM 11448 C C . ARG D 2 39 ? 23.957 -33.235 -58.404 1.00 62.90 39 ARG D C 1
ATOM 11449 O O . ARG D 2 39 ? 23.476 -34.254 -58.899 1.00 55.15 39 ARG D O 1
ATOM 11457 N N . GLU D 2 40 ? 25.264 -32.994 -58.365 1.00 63.59 40 GLU D N 1
ATOM 11458 C CA . GLU D 2 40 ? 26.235 -33.902 -58.964 1.00 54.93 40 GLU D CA 1
ATOM 11459 C C . GLU D 2 40 ? 27.044 -34.633 -57.898 1.00 55.24 40 GLU D C 1
ATOM 11460 O O . GLU D 2 40 ? 28.245 -34.850 -58.060 1.00 55.35 40 GLU D O 1
ATOM 11466 N N . LEU D 2 41 ? 26.381 -35.012 -56.810 1.00 58.13 41 LEU D N 1
ATOM 11467 C CA . LEU D 2 41 ? 27.050 -35.678 -55.698 1.00 53.73 41 LEU D CA 1
ATOM 11468 C C . LEU D 2 41 ? 27.488 -37.091 -56.073 1.00 55.33 41 LEU D C 1
ATOM 11469 O O . LEU D 2 41 ? 28.468 -37.609 -55.537 1.00 54.85 41 LEU D O 1
ATOM 11474 N N . ASP D 2 42 ? 26.756 -37.708 -56.995 1.00 67.41 42 ASP D N 1
ATOM 11475 C CA . ASP D 2 42 ? 27.026 -39.085 -57.398 1.00 73.06 42 ASP D CA 1
ATOM 11476 C C . ASP D 2 42 ? 28.344 -39.224 -58.156 1.00 63.76 42 ASP D C 1
ATOM 11477 O O . ASP D 2 42 ? 28.992 -40.270 -58.102 1.00 54.98 42 ASP D O 1
ATOM 11482 N N . LYS D 2 43 ? 28.736 -38.169 -58.862 1.00 54.46 43 LYS D N 1
ATOM 11483 C CA . LYS D 2 43 ? 29.977 -38.182 -59.628 1.00 62.47 43 LYS D CA 1
ATOM 11484 C C . LYS D 2 43 ? 30.949 -37.099 -59.164 1.00 63.52 43 LYS D C 1
ATOM 11485 O O . LYS D 2 43 ? 31.154 -36.094 -59.846 1.00 69.08 43 LYS D O 1
ATOM 11491 N N . ALA D 2 44 ? 31.549 -37.316 -57.998 1.00 51.92 44 ALA D N 1
ATOM 11492 C CA . ALA D 2 44 ? 32.497 -36.363 -57.435 1.00 49.16 44 ALA D CA 1
ATOM 11493 C C . ALA D 2 44 ? 33.615 -37.074 -56.679 1.00 53.14 44 ALA D C 1
ATOM 11494 O O . ALA D 2 44 ? 33.374 -38.049 -55.968 1.00 52.77 44 ALA D O 1
ATOM 11496 N N . ASP D 2 45 ? 34.839 -36.579 -56.839 1.00 40.69 45 ASP D N 1
ATOM 11497 C CA . ASP D 2 45 ? 35.991 -37.133 -56.137 1.00 44.31 45 ASP D CA 1
ATOM 11498 C C . ASP D 2 45 ? 35.880 -36.853 -54.635 1.00 47.23 45 ASP D C 1
ATOM 11499 O O . ASP D 2 45 ? 35.139 -35.955 -54.233 1.00 42.93 45 ASP D O 1
ATOM 11504 N N . PRO D 2 46 ? 36.596 -37.635 -53.803 1.00 42.62 46 PRO D N 1
ATOM 11505 C CA . PRO D 2 46 ? 36.547 -37.488 -52.343 1.00 41.78 46 PRO D CA 1
ATOM 11506 C C . PRO D 2 46 ? 36.715 -36.055 -51.835 1.00 42.35 46 PRO D C 1
ATOM 11507 O O . PRO D 2 46 ? 36.038 -35.678 -50.881 1.00 41.28 46 PRO D O 1
ATOM 11511 N N . SER D 2 47 ? 37.591 -35.274 -52.459 1.00 42.46 47 SER D N 1
ATOM 11512 C CA . SER D 2 47 ? 37.813 -33.895 -52.035 1.00 43.16 47 SER D CA 1
ATOM 11513 C C . SER D 2 47 ? 36.564 -33.039 -52.217 1.00 37.50 47 SER D C 1
ATOM 11514 O O . SER D 2 47 ? 36.266 -32.175 -51.393 1.00 35.43 47 SER D O 1
ATOM 11517 N N . GLN D 2 48 ? 35.836 -33.285 -53.302 1.00 37.20 48 GLN D N 1
ATOM 11518 C CA . GLN D 2 48 ? 34.605 -32.554 -53.576 1.00 46.60 48 GLN D CA 1
ATOM 11519 C C . GLN D 2 48 ? 33.486 -32.967 -52.625 1.00 49.08 48 GLN D C 1
ATOM 11520 O O . GLN D 2 48 ? 32.633 -32.153 -52.271 1.00 41.64 48 GLN D O 1
ATOM 11526 N N . LEU D 2 49 ? 33.497 -34.230 -52.211 1.00 43.16 49 LEU D N 1
ATOM 11527 C CA . LEU D 2 49 ? 32.462 -34.752 -51.323 1.00 40.29 49 LEU D CA 1
ATOM 11528 C C . LEU D 2 49 ? 32.437 -34.047 -49.970 1.00 43.06 49 LEU D C 1
ATOM 11529 O O . LEU D 2 49 ? 31.373 -33.651 -49.494 1.00 46.57 49 LEU D O 1
ATOM 11534 N N . VAL D 2 50 ? 33.602 -33.889 -49.349 1.00 37.97 50 VAL D N 1
ATOM 11535 C CA . VAL D 2 50 ? 33.668 -33.184 -48.073 1.00 48.24 50 VAL D CA 1
ATOM 11536 C C . VAL D 2 50 ? 33.391 -31.696 -48.273 1.00 42.69 50 VAL D C 1
ATOM 11537 O O . VAL D 2 50 ? 32.833 -31.041 -47.395 1.00 43.95 50 VAL D O 1
ATOM 11541 N N . GLN D 2 51 ? 33.760 -31.176 -49.440 1.00 38.88 51 GLN D N 1
ATOM 11542 C CA . GLN D 2 51 ? 33.542 -29.768 -49.751 1.00 43.35 51 GLN D CA 1
ATOM 11543 C C . GLN D 2 51 ? 32.049 -29.465 -49.868 1.00 46.69 51 GLN D C 1
ATOM 11544 O O . GLN D 2 51 ? 31.580 -28.422 -49.413 1.00 37.50 51 GLN D O 1
ATOM 11550 N N . LEU D 2 52 ? 31.307 -30.388 -50.473 1.00 46.67 52 LEU D N 1
ATOM 11551 C CA . LEU D 2 52 ? 29.864 -30.238 -50.623 1.00 43.88 52 LEU D CA 1
ATOM 11552 C C . LEU D 2 52 ? 29.147 -30.343 -49.280 1.00 46.27 52 LEU D C 1
ATOM 11553 O O . LEU D 2 52 ? 28.335 -29.486 -48.931 1.00 42.62 52 LEU D O 1
ATOM 11558 N N . LEU D 2 53 ? 29.456 -31.397 -48.531 1.00 42.75 53 LEU D N 1
ATOM 11559 C CA . LEU D 2 53 ? 28.816 -31.639 -47.243 1.00 37.32 53 LEU D CA 1
ATOM 11560 C C . LEU D 2 53 ? 29.177 -30.571 -46.212 1.00 44.60 53 LEU D C 1
ATOM 11561 O O . LEU D 2 53 ? 28.393 -30.282 -45.309 1.00 49.81 53 LEU D O 1
ATOM 11566 N N . ARG D 2 54 ? 30.366 -29.993 -46.350 1.00 42.88 54 ARG D N 1
ATOM 11567 C CA . ARG D 2 54 ? 30.781 -28.889 -45.492 1.00 41.34 54 ARG D CA 1
ATOM 11568 C C . ARG D 2 54 ? 29.884 -27.681 -45.724 1.00 42.14 54 ARG D C 1
ATOM 11569 O O . ARG D 2 54 ? 29.435 -27.038 -44.777 1.00 44.69 54 ARG D O 1
ATOM 11577 N N . ASP D 2 55 ? 29.624 -27.383 -46.994 1.00 46.76 55 ASP D N 1
ATOM 11578 C CA . ASP D 2 55 ? 28.761 -26.267 -47.359 1.00 46.64 55 ASP D CA 1
ATOM 11579 C C . ASP D 2 55 ? 27.325 -26.527 -46.917 1.00 43.63 55 ASP D C 1
ATOM 11580 O O . ASP D 2 55 ? 26.595 -25.597 -46.577 1.00 47.52 55 ASP D O 1
ATOM 11585 N N . CYS D 2 56 ? 26.927 -27.796 -46.925 1.00 43.15 56 CYS D N 1
ATOM 11586 C CA . CYS D 2 56 ? 25.607 -28.183 -46.439 1.00 50.16 56 CYS D CA 1
ATOM 11587 C C . CYS D 2 56 ? 25.511 -27.978 -44.932 1.00 41.62 56 CYS D C 1
ATOM 11588 O O . CYS D 2 56 ? 24.548 -27.396 -44.436 1.00 47.90 56 CYS D O 1
ATOM 11591 N N . ASP D 2 57 ? 26.521 -28.449 -44.208 1.00 38.53 57 ASP D N 1
ATOM 11592 C CA . ASP D 2 57 ? 26.569 -28.281 -42.761 1.00 40.63 57 ASP D CA 1
ATOM 11593 C C . ASP D 2 57 ? 26.733 -26.813 -42.376 1.00 45.03 57 ASP D C 1
ATOM 11594 O O . ASP D 2 57 ? 26.445 -26.424 -41.245 1.00 50.30 57 ASP D O 1
ATOM 11599 N N . ALA D 2 58 ? 27.197 -26.004 -43.323 1.00 38.42 58 ALA D N 1
ATOM 11600 C CA . ALA D 2 58 ? 27.383 -24.577 -43.088 1.00 37.29 58 ALA D CA 1
ATOM 11601 C C . ALA D 2 58 ? 26.069 -23.817 -43.231 1.00 41.04 58 ALA D C 1
ATOM 11602 O O . ALA D 2 58 ? 25.952 -22.672 -42.793 1.00 44.68 58 ALA D O 1
ATOM 11604 N N . GLU D 2 59 ? 25.081 -24.460 -43.846 1.00 43.41 59 GLU D N 1
ATOM 11605 C CA . GLU D 2 59 ? 23.767 -23.852 -44.024 1.00 43.59 59 GLU D CA 1
ATOM 11606 C C . GLU D 2 59 ? 23.025 -23.736 -42.698 1.00 42.99 59 GLU D C 1
ATOM 11607 O O . GLU D 2 59 ? 22.051 -22.993 -42.583 1.00 48.51 59 GLU D O 1
ATOM 11613 N N . ILE D 2 60 ? 23.492 -24.478 -41.700 1.00 40.91 60 ILE D N 1
ATOM 11614 C CA . ILE D 2 60 ? 22.896 -24.444 -40.371 1.00 38.11 60 ILE D CA 1
ATOM 11615 C C . ILE D 2 60 ? 23.089 -23.073 -39.726 1.00 38.82 60 ILE D C 1
ATOM 11616 O O . ILE D 2 60 ? 22.251 -22.619 -38.950 1.00 46.71 60 ILE D O 1
ATOM 11621 N N . PHE D 2 61 ? 24.187 -22.406 -40.068 1.00 43.25 61 PHE D N 1
ATOM 11622 C CA . PHE D 2 61 ? 24.523 -21.130 -39.445 1.00 46.88 61 PHE D CA 1
ATOM 11623 C C . PHE D 2 61 ? 24.180 -19.924 -40.318 1.00 51.83 61 PHE D C 1
ATOM 11624 O O . PHE D 2 61 ? 24.728 -18.838 -40.129 1.00 51.80 61 PHE D O 1
ATOM 11632 N N . GLN D 2 62 ? 23.272 -20.116 -41.270 1.00 47.51 62 GLN D N 1
ATOM 11633 C CA . GLN D 2 62 ? 22.821 -19.022 -42.124 1.00 48.67 62 GLN D CA 1
ATOM 11634 C C . GLN D 2 62 ? 21.819 -18.132 -41.394 1.00 51.13 62 GLN D C 1
ATOM 11635 O O . GLN D 2 62 ? 21.004 -18.617 -40.609 1.00 47.56 62 GLN D O 1
ATOM 11641 N N . GLU D 2 63 ? 21.886 -16.829 -41.653 1.00 47.13 63 GLU D N 1
ATOM 11642 C CA . GLU D 2 63 ? 20.950 -15.880 -41.058 1.00 50.91 63 GLU D CA 1
ATOM 11643 C C . GLU D 2 63 ? 19.654 -15.812 -41.855 1.00 60.30 63 GLU D C 1
ATOM 11644 O O . GLU D 2 63 ? 19.594 -16.264 -42.999 1.00 59.06 63 GLU D O 1
ATOM 11650 N N . GLU D 2 64 ? 18.618 -15.242 -41.248 1.00 74.26 64 GLU D N 1
ATOM 11651 C CA . GLU D 2 64 ? 17.347 -15.053 -41.936 1.00 74.28 64 GLU D CA 1
ATOM 11652 C C . GLU D 2 64 ? 17.436 -13.861 -42.880 1.00 81.27 64 GLU D C 1
ATOM 11653 O O . GLU D 2 64 ? 18.090 -12.864 -42.573 1.00 87.28 64 GLU D O 1
ATOM 11659 N N . ASP D 2 65 ? 16.777 -13.972 -44.029 1.00 88.86 65 ASP D N 1
ATOM 11660 C CA . ASP D 2 65 ? 16.836 -12.937 -45.055 1.00 99.37 65 ASP D CA 1
ATOM 11661 C C . ASP D 2 65 ? 16.223 -11.622 -44.577 1.00 94.23 65 ASP D C 1
ATOM 11662 O O . ASP D 2 65 ? 15.488 -11.588 -43.589 1.00 88.82 65 ASP D O 1
ATOM 11667 N N . GLU D 2 66 ? 16.533 -10.543 -45.289 1.00 96.17 66 GLU D N 1
ATOM 11668 C CA . GLU D 2 66 ? 16.044 -9.216 -44.936 1.00 106.49 66 GLU D CA 1
ATOM 11669 C C . GLU D 2 66 ? 14.531 -9.113 -45.111 1.00 108.90 66 GLU D C 1
ATOM 11670 O O . GLU D 2 66 ? 13.858 -8.403 -44.363 1.00 108.19 66 GLU D O 1
ATOM 11676 N N . ASN D 2 67 ? 13.998 -9.830 -46.096 1.00 108.62 67 ASN D N 1
ATOM 11677 C CA . ASN D 2 67 ? 12.570 -9.772 -46.388 1.00 108.00 67 ASN D CA 1
ATOM 11678 C C . ASN D 2 67 ? 11.719 -10.568 -45.397 1.00 108.39 67 ASN D C 1
ATOM 11679 O O . ASN D 2 67 ? 12.164 -10.885 -44.294 1.00 102.82 67 ASN D O 1
ATOM 11684 N N . LEU D 2 68 ? 10.495 -10.888 -45.804 1.00 104.99 68 LEU D N 1
ATOM 11685 C CA . LEU D 2 68 ? 9.520 -11.516 -44.917 1.00 110.86 68 LEU D CA 1
ATOM 11686 C C . LEU D 2 68 ? 9.532 -13.040 -44.991 1.00 119.53 68 LEU D C 1
ATOM 11687 O O . LEU D 2 68 ? 8.607 -13.693 -44.506 1.00 118.66 68 LEU D O 1
ATOM 11692 N N . ILE D 2 69 ? 10.572 -13.604 -45.596 1.00 114.34 69 ILE D N 1
ATOM 11693 C CA . ILE D 2 69 ? 10.651 -15.050 -45.778 1.00 100.22 69 ILE D CA 1
ATOM 11694 C C . ILE D 2 69 ? 10.768 -15.787 -44.446 1.00 91.93 69 ILE D C 1
ATOM 11695 O O . ILE D 2 69 ? 11.025 -15.179 -43.406 1.00 86.75 69 ILE D O 1
ATOM 11700 N N . TYR D 2 71 ? 10.535 -18.905 -43.975 1.00 64.58 71 TYR D N 1
ATOM 11701 C CA . TYR D 2 71 ? 11.437 -19.850 -43.325 1.00 71.72 71 TYR D CA 1
ATOM 11702 C C . TYR D 2 71 ? 12.223 -19.198 -42.192 1.00 74.98 71 TYR D C 1
ATOM 11703 O O . TYR D 2 71 ? 13.115 -18.383 -42.431 1.00 67.12 71 TYR D O 1
ATOM 11712 N N . HIS D 2 72 ? 11.886 -19.560 -40.958 1.00 75.94 72 HIS D N 1
ATOM 11713 C CA . HIS D 2 72 ? 12.636 -19.100 -39.796 1.00 62.81 72 HIS D CA 1
ATOM 11714 C C . HIS D 2 72 ? 13.957 -19.850 -39.699 1.00 54.91 72 HIS D C 1
ATOM 11715 O O . HIS D 2 72 ? 13.979 -21.069 -39.549 1.00 51.63 72 HIS D O 1
ATOM 11722 N N . ARG D 2 73 ? 15.058 -19.113 -39.786 1.00 62.42 73 ARG D N 1
ATOM 11723 C CA . ARG D 2 73 ? 16.384 -19.718 -39.781 1.00 56.78 73 ARG D CA 1
ATOM 11724 C C . ARG D 2 73 ? 16.914 -19.896 -38.361 1.00 62.24 73 ARG D C 1
ATOM 11725 O O . ARG D 2 73 ? 16.176 -19.734 -37.389 1.00 62.13 73 ARG D O 1
ATOM 11733 N N . LEU D 2 74 ? 18.194 -20.235 -38.248 1.00 65.18 74 LEU D N 1
ATOM 11734 C CA . LEU D 2 74 ? 18.820 -20.462 -36.950 1.00 51.65 74 LEU D CA 1
ATOM 11735 C C . LEU D 2 74 ? 18.955 -19.152 -36.183 1.00 48.11 74 LEU D C 1
ATOM 11736 O O . LEU D 2 74 ? 18.574 -19.061 -35.015 1.00 40.71 74 LEU D O 1
ATOM 11741 N N . TYR D 2 75 ? 19.500 -18.138 -36.847 1.00 49.19 75 TYR D N 1
ATOM 11742 C CA . TYR D 2 75 ? 19.722 -16.840 -36.218 1.00 59.53 75 TYR D CA 1
ATOM 11743 C C . TYR D 2 75 ? 18.532 -15.901 -36.386 1.00 61.55 75 TYR D C 1
ATOM 11744 O O . TYR D 2 75 ? 18.702 -14.698 -36.590 1.00 60.18 75 TYR D O 1
ATOM 11753 N N . SER D 2 76 ? 17.329 -16.457 -36.300 1.00 55.76 76 SER D N 1
ATOM 11754 C CA . SER D 2 76 ? 16.113 -15.657 -36.353 1.00 58.41 76 SER D CA 1
ATOM 11755 C C . SER D 2 76 ? 15.797 -15.110 -34.966 1.00 60.11 76 SER D C 1
ATOM 11756 O O . SER D 2 76 ? 16.065 -15.764 -33.959 1.00 60.45 76 SER D O 1
ATOM 11759 N N . GLU D 2 77 ? 15.231 -13.908 -34.920 1.00 56.09 77 GLU D N 1
ATOM 11760 C CA . GLU D 2 77 ? 14.906 -13.261 -33.653 1.00 60.32 77 GLU D CA 1
ATOM 11761 C C . GLU D 2 77 ? 13.910 -14.085 -32.842 1.00 60.02 77 GLU D C 1
ATOM 11762 O O . GLU D 2 77 ? 14.038 -14.206 -31.623 1.00 56.05 77 GLU D O 1
ATOM 11768 N N . SER D 2 78 ? 12.925 -14.656 -33.527 1.00 61.97 78 SER D N 1
ATOM 11769 C CA . SER D 2 78 ? 11.896 -15.456 -32.873 1.00 61.08 78 SER D CA 1
ATOM 11770 C C . SER D 2 78 ? 12.441 -16.801 -32.400 1.00 56.22 78 SER D C 1
ATOM 11771 O O . SER D 2 78 ? 11.994 -17.338 -31.387 1.00 48.79 78 SER D O 1
ATOM 11774 N N . VAL D 2 79 ? 13.405 -17.339 -33.140 1.00 56.39 79 VAL D N 1
ATOM 11775 C CA . VAL D 2 79 ? 14.017 -18.618 -32.793 1.00 50.42 79 VAL D CA 1
ATOM 11776 C C . VAL D 2 79 ? 14.921 -18.485 -31.569 1.00 47.12 79 VAL D C 1
ATOM 11777 O O . VAL D 2 79 ? 14.891 -19.328 -30.671 1.00 44.21 79 VAL D O 1
ATOM 11781 N N . LEU D 2 80 ? 15.719 -17.421 -31.536 1.00 45.27 80 LEU D N 1
ATOM 11782 C CA . LEU D 2 80 ? 16.556 -17.129 -30.378 1.00 48.31 80 LEU D CA 1
ATOM 11783 C C . LEU D 2 80 ? 15.684 -16.889 -29.152 1.00 53.40 80 LEU D C 1
ATOM 11784 O O . LEU D 2 80 ? 15.994 -17.351 -28.054 1.00 55.86 80 LEU D O 1
ATOM 11789 N N . LYS D 2 81 ? 14.587 -16.166 -29.352 1.00 54.05 81 LYS D N 1
ATOM 11790 C CA . LYS D 2 81 ? 13.645 -15.881 -28.278 1.00 58.52 81 LYS D CA 1
ATOM 11791 C C . LYS D 2 81 ? 12.960 -17.161 -27.808 1.00 57.39 81 LYS D C 1
ATOM 11792 O O . LYS D 2 81 ? 12.705 -17.337 -26.617 1.00 54.84 81 LYS D O 1
ATOM 11798 N N . THR D 2 82 ? 12.672 -18.054 -28.751 1.00 53.24 82 THR D N 1
ATOM 11799 C CA . THR D 2 82 ? 12.052 -19.336 -28.432 1.00 50.90 82 THR D CA 1
ATOM 11800 C C . THR D 2 82 ? 12.986 -20.187 -27.576 1.00 50.78 82 THR D C 1
ATOM 11801 O O . THR D 2 82 ? 12.556 -20.810 -26.606 1.00 50.98 82 THR D O 1
ATOM 11805 N N . MET D 2 83 ? 14.267 -20.203 -27.938 1.00 56.18 83 MET D N 1
ATOM 11806 C CA . MET D 2 83 ? 15.278 -20.913 -27.159 1.00 48.79 83 MET D CA 1
ATOM 11807 C C . MET D 2 83 ? 15.440 -20.289 -25.780 1.00 48.29 83 MET D C 1
ATOM 11808 O O . MET D 2 83 ? 15.608 -20.994 -24.785 1.00 45.44 83 MET D O 1
ATOM 11813 N N . GLY D 2 84 ? 15.394 -18.962 -25.732 1.00 51.11 84 GLY D N 1
ATOM 11814 C CA . GLY D 2 84 ? 15.506 -18.238 -24.481 1.00 53.35 84 GLY D CA 1
ATOM 11815 C C . GLY D 2 84 ? 14.355 -18.541 -23.543 1.00 56.05 84 GLY D C 1
ATOM 11816 O O . GLY D 2 84 ? 14.555 -18.723 -22.344 1.00 53.29 84 GLY D O 1
ATOM 11817 N N . ASP D 2 85 ? 13.146 -18.602 -24.095 1.00 56.49 85 ASP D N 1
ATOM 11818 C CA . ASP D 2 85 ? 11.954 -18.877 -23.301 1.00 58.11 85 ASP D CA 1
ATOM 11819 C C . ASP D 2 85 ? 11.971 -20.284 -22.712 1.00 54.39 85 ASP D C 1
ATOM 11820 O O . ASP D 2 85 ? 11.631 -20.477 -21.545 1.00 51.06 85 ASP D O 1
ATOM 11825 N N . VAL D 2 86 ? 12.364 -21.261 -23.524 1.00 55.79 86 VAL D N 1
ATOM 11826 C CA . VAL D 2 86 ? 12.462 -22.644 -23.070 1.00 55.99 86 VAL D CA 1
ATOM 11827 C C . VAL D 2 86 ? 13.520 -22.772 -21.978 1.00 48.23 86 VAL D C 1
ATOM 11828 O O . VAL D 2 86 ? 13.316 -23.465 -20.981 1.00 50.44 86 VAL D O 1
ATOM 11832 N N . ALA D 2 87 ? 14.642 -22.085 -22.171 1.00 54.82 87 ALA D N 1
ATOM 11833 C CA . ALA D 2 87 ? 15.736 -22.098 -21.205 1.00 57.93 87 ALA D CA 1
ATOM 11834 C C . ALA D 2 87 ? 15.294 -21.569 -19.843 1.00 62.50 87 ALA D C 1
ATOM 11835 O O . ALA D 2 87 ? 15.737 -22.063 -18.805 1.00 62.45 87 ALA D O 1
ATOM 11837 N N . LYS D 2 88 ? 14.423 -20.564 -19.853 1.00 62.25 88 LYS D N 1
ATOM 11838 C CA . LYS D 2 88 ? 13.868 -20.014 -18.620 1.00 57.49 88 LYS D CA 1
ATOM 11839 C C . LYS D 2 88 ? 13.049 -21.070 -17.895 1.00 58.94 88 LYS D C 1
ATOM 11840 O O . LYS D 2 88 ? 13.034 -21.127 -16.666 1.00 60.56 88 LYS D O 1
ATOM 11846 N N . ARG D 2 89 ? 12.370 -21.908 -18.671 1.00 60.07 89 ARG D N 1
ATOM 11847 C CA . ARG D 2 89 ? 11.512 -22.944 -18.114 1.00 62.29 89 ARG D CA 1
ATOM 11848 C C . ARG D 2 89 ? 12.331 -24.131 -17.613 1.00 61.71 89 ARG D C 1
ATOM 11849 O O . ARG D 2 89 ? 12.000 -24.734 -16.591 1.00 62.50 89 ARG D O 1
ATOM 11857 N N . VAL D 2 90 ? 13.396 -24.465 -18.337 1.00 59.32 90 VAL D N 1
ATOM 11858 C CA . VAL D 2 90 ? 14.318 -25.511 -17.905 1.00 58.21 90 VAL D CA 1
ATOM 11859 C C . VAL D 2 90 ? 14.999 -25.071 -16.614 1.00 58.69 90 VAL D C 1
ATOM 11860 O O . VAL D 2 90 ? 15.248 -25.879 -15.718 1.00 59.57 90 VAL D O 1
ATOM 11864 N N . GLN D 2 91 ? 15.281 -23.776 -16.530 1.00 61.10 91 GLN D N 1
ATOM 11865 C CA . GLN D 2 91 ? 15.926 -23.186 -15.364 1.00 67.89 91 GLN D CA 1
ATOM 11866 C C . GLN D 2 91 ? 15.104 -23.392 -14.093 1.00 69.51 91 GLN D C 1
ATOM 11867 O O . GLN D 2 91 ? 15.657 -23.604 -13.014 1.00 70.99 91 GLN D O 1
ATOM 11873 N N . GLU D 2 92 ? 13.783 -23.338 -14.227 1.00 58.86 92 GLU D N 1
ATOM 11874 C CA . GLU D 2 92 ? 12.896 -23.508 -13.081 1.00 68.31 92 GLU D CA 1
ATOM 11875 C C . GLU D 2 92 ? 12.764 -24.971 -12.665 1.00 63.71 92 GLU D C 1
ATOM 11876 O O . GLU D 2 92 ? 12.251 -25.274 -11.588 1.00 67.79 92 GLU D O 1
ATOM 11882 N N . VAL D 2 93 ? 13.227 -25.874 -13.522 1.00 60.92 93 VAL D N 1
ATOM 11883 C CA . VAL D 2 93 ? 13.249 -27.295 -13.196 1.00 59.97 93 VAL D CA 1
ATOM 11884 C C . VAL D 2 93 ? 14.517 -27.628 -12.413 1.00 63.58 93 VAL D C 1
ATOM 11885 O O . VAL D 2 93 ? 14.490 -28.423 -11.472 1.00 64.31 93 VAL D O 1
ATOM 11889 N N . LEU D 2 94 ? 15.622 -26.998 -12.800 1.00 59.11 94 LEU D N 1
ATOM 11890 C CA . LEU D 2 94 ? 16.908 -27.205 -12.139 1.00 63.88 94 LEU D CA 1
ATOM 11891 C C . LEU D 2 94 ? 16.882 -26.784 -10.673 1.00 66.26 94 LEU D C 1
ATOM 11892 O O . LEU D 2 94 ? 17.638 -27.310 -9.856 1.00 62.92 94 LEU D O 1
ATOM 11897 N N . LYS D 2 95 ? 16.014 -25.833 -10.345 1.00 68.55 95 LYS D N 1
ATOM 11898 C CA . LYS D 2 95 ? 15.911 -25.334 -8.979 1.00 70.69 95 LYS D CA 1
ATOM 11899 C C . LYS D 2 95 ? 14.884 -26.117 -8.163 1.00 63.89 95 LYS D C 1
ATOM 11900 O O . LYS D 2 95 ? 14.655 -25.821 -6.990 1.00 62.97 95 LYS D O 1
ATOM 11906 N N . ASN D 2 96 ? 14.268 -27.115 -8.789 1.00 57.00 96 ASN D N 1
ATOM 11907 C CA . ASN D 2 96 ? 13.322 -27.983 -8.094 1.00 55.85 96 ASN D CA 1
ATOM 11908 C C . ASN D 2 96 ? 13.480 -29.459 -8.459 1.00 50.88 96 ASN D C 1
ATOM 11909 O O . ASN D 2 96 ? 12.626 -30.025 -9.139 1.00 58.20 96 ASN D O 1
ATOM 11914 N N . PRO D 2 97 ? 14.577 -30.088 -8.008 1.00 45.29 97 PRO D N 1
ATOM 11915 C CA . PRO D 2 97 ? 14.791 -31.511 -8.293 1.00 50.37 97 PRO D CA 1
ATOM 11916 C C . PRO D 2 97 ? 13.816 -32.393 -7.521 1.00 59.83 97 PRO D C 1
ATOM 11917 O O . PRO D 2 97 ? 14.147 -32.821 -6.415 1.00 56.87 97 PRO D O 1
ATOM 11921 N N . ASP D 2 99 ? 9.294 -31.239 -6.912 1.00 48.88 99 ASP D N 1
ATOM 11922 C CA . ASP D 2 99 ? 10.006 -32.343 -7.546 1.00 72.86 99 ASP D CA 1
ATOM 11923 C C . ASP D 2 99 ? 9.782 -32.335 -9.055 1.00 72.52 99 ASP D C 1
ATOM 11924 O O . ASP D 2 99 ? 8.652 -32.475 -9.524 1.00 66.61 99 ASP D O 1
ATOM 11929 N N . SER D 2 100 ? 10.863 -32.172 -9.812 1.00 66.33 100 SER D N 1
ATOM 11930 C CA . SER D 2 100 ? 10.762 -32.054 -11.262 1.00 66.60 100 SER D CA 1
ATOM 11931 C C . SER D 2 100 ? 11.886 -32.796 -11.981 1.00 60.70 100 SER D C 1
ATOM 11932 O O . SER D 2 100 ? 12.834 -33.264 -11.351 1.00 65.25 100 SER D O 1
ATOM 11935 N N . LEU D 2 101 ? 11.766 -32.899 -13.303 1.00 51.24 101 LEU D N 1
ATOM 11936 C CA . LEU D 2 101 ? 12.821 -33.468 -14.138 1.00 58.85 101 LEU D CA 1
ATOM 11937 C C . LEU D 2 101 ? 12.640 -33.065 -15.601 1.00 55.08 101 LEU D C 1
ATOM 11938 O O . LEU D 2 101 ? 11.536 -32.721 -16.026 1.00 48.91 101 LEU D O 1
ATOM 11943 N N . VAL D 2 102 ? 13.728 -33.107 -16.364 1.00 56.03 102 VAL D N 1
ATOM 11944 C CA . VAL D 2 102 ? 13.677 -32.795 -17.789 1.00 51.14 102 VAL D CA 1
ATOM 11945 C C . VAL D 2 102 ? 13.805 -34.067 -18.621 1.00 42.67 102 VAL D C 1
ATOM 11946 O O . VAL D 2 102 ? 14.746 -34.841 -18.444 1.00 45.84 102 VAL D O 1
ATOM 11950 N N . VAL D 2 103 ? 12.856 -34.280 -19.526 1.00 37.60 103 VAL D N 1
ATOM 11951 C CA . VAL D 2 103 ? 12.842 -35.488 -20.343 1.00 41.28 103 VAL D CA 1
ATOM 11952 C C . VAL D 2 103 ? 12.926 -35.181 -21.835 1.00 43.78 103 VAL D C 1
ATOM 11953 O O . VAL D 2 103 ? 12.082 -34.473 -22.383 1.00 44.25 103 VAL D O 1
ATOM 11957 N N . LEU D 2 104 ? 13.953 -35.721 -22.484 1.00 44.13 104 LEU D N 1
ATOM 11958 C CA . LEU D 2 104 ? 14.120 -35.570 -23.924 1.00 45.34 104 LEU D CA 1
ATOM 11959 C C . LEU D 2 104 ? 13.779 -36.881 -24.619 1.00 39.24 104 LEU D C 1
ATOM 11960 O O . LEU D 2 104 ? 14.073 -37.958 -24.102 1.00 38.95 104 LEU D O 1
ATOM 11965 N N . SER D 2 105 ? 13.158 -36.792 -25.790 1.00 42.44 105 SER D N 1
ATOM 11966 C CA . SER D 2 105 ? 12.739 -37.991 -26.508 1.00 45.42 105 SER D CA 1
ATOM 11967 C C . SER D 2 105 ? 12.836 -37.849 -28.023 1.00 44.65 105 SER D C 1
ATOM 11968 O O . SER D 2 105 ? 12.625 -36.769 -28.574 1.00 43.18 105 SER D O 1
ATOM 11971 N N . GLY D 2 106 ? 13.151 -38.956 -28.687 1.00 37.33 106 GLY D N 1
ATOM 11972 C CA . GLY D 2 106 ? 13.250 -38.986 -30.135 1.00 44.17 106 GLY D CA 1
ATOM 11973 C C . GLY D 2 106 ? 13.365 -40.403 -30.662 1.00 45.18 106 GLY D C 1
ATOM 11974 O O . GLY D 2 106 ? 13.355 -41.363 -29.891 1.00 41.05 106 GLY D O 1
ATOM 11975 N N . CYS D 2 107 ? 13.476 -40.536 -31.980 1.00 53.89 107 CYS D N 1
ATOM 11976 C CA . CYS D 2 107 ? 13.605 -41.846 -32.608 1.00 54.72 107 CYS D CA 1
ATOM 11977 C C . CYS D 2 107 ? 14.914 -41.966 -33.381 1.00 56.64 107 CYS D C 1
ATOM 11978 O O . CYS D 2 107 ? 15.346 -41.020 -34.039 1.00 56.15 107 CYS D O 1
ATOM 11981 N N . GLY D 2 108 ? 15.539 -43.137 -33.295 1.00 55.08 108 GLY D N 1
ATOM 11982 C CA . GLY D 2 108 ? 16.793 -43.391 -33.980 1.00 53.98 108 GLY D CA 1
ATOM 11983 C C . GLY D 2 108 ? 17.917 -42.493 -33.502 1.00 48.78 108 GLY D C 1
ATOM 11984 O O . GLY D 2 108 ? 18.285 -42.520 -32.328 1.00 47.90 108 GLY D O 1
ATOM 11985 N N . THR D 2 109 ? 18.460 -41.695 -34.417 1.00 52.27 109 THR D N 1
ATOM 11986 C CA . THR D 2 109 ? 19.548 -40.778 -34.094 1.00 48.06 109 THR D CA 1
ATOM 11987 C C . THR D 2 109 ? 19.096 -39.729 -33.083 1.00 46.07 109 THR D C 1
ATOM 11988 O O . THR D 2 109 ? 19.811 -39.425 -32.128 1.00 44.96 109 THR D O 1
ATOM 11992 N N . SER D 2 110 ? 17.901 -39.186 -33.298 1.00 46.03 110 SER D N 1
ATOM 11993 C CA . SER D 2 110 ? 17.330 -38.191 -32.398 1.00 42.43 110 SER D CA 1
ATOM 11994 C C . SER D 2 110 ? 17.164 -38.754 -30.990 1.00 44.60 110 SER D C 1
ATOM 11995 O O . SER D 2 110 ? 17.351 -38.044 -30.001 1.00 42.42 110 SER D O 1
ATOM 11998 N N . GLY D 2 111 ? 16.813 -40.033 -30.908 1.00 39.40 111 GLY D N 1
ATOM 11999 C CA . GLY D 2 111 ? 16.670 -40.704 -29.629 1.00 38.97 111 GLY D CA 1
ATOM 12000 C C . GLY D 2 111 ? 18.017 -40.978 -28.992 1.00 38.98 111 GLY D C 1
ATOM 12001 O O . GLY D 2 111 ? 18.174 -40.879 -27.775 1.00 42.26 111 GLY D O 1
ATOM 12002 N N . ARG D 2 112 ? 18.994 -41.327 -29.822 1.00 45.38 112 ARG D N 1
ATOM 12003 C CA . ARG D 2 112 ? 20.349 -41.574 -29.348 1.00 51.49 112 ARG D CA 1
ATOM 12004 C C . ARG D 2 112 ? 21.009 -40.283 -28.869 1.00 42.99 112 ARG D C 1
ATOM 12005 O O . ARG D 2 112 ? 21.864 -40.303 -27.984 1.00 36.39 112 ARG D O 1
ATOM 12013 N N . LEU D 2 113 ? 20.602 -39.161 -29.456 1.00 41.41 113 LEU D N 1
ATOM 12014 C CA . LEU D 2 113 ? 21.109 -37.857 -29.046 1.00 43.49 113 LEU D CA 1
ATOM 12015 C C . LEU D 2 113 ? 20.548 -37.458 -27.688 1.00 42.06 113 LEU D C 1
ATOM 12016 O O . LEU D 2 113 ? 21.224 -36.799 -26.897 1.00 46.42 113 LEU D O 1
ATOM 12021 N N . ALA D 2 114 ? 19.308 -37.859 -27.426 1.00 42.48 114 ALA D N 1
ATOM 12022 C CA . ALA D 2 114 ? 18.670 -37.588 -26.144 1.00 42.78 114 ALA D CA 1
ATOM 12023 C C . ALA D 2 114 ? 19.441 -38.265 -25.017 1.00 44.86 114 ALA D C 1
ATOM 12024 O O . ALA D 2 114 ? 19.594 -37.704 -23.933 1.00 47.39 114 ALA D O 1
ATOM 12026 N N . LEU D 2 115 ? 19.928 -39.472 -25.287 1.00 42.08 115 LEU D N 1
ATOM 12027 C CA . LEU D 2 115 ? 20.739 -40.208 -24.326 1.00 35.44 115 LEU D CA 1
ATOM 12028 C C . LEU D 2 115 ? 22.041 -39.470 -24.041 1.00 41.24 115 LEU D C 1
ATOM 12029 O O . LEU D 2 115 ? 22.443 -39.328 -22.887 1.00 40.69 115 LEU D O 1
ATOM 12034 N N . LEU D 2 116 ? 22.691 -39.002 -25.101 1.00 40.40 116 LEU D N 1
ATOM 12035 C CA . LEU D 2 116 ? 23.948 -38.273 -24.976 1.00 39.55 116 LEU D CA 1
ATOM 12036 C C . LEU D 2 116 ? 23.756 -36.950 -24.241 1.00 45.52 116 LEU D C 1
ATOM 12037 O O . LEU D 2 116 ? 24.566 -36.577 -23.392 1.00 46.06 116 LEU D O 1
ATOM 12042 N N . LEU D 2 117 ? 22.677 -36.246 -24.570 1.00 38.84 117 LEU D N 1
ATOM 12043 C CA . LEU D 2 117 ? 22.400 -34.944 -23.973 1.00 32.97 117 LEU D CA 1
ATOM 12044 C C . LEU D 2 117 ? 21.972 -35.057 -22.514 1.00 39.69 117 LEU D C 1
ATOM 12045 O O . LEU D 2 117 ? 22.269 -34.178 -21.704 1.00 43.59 117 LEU D O 1
ATOM 12050 N N . ALA D 2 118 ? 21.274 -36.137 -22.181 1.00 41.45 118 ALA D N 1
ATOM 12051 C CA . ALA D 2 118 ? 20.866 -36.376 -20.802 1.00 42.72 118 ALA D CA 1
ATOM 12052 C C . ALA D 2 118 ? 22.082 -36.691 -19.938 1.00 47.30 118 ALA D C 1
ATOM 12053 O O . ALA D 2 118 ? 22.228 -36.157 -18.839 1.00 44.98 118 ALA D O 1
ATOM 12055 N N . ASN D 2 119 ? 22.953 -37.557 -20.447 1.00 42.86 119 ASN D N 1
ATOM 12056 C CA . ASN D 2 119 ? 24.173 -37.931 -19.740 1.00 46.30 119 ASN D CA 1
ATOM 12057 C C . ASN D 2 119 ? 25.096 -36.739 -19.521 1.00 51.03 119 ASN D C 1
ATOM 12058 O O . ASN D 2 119 ? 25.755 -36.631 -18.486 1.00 54.94 119 ASN D O 1
ATOM 12063 N N . SER D 2 120 ? 25.135 -35.846 -20.504 1.00 44.65 120 SER D N 1
ATOM 12064 C CA . SER D 2 120 ? 26.023 -34.690 -20.463 1.00 44.37 120 SER D CA 1
ATOM 12065 C C . SER D 2 120 ? 25.624 -33.692 -19.381 1.00 41.18 120 SER D C 1
ATOM 12066 O O . SER D 2 120 ? 26.454 -33.279 -18.571 1.00 44.03 120 SER D O 1
ATOM 12069 N N . PHE D 2 121 ? 24.352 -33.308 -19.368 1.00 40.11 121 PHE D N 1
ATOM 12070 C CA . PHE D 2 121 ? 23.878 -32.298 -18.427 1.00 44.49 121 PHE D CA 1
ATOM 12071 C C . PHE D 2 121 ? 23.607 -32.860 -17.032 1.00 43.10 121 PHE D C 1
ATOM 12072 O O . PHE D 2 121 ? 23.474 -32.106 -16.068 1.00 41.87 121 PHE D O 1
ATOM 12080 N N . ASN D 2 122 ? 23.533 -34.183 -16.929 1.00 38.50 122 ASN D N 1
ATOM 12081 C CA . ASN D 2 122 ? 23.540 -34.832 -15.625 1.00 40.15 122 ASN D CA 1
ATOM 12082 C C . ASN D 2 122 ? 24.940 -34.757 -15.036 1.00 44.13 122 ASN D C 1
ATOM 12083 O O . ASN D 2 122 ? 25.114 -34.706 -13.819 1.00 44.90 122 ASN D O 1
ATOM 12088 N N . GLY D 2 123 ? 25.936 -34.748 -15.917 1.00 43.80 123 GLY D N 1
ATOM 12089 C CA . GLY D 2 123 ? 27.324 -34.635 -15.511 1.00 49.16 123 GLY D CA 1
ATOM 12090 C C . GLY D 2 123 ? 27.685 -33.215 -15.124 1.00 44.24 123 GLY D C 1
ATOM 12091 O O . GLY D 2 123 ? 28.570 -32.995 -14.298 1.00 37.39 123 GLY D O 1
ATOM 12092 N N . LEU D 2 124 ? 26.997 -32.249 -15.725 1.00 43.51 124 LEU D N 1
ATOM 12093 C CA . LEU D 2 124 ? 27.202 -30.844 -15.393 1.00 45.50 124 LEU D CA 1
ATOM 12094 C C . LEU D 2 124 ? 26.683 -30.570 -13.986 1.00 54.04 124 LEU D C 1
ATOM 12095 O O . LEU D 2 124 ? 27.239 -29.750 -13.255 1.00 57.43 124 LEU D O 1
ATOM 12100 N N . LEU D 2 125 ? 25.613 -31.265 -13.613 1.00 50.23 125 LEU D N 1
ATOM 12101 C CA . LEU D 2 125 ? 25.050 -31.150 -12.274 1.00 55.57 125 LEU D CA 1
ATOM 12102 C C . LEU D 2 125 ? 25.875 -31.948 -11.271 1.00 54.87 125 LEU D C 1
ATOM 12103 O O . LEU D 2 125 ? 26.140 -31.485 -10.162 1.00 54.79 125 LEU D O 1
ATOM 12108 N N . LYS D 2 126 ? 26.278 -33.149 -11.674 1.00 49.87 126 LYS D N 1
ATOM 12109 C CA . LYS D 2 126 ? 27.054 -34.038 -10.816 1.00 40.89 126 LYS D CA 1
ATOM 12110 C C . LYS D 2 126 ? 28.399 -33.421 -10.443 1.00 52.44 126 LYS D C 1
ATOM 12111 O O . LYS D 2 126 ? 28.933 -33.673 -9.361 1.00 53.29 126 LYS D O 1
ATOM 12117 N N . GLY D 2 127 ? 28.938 -32.602 -11.339 1.00 51.93 127 GLY D N 1
ATOM 12118 C CA . GLY D 2 127 ? 30.180 -31.901 -11.075 1.00 57.68 127 GLY D CA 1
ATOM 12119 C C . GLY D 2 127 ? 30.000 -30.838 -10.009 1.00 59.59 127 GLY D C 1
ATOM 12120 O O . GLY D 2 127 ? 30.939 -30.492 -9.295 1.00 64.75 127 GLY D O 1
ATOM 12121 N N . LEU D 2 128 ? 28.781 -30.320 -9.902 1.00 56.58 128 LEU D N 1
ATOM 12122 C CA . LEU D 2 128 ? 28.465 -29.309 -8.902 1.00 55.67 128 LEU D CA 1
ATOM 12123 C C . LEU D 2 128 ? 27.816 -29.945 -7.677 1.00 57.72 128 LEU D C 1
ATOM 12124 O O . LEU D 2 128 ? 27.137 -29.269 -6.903 1.00 62.10 128 LEU D O 1
ATOM 12129 N N . HIS D 2 129 ? 28.032 -31.249 -7.518 1.00 62.93 129 HIS D N 1
ATOM 12130 C CA . HIS D 2 129 ? 27.491 -32.018 -6.396 1.00 65.67 129 HIS D CA 1
ATOM 12131 C C . HIS D 2 129 ? 25.968 -31.942 -6.304 1.00 64.78 129 HIS D C 1
ATOM 12132 O O . HIS D 2 129 ? 25.400 -31.972 -5.212 1.00 60.94 129 HIS D O 1
ATOM 12139 N N . LYS D 2 130 ? 25.313 -31.849 -7.457 1.00 63.90 130 LYS D N 1
ATOM 12140 C CA . LYS D 2 130 ? 23.857 -31.792 -7.505 1.00 53.35 130 LYS D CA 1
ATOM 12141 C C . LYS D 2 130 ? 23.263 -33.114 -7.981 1.00 54.34 130 LYS D C 1
ATOM 12142 O O . LYS D 2 130 ? 23.983 -34.008 -8.425 1.00 52.37 130 LYS D O 1
ATOM 12148 N N . THR D 2 131 ? 21.943 -33.228 -7.884 1.00 59.55 131 THR D N 1
ATOM 12149 C CA . THR D 2 131 ? 21.243 -34.449 -8.264 1.00 44.98 131 THR D CA 1
ATOM 12150 C C . THR D 2 131 ? 20.794 -34.403 -9.722 1.00 46.36 131 THR D C 1
ATOM 12151 O O . THR D 2 131 ? 20.422 -33.344 -10.229 1.00 37.32 131 THR D O 1
ATOM 12155 N N . PRO D 2 132 ? 20.833 -35.560 -10.403 1.00 45.30 132 PRO D N 1
ATOM 12156 C CA . PRO D 2 132 ? 20.435 -35.647 -11.812 1.00 43.43 132 PRO D CA 1
ATOM 12157 C C . PRO D 2 132 ? 18.936 -35.451 -12.015 1.00 47.64 132 PRO D C 1
ATOM 12158 O O . PRO D 2 132 ? 18.128 -36.133 -11.382 1.00 52.23 132 PRO D O 1
ATOM 12162 N N . CYS D 2 133 ? 18.574 -34.521 -12.892 1.00 48.40 133 CYS D N 1
ATOM 12163 C CA . CYS D 2 133 ? 17.176 -34.303 -13.245 1.00 50.95 133 CYS D CA 1
ATOM 12164 C C . CYS D 2 133 ? 16.991 -34.253 -14.762 1.00 45.85 133 CYS D C 1
ATOM 12165 O O . CYS D 2 133 ? 16.191 -33.472 -15.279 1.00 40.90 133 CYS D O 1
ATOM 12168 N N . TYR D 2 134 ? 17.748 -35.092 -15.464 1.00 46.47 134 TYR D N 1
ATOM 12169 C CA . TYR D 2 134 ? 17.607 -35.259 -16.906 1.00 42.35 134 TYR D CA 1
ATOM 12170 C C . TYR D 2 134 ? 17.371 -36.726 -17.235 1.00 39.28 134 TYR D C 1
ATOM 12171 O O . TYR D 2 134 ? 18.017 -37.606 -16.668 1.00 48.70 134 TYR D O 1
ATOM 12180 N N . CYS D 2 135 ? 16.450 -36.988 -18.154 1.00 32.45 135 CYS D N 1
ATOM 12181 C CA . CYS D 2 135 ? 16.174 -38.357 -18.572 1.00 49.70 135 CYS D CA 1
ATOM 12182 C C . CYS D 2 135 ? 15.899 -38.434 -20.071 1.00 49.37 135 CYS D C 1
ATOM 12183 O O . CYS D 2 135 ? 15.583 -37.426 -20.705 1.00 46.55 135 CYS D O 1
ATOM 12186 N N . TYR D 2 136 ? 16.020 -39.633 -20.633 1.00 45.55 136 TYR D N 1
ATOM 12187 C CA . TYR D 2 136 ? 15.856 -39.822 -22.070 1.00 43.71 136 TYR D CA 1
ATOM 12188 C C . TYR D 2 136 ? 14.812 -40.886 -22.390 1.00 46.63 136 TYR D C 1
ATOM 12189 O O . TYR D 2 136 ? 14.619 -41.830 -21.623 1.00 43.11 136 TYR D O 1
ATOM 12198 N N . ILE D 2 137 ? 14.143 -40.728 -23.528 1.00 48.44 137 ILE D N 1
ATOM 12199 C CA . ILE D 2 137 ? 13.191 -41.724 -24.010 1.00 46.80 137 ILE D CA 1
ATOM 12200 C C . ILE D 2 137 ? 13.387 -41.993 -25.499 1.00 54.73 137 ILE D C 1
ATOM 12201 O O . ILE D 2 137 ? 13.061 -41.156 -26.339 1.00 53.89 137 ILE D O 1
ATOM 12206 N N . MET D 2 138 ? 13.922 -43.165 -25.820 1.00 52.15 138 MET D N 1
ATOM 12207 C CA . MET D 2 138 ? 14.114 -43.557 -27.211 1.00 42.31 138 MET D CA 1
ATOM 12208 C C . MET D 2 138 ? 13.284 -44.794 -27.545 1.00 54.88 138 MET D C 1
ATOM 12209 O O . MET D 2 138 ? 13.229 -45.744 -26.764 1.00 65.54 138 MET D O 1
ATOM 12214 N N . SER D 2 139 ? 12.630 -44.769 -28.702 1.00 46.30 139 SER D N 1
ATOM 12215 C CA . SER D 2 139 ? 11.788 -45.882 -29.130 1.00 53.50 139 SER D CA 1
ATOM 12216 C C . SER D 2 139 ? 12.628 -47.122 -29.409 1.00 56.58 139 SER D C 1
ATOM 12217 O O . SER D 2 139 ? 13.238 -47.243 -30.471 1.00 63.83 139 SER D O 1
ATOM 12220 N N . GLY D 2 140 ? 12.654 -48.044 -28.451 1.00 50.28 140 GLY D N 1
ATOM 12221 C CA . GLY D 2 140 ? 13.501 -49.219 -28.554 1.00 57.66 140 GLY D CA 1
ATOM 12222 C C . GLY D 2 140 ? 13.324 -50.246 -27.449 1.00 64.39 140 GLY D C 1
ATOM 12223 O O . GLY D 2 140 ? 12.755 -51.312 -27.682 1.00 81.17 140 GLY D O 1
ATOM 12224 N N . GLY D 2 141 ? 13.810 -49.941 -26.247 1.00 63.28 141 GLY D N 1
ATOM 12225 C CA . GLY D 2 141 ? 14.444 -48.668 -25.951 1.00 52.31 141 GLY D CA 1
ATOM 12226 C C . GLY D 2 141 ? 15.945 -48.654 -26.163 1.00 59.72 141 GLY D C 1
ATOM 12227 O O . GLY D 2 141 ? 16.434 -48.106 -27.151 1.00 61.17 141 GLY D O 1
ATOM 12228 N N . ASP D 2 142 ? 16.680 -49.258 -25.234 1.00 57.77 142 ASP D N 1
ATOM 12229 C CA . ASP D 2 142 ? 18.139 -49.241 -25.290 1.00 45.43 142 ASP D CA 1
ATOM 12230 C C . ASP D 2 142 ? 18.714 -50.260 -26.269 1.00 50.88 142 ASP D C 1
ATOM 12231 O O . ASP D 2 142 ? 19.932 -50.392 -26.390 1.00 60.25 142 ASP D O 1
ATOM 12236 N N . ARG D 2 143 ? 17.841 -50.982 -26.965 1.00 49.74 143 ARG D N 1
ATOM 12237 C CA . ARG D 2 143 ? 18.285 -51.839 -28.055 1.00 49.86 143 ARG D CA 1
ATOM 12238 C C . ARG D 2 143 ? 18.619 -50.965 -29.255 1.00 48.77 143 ARG D C 1
ATOM 12239 O O . ARG D 2 143 ? 19.454 -51.322 -30.084 1.00 51.68 143 ARG D O 1
ATOM 12247 N N . SER D 2 144 ? 17.968 -49.808 -29.328 1.00 52.09 144 SER D N 1
ATOM 12248 C CA . SER D 2 144 ? 18.159 -48.875 -30.433 1.00 58.22 144 SER D CA 1
ATOM 12249 C C . SER D 2 144 ? 19.508 -48.163 -30.367 1.00 55.70 144 SER D C 1
ATOM 12250 O O . SER D 2 144 ? 19.895 -47.463 -31.302 1.00 53.84 144 SER D O 1
ATOM 12253 N N . ILE D 2 145 ? 20.218 -48.337 -29.257 1.00 53.84 145 ILE D N 1
ATOM 12254 C CA . ILE D 2 145 ? 21.552 -47.772 -29.110 1.00 53.05 145 ILE D CA 1
ATOM 12255 C C . ILE D 2 145 ? 22.524 -48.476 -30.053 1.00 55.85 145 ILE D C 1
ATOM 12256 O O . ILE D 2 145 ? 23.421 -47.851 -30.620 1.00 63.21 145 ILE D O 1
ATOM 12261 N N . VAL D 2 146 ? 22.324 -49.778 -30.232 1.00 62.70 146 VAL D N 1
ATOM 12262 C CA . VAL D 2 146 ? 23.238 -50.594 -31.023 1.00 58.79 146 VAL D CA 1
ATOM 12263 C C . VAL D 2 146 ? 22.637 -51.006 -32.371 1.00 61.36 146 VAL D C 1
ATOM 12264 O O . VAL D 2 146 ? 23.366 -51.280 -33.325 1.00 59.80 146 VAL D O 1
ATOM 12268 N N . THR D 2 147 ? 21.310 -51.044 -32.454 1.00 59.24 147 THR D N 1
ATOM 12269 C CA . THR D 2 147 ? 20.650 -51.409 -33.707 1.00 64.92 147 THR D CA 1
ATOM 12270 C C . THR D 2 147 ? 19.627 -50.367 -34.163 1.00 71.64 147 THR D C 1
ATOM 12271 O O . THR D 2 147 ? 19.415 -49.354 -33.496 1.00 63.74 147 THR D O 1
ATOM 12275 N N . SER D 2 148 ? 18.999 -50.627 -35.306 1.00 76.89 148 SER D N 1
ATOM 12276 C CA . SER D 2 148 ? 18.102 -49.666 -35.943 1.00 72.39 148 SER D CA 1
ATOM 12277 C C . SER D 2 148 ? 16.778 -49.468 -35.205 1.00 80.06 148 SER D C 1
ATOM 12278 O O . SER D 2 148 ? 16.520 -48.391 -34.663 1.00 72.46 148 SER D O 1
ATOM 12281 N N . GLN D 2 149 ? 15.945 -50.508 -35.204 1.00 75.88 149 GLN D N 1
ATOM 12282 C CA . GLN D 2 149 ? 14.601 -50.451 -34.624 1.00 70.16 149 GLN D CA 1
ATOM 12283 C C . GLN D 2 149 ? 13.743 -49.370 -35.280 1.00 77.67 149 GLN D C 1
ATOM 12284 O O . GLN D 2 149 ? 13.010 -48.651 -34.600 1.00 80.85 149 GLN D O 1
ATOM 12290 N N . GLU D 2 150 ? 13.834 -49.263 -36.602 1.00 79.80 150 GLU D N 1
ATOM 12291 C CA . GLU D 2 150 ? 13.098 -48.241 -37.343 1.00 77.08 150 GLU D CA 1
ATOM 12292 C C . GLU D 2 150 ? 11.589 -48.473 -37.335 1.00 72.50 150 GLU D C 1
ATOM 12293 O O . GLU D 2 150 ? 10.810 -47.540 -37.531 1.00 69.99 150 GLU D O 1
ATOM 12299 N N . SER D 2 151 ? 11.183 -49.717 -37.106 1.00 75.59 151 SER D N 1
ATOM 12300 C CA . SER D 2 151 ? 9.771 -50.084 -37.157 1.00 73.69 151 SER D CA 1
ATOM 12301 C C . SER D 2 151 ? 8.989 -49.596 -35.939 1.00 64.85 151 SER D C 1
ATOM 12302 O O . SER D 2 151 ? 7.761 -49.522 -35.971 1.00 70.58 151 SER D O 1
ATOM 12305 N N . SER D 2 152 ? 9.704 -49.258 -34.870 1.00 70.15 152 SER D N 1
ATOM 12306 C CA . SER D 2 152 ? 9.069 -48.845 -33.621 1.00 73.73 152 SER D CA 1
ATOM 12307 C C . SER D 2 152 ? 8.768 -47.347 -33.582 1.00 59.68 152 SER D C 1
ATOM 12308 O O . SER D 2 152 ? 8.615 -46.763 -32.509 1.00 46.55 152 SER D O 1
ATOM 12311 N N . GLU D 2 153 ? 8.679 -46.731 -34.755 1.00 61.94 153 GLU D N 1
ATOM 12312 C CA . GLU D 2 153 ? 8.434 -45.298 -34.852 1.00 62.76 153 GLU D CA 1
ATOM 12313 C C . GLU D 2 153 ? 6.942 -45.007 -34.999 1.00 60.43 153 GLU D C 1
ATOM 12314 O O . GLU D 2 153 ? 6.481 -43.903 -34.708 1.00 51.89 153 GLU D O 1
ATOM 12320 N N . ASP D 2 154 ? 6.189 -46.014 -35.433 1.00 64.53 154 ASP D N 1
ATOM 12321 C CA . ASP D 2 154 ? 4.772 -45.843 -35.743 1.00 63.09 154 ASP D CA 1
ATOM 12322 C C . ASP D 2 154 ? 3.845 -46.204 -34.583 1.00 61.53 154 ASP D C 1
ATOM 12323 O O . ASP D 2 154 ? 2.750 -46.724 -34.799 1.00 71.49 154 ASP D O 1
ATOM 12328 N N . ASN D 2 155 ? 4.276 -45.926 -33.357 1.00 58.43 155 ASN D N 1
ATOM 12329 C CA . ASN D 2 155 ? 3.460 -46.233 -32.186 1.00 66.18 155 ASN D CA 1
ATOM 12330 C C . ASN D 2 155 ? 3.242 -45.017 -31.289 1.00 64.06 155 ASN D C 1
ATOM 12331 O O . ASN D 2 155 ? 4.081 -44.703 -30.445 1.00 59.88 155 ASN D O 1
ATOM 12336 N N . PRO D 2 156 ? 2.106 -44.327 -31.474 1.00 57.07 156 PRO D N 1
ATOM 12337 C CA . PRO D 2 156 ? 1.751 -43.155 -30.667 1.00 48.79 156 PRO D CA 1
ATOM 12338 C C . PRO D 2 156 ? 1.352 -43.547 -29.249 1.00 55.60 156 PRO D C 1
ATOM 12339 O O . PRO D 2 156 ? 1.541 -42.765 -28.317 1.00 52.89 156 PRO D O 1
ATOM 12343 N N . GLN D 2 157 ? 0.804 -44.748 -29.095 1.00 60.34 157 GLN D N 1
ATOM 12344 C CA . GLN D 2 157 ? 0.329 -45.210 -27.796 1.00 60.54 157 GLN D CA 1
ATOM 12345 C C . GLN D 2 157 ? 1.489 -45.521 -26.857 1.00 62.92 157 GLN D C 1
ATOM 12346 O O . GLN D 2 157 ? 1.536 -45.024 -25.732 1.00 71.69 157 GLN D O 1
ATOM 12352 N N . LEU D 2 158 ? 2.422 -46.342 -27.330 1.00 58.37 158 LEU D N 1
ATOM 12353 C CA . LEU D 2 158 ? 3.555 -46.776 -26.518 1.00 55.51 158 LEU D CA 1
ATOM 12354 C C . LEU D 2 158 ? 4.460 -45.607 -26.137 1.00 61.46 158 LEU D C 1
ATOM 12355 O O . LEU D 2 158 ? 5.138 -45.643 -25.109 1.00 63.28 158 LEU D O 1
ATOM 12360 N N . GLY D 2 159 ? 4.466 -44.571 -26.969 1.00 54.31 159 GLY D N 1
ATOM 12361 C CA . GLY D 2 159 ? 5.241 -43.377 -26.690 1.00 51.88 159 GLY D CA 1
ATOM 12362 C C . GLY D 2 159 ? 4.717 -42.653 -25.466 1.00 55.81 159 GLY D C 1
ATOM 12363 O O . GLY D 2 159 ? 5.483 -42.269 -24.582 1.00 54.31 159 GLY D O 1
ATOM 12364 N N . ALA D 2 160 ? 3.402 -42.473 -25.417 1.00 59.91 160 ALA D N 1
ATOM 12365 C CA . ALA D 2 160 ? 2.758 -41.803 -24.294 1.00 55.93 160 ALA D CA 1
ATOM 12366 C C . ALA D 2 160 ? 2.882 -42.625 -23.015 1.00 57.94 160 ALA D C 1
ATOM 12367 O O . ALA D 2 160 ? 2.909 -42.073 -21.915 1.00 69.53 160 ALA D O 1
ATOM 12369 N N . GLN D 2 161 ? 2.956 -43.944 -23.166 1.00 48.02 161 GLN D N 1
ATOM 12370 C CA . GLN D 2 161 ? 3.090 -44.839 -22.022 1.00 54.19 161 GLN D CA 1
ATOM 12371 C C . GLN D 2 161 ? 4.438 -44.659 -21.332 1.00 66.50 161 GLN D C 1
ATOM 12372 O O . GLN D 2 161 ? 4.505 -44.516 -20.112 1.00 70.54 161 GLN D O 1
ATOM 12378 N N . GLU D 2 162 ? 5.508 -44.669 -22.122 1.00 71.56 162 GLU D N 1
ATOM 12379 C CA . GLU D 2 162 ? 6.855 -44.497 -21.590 1.00 66.56 162 GLU D CA 1
ATOM 12380 C C . GLU D 2 162 ? 7.043 -43.124 -20.954 1.00 64.30 162 GLU D C 1
ATOM 12381 O O . GLU D 2 162 ? 7.741 -42.988 -19.949 1.00 66.87 162 GLU D O 1
ATOM 12387 N N . LEU D 2 163 ? 6.416 -42.110 -21.541 1.00 59.84 163 LEU D N 1
ATOM 12388 C CA . LEU D 2 163 ? 6.491 -40.756 -21.007 1.00 60.44 163 LEU D CA 1
ATOM 12389 C C . LEU D 2 163 ? 5.782 -40.668 -19.659 1.00 66.00 163 LEU D C 1
ATOM 12390 O O . LEU D 2 163 ? 6.211 -39.936 -18.766 1.00 58.56 163 LEU D O 1
ATOM 12395 N N . GLU D 2 164 ? 4.700 -41.425 -19.518 1.00 63.31 164 GLU D N 1
ATOM 12396 C CA . GLU D 2 164 ? 3.939 -41.458 -18.275 1.00 65.18 164 GLU D CA 1
ATOM 12397 C C . GLU D 2 164 ? 4.693 -42.232 -17.198 1.00 64.11 164 GLU D C 1
ATOM 12398 O O . GLU D 2 164 ? 4.669 -41.865 -16.022 1.00 64.07 164 GLU D O 1
ATOM 12404 N N . LYS D 2 165 ? 5.366 -43.301 -17.610 1.00 61.42 165 LYS D N 1
ATOM 12405 C CA . LYS D 2 165 ? 6.102 -44.157 -16.684 1.00 53.69 165 LYS D CA 1
ATOM 12406 C C . LYS D 2 165 ? 7.323 -43.449 -16.100 1.00 60.15 165 LYS D C 1
ATOM 12407 O O . LYS D 2 165 ? 7.609 -43.571 -14.910 1.00 62.07 165 LYS D O 1
ATOM 12413 N N . VAL D 2 166 ? 8.038 -42.712 -16.944 1.00 67.41 166 VAL D N 1
ATOM 12414 C CA . VAL D 2 166 ? 9.233 -41.993 -16.512 1.00 69.42 166 VAL D CA 1
ATOM 12415 C C . VAL D 2 166 ? 8.883 -40.839 -15.575 1.00 59.12 166 VAL D C 1
ATOM 12416 O O . VAL D 2 166 ? 9.513 -40.660 -14.532 1.00 69.71 166 VAL D O 1
ATOM 12420 N N . CYS D 2 167 ? 7.866 -40.069 -15.945 1.00 58.41 167 CYS D N 1
ATOM 12421 C CA . CYS D 2 167 ? 7.454 -38.910 -15.160 1.00 64.33 167 CYS D CA 1
ATOM 12422 C C . CYS D 2 167 ? 6.460 -39.287 -14.064 1.00 66.82 167 CYS D C 1
ATOM 12423 O O . CYS D 2 167 ? 5.647 -38.466 -13.641 1.00 60.17 167 CYS D O 1
ATOM 12426 N N . GLU D 2 168 ? 6.534 -40.533 -13.608 1.00 68.45 168 GLU D N 1
ATOM 12427 C CA . GLU D 2 168 ? 5.623 -41.035 -12.587 1.00 70.30 168 GLU D CA 1
ATOM 12428 C C . GLU D 2 168 ? 5.932 -40.447 -11.214 1.00 73.00 168 GLU D C 1
ATOM 12429 O O . GLU D 2 168 ? 6.933 -40.797 -10.589 1.00 75.34 168 GLU D O 1
ATOM 12435 N N . GLY D 2 169 ? 5.068 -39.549 -10.753 1.00 72.53 169 GLY D N 1
ATOM 12436 C CA . GLY D 2 169 ? 5.211 -38.957 -9.436 1.00 70.25 169 GLY D CA 1
ATOM 12437 C C . GLY D 2 169 ? 5.948 -37.632 -9.440 1.00 78.33 169 GLY D C 1
ATOM 12438 O O . GLY D 2 169 ? 6.463 -37.199 -8.410 1.00 80.52 169 GLY D O 1
ATOM 12439 N N . LYS D 2 170 ? 5.997 -36.984 -10.599 1.00 72.70 170 LYS D N 1
ATOM 12440 C CA . LYS D 2 170 ? 6.682 -35.702 -10.721 1.00 71.08 170 LYS D CA 1
ATOM 12441 C C . LYS D 2 170 ? 5.702 -34.535 -10.801 1.00 62.99 170 LYS D C 1
ATOM 12442 O O . LYS D 2 170 ? 4.690 -34.604 -11.498 1.00 54.89 170 LYS D O 1
ATOM 12448 N N . LYS D 2 171 ? 6.017 -33.464 -10.079 1.00 68.67 171 LYS D N 1
ATOM 12449 C CA . LYS D 2 171 ? 5.154 -32.291 -10.015 1.00 72.94 171 LYS D CA 1
ATOM 12450 C C . LYS D 2 171 ? 5.248 -31.455 -11.288 1.00 70.98 171 LYS D C 1
ATOM 12451 O O . LYS D 2 171 ? 4.234 -31.017 -11.830 1.00 78.28 171 LYS D O 1
ATOM 12457 N N . ASN D 2 172 ? 6.471 -31.236 -11.759 1.00 66.36 172 ASN D N 1
ATOM 12458 C CA . ASN D 2 172 ? 6.691 -30.479 -12.985 1.00 65.22 172 ASN D CA 1
ATOM 12459 C C . ASN D 2 172 ? 7.551 -31.255 -13.974 1.00 61.17 172 ASN D C 1
ATOM 12460 O O . ASN D 2 172 ? 8.554 -31.857 -13.598 1.00 61.34 172 ASN D O 1
ATOM 12465 N N . VAL D 2 173 ? 7.151 -31.247 -15.241 1.00 60.43 173 VAL D N 1
ATOM 12466 C CA . VAL D 2 173 ? 7.895 -31.952 -16.277 1.00 50.91 173 VAL D CA 1
ATOM 12467 C C . VAL D 2 173 ? 8.046 -31.102 -17.531 1.00 54.24 173 VAL D C 1
ATOM 12468 O O . VAL D 2 173 ? 7.059 -30.622 -18.089 1.00 52.52 173 VAL D O 1
ATOM 12472 N N . LEU D 2 174 ? 9.286 -30.914 -17.970 1.00 63.98 174 LEU D N 1
ATOM 12473 C CA . LEU D 2 174 ? 9.543 -30.242 -19.235 1.00 61.82 174 LEU D CA 1
ATOM 12474 C C . LEU D 2 174 ? 9.922 -31.279 -20.282 1.00 48.57 174 LEU D C 1
ATOM 12475 O O . LEU D 2 174 ? 11.040 -31.792 -20.286 1.00 46.89 174 LEU D O 1
ATOM 12480 N N . PHE D 2 175 ? 8.979 -31.587 -21.164 1.00 50.32 175 PHE D N 1
ATOM 12481 C CA . PHE D 2 175 ? 9.194 -32.599 -22.187 1.00 51.28 175 PHE D CA 1
ATOM 12482 C C . PHE D 2 175 ? 9.688 -31.990 -23.493 1.00 48.10 175 PHE D C 1
ATOM 12483 O O . PHE D 2 175 ? 9.090 -31.050 -24.015 1.00 46.80 175 PHE D O 1
ATOM 12491 N N . ILE D 2 176 ? 10.782 -32.534 -24.015 1.00 48.00 176 ILE D N 1
ATOM 12492 C CA . ILE D 2 176 ? 11.328 -32.086 -25.289 1.00 47.38 176 ILE D CA 1
ATOM 12493 C C . ILE D 2 176 ? 11.326 -33.226 -26.302 1.00 39.60 176 ILE D C 1
ATOM 12494 O O . ILE D 2 176 ? 12.252 -34.037 -26.342 1.00 41.59 176 ILE D O 1
ATOM 12499 N N . GLY D 2 177 ? 10.276 -33.288 -27.114 1.00 37.59 177 GLY D N 1
ATOM 12500 C CA . GLY D 2 177 ? 10.170 -34.304 -28.145 1.00 40.49 177 GLY D CA 1
ATOM 12501 C C . GLY D 2 177 ? 10.891 -33.885 -29.410 1.00 44.18 177 GLY D C 1
ATOM 12502 O O . GLY D 2 177 ? 10.671 -32.789 -29.925 1.00 48.88 177 GLY D O 1
ATOM 12503 N N . ILE D 2 178 ? 11.755 -34.760 -29.914 1.00 38.93 178 ILE D N 1
ATOM 12504 C CA . ILE D 2 178 ? 12.564 -34.441 -31.084 1.00 37.99 178 ILE D CA 1
ATOM 12505 C C . ILE D 2 178 ? 12.072 -35.159 -32.337 1.00 39.32 178 ILE D C 1
ATOM 12506 O O . ILE D 2 178 ? 11.964 -36.385 -32.363 1.00 44.79 178 ILE D O 1
ATOM 12511 N N . SER D 2 179 ? 11.779 -34.383 -33.374 1.00 35.35 179 SER D N 1
ATOM 12512 C CA . SER D 2 179 ? 11.380 -34.935 -34.662 1.00 40.33 179 SER D CA 1
ATOM 12513 C C . SER D 2 179 ? 11.833 -34.000 -35.778 1.00 42.72 179 SER D C 1
ATOM 12514 O O . SER D 2 179 ? 11.195 -32.982 -36.036 1.00 51.18 179 SER D O 1
ATOM 12517 N N . CYS D 2 180 ? 12.936 -34.354 -36.431 1.00 49.97 180 CYS D N 1
ATOM 12518 C CA . CYS D 2 180 ? 13.555 -33.500 -37.443 1.00 53.89 180 CYS D CA 1
ATOM 12519 C C . CYS D 2 180 ? 12.609 -33.132 -38.584 1.00 50.61 180 CYS D C 1
ATOM 12520 O O . CYS D 2 180 ? 12.600 -31.991 -39.047 1.00 46.43 180 CYS D O 1
ATOM 12523 N N . GLY D 2 181 ? 11.814 -34.099 -39.030 1.00 56.73 181 GLY D N 1
ATOM 12524 C CA . GLY D 2 181 ? 10.922 -33.884 -40.155 1.00 68.84 181 GLY D CA 1
ATOM 12525 C C . GLY D 2 181 ? 9.472 -33.671 -39.767 1.00 62.58 181 GLY D C 1
ATOM 12526 O O . GLY D 2 181 ? 8.616 -33.492 -40.636 1.00 59.20 181 GLY D O 1
ATOM 12527 N N . LEU D 2 182 ? 9.203 -33.682 -38.464 1.00 64.87 182 LEU D N 1
ATOM 12528 C CA . LEU D 2 182 ? 7.845 -33.555 -37.934 1.00 57.02 182 LEU D CA 1
ATOM 12529 C C . LEU D 2 182 ? 6.898 -34.594 -38.529 1.00 59.48 182 LEU D C 1
ATOM 12530 O O . LEU D 2 182 ? 5.892 -34.247 -39.149 1.00 66.05 182 LEU D O 1
ATOM 12535 N N . SER D 2 183 ? 7.225 -35.867 -38.334 1.00 62.35 183 SER D N 1
ATOM 12536 C CA . SER D 2 183 ? 6.433 -36.955 -38.895 1.00 73.12 183 SER D CA 1
ATOM 12537 C C . SER D 2 183 ? 6.631 -38.251 -38.118 1.00 73.93 183 SER D C 1
ATOM 12538 O O . SER D 2 183 ? 6.500 -39.342 -38.673 1.00 73.86 183 SER D O 1
ATOM 12541 N N . ALA D 2 184 ? 6.949 -38.126 -36.833 1.00 64.15 184 ALA D N 1
ATOM 12542 C CA . ALA D 2 184 ? 7.186 -39.292 -35.990 1.00 62.98 184 ALA D CA 1
ATOM 12543 C C . ALA D 2 184 ? 6.019 -39.535 -35.040 1.00 59.18 184 ALA D C 1
ATOM 12544 O O . ALA D 2 184 ? 5.848 -38.803 -34.065 1.00 50.17 184 ALA D O 1
ATOM 12546 N N . PRO D 2 185 ? 5.214 -40.572 -35.323 1.00 59.14 185 PRO D N 1
ATOM 12547 C CA . PRO D 2 185 ? 4.042 -40.938 -34.519 1.00 54.08 185 PRO D CA 1
ATOM 12548 C C . PRO D 2 185 ? 4.390 -41.156 -33.049 1.00 56.94 185 PRO D C 1
ATOM 12549 O O . PRO D 2 185 ? 3.557 -40.904 -32.178 1.00 54.68 185 PRO D O 1
ATOM 12553 N N . PHE D 2 186 ? 5.610 -41.615 -32.786 1.00 54.31 186 PHE D N 1
ATOM 12554 C CA . PHE D 2 186 ? 6.074 -41.847 -31.424 1.00 52.10 186 PHE D CA 1
ATOM 12555 C C . PHE D 2 186 ? 6.165 -40.536 -30.647 1.00 50.87 186 PHE D C 1
ATOM 12556 O O . PHE D 2 186 ? 5.908 -40.496 -29.444 1.00 46.68 186 PHE D O 1
ATOM 12564 N N . ILE D 2 187 ? 6.534 -39.465 -31.343 1.00 51.73 187 ILE D N 1
ATOM 12565 C CA . ILE D 2 187 ? 6.626 -38.143 -30.734 1.00 57.13 187 ILE D CA 1
ATOM 12566 C C . ILE D 2 187 ? 5.243 -37.501 -30.658 1.00 50.85 187 ILE D C 1
ATOM 12567 O O . ILE D 2 187 ? 4.942 -36.753 -29.726 1.00 50.19 187 ILE D O 1
ATOM 12572 N N . ALA D 2 188 ? 4.402 -37.810 -31.641 1.00 54.67 188 ALA D N 1
ATOM 12573 C CA . ALA D 2 188 ? 3.040 -37.289 -31.690 1.00 48.54 188 ALA D CA 1
ATOM 12574 C C . ALA D 2 188 ? 2.237 -37.720 -30.468 1.00 49.99 188 ALA D C 1
ATOM 12575 O O . ALA D 2 188 ? 1.558 -36.907 -29.842 1.00 48.09 188 ALA D O 1
ATOM 12577 N N . GLY D 2 189 ? 2.324 -39.004 -30.133 1.00 46.51 189 GLY D N 1
ATOM 12578 C CA . GLY D 2 189 ? 1.617 -39.544 -28.987 1.00 47.45 189 GLY D CA 1
ATOM 12579 C C . GLY D 2 189 ? 2.118 -38.981 -27.672 1.00 53.42 189 GLY D C 1
ATOM 12580 O O . GLY D 2 189 ? 1.355 -38.837 -26.717 1.00 62.96 189 GLY D O 1
ATOM 12581 N N . GLN D 2 190 ? 3.407 -38.661 -27.623 1.00 53.26 190 GLN D N 1
ATOM 12582 C CA . GLN D 2 190 ? 4.015 -38.103 -26.420 1.00 54.11 190 GLN D CA 1
ATOM 12583 C C . GLN D 2 190 ? 3.587 -36.657 -26.193 1.00 53.70 190 GLN D C 1
ATOM 12584 O O . GLN D 2 190 ? 3.250 -36.270 -25.074 1.00 53.51 190 GLN D O 1
ATOM 12590 N N . LEU D 2 191 ? 3.608 -35.863 -27.259 1.00 53.05 191 LEU D N 1
ATOM 12591 C CA . LEU D 2 191 ? 3.174 -34.473 -27.187 1.00 55.25 191 LEU D CA 1
ATOM 12592 C C . LEU D 2 191 ? 1.680 -34.398 -26.891 1.00 60.90 191 LEU D C 1
ATOM 12593 O O . LEU D 2 191 ? 1.218 -33.486 -26.205 1.00 57.81 191 LEU D O 1
ATOM 12598 N N . ASP D 2 192 ? 0.935 -35.367 -27.413 1.00 64.97 192 ASP D N 1
ATOM 12599 C CA . ASP D 2 192 ? -0.503 -35.445 -27.183 1.00 65.65 192 ASP D CA 1
ATOM 12600 C C . ASP D 2 192 ? -0.800 -35.706 -25.711 1.00 59.14 192 ASP D C 1
ATOM 12601 O O . ASP D 2 192 ? -1.708 -35.108 -25.136 1.00 61.99 192 ASP D O 1
ATOM 12606 N N . PHE D 2 193 ? -0.023 -36.600 -25.107 1.00 55.56 193 PHE D N 1
ATOM 12607 C CA . PHE D 2 193 ? -0.178 -36.926 -23.694 1.00 63.41 193 PHE D CA 1
ATOM 12608 C C . PHE D 2 193 ? 0.171 -35.730 -22.810 1.00 68.26 193 PHE D C 1
ATOM 12609 O O . PHE D 2 193 ? -0.372 -35.577 -21.716 1.00 66.57 193 PHE D O 1
ATOM 12617 N N . CYS D 2 194 ? 1.080 -34.887 -23.291 1.00 65.92 194 CYS D N 1
ATOM 12618 C CA . CYS D 2 194 ? 1.468 -33.684 -22.563 1.00 68.26 194 CYS D CA 1
ATOM 12619 C C . CYS D 2 194 ? 0.333 -32.666 -22.531 1.00 69.44 194 CYS D C 1
ATOM 12620 O O . CYS D 2 194 ? 0.162 -31.946 -21.547 1.00 70.02 194 CYS D O 1
ATOM 12623 N N . MET D 2 195 ? -0.440 -32.610 -23.612 1.00 62.51 195 MET D N 1
ATOM 12624 C CA . MET D 2 195 ? -1.570 -31.691 -23.698 1.00 64.51 195 MET D CA 1
ATOM 12625 C C . MET D 2 195 ? -2.691 -32.079 -22.739 1.00 72.38 195 MET D C 1
ATOM 12626 O O . MET D 2 195 ? -3.352 -31.216 -22.161 1.00 72.81 195 MET D O 1
ATOM 12631 N N . ARG D 2 196 ? -2.903 -33.382 -22.577 1.00 71.67 196 ARG D N 1
ATOM 12632 C CA . ARG D 2 196 ? -3.960 -33.886 -21.709 1.00 67.81 196 ARG D CA 1
ATOM 12633 C C . ARG D 2 196 ? -3.688 -33.541 -20.248 1.00 74.07 196 ARG D C 1
ATOM 12634 O O . ARG D 2 196 ? -4.615 -33.355 -19.460 1.00 72.48 196 ARG D O 1
ATOM 12642 N N . HIS D 2 197 ? -2.410 -33.454 -19.894 1.00 69.46 197 HIS D N 1
ATOM 12643 C CA . HIS D 2 197 ? -2.014 -33.166 -18.522 1.00 66.60 197 HIS D CA 1
ATOM 12644 C C . HIS D 2 197 ? -1.084 -31.958 -18.463 1.00 67.42 197 HIS D C 1
ATOM 12645 O O . HIS D 2 197 ? 0.114 -32.100 -18.223 1.00 74.48 197 HIS D O 1
ATOM 12652 N N . LEU D 2 198 ? -1.643 -30.771 -18.678 1.00 69.55 198 LEU D N 1
ATOM 12653 C CA . LEU D 2 198 ? -0.861 -29.538 -18.658 1.00 62.70 198 LEU D CA 1
ATOM 12654 C C . LEU D 2 198 ? -0.597 -29.053 -17.236 1.00 62.80 198 LEU D C 1
ATOM 12655 O O . LEU D 2 198 ? 0.018 -28.007 -17.029 1.00 60.82 198 LEU D O 1
ATOM 12660 N N . ASP D 2 199 ? -1.070 -29.819 -16.259 1.00 67.05 199 ASP D N 1
ATOM 12661 C CA . ASP D 2 199 ? -0.837 -29.507 -14.856 1.00 75.39 199 ASP D CA 1
ATOM 12662 C C . ASP D 2 199 ? 0.520 -30.033 -14.398 1.00 79.34 199 ASP D C 1
ATOM 12663 O O . ASP D 2 199 ? 0.965 -29.749 -13.286 1.00 76.89 199 ASP D O 1
ATOM 12668 N N . VAL D 2 200 ? 1.172 -30.803 -15.264 1.00 73.91 200 VAL D N 1
ATOM 12669 C CA . VAL D 2 200 ? 2.475 -31.379 -14.954 1.00 76.53 200 VAL D CA 1
ATOM 12670 C C . VAL D 2 200 ? 3.466 -31.164 -16.095 1.00 69.93 200 VAL D C 1
ATOM 12671 O O . VAL D 2 200 ? 4.593 -30.717 -15.878 1.00 66.70 200 VAL D O 1
ATOM 12675 N N . TYR D 2 201 ? 3.033 -31.476 -17.312 1.00 62.89 201 TYR D N 1
ATOM 12676 C CA . TYR D 2 201 ? 3.918 -31.458 -18.472 1.00 61.35 201 TYR D CA 1
ATOM 12677 C C . TYR D 2 201 ? 4.022 -30.091 -19.143 1.00 64.66 201 TYR D C 1
ATOM 12678 O O . TYR D 2 201 ? 3.056 -29.330 -19.191 1.00 63.68 201 TYR D O 1
ATOM 12687 N N . LEU D 2 202 ? 5.211 -29.795 -19.659 1.00 65.50 202 LEU D N 1
ATOM 12688 C CA . LEU D 2 202 ? 5.440 -28.601 -20.461 1.00 60.07 202 LEU D CA 1
ATOM 12689 C C . LEU D 2 202 ? 6.018 -29.023 -21.809 1.00 65.81 202 LEU D C 1
ATOM 12690 O O . LEU D 2 202 ? 7.230 -29.193 -21.945 1.00 67.91 202 LEU D O 1
ATOM 12695 N N . PRO D 2 203 ? 5.142 -29.199 -22.809 1.00 58.95 203 PRO D N 1
ATOM 12696 C CA . PRO D 2 203 ? 5.498 -29.765 -24.116 1.00 62.43 203 PRO D CA 1
ATOM 12697 C C . PRO D 2 203 ? 6.408 -28.871 -24.957 1.00 57.95 203 PRO D C 1
ATOM 12698 O O . PRO D 2 203 ? 6.124 -27.688 -25.146 1.00 51.09 203 PRO D O 1
ATOM 12702 N N . VAL D 2 204 ? 7.498 -29.450 -25.454 1.00 57.76 204 VAL D N 1
ATOM 12703 C CA . VAL D 2 204 ? 8.404 -28.758 -26.364 1.00 48.58 204 VAL D CA 1
ATOM 12704 C C . VAL D 2 204 ? 8.731 -29.649 -27.559 1.00 45.16 204 VAL D C 1
ATOM 12705 O O . VAL D 2 204 ? 9.127 -30.802 -27.392 1.00 45.21 204 VAL D O 1
ATOM 12709 N N . LEU D 2 205 ? 8.553 -29.117 -28.764 1.00 48.38 205 LEU D N 1
ATOM 12710 C CA . LEU D 2 205 ? 8.857 -29.864 -29.981 1.00 50.38 205 LEU D CA 1
ATOM 12711 C C . LEU D 2 205 ? 10.069 -29.288 -30.707 1.00 46.46 205 LEU D C 1
ATOM 12712 O O . LEU D 2 205 ? 10.164 -28.078 -30.914 1.00 44.36 205 LEU D O 1
ATOM 12717 N N . VAL D 2 206 ? 10.992 -30.163 -31.090 1.00 49.00 206 VAL D N 1
ATOM 12718 C CA . VAL D 2 206 ? 12.169 -29.750 -31.844 1.00 47.64 206 VAL D CA 1
ATOM 12719 C C . VAL D 2 206 ? 12.166 -30.378 -33.233 1.00 36.29 206 VAL D C 1
ATOM 12720 O O . VAL D 2 206 ? 12.244 -31.598 -33.375 1.00 31.79 206 VAL D O 1
ATOM 12724 N N . GLY D 2 207 ? 12.069 -29.533 -34.253 1.00 38.95 207 GLY D N 1
ATOM 12725 C CA . GLY D 2 207 ? 12.048 -29.992 -35.629 1.00 39.89 207 GLY D CA 1
ATOM 12726 C C . GLY D 2 207 ? 12.668 -28.978 -36.566 1.00 38.25 207 GLY D C 1
ATOM 12727 O O . GLY D 2 207 ? 13.189 -27.958 -36.121 1.00 44.99 207 GLY D O 1
ATOM 12728 N N . PHE D 2 208 ? 12.615 -29.253 -37.864 1.00 35.62 208 PHE D N 1
ATOM 12729 C CA . PHE D 2 208 ? 13.231 -28.369 -38.848 1.00 41.45 208 PHE D CA 1
ATOM 12730 C C . PHE D 2 208 ? 12.321 -28.136 -40.045 1.00 45.66 208 PHE D C 1
ATOM 12731 O O . PHE D 2 208 ? 12.732 -27.565 -41.055 1.00 58.44 208 PHE D O 1
ATOM 12739 N N . ASN D 2 209 ? 11.079 -28.588 -39.917 1.00 57.73 209 ASN D N 1
ATOM 12740 C CA . ASN D 2 209 ? 10.033 -28.251 -40.868 1.00 56.13 209 ASN D CA 1
ATOM 12741 C C . ASN D 2 209 ? 9.041 -27.304 -40.212 1.00 57.60 209 ASN D C 1
ATOM 12742 O O . ASN D 2 209 ? 8.781 -27.411 -39.013 1.00 56.92 209 ASN D O 1
ATOM 12747 N N . PRO D 2 210 ? 8.494 -26.361 -40.991 1.00 61.21 210 PRO D N 1
ATOM 12748 C CA . PRO D 2 210 ? 7.421 -25.504 -40.480 1.00 60.44 210 PRO D CA 1
ATOM 12749 C C . PRO D 2 210 ? 6.212 -26.348 -40.092 1.00 61.51 210 PRO D C 1
ATOM 12750 O O . PRO D 2 210 ? 6.077 -27.475 -40.574 1.00 61.12 210 PRO D O 1
ATOM 12754 N N . VAL D 2 211 ? 5.352 -25.814 -39.231 1.00 64.19 211 VAL D N 1
ATOM 12755 C CA . VAL D 2 211 ? 4.170 -26.538 -38.774 1.00 64.18 211 VAL D CA 1
ATOM 12756 C C . VAL D 2 211 ? 3.275 -26.928 -39.950 1.00 59.83 211 VAL D C 1
ATOM 12757 O O . VAL D 2 211 ? 2.641 -27.984 -39.941 1.00 54.74 211 VAL D O 1
ATOM 12761 N N . SER D 2 212 ? 3.249 -26.075 -40.969 1.00 53.70 212 SER D N 1
ATOM 12762 C CA . SER D 2 212 ? 2.418 -26.301 -42.147 1.00 57.90 212 SER D CA 1
ATOM 12763 C C . SER D 2 212 ? 2.977 -27.386 -43.068 1.00 58.78 212 SER D C 1
ATOM 12764 O O . SER D 2 212 ? 2.358 -27.731 -44.074 1.00 56.08 212 SER D O 1
ATOM 12767 N N . MET D 2 213 ? 4.144 -27.921 -42.725 1.00 58.22 213 MET D N 1
ATOM 12768 C CA . MET D 2 213 ? 4.771 -28.953 -43.544 1.00 54.64 213 MET D CA 1
ATOM 12769 C C . MET D 2 213 ? 4.816 -30.308 -42.844 1.00 51.83 213 MET D C 1
ATOM 12770 O O . MET D 2 213 ? 5.412 -31.257 -43.352 1.00 50.29 213 MET D O 1
ATOM 12775 N N . ALA D 2 214 ? 4.184 -30.394 -41.678 1.00 51.99 214 ALA D N 1
ATOM 12776 C CA . ALA D 2 214 ? 4.094 -31.658 -40.958 1.00 55.73 214 ALA D CA 1
ATOM 12777 C C . ALA D 2 214 ? 3.118 -32.591 -41.668 1.00 64.30 214 ALA D C 1
ATOM 12778 O O . ALA D 2 214 ? 2.306 -32.145 -42.479 1.00 70.55 214 ALA D O 1
ATOM 12780 N N . ARG D 2 215 ? 3.202 -33.883 -41.366 1.00 61.75 215 ARG D N 1
ATOM 12781 C CA . ARG D 2 215 ? 2.338 -34.874 -42.002 1.00 77.89 215 ARG D CA 1
ATOM 12782 C C . ARG D 2 215 ? 0.865 -34.652 -41.666 1.00 78.36 215 ARG D C 1
ATOM 12783 O O . ARG D 2 215 ? 0.443 -34.844 -40.525 1.00 73.72 215 ARG D O 1
ATOM 12791 N N . ASN D 2 216 ? 0.091 -34.247 -42.669 1.00 74.35 216 ASN D N 1
ATOM 12792 C CA . ASN D 2 216 ? -1.337 -34.008 -42.492 1.00 70.29 216 ASN D CA 1
ATOM 12793 C C . ASN D 2 216 ? -2.125 -35.314 -42.521 1.00 74.28 216 ASN D C 1
ATOM 12794 O O . ASN D 2 216 ? -3.268 -35.369 -42.068 1.00 76.69 216 ASN D O 1
ATOM 12799 N N . GLU D 2 217 ? -1.508 -36.360 -43.060 1.00 81.91 217 GLU D N 1
ATOM 12800 C CA . GLU D 2 217 ? -2.141 -37.671 -43.130 1.00 74.75 217 GLU D CA 1
ATOM 12801 C C . GLU D 2 217 ? -2.304 -38.273 -41.738 1.00 72.28 217 GLU D C 1
ATOM 12802 O O . GLU D 2 217 ? -1.331 -38.414 -40.997 1.00 75.57 217 GLU D O 1
ATOM 12808 N N . ARG D 2 218 ? -3.539 -38.623 -41.392 1.00 75.96 218 ARG D N 1
ATOM 12809 C CA . ARG D 2 218 ? -3.848 -39.168 -40.074 1.00 74.49 218 ARG D CA 1
ATOM 12810 C C . ARG D 2 218 ? -3.128 -40.489 -39.824 1.00 78.78 218 ARG D C 1
ATOM 12811 O O . ARG D 2 218 ? -3.078 -41.357 -40.696 1.00 76.96 218 ARG D O 1
ATOM 12819 N N . ILE D 2 219 ? -2.568 -40.630 -38.627 1.00 82.28 219 ILE D N 1
ATOM 12820 C CA . ILE D 2 219 ? -1.857 -41.845 -38.250 1.00 89.95 219 ILE D CA 1
ATOM 12821 C C . ILE D 2 219 ? -2.827 -43.008 -38.074 1.00 89.82 219 ILE D C 1
ATOM 12822 O O . ILE D 2 219 ? -3.736 -42.948 -37.244 1.00 88.62 219 ILE D O 1
ATOM 12827 N N . GLU D 2 220 ? -2.631 -44.061 -38.860 1.00 85.53 220 GLU D N 1
ATOM 12828 C CA . GLU D 2 220 ? -3.484 -45.242 -38.786 1.00 88.89 220 GLU D CA 1
ATOM 12829 C C . GLU D 2 220 ? -3.309 -45.961 -37.453 1.00 85.11 220 GLU D C 1
ATOM 12830 O O . GLU D 2 220 ? -2.190 -46.282 -37.052 1.00 76.56 220 GLU D O 1
ATOM 12836 N N . GLY D 2 221 ? -4.422 -46.209 -36.771 1.00 85.11 221 GLY D N 1
ATOM 12837 C CA . GLY D 2 221 ? -4.390 -46.817 -35.454 1.00 80.41 221 GLY D CA 1
ATOM 12838 C C . GLY D 2 221 ? -4.432 -45.758 -34.371 1.00 84.48 221 GLY D C 1
ATOM 12839 O O . GLY D 2 221 ? -4.284 -46.056 -33.186 1.00 78.10 221 GLY D O 1
ATOM 12840 N N . TRP D 2 222 ? -4.632 -44.512 -34.789 1.00 81.58 222 TRP D N 1
ATOM 12841 C CA . TRP D 2 222 ? -4.699 -43.386 -33.866 1.00 78.18 222 TRP D CA 1
ATOM 12842 C C . TRP D 2 222 ? -5.763 -42.399 -34.340 1.00 67.60 222 TRP D C 1
ATOM 12843 O O . TRP D 2 222 ? -6.366 -42.591 -35.395 1.00 68.14 222 TRP D O 1
ATOM 12854 N N . HIS D 2 223 ? -5.988 -41.343 -33.565 1.00 65.91 223 HIS D N 1
ATOM 12855 C CA . HIS D 2 223 ? -7.085 -40.419 -33.843 1.00 72.33 223 HIS D CA 1
ATOM 12856 C C . HIS D 2 223 ? -6.686 -39.182 -34.651 1.00 70.05 223 HIS D C 1
ATOM 12857 O O . HIS D 2 223 ? -7.511 -38.611 -35.364 1.00 72.53 223 HIS D O 1
ATOM 12864 N N . SER D 2 224 ? -5.427 -38.770 -34.542 1.00 71.13 224 SER D N 1
ATOM 12865 C CA . SER D 2 224 ? -4.979 -37.546 -35.200 1.00 71.27 224 SER D CA 1
ATOM 12866 C C . SER D 2 224 ? -3.752 -37.759 -36.083 1.00 80.63 224 SER D C 1
ATOM 12867 O O . SER D 2 224 ? -3.150 -38.833 -36.084 1.00 86.88 224 SER D O 1
ATOM 12870 N N . SER D 2 225 ? -3.394 -36.726 -36.839 1.00 78.00 225 SER D N 1
ATOM 12871 C CA . SER D 2 225 ? -2.170 -36.735 -37.629 1.00 76.25 225 SER D CA 1
ATOM 12872 C C . SER D 2 225 ? -1.086 -35.997 -36.859 1.00 73.62 225 SER D C 1
ATOM 12873 O O . SER D 2 225 ? -1.330 -35.504 -35.758 1.00 67.06 225 SER D O 1
ATOM 12876 N N . PHE D 2 226 ? 0.109 -35.914 -37.433 1.00 73.86 226 PHE D N 1
ATOM 12877 C CA . PHE D 2 226 ? 1.193 -35.194 -36.779 1.00 75.59 226 PHE D CA 1
ATOM 12878 C C . PHE D 2 226 ? 0.993 -33.688 -36.910 1.00 70.06 226 PHE D C 1
ATOM 12879 O O . PHE D 2 226 ? 1.307 -32.931 -35.992 1.00 64.90 226 PHE D O 1
ATOM 12887 N N . ARG D 2 227 ? 0.468 -33.258 -38.053 1.00 65.56 227 ARG D N 1
ATOM 12888 C CA . ARG D 2 227 ? 0.216 -31.841 -38.285 1.00 66.40 227 ARG D CA 1
ATOM 12889 C C . ARG D 2 227 ? -0.833 -31.302 -37.319 1.00 67.39 227 ARG D C 1
ATOM 12890 O O . ARG D 2 227 ? -0.711 -30.184 -36.821 1.00 62.37 227 ARG D O 1
ATOM 12898 N N . GLN D 2 228 ? -1.858 -32.108 -37.058 1.00 67.38 228 GLN D N 1
ATOM 12899 C CA . GLN D 2 228 ? -2.938 -31.712 -36.160 1.00 71.15 228 GLN D CA 1
ATOM 12900 C C . GLN D 2 228 ? -2.430 -31.416 -34.753 1.00 67.97 228 GLN D C 1
ATOM 12901 O O . GLN D 2 228 ? -2.753 -30.378 -34.179 1.00 65.26 228 GLN D O 1
ATOM 12907 N N . VAL D 2 229 ? -1.627 -32.324 -34.205 1.00 65.94 229 VAL D N 1
ATOM 12908 C CA . VAL D 2 229 ? -1.096 -32.150 -32.857 1.00 63.84 229 VAL D CA 1
ATOM 12909 C C . VAL D 2 229 ? -0.018 -31.068 -32.821 1.00 62.09 229 VAL D C 1
ATOM 12910 O O . VAL D 2 229 ? 0.322 -30.555 -31.756 1.00 57.52 229 VAL D O 1
ATOM 12914 N N . ALA D 2 230 ? 0.510 -30.724 -33.991 1.00 63.56 230 ALA D N 1
ATOM 12915 C CA . ALA D 2 230 ? 1.544 -29.702 -34.093 1.00 66.29 230 ALA D CA 1
ATOM 12916 C C . ALA D 2 230 ? 0.944 -28.306 -33.985 1.00 66.15 230 ALA D C 1
ATOM 12917 O O . ALA D 2 230 ? 1.446 -27.459 -33.248 1.00 70.36 230 ALA D O 1
ATOM 12919 N N . GLU D 2 231 ? -0.137 -28.072 -34.722 1.00 64.14 231 GLU D N 1
ATOM 12920 C CA . GLU D 2 231 ? -0.802 -26.774 -34.702 1.00 69.43 231 GLU D CA 1
ATOM 12921 C C . GLU D 2 231 ? -1.574 -26.555 -33.401 1.00 72.44 231 GLU D C 1
ATOM 12922 O O . GLU D 2 231 ? -1.956 -25.431 -33.079 1.00 75.25 231 GLU D O 1
ATOM 12928 N N . ARG D 2 232 ? -1.798 -27.634 -32.656 1.00 65.31 232 ARG D N 1
ATOM 12929 C CA . ARG D 2 232 ? -2.356 -27.530 -31.313 1.00 64.43 232 ARG D CA 1
ATOM 12930 C C . ARG D 2 232 ? -1.282 -27.002 -30.374 1.00 67.48 232 ARG D C 1
ATOM 12931 O O . ARG D 2 232 ? -1.550 -26.173 -29.505 1.00 71.50 232 ARG D O 1
ATOM 12939 N N . LEU D 2 233 ? -0.062 -27.494 -30.560 1.00 71.34 233 LEU D N 1
ATOM 12940 C CA . LEU D 2 233 ? 1.078 -27.045 -29.775 1.00 69.66 233 LEU D CA 1
ATOM 12941 C C . LEU D 2 233 ? 1.458 -25.623 -30.175 1.00 67.49 233 LEU D C 1
ATOM 12942 O O . LEU D 2 233 ? 2.077 -24.892 -29.400 1.00 60.59 233 LEU D O 1
ATOM 12947 N N . GLN D 2 234 ? 1.076 -25.236 -31.388 1.00 64.62 234 GLN D N 1
ATOM 12948 C CA . GLN D 2 234 ? 1.351 -23.895 -31.887 1.00 65.38 234 GLN D CA 1
ATOM 12949 C C . GLN D 2 234 ? 0.446 -22.870 -31.212 1.00 66.82 234 GLN D C 1
ATOM 12950 O O . GLN D 2 234 ? 0.847 -21.728 -30.987 1.00 63.69 234 GLN D O 1
ATOM 12956 N N . THR D 2 235 ? -0.776 -23.284 -30.891 1.00 72.29 235 THR D N 1
ATOM 12957 C CA . THR D 2 235 ? -1.704 -22.427 -30.162 1.00 70.86 235 THR D CA 1
ATOM 12958 C C . THR D 2 235 ? -1.204 -22.215 -28.739 1.00 69.32 235 THR D C 1
ATOM 12959 O O . THR D 2 235 ? -1.326 -21.125 -28.180 1.00 69.52 235 THR D O 1
ATOM 12963 N N . LEU D 2 236 ? -0.639 -23.270 -28.160 1.00 70.88 236 LEU D N 1
ATOM 12964 C CA . LEU D 2 236 ? -0.032 -23.194 -26.838 1.00 65.03 236 LEU D CA 1
ATOM 12965 C C . LEU D 2 236 ? 1.220 -22.329 -26.891 1.00 62.69 236 LEU D C 1
ATOM 12966 O O . LEU D 2 236 ? 1.576 -21.671 -25.913 1.00 62.52 236 LEU D O 1
ATOM 12971 N N . HIS D 2 237 ? 1.883 -22.338 -28.043 1.00 66.53 237 HIS D N 1
ATOM 12972 C CA . HIS D 2 237 ? 3.097 -21.557 -28.241 1.00 68.28 237 HIS D CA 1
ATOM 12973 C C . HIS D 2 237 ? 2.780 -20.067 -28.295 1.00 71.69 237 HIS D C 1
ATOM 12974 O O . HIS D 2 237 ? 3.515 -19.246 -27.746 1.00 72.69 237 HIS D O 1
ATOM 12981 N N . ASP D 2 238 ? 1.678 -19.725 -28.956 1.00 67.92 238 ASP D N 1
ATOM 12982 C CA . ASP D 2 238 ? 1.238 -18.337 -29.052 1.00 73.77 238 ASP D CA 1
ATOM 12983 C C . ASP D 2 238 ? 0.748 -17.817 -27.703 1.00 77.28 238 ASP D C 1
ATOM 12984 O O . ASP D 2 238 ? 0.742 -16.611 -27.457 1.00 72.33 238 ASP D O 1
ATOM 12989 N N . SER D 2 239 ? 0.338 -18.735 -26.834 1.00 77.77 239 SER D N 1
ATOM 12990 C CA . SER D 2 239 ? -0.156 -18.372 -25.511 1.00 75.90 239 SER D CA 1
ATOM 12991 C C . SER D 2 239 ? 0.888 -18.648 -24.433 1.00 76.32 239 SER D C 1
ATOM 12992 O O . SER D 2 239 ? 0.584 -18.603 -23.240 1.00 78.95 239 SER D O 1
ATOM 12995 N N . GLN D 2 240 ? 2.114 -18.940 -24.866 1.00 74.00 240 GLN D N 1
ATOM 12996 C CA . GLN D 2 240 ? 3.233 -19.218 -23.963 1.00 71.47 240 GLN D CA 1
ATOM 12997 C C . GLN D 2 240 ? 2.982 -20.405 -23.032 1.00 67.66 240 GLN D C 1
ATOM 12998 O O . GLN D 2 240 ? 3.620 -20.528 -21.986 1.00 54.76 240 GLN D O 1
ATOM 13004 N N . LYS D 2 241 ? 2.057 -21.277 -23.420 1.00 68.56 241 LYS D N 1
ATOM 13005 C CA . LYS D 2 241 ? 1.730 -22.455 -22.625 1.00 72.70 241 LYS D CA 1
ATOM 13006 C C . LYS D 2 241 ? 2.543 -23.657 -23.091 1.00 68.37 241 LYS D C 1
ATOM 13007 O O . LYS D 2 241 ? 2.807 -24.579 -22.321 1.00 63.74 241 LYS D O 1
ATOM 13013 N N . GLY D 2 242 ? 2.929 -23.637 -24.361 1.00 69.54 242 GLY D N 1
ATOM 13014 C CA . GLY D 2 242 ? 3.778 -24.668 -24.928 1.00 60.77 242 GLY D CA 1
ATOM 13015 C C . GLY D 2 242 ? 4.864 -24.029 -25.769 1.00 61.12 242 GLY D C 1
ATOM 13016 O O . GLY D 2 242 ? 4.918 -22.806 -25.890 1.00 64.06 242 GLY D O 1
ATOM 13017 N N . PHE D 2 243 ? 5.735 -24.847 -26.350 1.00 61.20 243 PHE D N 1
ATOM 13018 C CA . PHE D 2 243 ? 6.818 -24.323 -27.175 1.00 60.60 243 PHE D CA 1
ATOM 13019 C C . PHE D 2 243 ? 7.172 -25.243 -28.336 1.00 54.39 243 PHE D C 1
ATOM 13020 O O . PHE D 2 243 ? 7.288 -26.454 -28.169 1.00 50.94 243 PHE D O 1
ATOM 13028 N N . ILE D 2 244 ? 7.337 -24.657 -29.516 1.00 53.46 244 ILE D N 1
ATOM 13029 C CA . ILE D 2 244 ? 7.811 -25.408 -30.671 1.00 53.52 244 ILE D CA 1
ATOM 13030 C C . ILE D 2 244 ? 9.053 -24.753 -31.276 1.00 54.49 244 ILE D C 1
ATOM 13031 O O . ILE D 2 244 ? 8.998 -23.646 -31.813 1.00 47.82 244 ILE D O 1
ATOM 13036 N N . LEU D 2 245 ? 10.180 -25.447 -31.160 1.00 59.25 245 LEU D N 1
ATOM 13037 C CA . LEU D 2 245 ? 11.454 -24.939 -31.647 1.00 53.19 245 LEU D CA 1
ATOM 13038 C C . LEU D 2 245 ? 11.768 -25.548 -33.007 1.00 46.03 245 LEU D C 1
ATOM 13039 O O . LEU D 2 245 ? 12.363 -26.623 -33.091 1.00 41.71 245 LEU D O 1
ATOM 13044 N N . ASN D 2 246 ? 11.362 -24.860 -34.070 1.00 53.48 246 ASN D N 1
ATOM 13045 C CA . ASN D 2 246 ? 11.543 -25.383 -35.422 1.00 50.58 246 ASN D CA 1
ATOM 13046 C C . ASN D 2 246 ? 12.192 -24.410 -36.409 1.00 51.47 246 ASN D C 1
ATOM 13047 O O . ASN D 2 246 ? 11.541 -23.945 -37.346 1.00 60.57 246 ASN D O 1
ATOM 13052 N N . PRO D 2 247 ? 13.485 -24.109 -36.211 1.00 50.35 247 PRO D N 1
ATOM 13053 C CA . PRO D 2 247 ? 14.180 -23.257 -37.179 1.00 46.65 247 PRO D CA 1
ATOM 13054 C C . PRO D 2 247 ? 14.464 -24.031 -38.460 1.00 46.21 247 PRO D C 1
ATOM 13055 O O . PRO D 2 247 ? 14.801 -25.215 -38.406 1.00 38.19 247 PRO D O 1
ATOM 13059 N N . ALA D 2 248 ? 14.320 -23.369 -39.602 1.00 50.54 248 ALA D N 1
ATOM 13060 C CA . ALA D 2 248 ? 14.495 -24.030 -40.888 1.00 55.08 248 ALA D CA 1
ATOM 13061 C C . ALA D 2 248 ? 15.966 -24.228 -41.235 1.00 56.19 248 ALA D C 1
ATOM 13062 O O . ALA D 2 248 ? 16.672 -23.277 -41.566 1.00 52.48 248 ALA D O 1
ATOM 13064 N N . VAL D 2 249 ? 16.422 -25.472 -41.141 1.00 59.41 249 VAL D N 1
ATOM 13065 C CA . VAL D 2 249 ? 17.745 -25.844 -41.620 1.00 48.06 249 VAL D CA 1
ATOM 13066 C C . VAL D 2 249 ? 17.567 -26.498 -42.984 1.00 58.08 249 VAL D C 1
ATOM 13067 O O . VAL D 2 249 ? 16.633 -27.276 -43.184 1.00 57.13 249 VAL D O 1
ATOM 13071 N N . GLY D 2 250 ? 18.452 -26.171 -43.920 1.00 43.39 250 GLY D N 1
ATOM 13072 C CA . GLY D 2 250 ? 18.330 -26.627 -45.293 1.00 51.69 250 GLY D CA 1
ATOM 13073 C C . GLY D 2 250 ? 18.240 -28.129 -45.478 1.00 54.82 250 GLY D C 1
ATOM 13074 O O . GLY D 2 250 ? 18.501 -28.893 -44.549 1.00 65.55 250 GLY D O 1
ATOM 13075 N N . PRO D 2 251 ? 17.866 -28.562 -46.691 1.00 48.26 251 PRO D N 1
ATOM 13076 C CA . PRO D 2 251 ? 17.752 -29.984 -47.027 1.00 47.61 251 PRO D CA 1
ATOM 13077 C C . PRO D 2 251 ? 19.099 -30.688 -46.914 1.00 50.22 251 PRO D C 1
ATOM 13078 O O . PRO D 2 251 ? 20.136 -30.062 -47.133 1.00 44.63 251 PRO D O 1
ATOM 13082 N N . GLU D 2 252 ? 19.079 -31.971 -46.572 1.00 48.81 252 GLU D N 1
ATOM 13083 C CA . GLU D 2 252 ? 20.308 -32.738 -46.406 1.00 49.04 252 GLU D CA 1
ATOM 13084 C C . GLU D 2 252 ? 21.067 -32.905 -47.718 1.00 49.56 252 GLU D C 1
ATOM 13085 O O . GLU D 2 252 ? 20.509 -32.706 -48.798 1.00 48.71 252 GLU D O 1
ATOM 13091 N N . GLY D 2 253 ? 22.343 -33.267 -47.610 1.00 48.37 253 GLY D N 1
ATOM 13092 C CA . GLY D 2 253 ? 23.158 -33.560 -48.774 1.00 57.05 253 GLY D CA 1
ATOM 13093 C C . GLY D 2 253 ? 22.542 -34.700 -49.557 1.00 59.63 253 GLY D C 1
ATOM 13094 O O . GLY D 2 253 ? 22.382 -34.623 -50.774 1.00 57.85 253 GLY D O 1
ATOM 13095 N N . VAL D 2 254 ? 22.195 -35.767 -48.845 1.00 60.84 254 VAL D N 1
ATOM 13096 C CA . VAL D 2 254 ? 21.392 -36.839 -49.417 1.00 61.30 254 VAL D CA 1
ATOM 13097 C C . VAL D 2 254 ? 20.002 -36.813 -48.783 1.00 58.49 254 VAL D C 1
ATOM 13098 O O . VAL D 2 254 ? 19.865 -36.881 -47.560 1.00 48.75 254 VAL D O 1
ATOM 13102 N N . SER D 2 255 ? 18.982 -36.697 -49.630 1.00 66.82 255 SER D N 1
ATOM 13103 C CA . SER D 2 255 ? 17.605 -36.456 -49.194 1.00 53.52 255 SER D CA 1
ATOM 13104 C C . SER D 2 255 ? 17.087 -37.430 -48.138 1.00 57.98 255 SER D C 1
ATOM 13105 O O . SER D 2 255 ? 17.066 -38.644 -48.348 1.00 52.63 255 SER D O 1
ATOM 13108 N N . GLY D 2 256 ? 16.670 -36.881 -47.001 1.00 55.56 256 GLY D N 1
ATOM 13109 C CA . GLY D 2 256 ? 16.066 -37.666 -45.940 1.00 54.69 256 GLY D CA 1
ATOM 13110 C C . GLY D 2 256 ? 17.063 -38.354 -45.028 1.00 50.10 256 GLY D C 1
ATOM 13111 O O . GLY D 2 256 ? 16.854 -39.497 -44.622 1.00 64.05 256 GLY D O 1
ATOM 13112 N N . SER D 2 257 ? 18.146 -37.659 -44.701 1.00 52.49 257 SER D N 1
ATOM 13113 C CA . SER D 2 257 ? 19.162 -38.209 -43.812 1.00 51.06 257 SER D CA 1
ATOM 13114 C C . SER D 2 257 ? 19.248 -37.397 -42.526 1.00 51.45 257 SER D C 1
ATOM 13115 O O . SER D 2 257 ? 20.159 -36.590 -42.351 1.00 50.74 257 SER D O 1
ATOM 13118 N N . SER D 2 258 ? 18.297 -37.632 -41.626 1.00 56.16 258 SER D N 1
ATOM 13119 C CA . SER D 2 258 ? 18.157 -36.850 -40.398 1.00 58.25 258 SER D CA 1
ATOM 13120 C C . SER D 2 258 ? 19.421 -36.805 -39.539 1.00 62.39 258 SER D C 1
ATOM 13121 O O . SER D 2 258 ? 19.613 -35.873 -38.759 1.00 65.65 258 SER D O 1
ATOM 13124 N N . ARG D 2 259 ? 20.277 -37.810 -39.685 1.00 50.69 259 ARG D N 1
ATOM 13125 C CA . ARG D 2 259 ? 21.490 -37.904 -38.880 1.00 52.08 259 ARG D CA 1
ATOM 13126 C C . ARG D 2 259 ? 22.539 -36.854 -39.243 1.00 52.19 259 ARG D C 1
ATOM 13127 O O . ARG D 2 259 ? 23.261 -36.366 -38.373 1.00 46.88 259 ARG D O 1
ATOM 13135 N N . MET D 2 260 ? 22.617 -36.502 -40.523 1.00 53.74 260 MET D N 1
ATOM 13136 C CA . MET D 2 260 ? 23.632 -35.562 -40.989 1.00 56.68 260 MET D CA 1
ATOM 13137 C C . MET D 2 260 ? 23.399 -34.137 -40.488 1.00 53.46 260 MET D C 1
ATOM 13138 O O . MET D 2 260 ? 23.982 -33.722 -39.487 1.00 60.28 260 MET D O 1
ATOM 13143 N N . LYS D 2 261 ? 22.551 -33.393 -41.189 1.00 47.48 261 LYS D N 1
ATOM 13144 C CA . LYS D 2 261 ? 22.305 -31.995 -40.849 1.00 42.10 261 LYS D CA 1
ATOM 13145 C C . LYS D 2 261 ? 21.318 -31.846 -39.698 1.00 49.21 261 LYS D C 1
ATOM 13146 O O . LYS D 2 261 ? 21.489 -30.985 -38.833 1.00 46.96 261 LYS D O 1
ATOM 13152 N N . GLY D 2 262 ? 20.285 -32.682 -39.698 1.00 58.02 262 GLY D N 1
ATOM 13153 C CA . GLY D 2 262 ? 19.257 -32.632 -38.675 1.00 42.31 262 GLY D CA 1
ATOM 13154 C C . GLY D 2 262 ? 19.802 -32.884 -37.284 1.00 46.56 262 GLY D C 1
ATOM 13155 O O . GLY D 2 262 ? 19.720 -32.018 -36.414 1.00 40.97 262 GLY D O 1
ATOM 13156 N N . GLY D 2 263 ? 20.368 -34.071 -37.081 1.00 51.17 263 GLY D N 1
ATOM 13157 C CA . GLY D 2 263 ? 20.920 -34.459 -35.795 1.00 40.81 263 GLY D CA 1
ATOM 13158 C C . GLY D 2 263 ? 21.966 -33.494 -35.274 1.00 41.89 263 GLY D C 1
ATOM 13159 O O . GLY D 2 263 ? 22.063 -33.260 -34.069 1.00 40.46 263 GLY D O 1
ATOM 13160 N N . SER D 2 264 ? 22.753 -32.932 -36.186 1.00 43.39 264 SER D N 1
ATOM 13161 C CA . SER D 2 264 ? 23.749 -31.935 -35.819 1.00 37.84 264 SER D CA 1
ATOM 13162 C C . SER D 2 264 ? 23.063 -30.691 -35.273 1.00 36.17 264 SER D C 1
ATOM 13163 O O . SER D 2 264 ? 23.538 -30.074 -34.321 1.00 35.47 264 SER D O 1
ATOM 13166 N N . ALA D 2 265 ? 21.933 -30.336 -35.875 1.00 36.60 265 ALA D N 1
ATOM 13167 C CA . ALA D 2 265 ? 21.217 -29.123 -35.503 1.00 34.33 265 ALA D CA 1
ATOM 13168 C C . ALA D 2 265 ? 20.467 -29.249 -34.175 1.00 38.18 265 ALA D C 1
ATOM 13169 O O . ALA D 2 265 ? 20.372 -28.277 -33.425 1.00 33.51 265 ALA D O 1
ATOM 13171 N N . THR D 2 266 ? 19.934 -30.434 -33.881 1.00 32.35 266 THR D N 1
ATOM 13172 C CA . THR D 2 266 ? 19.268 -30.649 -32.598 1.00 36.57 266 THR D CA 1
ATOM 13173 C C . THR D 2 266 ? 20.296 -30.558 -31.479 1.00 34.96 266 THR D C 1
ATOM 13174 O O . THR D 2 266 ? 20.022 -30.013 -30.410 1.00 33.06 266 THR D O 1
ATOM 13178 N N . LYS D 2 267 ? 21.481 -31.100 -31.738 1.00 33.58 267 LYS D N 1
ATOM 13179 C CA . LYS D 2 267 ? 22.564 -31.083 -30.764 1.00 34.71 267 LYS D CA 1
ATOM 13180 C C . LYS D 2 267 ? 23.025 -29.657 -30.489 1.00 33.56 267 LYS D C 1
ATOM 13181 O O . LYS D 2 267 ? 23.297 -29.296 -29.348 1.00 33.72 267 LYS D O 1
ATOM 13187 N N . ILE D 2 268 ? 23.102 -28.847 -31.540 1.00 34.03 268 ILE D N 1
ATOM 13188 C CA . ILE D 2 268 ? 23.480 -27.445 -31.393 1.00 36.24 268 ILE D CA 1
ATOM 13189 C C . ILE D 2 268 ? 22.408 -26.657 -30.642 1.00 42.85 268 ILE D C 1
ATOM 13190 O O . ILE D 2 268 ? 22.708 -25.957 -29.675 1.00 38.82 268 ILE D O 1
ATOM 13195 N N . LEU D 2 269 ? 21.162 -26.783 -31.091 1.00 35.76 269 LEU D N 1
ATOM 13196 C CA . LEU D 2 269 ? 20.038 -26.059 -30.498 1.00 36.01 269 LEU D CA 1
ATOM 13197 C C . LEU D 2 269 ? 19.845 -26.360 -29.015 1.00 36.90 269 LEU D C 1
ATOM 13198 O O . LEU D 2 269 ? 19.824 -25.449 -28.186 1.00 33.31 269 LEU D O 1
ATOM 13203 N N . LEU D 2 270 ? 19.699 -27.639 -28.689 1.00 34.46 270 LEU D N 1
ATOM 13204 C CA . LEU D 2 270 ? 19.402 -28.051 -27.322 1.00 35.00 270 LEU D CA 1
ATOM 13205 C C . LEU D 2 270 ? 20.535 -27.744 -26.345 1.00 44.29 270 LEU D C 1
ATOM 13206 O O . LEU D 2 270 ? 20.298 -27.184 -25.276 1.00 47.77 270 LEU D O 1
ATOM 13211 N N . GLU D 2 271 ? 21.763 -28.100 -26.714 1.00 42.88 271 GLU D N 1
ATOM 13212 C CA . GLU D 2 271 ? 22.919 -27.839 -25.858 1.00 43.43 271 GLU D CA 1
ATOM 13213 C C . GLU D 2 271 ? 23.129 -26.346 -25.625 1.00 42.93 271 GLU D C 1
ATOM 13214 O O . GLU D 2 271 ? 23.694 -25.945 -24.610 1.00 44.70 271 GLU D O 1
ATOM 13220 N N . THR D 2 272 ? 22.673 -25.529 -26.569 1.00 40.59 272 THR D N 1
ATOM 13221 C CA . THR D 2 272 ? 22.802 -24.082 -26.446 1.00 38.67 272 THR D CA 1
ATOM 13222 C C . THR D 2 272 ? 21.865 -23.536 -25.375 1.00 41.10 272 THR D C 1
ATOM 13223 O O . THR D 2 272 ? 22.290 -22.795 -24.490 1.00 53.05 272 THR D O 1
ATOM 13227 N N . LEU D 2 273 ? 20.591 -23.907 -25.455 1.00 43.00 273 LEU D N 1
ATOM 13228 C CA . LEU D 2 273 ? 19.603 -23.418 -24.499 1.00 42.25 273 LEU D CA 1
ATOM 13229 C C . LEU D 2 273 ? 19.799 -24.038 -23.117 1.00 44.75 273 LEU D C 1
ATOM 13230 O O . LEU D 2 273 ? 19.615 -23.371 -22.099 1.00 58.38 273 LEU D O 1
ATOM 13235 N N . LEU D 2 274 ? 20.178 -25.312 -23.087 1.00 38.80 274 LEU D N 1
ATOM 13236 C CA . LEU D 2 274 ? 20.384 -26.015 -21.825 1.00 42.27 274 LEU D CA 1
ATOM 13237 C C . LEU D 2 274 ? 21.564 -25.444 -21.042 1.00 47.28 274 LEU D C 1
ATOM 13238 O O . LEU D 2 274 ? 21.486 -25.286 -19.824 1.00 44.82 274 LEU D O 1
ATOM 13243 N N . LEU D 2 275 ? 22.651 -25.135 -21.743 1.00 43.91 275 LEU D N 1
ATOM 13244 C CA . LEU D 2 275 ? 23.811 -24.511 -21.113 1.00 49.73 275 LEU D CA 1
ATOM 13245 C C . LEU D 2 275 ? 23.445 -23.152 -20.529 1.00 51.76 275 LEU D C 1
ATOM 13246 O O . LEU D 2 275 ? 23.812 -22.833 -19.399 1.00 53.20 275 LEU D O 1
ATOM 13251 N N . VAL D 2 276 ? 22.715 -22.359 -21.307 1.00 49.30 276 VAL D N 1
ATOM 13252 C CA . VAL D 2 276 ? 22.239 -21.056 -20.855 1.00 53.71 276 VAL D CA 1
ATOM 13253 C C . VAL D 2 276 ? 21.350 -21.201 -19.619 1.00 59.95 276 VAL D C 1
ATOM 13254 O O . VAL D 2 276 ? 21.416 -20.388 -18.694 1.00 58.80 276 VAL D O 1
ATOM 13258 N N . ALA D 2 277 ? 20.537 -22.253 -19.602 1.00 50.77 277 ALA D N 1
ATOM 13259 C CA . ALA D 2 277 ? 19.663 -22.535 -18.468 1.00 53.64 277 ALA D CA 1
ATOM 13260 C C . ALA D 2 277 ? 20.462 -22.812 -17.197 1.00 57.51 277 ALA D C 1
ATOM 13261 O O . ALA D 2 277 ? 20.130 -22.309 -16.124 1.00 64.04 277 ALA D O 1
ATOM 13263 N N . HIS D 2 278 ? 21.515 -23.615 -17.324 1.00 52.95 278 HIS D N 1
ATOM 13264 C CA . HIS D 2 278 ? 22.374 -23.942 -16.190 1.00 58.42 278 HIS D CA 1
ATOM 13265 C C . HIS D 2 278 ? 23.206 -22.742 -15.746 1.00 64.37 278 HIS D C 1
ATOM 13266 O O . HIS D 2 278 ? 23.533 -22.604 -14.567 1.00 59.10 278 HIS D O 1
ATOM 13273 N N . LYS D 2 279 ? 23.546 -21.879 -16.698 1.00 61.68 279 LYS D N 1
ATOM 13274 C CA . LYS D 2 279 ? 24.361 -20.704 -16.415 1.00 63.32 279 LYS D CA 1
ATOM 13275 C C . LYS D 2 279 ? 23.588 -19.698 -15.571 1.00 78.60 279 LYS D C 1
ATOM 13276 O O . LYS D 2 279 ? 24.153 -19.038 -14.699 1.00 84.59 279 LYS D O 1
ATOM 13282 N N . ALA D 2 280 ? 22.290 -19.592 -15.833 1.00 91.41 280 ALA D N 1
ATOM 13283 C CA . ALA D 2 280 ? 21.430 -18.673 -15.098 1.00 99.79 280 ALA D CA 1
ATOM 13284 C C . ALA D 2 280 ? 21.198 -19.155 -13.668 1.00 95.02 280 ALA D C 1
ATOM 13285 O O . ALA D 2 280 ? 20.852 -18.367 -12.787 1.00 107.62 280 ALA D O 1
ATOM 13287 N N . GLU D 2 281 ? 21.389 -20.451 -13.445 1.00 80.83 281 GLU D N 1
ATOM 13288 C CA . GLU D 2 281 ? 21.250 -21.030 -12.114 1.00 87.97 281 GLU D CA 1
ATOM 13289 C C . GLU D 2 281 ? 22.409 -20.624 -11.209 1.00 87.16 281 GLU D C 1
ATOM 13290 O O . GLU D 2 281 ? 22.253 -20.528 -9.992 1.00 75.70 281 GLU D O 1
ATOM 13296 N N . PRO D 2 285 ? 20.998 -13.435 -15.671 1.00 84.16 285 PRO D N 1
ATOM 13297 C CA . PRO D 2 285 ? 19.786 -13.901 -16.353 1.00 90.62 285 PRO D CA 1
ATOM 13298 C C . PRO D 2 285 ? 20.105 -14.502 -17.717 1.00 79.91 285 PRO D C 1
ATOM 13299 O O . PRO D 2 285 ? 21.265 -14.791 -18.008 1.00 86.38 285 PRO D O 1
ATOM 13303 N N . VAL D 2 286 ? 19.078 -14.686 -18.539 1.00 81.16 286 VAL D N 1
ATOM 13304 C CA . VAL D 2 286 ? 19.259 -15.201 -19.891 1.00 82.08 286 VAL D CA 1
ATOM 13305 C C . VAL D 2 286 ? 19.094 -14.087 -20.922 1.00 77.19 286 VAL D C 1
ATOM 13306 O O . VAL D 2 286 ? 18.033 -13.469 -21.027 1.00 67.16 286 VAL D O 1
ATOM 13310 N N . THR D 2 287 ? 20.158 -13.829 -21.674 1.00 83.60 287 THR D N 1
ATOM 13311 C CA . THR D 2 287 ? 20.149 -12.773 -22.677 1.00 76.40 287 THR D CA 1
ATOM 13312 C C . THR D 2 287 ? 20.382 -13.342 -24.072 1.00 79.03 287 THR D C 1
ATOM 13313 O O . THR D 2 287 ? 20.866 -14.465 -24.223 1.00 69.52 287 THR D O 1
ATOM 13317 N N . GLU D 2 288 ? 20.030 -12.560 -25.088 1.00 77.96 288 GLU D N 1
ATOM 13318 C CA . GLU D 2 288 ? 20.225 -12.963 -26.475 1.00 71.79 288 GLU D CA 1
ATOM 13319 C C . GLU D 2 288 ? 21.712 -13.111 -26.777 1.00 63.19 288 GLU D C 1
ATOM 13320 O O . GLU D 2 288 ? 22.115 -13.954 -27.578 1.00 54.77 288 GLU D O 1
ATOM 13326 N N . LYS D 2 289 ? 22.523 -12.290 -26.117 1.00 62.55 289 LYS D N 1
ATOM 13327 C CA . LYS D 2 289 ? 23.965 -12.304 -26.323 1.00 63.73 289 LYS D CA 1
ATOM 13328 C C . LYS D 2 289 ? 24.583 -13.602 -25.812 1.00 71.45 289 LYS D C 1
ATOM 13329 O O . LYS D 2 289 ? 25.587 -14.072 -26.347 1.00 70.17 289 LYS D O 1
ATOM 13335 N N . CYS D 2 290 ? 23.978 -14.178 -24.778 1.00 69.03 290 CYS D N 1
ATOM 13336 C CA . CYS D 2 290 ? 24.484 -15.416 -24.195 1.00 68.82 290 CYS D CA 1
ATOM 13337 C C . CYS D 2 290 ? 24.296 -16.585 -25.155 1.00 66.20 290 CYS D C 1
ATOM 13338 O O . CYS D 2 290 ? 25.132 -17.485 -25.222 1.00 69.15 290 CYS D O 1
ATOM 13341 N N . LEU D 2 291 ? 23.195 -16.563 -25.899 1.00 53.87 291 LEU D N 1
ATOM 13342 C CA . LEU D 2 291 ? 22.916 -17.598 -26.887 1.00 54.27 291 LEU D CA 1
ATOM 13343 C C . LEU D 2 291 ? 23.884 -17.505 -28.061 1.00 58.44 291 LEU D C 1
ATOM 13344 O O . LEU D 2 291 ? 24.383 -18.519 -28.550 1.00 53.60 291 LEU D O 1
ATOM 13349 N N . LEU D 2 292 ? 24.144 -16.279 -28.506 1.00 55.15 292 LEU D N 1
ATOM 13350 C CA . LEU D 2 292 ? 25.002 -16.041 -29.661 1.00 43.02 292 LEU D CA 1
ATOM 13351 C C . LEU D 2 292 ? 26.442 -16.468 -29.402 1.00 48.99 292 LEU D C 1
ATOM 13352 O O . LEU D 2 292 ? 27.148 -16.888 -30.319 1.00 56.42 292 LEU D O 1
ATOM 13357 N N . GLU D 2 293 ? 26.874 -16.358 -28.150 1.00 56.23 293 GLU D N 1
ATOM 13358 C CA . GLU D 2 293 ? 28.231 -16.740 -27.778 1.00 45.28 293 GLU D CA 1
ATOM 13359 C C . GLU D 2 293 ? 28.423 -18.252 -27.836 1.00 43.88 293 GLU D C 1
ATOM 13360 O O . GLU D 2 293 ? 29.464 -18.736 -28.278 1.00 45.81 293 GLU D O 1
ATOM 13366 N N . ILE D 2 294 ? 27.415 -18.993 -27.387 1.00 35.32 294 ILE D N 1
ATOM 13367 C CA . ILE D 2 294 ? 27.471 -20.449 -27.424 1.00 35.05 294 ILE D CA 1
ATOM 13368 C C . ILE D 2 294 ? 27.417 -20.942 -28.867 1.00 43.49 294 ILE D C 1
ATOM 13369 O O . ILE D 2 294 ? 28.125 -21.878 -29.239 1.00 42.09 294 ILE D O 1
ATOM 13374 N N . LEU D 2 295 ? 26.580 -20.300 -29.675 1.00 45.08 295 LEU D N 1
ATOM 13375 C CA . LEU D 2 295 ? 26.456 -20.645 -31.088 1.00 43.77 295 LEU D CA 1
ATOM 13376 C C . LEU D 2 295 ? 27.752 -20.364 -31.839 1.00 41.73 295 LEU D C 1
ATOM 13377 O O . LEU D 2 295 ? 28.083 -21.054 -32.804 1.00 40.75 295 LEU D O 1
ATOM 13382 N N . ARG D 2 296 ? 28.479 -19.346 -31.391 1.00 42.41 296 ARG D N 1
ATOM 13383 C CA . ARG D 2 296 ? 29.759 -18.992 -31.992 1.00 43.50 296 ARG D CA 1
ATOM 13384 C C . ARG D 2 296 ? 30.764 -20.130 -31.840 1.00 39.64 296 ARG D C 1
ATOM 13385 O O . ARG D 2 296 ? 31.542 -20.410 -32.752 1.00 33.82 296 ARG D O 1
ATOM 13393 N N . THR D 2 297 ? 30.734 -20.785 -30.683 1.00 39.28 297 THR D N 1
ATOM 13394 C CA . THR D 2 297 ? 31.646 -21.888 -30.397 1.00 34.22 297 THR D CA 1
ATOM 13395 C C . THR D 2 297 ? 31.402 -23.071 -31.328 1.00 33.33 297 THR D C 1
ATOM 13396 O O . THR D 2 297 ? 32.313 -23.851 -31.605 1.00 29.30 297 THR D O 1
ATOM 13400 N N . TYR D 2 298 ? 30.168 -23.200 -31.805 1.00 37.98 298 TYR D N 1
ATOM 13401 C CA . TYR D 2 298 ? 29.819 -24.266 -32.737 1.00 35.52 298 TYR D CA 1
ATOM 13402 C C . TYR D 2 298 ? 30.250 -23.923 -34.157 1.00 37.00 298 TYR D C 1
ATOM 13403 O O . TYR D 2 298 ? 30.542 -24.812 -34.957 1.00 36.94 298 TYR D O 1
ATOM 13412 N N . GLU D 2 299 ? 30.281 -22.632 -34.469 1.00 34.58 299 GLU D N 1
ATOM 13413 C CA . GLU D 2 299 ? 30.806 -22.182 -35.750 1.00 35.91 299 GLU D CA 1
ATOM 13414 C C . GLU D 2 299 ? 32.300 -22.461 -35.800 1.00 33.85 299 GLU D C 1
ATOM 13415 O O . GLU D 2 299 ? 32.827 -22.895 -36.824 1.00 36.46 299 GLU D O 1
ATOM 13421 N N . ARG D 2 300 ? 32.975 -22.211 -34.683 1.00 32.45 300 ARG D N 1
ATOM 13422 C CA . ARG D 2 300 ? 34.392 -22.521 -34.558 1.00 26.20 300 ARG D CA 1
ATOM 13423 C C . ARG D 2 300 ? 34.598 -24.018 -34.728 1.00 26.17 300 ARG D C 1
ATOM 13424 O O . ARG D 2 300 ? 35.568 -24.455 -35.344 1.00 35.24 300 ARG D O 1
ATOM 13432 N N . ALA D 2 301 ? 33.669 -24.798 -34.185 1.00 24.69 301 ALA D N 1
ATOM 13433 C CA . ALA D 2 301 ? 33.723 -26.250 -34.295 1.00 31.47 301 ALA D CA 1
ATOM 13434 C C . ALA D 2 301 ? 33.623 -26.696 -35.750 1.00 32.12 301 ALA D C 1
ATOM 13435 O O . ALA D 2 301 ? 34.140 -27.747 -36.121 1.00 31.72 301 ALA D O 1
ATOM 13437 N N . HIS D 2 302 ? 32.958 -25.888 -36.569 1.00 30.56 302 HIS D N 1
ATOM 13438 C CA . HIS D 2 302 ? 32.825 -26.181 -37.990 1.00 29.95 302 HIS D CA 1
ATOM 13439 C C . HIS D 2 302 ? 34.115 -25.862 -38.736 1.00 31.63 302 HIS D C 1
ATOM 13440 O O . HIS D 2 302 ? 34.585 -26.654 -39.554 1.00 28.55 302 HIS D O 1
ATOM 13447 N N . LYS D 2 303 ? 34.684 -24.697 -38.443 1.00 35.32 303 LYS D N 1
ATOM 13448 C CA . LYS D 2 303 ? 35.896 -24.241 -39.112 1.00 30.65 303 LYS D CA 1
ATOM 13449 C C . LYS D 2 303 ? 37.088 -25.117 -38.747 1.00 29.61 303 LYS D C 1
ATOM 13450 O O . LYS D 2 303 ? 37.876 -25.496 -39.612 1.00 33.27 303 LYS D O 1
ATOM 13456 N N . VAL D 2 304 ? 37.212 -25.432 -37.462 1.00 31.42 304 VAL D N 1
ATOM 13457 C CA . VAL D 2 304 ? 38.283 -26.297 -36.978 1.00 28.79 304 VAL D CA 1
ATOM 13458 C C . VAL D 2 304 ? 38.189 -27.681 -37.613 1.00 25.16 304 VAL D C 1
ATOM 13459 O O . VAL D 2 304 ? 39.199 -28.267 -38.006 1.00 23.97 304 VAL D O 1
ATOM 13463 N N . THR D 2 305 ? 36.967 -28.190 -37.728 1.00 35.57 305 THR D N 1
ATOM 13464 C CA . THR D 2 305 ? 36.736 -29.516 -38.291 1.00 38.92 305 THR D CA 1
ATOM 13465 C C . THR D 2 305 ? 37.101 -29.582 -39.769 1.00 33.81 305 THR D C 1
ATOM 13466 O O . THR D 2 305 ? 37.812 -30.488 -40.201 1.00 34.95 305 THR D O 1
ATOM 13470 N N . TYR D 2 306 ? 36.611 -28.618 -40.542 1.00 34.11 306 TYR D N 1
ATOM 13471 C CA . TYR D 2 306 ? 36.796 -28.640 -41.990 1.00 37.77 306 TYR D CA 1
ATOM 13472 C C . TYR D 2 306 ? 38.059 -27.924 -42.465 1.00 42.97 306 TYR D C 1
ATOM 13473 O O . TYR D 2 306 ? 38.253 -27.724 -43.664 1.00 44.07 306 TYR D O 1
ATOM 13482 N N . SER D 2 307 ? 38.918 -27.544 -41.524 1.00 39.52 307 SER D N 1
ATOM 13483 C CA . SER D 2 307 ? 40.244 -27.050 -41.871 1.00 34.78 307 SER D CA 1
ATOM 13484 C C . SER D 2 307 ? 41.151 -28.254 -42.081 1.00 41.10 307 SER D C 1
ATOM 13485 O O . SER D 2 307 ? 42.272 -28.131 -42.573 1.00 49.08 307 SER D O 1
ATOM 13488 N N . GLN D 2 308 ? 40.645 -29.422 -41.697 1.00 38.33 308 GLN D N 1
ATOM 13489 C CA . GLN D 2 308 ? 41.348 -30.682 -41.888 1.00 34.37 308 GLN D CA 1
ATOM 13490 C C . GLN D 2 308 ? 40.664 -31.491 -42.981 1.00 34.28 308 GLN D C 1
ATOM 13491 O O . GLN D 2 308 ? 40.650 -32.721 -42.941 1.00 32.88 308 GLN D O 1
ATOM 13497 N N . SER D 2 309 ? 40.096 -30.786 -43.955 1.00 38.03 309 SER D N 1
ATOM 13498 C CA . SER D 2 309 ? 39.358 -31.412 -45.048 1.00 33.20 309 SER D CA 1
ATOM 13499 C C . SER D 2 309 ? 40.218 -32.371 -45.867 1.00 38.78 309 SER D C 1
ATOM 13500 O O . SER D 2 309 ? 39.721 -33.367 -46.392 1.00 43.24 309 SER D O 1
ATOM 13503 N N . LYS D 2 310 ? 41.507 -32.065 -45.973 1.00 45.35 310 LYS D N 1
ATOM 13504 C CA . LYS D 2 310 ? 42.429 -32.900 -46.732 1.00 49.33 310 LYS D CA 1
ATOM 13505 C C . LYS D 2 310 ? 42.555 -34.283 -46.103 1.00 48.31 310 LYS D C 1
ATOM 13506 O O . LYS D 2 310 ? 42.638 -35.291 -46.805 1.00 51.07 310 LYS D O 1
ATOM 13512 N N . LYS D 2 311 ? 42.563 -34.322 -44.775 1.00 50.95 311 LYS D N 1
ATOM 13513 C CA . LYS D 2 311 ? 42.715 -35.576 -44.049 1.00 51.35 311 LYS D CA 1
ATOM 13514 C C . LYS D 2 311 ? 41.398 -36.343 -43.978 1.00 47.80 311 LYS D C 1
ATOM 13515 O O . LYS D 2 311 ? 41.389 -37.574 -43.949 1.00 45.05 311 LYS D O 1
ATOM 13521 N N . ILE D 2 312 ? 40.290 -35.610 -43.949 1.00 39.03 312 ILE D N 1
ATOM 13522 C CA . ILE D 2 312 ? 38.967 -36.224 -43.931 1.00 40.90 312 ILE D CA 1
ATOM 13523 C C . ILE D 2 312 ? 38.709 -36.969 -45.237 1.00 39.74 312 ILE D C 1
ATOM 13524 O O . ILE D 2 312 ? 38.179 -38.081 -45.235 1.00 41.01 312 ILE D O 1
ATOM 13529 N N . ALA D 2 313 ? 39.099 -36.353 -46.348 1.00 42.00 313 ALA D N 1
ATOM 13530 C CA . ALA D 2 313 ? 38.942 -36.965 -47.663 1.00 40.95 313 ALA D CA 1
ATOM 13531 C C . ALA D 2 313 ? 39.781 -38.233 -47.781 1.00 40.78 313 ALA D C 1
ATOM 13532 O O . ALA D 2 313 ? 39.399 -39.180 -48.469 1.00 42.85 313 ALA D O 1
ATOM 13534 N N . ALA D 2 314 ? 40.925 -38.244 -47.105 1.00 46.92 314 ALA D N 1
ATOM 13535 C CA . ALA D 2 314 ? 41.802 -39.408 -47.102 1.00 49.85 314 ALA D CA 1
ATOM 13536 C C . ALA D 2 314 ? 41.150 -40.565 -46.354 1.00 51.01 314 ALA D C 1
ATOM 13537 O O . ALA D 2 314 ? 41.195 -41.711 -46.803 1.00 59.48 314 ALA D O 1
ATOM 13539 N N . LEU D 2 315 ? 40.545 -40.256 -45.212 1.00 48.15 315 LEU D N 1
ATOM 13540 C CA . LEU D 2 315 ? 39.844 -41.255 -44.415 1.00 45.65 315 LEU D CA 1
ATOM 13541 C C . LEU D 2 315 ? 38.622 -41.776 -45.163 1.00 38.52 315 LEU D C 1
ATOM 13542 O O . LEU D 2 315 ? 38.273 -42.951 -45.062 1.00 40.14 315 LEU D O 1
ATOM 13547 N N . MET D 2 316 ? 37.980 -40.891 -45.919 1.00 42.71 316 MET D N 1
ATOM 13548 C CA . MET D 2 316 ? 36.814 -41.262 -46.711 1.00 35.87 316 MET D CA 1
ATOM 13549 C C . MET D 2 316 ? 37.186 -42.262 -47.799 1.00 46.27 316 MET D C 1
ATOM 13550 O O . MET D 2 316 ? 36.473 -43.241 -48.022 1.00 49.94 316 MET D O 1
ATOM 13555 N N . LYS D 2 317 ? 38.305 -42.010 -48.471 1.00 50.63 317 LYS D N 1
ATOM 13556 C CA . LYS D 2 317 ? 38.767 -42.880 -49.548 1.00 53.35 317 LYS D CA 1
ATOM 13557 C C . LYS D 2 317 ? 39.193 -44.248 -49.022 1.00 52.96 317 LYS D C 1
ATOM 13558 O O . LYS D 2 317 ? 38.937 -45.272 -49.655 1.00 51.65 317 LYS D O 1
ATOM 13564 N N . GLN D 2 318 ? 39.840 -44.259 -47.860 1.00 51.44 318 GLN D N 1
ATOM 13565 C CA . GLN D 2 318 ? 40.303 -45.504 -47.258 1.00 51.75 318 GLN D CA 1
ATOM 13566 C C . GLN D 2 318 ? 39.132 -46.381 -46.821 1.00 55.81 318 GLN D C 1
ATOM 13567 O O . GLN D 2 318 ? 39.208 -47.609 -46.880 1.00 56.42 318 GLN D O 1
ATOM 13573 N N . THR D 2 319 ? 38.050 -45.744 -46.387 1.00 53.64 319 THR D N 1
ATOM 13574 C CA . THR D 2 319 ? 36.850 -46.467 -45.981 1.00 53.41 319 THR D CA 1
ATOM 13575 C C . THR D 2 319 ? 36.169 -47.109 -47.187 1.00 51.38 319 THR D C 1
ATOM 13576 O O . THR D 2 319 ? 35.806 -48.285 -47.151 1.00 56.16 319 THR D O 1
ATOM 13580 N N . ALA D 2 320 ? 36.007 -46.333 -48.255 1.00 54.07 320 ALA D N 1
ATOM 13581 C CA . ALA D 2 320 ? 35.389 -46.827 -49.482 1.00 57.62 320 ALA D CA 1
ATOM 13582 C C . ALA D 2 320 ? 36.236 -47.916 -50.135 1.00 60.75 320 ALA D C 1
ATOM 13583 O O . ALA D 2 320 ? 35.713 -48.807 -50.804 1.00 66.80 320 ALA D O 1
ATOM 13585 N N . THR D 2 321 ? 37.548 -47.832 -49.940 1.00 59.44 321 THR D N 1
ATOM 13586 C CA . THR D 2 321 ? 38.469 -48.840 -50.450 1.00 63.23 321 THR D CA 1
ATOM 13587 C C . THR D 2 321 ? 38.262 -50.166 -49.725 1.00 59.07 321 THR D C 1
ATOM 13588 O O . THR D 2 321 ? 38.239 -51.228 -50.346 1.00 66.72 321 THR D O 1
ATOM 13592 N N . SER D 2 322 ? 38.099 -50.094 -48.409 1.00 54.13 322 SER D N 1
ATOM 13593 C CA . SER D 2 322 ? 37.877 -51.285 -47.599 1.00 60.79 322 SER D CA 1
ATOM 13594 C C . SER D 2 322 ? 36.554 -51.959 -47.953 1.00 66.85 322 SER D C 1
ATOM 13595 O O . SER D 2 322 ? 36.422 -53.177 -47.850 1.00 69.28 322 SER D O 1
ATOM 13598 N N . LEU D 2 323 ? 35.579 -51.162 -48.376 1.00 59.77 323 LEU D N 1
ATOM 13599 C CA . LEU D 2 323 ? 34.259 -51.687 -48.705 1.00 55.79 323 LEU D CA 1
ATOM 13600 C C . LEU D 2 323 ? 34.251 -52.472 -50.016 1.00 71.25 323 LEU D C 1
ATOM 13601 O O . LEU D 2 323 ? 33.588 -53.503 -50.120 1.00 76.76 323 LEU D O 1
ATOM 13606 N N . GLN D 2 324 ? 34.986 -51.987 -51.014 1.00 76.11 324 GLN D N 1
ATOM 13607 C CA . GLN D 2 324 ? 35.053 -52.677 -52.299 1.00 75.17 324 GLN D CA 1
ATOM 13608 C C . GLN D 2 324 ? 35.881 -53.953 -52.187 1.00 73.76 324 GLN D C 1
ATOM 13609 O O . GLN D 2 324 ? 35.733 -54.874 -52.991 1.00 70.94 324 GLN D O 1
ATOM 13615 N N . LYS D 2 325 ? 36.753 -53.999 -51.185 1.00 69.49 325 LYS D N 1
ATOM 13616 C CA . LYS D 2 325 ? 37.544 -55.191 -50.913 1.00 71.26 325 LYS D CA 1
ATOM 13617 C C . LYS D 2 325 ? 36.819 -56.074 -49.905 1.00 77.72 325 LYS D C 1
ATOM 13618 O O . LYS D 2 325 ? 37.393 -57.024 -49.371 1.00 73.08 325 LYS D O 1
ATOM 13624 N N . LYS D 2 326 ? 35.554 -55.742 -49.655 1.00 79.74 326 LYS D N 1
ATOM 13625 C CA . LYS D 2 326 ? 34.705 -56.477 -48.719 1.00 74.70 326 LYS D CA 1
ATOM 13626 C C . LYS D 2 326 ? 35.311 -56.544 -47.318 1.00 76.93 326 LYS D C 1
ATOM 13627 O O . LYS D 2 326 ? 35.295 -57.592 -46.671 1.00 68.70 326 LYS D O 1
ATOM 13633 N N . GLY D 2 327 ? 35.844 -55.415 -46.859 1.00 71.56 327 GLY D N 1
ATOM 13634 C CA . GLY D 2 327 ? 36.422 -55.320 -45.531 1.00 64.25 327 GLY D CA 1
ATOM 13635 C C . GLY D 2 327 ? 35.521 -54.551 -44.585 1.00 62.07 327 GLY D C 1
ATOM 13636 O O . GLY D 2 327 ? 34.385 -54.223 -44.927 1.00 64.11 327 GLY D O 1
ATOM 13637 N N . HIS D 2 328 ? 36.029 -54.257 -43.392 1.00 56.34 328 HIS D N 1
ATOM 13638 C CA . HIS D 2 328 ? 35.227 -53.604 -42.365 1.00 58.11 328 HIS D CA 1
ATOM 13639 C C . HIS D 2 328 ? 35.867 -52.314 -41.860 1.00 55.85 328 HIS D C 1
ATOM 13640 O O . HIS D 2 328 ? 37.048 -52.059 -42.093 1.00 54.56 328 HIS D O 1
ATOM 13647 N N . LEU D 2 329 ? 35.071 -51.507 -41.166 1.00 50.23 329 LEU D N 1
ATOM 13648 C CA . LEU D 2 329 ? 35.567 -50.304 -40.509 1.00 48.85 329 LEU D CA 1
ATOM 13649 C C . LEU D 2 329 ? 35.237 -50.349 -39.023 1.00 47.58 329 LEU D C 1
ATOM 13650 O O . LEU D 2 329 ? 34.069 -50.340 -38.638 1.00 52.21 329 LEU D O 1
ATOM 13655 N N . TYR D 2 330 ? 36.271 -50.402 -38.191 1.00 47.61 330 TYR D N 1
ATOM 13656 C CA . TYR D 2 330 ? 36.078 -50.458 -36.747 1.00 50.10 330 TYR D CA 1
ATOM 13657 C C . TYR D 2 330 ? 36.440 -49.132 -36.088 1.00 49.79 330 TYR D C 1
ATOM 13658 O O . TYR D 2 330 ? 37.567 -48.653 -36.209 1.00 48.07 330 TYR D O 1
ATOM 13667 N N . ILE D 2 331 ? 35.472 -48.545 -35.392 1.00 47.80 331 ILE D N 1
ATOM 13668 C CA . ILE D 2 331 ? 35.660 -47.246 -34.760 1.00 45.04 331 ILE D CA 1
ATOM 13669 C C . ILE D 2 331 ? 35.820 -47.380 -33.250 1.00 45.04 331 ILE D C 1
ATOM 13670 O O . ILE D 2 331 ? 34.857 -47.659 -32.536 1.00 53.12 331 ILE D O 1
ATOM 13675 N N . LEU D 2 332 ? 37.042 -47.179 -32.768 1.00 38.02 332 LEU D N 1
ATOM 13676 C CA . LEU D 2 332 ? 37.322 -47.261 -31.341 1.00 45.01 332 LEU D CA 1
ATOM 13677 C C . LEU D 2 332 ? 37.430 -45.861 -30.749 1.00 43.75 332 LEU D C 1
ATOM 13678 O O . LEU D 2 332 ? 38.360 -45.119 -31.060 1.00 47.57 332 LEU D O 1
ATOM 13683 N N . GLY D 2 333 ? 36.476 -45.503 -29.897 1.00 35.44 333 GLY D N 1
ATOM 13684 C CA . GLY D 2 333 ? 36.444 -44.173 -29.322 1.00 30.28 333 GLY D CA 1
ATOM 13685 C C . GLY D 2 333 ? 36.639 -44.142 -27.819 1.00 29.35 333 GLY D C 1
ATOM 13686 O O . GLY D 2 333 ? 36.204 -45.043 -27.103 1.00 30.22 333 GLY D O 1
ATOM 13687 N N . TRP D 2 334 ? 37.303 -43.094 -27.345 1.00 36.02 334 TRP D N 1
ATOM 13688 C CA . TRP D 2 334 ? 37.513 -42.888 -25.919 1.00 36.86 334 TRP D CA 1
ATOM 13689 C C . TRP D 2 334 ? 36.523 -41.856 -25.394 1.00 37.89 334 TRP D C 1
ATOM 13690 O O . TRP D 2 334 ? 36.294 -40.827 -26.029 1.00 38.21 334 TRP D O 1
ATOM 13701 N N . GLY D 2 335 ? 35.936 -42.136 -24.236 1.00 35.23 335 GLY D N 1
ATOM 13702 C CA . GLY D 2 335 ? 34.954 -41.243 -23.651 1.00 36.45 335 GLY D CA 1
ATOM 13703 C C . GLY D 2 335 ? 33.655 -41.244 -24.433 1.00 45.31 335 GLY D C 1
ATOM 13704 O O . GLY D 2 335 ? 33.233 -42.279 -24.949 1.00 42.20 335 GLY D O 1
ATOM 13705 N N . THR D 2 336 ? 33.024 -40.077 -24.528 1.00 36.40 336 THR D N 1
ATOM 13706 C CA . THR D 2 336 ? 31.754 -39.953 -25.235 1.00 29.77 336 THR D CA 1
ATOM 13707 C C . THR D 2 336 ? 31.932 -40.039 -26.748 1.00 36.07 336 THR D C 1
ATOM 13708 O O . THR D 2 336 ? 30.958 -40.197 -27.483 1.00 34.25 336 THR D O 1
ATOM 13712 N N . LEU D 2 337 ? 33.176 -39.934 -27.209 1.00 39.02 337 LEU D N 1
ATOM 13713 C CA . LEU D 2 337 ? 33.476 -40.070 -28.631 1.00 34.34 337 LEU D CA 1
ATOM 13714 C C . LEU D 2 337 ? 33.191 -41.491 -29.099 1.00 34.51 337 LEU D C 1
ATOM 13715 O O . LEU D 2 337 ? 32.871 -41.721 -30.266 1.00 34.20 337 LEU D O 1
ATOM 13720 N N . GLY D 2 338 ? 33.317 -42.441 -28.178 1.00 31.82 338 GLY D N 1
ATOM 13721 C CA . GLY D 2 338 ? 32.993 -43.825 -28.463 1.00 34.71 338 GLY D CA 1
ATOM 13722 C C . GLY D 2 338 ? 31.515 -43.987 -28.754 1.00 46.81 338 GLY D C 1
ATOM 13723 O O . GLY D 2 338 ? 31.128 -44.761 -29.627 1.00 46.80 338 GLY D O 1
ATOM 13724 N N . LEU D 2 339 ? 30.690 -43.249 -28.017 1.00 42.18 339 LEU D N 1
ATOM 13725 C CA . LEU D 2 339 ? 29.247 -43.275 -28.223 1.00 45.22 339 LEU D CA 1
ATOM 13726 C C . LEU D 2 339 ? 28.884 -42.608 -29.545 1.00 44.26 339 LEU D C 1
ATOM 13727 O O . LEU D 2 339 ? 27.966 -43.045 -30.240 1.00 45.38 339 LEU D O 1
ATOM 13732 N N . VAL D 2 340 ? 29.611 -41.548 -29.885 1.00 34.54 340 VAL D N 1
ATOM 13733 C CA . VAL D 2 340 ? 29.426 -40.870 -31.162 1.00 36.13 340 VAL D CA 1
ATOM 13734 C C . VAL D 2 340 ? 29.809 -41.810 -32.300 1.00 42.54 340 VAL D C 1
ATOM 13735 O O . VAL D 2 340 ? 29.157 -41.836 -33.345 1.00 41.84 340 VAL D O 1
ATOM 13739 N N . GLY D 2 341 ? 30.864 -42.590 -32.080 1.00 42.75 341 GLY D N 1
ATOM 13740 C CA . GLY D 2 341 ? 31.300 -43.581 -33.046 1.00 44.33 341 GLY D CA 1
ATOM 13741 C C . GLY D 2 341 ? 30.243 -44.641 -33.289 1.00 47.36 341 GLY D C 1
ATOM 13742 O O . GLY D 2 341 ? 30.013 -45.053 -34.426 1.00 49.93 341 GLY D O 1
ATOM 13743 N N . ILE D 2 342 ? 29.597 -45.083 -32.214 1.00 44.63 342 ILE D N 1
ATOM 13744 C CA . ILE D 2 342 ? 28.518 -46.058 -32.317 1.00 45.19 342 ILE D CA 1
ATOM 13745 C C . ILE D 2 342 ? 27.295 -45.428 -32.978 1.00 49.70 342 ILE D C 1
ATOM 13746 O O . ILE D 2 342 ? 26.629 -46.059 -33.798 1.00 52.32 342 ILE D O 1
ATOM 13751 N N . MET D 2 343 ? 27.018 -44.174 -32.632 1.00 46.56 343 MET D N 1
ATOM 13752 C CA . MET D 2 343 ? 25.882 -43.443 -33.195 1.00 44.45 343 MET D CA 1
ATOM 13753 C C . MET D 2 343 ? 25.957 -43.309 -34.716 1.00 47.06 343 MET D C 1
ATOM 13754 O O . MET D 2 343 ? 24.946 -43.064 -35.373 1.00 49.64 343 MET D O 1
ATOM 13759 N N . ASP D 2 344 ? 27.156 -43.468 -35.267 1.00 47.39 344 ASP D N 1
ATOM 13760 C CA . ASP D 2 344 ? 27.352 -43.388 -36.710 1.00 46.80 344 ASP D CA 1
ATOM 13761 C C . ASP D 2 344 ? 27.450 -44.766 -37.357 1.00 45.06 344 ASP D C 1
ATOM 13762 O O . ASP D 2 344 ? 27.119 -44.934 -38.530 1.00 47.34 344 ASP D O 1
ATOM 13767 N N . ALA D 2 345 ? 27.906 -45.748 -36.587 1.00 52.12 345 ALA D N 1
ATOM 13768 C CA . ALA D 2 345 ? 28.037 -47.112 -37.085 1.00 56.56 345 ALA D CA 1
ATOM 13769 C C . ALA D 2 345 ? 26.674 -47.787 -37.215 1.00 52.52 345 ALA D C 1
ATOM 13770 O O . ALA D 2 345 ? 26.440 -48.565 -38.141 1.00 44.35 345 ALA D O 1
ATOM 13772 N N . VAL D 2 346 ? 25.779 -47.482 -36.282 1.00 43.22 346 VAL D N 1
ATOM 13773 C CA . VAL D 2 346 ? 24.446 -48.072 -36.269 1.00 52.27 346 VAL D CA 1
ATOM 13774 C C . VAL D 2 346 ? 23.621 -47.632 -37.475 1.00 62.46 346 VAL D C 1
ATOM 13775 O O . VAL D 2 346 ? 22.937 -48.444 -38.100 1.00 70.14 346 VAL D O 1
ATOM 13779 N N . GLU D 2 347 ? 23.703 -46.348 -37.808 1.00 55.38 347 GLU D N 1
ATOM 13780 C CA . GLU D 2 347 ? 22.903 -45.784 -38.892 1.00 56.17 347 GLU D CA 1
ATOM 13781 C C . GLU D 2 347 ? 23.333 -46.243 -40.285 1.00 59.74 347 GLU D C 1
ATOM 13782 O O . GLU D 2 347 ? 22.686 -45.910 -41.278 1.00 56.15 347 GLU D O 1
ATOM 13788 N N . CYS D 2 348 ? 24.419 -47.006 -40.360 1.00 56.74 348 CYS D N 1
ATOM 13789 C CA . CYS D 2 348 ? 24.889 -47.531 -41.638 1.00 58.88 348 CYS D CA 1
ATOM 13790 C C . CYS D 2 348 ? 23.992 -48.659 -42.138 1.00 63.56 348 CYS D C 1
ATOM 13791 O O . CYS D 2 348 ? 23.807 -48.830 -43.343 1.00 65.47 348 CYS D O 1
ATOM 13794 N N . VAL D 2 349 ? 23.436 -49.423 -41.203 1.00 69.92 349 VAL D N 1
ATOM 13795 C CA . VAL D 2 349 ? 22.552 -50.537 -41.542 1.00 65.44 349 VAL D CA 1
ATOM 13796 C C . VAL D 2 349 ? 21.246 -50.116 -42.238 1.00 60.21 349 VAL D C 1
ATOM 13797 O O . VAL D 2 349 ? 20.869 -50.716 -43.244 1.00 60.66 349 VAL D O 1
ATOM 13801 N N . PRO D 2 350 ? 20.544 -49.092 -41.713 1.00 57.85 350 PRO D N 1
ATOM 13802 C CA . PRO D 2 350 ? 19.308 -48.725 -42.413 1.00 59.27 350 PRO D CA 1
ATOM 13803 C C . PRO D 2 350 ? 19.547 -47.862 -43.649 1.00 58.95 350 PRO D C 1
ATOM 13804 O O . PRO D 2 350 ? 19.106 -48.220 -44.742 1.00 63.80 350 PRO D O 1
ATOM 13808 N N . THR D 2 351 ? 20.232 -46.736 -43.468 1.00 66.66 351 THR D N 1
ATOM 13809 C CA . THR D 2 351 ? 20.384 -45.739 -44.526 1.00 73.77 351 THR D CA 1
ATOM 13810 C C . THR D 2 351 ? 21.130 -46.242 -45.761 1.00 61.56 351 THR D C 1
ATOM 13811 O O . THR D 2 351 ? 20.755 -45.921 -46.889 1.00 64.04 351 THR D O 1
ATOM 13815 N N . TYR D 2 352 ? 22.181 -47.027 -45.552 1.00 56.60 352 TYR D N 1
ATOM 13816 C CA . TYR D 2 352 ? 22.985 -47.513 -46.669 1.00 63.01 352 TYR D CA 1
ATOM 13817 C C . TYR D 2 352 ? 22.855 -49.021 -46.861 1.00 62.47 352 TYR D C 1
ATOM 13818 O O . TYR D 2 352 ? 23.676 -49.637 -47.542 1.00 60.66 352 TYR D O 1
ATOM 13827 N N . GLN D 2 353 ? 21.799 -49.587 -46.277 1.00 64.83 353 GLN D N 1
ATOM 13828 C CA . GLN D 2 353 ? 21.477 -51.020 -46.348 1.00 70.17 353 GLN D CA 1
ATOM 13829 C C . GLN D 2 353 ? 22.678 -51.967 -46.382 1.00 59.08 353 GLN D C 1
ATOM 13830 O O . GLN D 2 353 ? 22.833 -52.760 -47.311 1.00 62.46 353 GLN D O 1
ATOM 13836 N N . ALA D 2 354 ? 23.521 -51.875 -45.361 1.00 55.81 354 ALA D N 1
ATOM 13837 C CA . ALA D 2 354 ? 24.683 -52.746 -45.249 1.00 68.37 354 ALA D CA 1
ATOM 13838 C C . ALA D 2 354 ? 24.547 -53.659 -44.038 1.00 65.83 354 ALA D C 1
ATOM 13839 O O . ALA D 2 354 ? 23.668 -53.465 -43.199 1.00 62.65 354 ALA D O 1
ATOM 13841 N N . ASP D 2 355 ? 25.418 -54.658 -43.954 1.00 64.57 355 ASP D N 1
ATOM 13842 C CA . ASP D 2 355 ? 25.429 -55.562 -42.814 1.00 69.91 355 ASP D CA 1
ATOM 13843 C C . ASP D 2 355 ? 25.956 -54.819 -41.591 1.00 71.95 355 ASP D C 1
ATOM 13844 O O . ASP D 2 355 ? 26.747 -53.886 -41.720 1.00 84.29 355 ASP D O 1
ATOM 13849 N N . TRP D 2 356 ? 25.516 -55.233 -40.407 1.00 67.16 356 TRP D N 1
ATOM 13850 C CA . TRP D 2 356 ? 25.928 -54.578 -39.169 1.00 70.89 356 TRP D CA 1
ATOM 13851 C C . TRP D 2 356 ? 27.402 -54.821 -38.852 1.00 79.36 356 TRP D C 1
ATOM 13852 O O . TRP D 2 356 ? 27.973 -54.171 -37.976 1.00 77.77 356 TRP D O 1
ATOM 13863 N N . ARG D 2 357 ? 28.010 -55.762 -39.568 1.00 77.38 357 ARG D N 1
ATOM 13864 C CA . ARG D 2 357 ? 29.414 -56.102 -39.372 1.00 76.83 357 ARG D CA 1
ATOM 13865 C C . ARG D 2 357 ? 30.325 -55.129 -40.117 1.00 75.84 357 ARG D C 1
ATOM 13866 O O . ARG D 2 357 ? 31.469 -54.904 -39.716 1.00 72.12 357 ARG D O 1
ATOM 13874 N N . ASP D 2 358 ? 29.805 -54.552 -41.197 1.00 71.45 358 ASP D N 1
ATOM 13875 C CA . ASP D 2 358 ? 30.578 -53.657 -42.057 1.00 68.30 358 ASP D CA 1
ATOM 13876 C C . ASP D 2 358 ? 31.172 -52.469 -41.304 1.00 65.57 358 ASP D C 1
ATOM 13877 O O . ASP D 2 358 ? 32.352 -52.156 -41.457 1.00 58.05 358 ASP D O 1
ATOM 13882 N N . VAL D 2 359 ? 30.348 -51.805 -40.498 1.00 67.62 359 VAL D N 1
ATOM 13883 C CA . VAL D 2 359 ? 30.811 -50.678 -39.695 1.00 57.97 359 VAL D CA 1
ATOM 13884 C C . VAL D 2 359 ? 30.367 -50.830 -38.243 1.00 53.13 359 VAL D C 1
ATOM 13885 O O . VAL D 2 359 ? 29.174 -50.793 -37.944 1.00 53.98 359 VAL D O 1
ATOM 13889 N N . ARG D 2 360 ? 31.332 -51.002 -37.344 1.00 47.70 360 ARG D N 1
ATOM 13890 C CA . ARG D 2 360 ? 31.032 -51.176 -35.927 1.00 41.88 360 ARG D CA 1
ATOM 13891 C C . ARG D 2 360 ? 31.712 -50.118 -35.065 1.00 49.17 360 ARG D C 1
ATOM 13892 O O . ARG D 2 360 ? 32.784 -49.620 -35.405 1.00 58.82 360 ARG D O 1
ATOM 13900 N N . GLY D 2 361 ? 31.080 -49.783 -33.945 1.00 46.18 361 GLY D N 1
ATOM 13901 C CA . GLY D 2 361 ? 31.625 -48.809 -33.019 1.00 41.92 361 GLY D CA 1
ATOM 13902 C C . GLY D 2 361 ? 31.871 -49.411 -31.650 1.00 45.18 361 GLY D C 1
ATOM 13903 O O . GLY D 2 361 ? 31.146 -50.306 -31.216 1.00 48.50 361 GLY D O 1
ATOM 13904 N N . PHE D 2 362 ? 32.902 -48.923 -30.969 1.00 50.33 362 PHE D N 1
ATOM 13905 C CA . PHE D 2 362 ? 33.260 -49.434 -29.650 1.00 46.11 362 PHE D CA 1
ATOM 13906 C C . PHE D 2 362 ? 33.605 -48.287 -28.704 1.00 51.42 362 PHE D C 1
ATOM 13907 O O . PHE D 2 362 ? 34.069 -47.233 -29.138 1.00 56.33 362 PHE D O 1
ATOM 13915 N N . ILE D 2 363 ? 33.382 -48.498 -27.410 1.00 42.23 363 ILE D N 1
ATOM 13916 C CA . ILE D 2 363 ? 33.507 -47.420 -26.434 1.00 45.20 363 ILE D CA 1
ATOM 13917 C C . ILE D 2 363 ? 34.127 -47.884 -25.112 1.00 47.91 363 ILE D C 1
ATOM 13918 O O . ILE D 2 363 ? 33.898 -49.008 -24.665 1.00 51.13 363 ILE D O 1
ATOM 13923 N N . THR D 2 364 ? 34.929 -47.015 -24.503 1.00 39.28 364 THR D N 1
ATOM 13924 C CA . THR D 2 364 ? 35.475 -47.265 -23.174 1.00 46.14 364 THR D CA 1
ATOM 13925 C C . THR D 2 364 ? 34.618 -46.598 -22.106 1.00 60.63 364 THR D C 1
ATOM 13926 O O . THR D 2 364 ? 34.445 -45.379 -22.114 1.00 65.00 364 THR D O 1
ATOM 13930 N N . GLY D 2 365 ? 34.085 -47.396 -21.186 1.00 61.49 365 GLY D N 1
ATOM 13931 C CA . GLY D 2 365 ? 34.293 -48.832 -21.193 1.00 51.28 365 GLY D CA 1
ATOM 13932 C C . GLY D 2 365 ? 32.987 -49.601 -21.165 1.00 63.89 365 GLY D C 1
ATOM 13933 O O . GLY D 2 365 ? 32.472 -49.932 -20.096 1.00 60.55 365 GLY D O 1
ATOM 13934 N N . GLY D 2 366 ? 32.446 -49.881 -22.346 1.00 59.45 366 GLY D N 1
ATOM 13935 C CA . GLY D 2 366 ? 31.219 -50.646 -22.462 1.00 60.01 366 GLY D CA 1
ATOM 13936 C C . GLY D 2 366 ? 29.976 -49.846 -22.127 1.00 55.32 366 GLY D C 1
ATOM 13937 O O . GLY D 2 366 ? 29.944 -48.626 -22.291 1.00 50.43 366 GLY D O 1
ATOM 13938 N N . TYR D 2 367 ? 28.947 -50.540 -21.652 1.00 47.75 367 TYR D N 1
ATOM 13939 C CA . TYR D 2 367 ? 27.679 -49.902 -21.321 1.00 48.90 367 TYR D CA 1
ATOM 13940 C C . TYR D 2 367 ? 27.759 -49.088 -20.035 1.00 53.89 367 TYR D C 1
ATOM 13941 O O . TYR D 2 367 ? 26.856 -48.310 -19.727 1.00 60.11 367 TYR D O 1
ATOM 13950 N N . HIS D 2 368 ? 28.841 -49.268 -19.285 1.00 52.82 368 HIS D N 1
ATOM 13951 C CA . HIS D 2 368 ? 29.029 -48.533 -18.041 1.00 61.47 368 HIS D CA 1
ATOM 13952 C C . HIS D 2 368 ? 29.360 -47.070 -18.322 1.00 63.40 368 HIS D C 1
ATOM 13953 O O . HIS D 2 368 ? 29.210 -46.210 -17.454 1.00 56.87 368 HIS D O 1
ATOM 13960 N N . SER D 2 369 ? 29.807 -46.796 -19.544 1.00 64.83 369 SER D N 1
ATOM 13961 C CA . SER D 2 369 ? 30.143 -45.437 -19.953 1.00 55.85 369 SER D CA 1
ATOM 13962 C C . SER D 2 369 ? 29.017 -44.803 -20.762 1.00 52.27 369 SER D C 1
ATOM 13963 O O . SER D 2 369 ? 28.869 -43.581 -20.784 1.00 50.89 369 SER D O 1
ATOM 13966 N N . ILE D 2 370 ? 28.228 -45.638 -21.430 1.00 49.24 370 ILE D N 1
ATOM 13967 C CA . ILE D 2 370 ? 27.070 -45.161 -22.177 1.00 52.65 370 ILE D CA 1
ATOM 13968 C C . ILE D 2 370 ? 25.988 -44.705 -21.203 1.00 48.88 370 ILE D C 1
ATOM 13969 O O . ILE D 2 370 ? 25.231 -43.775 -21.488 1.00 51.18 370 ILE D O 1
ATOM 13974 N N . GLU D 2 371 ? 25.934 -45.370 -20.051 1.00 51.51 371 GLU D N 1
ATOM 13975 C CA . GLU D 2 371 ? 25.003 -45.031 -18.975 1.00 55.57 371 GLU D CA 1
ATOM 13976 C C . GLU D 2 371 ? 23.536 -45.066 -19.402 1.00 59.93 371 GLU D C 1
ATOM 13977 O O . GLU D 2 371 ? 22.834 -44.056 -19.338 1.00 56.36 371 GLU D O 1
ATOM 13983 N N . ASN D 2 372 ? 23.083 -46.236 -19.837 1.00 53.65 372 ASN D N 1
ATOM 13984 C CA . ASN D 2 372 ? 21.683 -46.434 -20.185 1.00 52.45 372 ASN D CA 1
ATOM 13985 C C . ASN D 2 372 ? 20.920 -47.105 -19.044 1.00 59.62 372 ASN D C 1
ATOM 13986 O O . ASN D 2 372 ? 21.512 -47.797 -18.215 1.00 64.74 372 ASN D O 1
ATOM 13991 N N . LYS D 2 373 ? 19.608 -46.896 -19.004 1.00 50.66 373 LYS D N 1
ATOM 13992 C CA . LYS D 2 373 ? 18.789 -47.367 -17.889 1.00 46.39 373 LYS D CA 1
ATOM 13993 C C . LYS D 2 373 ? 18.661 -48.890 -17.831 1.00 57.51 373 LYS D C 1
ATOM 13994 O O . LYS D 2 373 ? 18.473 -49.460 -16.756 1.00 65.95 373 LYS D O 1
ATOM 14000 N N . GLU D 2 374 ? 18.764 -49.546 -18.983 1.00 59.04 374 GLU D N 1
ATOM 14001 C CA . GLU D 2 374 ? 18.645 -51.000 -19.042 1.00 52.11 374 GLU D CA 1
ATOM 14002 C C . GLU D 2 374 ? 19.940 -51.689 -18.622 1.00 54.97 374 GLU D C 1
ATOM 14003 O O . GLU D 2 374 ? 19.983 -52.909 -18.463 1.00 57.33 374 GLU D O 1
ATOM 14009 N N . GLY D 2 375 ? 20.994 -50.900 -18.442 1.00 52.83 375 GLY D N 1
ATOM 14010 C CA . GLY D 2 375 ? 22.279 -51.425 -18.023 1.00 52.41 375 GLY D CA 1
ATOM 14011 C C . GLY D 2 375 ? 23.036 -52.111 -19.145 1.00 64.21 375 GLY D C 1
ATOM 14012 O O . GLY D 2 375 ? 23.054 -51.635 -20.280 1.00 54.55 375 GLY D O 1
ATOM 14013 N N . ASP D 2 376 ? 23.660 -53.239 -18.820 1.00 67.46 376 ASP D N 1
ATOM 14014 C CA . ASP D 2 376 ? 24.466 -53.983 -19.781 1.00 53.17 376 ASP D CA 1
ATOM 14015 C C . ASP D 2 376 ? 23.600 -54.786 -20.751 1.00 55.47 376 ASP D C 1
ATOM 14016 O O . ASP D 2 376 ? 22.906 -55.720 -20.350 1.00 58.83 376 ASP D O 1
ATOM 14021 N N . LEU D 2 377 ? 23.646 -54.417 -22.028 1.00 49.34 377 LEU D N 1
ATOM 14022 C CA . LEU D 2 377 ? 22.908 -55.140 -23.059 1.00 47.56 377 LEU D CA 1
ATOM 14023 C C . LEU D 2 377 ? 23.811 -56.092 -23.835 1.00 46.35 377 LEU D C 1
ATOM 14024 O O . LEU D 2 377 ? 23.416 -56.617 -24.875 1.00 45.67 377 LEU D O 1
ATOM 14029 N N . SER D 2 378 ? 25.018 -56.320 -23.325 1.00 58.65 378 SER D N 1
ATOM 14030 C CA . SER D 2 378 ? 25.996 -57.154 -24.023 1.00 65.74 378 SER D CA 1
ATOM 14031 C C . SER D 2 378 ? 25.759 -58.646 -23.799 1.00 66.18 378 SER D C 1
ATOM 14032 O O . SER D 2 378 ? 26.699 -59.441 -23.806 1.00 74.01 378 SER D O 1
ATOM 14035 N N . SER D 2 379 ? 24.499 -59.018 -23.603 1.00 69.91 379 SER D N 1
ATOM 14036 C CA . SER D 2 379 ? 24.126 -60.413 -23.428 1.00 71.51 379 SER D CA 1
ATOM 14037 C C . SER D 2 379 ? 23.084 -60.801 -24.471 1.00 76.11 379 SER D C 1
ATOM 14038 O O . SER D 2 379 ? 22.732 -61.973 -24.610 1.00 80.64 379 SER D O 1
ATOM 14041 N N . LEU D 2 380 ? 22.601 -59.805 -25.206 1.00 68.94 380 LEU D N 1
ATOM 14042 C CA . LEU D 2 380 ? 21.575 -60.020 -26.219 1.00 67.72 380 LEU D CA 1
ATOM 14043 C C . LEU D 2 380 ? 22.151 -60.627 -27.496 1.00 72.94 380 LEU D C 1
ATOM 14044 O O . LEU D 2 380 ? 21.410 -61.115 -28.349 1.00 66.92 380 LEU D O 1
ATOM 14049 N N . GLY D 2 381 ? 23.474 -60.594 -27.623 1.00 72.25 381 GLY D N 1
ATOM 14050 C CA . GLY D 2 381 ? 24.134 -61.152 -28.789 1.00 80.72 381 GLY D CA 1
ATOM 14051 C C . GLY D 2 381 ? 25.580 -60.717 -28.932 1.00 84.95 381 GLY D C 1
ATOM 14052 O O . GLY D 2 381 ? 26.127 -60.063 -28.044 1.00 83.04 381 GLY D O 1
ATOM 14053 N N . PRO D 2 382 ? 26.212 -61.085 -30.058 1.00 88.64 382 PRO D N 1
ATOM 14054 C CA . PRO D 2 382 ? 27.607 -60.736 -30.345 1.00 81.19 382 PRO D CA 1
ATOM 14055 C C . PRO D 2 382 ? 27.758 -59.296 -30.831 1.00 78.45 382 PRO D C 1
ATOM 14056 O O . PRO D 2 382 ? 28.816 -58.693 -30.648 1.00 68.37 382 PRO D O 1
ATOM 14060 N N . GLN D 2 383 ? 26.707 -58.756 -31.439 1.00 79.56 383 GLN D N 1
ATOM 14061 C CA . GLN D 2 383 ? 26.743 -57.399 -31.973 1.00 72.53 383 GLN D CA 1
ATOM 14062 C C . GLN D 2 383 ? 26.567 -56.350 -30.880 1.00 74.17 383 GLN D C 1
ATOM 14063 O O . GLN D 2 383 ? 26.748 -55.157 -31.121 1.00 78.76 383 GLN D O 1
ATOM 14069 N N . PHE D 2 384 ? 26.219 -56.799 -29.679 1.00 70.75 384 PHE D N 1
ATOM 14070 C CA . PHE D 2 384 ? 25.980 -55.889 -28.564 1.00 61.82 384 PHE D CA 1
ATOM 14071 C C . PHE D 2 384 ? 27.207 -55.717 -27.671 1.00 60.79 384 PHE D C 1
ATOM 14072 O O . PHE D 2 384 ? 27.171 -54.972 -26.693 1.00 50.45 384 PHE D O 1
ATOM 14080 N N . SER D 2 385 ? 28.290 -56.410 -28.011 1.00 67.25 385 SER D N 1
ATOM 14081 C CA . SER D 2 385 ? 29.554 -56.247 -27.300 1.00 67.10 385 SER D CA 1
ATOM 14082 C C . SER D 2 385 ? 30.293 -55.035 -27.856 1.00 59.82 385 SER D C 1
ATOM 14083 O O . SER D 2 385 ? 30.925 -55.113 -28.910 1.00 56.45 385 SER D O 1
ATOM 14086 N N . ILE D 2 386 ? 30.215 -53.915 -27.143 1.00 57.23 386 ILE D N 1
ATOM 14087 C CA . ILE D 2 386 ? 30.687 -52.640 -27.677 1.00 51.85 386 ILE D CA 1
ATOM 14088 C C . ILE D 2 386 ? 31.807 -51.969 -26.877 1.00 48.27 386 ILE D C 1
ATOM 14089 O O . ILE D 2 386 ? 31.978 -50.752 -26.950 1.00 49.70 386 ILE D O 1
ATOM 14094 N N . SER D 2 387 ? 32.566 -52.751 -26.117 1.00 54.26 387 SER D N 1
ATOM 14095 C CA . SER D 2 387 ? 33.693 -52.199 -25.371 1.00 60.44 387 SER D CA 1
ATOM 14096 C C . SER D 2 387 ? 35.002 -52.459 -26.109 1.00 60.54 387 SER D C 1
ATOM 14097 O O . SER D 2 387 ? 35.048 -53.262 -27.041 1.00 60.44 387 SER D O 1
ATOM 14100 N N . HIS D 2 388 ? 36.064 -51.774 -25.694 1.00 62.13 388 HIS D N 1
ATOM 14101 C CA . HIS D 2 388 ? 37.373 -51.961 -26.312 1.00 63.94 388 HIS D CA 1
ATOM 14102 C C . HIS D 2 388 ? 37.932 -53.347 -26.014 1.00 61.40 388 HIS D C 1
ATOM 14103 O O . HIS D 2 388 ? 38.639 -53.928 -26.836 1.00 54.43 388 HIS D O 1
ATOM 14110 N N . GLU D 2 389 ? 37.611 -53.873 -24.835 1.00 70.87 389 GLU D N 1
ATOM 14111 C CA . GLU D 2 389 ? 38.014 -55.227 -24.475 1.00 60.89 389 GLU D CA 1
ATOM 14112 C C . GLU D 2 389 ? 37.294 -56.249 -25.350 1.00 64.01 389 GLU D C 1
ATOM 14113 O O . GLU D 2 389 ? 37.849 -57.297 -25.677 1.00 70.85 389 GLU D O 1
ATOM 14119 N N . ASP D 2 390 ? 36.057 -55.936 -25.726 1.00 60.89 390 ASP D N 1
ATOM 14120 C CA . ASP D 2 390 ? 35.280 -56.805 -26.604 1.00 62.07 390 ASP D CA 1
ATOM 14121 C C . ASP D 2 390 ? 35.894 -56.851 -27.998 1.00 56.09 390 ASP D C 1
ATOM 14122 O O . ASP D 2 390 ? 35.874 -57.887 -28.662 1.00 59.45 390 ASP D O 1
ATOM 14127 N N . PHE D 2 391 ? 36.440 -55.721 -28.434 1.00 60.32 391 PHE D N 1
ATOM 14128 C CA . PHE D 2 391 ? 37.085 -55.633 -29.738 1.00 65.24 391 PHE D CA 1
ATOM 14129 C C . PHE D 2 391 ? 38.375 -56.447 -29.770 1.00 65.19 391 PHE D C 1
ATOM 14130 O O . PHE D 2 391 ? 38.649 -57.154 -30.740 1.00 65.34 391 PHE D O 1
ATOM 14138 N N . VAL D 2 392 ? 39.161 -56.342 -28.703 1.00 60.79 392 VAL D N 1
ATOM 14139 C CA . VAL D 2 392 ? 40.425 -57.062 -28.596 1.00 65.17 392 VAL D CA 1
ATOM 14140 C C . VAL D 2 392 ? 40.203 -58.571 -28.506 1.00 73.42 392 VAL D C 1
ATOM 14141 O O . VAL D 2 392 ? 40.911 -59.353 -29.141 1.00 73.54 392 VAL D O 1
ATOM 14145 N N . LYS D 2 393 ? 39.207 -58.971 -27.722 1.00 76.01 393 LYS D N 1
ATOM 14146 C CA . LYS D 2 393 ? 38.915 -60.385 -27.506 1.00 76.50 393 LYS D CA 1
ATOM 14147 C C . LYS D 2 393 ? 38.225 -61.044 -28.699 1.00 69.18 393 LYS D C 1
ATOM 14148 O O . LYS D 2 393 ? 38.678 -62.074 -29.197 1.00 74.54 393 LYS D O 1
ATOM 14154 N N . ASN D 2 394 ? 37.130 -60.444 -29.154 1.00 63.53 394 ASN D N 1
ATOM 14155 C CA . ASN D 2 394 ? 36.262 -61.086 -30.137 1.00 65.80 394 ASN D CA 1
ATOM 14156 C C . ASN D 2 394 ? 36.540 -60.710 -31.591 1.00 69.41 394 ASN D C 1
ATOM 14157 O O . ASN D 2 394 ? 36.384 -61.536 -32.490 1.00 67.06 394 ASN D O 1
ATOM 14162 N N . VAL D 2 395 ? 36.948 -59.467 -31.820 1.00 71.24 395 VAL D N 1
ATOM 14163 C CA . VAL D 2 395 ? 37.079 -58.954 -33.181 1.00 72.23 395 VAL D CA 1
ATOM 14164 C C . VAL D 2 395 ? 38.520 -58.940 -33.689 1.00 69.32 395 VAL D C 1
ATOM 14165 O O . VAL D 2 395 ? 38.796 -59.371 -34.810 1.00 56.35 395 VAL D O 1
ATOM 14169 N N . LEU D 2 396 ? 39.429 -58.441 -32.858 1.00 68.63 396 LEU D N 1
ATOM 14170 C CA . LEU D 2 396 ? 40.834 -58.275 -33.236 1.00 64.37 396 LEU D CA 1
ATOM 14171 C C . LEU D 2 396 ? 41.556 -59.533 -33.756 1.00 70.98 396 LEU D C 1
ATOM 14172 O O . LEU D 2 396 ? 42.372 -59.434 -34.672 1.00 74.53 396 LEU D O 1
ATOM 14177 N N . PRO D 2 397 ? 41.278 -60.716 -33.178 1.00 74.78 397 PRO D N 1
ATOM 14178 C CA . PRO D 2 397 ? 41.957 -61.884 -33.755 1.00 74.19 397 PRO D CA 1
ATOM 14179 C C . PRO D 2 397 ? 41.373 -62.346 -35.093 1.00 74.86 397 PRO D C 1
ATOM 14180 O O . PRO D 2 397 ? 41.781 -63.393 -35.595 1.00 74.94 397 PRO D O 1
ATOM 14184 N N . SER D 2 398 ? 40.444 -61.583 -35.661 1.00 73.37 398 SER D N 1
ATOM 14185 C CA . SER D 2 398 ? 39.787 -61.990 -36.900 1.00 67.58 398 SER D CA 1
ATOM 14186 C C . SER D 2 398 ? 39.810 -60.907 -37.977 1.00 80.28 398 SER D C 1
ATOM 14187 O O . SER D 2 398 ? 39.092 -61.004 -38.973 1.00 78.59 398 SER D O 1
ATOM 14190 N N . VAL D 2 399 ? 40.632 -59.881 -37.781 1.00 81.64 399 VAL D N 1
ATOM 14191 C CA . VAL D 2 399 ? 40.722 -58.792 -38.750 1.00 82.70 399 VAL D CA 1
ATOM 14192 C C . VAL D 2 399 ? 41.930 -58.936 -39.678 1.00 84.25 399 VAL D C 1
ATOM 14193 O O . VAL D 2 399 ? 43.066 -59.083 -39.225 1.00 84.32 399 VAL D O 1
ATOM 14197 N N . SER D 2 400 ? 41.669 -58.903 -40.981 1.00 83.14 400 SER D N 1
ATOM 14198 C CA . SER D 2 400 ? 42.722 -59.011 -41.985 1.00 84.46 400 SER D CA 1
ATOM 14199 C C . SER D 2 400 ? 43.365 -57.653 -42.256 1.00 80.65 400 SER D C 1
ATOM 14200 O O . SER D 2 400 ? 42.953 -56.640 -41.694 1.00 77.47 400 SER D O 1
ATOM 14203 N N . GLU D 2 401 ? 44.375 -57.638 -43.121 1.00 79.12 401 GLU D N 1
ATOM 14204 C CA . GLU D 2 401 ? 45.101 -56.408 -43.426 1.00 83.12 401 GLU D CA 1
ATOM 14205 C C . GLU D 2 401 ? 44.401 -55.545 -44.474 1.00 80.30 401 GLU D C 1
ATOM 14206 O O . GLU D 2 401 ? 44.931 -54.515 -44.892 1.00 70.37 401 GLU D O 1
ATOM 14212 N N . THR D 2 402 ? 43.211 -55.966 -44.893 1.00 77.05 402 THR D N 1
ATOM 14213 C CA . THR D 2 402 ? 42.443 -55.212 -45.878 1.00 68.73 402 THR D CA 1
ATOM 14214 C C . THR D 2 402 ? 41.319 -54.417 -45.220 1.00 70.32 402 THR D C 1
ATOM 14215 O O . THR D 2 402 ? 40.507 -53.791 -45.902 1.00 67.98 402 THR D O 1
ATOM 14219 N N . ASP D 2 403 ? 41.277 -54.445 -43.892 1.00 69.33 403 ASP D N 1
ATOM 14220 C CA . ASP D 2 403 ? 40.275 -53.698 -43.141 1.00 65.59 403 ASP D CA 1
ATOM 14221 C C . ASP D 2 403 ? 40.836 -52.369 -42.650 1.00 63.79 403 ASP D C 1
ATOM 14222 O O . ASP D 2 403 ? 42.050 -52.165 -42.637 1.00 75.41 403 ASP D O 1
ATOM 14227 N N . THR D 2 404 ? 39.946 -51.471 -42.242 1.00 62.76 404 THR D N 1
ATOM 14228 C CA . THR D 2 404 ? 40.349 -50.166 -41.733 1.00 55.01 404 THR D CA 1
ATOM 14229 C C . THR D 2 404 ? 39.909 -49.991 -40.283 1.00 53.11 404 THR D C 1
ATOM 14230 O O . THR D 2 404 ? 38.768 -50.289 -39.931 1.00 51.90 404 THR D O 1
ATOM 14234 N N . VAL D 2 405 ? 40.821 -49.511 -39.444 1.00 44.94 405 VAL D N 1
ATOM 14235 C CA . VAL D 2 405 ? 40.518 -49.282 -38.036 1.00 46.87 405 VAL D CA 1
ATOM 14236 C C . VAL D 2 405 ? 40.727 -47.818 -37.658 1.00 47.45 405 VAL D C 1
ATOM 14237 O O . VAL D 2 405 ? 41.808 -47.265 -37.855 1.00 52.24 405 VAL D O 1
ATOM 14241 N N . LEU D 2 406 ? 39.685 -47.196 -37.115 1.00 49.28 406 LEU D N 1
ATOM 14242 C CA . LEU D 2 406 ? 39.739 -45.786 -36.748 1.00 41.41 406 LEU D CA 1
ATOM 14243 C C . LEU D 2 406 ? 39.728 -45.590 -35.236 1.00 38.56 406 LEU D C 1
ATOM 14244 O O . LEU D 2 406 ? 38.914 -46.183 -34.529 1.00 41.76 406 LEU D O 1
ATOM 14249 N N . LEU D 2 407 ? 40.637 -44.753 -34.748 1.00 39.51 407 LEU D N 1
ATOM 14250 C CA . LEU D 2 407 ? 40.706 -44.437 -33.327 1.00 38.43 407 LEU D CA 1
ATOM 14251 C C . LEU D 2 407 ? 40.400 -42.962 -33.091 1.00 38.62 407 LEU D C 1
ATOM 14252 O O . LEU D 2 407 ? 40.970 -42.089 -33.744 1.00 43.61 407 LEU D O 1
ATOM 14257 N N . ILE D 2 408 ? 39.494 -42.692 -32.158 1.00 37.76 408 ILE D N 1
ATOM 14258 C CA . ILE D 2 408 ? 39.112 -41.323 -31.831 1.00 36.18 408 ILE D CA 1
ATOM 14259 C C . ILE D 2 408 ? 39.344 -41.050 -30.349 1.00 37.78 408 ILE D C 1
ATOM 14260 O O . ILE D 2 408 ? 38.747 -41.700 -29.492 1.00 35.20 408 ILE D O 1
ATOM 14265 N N . PHE D 2 409 ? 40.213 -40.089 -30.050 1.00 35.99 409 PHE D N 1
ATOM 14266 C CA . PHE D 2 409 ? 40.566 -39.796 -28.664 1.00 41.81 409 PHE D CA 1
ATOM 14267 C C . PHE D 2 409 ? 41.050 -38.364 -28.455 1.00 36.40 409 PHE D C 1
ATOM 14268 O O . PHE D 2 409 ? 41.099 -37.565 -29.389 1.00 34.67 409 PHE D O 1
ATOM 14276 N N . THR D 2 410 ? 41.407 -38.056 -27.212 1.00 33.06 410 THR D N 1
ATOM 14277 C CA . THR D 2 410 ? 41.941 -36.752 -26.852 1.00 39.72 410 THR D CA 1
ATOM 14278 C C . THR D 2 410 ? 43.343 -36.948 -26.285 1.00 50.48 410 THR D C 1
ATOM 14279 O O . THR D 2 410 ? 43.768 -38.079 -26.050 1.00 50.10 410 THR D O 1
ATOM 14283 N N . LEU D 2 411 ? 44.065 -35.853 -26.068 1.00 51.51 411 LEU D N 1
ATOM 14284 C CA . LEU D 2 411 ? 45.395 -35.934 -25.475 1.00 48.26 411 LEU D CA 1
ATOM 14285 C C . LEU D 2 411 ? 45.320 -36.043 -23.957 1.00 48.80 411 LEU D C 1
ATOM 14286 O O . LEU D 2 411 ? 46.338 -36.207 -23.285 1.00 65.11 411 LEU D O 1
ATOM 14291 N N . ASP D 2 412 ? 44.107 -35.950 -23.421 1.00 53.65 412 ASP D N 1
ATOM 14292 C CA . ASP D 2 412 ? 43.893 -36.084 -21.987 1.00 48.91 412 ASP D CA 1
ATOM 14293 C C . ASP D 2 412 ? 43.575 -37.532 -21.630 1.00 48.07 412 ASP D C 1
ATOM 14294 O O . ASP D 2 412 ? 43.427 -37.875 -20.457 1.00 43.84 412 ASP D O 1
ATOM 14299 N N . ASP D 2 413 ? 43.472 -38.376 -22.652 1.00 48.05 413 ASP D N 1
ATOM 14300 C CA . ASP D 2 413 ? 43.203 -39.796 -22.455 1.00 49.93 413 ASP D CA 1
ATOM 14301 C C . ASP D 2 413 ? 44.494 -40.555 -22.167 1.00 57.56 413 ASP D C 1
ATOM 14302 O O . ASP D 2 413 ? 45.589 -40.011 -22.311 1.00 53.06 413 ASP D O 1
ATOM 14307 N N . ASP D 2 414 ? 44.359 -41.812 -21.757 1.00 55.80 414 ASP D N 1
ATOM 14308 C CA . ASP D 2 414 ? 45.518 -42.646 -21.464 1.00 58.51 414 ASP D CA 1
ATOM 14309 C C . ASP D 2 414 ? 46.276 -42.970 -22.748 1.00 68.90 414 ASP D C 1
ATOM 14310 O O . ASP D 2 414 ? 45.968 -43.946 -23.432 1.00 70.25 414 ASP D O 1
ATOM 14315 N N . LEU D 2 415 ? 47.268 -42.143 -23.065 1.00 57.98 415 LEU D N 1
ATOM 14316 C CA . LEU D 2 415 ? 48.045 -42.294 -24.291 1.00 56.31 415 LEU D CA 1
ATOM 14317 C C . LEU D 2 415 ? 48.853 -43.590 -24.312 1.00 66.35 415 LEU D C 1
ATOM 14318 O O . LEU D 2 415 ? 49.236 -44.073 -25.377 1.00 66.05 415 LEU D O 1
ATOM 14323 N N . ASN D 2 416 ? 49.109 -44.148 -23.133 1.00 70.47 416 ASN D N 1
ATOM 14324 C CA . ASN D 2 416 ? 49.806 -45.425 -23.030 1.00 69.72 416 ASN D CA 1
ATOM 14325 C C . ASN D 2 416 ? 48.929 -46.578 -23.504 1.00 72.49 416 ASN D C 1
ATOM 14326 O O . ASN D 2 416 ? 49.380 -47.446 -24.252 1.00 81.93 416 ASN D O 1
ATOM 14331 N N . GLN D 2 417 ? 47.674 -46.580 -23.063 1.00 70.21 417 GLN D N 1
ATOM 14332 C CA . GLN D 2 417 ? 46.703 -47.582 -23.491 1.00 68.91 417 GLN D CA 1
ATOM 14333 C C . GLN D 2 417 ? 46.485 -47.494 -24.995 1.00 65.44 417 GLN D C 1
ATOM 14334 O O . GLN D 2 417 ? 46.406 -48.512 -25.684 1.00 67.56 417 GLN D O 1
ATOM 14340 N N . ILE D 2 418 ? 46.390 -46.266 -25.491 1.00 60.40 418 ILE D N 1
ATOM 14341 C CA . ILE D 2 418 ? 46.184 -46.013 -26.911 1.00 56.41 418 ILE D CA 1
ATOM 14342 C C . ILE D 2 418 ? 47.335 -46.563 -27.743 1.00 60.01 418 ILE D C 1
ATOM 14343 O O . ILE D 2 418 ? 47.121 -47.333 -28.678 1.00 59.94 418 ILE D O 1
ATOM 14348 N N . GLU D 2 419 ? 48.554 -46.169 -27.386 1.00 69.03 419 GLU D N 1
ATOM 14349 C CA . GLU D 2 419 ? 49.750 -46.557 -28.130 1.00 68.97 419 GLU D CA 1
ATOM 14350 C C . GLU D 2 419 ? 49.936 -48.072 -28.172 1.00 76.97 419 GLU D C 1
ATOM 14351 O O . GLU D 2 419 ? 50.396 -48.622 -29.174 1.00 69.19 419 GLU D O 1
ATOM 14357 N N . LYS D 2 420 ? 49.574 -48.744 -27.084 1.00 80.89 420 LYS D N 1
ATOM 14358 C CA . LYS D 2 420 ? 49.651 -50.199 -27.030 1.00 80.54 420 LYS D CA 1
ATOM 14359 C C . LYS D 2 420 ? 48.580 -50.837 -27.908 1.00 79.71 420 LYS D C 1
ATOM 14360 O O . LYS D 2 420 ? 48.833 -51.838 -28.580 1.00 75.97 420 LYS D O 1
ATOM 14366 N N . LEU D 2 421 ? 47.386 -50.254 -27.898 1.00 67.66 421 LEU D N 1
ATOM 14367 C CA . LEU D 2 421 ? 46.294 -50.743 -28.730 1.00 64.09 421 LEU D CA 1
ATOM 14368 C C . LEU D 2 421 ? 46.612 -50.527 -30.205 1.00 72.09 421 LEU D C 1
ATOM 14369 O O . LEU D 2 421 ? 46.260 -51.348 -31.051 1.00 70.57 421 LEU D O 1
ATOM 14374 N N . VAL D 2 422 ? 47.282 -49.416 -30.502 1.00 74.92 422 VAL D N 1
ATOM 14375 C CA . VAL D 2 422 ? 47.717 -49.114 -31.861 1.00 69.51 422 VAL D CA 1
ATOM 14376 C C . VAL D 2 422 ? 48.635 -50.212 -32.387 1.00 68.58 422 VAL D C 1
ATOM 14377 O O . VAL D 2 422 ? 48.460 -50.700 -33.503 1.00 67.22 422 VAL D O 1
ATOM 14381 N N . ALA D 2 423 ? 49.603 -50.605 -31.566 1.00 66.18 423 ALA D N 1
ATOM 14382 C CA . ALA D 2 423 ? 50.540 -51.661 -31.931 1.00 70.62 423 ALA D CA 1
ATOM 14383 C C . ALA D 2 423 ? 49.839 -53.010 -32.053 1.00 71.26 423 ALA D C 1
ATOM 14384 O O . ALA D 2 423 ? 50.223 -53.847 -32.871 1.00 72.45 423 ALA D O 1
ATOM 14386 N N . LEU D 2 424 ? 48.811 -53.215 -31.23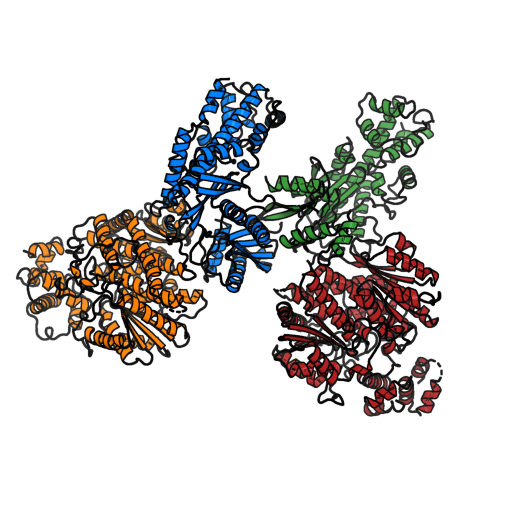6 1.00 73.97 424 LEU D N 1
ATOM 14387 C CA . LEU D 2 424 ? 48.059 -54.465 -31.246 1.00 70.22 424 LEU D CA 1
ATOM 14388 C C . LEU D 2 424 ? 47.250 -54.613 -32.530 1.00 68.44 424 LEU D C 1
ATOM 14389 O O . LEU D 2 424 ? 47.153 -55.704 -33.093 1.00 69.40 424 LEU D O 1
ATOM 14394 N N . VAL D 2 425 ? 46.670 -53.509 -32.987 1.00 70.93 425 VAL D N 1
ATOM 14395 C CA . VAL D 2 425 ? 45.890 -53.503 -34.219 1.00 66.66 425 VAL D CA 1
ATOM 14396 C C . VAL D 2 425 ? 46.815 -53.545 -35.433 1.00 61.41 425 VAL D C 1
ATOM 14397 O O . VAL D 2 425 ? 46.492 -54.153 -36.455 1.00 68.77 425 VAL D O 1
ATOM 14401 N N . LYS D 2 426 ? 47.980 -52.918 -35.302 1.00 70.23 426 LYS D N 1
ATOM 14402 C CA . LYS D 2 426 ? 48.944 -52.837 -36.397 1.00 75.92 426 LYS D CA 1
ATOM 14403 C C . LYS D 2 426 ? 49.576 -54.196 -36.711 1.00 73.80 426 LYS D C 1
ATOM 14404 O O . LYS D 2 426 ? 50.307 -54.341 -37.691 1.00 63.26 426 LYS D O 1
ATOM 14410 N N . GLU D 2 427 ? 49.285 -55.191 -35.878 1.00 79.64 427 GLU D N 1
ATOM 14411 C CA . GLU D 2 427 ? 49.759 -56.551 -36.112 1.00 84.19 427 GLU D CA 1
ATOM 14412 C C . GLU D 2 427 ? 48.740 -57.372 -36.897 1.00 74.29 427 GLU D C 1
ATOM 14413 O O . GLU D 2 427 ? 48.962 -58.549 -37.179 1.00 70.36 427 GLU D O 1
ATOM 14419 N N . LYS D 2 428 ? 47.626 -56.741 -37.251 1.00 69.10 428 LYS D N 1
ATOM 14420 C CA . LYS D 2 428 ? 46.584 -57.407 -38.024 1.00 73.96 428 LYS D CA 1
ATOM 14421 C C . LYS D 2 428 ? 46.184 -56.598 -39.253 1.00 73.54 428 LYS D C 1
ATOM 14422 O O . LYS D 2 428 ? 45.546 -57.120 -40.167 1.00 77.65 428 LYS D O 1
ATOM 14428 N N . THR D 2 429 ? 46.560 -55.323 -39.269 1.00 62.46 429 THR D N 1
ATOM 14429 C CA . THR D 2 429 ? 46.278 -54.453 -40.407 1.00 64.78 429 THR D CA 1
ATOM 14430 C C . THR D 2 429 ? 47.180 -53.224 -40.409 1.00 65.78 429 THR D C 1
ATOM 14431 O O . THR D 2 429 ? 47.687 -52.812 -39.367 1.00 66.04 429 THR D O 1
ATOM 14435 N N . SER D 2 430 ? 47.372 -52.641 -41.587 1.00 63.52 430 SER D N 1
ATOM 14436 C CA . SER D 2 430 ? 48.204 -51.452 -41.726 1.00 67.96 430 SER D CA 1
ATOM 14437 C C . SER D 2 430 ? 47.345 -50.205 -41.898 1.00 66.38 430 SER D C 1
ATOM 14438 O O . SER D 2 430 ? 47.791 -49.089 -41.629 1.00 57.57 430 SER D O 1
ATOM 14441 N N . ASN D 2 431 ? 46.110 -50.404 -42.344 1.00 70.33 431 ASN D N 1
ATOM 14442 C CA . ASN D 2 431 ? 45.195 -49.296 -42.586 1.00 63.06 431 ASN D CA 1
ATOM 14443 C C . ASN D 2 431 ? 44.530 -48.795 -41.311 1.00 59.96 431 ASN D C 1
ATOM 14444 O O . ASN D 2 431 ? 43.328 -48.975 -41.118 1.00 64.28 431 ASN D O 1
ATOM 14449 N N . ILE D 2 432 ? 45.311 -48.166 -40.439 1.00 63.20 432 ILE D N 1
ATOM 14450 C CA . ILE D 2 432 ? 44.754 -47.588 -39.222 1.00 56.46 432 ILE D CA 1
ATOM 14451 C C . ILE D 2 432 ? 44.736 -46.058 -39.291 1.00 57.02 432 ILE D C 1
ATOM 14452 O O . ILE D 2 432 ? 45.721 -45.427 -39.680 1.00 60.32 432 ILE D O 1
ATOM 14457 N N . GLN D 2 433 ? 43.596 -45.471 -38.939 1.00 52.44 433 GLN D N 1
ATOM 14458 C CA . GLN D 2 433 ? 43.434 -44.022 -38.971 1.00 50.12 433 GLN D CA 1
ATOM 14459 C C . GLN D 2 433 ? 43.180 -43.487 -37.570 1.00 45.02 433 GLN D C 1
ATOM 14460 O O . GLN D 2 433 ? 42.799 -44.239 -36.673 1.00 51.98 433 GLN D O 1
ATOM 14466 N N . VAL D 2 434 ? 43.384 -42.186 -37.386 1.00 42.46 434 VAL D N 1
ATOM 14467 C CA . VAL D 2 434 ? 43.210 -41.567 -36.076 1.00 46.43 434 VAL D CA 1
ATOM 14468 C C . VAL D 2 434 ? 42.562 -40.185 -36.145 1.00 47.48 434 VAL D C 1
ATOM 14469 O O . VAL D 2 434 ? 43.010 -39.310 -36.886 1.00 49.65 434 VAL D O 1
ATOM 14473 N N . ILE D 2 435 ? 41.495 -40.004 -35.373 1.00 41.39 435 ILE D N 1
ATOM 14474 C CA . ILE D 2 435 ? 40.934 -38.682 -35.131 1.00 35.62 435 ILE D CA 1
ATOM 14475 C C . ILE D 2 435 ? 41.368 -38.234 -33.742 1.00 32.63 435 ILE D C 1
ATOM 14476 O O . ILE D 2 435 ? 40.921 -38.785 -32.738 1.00 39.53 435 ILE D O 1
ATOM 14481 N N . CYS D 2 436 ? 42.249 -37.242 -33.685 1.00 35.09 436 CYS D N 1
ATOM 14482 C CA . CYS D 2 436 ? 42.813 -36.817 -32.410 1.00 33.11 436 CYS D CA 1
ATOM 14483 C C . CYS D 2 436 ? 42.507 -35.360 -32.088 1.00 33.30 436 CYS D C 1
ATOM 14484 O O . CYS D 2 436 ? 42.992 -34.448 -32.757 1.00 39.80 436 CYS D O 1
ATOM 14487 N N . HIS D 2 437 ? 41.700 -35.152 -31.054 1.00 30.83 437 HIS D N 1
ATOM 14488 C CA . HIS D 2 437 ? 41.367 -33.809 -30.599 1.00 29.43 437 HIS D CA 1
ATOM 14489 C C . HIS D 2 437 ? 42.405 -33.328 -29.593 1.00 32.76 437 HIS D C 1
ATOM 14490 O O . HIS D 2 437 ? 42.916 -34.113 -28.795 1.00 28.56 437 HIS D O 1
ATOM 14497 N N . ALA D 2 438 ? 42.717 -32.037 -29.635 1.00 35.30 438 ALA D N 1
ATOM 14498 C CA . ALA D 2 438 ? 43.729 -31.472 -28.750 1.00 37.81 438 ALA D CA 1
ATOM 14499 C C . ALA D 2 438 ? 43.383 -30.051 -28.313 1.00 31.69 438 ALA D C 1
ATOM 14500 O O . ALA D 2 438 ? 42.742 -29.299 -29.048 1.00 25.77 438 ALA D O 1
ATOM 14502 N N . THR D 2 439 ? 43.816 -29.692 -27.109 1.00 35.46 439 THR D N 1
ATOM 14503 C CA . THR D 2 439 ? 43.628 -28.343 -26.592 1.00 42.52 439 THR D CA 1
ATOM 14504 C C . THR D 2 439 ? 44.953 -27.592 -26.621 1.00 48.61 439 THR D C 1
ATOM 14505 O O . THR D 2 439 ? 45.978 -28.119 -26.193 1.00 54.60 439 THR D O 1
ATOM 14509 N N . ALA D 2 440 ? 44.934 -26.366 -27.133 1.00 41.58 440 ALA D N 1
ATOM 14510 C CA . ALA D 2 440 ? 46.133 -25.535 -27.155 1.00 40.22 440 ALA D CA 1
ATOM 14511 C C . ALA D 2 440 ? 46.604 -25.234 -25.733 1.00 52.29 440 ALA D C 1
ATOM 14512 O O . ALA D 2 440 ? 45.814 -24.816 -24.888 1.00 76.87 440 ALA D O 1
ATOM 14514 N N . GLY D 2 441 ? 47.889 -25.454 -25.467 1.00 54.90 441 GLY D N 1
ATOM 14515 C CA . GLY D 2 441 ? 48.817 -25.944 -26.469 1.00 45.62 441 GLY D CA 1
ATOM 14516 C C . GLY D 2 441 ? 49.369 -27.318 -26.144 1.00 48.53 441 GLY D C 1
ATOM 14517 O O . GLY D 2 441 ? 50.514 -27.452 -25.710 1.00 38.39 441 GLY D O 1
ATOM 14518 N N . GLN D 2 442 ? 48.545 -28.341 -26.343 1.00 46.39 442 GLN D N 1
ATOM 14519 C CA . GLN D 2 442 ? 48.992 -29.720 -26.217 1.00 36.96 442 GLN D CA 1
ATOM 14520 C C . GLN D 2 442 ? 49.473 -30.205 -27.576 1.00 38.57 442 GLN D C 1
ATOM 14521 O O . GLN D 2 442 ? 48.957 -29.782 -28.610 1.00 43.36 442 GLN D O 1
ATOM 14527 N N . TYR D 2 443 ? 50.461 -31.092 -27.575 1.00 44.37 443 TYR D N 1
ATOM 14528 C CA . TYR D 2 443 ? 51.000 -31.616 -28.824 1.00 42.96 443 TYR D CA 1
ATOM 14529 C C . TYR D 2 443 ? 51.168 -33.130 -28.774 1.00 47.89 443 TYR D C 1
ATOM 14530 O O . TYR D 2 443 ? 51.599 -33.686 -27.764 1.00 52.55 443 TYR D O 1
ATOM 14539 N N . LEU D 2 444 ? 50.813 -33.786 -29.874 1.00 47.63 444 LEU D N 1
ATOM 14540 C CA . LEU D 2 444 ? 50.897 -35.237 -29.973 1.00 54.69 444 LEU D CA 1
ATOM 14541 C C . LEU D 2 444 ? 52.343 -35.700 -29.826 1.00 60.93 444 LEU D C 1
ATOM 14542 O O . LEU D 2 444 ? 53.208 -35.294 -30.602 1.00 66.38 444 LEU D O 1
ATOM 14547 N N . PRO D 2 445 ? 52.607 -36.551 -28.820 1.00 57.86 445 PRO D N 1
ATOM 14548 C CA . PRO D 2 445 ? 53.954 -37.046 -28.509 1.00 59.51 445 PRO D CA 1
ATOM 14549 C C . PRO D 2 445 ? 54.614 -37.754 -29.690 1.00 68.02 445 PRO D C 1
ATOM 14550 O O . PRO D 2 445 ? 53.921 -38.276 -30.564 1.00 67.22 445 PRO D O 1
ATOM 14554 N N . ASN D 2 446 ? 55.944 -37.764 -29.706 1.00 75.47 446 ASN D N 1
ATOM 14555 C CA . ASN D 2 446 ? 56.705 -38.341 -30.810 1.00 76.59 446 ASN D CA 1
ATOM 14556 C C . ASN D 2 446 ? 56.475 -39.839 -30.984 1.00 77.26 446 ASN D C 1
ATOM 14557 O O . ASN D 2 446 ? 56.525 -40.356 -32.100 1.00 82.07 446 ASN D O 1
ATOM 14562 N N . SER D 2 447 ? 56.225 -40.530 -29.876 1.00 72.40 447 SER D N 1
ATOM 14563 C CA . SER D 2 447 ? 56.005 -41.972 -29.902 1.00 73.34 447 SER D CA 1
ATOM 14564 C C . SER D 2 447 ? 54.734 -42.342 -30.665 1.00 78.08 447 SER D C 1
ATOM 14565 O O . SER D 2 447 ? 54.687 -43.366 -31.347 1.00 79.27 447 SER D O 1
ATOM 14568 N N . LEU D 2 448 ? 53.708 -41.506 -30.546 1.00 67.78 448 LEU D N 1
ATOM 14569 C CA . LEU D 2 448 ? 52.451 -41.733 -31.253 1.00 71.34 448 LEU D CA 1
ATOM 14570 C C . LEU D 2 448 ? 52.553 -41.320 -32.717 1.00 76.04 448 LEU D C 1
ATOM 14571 O O . LEU D 2 448 ? 52.022 -41.993 -33.601 1.00 76.81 448 LEU D O 1
ATOM 14576 N N . LYS D 2 449 ? 53.243 -40.212 -32.964 1.00 75.66 449 LYS D N 1
ATOM 14577 C CA . LYS D 2 449 ? 53.330 -39.632 -34.300 1.00 74.40 449 LYS D CA 1
ATOM 14578 C C . LYS D 2 449 ? 54.085 -40.529 -35.279 1.00 76.08 449 LYS D C 1
ATOM 14579 O O . LYS D 2 449 ? 53.817 -40.511 -36.480 1.00 79.10 449 LYS D O 1
ATOM 14585 N N . LYS D 2 450 ? 55.028 -41.312 -34.763 1.00 74.60 450 LYS D N 1
ATOM 14586 C CA . LYS D 2 450 ? 55.841 -42.181 -35.608 1.00 75.11 450 LYS D CA 1
ATOM 14587 C C . LYS D 2 450 ? 55.145 -43.506 -35.906 1.00 79.52 450 LYS D C 1
ATOM 14588 O O . LYS D 2 450 ? 55.491 -44.195 -36.866 1.00 82.93 450 LYS D O 1
ATOM 14594 N N . THR D 2 451 ? 54.165 -43.858 -35.080 1.00 74.21 451 THR D N 1
ATOM 14595 C CA . THR D 2 451 ? 53.470 -45.133 -35.219 1.00 68.56 451 THR D CA 1
ATOM 14596 C C . THR D 2 451 ? 52.214 -45.020 -36.078 1.00 70.32 451 THR D C 1
ATOM 14597 O O . THR D 2 451 ? 51.711 -46.021 -36.589 1.00 63.82 451 THR D O 1
ATOM 14601 N N . ILE D 2 452 ? 51.712 -43.800 -36.236 1.00 79.12 452 ILE D N 1
ATOM 14602 C CA . ILE D 2 452 ? 50.482 -43.578 -36.986 1.00 72.46 452 ILE D CA 1
ATOM 14603 C C . ILE D 2 452 ? 50.728 -42.766 -38.253 1.00 68.53 452 ILE D C 1
ATOM 14604 O O . ILE D 2 452 ? 51.243 -41.650 -38.191 1.00 67.31 452 ILE D O 1
ATOM 14609 N N . PRO D 2 453 ? 50.358 -43.330 -39.413 1.00 76.50 453 PRO D N 1
ATOM 14610 C CA . PRO D 2 453 ? 50.483 -42.639 -40.701 1.00 80.78 453 PRO D CA 1
ATOM 14611 C C . PRO D 2 453 ? 49.557 -41.425 -40.806 1.00 77.09 453 PRO D C 1
ATOM 14612 O O . PRO D 2 453 ? 50.005 -40.297 -40.597 1.00 65.23 453 PRO D O 1
ATOM 14616 N N . SER D 2 454 ? 48.287 -41.659 -41.123 1.00 73.69 454 SER D N 1
ATOM 14617 C CA . SER D 2 454 ? 47.317 -40.579 -41.277 1.00 72.85 454 SER D CA 1
ATOM 14618 C C . SER D 2 454 ? 46.666 -40.217 -39.945 1.00 67.45 454 SER D C 1
ATOM 14619 O O . SER D 2 454 ? 46.083 -41.070 -39.276 1.00 62.23 454 SER D O 1
ATOM 14622 N N . ILE D 2 455 ? 46.769 -38.946 -39.565 1.00 66.08 455 ILE D N 1
ATOM 14623 C CA . ILE D 2 455 ? 46.212 -38.471 -38.302 1.00 55.75 455 ILE D CA 1
ATOM 14624 C C . ILE D 2 455 ? 45.388 -37.203 -38.495 1.00 58.38 455 ILE D C 1
ATOM 14625 O O . ILE D 2 455 ? 45.939 -36.133 -38.751 1.00 64.86 455 ILE D O 1
ATOM 14630 N N . ILE D 2 456 ? 44.070 -37.321 -38.367 1.00 55.68 456 ILE D N 1
ATOM 14631 C CA . ILE D 2 456 ? 43.202 -36.150 -38.428 1.00 45.76 456 ILE D CA 1
ATOM 14632 C C . ILE D 2 456 ? 43.287 -35.379 -37.114 1.00 47.44 456 ILE D C 1
ATOM 14633 O O . ILE D 2 456 ? 42.489 -35.591 -36.201 1.00 43.27 456 ILE D O 1
ATOM 14638 N N . GLY D 2 457 ? 44.270 -34.489 -37.025 1.00 55.66 457 GLY D N 1
ATOM 14639 C CA . GLY D 2 457 ? 44.495 -33.718 -35.817 1.00 38.67 457 GLY D CA 1
ATOM 14640 C C . GLY D 2 457 ? 43.606 -32.495 -35.727 1.00 33.69 457 GLY D C 1
ATOM 14641 O O . GLY D 2 457 ? 43.394 -31.792 -36.714 1.00 37.71 457 GLY D O 1
ATOM 14642 N N . LEU D 2 458 ? 43.081 -32.243 -34.534 1.00 28.27 458 LEU D N 1
ATOM 14643 C CA . LEU D 2 458 ? 42.219 -31.093 -34.302 1.00 27.11 458 LEU D CA 1
ATOM 14644 C C . LEU D 2 458 ? 42.676 -30.336 -33.063 1.00 33.64 458 LEU D C 1
ATOM 14645 O O . LEU D 2 458 ? 42.696 -30.885 -31.961 1.00 32.70 458 LEU D O 1
ATOM 14650 N N . THR D 2 459 ? 43.052 -29.076 -33.249 1.00 35.64 459 THR D N 1
ATOM 14651 C CA . THR D 2 459 ? 43.503 -28.246 -32.139 1.00 35.03 459 THR D CA 1
ATOM 14652 C C . THR D 2 459 ? 42.440 -27.213 -31.784 1.00 28.70 459 THR D C 1
ATOM 14653 O O . THR D 2 459 ? 42.077 -26.374 -32.608 1.00 29.25 459 THR D O 1
ATOM 14657 N N . TRP D 2 460 ? 41.945 -27.282 -30.554 1.00 31.64 460 TRP D N 1
ATOM 14658 C CA . TRP D 2 460 ? 40.863 -26.411 -30.116 1.00 31.14 460 TRP D CA 1
ATOM 14659 C C . TRP D 2 460 ? 41.374 -25.231 -29.302 1.00 31.66 460 TRP D C 1
ATOM 14660 O O . TRP D 2 460 ? 42.213 -25.400 -28.417 1.00 33.56 460 TRP D O 1
ATOM 14671 N N . PRO D 2 461 ? 40.868 -24.028 -29.607 1.00 31.32 461 PRO D N 1
ATOM 14672 C CA . PRO D 2 461 ? 41.166 -22.840 -28.803 1.00 28.48 461 PRO D CA 1
ATOM 14673 C C . PRO D 2 461 ? 40.671 -23.045 -27.378 1.00 40.85 461 PRO D C 1
ATOM 14674 O O . PRO D 2 461 ? 39.577 -23.576 -27.185 1.00 44.94 461 PRO D O 1
ATOM 14678 N N . ILE D 2 462 ? 41.467 -22.641 -26.394 1.00 37.32 462 ILE D N 1
ATOM 14679 C CA . ILE D 2 462 ? 41.097 -22.839 -24.997 1.00 48.30 462 ILE D CA 1
ATOM 14680 C C . ILE D 2 462 ? 39.971 -21.890 -24.581 1.00 44.73 462 ILE D C 1
ATOM 14681 O O . ILE D 2 462 ? 39.890 -20.757 -25.060 1.00 43.21 462 ILE D O 1
ATOM 14686 N N . LEU D 2 463 ? 39.095 -22.369 -23.703 1.00 34.94 463 LEU D N 1
ATOM 14687 C CA . LEU D 2 463 ? 37.917 -21.609 -23.303 1.00 36.37 463 LEU D CA 1
ATOM 14688 C C . LEU D 2 463 ? 38.013 -21.092 -21.872 1.00 44.35 463 LEU D C 1
ATOM 14689 O O . LEU D 2 463 ? 38.177 -21.867 -20.930 1.00 61.03 463 LEU D O 1
ATOM 14694 N N . PHE D 2 464 ? 37.908 -19.776 -21.716 1.00 38.94 464 PHE D N 1
ATOM 14695 C CA . PHE D 2 464 ? 37.831 -19.169 -20.394 1.00 42.68 464 PHE D CA 1
ATOM 14696 C C . PHE D 2 464 ? 36.377 -18.874 -20.044 1.00 39.68 464 PHE D C 1
ATOM 14697 O O . PHE D 2 464 ? 36.022 -17.735 -19.739 1.00 34.64 464 PHE D O 1
ATOM 14705 N N . LEU D 2 465 ? 35.541 -19.905 -20.092 1.00 37.82 465 LEU D N 1
ATOM 14706 C CA . LEU D 2 465 ? 34.113 -19.742 -19.848 1.00 41.82 465 LEU D CA 1
ATOM 14707 C C . LEU D 2 465 ? 33.657 -20.448 -18.576 1.00 49.79 465 LEU D C 1
ATOM 14708 O O . LEU D 2 465 ? 32.700 -21.224 -18.599 1.00 54.32 465 LEU D O 1
ATOM 14713 N N . GLU D 2 466 ? 34.352 -20.171 -17.475 1.00 47.80 466 GLU D N 1
ATOM 14714 C CA . GLU D 2 466 ? 33.992 -20.694 -16.159 1.00 44.41 466 GLU D CA 1
ATOM 14715 C C . GLU D 2 466 ? 33.866 -22.215 -16.129 1.00 43.47 466 GLU D C 1
ATOM 14716 O O . GLU D 2 466 ? 34.662 -22.931 -16.736 1.00 52.82 466 GLU D O 1
ATOM 14722 N N . TYR D 2 467 ? 32.850 -22.693 -15.419 1.00 43.32 467 TYR D N 1
ATOM 14723 C CA . TYR D 2 467 ? 32.610 -24.122 -15.259 1.00 52.61 467 TYR D CA 1
ATOM 14724 C C . TYR D 2 467 ? 32.065 -24.754 -16.536 1.00 44.76 467 TYR D C 1
ATOM 14725 O O . TYR D 2 467 ? 32.283 -25.938 -16.797 1.00 42.39 467 TYR D O 1
ATOM 14734 N N . GLU D 2 468 ? 31.360 -23.958 -17.333 1.00 47.59 468 GLU D N 1
ATOM 14735 C CA . GLU D 2 468 ? 30.735 -24.458 -18.551 1.00 49.39 468 GLU D CA 1
ATOM 14736 C C . GLU D 2 468 ? 31.724 -24.597 -19.701 1.00 49.67 468 GLU D C 1
ATOM 14737 O O . GLU D 2 468 ? 31.431 -25.252 -20.702 1.00 50.85 468 GLU D O 1
ATOM 14743 N N . GLY D 2 469 ? 32.889 -23.975 -19.555 1.00 38.70 469 GLY D N 1
ATOM 14744 C CA . GLY D 2 469 ? 33.916 -24.030 -20.578 1.00 38.80 469 GLY D CA 1
ATOM 14745 C C . GLY D 2 469 ? 34.357 -25.447 -20.883 1.00 34.37 469 GLY D C 1
ATOM 14746 O O . GLY D 2 469 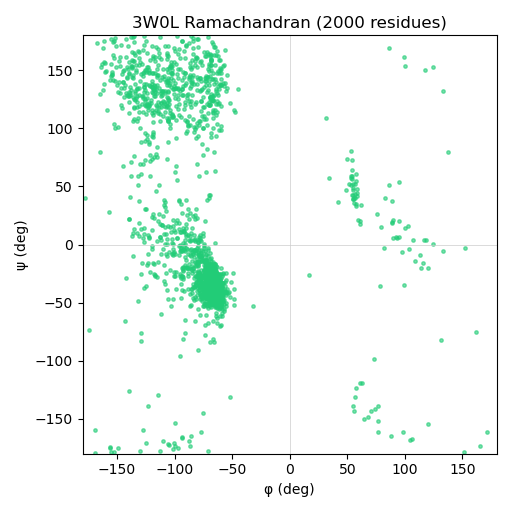? 34.619 -25.790 -22.035 1.00 40.65 469 GLY D O 1
ATOM 14747 N N . ALA D 2 470 ? 34.430 -26.276 -19.847 1.00 30.50 470 ALA D N 1
ATOM 14748 C CA . ALA D 2 470 ? 34.847 -27.664 -20.001 1.00 36.07 470 ALA D CA 1
ATOM 14749 C C . ALA D 2 470 ? 33.820 -28.480 -20.782 1.00 38.34 470 ALA D C 1
ATOM 14750 O O . ALA D 2 470 ? 34.166 -29.456 -21.448 1.00 32.08 470 ALA D O 1
ATOM 14752 N N . PHE D 2 471 ? 32.558 -28.070 -20.700 1.00 43.10 471 PHE D N 1
ATOM 14753 C CA . PHE D 2 471 ? 31.472 -28.800 -21.348 1.00 36.67 471 PHE D CA 1
ATOM 14754 C C . PHE D 2 471 ? 31.241 -28.344 -22.785 1.00 34.75 471 PHE D C 1
ATOM 14755 O O . PHE D 2 471 ? 30.953 -29.161 -23.660 1.00 30.93 471 PHE D O 1
ATOM 14763 N N . ILE D 2 472 ? 31.369 -27.042 -23.024 1.00 37.41 472 ILE D N 1
ATOM 14764 C CA . ILE D 2 472 ? 31.315 -26.509 -24.381 1.00 41.43 472 ILE D CA 1
ATOM 14765 C C . ILE D 2 472 ? 32.453 -27.111 -25.195 1.00 38.29 472 ILE D C 1
ATOM 14766 O O . ILE D 2 472 ? 32.285 -27.449 -26.367 1.00 35.23 472 ILE D O 1
ATOM 14771 N N . GLN D 2 473 ? 33.610 -27.247 -24.554 1.00 39.21 473 GLN D N 1
ATOM 14772 C CA . GLN D 2 473 ? 34.759 -27.913 -25.154 1.00 38.84 473 GLN D CA 1
ATOM 14773 C C . GLN D 2 473 ? 34.399 -29.342 -25.543 1.00 41.73 473 GLN D C 1
ATOM 14774 O O . GLN D 2 473 ? 34.681 -29.781 -26.656 1.00 39.27 473 GLN D O 1
ATOM 14780 N N . LYS D 2 474 ? 33.763 -30.059 -24.621 1.00 42.75 474 LYS D N 1
ATOM 14781 C CA . LYS D 2 474 ? 33.374 -31.444 -24.858 1.00 39.15 474 LYS D CA 1
ATOM 14782 C C . LYS D 2 474 ? 32.342 -31.545 -25.978 1.00 40.75 474 LYS D C 1
ATOM 14783 O O . LYS D 2 474 ? 32.357 -32.491 -26.763 1.00 36.90 474 LYS D O 1
ATOM 14789 N N . PHE D 2 475 ? 31.447 -30.564 -26.046 1.00 37.03 475 PHE D N 1
ATOM 14790 C CA . PHE D 2 475 ? 30.439 -30.520 -27.099 1.00 36.44 475 PHE D CA 1
ATOM 14791 C C . PHE D 2 475 ? 31.086 -30.249 -28.453 1.00 35.67 475 PHE D C 1
ATOM 14792 O O . PHE D 2 475 ? 30.635 -30.756 -29.481 1.00 30.28 475 PHE D O 1
ATOM 14800 N N . GLN D 2 476 ? 32.145 -29.444 -28.444 1.00 39.14 476 GLN D N 1
ATOM 14801 C CA . GLN D 2 476 ? 32.897 -29.147 -29.657 1.00 28.95 476 GLN D CA 1
ATOM 14802 C C . GLN D 2 476 ? 33.522 -30.411 -30.239 1.00 32.90 476 GLN D C 1
ATOM 14803 O O . GLN D 2 476 ? 33.440 -30.651 -31.443 1.00 33.36 476 GLN D O 1
ATOM 14809 N N . ARG D 2 477 ? 34.144 -31.214 -29.378 1.00 32.89 477 ARG D N 1
ATOM 14810 C CA . ARG D 2 477 ? 34.736 -32.482 -29.798 1.00 31.38 477 ARG D CA 1
ATOM 14811 C C . ARG D 2 477 ? 33.691 -33.423 -30.386 1.00 29.22 477 ARG D C 1
ATOM 14812 O O . ARG D 2 477 ? 33.905 -34.021 -31.440 1.00 27.05 477 ARG D O 1
ATOM 14820 N N . GLU D 2 478 ? 32.563 -33.547 -29.694 1.00 35.15 478 GLU D N 1
ATOM 14821 C CA . GLU D 2 478 ? 31.504 -34.465 -30.096 1.00 34.01 478 GLU D CA 1
ATOM 14822 C C . GLU D 2 478 ? 30.909 -34.108 -31.454 1.00 27.28 478 GLU D C 1
ATOM 14823 O O . GLU D 2 478 ? 30.738 -34.977 -32.309 1.00 29.55 478 GLU D O 1
ATOM 14829 N N . LEU D 2 479 ? 30.595 -32.832 -31.649 1.00 22.84 479 LEU D N 1
ATOM 14830 C CA . LEU D 2 479 ? 30.004 -32.382 -32.904 1.00 27.74 479 LEU D CA 1
ATOM 14831 C C . LEU D 2 479 ? 31.003 -32.483 -34.051 1.00 28.41 479 LEU D C 1
ATOM 14832 O O . LEU D 2 479 ? 30.640 -32.831 -35.174 1.00 33.39 479 LEU D O 1
ATOM 14837 N N . SER D 2 480 ? 32.263 -32.177 -33.760 1.00 33.87 480 SER D N 1
ATOM 14838 C CA . SER D 2 480 ? 33.325 -32.289 -34.752 1.00 30.97 480 SER D CA 1
ATOM 14839 C C . SER D 2 480 ? 33.511 -33.742 -35.167 1.00 29.55 480 SER D C 1
ATOM 14840 O O . SER D 2 480 ? 33.625 -34.049 -36.353 1.00 25.11 480 SER D O 1
ATOM 14843 N N . THR D 2 481 ? 33.539 -34.629 -34.178 1.00 27.46 481 THR D N 1
ATOM 14844 C CA . THR D 2 481 ? 33.682 -36.058 -34.424 1.00 28.21 481 THR D CA 1
ATOM 14845 C C . THR D 2 481 ? 32.493 -36.578 -35.221 1.00 33.15 481 THR D C 1
ATOM 14846 O O . THR D 2 481 ? 32.650 -37.400 -36.124 1.00 36.62 481 THR D O 1
ATOM 14850 N N . LYS D 2 482 ? 31.306 -36.087 -34.883 1.00 28.25 482 LYS D N 1
ATOM 14851 C CA . LYS D 2 482 ? 30.087 -36.465 -35.586 1.00 30.03 482 LYS D CA 1
ATOM 14852 C C . LYS D 2 482 ? 30.152 -36.041 -37.049 1.00 35.22 482 LYS D C 1
ATOM 14853 O O . LYS D 2 482 ? 29.848 -36.828 -37.943 1.00 34.94 482 LYS D O 1
ATOM 14859 N N . TRP D 2 483 ? 30.559 -34.796 -37.280 1.00 39.15 483 TRP D N 1
ATOM 14860 C CA . TRP D 2 483 ? 30.672 -34.247 -38.629 1.00 36.71 483 TRP D CA 1
ATOM 14861 C C . TRP D 2 483 ? 31.622 -35.045 -39.517 1.00 35.69 483 TRP D C 1
ATOM 14862 O O . TRP D 2 483 ? 31.325 -35.295 -40.686 1.00 31.31 483 TRP D O 1
ATOM 14873 N N . ILE D 2 484 ? 32.765 -35.436 -38.961 1.00 29.99 484 ILE D N 1
ATOM 14874 C CA . ILE D 2 484 ? 33.737 -36.228 -39.705 1.00 31.68 484 ILE D CA 1
ATOM 14875 C C . ILE D 2 484 ? 33.153 -37.588 -40.062 1.00 32.54 484 ILE D C 1
ATOM 14876 O O . ILE D 2 484 ? 33.163 -37.990 -41.224 1.00 32.46 484 ILE D O 1
ATOM 14881 N N . LEU D 2 485 ? 32.633 -38.285 -39.056 1.00 33.08 485 LEU D N 1
ATOM 14882 C CA . LEU D 2 485 ? 32.035 -39.601 -39.258 1.00 35.14 485 LEU D CA 1
ATOM 14883 C C . LEU D 2 485 ? 30.815 -39.535 -40.174 1.00 37.51 485 LEU D C 1
ATOM 14884 O O . LEU D 2 485 ? 30.575 -40.451 -40.960 1.00 39.59 485 LEU D O 1
ATOM 14889 N N . ASP D 2 486 ? 30.047 -38.453 -40.069 1.00 35.73 486 ASP D N 1
ATOM 14890 C CA . ASP D 2 486 ? 28.917 -38.230 -40.966 1.00 40.62 486 ASP D CA 1
ATOM 14891 C C . ASP D 2 486 ? 29.403 -38.132 -42.405 1.00 39.34 486 ASP D C 1
ATOM 14892 O O . ASP D 2 486 ? 28.891 -38.812 -43.290 1.00 41.55 486 ASP D O 1
ATOM 14897 N N . THR D 2 487 ? 30.401 -37.283 -42.625 1.00 40.88 487 THR D N 1
ATOM 14898 C CA . THR D 2 487 ? 30.943 -37.049 -43.957 1.00 36.71 487 THR D CA 1
ATOM 14899 C C . THR D 2 487 ? 31.653 -38.285 -44.509 1.00 38.18 487 THR D C 1
ATO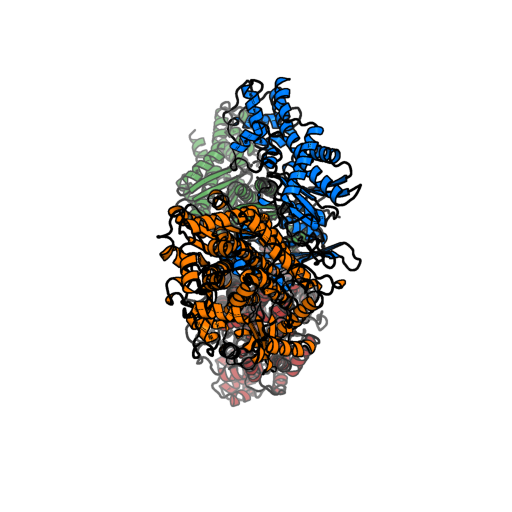M 14900 O O . THR D 2 487 ? 31.471 -38.646 -45.672 1.00 38.39 487 THR D O 1
ATOM 14904 N N . VAL D 2 488 ? 32.454 -38.932 -43.668 1.00 35.16 488 VAL D N 1
ATOM 14905 C CA . VAL D 2 488 ? 33.213 -40.110 -44.082 1.00 36.63 488 VAL D CA 1
ATOM 14906 C C . VAL D 2 488 ? 32.311 -41.271 -44.496 1.00 40.02 488 VAL D C 1
ATOM 14907 O O . VAL D 2 488 ? 32.443 -41.799 -45.599 1.00 44.24 488 VAL D O 1
ATOM 14911 N N . THR D 2 489 ? 31.396 -41.662 -43.613 1.00 39.68 489 THR D N 1
ATOM 14912 C CA . THR D 2 489 ? 30.498 -42.779 -43.892 1.00 40.71 489 THR D CA 1
ATOM 14913 C C . THR D 2 489 ? 29.596 -42.500 -45.092 1.00 47.35 489 THR D C 1
ATOM 14914 O O . THR D 2 489 ? 29.368 -43.378 -45.923 1.00 48.47 489 THR D O 1
ATOM 14918 N N . SER D 2 490 ? 29.089 -41.275 -45.179 1.00 48.34 490 SER D N 1
ATOM 14919 C CA . SER D 2 490 ? 28.237 -40.881 -46.294 1.00 45.42 490 SER D CA 1
ATOM 14920 C C . SER D 2 490 ? 29.023 -40.858 -47.599 1.00 47.73 490 SER D C 1
ATOM 14921 O O . SER D 2 490 ? 28.590 -41.418 -48.606 1.00 47.00 490 SER D O 1
ATOM 14924 N N . GLY D 2 491 ? 30.182 -40.208 -47.569 1.00 46.07 491 GLY D N 1
ATOM 14925 C CA . GLY D 2 491 ? 31.016 -40.073 -48.748 1.00 39.39 491 GLY D CA 1
ATOM 14926 C C . GLY D 2 491 ? 31.531 -41.402 -49.264 1.00 44.29 491 GLY D C 1
ATOM 14927 O O . GLY D 2 491 ? 31.602 -41.618 -50.474 1.00 47.84 491 GLY D O 1
ATOM 14928 N N . ALA D 2 492 ? 31.888 -42.293 -48.344 1.00 45.41 492 ALA D N 1
ATOM 14929 C CA . ALA D 2 492 ? 32.428 -43.600 -48.704 1.00 47.28 492 ALA D CA 1
ATOM 14930 C C . ALA D 2 492 ? 31.422 -44.430 -49.494 1.00 52.46 492 ALA D C 1
ATOM 14931 O O . ALA D 2 492 ? 31.768 -45.039 -50.506 1.00 57.78 492 ALA D O 1
ATOM 14933 N N . TYR D 2 493 ? 30.177 -44.449 -49.029 1.00 53.93 493 TYR D N 1
ATOM 14934 C CA . TYR D 2 493 ? 29.129 -45.206 -49.702 1.00 48.99 493 TYR D CA 1
ATOM 14935 C C . TYR D 2 493 ? 28.669 -44.525 -50.988 1.00 49.47 493 TYR D C 1
ATOM 14936 O O . TYR D 2 493 ? 28.118 -45.172 -51.878 1.00 55.23 493 TYR D O 1
ATOM 14945 N N . THR D 2 494 ? 28.896 -43.218 -51.083 1.00 47.38 494 THR D N 1
ATOM 14946 C CA . THR D 2 494 ? 28.588 -42.484 -52.304 1.00 56.25 494 THR D CA 1
ATOM 14947 C C . THR D 2 494 ? 29.623 -42.822 -53.372 1.00 60.11 494 THR D C 1
ATOM 14948 O O . THR D 2 494 ? 29.294 -42.969 -54.550 1.00 58.25 494 THR D O 1
ATOM 14952 N N . LEU D 2 495 ? 30.876 -42.954 -52.948 1.00 58.45 495 LEU D N 1
ATOM 14953 C CA . LEU D 2 495 ? 31.946 -43.400 -53.832 1.00 58.25 495 LEU D CA 1
ATOM 14954 C C . LEU D 2 495 ? 31.746 -44.868 -54.183 1.00 61.82 495 LEU D C 1
ATOM 14955 O O . LEU D 2 495 ? 32.228 -45.345 -55.211 1.00 64.35 495 LEU D O 1
ATOM 14960 N N . ARG D 2 496 ? 31.031 -45.579 -53.318 1.00 62.98 496 ARG D N 1
ATOM 14961 C CA . ARG D 2 496 ? 30.743 -46.991 -53.530 1.00 66.75 496 ARG D CA 1
ATOM 14962 C C . ARG D 2 496 ? 29.630 -47.160 -54.562 1.00 69.59 496 ARG D C 1
ATOM 14963 O O . ARG D 2 496 ? 29.371 -48.266 -55.037 1.00 78.66 496 ARG D O 1
ATOM 14971 N N . GLY D 2 497 ? 28.976 -46.055 -54.904 1.00 60.85 497 GLY D N 1
ATOM 14972 C CA . GLY D 2 497 ? 27.962 -46.054 -55.943 1.00 70.92 497 GLY D CA 1
ATOM 14973 C C . GLY D 2 497 ? 26.566 -46.366 -55.442 1.00 66.01 497 GLY D C 1
ATOM 14974 O O . GLY D 2 497 ? 25.689 -46.738 -56.221 1.00 71.78 497 GLY D O 1
ATOM 14975 N N . LYS D 2 498 ? 26.354 -46.211 -54.139 1.00 67.20 498 LYS D N 1
ATOM 14976 C CA . LYS D 2 498 ? 25.050 -46.493 -53.547 1.00 64.50 498 LYS D CA 1
ATOM 14977 C C . LYS D 2 498 ? 24.212 -45.225 -53.406 1.00 63.73 498 LYS D C 1
ATOM 14978 O O . LYS D 2 498 ? 23.494 -45.048 -52.425 1.00 59.44 498 LYS D O 1
ATOM 14984 N N . ILE D 2 499 ? 24.321 -44.348 -54.399 1.00 62.71 499 ILE D N 1
ATOM 14985 C CA . ILE D 2 499 ? 23.511 -43.138 -54.480 1.00 60.15 499 ILE D CA 1
ATOM 14986 C C . ILE D 2 499 ? 23.188 -42.857 -55.945 1.00 74.50 499 ILE D C 1
ATOM 14987 O O . ILE D 2 499 ? 24.061 -42.957 -56.809 1.00 79.21 499 ILE D O 1
ATOM 14992 N N . PHE D 2 500 ? 21.932 -42.528 -56.229 1.00 74.48 500 PHE D N 1
ATOM 14993 C CA . PHE D 2 500 ? 21.521 -42.231 -57.596 1.00 83.57 500 PHE D CA 1
ATOM 14994 C C . PHE D 2 500 ? 22.040 -40.866 -58.042 1.00 88.31 500 PHE D C 1
ATOM 14995 O O . PHE D 2 500 ? 22.918 -40.776 -58.900 1.00 90.64 500 PHE D O 1
ATOM 15003 N N . ARG D 2 501 ? 21.488 -39.808 -57.457 1.00 78.28 501 ARG D N 1
ATOM 15004 C CA . ARG D 2 501 ? 21.951 -38.451 -57.721 1.00 73.87 501 ARG D CA 1
ATOM 15005 C C . ARG D 2 501 ? 22.219 -37.743 -56.404 1.00 78.10 501 ARG D C 1
ATOM 15006 O O . ARG D 2 501 ? 23.354 -37.676 -55.933 1.00 76.64 501 ARG D O 1
ATOM 15014 N N . ASN D 2 502 ? 21.151 -37.213 -55.821 1.00 79.42 502 ASN D N 1
ATOM 15015 C CA . ASN D 2 502 ? 21.217 -36.522 -54.544 1.00 64.25 502 ASN D CA 1
ATOM 15016 C C . ASN D 2 502 ? 20.326 -37.233 -53.531 1.00 74.00 502 ASN D C 1
ATOM 15017 O O . ASN D 2 502 ? 20.250 -36.846 -52.367 1.00 77.65 502 ASN D O 1
ATOM 15022 N N . PHE D 2 503 ? 19.662 -38.290 -53.985 1.00 73.46 503 PHE D N 1
ATOM 15023 C CA . PHE D 2 503 ? 18.721 -39.019 -53.144 1.00 72.76 503 PHE D CA 1
ATOM 15024 C C . PHE D 2 503 ? 18.885 -40.532 -53.261 1.00 70.25 503 PHE D C 1
ATOM 15025 O O . PHE D 2 503 ? 19.530 -41.030 -54.184 1.00 71.67 503 PHE D O 1
ATOM 15033 N N . MET D 2 504 ? 18.294 -41.254 -52.314 1.00 70.30 504 MET D N 1
ATOM 15034 C CA . MET D 2 504 ? 18.362 -42.709 -52.297 1.00 67.88 504 MET D CA 1
ATOM 15035 C C . MET D 2 504 ? 17.345 -43.311 -53.259 1.00 77.82 504 MET D C 1
ATOM 15036 O O . MET D 2 504 ? 16.243 -42.787 -53.420 1.00 72.30 504 MET D O 1
ATOM 15041 N N . VAL D 2 505 ? 17.721 -44.414 -53.897 1.00 78.69 505 VAL D N 1
ATOM 15042 C CA . VAL D 2 505 ? 16.822 -45.117 -54.805 1.00 84.31 505 VAL D CA 1
ATOM 15043 C C . VAL D 2 505 ? 16.490 -46.506 -54.255 1.00 80.72 505 VAL D C 1
ATOM 15044 O O . VAL D 2 505 ? 15.416 -47.051 -54.514 1.00 84.40 505 VAL D O 1
ATOM 15048 N N . ASP D 2 506 ? 17.411 -47.058 -53.471 1.00 83.39 506 ASP D N 1
ATOM 15049 C CA . ASP D 2 506 ? 17.213 -48.362 -52.850 1.00 85.52 506 ASP D CA 1
ATOM 15050 C C . ASP D 2 506 ? 17.330 -48.250 -51.333 1.00 87.74 506 ASP D C 1
ATOM 15051 O O . ASP D 2 506 ? 18.370 -47.848 -50.812 1.00 97.47 506 ASP D O 1
ATOM 15056 N N . PHE D 2 507 ? 16.256 -48.608 -50.635 1.00 81.60 507 PHE D N 1
ATOM 15057 C CA . PHE D 2 507 ? 16.272 -48.686 -49.176 1.00 85.31 507 PHE D CA 1
ATOM 15058 C C . PHE D 2 507 ? 15.123 -49.543 -48.649 1.00 81.83 507 PHE D C 1
ATOM 15059 O O . PHE D 2 507 ? 14.049 -49.593 -49.248 1.00 80.39 507 PHE D O 1
ATOM 15067 N N . LYS D 2 508 ? 15.359 -50.219 -47.528 1.00 78.40 508 LYS D N 1
ATOM 15068 C CA . LYS D 2 508 ? 14.336 -51.047 -46.900 1.00 77.61 508 LYS D CA 1
ATOM 15069 C C . LYS D 2 508 ? 13.226 -50.186 -46.311 1.00 79.04 508 LYS D C 1
ATOM 15070 O O . LYS D 2 508 ? 13.487 -49.277 -45.524 1.00 76.73 508 LYS D O 1
ATOM 15076 N N . ILE D 2 509 ? 11.988 -50.476 -46.695 1.00 80.04 509 ILE D N 1
ATOM 15077 C CA . ILE D 2 509 ? 10.839 -49.758 -46.160 1.00 74.37 509 ILE D CA 1
ATOM 15078 C C . ILE D 2 509 ? 10.485 -50.305 -44.781 1.00 72.01 509 ILE D C 1
ATOM 15079 O O . ILE D 2 509 ? 9.746 -51.282 -44.661 1.00 74.55 509 ILE D O 1
ATOM 15084 N N . ASN D 2 510 ? 11.019 -49.670 -43.741 1.00 73.37 510 ASN D N 1
ATOM 15085 C CA . ASN D 2 510 ? 10.855 -50.165 -42.377 1.00 70.48 510 ASN D CA 1
ATOM 15086 C C . ASN D 2 510 ? 9.798 -49.436 -41.550 1.00 69.28 510 ASN D C 1
ATOM 15087 O O . ASN D 2 510 ? 9.459 -49.874 -40.451 1.00 68.52 510 ASN D O 1
ATOM 15092 N N . ASN D 2 511 ? 9.276 -48.331 -42.074 1.00 62.05 511 ASN D N 1
ATOM 15093 C CA . ASN D 2 511 ? 8.199 -47.614 -41.396 1.00 62.76 511 ASN D CA 1
ATOM 15094 C C . ASN D 2 511 ? 7.339 -46.763 -42.329 1.00 59.90 511 ASN D C 1
ATOM 15095 O O . ASN D 2 511 ? 7.510 -46.794 -43.548 1.00 56.40 511 ASN D O 1
ATOM 15100 N N . SER D 2 512 ? 6.415 -46.007 -41.744 1.00 57.80 512 SER D N 1
ATOM 15101 C CA . SER D 2 512 ? 5.476 -45.200 -42.515 1.00 67.18 512 SER D CA 1
ATOM 15102 C C . SER D 2 512 ? 6.168 -44.047 -43.225 1.00 69.02 512 SER D C 1
ATOM 15103 O O . SER D 2 512 ? 5.741 -43.618 -44.296 1.00 74.01 512 SER D O 1
ATOM 15106 N N . LYS D 2 513 ? 7.242 -43.549 -42.629 1.00 64.58 513 LYS D N 1
ATOM 15107 C CA . LYS D 2 513 ? 7.967 -42.439 -43.220 1.00 61.70 513 LYS D CA 1
ATOM 15108 C C . LYS D 2 513 ? 8.727 -42.887 -44.461 1.00 60.94 513 LYS D C 1
ATOM 15109 O O . LYS D 2 513 ? 8.772 -42.174 -45.463 1.00 59.87 513 LYS D O 1
ATOM 15115 N N . LEU D 2 514 ? 9.330 -44.068 -44.383 1.00 61.64 514 LEU D N 1
ATOM 15116 C CA . LEU D 2 514 ? 10.076 -44.624 -45.504 1.00 68.41 514 LEU D CA 1
ATOM 15117 C C . LEU D 2 514 ? 9.137 -45.065 -46.621 1.00 66.11 514 LEU D C 1
ATOM 15118 O O . LEU D 2 514 ? 9.539 -45.154 -47.780 1.00 58.81 514 LEU D O 1
ATOM 15123 N N . PHE D 2 515 ? 7.887 -45.338 -46.264 1.00 70.98 515 PHE D N 1
ATOM 15124 C CA . PHE D 2 515 ? 6.875 -45.703 -47.245 1.00 70.66 515 PHE D CA 1
ATOM 15125 C C . PHE D 2 515 ? 6.499 -44.484 -48.077 1.00 70.61 515 PHE D C 1
ATOM 15126 O O . PHE D 2 515 ? 6.397 -44.563 -49.301 1.00 72.52 515 PHE D O 1
ATOM 15134 N N . HIS D 2 516 ? 6.296 -43.357 -47.401 1.00 67.74 516 HIS D N 1
ATOM 15135 C CA . HIS D 2 516 ? 5.985 -42.102 -48.073 1.00 73.52 516 HIS D CA 1
ATOM 15136 C C . HIS D 2 516 ? 7.179 -41.610 -48.884 1.00 79.60 516 HIS D C 1
ATOM 15137 O O . HIS D 2 516 ? 7.014 -40.948 -49.909 1.00 81.54 516 HIS D O 1
ATOM 15144 N N . ARG D 2 517 ? 8.381 -41.936 -48.417 1.00 70.83 517 ARG D N 1
ATOM 15145 C CA . ARG D 2 517 ? 9.599 -41.567 -49.128 1.00 76.75 517 ARG D CA 1
ATOM 15146 C C . ARG D 2 517 ? 9.715 -42.360 -50.423 1.00 79.01 517 ARG D C 1
ATOM 15147 O O . ARG D 2 517 ? 10.135 -41.827 -51.451 1.00 78.67 517 ARG D O 1
ATOM 15155 N N . ALA D 2 518 ? 9.337 -43.634 -50.367 1.00 73.78 518 ALA D N 1
ATOM 15156 C CA . ALA D 2 518 ? 9.327 -44.484 -51.550 1.00 69.48 518 ALA D CA 1
ATOM 15157 C C . ALA D 2 518 ? 8.356 -43.926 -52.583 1.00 69.18 518 ALA D C 1
ATOM 15158 O O . ALA D 2 518 ? 8.633 -43.939 -53.781 1.00 69.42 518 ALA D O 1
ATOM 15160 N N . THR D 2 519 ? 7.220 -43.431 -52.103 1.00 69.80 519 THR D N 1
ATOM 15161 C CA . THR D 2 519 ? 6.235 -42.782 -52.959 1.00 80.60 519 THR D CA 1
ATOM 15162 C C . THR D 2 519 ? 6.832 -41.536 -53.608 1.00 79.93 519 THR D C 1
ATOM 15163 O O . THR D 2 519 ? 6.626 -41.279 -54.795 1.00 78.48 519 THR D O 1
ATOM 15167 N N . SER D 2 520 ? 7.583 -40.773 -52.820 1.00 81.68 520 SER D N 1
ATOM 15168 C CA . SER D 2 520 ? 8.208 -39.547 -53.304 1.00 78.57 520 SER D CA 1
ATOM 15169 C C . SER D 2 520 ? 9.257 -39.832 -54.375 1.00 74.89 520 SER D C 1
ATOM 15170 O O . SER D 2 520 ? 9.367 -39.094 -55.353 1.00 75.59 520 SER D O 1
ATOM 15173 N N . VAL D 2 521 ? 10.023 -40.902 -54.184 1.00 74.10 521 VAL D N 1
ATOM 15174 C CA . VAL D 2 521 ? 11.049 -41.293 -55.146 1.00 77.42 521 VAL D CA 1
ATOM 15175 C C . VAL D 2 521 ? 10.421 -41.736 -56.465 1.00 82.62 521 VAL D C 1
ATOM 15176 O O . VAL D 2 521 ? 10.888 -41.362 -57.542 1.00 81.00 521 VAL D O 1
ATOM 15180 N N . LEU D 2 522 ? 9.358 -42.531 -56.371 1.00 86.15 522 LEU D N 1
ATOM 15181 C CA . LEU D 2 522 ? 8.609 -42.962 -57.547 1.00 81.97 522 LEU D CA 1
ATOM 15182 C C . LEU D 2 522 ? 8.044 -41.761 -58.296 1.00 79.88 522 LEU D C 1
ATOM 15183 O O . LEU D 2 522 ? 8.006 -41.743 -59.527 1.00 79.81 522 LEU D O 1
ATOM 15188 N N . GLN D 2 523 ? 7.611 -40.757 -57.541 1.00 83.87 523 GLN D N 1
ATOM 15189 C CA . GLN D 2 523 ? 7.044 -39.543 -58.114 1.00 82.82 523 GLN D CA 1
ATOM 15190 C C . GLN D 2 523 ? 8.149 -38.613 -58.611 1.00 88.37 523 GLN D C 1
ATOM 15191 O O . GLN D 2 523 ? 7.930 -37.785 -59.495 1.00 84.43 523 GLN D O 1
ATOM 15197 N N . ARG D 2 524 ? 9.340 -38.762 -58.037 1.00 90.55 524 ARG D N 1
ATOM 15198 C CA . ARG D 2 524 ? 10.494 -37.955 -58.422 1.00 83.35 524 ARG D CA 1
ATOM 15199 C C . ARG D 2 524 ? 10.999 -38.325 -59.812 1.00 80.35 524 ARG D C 1
ATOM 15200 O O . ARG D 2 524 ? 11.201 -37.458 -60.663 1.00 70.99 524 ARG D O 1
ATOM 15208 N N . LEU D 2 525 ? 11.203 -39.620 -60.032 1.00 85.06 525 LEU D N 1
ATOM 15209 C CA . LEU D 2 525 ? 11.769 -40.112 -61.283 1.00 87.38 525 LEU D CA 1
ATOM 15210 C C . LEU D 2 525 ? 10.773 -40.043 -62.438 1.00 95.32 525 LEU D C 1
ATOM 15211 O O . LEU D 2 525 ? 11.158 -39.815 -63.585 1.00 92.99 525 LEU D O 1
ATOM 15216 N N . THR D 2 526 ? 9.495 -40.243 -62.133 1.00 95.94 526 THR D N 1
ATOM 15217 C CA . THR D 2 526 ? 8.456 -40.215 -63.156 1.00 97.90 526 THR D CA 1
ATOM 15218 C C . THR D 2 526 ? 7.338 -39.251 -62.773 1.00 98.32 526 THR D C 1
ATOM 15219 O O . THR D 2 526 ? 6.788 -39.330 -61.675 1.00 96.48 526 THR D O 1
ATOM 15223 N N . GLY D 2 527 ? 7.002 -38.347 -63.687 1.00 99.27 527 GLY D N 1
ATOM 15224 C CA . GLY D 2 527 ? 5.963 -37.362 -63.440 1.00 96.69 527 GLY D CA 1
ATOM 15225 C C . GLY D 2 527 ? 4.566 -37.953 -63.461 1.00 104.31 527 GLY D C 1
ATOM 15226 O O . GLY D 2 527 ? 3.737 -37.584 -64.293 1.00 108.18 527 GLY D O 1
ATOM 15227 N N . GLN D 2 528 ? 4.306 -38.873 -62.538 1.00 107.47 528 GLN D N 1
ATOM 15228 C CA . GLN D 2 528 ? 3.005 -39.520 -62.442 1.00 100.18 528 GLN D CA 1
ATOM 15229 C C . GLN D 2 528 ? 2.230 -38.964 -61.254 1.00 92.90 528 GLN D C 1
ATOM 15230 O O . GLN D 2 528 ? 2.659 -38.001 -60.620 1.00 90.06 528 GLN D O 1
ATOM 15236 N N . SER D 2 529 ? 1.090 -39.575 -60.954 1.00 93.91 529 SER D N 1
ATOM 15237 C CA . SER D 2 529 ? 0.282 -39.156 -59.816 1.00 102.79 529 SER D CA 1
ATOM 15238 C C . SER D 2 529 ? 0.607 -40.001 -58.592 1.00 97.87 529 SER D C 1
ATOM 15239 O O . SER D 2 529 ? 1.161 -41.092 -58.716 1.00 93.67 529 SER D O 1
ATOM 15242 N N . GLN D 2 530 ? 0.263 -39.494 -57.412 1.00 100.90 530 GLN D N 1
ATOM 15243 C CA . GLN D 2 530 ? 0.524 -40.218 -56.174 1.00 98.92 530 GLN D CA 1
ATOM 15244 C C . GLN D 2 530 ? -0.237 -41.538 -56.133 1.00 107.51 530 GLN D C 1
ATOM 15245 O O . GLN D 2 530 ? 0.323 -42.562 -55.747 1.00 100.13 530 GLN D O 1
ATOM 15251 N N . GLN D 2 531 ? -1.506 -41.509 -56.539 1.00 116.05 531 GLN D N 1
ATOM 15252 C CA . GLN D 2 531 ? -2.337 -42.712 -56.561 1.00 109.41 531 GLN D CA 1
ATOM 15253 C C . GLN D 2 531 ? -1.691 -43.784 -57.431 1.00 110.47 531 GLN D C 1
ATOM 15254 O O . GLN D 2 531 ? -1.524 -44.926 -57.002 1.00 101.35 531 GLN D O 1
ATOM 15260 N N . ARG D 2 532 ? -1.322 -43.406 -58.653 1.00 109.48 532 ARG D N 1
ATOM 15261 C CA . ARG D 2 532 ? -0.605 -44.312 -59.542 1.00 109.65 532 ARG D CA 1
ATOM 15262 C C . ARG D 2 532 ? 0.675 -44.778 -58.842 1.00 108.91 532 ARG D C 1
ATOM 15263 O O . ARG D 2 532 ? 0.889 -45.978 -58.646 1.00 104.78 532 ARG D O 1
ATOM 15271 N N . CYS D 2 533 ? 1.518 -43.824 -58.452 1.00 106.62 533 CYS D N 1
ATOM 15272 C CA . CYS D 2 533 ? 2.812 -44.143 -57.816 1.00 101.07 533 CYS D CA 1
ATOM 15273 C C . CYS D 2 533 ? 2.709 -45.034 -56.563 1.00 101.07 533 CYS D C 1
ATOM 15274 O O . CYS D 2 533 ? 3.504 -45.958 -56.359 1.00 101.42 533 CYS D O 1
ATOM 15277 N N . THR D 2 534 ? 1.704 -44.754 -55.743 1.00 104.68 534 THR D N 1
ATOM 15278 C CA . THR D 2 534 ? 1.425 -45.547 -54.547 1.00 100.06 534 THR D CA 1
ATOM 15279 C C . THR D 2 534 ? 1.122 -47.004 -54.905 1.00 100.85 534 THR D C 1
ATOM 15280 O O . THR D 2 534 ? 1.462 -47.930 -54.168 1.00 92.80 534 THR D O 1
ATOM 15284 N N . GLU D 2 535 ? 0.479 -47.197 -56.048 1.00 111.06 535 GLU D N 1
ATOM 15285 C CA . GLU D 2 535 ? 0.205 -48.533 -56.543 1.00 107.35 535 GLU D CA 1
ATOM 15286 C C . GLU D 2 535 ? 1.446 -49.232 -57.111 1.00 98.74 535 GLU D C 1
ATOM 15287 O O . GLU D 2 535 ? 1.663 -50.394 -56.807 1.00 87.55 535 GLU D O 1
ATOM 15293 N N . VAL D 2 536 ? 2.270 -48.530 -57.896 1.00 99.41 536 VAL D N 1
ATOM 15294 C CA . VAL D 2 536 ? 3.399 -49.165 -58.603 1.00 98.39 536 VAL D CA 1
ATOM 15295 C C . VAL D 2 536 ? 4.260 -50.032 -57.685 1.00 97.31 536 VAL D C 1
ATOM 15296 O O . VAL D 2 536 ? 4.917 -50.972 -58.131 1.00 93.10 536 VAL D O 1
ATOM 15300 N N . LEU D 2 537 ? 4.226 -49.722 -56.394 1.00 93.87 537 LEU D N 1
ATOM 15301 C CA . LEU D 2 537 ? 4.790 -50.594 -55.374 1.00 94.91 537 LEU D CA 1
ATOM 15302 C C . LEU D 2 537 ? 3.951 -51.870 -55.210 1.00 106.13 537 LEU D C 1
ATOM 15303 O O . LEU D 2 537 ? 3.708 -52.311 -54.089 1.00 102.77 537 LEU D O 1
ATOM 15308 N N . LEU D 2 538 ? 3.519 -52.458 -56.326 1.00 111.19 538 LEU D N 1
ATOM 15309 C CA . LEU D 2 538 ? 2.669 -53.645 -56.317 1.00 100.29 538 LEU D CA 1
ATOM 15310 C C . LEU D 2 538 ? 3.387 -54.805 -55.637 1.00 103.15 538 LEU D C 1
ATOM 15311 O O . LEU D 2 538 ? 2.818 -55.501 -54.798 1.00 100.69 538 LEU D O 1
ATOM 15316 N N . GLN D 2 539 ? 4.651 -54.990 -56.005 1.00 106.11 539 GLN D N 1
ATOM 15317 C CA . GLN D 2 539 ? 5.452 -56.132 -55.567 1.00 99.97 539 GLN D CA 1
ATOM 15318 C C . GLN D 2 539 ? 6.023 -55.959 -54.150 1.00 99.50 539 GLN D C 1
ATOM 15319 O O . GLN D 2 539 ? 7.017 -56.591 -53.786 1.00 102.38 539 GLN D O 1
ATOM 15325 N N . SER D 2 540 ? 5.374 -55.106 -53.360 1.00 100.75 540 SER D N 1
ATOM 15326 C CA . SER D 2 540 ? 5.782 -54.796 -51.990 1.00 97.76 540 SER D CA 1
ATOM 15327 C C . SER D 2 540 ? 5.993 -56.031 -51.114 1.00 101.44 540 SER D C 1
ATOM 15328 O O . SER D 2 540 ? 5.440 -57.098 -51.374 1.00 96.18 540 SER D O 1
ATOM 15331 N N . ILE D 2 556 ? -0.899 -49.947 -43.599 1.00 77.00 556 ILE D N 1
ATOM 15332 C CA . ILE D 2 556 ? 0.484 -49.574 -43.851 1.00 77.50 556 ILE D CA 1
ATOM 15333 C C . ILE D 2 556 ? 1.423 -50.488 -43.077 1.00 85.84 556 ILE D C 1
ATOM 15334 O O . ILE D 2 556 ? 2.447 -50.933 -43.597 1.00 90.78 556 ILE D O 1
ATOM 15339 N N . ALA D 2 557 ? 1.055 -50.770 -41.831 1.00 85.98 557 ALA D N 1
ATOM 15340 C CA . ALA D 2 557 ? 1.838 -51.642 -40.959 1.00 82.40 557 ALA D CA 1
ATOM 15341 C C . ALA D 2 557 ? 1.977 -53.047 -41.544 1.00 97.19 557 ALA D C 1
ATOM 15342 O O . ALA D 2 557 ? 2.988 -53.725 -41.314 1.00 93.63 557 ALA D O 1
ATOM 15344 N N . GLY D 2 558 ? 0.966 -53.479 -42.297 1.00 101.17 558 GLY D N 1
ATOM 15345 C CA . GLY D 2 558 ? 1.022 -54.764 -42.970 1.00 95.34 558 GLY D CA 1
ATOM 15346 C C . GLY D 2 558 ? 1.884 -54.711 -44.215 1.00 89.92 558 GLY D C 1
ATOM 15347 O O . GLY D 2 558 ? 2.528 -55.696 -44.579 1.00 93.23 558 GLY D O 1
ATOM 15348 N N . HIS D 2 559 ? 1.883 -53.558 -44.876 1.00 85.03 559 HIS D N 1
ATOM 15349 C CA . HIS D 2 559 ? 2.709 -53.350 -46.058 1.00 91.00 559 HIS D CA 1
ATOM 15350 C C . HIS D 2 559 ? 4.188 -53.300 -45.688 1.00 90.36 559 HIS D C 1
ATOM 15351 O O . HIS D 2 559 ? 5.024 -53.921 -46.345 1.00 86.43 559 HIS D O 1
ATOM 15358 N N . VAL D 2 560 ? 4.497 -52.551 -44.635 1.00 86.54 560 VAL D N 1
ATOM 15359 C CA . VAL D 2 560 ? 5.866 -52.405 -44.155 1.00 88.26 560 VAL D CA 1
ATOM 15360 C C . VAL D 2 560 ? 6.464 -53.743 -43.722 1.00 90.79 560 VAL D C 1
ATOM 15361 O O . VAL D 2 560 ? 7.595 -54.076 -44.082 1.00 86.89 560 VAL D O 1
ATOM 15365 N N . GLU D 2 561 ? 5.693 -54.509 -42.956 1.00 94.70 561 GLU D N 1
ATOM 15366 C CA . GLU D 2 561 ? 6.143 -55.806 -42.460 1.00 96.97 561 GLU D CA 1
ATOM 15367 C C . GLU D 2 561 ? 6.371 -56.787 -43.608 1.00 94.56 561 GLU D C 1
ATOM 15368 O O . GLU D 2 561 ? 7.133 -57.746 -43.477 1.00 92.88 561 GLU D O 1
ATOM 15374 N N . ALA D 2 562 ? 5.709 -56.536 -44.733 1.00 91.83 562 ALA D N 1
ATOM 15375 C CA . ALA D 2 562 ? 5.882 -57.355 -45.926 1.00 91.10 562 ALA D CA 1
ATOM 15376 C C . ALA D 2 562 ? 6.965 -56.775 -46.832 1.00 94.83 562 ALA D C 1
ATOM 15377 O O . ALA D 2 562 ? 7.520 -57.476 -47.678 1.00 90.46 562 ALA D O 1
ATOM 15379 N N . ALA D 2 563 ? 7.261 -55.492 -46.647 1.00 98.44 563 ALA D N 1
ATOM 15380 C CA . ALA D 2 563 ? 8.275 -54.814 -47.447 1.00 90.67 563 ALA D CA 1
ATOM 15381 C C . ALA D 2 563 ? 9.672 -55.027 -46.873 1.00 95.15 563 ALA D C 1
ATOM 15382 O O . ALA D 2 563 ? 10.670 -54.899 -47.582 1.00 92.38 563 ALA D O 1
ATOM 15384 N N . ALA D 2 564 ? 9.735 -55.350 -45.585 1.00 95.59 564 ALA D N 1
ATOM 15385 C CA . ALA D 2 564 ? 11.008 -55.608 -44.922 1.00 93.37 564 ALA D CA 1
ATOM 15386 C C . ALA D 2 564 ? 11.444 -57.052 -45.143 1.00 95.73 564 ALA D C 1
ATOM 15387 O O . ALA D 2 564 ? 12.620 -57.387 -44.998 1.00 94.42 564 ALA D O 1
ATOM 15389 N N . SER D 2 565 ? 10.485 -57.903 -45.493 1.00 98.85 565 SER D N 1
ATOM 15390 C CA . SER D 2 565 ? 10.763 -59.307 -45.763 1.00 97.88 565 SER D CA 1
ATOM 15391 C C . SER D 2 565 ? 11.463 -59.463 -47.107 1.00 92.44 565 SER D C 1
ATOM 15392 O O . SER D 2 565 ? 12.456 -60.180 -47.224 1.00 91.99 565 SER D O 1
ATOM 15395 N N . GLN D 2 566 ? 10.935 -58.782 -48.120 1.00 96.87 566 GLN D N 1
ATOM 15396 C CA . GLN D 2 566 ? 11.491 -58.842 -49.466 1.00 99.12 566 GLN D CA 1
ATOM 15397 C C . GLN D 2 566 ? 12.483 -57.706 -49.698 1.00 100.13 566 GLN D C 1
ATOM 15398 O O . GLN D 2 566 ? 12.273 -56.583 -49.239 1.00 101.41 566 GLN D O 1
ATOM 15404 N N . ASP D 2 567 ? 13.566 -58.006 -50.409 1.00 103.19 567 ASP D N 1
ATOM 15405 C CA . ASP D 2 567 ? 14.593 -57.015 -50.705 1.00 101.93 567 ASP D CA 1
ATOM 15406 C C . ASP D 2 567 ? 14.283 -56.300 -52.019 1.00 99.40 567 ASP D C 1
ATOM 15407 O O . ASP D 2 567 ? 13.367 -56.694 -52.741 1.00 102.81 567 ASP D O 1
ATOM 15412 N N . LYS D 2 568 ? 15.056 -55.253 -52.310 1.00 94.82 568 LYS D N 1
ATOM 15413 C CA . LYS D 2 568 ? 14.953 -54.459 -53.544 1.00 85.40 568 LYS D CA 1
ATOM 15414 C C . LYS D 2 568 ? 13.529 -54.142 -54.012 1.00 84.11 568 LYS D C 1
ATOM 15415 O O . LYS D 2 568 ? 13.259 -54.094 -55.211 1.00 88.14 568 LYS D O 1
ATOM 15421 N N . VAL D 2 569 ? 12.629 -53.905 -53.063 1.00 92.71 569 VAL D N 1
ATOM 15422 C CA . VAL D 2 569 ? 11.228 -53.640 -53.383 1.00 86.09 569 VAL D CA 1
ATOM 15423 C C . VAL D 2 569 ? 11.032 -52.301 -54.092 1.00 82.77 569 VAL D C 1
ATOM 15424 O O . VAL D 2 569 ? 9.995 -52.066 -54.710 1.00 92.19 569 VAL D O 1
ATOM 15428 N N . LEU D 2 570 ? 12.030 -51.429 -54.000 1.00 82.37 570 LEU D N 1
ATOM 15429 C CA . LEU D 2 570 ? 11.962 -50.118 -54.644 1.00 75.99 570 LEU D CA 1
ATOM 15430 C C . LEU D 2 570 ? 12.607 -50.071 -56.042 1.00 86.16 570 LEU D C 1
ATOM 15431 O O . LEU D 2 570 ? 12.012 -49.514 -56.964 1.00 83.59 570 LEU D O 1
ATOM 15436 N N . PRO D 2 571 ? 13.821 -50.641 -56.207 1.00 89.73 571 PRO D N 1
ATOM 15437 C CA . PRO D 2 571 ? 14.395 -50.656 -57.559 1.00 85.67 571 PRO D CA 1
ATOM 15438 C C . PRO D 2 571 ? 13.529 -51.399 -58.575 1.00 90.67 571 PRO D C 1
ATOM 15439 O O . PRO D 2 571 ? 13.508 -51.023 -59.746 1.00 81.75 571 PRO D O 1
ATOM 15443 N N . VAL D 2 572 ? 12.830 -52.438 -58.130 1.00 90.32 572 VAL D N 1
ATOM 15444 C CA . VAL D 2 572 ? 11.931 -53.188 -59.001 1.00 93.11 572 VAL D CA 1
ATOM 15445 C C . VAL D 2 572 ? 10.728 -52.329 -59.390 1.00 90.55 572 VAL D C 1
ATOM 15446 O O . VAL D 2 572 ? 10.204 -52.432 -60.501 1.00 85.89 572 VAL D O 1
ATOM 15450 N N . ALA D 2 573 ? 10.311 -51.462 -58.474 1.00 87.37 573 ALA D N 1
ATOM 15451 C CA . ALA D 2 573 ? 9.145 -50.613 -58.693 1.00 85.15 573 ALA D CA 1
ATOM 15452 C C . ALA D 2 573 ? 9.414 -49.472 -59.674 1.00 85.33 573 ALA D C 1
ATOM 15453 O O . ALA D 2 573 ? 8.602 -49.207 -60.560 1.00 88.92 573 ALA D O 1
ATOM 15455 N N . ILE D 2 574 ? 10.550 -48.800 -59.513 1.00 89.17 574 ILE D N 1
ATOM 15456 C CA . ILE D 2 574 ? 10.866 -47.631 -60.334 1.00 97.32 574 ILE D CA 1
ATOM 15457 C C . ILE D 2 574 ? 11.095 -47.962 -61.808 1.00 100.08 574 ILE D C 1
ATOM 15458 O O . ILE D 2 574 ? 10.672 -47.213 -62.688 1.00 104.94 574 ILE D O 1
ATOM 15463 N N . VAL D 2 575 ? 11.762 -49.081 -62.074 1.00 96.76 575 VAL D N 1
ATOM 15464 C CA . VAL D 2 575 ? 12.032 -49.494 -63.447 1.00 99.76 575 VAL D CA 1
ATOM 15465 C C . VAL D 2 575 ? 10.728 -49.853 -64.165 1.00 106.98 575 VAL D C 1
ATOM 15466 O O . VAL D 2 575 ? 10.600 -49.671 -65.377 1.00 108.09 575 VAL D O 1
ATOM 15470 N N . SER D 2 576 ? 9.753 -50.336 -63.401 1.00 107.33 576 SER D N 1
ATOM 15471 C CA . SER D 2 576 ? 8.451 -50.695 -63.950 1.00 107.73 576 SER D CA 1
ATOM 15472 C C . SER D 2 576 ? 7.669 -49.464 -64.405 1.00 110.14 576 SER D C 1
ATOM 15473 O O . SER D 2 576 ? 7.189 -49.412 -65.535 1.00 115.33 576 SER D O 1
ATOM 15476 N N . LEU D 2 577 ? 7.553 -48.477 -63.521 1.00 106.15 577 LEU D N 1
ATOM 15477 C CA . LEU D 2 577 ? 6.787 -47.264 -63.803 1.00 101.90 577 LEU D CA 1
ATOM 15478 C C . LEU D 2 577 ? 7.344 -46.472 -64.987 1.00 104.39 577 LEU D C 1
ATOM 15479 O O . LEU D 2 577 ? 6.589 -45.852 -65.738 1.00 100.44 577 LEU D O 1
ATOM 15484 N N . LEU D 2 578 ? 8.663 -46.497 -65.148 1.00 106.30 578 LEU D N 1
ATOM 15485 C CA . LEU D 2 578 ? 9.325 -45.735 -66.204 1.00 117.80 578 LEU D CA 1
ATOM 15486 C C . LEU D 2 578 ? 8.888 -46.153 -67.606 1.00 122.52 578 LEU D C 1
ATOM 15487 O O . LEU D 2 578 ? 8.569 -45.306 -68.442 1.00 118.42 578 LEU D O 1
ATOM 15492 N N . ARG D 2 579 ? 8.869 -47.457 -67.859 1.00 118.84 579 ARG D N 1
ATOM 15493 C CA . ARG D 2 579 ? 8.530 -47.970 -69.183 1.00 125.62 579 ARG D CA 1
ATOM 15494 C C . ARG D 2 579 ? 7.194 -48.710 -69.215 1.00 120.61 579 ARG D C 1
ATOM 15495 O O . ARG D 2 579 ? 6.811 -49.255 -70.251 1.00 118.68 579 ARG D O 1
ATOM 15503 N N . SER D 2 580 ? 6.494 -48.716 -68.083 1.00 120.30 580 SER D N 1
ATOM 15504 C CA . SER D 2 580 ? 5.200 -49.388 -67.957 1.00 122.85 580 SER D CA 1
ATOM 15505 C C . SER D 2 580 ? 5.275 -50.853 -68.384 1.00 124.69 580 SER D C 1
ATOM 15506 O O . SER D 2 580 ? 4.771 -51.227 -69.442 1.00 130.56 580 SER D O 1
ATOM 15509 N N . CYS D 2 581 ? 5.910 -51.676 -67.555 1.00 113.80 581 CYS D N 1
ATOM 15510 C CA . CYS D 2 581 ? 6.104 -53.084 -67.879 1.00 113.18 581 CYS D CA 1
ATOM 15511 C C . CYS D 2 581 ? 5.669 -54.003 -66.741 1.00 110.47 581 CYS D C 1
ATOM 15512 O O . CYS D 2 581 ? 5.173 -53.545 -65.711 1.00 101.24 581 CYS D O 1
ATOM 15515 N N . THR D 2 582 ? 5.860 -55.303 -66.940 1.00 116.05 582 THR D N 1
ATOM 15516 C CA . THR D 2 582 ? 5.502 -56.303 -65.942 1.00 117.37 582 THR D CA 1
ATOM 15517 C C . THR D 2 582 ? 6.489 -56.268 -64.780 1.00 111.55 582 THR D C 1
ATOM 15518 O O . THR D 2 582 ? 7.683 -56.044 -64.979 1.00 113.47 582 THR D O 1
ATOM 15522 N N . ILE D 2 583 ? 5.983 -56.486 -63.569 1.00 108.61 583 ILE D N 1
ATOM 15523 C CA . ILE D 2 583 ? 6.819 -56.493 -62.372 1.00 115.96 583 ILE D CA 1
ATOM 15524 C C . ILE D 2 583 ? 7.862 -57.610 -62.422 1.00 120.94 583 ILE D C 1
ATOM 15525 O O . ILE D 2 583 ? 9.006 -57.423 -62.001 1.00 119.39 583 ILE D O 1
ATOM 15530 N N . GLN D 2 584 ? 7.471 -58.762 -62.957 1.00 122.15 584 GLN D N 1
ATOM 15531 C CA . GLN D 2 584 ? 8.385 -59.890 -63.072 1.00 123.72 584 GLN D CA 1
ATOM 15532 C C . GLN D 2 584 ? 9.433 -59.613 -64.146 1.00 120.20 584 GLN D C 1
ATOM 15533 O O . GLN D 2 584 ? 10.603 -59.960 -63.987 1.00 120.10 584 GLN D O 1
ATOM 15539 N N . ASP D 2 585 ? 9.005 -58.983 -65.237 1.00 122.18 585 ASP D N 1
ATOM 15540 C CA . ASP D 2 585 ? 9.919 -58.586 -66.304 1.00 123.60 585 ASP D CA 1
ATOM 15541 C C . ASP D 2 585 ? 10.912 -57.545 -65.804 1.00 121.65 585 ASP D C 1
ATOM 15542 O O . ASP D 2 585 ? 12.089 -57.570 -66.165 1.00 121.73 585 ASP D O 1
ATOM 15547 N N . SER D 2 586 ? 10.426 -56.632 -64.971 1.00 119.56 586 SER D N 1
ATOM 15548 C CA . SER D 2 586 ? 11.260 -55.575 -64.415 1.00 113.91 586 SER D CA 1
ATOM 15549 C C . SER D 2 586 ? 12.241 -56.130 -63.388 1.00 109.06 586 SER D C 1
ATOM 15550 O O . SER D 2 586 ? 13.325 -55.581 -63.192 1.00 112.72 586 SER D O 1
ATOM 15553 N N . ARG D 2 587 ? 11.854 -57.222 -62.737 1.00 108.79 587 ARG D N 1
ATOM 15554 C CA . ARG D 2 587 ? 12.693 -57.849 -61.722 1.00 109.91 587 ARG D CA 1
ATOM 15555 C C . ARG D 2 587 ? 13.799 -58.685 -62.360 1.00 107.71 587 ARG D C 1
ATOM 15556 O O . ARG D 2 587 ? 14.897 -58.801 -61.815 1.00 103.96 587 ARG D O 1
ATOM 15564 N N . SER D 2 588 ? 13.503 -59.262 -63.520 1.00 105.30 588 SER D N 1
ATOM 15565 C CA . SER D 2 588 ? 14.469 -60.092 -64.231 1.00 100.48 588 SER D CA 1
ATOM 15566 C C . SER D 2 588 ? 15.600 -59.254 -64.819 1.00 105.80 588 SER D C 1
ATOM 15567 O O . SER D 2 588 ? 16.749 -59.694 -64.864 1.00 111.74 588 SER D O 1
ATOM 15570 N N . ARG D 2 589 ? 15.269 -58.046 -65.267 1.00 111.09 589 ARG D N 1
ATOM 15571 C CA . ARG D 2 589 ? 16.259 -57.142 -65.845 1.00 112.42 589 ARG D CA 1
ATOM 15572 C C . ARG D 2 589 ? 17.288 -56.699 -64.809 1.00 112.09 589 ARG D C 1
ATOM 15573 O O . ARG D 2 589 ? 18.447 -56.445 -65.140 1.00 103.86 589 ARG D O 1
ATOM 15581 N N . ILE D 2 590 ? 16.856 -56.609 -63.556 1.00 110.33 590 ILE D N 1
ATOM 15582 C CA . ILE D 2 590 ? 17.738 -56.205 -62.468 1.00 109.73 590 ILE D CA 1
ATOM 15583 C C . ILE D 2 590 ? 18.700 -57.332 -62.097 1.00 110.51 590 ILE D C 1
ATOM 15584 O O . ILE D 2 590 ? 19.885 -57.095 -61.857 1.00 112.60 590 ILE D O 1
ATOM 15589 N N . ASN D 2 591 ? 18.186 -58.557 -62.060 1.00 107.81 591 ASN D N 1
ATOM 15590 C CA . ASN D 2 591 ? 19.008 -59.726 -61.762 1.00 107.07 591 ASN D CA 1
ATOM 15591 C C . ASN D 2 591 ? 20.068 -59.980 -62.830 1.00 102.66 591 ASN D C 1
ATOM 15592 O O . ASN D 2 591 ? 19.963 -59.486 -63.954 1.00 96.63 591 ASN D O 1
ATOM 15597 N N . SER D 2 595 ? 24.452 -53.895 -62.522 1.00 95.60 595 SER D N 1
ATOM 15598 C CA . SER D 2 595 ? 24.343 -52.679 -61.725 1.00 99.08 595 SER D CA 1
ATOM 15599 C C . SER D 2 595 ? 22.917 -52.140 -61.726 1.00 102.15 595 SER D C 1
ATOM 15600 O O . SER D 2 595 ? 22.277 -52.053 -62.775 1.00 106.25 595 SER D O 1
ATOM 15603 N N . ILE D 2 596 ? 22.424 -51.780 -60.545 1.00 101.31 596 ILE D N 1
ATOM 15604 C CA . ILE D 2 596 ? 21.081 -51.227 -60.409 1.00 93.79 596 ILE D CA 1
ATOM 15605 C C . ILE D 2 596 ? 21.002 -49.836 -61.031 1.00 101.07 596 ILE D C 1
ATOM 15606 O O . ILE D 2 596 ? 20.009 -49.488 -61.671 1.00 102.84 596 ILE D O 1
ATOM 15611 N N . ARG D 2 597 ? 22.059 -49.049 -60.848 1.00 104.36 597 ARG D N 1
ATOM 15612 C CA . ARG D 2 597 ? 22.127 -47.704 -61.410 1.00 105.29 597 ARG D CA 1
ATOM 15613 C C . ARG D 2 597 ? 22.045 -47.719 -62.933 1.00 106.34 597 ARG D C 1
ATOM 15614 O O . ARG D 2 597 ? 21.485 -46.808 -63.543 1.00 101.42 597 ARG D O 1
ATOM 15622 N N . SER D 2 598 ? 22.607 -48.759 -63.541 1.00 111.31 598 SER D N 1
ATOM 15623 C CA . SER D 2 598 ? 22.606 -48.892 -64.994 1.00 111.58 598 SER D CA 1
ATOM 15624 C C . SER D 2 598 ? 21.198 -49.136 -65.528 1.00 115.03 598 SER D C 1
ATOM 15625 O O . SER D 2 598 ? 20.889 -48.794 -66.670 1.00 120.47 598 SER D O 1
ATOM 15628 N N . ALA D 2 599 ? 20.348 -49.728 -64.695 1.00 110.77 599 ALA D N 1
ATOM 15629 C CA . ALA D 2 599 ? 18.973 -50.019 -65.083 1.00 114.21 599 ALA D CA 1
ATOM 15630 C C . ALA D 2 599 ? 18.114 -48.759 -65.075 1.00 112.35 599 ALA D C 1
ATOM 15631 O O . ALA D 2 599 ? 17.119 -48.671 -65.795 1.00 112.02 599 ALA D O 1
ATOM 15633 N N . ILE D 2 600 ? 18.504 -47.784 -64.259 1.00 111.25 600 ILE D N 1
ATOM 15634 C CA . ILE D 2 600 ? 17.752 -46.541 -64.141 1.00 106.07 600 ILE D CA 1
ATOM 15635 C C . ILE D 2 600 ? 18.168 -45.547 -65.221 1.00 112.78 600 ILE D C 1
ATOM 15636 O O . ILE D 2 600 ? 17.333 -44.830 -65.774 1.00 113.39 600 ILE D O 1
ATOM 15641 N N . GLU D 2 601 ? 19.465 -45.510 -65.515 1.00 118.28 601 GLU D N 1
ATOM 15642 C CA . GLU D 2 601 ? 19.998 -44.618 -66.539 1.00 126.31 601 GLU D CA 1
ATOM 15643 C C . GLU D 2 601 ? 19.490 -45.005 -67.924 1.00 130.09 601 GLU D C 1
ATOM 15644 O O . GLU D 2 601 ? 19.145 -44.143 -68.733 1.00 132.91 601 GLU D O 1
ATOM 15650 N N . SER D 2 602 ? 19.447 -46.307 -68.188 1.00 125.09 602 SER D N 1
ATOM 15651 C CA . SER D 2 602 ? 18.970 -46.815 -69.469 1.00 121.70 602 SER D CA 1
ATOM 15652 C C . SER D 2 602 ? 17.472 -46.576 -69.625 1.00 128.57 602 SER D C 1
ATOM 15653 O O . SER D 2 602 ? 17.026 -45.993 -70.614 1.00 131.26 602 SER D O 1
ATOM 15656 N N . SER D 2 603 ? 16.702 -47.029 -68.641 1.00 124.48 603 SER D N 1
ATOM 15657 C CA . SER D 2 603 ? 15.254 -46.861 -68.659 1.00 118.51 603 SER D CA 1
ATOM 15658 C C . SER D 2 603 ? 14.858 -45.449 -68.239 1.00 114.65 603 SER D C 1
ATOM 15659 O O . SER D 2 603 ? 15.158 -44.477 -68.932 1.00 110.80 603 SER D O 1
#

Organism: Xenopus laevis (NCBI:txid8355)

Nearest PDB structures (foldseek):
  3w0l-assembly2_C  TM=1.002E+00  e=9.401E-72  Xenopus laevis
  3w0l-assembly1_A  TM=9.916E-01  e=1.958E-62  Xenopus laevis
  4lc9-a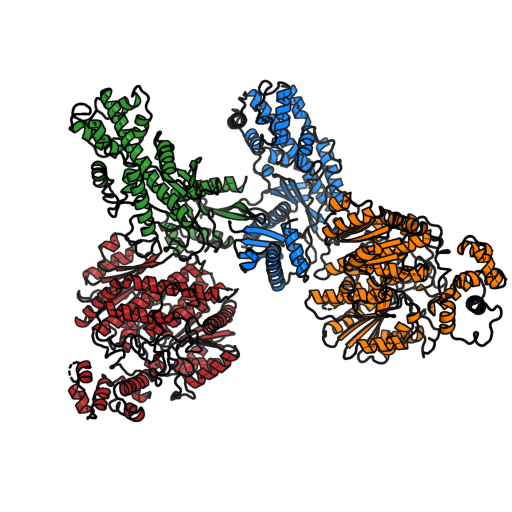ssembly1_B  TM=9.833E-01  e=2.265E-53  Homo sapiens
  3s41-assembly1_A  TM=7.772E-01  e=4.720E-48  Homo sapiens
  3vf6-assembly1_A  TM=7.810E-01  e=2.377E-47  Homo sapiens

CATH classification: 3.40.367.20 (+1 more: 3.30.420.40)

Radius of gyration: 47.85 Å; Cα contacts (8 Å, |Δi|>4): 3817; chains: 4; bounding box: 136×120×112 Å

Solvent-accessible surface area: 78588 Å² total; per-residue (Å²): 183,94,92,16,78,100,17,7,53,93,3,124,40,109,88,120,42,4,81,65,1,14,54,65,1,41,46,4,1,64,105,0,0,66,22,100,62,2,62,138,4,9,0,43,0,24,0,6,4,0,4,34,23,106,68,46,17,54,9,0,6,0,6,1,0,47,0,32,6,52,44,0,47,0,12,8,0,57,2,17,112,61,190,146,41,121,76,80,7,71,35,80,105,68,75,33,67,6,53,111,95,7,32,103,26,79,37,75,88,13,0,52,37,0,0,86,3,5,2,72,5,9,80,106,59,125,35,30,44,68,27,17,4,8,4,28,27,28,14,24,31,45,199,171,81,30,15,28,37,0,41,75,1,5,138,112,107,36,10,17,80,13,10,45,12,0,43,17,47,65,6,0,0,1,0,0,3,4,29,0,82,31,72,85,0,33,0,0,0,30,0,5,90,28,5,26,0,0,1,6,4,36,3,60,50,3,71,0,4,42,28,101,122,30,80,0,0,0,12,0,66,1,4,16,0,0,47,79,43,28,0,74,110,18,18,29,109,17,5,70,67,4,12,130,47,12,176,48,99,30,100,68,10,0,44,13,2,0,2,5,125,19,2,1,14,2,0,19,27,0,0,29,80,0,4,104,90,112,46,3,24,78,29,142,11,27,130,106,0,104,72,127,47,20,3,74,40,102,28,0,26,68,0,16,69,15,67,103,84,20,118,68,0,60,83,9,1,146,90,6,48,17,142,15,82,110,46,16,0,95,8,0,76,43,0,0,75,12,0,1,43,3,0,0,15,0,0,0,0,1,0,0,0,0,0,26,25,4,55,111,48,45,193,85,142,98,10,93,0,0,0,0,0,24,12,61,8,2,40,135,6,51,49,3,47,100,106,0,47,59,2,0,82,108,12,0,98,24,11,90,20,48,40,54,82,11,47,114,13,7,36,178,15,5,21,3,0,12,15,1,0,86,85,71,47,129,90,218,103,26,111,31,31,9,117,27,30,128,94,30,128,3,16,89,78,68,31,47,140,86,26,29,1,21,27,0,7,0,37,62,0,166,110,4,23,149,12,76,26,67,93,1,2,107,37,5,33,34,2,8,0,5,2,0,11,35,29,62,89,134,99,143,64,26,96,1,6,10,3,122,50,8,4,145,13,0,6,25,0,0,97,90,0,17,97,8,20,107,59,51,128,52,1,14,0,0,0,0,0,17,27,16,11,0,2,3,0,0,3,1,1,24,9,0,25,26,1,11,136,13,66,160,110,81,87,2,9,30,12,5,10,6,41,26,3,88,3,1,17,30,28,52,40,77,34,18,41,61,2,72,103,0,18,99,60,0,94,137,31,7,142,70,59,130,69,5,4,0,0,0,2,6,14,16,0,13,4,8,8,0,0,1,0,0,18,27,0,28,160,74,58,122,45,15,25,0,0,0,0,0,7,0,33,12,79,48,2,58,91,68,159,18,75,69,44,77,22,1,2,67,92,5,0,80,169,0,73,88,34,41,115,70,89,97,0,1,8,1,34,4,4,9,3,0,9,0,1,12,6,12,33,10,8,1,1,2,0,6,2,1,0,2,1,0,0,0,0,0,1,0,24,82,49,97,65,79,79,131,23,2,25,46,2,0,59,4,0,1,41,0,0,73,10,0,15,42,29,35,166,68,0,9,45,0,0,87,43,3,5,54,3,27,98,128,180,5,48,4,17,0,0,0,8,35,47,4,0,7,3,0,4,10,3,6,8,19,2,57,17,23,2,48,10,68,67,126,36,9,31,4,0,1,43,32,10,18,169,39,0,90,10,109,96,34,92,10,39,106,86,22,103,32,3,19,5,10,20,117,34,0,54,153,90,15,10,80,97,9,55,97,49,4,0,0,0,0,0,2,14,17,55,37,76,44,117,62,0,51,109,6,1,60,70,0,96,146,85,1,70,34,3,22,4,0,6,0,13,23,0,7,26,77,29,50,97,62,6,102,180,42,11,89,46,31,2,15,3,17,0,2,0,5,38,47,82,26,12,3,33,30,1,18,33,0,1,44,0,0,0,0,9,1,0,0,4,1,0,3,2,1,1,11,7,44,100,24,78,1,10,106,5,8,16,6,29,10,61,0,36,2,28,42,13,5,24,44,0,4,24,7,0,55,86,11,17,74,66,65,99,122,134,0,41,70,17,0,17,22,6,5,64,32,97,75,98,19,57,109,149,25,134,113,49,76,44,61,26,8,14,148,34,0,44,90,60,94,53,5,0,0,4,0,0,0,9,26,37,62,117,42,59,4,104,78,0,81,62,130,5,110,93,36,171,39,49,57,32,0,0,88,62,6,69,166,163,102,68,22,54,104,24,7,54,67,3,122,38,114,99,107,58,8,98,60,2,6,55,76,2,42,53,4,1,74,104,0,0,62,34,111,55,8,120,132,3,10,0,44,0,23,0,8,2,1,0,32,17,99,31,20,9,13,12,0,3,1,4,3,1,43,62,52,62,120,62,2,50,0,3,8,0,38,0,1,22,40,49,110,37,112,56,47,8,52,25,43,36,42,92,33,93,92,143,165,91,77,17,0,91,8,2,1,72,1,2,70,46,42,77,40,13,38,34,24,20,2,5,4,36,46,132,81,53,41,113,5,32,85,7,0,72,173,92,50,7,22,57,8,14,59,14,0,40,21,55,58,8,1,0,1,0,0,6,5,20,0,87,37,76,109,0,34,0,0,0,15,0,3,100,18,3,28,0,0,0,7,3,36,2,56,49,1,61,1,4,27,19,101,123,24,75,0,0,0,13,1,64,0,4,16,0,1,48,78,44,30,0,70,100,13,23,23,82,8,8,94,81,5,12,132,38,19,187,51,73,37,94,56,8,2,46,18,6,0,4,6,130,37,3,0,16,3,0,9,20,0,0,41,58,0,1,123,98,119,50,2,38,58,31,139,21,25,134,98,6,121,71,169,64,27,14,82,29,93,41,0,20,64,0,14,69,19,71,109,102,21,140,65,0,35,66,14,7,132,74,88,32,39,140,7,86,119,46,12,0,94,12,0,55,57,0,0,62,12,2,1,45,3,0,0,11,2,0,0,0,1,0,0,0,0,0,32,18,3,79,129,39,38,220,65,161,56,4,145,5,4,0,0,0,8,1,51,4,1,79,134,10,52,46,1,70,92,85,0,40,51,5,0,106,111,24,3,115,12,12,98,23,68,38,51,84,11,102,103,41,102,8,6,47,13,0,14,62,19,0,71,125,37,34,117,164,185,172,151,27,176,33,28,12,116,47,27,106,114,14,120,1,20,121,66,53,39,45,138,89,29,18,0,19,12,1,12,2,10,59,1,134,128,4,25,155,16,73,18,75,86,1,2,81,29,9,84,22,1,8,4,0,1,0,10,39,54,71,168,75,175,47,42,97,2,1,10,2,124,47,8,2,126,12,0,6,14,1,1,96,85,0,43,101,9,10,128,74,83,76,4,14,0,0,0,0,0,22,19,12,9,0,2,2,0,0,2,0,2,32,7,0,26,22,3,5,128,8,65,150,93,83,94,6,13,25,12,6,10,7,39,26,1,87,0,1,20,33,30,55,43,65,39,19,51,43,2,80,85,0,18,104,63,0,94,143,29,7,133,69,53,134,68,3,1,0,0,0,1,7,11,12,0,12,7,8,6,0,0,2,0,0,11,28,0,33,142,69,85,120,41,15,23,0,2,0,0,0,9,0,31,13,84,49,2,40,75,93,132,23,108,69,36,96,3,0,3,64,58,0,0,82,95,0,71,89,24,42,119,68,87,132,0,0,7,1,32,0,2,6,4,0,11,0,1,9,9,6,39,9,8,1,3,0,0,0,0,2,0,0,0,0,0,1,0,0,2,1,17,104,29,80,147,33,68,80,123,11,3,38,66,4,0,58,3,0,2,35,0,8,91,12,0,14,67,42,30,161,69,0,13,44,0,0,119,40,1,11,38,1,22,102,116,181,5,37,1,1,0,0,0,12,38,42,7,0,5,4,0,2,13,5,3,7,16,1,52,17,27,6,58,19,81,94,79,35,5,24,5,1,2,30,38,8,13,164,47,0,91,14,114,90,31,88,14,38,100,98,23,101,51,3,15,5,13,6,114,35,0,47,160,94,7,6,82,80,6,61,120,46,6,0,0,0,0,0,0,6,21,57,39,79,41,110,72,0,47,144,11,1,41,80,0,84,136,76,1,74,42,2,10,0,0,5,0,10,17,2,9,25,87,29,44,118,49,2,118,166,28,6,96,43,18,1,28,2,50,0,2,1,9,14,55,69,24,13,4,36,23,1,18,46,0,0,32,0,0,0,0,12,0,0,0,5,2,0,1,2,1,0,12,5,60,82,23,103,4,12,131,6,14,14,13,31,11,68,2,33,2,27,45,14,16,46,25,0,8,23,10,1,72,75,38,24,84,72,54,92,131,99,0,53,108,3,11,122,17,37,63,82,52,98,11,133,48,1,43,98,61,81,58,2,0,0,0,0,1,7,5,7,52,152,84,61,83,33,111,80,4,68,61,170,31,128,116,59,69,62,17,11,114,84,35

Foldseek 3Di:
DVVLVVLLCLLDDDLVRLQVLLVLLLVLLLQLLDPVRVVPGLWNQAFAQQWDFPVQHHHLFEWEWEDAAQKIKTKTKHWFADPVRDTAIDIDMDIDGHDPCLLPDDLLSVLLVVLVVVCVVCVVVVNQAVLHAYFYHYHYDDVVVVLVSNQVSCVVVVPYHHDSRSYDFLQSLLQSLVCLVPVLRFKGWEAAQFTWIKGWDQPCSRPVDPDHHTTTITTGVCLQPCLVPPCVVSDDPLLQVVQVPDPHNSGSSLRCQQHLNCLQVSLLVSQLVCLCVCNALNNDFDPQSVDGCSRHSVLLLVLLVDDLVCPSLQVSSVVSPGRGDSSRSVSSNSSSVSSLLSSLLSSLSNVLSVLLVCCVVVVAQEREHEYRYYYCCCPRRPPSVVSNVVNSCVSNPSYDYHYDYQDPPQDTISSSSVVSSVVSND/DPPDDADDDADDDDVLQDCPQPVVAFFLQGAGPLQQFVLPDALLVLLVLQLNLLSLLPDQDDVVVDTFHGCPDPVLLVLLQLLLQLVLVQQVCVPQHAEEQEEEQLSQLLLLLVQVLVCVLQVVVVHHRRYDGAYQVGPVSLLAHQPQSQLDLPVLCVVLCVVSPRHQAYEYEYEPQPLAGSSSLSNLVSQVVCLRHYAYEYEYATDLVNHDQDARPPDDGGSSVSSVVQVVCCVVSSYYYNHGHSGAHLFRPPCSRSVSLSSLLSVVLSNLCSVVVVHDSVSSCVLSNLLSVLSCLLCVLSVLLSVLQVLLLQLVVVVAAEEEEEEASLQSLQSSLLNVCCFQQVDDSRRYATAYVAAVVRSVDPVPQPVVVDLSSRHGPVSCVVPVLVPHAQSYAYEYEDEPPDDVPVVLVVLVSNVVHYDRYEYEYEYEPPDDDDVSCVVSHDDYNYGYHYDDPPPSCRVSSSVSSSSSSSNSSSVSSSVSSSSNVSQGQRSYGQWGQLQYDVSLVSLLVVLVVLAVDDSVVSNVLLLCLLVVPQDDDDVSVPDDPSVSSVSRNPPGCRSLLSNLCRLDPDGSVVSVVLQVPDPHSSVSSVVSSD/DVVLCVLLCLLPDDLVSLLVLLVLLLVLLLLLQDPVNQVVGLFNQAFALQWFFPVQHHHLWEWEWADQDQKIKTKTKDWDADPVGDTAIAMDMDIGGPCLQVVLVVVCVVCVVVVNQPVLHQYFYPNPLVSNQVNNVVPPSHDHDSRSYDFQQSQLQSLVCLVPVQRFKGWAAAQWTWIWGWAQPLSRPVDPDRDTITITGGLCLFVCLSPPCVVPDDPLLQVLQVPDPHHSGSSLRCQQHLNCLQVSLLVSLLVCLCVCRFDGNDAAPQSVDRPRRHSVLLQCLLPDDPVCVSVQCSRPVRHDHGDSVNSVSSNSSSCSSLLSSLSSVLSSVLSVVVVRCVNVVPQASEHEYRYHYDSCPRRDVRVVSNVVNNCVSHPRYDYHYDYPVDDTISVSSVVSSVVSNPD/DDDDDAPDDADDDFPCQDCPQPVVAWQLQGFGPLFQFLLDDALLVLLVSLLNQLSLLPDQDDPDPTFFGCNHPVLLVLLQLLLQVVLVVQVPVCEAEEEEEEQLSQLVLLVVQVLVCVLQVVVVHHRRGYGAYQVGCVSLQAHNVQSQLDLPVLCVVLCVVCPPRQAYEYEYEDAQQFGSSSLSNLVSCVVCLRHYAAEYEYATDLVNHDQDARPVDDGGSSVSSVVQVVCCVVVSYGYNHGHRGYHLAGNDCLRNPSLSVLLSVVLSNLQSVVPVNRDSVSSVVLSNLLSVLSCLLCVLSVLLSVLLQLLLQLVVVVAAEEEEEEACLLSLQSSLLNVCCFPLVDDSRRGHGAYVAAQVRSDDPVGHPCVVDLSRGHGPVSCLPPPQVPHAQSYEYEYEYEPVDDVVVVLVVLVSSCVHYVRYEYEYEYEPPDDDDPSVVVSHDRYNYGYDYQDPPPSCSVSSSVSSSSSSSNNSSSSSSVSSSSNVSQDQGSYGQFGQQSYPVVLVSLLVNLCVLDVDDSVVSNCLLVVAVSVRNVRNNVDGPSRLLSNLCSVVPDDSVVSVVVCCVSSVSSVVD

Secondary structure (DSSP, 8-state):
-HHHHHHGGGG---HHHHHHHHHHHHHHHHHHHSTTTTTT-SS--EEEEEEE-TTS--TT-EEEEEEETTEEEEEEEEEEE-SS--EEEEEEEEEEE--HHHHHS-HHHHHHHHHHHHHHHHHHTT-TTS---EEEE--BPP--HHHHHHHHHHHHH-SS---TT-B--HHHHHHHHHHTT-TTEEEEEEESSSEEEEEEEEGGG-TTBS--SSEEEEE--GGGTTTTSTTTTT--HHHHHHHHTSSSTTS-TTHHHHSSTTHHHHHHHHHHHHHHTTSSGGG---TTTTSTT-S-HHHHHHHTT--TT-HHHHHHHHHTT----HHHHHHHHHHHHHHHHHHHHHHHHHHHHHHHHHHHHTT-SSEEEEEEEE-HHHHT-HHHHHHHHHHHHHH-TTEEEEEEE--TTS-SHHHHHHHHHHHHH-/--SS--SSPPPPP-GGGSTTSSTTS-GGGSPPGGGTT-TT--HHHHHHHHHHHHHGGGPBP-GGG-----TB-HHHHHHHHHHHHHHHHHHH-TTTEEEEEEESTHHHHHHHHHHHHHHHHHHHTT----EEEEESS-GGGGTS--GGGGS-HHHHHHHHHHHTTT-SEEEEEEE-TTS--HHHHHHHHHHHT-TTTEEEEEE-SS-GGGS--S--TTSS--HHHHHHHHHHHHHTTSSEEE-------SSBT-TTTHHHHHHHHHHHHHHHHHHH----HHHHHHHHHHHHHHHHHHGGGHHHHHHHHHHHHHHHHTT--EEEEEETHHHHHHHHHHTTHHHHS---TTTEEEEEETTHHHHT-TT---GGG-GGG--BHHHIIIIIGGG--TT-EEEEEEETTS-HHHHHHHHHHHHHH-S-EEEEEEEETT----HHHHHHSSSEEEEEE-B---GGGHHHHHHHHHHHHHHHHHHHHHHHHHHHTT--SSSB-------SHHHHHHHHHHHHHHS---HHHHHHHHHHHHH--SS--STTTTS-HHHHHHHHTT-SSHHHHHHHHHHTT--HHHHHHHHHTSS-HHHHHHHHH-/-HHHHHHHTTS---HHHHHHHHHHHHHHHHHHHSSTTSSS-SS--B--S-B--TTS--BTBEEEEE-SSSEEEEEEEEEEE-TT--EEEEEEEEEEE---HHHHHHHHHHHHHTT-TTS-PPEEE---HHHHHHHHTTTSS----GGGB--HHHHHHHHHHHH-TTEEEEEEESSSEEEEEEEETTT-TTBS-SSSEEEEE--GGGTTTTSSSTTT--HHHHHHHHTSSSTTSSTTHHHHSSTTHHHHHHHHHHHHHTTT-SSSS---SSTTSTT-S-HHHHHHHTT--TT-HHHHHHHHHTT----HHHHHHHHHHHHHHHHHHHHHHHHHHHHHHHHHHHHHT-SSEEEEEEEE-HHHHH-HHHHHHHHHHHHHH-TTEEEEEEE-----HHHHHHHHHHHHHH-/--SS--SS-PPS--TTSSTTSSTTS-GGGSPPGGGTTGGG--HHHHHHHHHHHHGGGGPPPPSS-----TT-HHHHHHHHHHHHHHHHHHT---EEEEEEESTHHHHHHHHHHHHHHHHHHTTT----EEEEETT-TTTTTS--GGGGS-HHHHHHHHHHHTTT-SEEEEEEE-TTS--HHHHHHHHHHHHTTTTEEEEEE-SS-GGGS--SBPTTSS-BHHHHHHHHHHHHHTTSSEEE---PPPPSSTT-TTTHHHHHHHHHHHHHHHHHHHH----HHHHHHHHHHHHHHHHHHHTTHHHHHHHHHHHHHHHHTT--EEEEEETHHHHHHHHHHTTHHHHT---TTTEEEEEETTHHHHT-TT---TTS-STT--BHHHIIIIIGGG--TTSEEEEEEETTS-HHHHHHHHHHHTTT-S-EEEEEEEETT----HHHHTT-S-EEEEEEPB---TTTHHHHHHHHHHHHHHHHHHHHHHHHHHHTT--SSSS-S-----SHHHHHHHHHHHHHHS---HHHHHHHGGG--HHHHHHHTTSS-TTHHHHHHHHHT--HHHHHHHH--HHHHHHH-

InterPro domains:
  IPR001312 Hexokinase [PS51748] (3-447)
  IPR001312 Hexokinase [PTHR19443] (7-452)
  IPR019807 Hexokinase, binding site [PS00378] (139-164)
  IPR022672 Hexokinase, N-terminal [PF00349] (8-208)
  IPR022673 Hexokinase, C-terminal [PF03727] (215-448)
  IPR043129 ATPase, nucleotide binding domain [SSF53067] (6-210)
  IPR043129 ATPase, nucleotide binding domain [SSF53067] (212-452)

B-factor: mean 54.81, std 20.42, range [15.96, 138.62]